Protein AF-0000000076643711 (afdb_homodimer)

Foldseek 3Di:
DVVVVCVLQVDDPLCVVLLVLLLVLLLLLLLLLLLLVVLLVVVLCVQPNDVCVLVLLLVLLVVLVVVLLVLLQVLLADFLLVSLLVVLVVLLVVLVVLLVVVVVVDNVSSSVSNSSSVNSVLQNVLSSLLVVLLQDFLVVLLRSVLSSLLSNLNSNLNSNVVNCCCCPVVVDDSSCSSNVSSVSSNVSNVSSVVSLVSSVVVPFRNCSRHVHNPPDDPPRPVVLVVLQVVQPLSVLLLLLLLLLLLLLLLLVVLLVVQLCVVVVDPVVSVVVVVVLVVVLSVLLSVCSSPPQSVVCLAVNLLRLQQPLLVVLLVLLVVCLVPVHNVSSSVSNSSSSSSVSHSNVSSSSSLCNLPDSSSCSNHSSVSSSNSNSVSNSVSSVVVCCCCVVVVDDSSVSSVVSNVSSVVSNVSSVVSLVSSLVSLLVVLVCVLVVVPVPPPDDPDDQDLVRLVVQCPDPDPVSNLVSLVCCQPPNQLVSDDVVSLLVQCPPPDLSSVLSSLVSCQSNVPDDCLPVLVVQCPPPDLSSVLSSVLSCVRHPDCVVPVDDVLVVLLCQCVDPDLSSNLSSLQNCLPPNDPVSLVSDDLVSLVCLQPDDDVCNLSSLQSSLSSCLRVPDPVSVVSLVSQCVDPDLNSNLSSLQSQLSNLDCVCLVVLLVCCLPPSNNVSSLVSVLSNAPPCLVVLLVQLLDPVHDPSSNLSSLSSLLSRQDLSSLVSLLVSCVRHALNSNLSSLVSNLSSVVVHPDHDDDQVSLLVSLVVLLLVLLLLVLLLVQCVVVCLDDVLNVVSVVSNVSSLVSNLSSVVNNFPVVLSVSLSSQCPDPRLSSNSSSLVSVSSGDHPSNCQQVSQCSVVSSPVDSGRGPSPNPDDHNVVSLVVQCPHSDPVSVVSSVVSVVVVVVVVVVVVD/DVVVVCVLQVDDPLCVVLLVLLLVLLLLLLLLLLLLQVLLVVVLCVPPNDVCVLVLLLVLLVVLVVVLLVLLVVLLADFLLVSLLVVLVVLLVVLVVLLVVCVVVDNVSSSVSNSSSVLSVLQNVLSSLLVVLLQDFLVVLLRSVLSSLLSNLNSNLNNNVVNCCCCPVVVDDSSCSSNVSSVSSNVSNVSSVVSLVSSVVVPFRNCSRHVHNPPDDPPRPVVLVVLCVVQPLSVLLLLLLLLLLLLLLLLVVLLVVQLCVVDVDPVVSVVVVVVLVVVLSVLLSVCSSPPQSVVCLAVNLLRLQLPLLVVLLVLLVVCLVPVHNVSSSVSNSSSSSSVSHSNVSSSSSLCNLPDSSSCSNHSSVSSSNSNSVSNSVSSVVCCCCCVVVVDDSSRSSVVSNVSSVVSNVSSVVSLVSSLVSLLVVLVCVLVVVPVPPPDDPDDQDLVRLVVQCPDPDPVSNLVSLVCCQPPNQLVSDDVVSLLVQCPPPDLSSVLSSLVSCQSNVPDDCLPVLVVQCPPPDLSSNLSSVLSCVRHPDCVVPVDDVLVVLLCQCVDPDLSSNLSSLQNCLPPNDPVSLVSDDLVSLVCLQPDDDDCNLSSLQSSLSSCLRVPDPVSVVSLVDQCVDPDLNSNLSSLQSQLSNLDCVCLVVLLVCCLPPSNNVSSLVSVLSNAPPCLVVLLVQLLDPVHDPSSNLSSLVSLLSRQDLSSLVSLLVSCVRHALNSNLSSLVSNLSSVVVHPDHDDDQVSLLVSLVVLLLVLLLLVLLLVQCVVVCLDDVLNVVSVVSNVSSLVSNLSSVVNNFPVVLSVSLSSQCPDPRLSSLSSSLVSVSSGDHPSNCQQVSQCSVVSSPVDSGRGPSPNPDDHNVVSLVVQCPRSHPVSVVSSVVSVVVVVVVVVVVVD

InterPro domains:
  IPR004667 ADP/ATP carrier protein, bacterial type [PF03219] (101-321)
  IPR004667 ADP/ATP carrier protein, bacterial type [PTHR31187] (108-447)
  IPR011989 Armadillo-like helical [G3DSA:1.25.10.10] (424-734)
  IPR016024 Armadillo-type fold [SSF48371] (447-737)
  IPR036259 MFS transporter superfamily [SSF103473] (24-198)

Structure (mmCIF, N/CA/C/O backbone):
data_AF-0000000076643711-model_v1
#
loop_
_entity.id
_entity.type
_entity.pdbx_description
1 polymer 'ADP,ATP carrier protein'
#
loop_
_atom_site.group_PDB
_atom_site.id
_atom_site.type_symbol
_atom_site.label_atom_id
_atom_site.label_alt_id
_atom_site.label_comp_id
_atom_site.label_asym_id
_atom_site.label_entity_id
_atom_site.label_seq_id
_atom_site.pdbx_PDB_ins_code
_atom_site.Cartn_x
_atom_site.Cartn_y
_atom_site.Cartn_z
_atom_site.occupancy
_atom_site.B_iso_or_equiv
_atom_site.auth_seq_id
_atom_site.auth_comp_id
_atom_site.auth_asym_id
_atom_site.auth_atom_id
_atom_site.pdbx_PDB_model_num
ATOM 1 N N . MET A 1 1 ? 31.766 14.672 27.469 1 31.98 1 MET A N 1
ATOM 2 C CA . MET A 1 1 ? 31.703 15.93 26.719 1 31.98 1 MET A CA 1
ATOM 3 C C . MET A 1 1 ? 32.156 15.711 25.281 1 31.98 1 MET A C 1
ATOM 5 O O . MET A 1 1 ? 31.531 16.266 24.359 1 31.98 1 MET A O 1
ATOM 9 N N . LYS A 1 2 ? 33.25 15.008 25.172 1 39.78 2 LYS A N 1
ATOM 10 C CA . LYS A 1 2 ? 33.781 14.734 23.828 1 39.78 2 LYS A CA 1
ATOM 11 C C . LYS A 1 2 ? 32.812 13.883 23.031 1 39.78 2 LYS A C 1
ATOM 13 O O . LYS A 1 2 ? 32.594 14.125 21.828 1 39.78 2 LYS A O 1
ATOM 18 N N . GLU A 1 3 ? 32.312 12.898 23.656 1 43 3 GLU A N 1
ATOM 19 C CA . GLU A 1 3 ? 31.359 11.992 22.984 1 43 3 GLU A CA 1
ATOM 20 C C . GLU A 1 3 ? 30.062 12.719 22.641 1 43 3 GLU A C 1
ATOM 22 O O . GLU A 1 3 ? 29.469 12.469 21.594 1 43 3 GLU A O 1
ATOM 27 N N . TYR A 1 4 ? 29.656 13.531 23.531 1 40.56 4 TYR A N 1
ATOM 28 C CA . TYR A 1 4 ? 28.438 14.305 23.328 1 40.56 4 TYR A CA 1
ATOM 29 C C . TYR A 1 4 ? 28.625 15.352 22.234 1 40.56 4 TYR A C 1
ATOM 31 O O . TYR A 1 4 ? 27.734 15.555 21.406 1 40.56 4 TYR A O 1
ATOM 39 N N . LEU A 1 5 ? 29.812 16.031 22.297 1 45.66 5 LEU A N 1
ATOM 40 C CA . LEU A 1 5 ? 30.125 16.984 21.25 1 45.66 5 LEU A CA 1
ATOM 41 C C . LEU A 1 5 ? 30.25 16.297 19.906 1 45.66 5 LEU A C 1
ATOM 43 O O . LEU A 1 5 ? 29.844 16.859 18.875 1 45.66 5 LEU A O 1
ATOM 47 N N . HIS A 1 6 ? 30.734 15.188 19.969 1 49.84 6 HIS A N 1
ATOM 48 C CA . HIS A 1 6 ? 30.859 14.43 18.734 1 49.84 6 HIS A CA 1
ATOM 49 C C . HIS A 1 6 ? 29.5 14.078 18.156 1 49.84 6 HIS A C 1
ATOM 51 O O . HIS A 1 6 ? 29.359 13.93 16.938 1 49.84 6 HIS A O 1
ATOM 57 N N . SER A 1 7 ? 28.625 13.938 19.062 1 50.66 7 SER A N 1
ATOM 58 C CA . SER A 1 7 ? 27.297 13.555 18.609 1 50.66 7 SER A CA 1
ATOM 59 C C . SER A 1 7 ? 26.562 14.727 17.953 1 50.66 7 SER A C 1
ATOM 61 O O . SER A 1 7 ? 25.812 14.547 17 1 50.66 7 SER A O 1
ATOM 63 N N . ILE A 1 8 ? 26.844 15.883 18.453 1 53.5 8 ILE A N 1
ATOM 64 C CA . ILE A 1 8 ? 26.188 17.078 17.953 1 53.5 8 ILE A CA 1
ATOM 65 C C . ILE A 1 8 ? 26.891 17.547 16.672 1 53.5 8 ILE A C 1
ATOM 67 O O . ILE A 1 8 ? 26.234 18.062 15.758 1 53.5 8 ILE A O 1
ATOM 71 N N . ILE A 1 9 ? 28.266 17.281 16.656 1 59.06 9 ILE A N 1
ATOM 72 C CA . ILE A 1 9 ? 29.094 17.703 15.531 1 59.06 9 ILE A CA 1
ATOM 73 C C . ILE A 1 9 ? 29.391 16.5 14.633 1 59.06 9 ILE A C 1
ATOM 75 O O . ILE A 1 9 ? 30.141 15.602 15.023 1 59.06 9 ILE A O 1
ATOM 79 N N . ASP A 1 10 ? 28.594 16.203 13.789 1 61.78 10 ASP A N 1
ATOM 80 C CA . ASP A 1 10 ? 28.75 15.062 12.891 1 61.78 10 ASP A CA 1
ATOM 81 C C . ASP A 1 10 ? 30 15.227 12.023 1 61.78 10 ASP A C 1
ATOM 83 O O . ASP A 1 10 ? 29.922 15.312 10.797 1 61.78 10 ASP A O 1
ATOM 87 N N . ILE A 1 11 ? 31.172 15.461 12.664 1 68 11 ILE A N 1
ATOM 88 C CA . ILE A 1 11 ? 32.406 15.516 11.914 1 68 11 ILE A CA 1
ATOM 89 C C . ILE A 1 11 ? 33.062 14.133 11.883 1 68 11 ILE A C 1
ATOM 91 O O . ILE A 1 11 ? 33.219 13.492 12.922 1 68 11 ILE A O 1
ATOM 95 N N . LYS A 1 12 ? 33.25 13.695 10.781 1 68.69 12 LYS A N 1
ATOM 96 C CA . LYS A 1 12 ? 33.844 12.367 10.617 1 68.69 12 LYS A CA 1
ATOM 97 C C . LYS A 1 12 ? 35.344 12.414 10.781 1 68.69 12 LYS A C 1
ATOM 99 O O . LYS A 1 12 ? 35.938 13.492 10.766 1 68.69 12 LYS A O 1
ATOM 104 N N . GLN A 1 13 ? 35.938 11.297 11 1 64.19 13 GLN A N 1
ATOM 105 C CA . GLN A 1 13 ? 37.375 11.219 11.242 1 64.19 13 GLN A CA 1
ATOM 106 C C . GLN A 1 13 ? 38.188 11.672 10.016 1 64.19 13 GLN A C 1
ATOM 108 O O . GLN A 1 13 ? 37.875 11.266 8.898 1 64.19 13 GLN A O 1
ATOM 113 N N . GLY A 1 14 ? 39 12.641 10.086 1 66.69 14 GLY A N 1
ATOM 114 C CA . GLY A 1 14 ? 39.844 13.164 9.023 1 66.69 14 GLY A CA 1
ATOM 115 C C . GLY A 1 14 ? 39.438 14.555 8.562 1 66.69 14 GLY A C 1
ATOM 116 O O . GLY A 1 14 ? 40.25 15.289 8.008 1 66.69 14 GLY A O 1
ATOM 117 N N . GLU A 1 15 ? 38.281 14.812 8.82 1 76 15 GLU A N 1
ATOM 118 C CA . GLU A 1 15 ? 37.781 16.109 8.367 1 76 15 GLU A CA 1
ATOM 119 C C . GLU A 1 15 ? 37.906 17.156 9.461 1 76 15 GLU A C 1
ATOM 121 O O . GLU A 1 15 ? 37.688 18.344 9.219 1 76 15 GLU A O 1
ATOM 126 N N . GLY A 1 16 ? 38.312 16.703 10.516 1 79 16 GLY A N 1
ATOM 127 C CA . GLY A 1 16 ? 38.25 17.562 11.688 1 79 16 GLY A CA 1
ATOM 128 C C . GLY A 1 16 ? 39.219 18.734 11.617 1 79 16 GLY A C 1
ATOM 129 O O . GLY A 1 16 ? 38.844 19.859 11.945 1 79 16 GLY A O 1
ATOM 130 N N . LYS A 1 17 ? 40.312 18.422 11.125 1 83.5 17 LYS A N 1
ATOM 131 C CA . LYS A 1 17 ? 41.312 19.484 11.102 1 83.5 17 LYS A CA 1
ATOM 132 C C . LYS A 1 17 ? 40.938 20.562 10.094 1 83.5 17 LYS A C 1
ATOM 134 O O . LYS A 1 17 ? 41 21.75 10.414 1 83.5 17 LYS A O 1
ATOM 139 N N . LEU A 1 18 ? 40.594 20.203 9 1 86.12 18 LEU A N 1
ATOM 140 C CA . LEU A 1 18 ? 40.219 21.156 7.969 1 86.12 18 LEU A CA 1
ATOM 141 C C . LEU A 1 18 ? 38.969 21.922 8.375 1 86.12 18 LEU A C 1
ATOM 143 O O . LEU A 1 18 ? 38.906 23.141 8.211 1 86.12 18 LEU A O 1
ATOM 147 N N . ALA A 1 19 ? 38.062 21.234 8.883 1 88.25 19 ALA A N 1
ATOM 148 C CA . ALA A 1 19 ? 36.844 21.859 9.352 1 88.25 19 ALA A CA 1
ATOM 149 C C . ALA A 1 19 ? 37.125 22.828 10.492 1 88.25 19 ALA A C 1
ATOM 151 O O . ALA A 1 19 ? 36.531 23.922 10.547 1 88.25 19 ALA A O 1
ATOM 152 N N . GLY A 1 20 ? 37.969 22.406 11.344 1 88.38 20 GLY A N 1
ATOM 153 C CA . GLY A 1 20 ? 38.312 23.281 12.453 1 88.38 20 GLY A CA 1
ATOM 154 C C . GLY A 1 20 ? 39 24.562 12.008 1 88.38 20 GLY A C 1
ATOM 155 O O . GLY A 1 20 ? 38.688 25.641 12.531 1 88.38 20 GLY A O 1
ATOM 156 N N . LEU A 1 21 ? 39.844 24.484 11.117 1 90.25 21 LEU A N 1
ATOM 157 C CA . LEU A 1 21 ? 40.5 25.672 10.586 1 90.25 21 LEU A CA 1
ATOM 158 C C . LEU A 1 21 ? 39.5 26.594 9.891 1 90.25 21 LEU A C 1
ATOM 160 O O . LEU A 1 21 ? 39.594 27.812 10.016 1 90.25 21 LEU A O 1
ATOM 164 N N . MET A 1 22 ? 38.656 26.047 9.203 1 91.25 22 MET A N 1
ATOM 165 C CA . MET A 1 22 ? 37.656 26.844 8.516 1 91.25 22 MET A CA 1
ATOM 166 C C . MET A 1 22 ? 36.719 27.516 9.516 1 91.25 22 MET A C 1
ATOM 168 O O . MET A 1 22 ? 36.25 28.625 9.297 1 91.25 22 MET A O 1
ATOM 172 N N . ILE A 1 23 ? 36.438 26.812 10.555 1 91.38 23 ILE A N 1
ATOM 173 C CA . ILE A 1 23 ? 35.625 27.359 11.625 1 91.38 23 ILE A CA 1
ATOM 174 C C . ILE A 1 23 ? 36.312 28.578 12.227 1 91.38 23 ILE A C 1
ATOM 176 O O . ILE A 1 23 ? 35.719 29.641 12.406 1 91.38 23 ILE A O 1
ATOM 180 N N . LEU A 1 24 ? 37.5 28.406 12.461 1 91.5 24 LEU A N 1
ATOM 181 C CA . LEU A 1 24 ? 38.281 29.5 13.016 1 91.5 24 LEU A CA 1
ATOM 182 C C . LEU A 1 24 ? 38.375 30.672 12.039 1 91.5 24 LEU A C 1
ATOM 184 O O . LEU A 1 24 ? 38.281 31.828 12.438 1 91.5 24 LEU A O 1
ATOM 188 N N . TYR A 1 25 ? 38.562 30.359 10.875 1 92 25 TYR A N 1
ATOM 189 C CA . TYR A 1 25 ? 38.656 31.375 9.836 1 92 25 TYR A CA 1
ATOM 190 C C . TYR A 1 25 ? 37.375 32.188 9.766 1 92 25 TYR A C 1
ATOM 192 O O . TYR A 1 25 ? 37.406 33.438 9.789 1 92 25 TYR A O 1
ATOM 200 N N . ASN A 1 26 ? 36.281 31.562 9.719 1 92.12 26 ASN A N 1
ATOM 201 C CA . ASN A 1 26 ? 35 32.281 9.641 1 92.12 26 ASN A CA 1
ATOM 202 C C . ASN A 1 26 ? 34.75 33.062 10.914 1 92.12 26 ASN A C 1
ATOM 204 O O . ASN A 1 26 ? 34.156 34.156 10.852 1 92.12 26 ASN A O 1
ATOM 208 N N . PHE A 1 27 ? 35.094 32.5 11.969 1 91.88 27 PHE A N 1
ATOM 209 C CA . PHE A 1 27 ? 34.938 33.188 13.25 1 91.88 27 PHE A CA 1
ATOM 210 C C . PHE A 1 27 ? 35.688 34.5 13.25 1 91.88 27 PHE A C 1
ATOM 212 O O . PHE A 1 27 ? 35.125 35.531 13.594 1 91.88 27 PHE A O 1
ATOM 219 N N . ILE A 1 28 ? 36.844 34.469 12.805 1 92.06 28 ILE A N 1
ATOM 220 C CA . ILE A 1 28 ? 37.719 35.656 12.812 1 92.06 28 ILE A CA 1
ATOM 221 C C . ILE A 1 28 ? 37.188 36.656 11.797 1 92.06 28 ILE A C 1
ATOM 223 O O . ILE A 1 28 ? 37.188 37.875 12.062 1 92.06 28 ILE A O 1
ATOM 227 N N . LEU A 1 29 ? 36.781 36.25 10.711 1 91.56 29 LEU A N 1
ATOM 228 C CA . LEU A 1 29 ? 36.25 37.156 9.688 1 91.56 29 LEU A CA 1
ATOM 229 C C . LEU A 1 29 ? 35.062 37.938 10.203 1 91.56 29 LEU A C 1
ATOM 231 O O . LEU A 1 29 ? 34.938 39.125 9.992 1 91.56 29 LEU A O 1
ATOM 235 N N . LEU A 1 30 ? 34.25 37.25 10.922 1 89.25 30 LEU A N 1
ATOM 236 C CA . LEU A 1 30 ? 33.031 37.906 11.398 1 89.25 30 LEU A CA 1
ATOM 237 C C . LEU A 1 30 ? 33.312 38.781 12.602 1 89.25 30 LEU A C 1
ATOM 239 O O . LEU A 1 30 ? 32.656 39.781 12.828 1 89.25 30 LEU A O 1
ATOM 243 N N . VAL A 1 31 ? 34.312 38.406 13.305 1 87.75 31 VAL A N 1
ATOM 244 C CA . VAL A 1 31 ? 34.75 39.312 14.375 1 87.75 31 VAL A CA 1
ATOM 245 C C . VAL A 1 31 ? 35.188 40.656 13.789 1 87.75 31 VAL A C 1
ATOM 247 O O . VAL A 1 31 ? 34.812 41.688 14.297 1 87.75 31 VAL A O 1
ATOM 250 N N . THR A 1 32 ? 35.969 40.594 12.789 1 89.25 32 THR A N 1
ATOM 251 C CA . THR A 1 32 ? 36.438 41.812 12.148 1 89.25 32 THR A CA 1
ATOM 252 C C . THR A 1 32 ? 35.281 42.625 11.586 1 89.25 32 THR A C 1
ATOM 254 O O . THR A 1 32 ? 35.25 43.844 11.703 1 89.25 32 THR A O 1
ATOM 257 N N . LEU A 1 33 ? 34.344 42 11.039 1 87.12 33 LEU A N 1
ATOM 258 C CA . LEU A 1 33 ? 33.219 42.656 10.438 1 87.12 33 LEU A CA 1
ATOM 259 C C . LEU A 1 33 ? 32.375 43.375 11.5 1 87.12 33 LEU A C 1
ATOM 261 O O . LEU A 1 33 ? 32 44.531 11.312 1 87.12 33 LEU A O 1
ATOM 265 N N . TYR A 1 34 ? 32.188 42.781 12.586 1 84.19 34 TYR A N 1
ATOM 266 C CA . TYR A 1 34 ? 31.297 43.344 13.594 1 84.19 34 TYR A CA 1
ATOM 267 C C . TYR A 1 34 ? 32.062 44.281 14.531 1 84.19 34 TYR A C 1
ATOM 269 O O . TYR A 1 34 ? 31.484 44.875 15.438 1 84.19 34 TYR A O 1
ATOM 277 N N . LEU A 1 35 ? 33.281 44.344 14.289 1 83.12 35 LEU A N 1
ATOM 278 C CA . LEU A 1 35 ? 34.094 45.438 14.867 1 83.12 35 LEU A CA 1
ATOM 279 C C . LEU A 1 35 ? 33.969 46.719 14.055 1 83.12 35 LEU A C 1
ATOM 281 O O . LEU A 1 35 ? 33.875 47.812 14.625 1 83.12 35 LEU A O 1
ATOM 285 N N . LEU A 1 36 ? 33.781 46.594 12.797 1 84.19 36 LEU A N 1
ATOM 286 C CA . LEU A 1 36 ? 33.812 47.719 11.883 1 84.19 36 LEU A CA 1
ATOM 287 C C . LEU A 1 36 ? 32.406 48.312 11.703 1 84.19 36 LEU A C 1
ATOM 289 O O . LEU A 1 36 ? 32.25 49.5 11.477 1 84.19 36 LEU A O 1
ATOM 293 N N . LYS A 1 37 ? 31.422 47.5 11.789 1 80.81 37 LYS A N 1
ATOM 294 C CA . LYS A 1 37 ? 30.062 47.938 11.5 1 80.81 37 LYS A CA 1
ATOM 295 C C . LYS A 1 37 ? 29.609 49 12.484 1 80.81 37 LYS A C 1
ATOM 297 O O . LYS A 1 37 ? 29.109 50.062 12.078 1 80.81 37 LYS A O 1
ATOM 302 N N . PRO A 1 38 ? 29.797 48.781 13.773 1 72.81 38 PRO A N 1
ATOM 303 C CA . PRO A 1 38 ? 29.391 49.844 14.703 1 72.81 38 PRO A CA 1
ATOM 304 C C . PRO A 1 38 ? 30.188 51.125 14.523 1 72.81 38 PRO A C 1
ATOM 306 O O . PRO A 1 38 ? 29.641 52.219 14.703 1 72.81 38 PRO A O 1
ATOM 309 N N . VAL A 1 39 ? 31.359 51 14.156 1 75.31 39 VAL A N 1
ATOM 310 C CA . VAL A 1 39 ? 32.219 52.188 13.938 1 75.31 39 VAL A CA 1
ATOM 311 C C . VAL A 1 39 ? 31.703 52.969 12.742 1 75.31 39 VAL A C 1
ATOM 313 O O . VAL A 1 39 ? 31.594 54.219 12.805 1 75.31 39 VAL A O 1
ATOM 316 N N . ARG A 1 40 ? 31.375 52.281 11.781 1 79.62 40 ARG A N 1
ATOM 317 C CA . ARG A 1 40 ? 30.844 52.906 10.57 1 79.62 40 ARG A CA 1
ATOM 318 C C . ARG A 1 40 ? 29.531 53.625 10.867 1 79.62 40 ARG A C 1
ATOM 320 O O . ARG A 1 40 ? 29.359 54.781 10.477 1 79.62 40 ARG A O 1
ATOM 327 N N . ASP A 1 41 ? 28.719 53 11.508 1 73.88 41 ASP A N 1
ATOM 328 C CA . ASP A 1 41 ? 27.391 53.562 11.781 1 73.88 41 ASP A CA 1
ATOM 329 C C . ASP A 1 41 ? 27.484 54.75 12.727 1 73.88 41 ASP A C 1
ATOM 331 O O . ASP A 1 41 ? 26.828 55.75 12.508 1 73.88 41 ASP A O 1
ATOM 335 N N . SER A 1 42 ? 28.266 54.625 13.781 1 69.62 42 SER A N 1
ATOM 336 C CA . SER A 1 42 ? 28.406 55.688 14.766 1 69.62 42 SER A CA 1
ATOM 337 C C . SER A 1 42 ? 29.031 56.938 14.141 1 69.62 42 SER A C 1
ATOM 339 O O . SER A 1 42 ? 28.531 58.031 14.32 1 69.62 42 SER A O 1
ATOM 341 N N . LEU A 1 43 ? 30.016 56.75 13.422 1 73.12 43 LEU A N 1
ATOM 342 C CA . LEU A 1 43 ? 30.703 57.875 12.82 1 73.12 43 LEU A CA 1
ATOM 343 C C . LEU A 1 43 ? 29.812 58.562 11.789 1 73.12 43 LEU A C 1
ATOM 345 O O . LEU A 1 43 ? 29.797 59.781 11.688 1 73.12 43 LEU A O 1
ATOM 349 N N . PHE A 1 44 ? 29.062 57.812 11.078 1 75.5 44 PHE A N 1
ATOM 350 C CA . PHE A 1 44 ? 28.203 58.375 10.039 1 75.5 44 PHE A CA 1
ATOM 351 C C . PHE A 1 44 ? 27.016 59.094 10.656 1 75.5 44 PHE A C 1
ATOM 353 O O . PHE A 1 44 ? 26.688 60.219 10.25 1 75.5 44 PHE A O 1
ATOM 360 N N . LEU A 1 45 ? 26.484 58.562 11.656 1 67.44 45 LEU A N 1
ATOM 361 C CA . LEU A 1 45 ? 25.281 59.125 12.258 1 67.44 45 LEU A CA 1
ATOM 362 C C . LEU A 1 45 ? 25.625 60.375 13.047 1 67.44 45 LEU A C 1
ATOM 364 O O . LEU A 1 45 ? 24.844 61.344 13.031 1 67.44 45 LEU A O 1
ATOM 368 N N . VAL A 1 46 ? 26.672 60.312 13.727 1 65.88 46 VAL A N 1
ATOM 369 C CA . VAL A 1 46 ? 27.047 61.438 14.57 1 65.88 46 VAL A CA 1
ATOM 370 C C . VAL A 1 46 ? 27.469 62.625 13.695 1 65.88 46 VAL A C 1
ATOM 372 O O . VAL A 1 46 ? 27.094 63.781 13.984 1 65.88 46 VAL A O 1
ATOM 375 N N . GLU A 1 47 ? 28.047 62.344 12.641 1 70.94 47 GLU A N 1
ATOM 376 C CA . GLU A 1 47 ? 28.609 63.438 11.859 1 70.94 47 GLU A CA 1
ATOM 377 C C . GLU A 1 47 ? 27.656 63.906 10.773 1 70.94 47 GLU A C 1
ATOM 379 O O . GLU A 1 47 ? 27.562 65.125 10.5 1 70.94 47 GLU A O 1
ATOM 384 N N . LEU A 1 48 ? 26.953 63.031 10.133 1 71.75 48 LEU A N 1
ATOM 385 C CA . LEU A 1 48 ? 26.141 63.406 8.969 1 71.75 48 LEU A CA 1
ATOM 386 C C . LEU A 1 48 ? 24.656 63.281 9.281 1 71.75 48 LEU A C 1
ATOM 388 O O . LEU A 1 48 ? 23.828 63.938 8.617 1 71.75 48 LEU A O 1
ATOM 392 N N . GLY A 1 49 ? 24.328 62.562 10.234 1 60.47 49 GLY A N 1
ATOM 393 C CA . GLY A 1 49 ? 22.938 62.438 10.617 1 60.47 49 GLY A CA 1
ATOM 394 C C . GLY A 1 49 ? 22.219 61.312 9.906 1 60.47 49 GLY A C 1
ATOM 395 O O . GLY A 1 49 ? 22.75 60.75 8.945 1 60.47 49 GLY A O 1
ATOM 396 N N . SER A 1 50 ? 21.031 60.906 10.258 1 62.72 50 SER A N 1
ATOM 397 C CA . SER A 1 50 ? 20.25 59.781 9.797 1 62.72 50 SER A CA 1
ATOM 398 C C . SER A 1 50 ? 19.562 60.062 8.469 1 62.72 50 SER A C 1
ATOM 400 O O . SER A 1 50 ? 19.234 59.156 7.719 1 62.72 50 SER A O 1
ATOM 402 N N . ARG A 1 51 ? 19.359 61.188 8.148 1 55.34 51 ARG A N 1
ATOM 403 C CA . ARG A 1 51 ? 18.609 61.594 6.957 1 55.34 51 ARG A CA 1
ATOM 404 C C . ARG A 1 51 ? 19.375 61.219 5.688 1 55.34 51 ARG A C 1
ATOM 406 O O . ARG A 1 51 ? 18.781 61.062 4.625 1 55.34 51 ARG A O 1
ATOM 413 N N . GLN A 1 52 ? 20.641 61.094 5.844 1 66.44 52 GLN A N 1
ATOM 414 C CA . GLN A 1 52 ? 21.453 60.844 4.652 1 66.44 52 GLN A CA 1
ATOM 415 C C . GLN A 1 52 ? 21.672 59.344 4.426 1 66.44 52 GLN A C 1
ATOM 417 O O . GLN A 1 52 ? 22.344 58.969 3.471 1 66.44 52 GLN A O 1
ATOM 422 N N . LEU A 1 53 ? 21.047 58.562 5.133 1 66.75 53 LEU A N 1
ATOM 423 C CA . LEU A 1 53 ? 21.25 57.125 5.066 1 66.75 53 LEU A CA 1
ATOM 424 C C . LEU A 1 53 ? 20.781 56.562 3.73 1 66.75 53 LEU A C 1
ATOM 426 O O . LEU A 1 53 ? 21.453 55.719 3.123 1 66.75 53 LEU A O 1
ATOM 430 N N . PRO A 1 54 ? 19.594 57 3.217 1 62.25 54 PRO A N 1
ATOM 431 C CA . PRO A 1 54 ? 19.156 56.438 1.931 1 62.25 54 PRO A CA 1
ATOM 432 C C . PRO A 1 54 ? 20.141 56.719 0.799 1 62.25 54 PRO A C 1
ATOM 434 O O . PRO A 1 54 ? 20.312 55.906 -0.097 1 62.25 54 PRO A O 1
ATOM 437 N N . LEU A 1 55 ? 20.734 57.812 0.979 1 66.94 55 LEU A N 1
ATOM 438 C CA . LEU A 1 55 ? 21.703 58.188 -0.049 1 66.94 55 LEU A CA 1
ATOM 439 C C . LEU A 1 55 ? 22.906 57.25 -0.019 1 66.94 55 LEU A C 1
ATOM 441 O O . LEU A 1 55 ? 23.438 56.875 -1.068 1 66.94 55 LEU A O 1
ATOM 445 N N . VAL A 1 56 ? 23.234 56.938 1.123 1 74.06 56 VAL A N 1
ATOM 446 C CA . VAL A 1 56 ? 24.406 56.062 1.237 1 74.06 56 VAL A CA 1
ATOM 447 C C . VAL A 1 56 ? 24.078 54.656 0.711 1 74.06 56 VAL A C 1
ATOM 449 O O . VAL A 1 56 ? 24.922 54 0.122 1 74.06 56 VAL A O 1
ATOM 452 N N . PHE A 1 57 ? 22.906 54.188 0.791 1 69.19 57 PHE A N 1
ATOM 453 C CA . PHE A 1 57 ? 22.484 52.875 0.29 1 69.19 57 PHE A CA 1
ATOM 454 C C . PHE A 1 57 ? 22.516 52.875 -1.233 1 69.19 57 PHE A C 1
ATOM 456 O O . PHE A 1 57 ? 22.953 51.875 -1.836 1 69.19 57 PHE A O 1
ATOM 463 N N . MET A 1 58 ? 22.047 53.938 -1.732 1 71.94 58 MET A N 1
ATOM 464 C CA . MET A 1 58 ? 22.031 54.031 -3.189 1 71.94 58 MET A CA 1
ATOM 465 C C . MET A 1 58 ? 23.453 54.062 -3.742 1 71.94 58 MET A C 1
ATOM 467 O O . MET A 1 58 ? 23.75 53.406 -4.746 1 71.94 58 MET A O 1
ATOM 471 N N . LEU A 1 59 ? 24.266 54.781 -2.994 1 76 59 LEU A N 1
ATOM 472 C CA . LEU A 1 59 ? 25.641 54.875 -3.443 1 76 59 LEU A CA 1
ATOM 473 C C . LEU A 1 59 ? 26.375 53.562 -3.309 1 76 59 LEU A C 1
ATOM 475 O O . LEU A 1 59 ? 27.219 53.219 -4.137 1 76 59 LEU A O 1
ATOM 479 N N . THR A 1 60 ? 26.031 52.875 -2.299 1 78.88 60 THR A N 1
ATOM 480 C CA . THR A 1 60 ? 26.625 51.562 -2.109 1 78.88 60 THR A CA 1
ATOM 481 C C . THR A 1 60 ? 26.234 50.625 -3.246 1 78.88 60 THR A C 1
ATOM 483 O O . THR A 1 60 ? 27.078 49.875 -3.756 1 78.88 60 THR A O 1
ATOM 486 N N . ALA A 1 61 ? 25 50.656 -3.727 1 76.62 61 ALA A N 1
ATOM 487 C CA . ALA A 1 61 ? 24.5 49.812 -4.801 1 76.62 61 ALA A CA 1
ATOM 488 C C . ALA A 1 61 ? 25.234 50.094 -6.109 1 76.62 61 ALA A C 1
ATOM 490 O O . ALA A 1 61 ? 25.516 49.156 -6.879 1 76.62 61 ALA A O 1
ATOM 491 N N . LEU A 1 62 ? 25.562 51.281 -6.223 1 78 62 LEU A N 1
ATOM 492 C CA . LEU A 1 62 ? 26.234 51.656 -7.457 1 78 62 LEU A CA 1
ATOM 493 C C . LEU A 1 62 ? 27.719 51.281 -7.406 1 78 62 LEU A C 1
ATOM 495 O O . LEU A 1 62 ? 28.297 50.906 -8.422 1 78 62 LEU A O 1
ATOM 499 N N . ALA A 1 63 ? 28.281 51.375 -6.23 1 82.06 63 ALA A N 1
ATOM 500 C CA . ALA A 1 63 ? 29.703 51.094 -6.09 1 82.06 63 ALA A CA 1
ATOM 501 C C . ALA A 1 63 ? 30.016 49.625 -6.203 1 82.06 63 ALA A C 1
ATOM 503 O O . ALA A 1 63 ? 31.141 49.219 -6.539 1 82.06 63 ALA A O 1
ATOM 504 N N . VAL A 1 64 ? 29.094 48.844 -5.996 1 81.75 64 VAL A N 1
ATOM 505 C CA . VAL A 1 64 ? 29.281 47.406 -5.961 1 81.75 64 VAL A CA 1
ATOM 506 C C . VAL A 1 64 ? 29.484 46.875 -7.379 1 81.75 64 VAL A C 1
ATOM 508 O O . VAL A 1 64 ? 30.203 45.906 -7.586 1 81.75 64 VAL A O 1
ATOM 511 N N . ILE A 1 65 ? 28.969 47.469 -8.383 1 77.56 65 ILE A N 1
ATOM 512 C CA . ILE A 1 65 ? 28.984 47 -9.766 1 77.56 65 ILE A CA 1
ATOM 513 C C . ILE A 1 65 ? 30.422 46.938 -10.273 1 77.56 65 ILE A C 1
ATOM 515 O O . ILE A 1 65 ? 30.922 45.875 -10.648 1 77.56 65 ILE A O 1
ATOM 519 N N . PRO A 1 66 ? 31.094 48.031 -10.141 1 79.62 66 PRO A N 1
ATOM 520 C CA . PRO A 1 66 ? 32.469 48 -10.656 1 79.62 66 PRO A CA 1
ATOM 521 C C . PRO A 1 66 ? 33.375 47.094 -9.828 1 79.62 66 PRO A C 1
ATOM 523 O O . PRO A 1 66 ? 34.25 46.438 -10.375 1 79.62 66 PRO A O 1
ATOM 526 N N . ILE A 1 67 ? 33.125 46.969 -8.586 1 82 67 ILE A N 1
ATOM 527 C CA . ILE A 1 67 ? 33.969 46.156 -7.715 1 82 67 ILE A CA 1
ATOM 528 C C . ILE A 1 67 ? 33.75 44.688 -8.031 1 82 67 ILE A C 1
ATOM 530 O O . ILE A 1 67 ? 34.719 43.906 -8.07 1 82 67 ILE A O 1
ATOM 534 N N . SER A 1 68 ? 32.562 44.375 -8.266 1 81.44 68 SER A N 1
ATOM 535 C CA . SER A 1 68 ? 32.25 43 -8.578 1 81.44 68 SER A CA 1
ATOM 536 C C . SER A 1 68 ? 32.812 42.562 -9.93 1 81.44 68 SER A C 1
ATOM 538 O O . SER A 1 68 ? 33.281 41.438 -10.094 1 81.44 68 SER A O 1
ATOM 540 N N . MET A 1 69 ? 32.812 43.438 -10.836 1 78.62 69 MET A N 1
ATOM 541 C CA . MET A 1 69 ? 33.375 43.156 -12.148 1 78.62 69 MET A CA 1
ATOM 542 C C . MET A 1 69 ? 34.875 42.969 -12.07 1 78.62 69 MET A C 1
ATOM 544 O O . MET A 1 69 ? 35.469 42.094 -12.734 1 78.62 69 MET A O 1
ATOM 548 N N . ALA A 1 70 ? 35.406 43.781 -11.289 1 80.31 70 ALA A N 1
ATOM 549 C CA . ALA A 1 70 ? 36.844 43.688 -11.109 1 80.31 70 ALA A CA 1
ATOM 550 C C . ALA A 1 70 ? 37.25 42.375 -10.438 1 80.31 70 ALA A C 1
ATOM 552 O O . ALA A 1 70 ? 38.219 41.75 -10.812 1 80.31 70 ALA A O 1
ATOM 553 N N . TYR A 1 71 ? 36.5 42.062 -9.508 1 82.5 71 TYR A N 1
ATOM 554 C CA . TYR A 1 71 ? 36.719 40.812 -8.812 1 82.5 71 TYR A CA 1
ATOM 555 C C . TYR A 1 71 ? 36.625 39.625 -9.773 1 82.5 71 TYR A C 1
ATOM 557 O O . TYR A 1 71 ? 37.469 38.719 -9.742 1 82.5 71 TYR A O 1
ATOM 565 N N . SER A 1 72 ? 35.625 39.625 -10.594 1 78.69 72 SER A N 1
ATOM 566 C CA . SER A 1 72 ? 35.375 38.531 -11.531 1 78.69 72 SER A CA 1
ATOM 567 C C . SER A 1 72 ? 36.531 38.406 -12.523 1 78.69 72 SER A C 1
ATOM 569 O O . SER A 1 72 ? 36.938 37.281 -12.852 1 78.69 72 SER A O 1
ATOM 571 N N . ARG A 1 73 ? 37.031 39.5 -12.883 1 75.81 73 ARG A N 1
ATOM 572 C CA . ARG A 1 73 ? 38.125 39.469 -13.828 1 75.81 73 ARG A CA 1
ATOM 573 C C . ARG A 1 73 ? 39.406 38.938 -13.18 1 75.81 73 ARG A C 1
ATOM 575 O O . ARG A 1 73 ? 40.156 38.219 -13.812 1 75.81 73 ARG A O 1
ATOM 582 N N . PHE A 1 74 ? 39.5 39.312 -12.023 1 79.62 74 PHE A N 1
ATOM 583 C CA . PHE A 1 74 ? 40.656 38.875 -11.281 1 79.62 74 PHE A CA 1
ATOM 584 C C . PHE A 1 74 ? 40.594 37.375 -11 1 79.62 74 PHE A C 1
ATOM 586 O O . PHE A 1 74 ? 41.625 36.688 -11.078 1 79.62 74 PHE A O 1
ATOM 593 N N . SER A 1 75 ? 39.531 36.875 -10.758 1 79.31 75 SER A N 1
ATOM 594 C CA . SER A 1 75 ? 39.344 35.5 -10.336 1 79.31 75 SER A CA 1
ATOM 595 C C . SER A 1 75 ? 39.531 34.531 -11.508 1 79.31 75 SER A C 1
ATOM 597 O O . SER A 1 75 ? 39.875 33.344 -11.312 1 79.31 75 SER A O 1
ATOM 599 N N . ASN A 1 76 ? 39.344 34.969 -12.719 1 73.81 76 ASN A N 1
ATOM 600 C CA . ASN A 1 76 ? 39.438 34.094 -13.891 1 73.81 76 ASN A CA 1
ATOM 601 C C . ASN A 1 76 ? 40.875 33.656 -14.172 1 73.81 76 ASN A C 1
ATOM 603 O O . ASN A 1 76 ? 41.094 32.562 -14.68 1 73.81 76 ASN A O 1
ATOM 607 N N . ASN A 1 77 ? 41.75 34.469 -13.727 1 72.62 77 ASN A N 1
ATOM 608 C CA . ASN A 1 77 ? 43.125 34.219 -14.18 1 72.62 77 ASN A CA 1
ATOM 609 C C . ASN A 1 77 ? 44 33.656 -13.062 1 72.62 77 ASN A C 1
ATOM 611 O O . ASN A 1 77 ? 45.156 33.312 -13.289 1 72.62 77 ASN A O 1
ATOM 615 N N . VAL A 1 78 ? 43.438 33.531 -11.938 1 77.81 78 VAL A N 1
ATOM 616 C CA . VAL A 1 78 ? 44.281 33.125 -10.805 1 77.81 78 VAL A CA 1
ATOM 617 C C . VAL A 1 78 ? 43.594 32.031 -10.016 1 77.81 78 VAL A C 1
ATOM 619 O O . VAL A 1 78 ? 42.375 31.844 -10.109 1 77.81 78 VAL A O 1
ATOM 622 N N . SER A 1 79 ? 44.438 31.25 -9.406 1 80.31 79 SER A N 1
ATOM 623 C CA . SER A 1 79 ? 43.906 30.188 -8.562 1 80.31 79 SER A CA 1
ATOM 624 C C . SER A 1 79 ? 43.125 30.766 -7.371 1 80.31 79 SER A C 1
ATOM 626 O O . SER A 1 79 ? 43.344 31.922 -6.988 1 80.31 79 SER A O 1
ATOM 628 N N . LEU A 1 80 ? 42.219 30.031 -6.895 1 82.25 80 LEU A N 1
ATOM 629 C CA . LEU A 1 80 ? 41.312 30.469 -5.848 1 82.25 80 LEU A CA 1
ATOM 630 C C . LEU A 1 80 ? 42.094 30.906 -4.605 1 82.25 80 LEU A C 1
ATOM 632 O O . LEU A 1 80 ? 41.75 31.922 -3.988 1 82.25 80 LEU A O 1
ATOM 636 N N . GLY A 1 81 ? 43.125 30.188 -4.234 1 79.81 81 GLY A N 1
ATOM 637 C CA . GLY A 1 81 ? 43.938 30.547 -3.066 1 79.81 81 GLY A CA 1
ATOM 638 C C . GLY A 1 81 ? 44.594 31.906 -3.193 1 79.81 81 GLY A C 1
ATOM 639 O O . GLY A 1 81 ? 44.594 32.688 -2.254 1 79.81 81 GLY A O 1
ATOM 640 N N . TRP A 1 82 ? 44.906 32.219 -4.277 1 81 82 TRP A N 1
ATOM 641 C CA . TRP A 1 82 ? 45.625 33.469 -4.527 1 81 82 TRP A CA 1
ATOM 642 C C . TRP A 1 82 ? 44.625 34.625 -4.625 1 81 82 TRP A C 1
ATOM 644 O O . TRP A 1 82 ? 44.938 35.75 -4.227 1 81 82 TRP A O 1
ATOM 654 N N . VAL A 1 83 ? 43.562 34.312 -5.125 1 84.44 83 VAL A N 1
ATOM 655 C CA . VAL A 1 83 ? 42.531 35.344 -5.191 1 84.44 83 VAL A CA 1
ATOM 656 C C . VAL A 1 83 ? 42.125 35.781 -3.779 1 84.44 83 VAL A C 1
ATOM 658 O O . VAL A 1 83 ? 42.062 36.969 -3.484 1 84.44 83 VAL A O 1
ATOM 661 N N . ILE A 1 84 ? 42 34.812 -2.936 1 88.12 84 ILE A N 1
ATOM 662 C CA . ILE A 1 84 ? 41.562 35.094 -1.575 1 88.12 84 ILE A CA 1
ATOM 663 C C . ILE A 1 84 ? 42.656 35.906 -0.845 1 88.12 84 ILE A C 1
ATOM 665 O O . ILE A 1 84 ? 42.344 36.906 -0.197 1 88.12 84 ILE A O 1
ATOM 669 N N . ASN A 1 85 ? 43.844 35.531 -1.015 1 86.69 85 ASN A N 1
ATOM 670 C CA . ASN A 1 85 ? 44.906 36.25 -0.362 1 86.69 85 ASN A CA 1
ATOM 671 C C . ASN A 1 85 ? 45.094 37.656 -0.949 1 86.69 85 ASN A C 1
ATOM 673 O O . ASN A 1 85 ? 45.344 38.625 -0.216 1 86.69 85 ASN A O 1
ATOM 677 N N . GLY A 1 86 ? 44.969 37.719 -2.207 1 85.56 86 GLY A N 1
ATOM 678 C CA . GLY A 1 86 ? 45.094 39.031 -2.848 1 85.56 86 GLY A CA 1
ATOM 679 C C . GLY A 1 86 ? 44.031 40 -2.422 1 85.56 86 GLY A C 1
ATOM 680 O O . GLY A 1 86 ? 44.312 41.156 -2.104 1 85.56 86 GLY A O 1
ATOM 681 N N . VAL A 1 87 ? 42.844 39.594 -2.395 1 88.25 87 VAL A N 1
ATOM 682 C CA . VAL A 1 87 ? 41.75 40.469 -2.008 1 88.25 87 VAL A CA 1
ATOM 683 C C . VAL A 1 87 ? 41.875 40.812 -0.531 1 88.25 87 VAL A C 1
ATOM 685 O O . VAL A 1 87 ? 41.594 41.969 -0.145 1 88.25 87 VAL A O 1
ATOM 688 N N . THR A 1 88 ? 42.281 39.875 0.301 1 90.12 88 THR A N 1
ATOM 689 C CA . THR A 1 88 ? 42.469 40.156 1.723 1 90.12 88 THR A CA 1
ATOM 690 C C . THR A 1 88 ? 43.531 41.219 1.942 1 90.12 88 THR A C 1
ATOM 692 O O . THR A 1 88 ? 43.375 42.125 2.76 1 90.12 88 THR A O 1
ATOM 695 N N . LEU A 1 89 ? 44.531 41.125 1.197 1 89.31 89 LEU A N 1
ATOM 696 C CA . LEU A 1 89 ? 45.625 42.094 1.297 1 89.31 89 LEU A CA 1
ATOM 697 C C . LEU A 1 89 ? 45.125 43.469 0.82 1 89.31 89 LEU A C 1
ATOM 699 O O . LEU A 1 89 ? 45.469 44.5 1.417 1 89.31 89 LEU A O 1
ATOM 703 N N . PHE A 1 90 ? 44.406 43.438 -0.207 1 89.56 90 PHE A N 1
ATOM 704 C CA . PHE A 1 90 ? 43.844 44.656 -0.733 1 89.56 90 PHE A CA 1
ATOM 705 C C . PHE A 1 90 ? 42.938 45.312 0.292 1 89.56 90 PHE A C 1
ATOM 707 O O . PHE A 1 90 ? 43 46.531 0.523 1 89.56 90 PHE A O 1
ATOM 714 N N . LEU A 1 91 ? 42.125 44.594 0.947 1 90.94 91 LEU A N 1
ATOM 715 C CA . LEU A 1 91 ? 41.188 45.094 1.935 1 90.94 91 LEU A CA 1
ATOM 716 C C . LEU A 1 91 ? 41.938 45.594 3.178 1 90.94 91 LEU A C 1
ATOM 718 O O . LEU A 1 91 ? 41.562 46.625 3.771 1 90.94 91 LEU A O 1
ATOM 722 N N . THR A 1 92 ? 42.969 44.906 3.537 1 90.25 92 THR A N 1
ATOM 723 C CA . THR A 1 92 ? 43.781 45.312 4.676 1 90.25 92 THR A CA 1
ATOM 724 C C . THR A 1 92 ? 44.469 46.656 4.387 1 90.25 92 THR A C 1
ATOM 726 O O . THR A 1 92 ? 44.469 47.562 5.23 1 90.25 92 THR A O 1
ATOM 729 N N . ALA A 1 93 ? 44.906 46.781 3.227 1 90.31 93 ALA A N 1
ATOM 730 C CA . ALA A 1 93 ? 45.531 48.031 2.822 1 90.31 93 ALA A CA 1
ATOM 731 C C . ALA A 1 93 ? 44.531 49.188 2.803 1 90.31 93 ALA A C 1
ATOM 733 O O . ALA A 1 93 ? 44.875 50.312 3.238 1 90.31 93 ALA A O 1
ATOM 734 N N . ASN A 1 94 ? 43.375 48.969 2.348 1 91.25 94 ASN A N 1
ATOM 735 C CA . ASN A 1 94 ? 42.344 49.969 2.322 1 91.25 94 ASN A CA 1
ATOM 736 C C . ASN A 1 94 ? 41.969 50.438 3.73 1 91.25 94 ASN A C 1
ATOM 738 O O . ASN A 1 94 ? 41.75 51.625 3.953 1 91.25 94 ASN A O 1
ATOM 742 N N . LEU A 1 95 ? 41.969 49.5 4.629 1 90.19 95 LEU A N 1
ATOM 743 C CA . LEU A 1 95 ? 41.625 49.844 5.996 1 90.19 95 LEU A CA 1
ATOM 744 C C . LEU A 1 95 ? 42.688 50.75 6.621 1 90.19 95 LEU A C 1
ATOM 746 O O . LEU A 1 95 ? 42.344 51.719 7.336 1 90.19 95 LEU A O 1
ATOM 750 N N . VAL A 1 96 ? 43.906 50.5 6.293 1 88.12 96 VAL A N 1
ATOM 751 C CA . VAL A 1 96 ? 45 51.312 6.82 1 88.12 96 VAL A CA 1
ATOM 752 C C . VAL A 1 96 ? 44.938 52.719 6.188 1 88.12 96 VAL A C 1
ATOM 754 O O . VAL A 1 96 ? 45.125 53.719 6.875 1 88.12 96 VAL A O 1
ATOM 757 N N . ILE A 1 97 ? 44.594 52.75 4.945 1 88.94 97 ILE A N 1
ATOM 758 C CA . ILE A 1 97 ? 44.5 54 4.227 1 88.94 97 ILE A CA 1
ATOM 759 C C . ILE A 1 97 ? 43.312 54.812 4.766 1 88.94 97 ILE A C 1
ATOM 761 O O . ILE A 1 97 ? 43.438 56.031 4.984 1 88.94 97 ILE A O 1
ATOM 765 N N . ILE A 1 98 ? 42.25 54.188 5.008 1 88.75 98 ILE A N 1
ATOM 766 C CA . ILE A 1 98 ? 41.062 54.844 5.508 1 88.75 98 ILE A CA 1
ATOM 767 C C . ILE A 1 98 ? 41.312 55.375 6.922 1 88.75 98 ILE A C 1
ATOM 769 O O . ILE A 1 98 ? 40.875 56.469 7.281 1 88.75 98 ILE A O 1
ATOM 773 N N . TRP A 1 99 ? 42 54.562 7.719 1 84.69 99 TRP A N 1
ATOM 774 C CA . TRP A 1 99 ? 42.375 55 9.062 1 84.69 99 TRP A CA 1
ATOM 775 C C . TRP A 1 99 ? 43.188 56.281 9.008 1 84.69 99 TRP A C 1
ATOM 777 O O . TRP A 1 99 ? 42.969 57.219 9.797 1 84.69 99 TRP A O 1
ATOM 787 N N . TRP A 1 100 ? 44.031 56.312 7.984 1 83.69 100 TRP A N 1
ATOM 788 C CA . TRP A 1 100 ? 44.875 57.5 7.824 1 83.69 100 TRP A CA 1
ATOM 789 C C . TRP A 1 100 ? 44.094 58.688 7.328 1 83.69 100 TRP A C 1
ATOM 791 O O . TRP A 1 100 ? 44.281 59.812 7.777 1 83.69 100 TRP A O 1
ATOM 801 N N . LEU A 1 101 ? 43.125 58.531 6.586 1 83.5 101 LEU A N 1
ATOM 802 C CA . LEU A 1 101 ? 42.344 59.594 5.961 1 83.5 101 LEU A CA 1
ATOM 803 C C . LEU A 1 101 ? 41.312 60.156 6.938 1 83.5 101 LEU A C 1
ATOM 805 O O . LEU A 1 101 ? 40.938 61.344 6.855 1 83.5 101 LEU A O 1
ATOM 809 N N . VAL A 1 102 ? 40.781 59.406 7.809 1 77.94 102 VAL A N 1
ATOM 810 C CA . VAL A 1 102 ? 39.75 59.812 8.727 1 77.94 102 VAL A CA 1
ATOM 811 C C . VAL A 1 102 ? 40.281 60.875 9.68 1 77.94 102 VAL A C 1
ATOM 813 O O . VAL A 1 102 ? 39.5 61.688 10.219 1 77.94 102 VAL A O 1
ATOM 816 N N . ARG A 1 103 ? 41.5 61.031 9.727 1 71.31 103 ARG A N 1
ATOM 817 C CA . ARG A 1 103 ? 42.125 62.062 10.555 1 71.31 103 ARG A CA 1
ATOM 818 C C . ARG A 1 103 ? 41.875 63.438 9.969 1 71.31 103 ARG A C 1
ATOM 820 O O . ARG A 1 103 ? 41.906 64.438 10.695 1 71.31 103 ARG A O 1
ATOM 827 N N . ALA A 1 104 ? 41.594 63.531 8.734 1 75 104 ALA A N 1
ATOM 828 C CA . ALA A 1 104 ? 41.375 64.812 8.047 1 75 104 ALA A CA 1
ATOM 829 C C . ALA A 1 104 ? 39.938 65.312 8.297 1 75 104 ALA A C 1
ATOM 831 O O . ALA A 1 104 ? 39.625 66.5 8.047 1 75 104 ALA A O 1
ATOM 832 N N . ASP A 1 105 ? 39.125 64.688 9.055 1 70 105 ASP A N 1
ATOM 833 C CA . ASP A 1 105 ? 37.75 65.062 9.508 1 70 105 ASP A CA 1
ATOM 834 C C . ASP A 1 105 ? 36.938 65.625 8.367 1 70 105 ASP A C 1
ATOM 836 O O . ASP A 1 105 ? 36.406 66.75 8.484 1 70 105 ASP A O 1
ATOM 840 N N . SER A 1 106 ? 36.875 65 7.188 1 78.94 106 SER A N 1
ATOM 841 C CA . SER A 1 106 ? 36.062 65.438 6.059 1 78.94 106 SER A CA 1
ATOM 842 C C . SER A 1 106 ? 34.75 64.625 5.988 1 78.94 106 SER A C 1
ATOM 844 O O . SER A 1 106 ? 34.75 63.406 6.324 1 78.94 106 SER A O 1
ATOM 846 N N . PRO A 1 107 ? 33.688 65.25 5.594 1 78.94 107 PRO A N 1
ATOM 847 C CA . PRO A 1 107 ? 32.375 64.562 5.516 1 78.94 107 PRO A CA 1
ATOM 848 C C . PRO A 1 107 ? 32.375 63.438 4.461 1 78.94 107 PRO A C 1
ATOM 850 O O . PRO A 1 107 ? 31.688 62.438 4.641 1 78.94 107 PRO A O 1
ATOM 853 N N . VAL A 1 108 ? 33.031 63.531 3.445 1 81.31 108 VAL A N 1
ATOM 854 C CA . VAL A 1 108 ? 33.062 62.594 2.342 1 81.31 108 VAL A CA 1
ATOM 855 C C . VAL A 1 108 ? 33.656 61.281 2.809 1 81.31 108 VAL A C 1
ATOM 857 O O . VAL A 1 108 ? 33.312 60.188 2.301 1 81.31 108 VAL A O 1
ATOM 860 N N . LEU A 1 109 ? 34.438 61.344 3.777 1 83.31 109 LEU A N 1
ATOM 861 C CA . LEU A 1 109 ? 35.125 60.156 4.266 1 83.31 109 LEU A CA 1
ATOM 862 C C . LEU A 1 109 ? 34.188 59.219 5.016 1 83.31 109 LEU A C 1
ATOM 864 O O . LEU A 1 109 ? 34.344 58 5.02 1 83.31 109 LEU A O 1
ATOM 868 N N . TYR A 1 110 ? 33.156 59.844 5.566 1 80.81 110 TYR A N 1
ATOM 869 C CA . TYR A 1 110 ? 32.188 59.031 6.277 1 80.81 110 TYR A CA 1
ATOM 870 C C . TYR A 1 110 ? 31.297 58.281 5.305 1 80.81 110 TYR A C 1
ATOM 872 O O . TYR A 1 110 ? 30.906 57.125 5.57 1 80.81 110 TYR A O 1
ATOM 880 N N . TYR A 1 111 ? 31.047 58.906 4.18 1 82.69 111 TYR A N 1
ATOM 881 C CA . TYR A 1 111 ? 30.344 58.188 3.125 1 82.69 111 TYR A CA 1
ATOM 882 C C . TYR A 1 111 ? 31.188 57.031 2.598 1 82.69 111 TYR A C 1
ATOM 884 O O . TYR A 1 111 ? 30.672 55.906 2.416 1 82.69 111 TYR A O 1
ATOM 892 N N . LEU A 1 112 ? 32.375 57.25 2.432 1 84.81 112 LEU A N 1
ATOM 893 C CA . LEU A 1 112 ? 33.281 56.25 1.876 1 84.81 112 LEU A CA 1
ATOM 894 C C . LEU A 1 112 ? 33.469 55.062 2.84 1 84.81 112 LEU A C 1
ATOM 896 O O . LEU A 1 112 ? 33.531 53.906 2.414 1 84.81 112 LEU A O 1
ATOM 900 N N . LEU A 1 113 ? 33.562 55.406 4.094 1 85.75 113 LEU A N 1
ATOM 901 C CA . LEU A 1 113 ? 33.719 54.344 5.09 1 85.75 113 LEU A CA 1
ATOM 902 C C . LEU A 1 113 ? 32.5 53.469 5.145 1 85.75 113 LEU A C 1
ATOM 904 O O . LEU A 1 113 ? 32.594 52.25 5.254 1 85.75 113 LEU A O 1
ATOM 908 N N . TYR A 1 114 ? 31.359 54.125 5.055 1 82.56 114 TYR A N 1
ATOM 909 C CA . TYR A 1 114 ? 30.109 53.344 5.082 1 82.56 114 TYR A CA 1
ATOM 910 C C . TYR A 1 114 ? 30.016 52.438 3.875 1 82.56 114 TYR A C 1
ATOM 912 O O . TYR A 1 114 ? 29.688 51.25 4.02 1 82.56 114 TYR A O 1
ATOM 920 N N . ILE A 1 115 ? 30.297 52.875 2.77 1 85.06 115 ILE A N 1
ATOM 921 C CA . ILE A 1 115 ? 30.219 52.125 1.532 1 85.06 115 ILE A CA 1
ATOM 922 C C . ILE A 1 115 ? 31.25 51 1.558 1 85.06 115 ILE A C 1
ATOM 924 O O . ILE A 1 115 ? 30.953 49.844 1.208 1 85.06 115 ILE A O 1
ATOM 928 N N . TRP A 1 116 ? 32.406 51.312 1.995 1 88.38 116 TRP A N 1
ATOM 929 C CA . TRP A 1 116 ? 33.5 50.344 2.027 1 88.38 116 TRP A CA 1
ATOM 930 C C . TRP A 1 116 ? 33.156 49.188 2.965 1 88.38 116 TRP A C 1
ATOM 932 O O . TRP A 1 116 ? 33.375 48.031 2.617 1 88.38 116 TRP A O 1
ATOM 942 N N . VAL A 1 117 ? 32.656 49.5 4.121 1 86.31 117 VAL A N 1
ATOM 943 C CA . VAL A 1 117 ? 32.344 48.469 5.082 1 86.31 117 VAL A CA 1
ATOM 944 C C . VAL A 1 117 ? 31.203 47.594 4.562 1 86.31 117 VAL A C 1
ATOM 946 O O . VAL A 1 117 ? 31.172 46.375 4.781 1 86.31 117 VAL A O 1
ATOM 949 N N . SER A 1 118 ? 30.328 48.188 3.822 1 82.25 118 SER A N 1
ATOM 950 C CA . SER A 1 118 ? 29.219 47.438 3.242 1 82.25 118 SER A CA 1
ATOM 951 C C . SER A 1 118 ? 29.719 46.438 2.186 1 82.25 118 SER A C 1
ATOM 953 O O . SER A 1 118 ? 29.266 45.312 2.131 1 82.25 118 SER A O 1
ATOM 955 N N . ILE A 1 119 ? 30.562 46.812 1.483 1 86.06 119 ILE A N 1
ATOM 956 C CA . ILE A 1 119 ? 31.109 45.969 0.435 1 86.06 119 ILE A CA 1
ATOM 957 C C . ILE A 1 119 ? 32.031 44.906 1.056 1 86.06 119 ILE A C 1
ATOM 959 O O . ILE A 1 119 ? 32 43.75 0.65 1 86.06 119 ILE A O 1
ATOM 963 N N . TYR A 1 120 ? 32.844 45.375 2.004 1 88.25 120 TYR A N 1
ATOM 964 C CA . TYR A 1 120 ? 33.719 44.469 2.742 1 88.25 120 TYR A CA 1
ATOM 965 C C . TYR A 1 120 ? 32.938 43.312 3.332 1 88.25 120 TYR A C 1
ATOM 967 O O . TYR A 1 120 ? 33.375 42.156 3.232 1 88.25 120 TYR A O 1
ATOM 975 N N . SER A 1 121 ? 31.859 43.562 3.82 1 84.56 121 SER A N 1
ATOM 976 C CA . SER A 1 121 ? 31.047 42.562 4.5 1 84.56 121 SER A CA 1
ATOM 977 C C . SER A 1 121 ? 30.625 41.469 3.545 1 84.56 121 SER A C 1
ATOM 979 O O . SER A 1 121 ? 30.812 40.281 3.844 1 84.56 121 SER A O 1
ATOM 981 N N . ILE A 1 122 ? 30.203 41.75 2.422 1 84.5 122 ILE A N 1
ATOM 982 C CA . ILE A 1 122 ? 29.672 40.75 1.474 1 84.5 122 ILE A CA 1
ATOM 983 C C . ILE A 1 122 ? 30.828 40.062 0.777 1 84.5 122 ILE A C 1
ATOM 985 O O . ILE A 1 122 ? 30.766 38.844 0.543 1 84.5 122 ILE A O 1
ATOM 989 N N . LEU A 1 123 ? 31.812 40.75 0.563 1 86.56 123 LEU A N 1
ATOM 990 C CA . LEU A 1 123 ? 32.938 40.188 -0.162 1 86.56 123 LEU A CA 1
ATOM 991 C C . LEU A 1 123 ? 33.625 39.094 0.657 1 86.56 123 LEU A C 1
ATOM 993 O O . LEU A 1 123 ? 33.938 38.031 0.141 1 86.56 123 LEU A O 1
ATOM 997 N N . ILE A 1 124 ? 33.906 39.375 1.866 1 87.75 124 ILE A N 1
ATOM 998 C CA . ILE A 1 124 ? 34.625 38.438 2.689 1 87.75 124 ILE A CA 1
ATOM 999 C C . ILE A 1 124 ? 33.781 37.188 2.943 1 87.75 124 ILE A C 1
ATOM 1001 O O . ILE A 1 124 ? 34.281 36.062 2.992 1 87.75 124 ILE A O 1
ATOM 1005 N N . THR A 1 125 ? 32.531 37.406 3.107 1 86.56 125 THR A N 1
ATOM 1006 C CA . THR A 1 125 ? 31.641 36.281 3.334 1 86.56 125 THR A CA 1
ATOM 1007 C C . THR A 1 125 ? 31.531 35.406 2.078 1 86.56 125 THR A C 1
ATOM 1009 O O . THR A 1 125 ? 31.547 34.188 2.158 1 86.56 125 THR A O 1
ATOM 1012 N N . SER A 1 126 ? 31.406 36.062 1.009 1 86.94 126 SER A N 1
ATOM 1013 C CA . SER A 1 126 ? 31.297 35.312 -0.25 1 86.94 126 SER A CA 1
ATOM 1014 C C . SER A 1 126 ? 32.562 34.531 -0.547 1 86.94 126 SER A C 1
ATOM 1016 O O . SER A 1 126 ? 32.469 33.375 -1.021 1 86.94 126 SER A O 1
ATOM 1018 N N . GLN A 1 127 ? 33.625 35.094 -0.28 1 87.25 127 GLN A N 1
ATOM 1019 C CA . GLN A 1 127 ? 34.906 34.406 -0.509 1 87.25 127 GLN A CA 1
ATOM 1020 C C . GLN A 1 127 ? 35.031 33.188 0.407 1 87.25 127 GLN A C 1
ATOM 1022 O O . GLN A 1 127 ? 35.562 32.156 0 1 87.25 127 GLN A O 1
ATOM 1027 N N . PHE A 1 128 ? 34.688 33.312 1.568 1 89.69 128 PHE A N 1
ATOM 1028 C CA . PHE A 1 128 ? 34.75 32.219 2.516 1 89.69 128 PHE A CA 1
ATOM 1029 C C . PHE A 1 128 ? 33.938 31.031 2.01 1 89.69 128 PHE A C 1
ATOM 1031 O O . PHE A 1 128 ? 34.406 29.891 2.039 1 89.69 128 PHE A O 1
ATOM 1038 N N . TRP A 1 129 ? 32.812 31.312 1.554 1 86.44 129 TRP A N 1
ATOM 1039 C CA . TRP A 1 129 ? 31.938 30.219 1.125 1 86.44 129 TRP A CA 1
ATOM 1040 C C . TRP A 1 129 ? 32.406 29.609 -0.185 1 86.44 129 TRP A C 1
ATOM 1042 O O . TRP A 1 129 ? 32.25 28.422 -0.424 1 86.44 129 TRP A O 1
ATOM 1052 N N . LEU A 1 130 ? 32.938 30.469 -0.939 1 86.31 130 LEU A N 1
ATOM 1053 C CA . LEU A 1 130 ? 33.562 29.938 -2.15 1 86.31 130 LEU A CA 1
ATOM 1054 C C . LEU A 1 130 ? 34.656 28.953 -1.807 1 86.31 130 LEU A C 1
ATOM 1056 O O . LEU A 1 130 ? 34.781 27.906 -2.439 1 86.31 130 LEU A O 1
ATOM 1060 N N . LEU A 1 131 ? 35.438 29.344 -0.894 1 86.69 131 LEU A N 1
ATOM 1061 C CA . LEU A 1 131 ? 36.5 28.453 -0.439 1 86.69 131 LEU A CA 1
ATOM 1062 C C . LEU A 1 131 ? 35.906 27.188 0.168 1 86.69 131 LEU A C 1
ATOM 1064 O O . LEU A 1 131 ? 36.438 26.094 -0.066 1 86.69 131 LEU A O 1
ATOM 1068 N N . SER A 1 132 ? 34.938 27.344 0.897 1 87.94 132 SER A N 1
ATOM 1069 C CA . SER A 1 132 ? 34.281 26.203 1.517 1 87.94 132 SER A CA 1
ATOM 1070 C C . SER A 1 132 ? 33.75 25.234 0.464 1 87.94 132 SER A C 1
ATOM 1072 O O . SER A 1 132 ? 33.844 24.016 0.616 1 87.94 132 SER A O 1
ATOM 1074 N N . ASN A 1 133 ? 33.219 25.75 -0.599 1 85.31 133 ASN A N 1
ATOM 1075 C CA . ASN A 1 133 ? 32.656 24.938 -1.673 1 85.31 133 ASN A CA 1
ATOM 1076 C C . ASN A 1 133 ? 33.75 24.188 -2.434 1 85.31 133 ASN A C 1
ATOM 1078 O O . ASN A 1 133 ? 33.5 23.125 -3.002 1 85.31 133 ASN A O 1
ATOM 1082 N N . ALA A 1 134 ? 34.812 24.719 -2.396 1 82.31 134 ALA A N 1
ATOM 1083 C CA . ALA A 1 134 ? 35.938 24.078 -3.096 1 82.31 134 ALA A CA 1
ATOM 1084 C C . ALA A 1 134 ? 36.531 22.969 -2.254 1 82.31 134 ALA A C 1
ATOM 1086 O O . ALA A 1 134 ? 37.062 21.984 -2.795 1 82.31 134 ALA A O 1
ATOM 1087 N N . LEU A 1 135 ? 36.438 23.109 -1.005 1 83.19 135 LEU A N 1
ATOM 1088 C CA . LEU A 1 135 ? 37.156 22.188 -0.123 1 83.19 135 LEU A CA 1
ATOM 1089 C C . LEU A 1 135 ? 36.25 21 0.254 1 83.19 135 LEU A C 1
ATOM 1091 O O . LEU A 1 135 ? 36.781 19.906 0.495 1 83.19 135 LEU A O 1
ATOM 1095 N N . PHE A 1 136 ? 35.062 21.172 0.266 1 82.81 136 PHE A N 1
ATOM 1096 C CA . PHE A 1 136 ? 34.188 20.125 0.798 1 82.81 136 PHE A CA 1
ATOM 1097 C C . PHE A 1 136 ? 33.312 19.562 -0.291 1 82.81 136 PHE A C 1
ATOM 1099 O O . PHE A 1 136 ? 32.812 20.297 -1.144 1 82.81 136 PHE A O 1
ATOM 1106 N N . THR A 1 137 ? 33.062 18.297 -0.221 1 78.12 137 THR A N 1
ATOM 1107 C CA . THR A 1 137 ? 32.156 17.609 -1.116 1 78.12 137 THR A CA 1
ATOM 1108 C C . THR A 1 137 ? 30.703 17.844 -0.696 1 78.12 137 THR A C 1
ATOM 1110 O O . THR A 1 137 ? 30.453 18.328 0.412 1 78.12 137 THR A O 1
ATOM 1113 N N . PRO A 1 138 ? 29.859 17.562 -1.611 1 76.81 138 PRO A N 1
ATOM 1114 C CA . PRO A 1 138 ? 28.438 17.812 -1.314 1 76.81 138 PRO A CA 1
ATOM 1115 C C . PRO A 1 138 ? 27.969 17.109 -0.049 1 76.81 138 PRO A C 1
ATOM 1117 O O . PRO A 1 138 ? 27.234 17.688 0.754 1 76.81 138 PRO A O 1
ATOM 1120 N N . ILE A 1 139 ? 28.375 15.969 0.183 1 76.19 139 ILE A N 1
ATOM 1121 C CA . ILE A 1 139 ? 27.938 15.211 1.348 1 76.19 139 ILE A CA 1
ATOM 1122 C C . ILE A 1 139 ? 28.5 15.836 2.619 1 76.19 139 ILE A C 1
ATOM 1124 O O . ILE A 1 139 ? 27.797 15.961 3.625 1 76.19 139 ILE A O 1
ATOM 1128 N N . GLN A 1 140 ? 29.75 16.297 2.555 1 77.12 140 GLN A N 1
ATOM 1129 C CA . GLN A 1 140 ? 30.391 16.938 3.693 1 77.12 140 GLN A CA 1
ATOM 1130 C C . GLN A 1 140 ? 29.797 18.312 3.963 1 77.12 140 GLN A C 1
ATOM 1132 O O . GLN A 1 140 ? 29.641 18.719 5.121 1 77.12 140 GLN A O 1
ATOM 1137 N N . ALA A 1 141 ? 29.469 18.922 2.875 1 81.69 141 ALA A N 1
ATOM 1138 C CA . ALA A 1 141 ? 28.938 20.281 2.977 1 81.69 141 ALA A CA 1
ATOM 1139 C C . ALA A 1 141 ? 27.641 20.297 3.785 1 81.69 141 ALA A C 1
ATOM 1141 O O . ALA A 1 141 ? 27.422 21.203 4.59 1 81.69 141 ALA A O 1
ATOM 1142 N N . LYS A 1 142 ? 26.875 19.312 3.648 1 77.62 142 LYS A N 1
ATOM 1143 C CA . LYS A 1 142 ? 25.594 19.25 4.344 1 77.62 142 LYS A CA 1
ATOM 1144 C C . LYS A 1 142 ? 25.781 19.141 5.855 1 77.62 142 LYS A C 1
ATOM 1146 O O . LYS A 1 142 ? 24.953 19.625 6.629 1 77.62 142 LYS A O 1
ATOM 1151 N N . ARG A 1 143 ? 26.906 18.688 6.199 1 77.25 143 ARG A N 1
ATOM 1152 C CA . ARG A 1 143 ? 27.156 18.5 7.621 1 77.25 143 ARG A CA 1
ATOM 1153 C C . ARG A 1 143 ? 27.984 19.656 8.195 1 77.25 143 ARG A C 1
ATOM 1155 O O . ARG A 1 143 ? 27.688 20.141 9.289 1 77.25 143 ARG A O 1
ATOM 1162 N N . ILE A 1 144 ? 28.906 20.062 7.438 1 82.44 144 ILE A N 1
ATOM 1163 C CA . ILE A 1 144 ? 29.922 20.969 7.949 1 82.44 144 ILE A CA 1
ATOM 1164 C C . ILE A 1 144 ? 29.438 22.406 7.801 1 82.44 144 ILE A C 1
ATOM 1166 O O . ILE A 1 144 ? 29.766 23.266 8.625 1 82.44 144 ILE A O 1
ATOM 1170 N N . PHE A 1 145 ? 28.641 22.734 6.859 1 84.06 145 PHE A N 1
ATOM 1171 C CA . PHE A 1 145 ? 28.25 24.109 6.609 1 84.06 145 PHE A CA 1
ATOM 1172 C C . PHE A 1 145 ? 27.438 24.656 7.777 1 84.06 145 PHE A C 1
ATOM 1174 O O . PHE A 1 145 ? 27.5 25.844 8.078 1 84.06 145 PHE A O 1
ATOM 1181 N N . GLY A 1 146 ? 26.703 23.734 8.375 1 79.5 146 GLY A N 1
ATOM 1182 C CA . GLY A 1 146 ? 26.016 24.188 9.578 1 79.5 146 GLY A CA 1
ATOM 1183 C C . GLY A 1 146 ? 26.953 24.656 10.664 1 79.5 146 GLY A C 1
ATOM 1184 O O . GLY A 1 146 ? 26.688 25.672 11.32 1 79.5 146 GLY A O 1
ATOM 1185 N N . LEU A 1 147 ? 28.016 24.062 10.75 1 82.75 147 LEU A N 1
ATOM 1186 C CA . LEU A 1 147 ? 29 24.422 11.75 1 82.75 147 LEU A CA 1
ATOM 1187 C C . LEU A 1 147 ? 29.719 25.703 11.367 1 82.75 147 LEU A C 1
ATOM 1189 O O . LEU A 1 147 ? 30.062 26.516 12.234 1 82.75 147 LEU A O 1
ATOM 1193 N N . LEU A 1 148 ? 29.906 25.844 10.203 1 87.31 148 LEU A N 1
ATOM 1194 C CA . LEU A 1 148 ? 30.531 27.078 9.727 1 87.31 148 LEU A CA 1
ATOM 1195 C C . LEU A 1 148 ? 29.656 28.281 9.992 1 87.31 148 LEU A C 1
ATOM 1197 O O . LEU A 1 148 ? 30.141 29.344 10.398 1 87.31 148 LEU A O 1
ATOM 1201 N N . SER A 1 149 ? 28.438 28.094 9.75 1 84.19 149 SER A N 1
ATOM 1202 C CA . SER A 1 149 ? 27.5 29.172 10.023 1 84.19 149 SER A CA 1
ATOM 1203 C C . SER A 1 149 ? 27.422 29.469 11.516 1 84.19 149 SER A C 1
ATOM 1205 O O . SER A 1 149 ? 27.25 30.625 11.906 1 84.19 149 SER A O 1
ATOM 1207 N N . LEU A 1 150 ? 27.5 28.5 12.281 1 82.56 150 LEU A N 1
ATOM 1208 C CA . LEU A 1 150 ? 27.531 28.688 13.727 1 82.56 150 LEU A CA 1
ATOM 1209 C C . LEU A 1 150 ? 28.734 29.531 14.141 1 82.56 150 LEU A C 1
ATOM 1211 O O . LEU A 1 150 ? 28.609 30.391 15.016 1 82.56 150 LEU A O 1
ATOM 1215 N N . ALA A 1 151 ? 29.781 29.234 13.555 1 84.88 151 ALA A N 1
ATOM 1216 C CA . ALA A 1 151 ? 31 30 13.836 1 84.88 151 ALA A CA 1
ATOM 1217 C C . ALA A 1 151 ? 30.812 31.469 13.43 1 84.88 151 ALA A C 1
ATOM 1219 O O . ALA A 1 151 ? 31.312 32.375 14.109 1 84.88 151 ALA A O 1
ATOM 1220 N N . ALA A 1 152 ? 30.188 31.688 12.391 1 85.06 152 ALA A N 1
ATOM 1221 C CA . ALA A 1 152 ? 29.938 33.031 11.938 1 85.06 152 ALA A CA 1
ATOM 1222 C C . ALA A 1 152 ? 29.078 33.812 12.945 1 85.06 152 ALA A C 1
ATOM 1224 O O . ALA A 1 152 ? 29.375 34.969 13.273 1 85.06 152 ALA A O 1
ATOM 1225 N N . ILE A 1 153 ? 28.078 33.125 13.414 1 82.75 153 ILE A N 1
ATOM 1226 C CA . ILE A 1 153 ? 27.203 33.75 14.391 1 82.75 153 ILE A CA 1
ATOM 1227 C C . ILE A 1 153 ? 27.984 34.062 15.672 1 82.75 153 ILE A C 1
ATOM 1229 O O . ILE A 1 153 ? 27.891 35.156 16.234 1 82.75 153 ILE A O 1
ATOM 1233 N N . ALA A 1 154 ? 28.734 33.156 16.078 1 83.81 154 ALA A N 1
ATOM 1234 C CA . ALA A 1 154 ? 29.547 33.312 17.281 1 83.81 154 ALA A CA 1
ATOM 1235 C C . ALA A 1 154 ? 30.562 34.438 17.094 1 83.81 154 ALA A C 1
ATOM 1237 O O . ALA A 1 154 ? 30.828 35.219 18.016 1 83.81 154 ALA A O 1
ATOM 1238 N N . GLY A 1 155 ? 31.156 34.531 16.016 1 85.38 155 GLY A N 1
ATOM 1239 C CA . GLY A 1 155 ? 32.094 35.594 15.727 1 85.38 155 GLY A CA 1
ATOM 1240 C C . GLY A 1 155 ? 31.453 36.969 15.727 1 85.38 155 GLY A C 1
ATOM 1241 O O . GLY A 1 155 ? 32.031 37.938 16.25 1 85.38 155 GLY A O 1
ATOM 1242 N N . ALA A 1 156 ? 30.344 37 15.102 1 81.12 156 ALA A N 1
ATOM 1243 C CA . ALA A 1 156 ? 29.609 38.281 15.086 1 81.12 156 ALA A CA 1
ATOM 1244 C C . ALA A 1 156 ? 29.266 38.719 16.5 1 81.12 156 ALA A C 1
ATOM 1246 O O . ALA A 1 156 ? 29.406 39.906 16.828 1 81.12 156 ALA A O 1
ATOM 1247 N N . MET A 1 157 ? 28.875 37.781 17.25 1 80.31 157 MET A N 1
ATOM 1248 C CA . MET A 1 157 ? 28.562 38.094 18.641 1 80.31 157 MET A CA 1
ATOM 1249 C C . MET A 1 157 ? 29.797 38.562 19.391 1 80.31 157 MET A C 1
ATOM 1251 O O . MET A 1 157 ? 29.766 39.562 20.125 1 80.31 157 MET A O 1
ATOM 1255 N N . ALA A 1 158 ? 30.812 37.875 19.188 1 81.81 158 ALA A N 1
ATOM 1256 C CA . ALA A 1 158 ? 32.062 38.219 19.844 1 81.81 158 ALA A CA 1
ATOM 1257 C C . ALA A 1 158 ? 32.562 39.562 19.375 1 81.81 158 ALA A C 1
ATOM 1259 O O . ALA A 1 158 ? 33.062 40.375 20.172 1 81.81 158 ALA A O 1
ATOM 1260 N N . GLY A 1 159 ? 32.531 39.844 18.188 1 82 159 GLY A N 1
ATOM 1261 C CA . GLY A 1 159 ? 32.969 41.125 17.656 1 82 159 GLY A CA 1
ATOM 1262 C C . GLY A 1 159 ? 32.219 42.312 18.25 1 82 159 GLY A C 1
ATOM 1263 O O . GLY A 1 159 ? 32.812 43.312 18.594 1 82 159 GLY A O 1
ATOM 1264 N N . GLY A 1 160 ? 30.953 42.156 18.344 1 75.94 160 GLY A N 1
ATOM 1265 C CA . GLY A 1 160 ? 30.156 43.219 18.969 1 75.94 160 GLY A CA 1
ATOM 1266 C C . GLY A 1 160 ? 30.547 43.469 20.422 1 75.94 160 GLY A C 1
ATOM 1267 O O . GLY A 1 160 ? 30.688 44.625 20.828 1 75.94 160 GLY A O 1
ATOM 1268 N N . GLU A 1 161 ? 30.766 42.438 21.062 1 77.94 161 GLU A N 1
ATOM 1269 C CA . GLU A 1 161 ? 31.125 42.531 22.469 1 77.94 161 GLU A CA 1
ATOM 1270 C C . GLU A 1 161 ? 32.531 43.156 22.625 1 77.94 161 GLU A C 1
ATOM 1272 O O . GLU A 1 161 ? 32.75 43.969 23.516 1 77.94 161 GLU A O 1
ATOM 1277 N N . ILE A 1 162 ? 33.344 42.719 21.812 1 81.25 162 ILE A N 1
ATOM 1278 C CA . ILE A 1 162 ? 34.719 43.219 21.859 1 81.25 162 ILE A CA 1
ATOM 1279 C C . ILE A 1 162 ? 34.719 44.75 21.578 1 81.25 162 ILE A C 1
ATOM 1281 O O . ILE A 1 162 ? 35.406 45.5 22.25 1 81.25 162 ILE A O 1
ATOM 1285 N N . THR A 1 163 ? 33.938 45.125 20.656 1 78.69 163 THR A N 1
ATOM 1286 C CA . THR A 1 163 ? 33.844 46.562 20.328 1 78.69 163 THR A CA 1
ATOM 1287 C C . THR A 1 163 ? 33.312 47.344 21.531 1 78.69 163 THR A C 1
ATOM 1289 O O . THR A 1 163 ? 33.844 48.406 21.859 1 78.69 163 THR A O 1
ATOM 1292 N N . GLY A 1 164 ? 32.344 46.844 22.203 1 75.44 164 GLY A N 1
ATOM 1293 C CA . GLY A 1 164 ? 31.812 47.5 23.375 1 75.44 164 GLY A CA 1
ATOM 1294 C C . GLY A 1 164 ? 32.812 47.656 24.5 1 75.44 164 GLY A C 1
ATOM 1295 O O . GLY A 1 164 ? 32.938 48.75 25.078 1 75.44 164 GLY A O 1
ATOM 1296 N N . VAL A 1 165 ? 33.531 46.625 24.703 1 76.62 165 VAL A N 1
ATOM 1297 C CA . VAL A 1 165 ? 34.5 46.625 25.781 1 76.62 165 VAL A CA 1
ATOM 1298 C C . VAL A 1 165 ? 35.656 47.594 25.438 1 76.62 165 VAL A C 1
ATOM 1300 O O . VAL A 1 165 ? 36.094 48.344 26.297 1 76.62 165 VAL A O 1
ATOM 1303 N N . LEU A 1 166 ? 36.031 47.625 24.234 1 79.75 166 LEU A N 1
ATOM 1304 C CA . LEU A 1 166 ? 37.156 48.469 23.812 1 79.75 166 LEU A CA 1
ATOM 1305 C C . LEU A 1 166 ? 36.781 49.938 23.906 1 79.75 166 LEU A C 1
ATOM 1307 O O . LEU A 1 166 ? 37.594 50.781 24.328 1 79.75 166 LEU A O 1
ATOM 1311 N N . ILE A 1 167 ? 35.562 50.281 23.594 1 74.06 167 ILE A N 1
ATOM 1312 C CA . ILE A 1 167 ? 35.125 51.656 23.609 1 74.06 167 ILE A CA 1
ATOM 1313 C C . ILE A 1 167 ? 34.781 52.094 25.031 1 74.06 167 ILE A C 1
ATOM 1315 O O . ILE A 1 167 ? 35.25 53.125 25.516 1 74.06 167 ILE A O 1
ATOM 1319 N N . ASP A 1 168 ? 34.094 51.344 25.734 1 70.81 168 ASP A N 1
ATOM 1320 C CA . ASP A 1 168 ? 33.531 51.719 27.031 1 70.81 168 ASP A CA 1
ATOM 1321 C C . ASP A 1 168 ? 34.562 51.562 28.141 1 70.81 168 ASP A C 1
ATOM 1323 O O . ASP A 1 168 ? 34.719 52.438 29 1 70.81 168 ASP A O 1
ATOM 1327 N N . GLN A 1 169 ? 35.281 50.438 28.109 1 70.69 169 GLN A N 1
ATOM 1328 C CA . GLN A 1 169 ? 36.156 50.156 29.234 1 70.69 169 GLN A CA 1
ATOM 1329 C C . GLN A 1 169 ? 37.562 50.656 28.969 1 70.69 169 GLN A C 1
ATOM 1331 O O . GLN A 1 169 ? 38.219 51.188 29.875 1 70.69 169 GLN A O 1
ATOM 1336 N N . LEU A 1 170 ? 37.938 50.5 27.719 1 77.19 170 LEU A N 1
ATOM 1337 C CA . LEU A 1 170 ? 39.312 50.875 27.453 1 77.19 170 LEU A CA 1
ATOM 1338 C C . LEU A 1 170 ? 39.406 52.25 26.844 1 77.19 170 LEU A C 1
ATOM 1340 O O . LEU A 1 170 ? 40.5 52.844 26.75 1 77.19 170 LEU A O 1
ATOM 1344 N N . GLY A 1 171 ? 38.312 52.875 26.547 1 72.44 171 GLY A N 1
ATOM 1345 C CA . GLY A 1 171 ? 38.25 54.219 26.047 1 72.44 171 GLY A CA 1
ATOM 1346 C C . GLY A 1 171 ? 38.969 54.406 24.719 1 72.44 171 GLY A C 1
ATOM 1347 O O . GLY A 1 171 ? 39.531 55.469 24.453 1 72.44 171 GLY A O 1
ATOM 1348 N N . VAL A 1 172 ? 38.969 53.438 23.938 1 78.69 172 VAL A N 1
ATOM 1349 C CA . VAL A 1 172 ? 39.656 53.531 22.641 1 78.69 172 VAL A CA 1
ATOM 1350 C C . VAL A 1 172 ? 38.812 54.344 21.672 1 78.69 172 VAL A C 1
ATOM 1352 O O . VAL A 1 172 ? 37.562 54.219 21.641 1 78.69 172 VAL A O 1
ATOM 1355 N N . ASP A 1 173 ? 39.438 55.25 21.047 1 76.69 173 ASP A N 1
ATOM 1356 C CA . ASP A 1 173 ? 38.75 56.062 20.031 1 76.69 173 ASP A CA 1
ATOM 1357 C C . ASP A 1 173 ? 38.281 55.188 18.875 1 76.69 173 ASP A C 1
ATOM 1359 O O . ASP A 1 173 ? 38.969 54.312 18.406 1 76.69 173 ASP A O 1
ATOM 1363 N N . PRO A 1 174 ? 37.062 55.406 18.453 1 77.75 174 PRO A N 1
ATOM 1364 C CA . PRO A 1 174 ? 36.469 54.625 17.359 1 77.75 174 PRO A CA 1
ATOM 1365 C C . PRO A 1 174 ? 37.344 54.625 16.109 1 77.75 174 PRO A C 1
ATOM 1367 O O . PRO A 1 174 ? 37.312 53.656 15.336 1 77.75 174 PRO A O 1
ATOM 1370 N N . ARG A 1 175 ? 38.156 55.562 15.883 1 80.69 175 ARG A N 1
ATOM 1371 C CA . ARG A 1 175 ? 39.031 55.625 14.711 1 80.69 175 ARG A CA 1
ATOM 1372 C C . ARG A 1 175 ? 40.156 54.625 14.781 1 80.69 175 ARG A C 1
ATOM 1374 O O . ARG A 1 175 ? 40.562 54.062 13.766 1 80.69 175 ARG A O 1
ATOM 1381 N N . ASN A 1 176 ? 40.594 54.312 15.945 1 82.75 176 ASN A N 1
ATOM 1382 C CA . ASN A 1 176 ? 41.688 53.375 16.125 1 82.75 176 ASN A CA 1
ATOM 1383 C C . ASN A 1 176 ? 41.25 51.906 15.992 1 82.75 176 ASN A C 1
ATOM 1385 O O . ASN A 1 176 ? 42.062 51 15.867 1 82.75 176 ASN A O 1
ATOM 1389 N N . LEU A 1 177 ? 40 51.75 16.031 1 85.38 177 LEU A N 1
ATOM 1390 C CA . LEU A 1 177 ? 39.438 50.406 15.852 1 85.38 177 LEU A CA 1
ATOM 1391 C C . LEU A 1 177 ? 39.656 49.938 14.414 1 85.38 177 LEU A C 1
ATOM 1393 O O . LEU A 1 177 ? 39.688 48.719 14.148 1 85.38 177 LEU A O 1
ATOM 1397 N N . LEU A 1 178 ? 39.781 50.875 13.492 1 87.81 178 LEU A N 1
ATOM 1398 C CA . LEU A 1 178 ? 40.062 50.531 12.102 1 87.81 178 LEU A CA 1
ATOM 1399 C C . LEU A 1 178 ? 41.406 49.844 11.961 1 87.81 178 LEU A C 1
ATOM 1401 O O . LEU A 1 178 ? 41.594 48.906 11.172 1 87.81 178 LEU A O 1
ATOM 1405 N N . LEU A 1 179 ? 42.312 50.25 12.805 1 87.12 179 LEU A N 1
ATOM 1406 C CA . LEU A 1 179 ? 43.656 49.656 12.766 1 87.12 179 LEU A CA 1
ATOM 1407 C C . LEU A 1 179 ? 43.656 48.281 13.391 1 87.12 179 LEU A C 1
ATOM 1409 O O . LEU A 1 179 ? 44.344 47.375 12.898 1 87.12 179 LEU A O 1
ATOM 1413 N N . ILE A 1 180 ? 42.875 48.125 14.406 1 87.81 180 ILE A N 1
ATOM 1414 C CA . ILE A 1 180 ? 42.781 46.812 15.031 1 87.81 180 ILE A CA 1
ATOM 1415 C C . ILE A 1 180 ? 42.125 45.844 14.055 1 87.81 180 ILE A C 1
ATOM 1417 O O . ILE A 1 180 ? 42.531 44.688 13.93 1 87.81 180 ILE A O 1
ATOM 1421 N N . GLY A 1 181 ? 41.094 46.312 13.422 1 89.31 181 GLY A N 1
ATOM 1422 C CA . GLY A 1 181 ? 40.438 45.5 12.406 1 89.31 181 GLY A CA 1
ATOM 1423 C C . GLY A 1 181 ? 41.375 45.094 11.281 1 89.31 181 GLY A C 1
ATOM 1424 O O . GLY A 1 181 ? 41.344 43.969 10.805 1 89.31 181 GLY A O 1
ATOM 1425 N N . ALA A 1 182 ? 42.25 45.969 10.867 1 90.5 182 ALA A N 1
ATOM 1426 C CA . ALA A 1 182 ? 43.219 45.656 9.82 1 90.5 182 ALA A CA 1
ATOM 1427 C C . ALA A 1 182 ? 44.219 44.594 10.273 1 90.5 182 ALA A C 1
ATOM 1429 O O . ALA A 1 182 ? 44.594 43.719 9.492 1 90.5 182 ALA A O 1
ATOM 1430 N N . ALA A 1 183 ? 44.531 44.688 11.508 1 89.44 183 ALA A N 1
ATOM 1431 C CA . ALA A 1 183 ? 45.5 43.719 12.039 1 89.44 183 ALA A CA 1
ATOM 1432 C C . ALA A 1 183 ? 44.875 42.312 12.102 1 89.44 183 ALA A C 1
ATOM 1434 O O . ALA A 1 183 ? 45.531 41.344 11.766 1 89.44 183 ALA A O 1
ATOM 1435 N N . ILE A 1 184 ? 43.719 42.25 12.492 1 91.75 184 ILE A N 1
ATOM 1436 C CA . ILE A 1 184 ? 43.031 40.969 12.586 1 91.75 184 ILE A CA 1
ATOM 1437 C C . ILE A 1 184 ? 42.812 40.375 11.195 1 91.75 184 ILE A C 1
ATOM 1439 O O . ILE A 1 184 ? 43.062 39.188 10.977 1 91.75 184 ILE A O 1
ATOM 1443 N N . LEU A 1 185 ? 42.406 41.188 10.305 1 91.25 185 LEU A N 1
ATOM 1444 C CA . LEU A 1 185 ? 42.219 40.75 8.93 1 91.25 185 LEU A CA 1
ATOM 1445 C C . LEU A 1 185 ? 43.5 40.25 8.32 1 91.25 185 LEU A C 1
ATOM 1447 O O . LEU A 1 185 ? 43.5 39.25 7.578 1 91.25 185 LEU A O 1
ATOM 1451 N N . PHE A 1 186 ? 44.562 40.906 8.648 1 90.69 186 PHE A N 1
ATOM 1452 C CA . PHE A 1 186 ? 45.844 40.5 8.141 1 90.69 186 PHE A CA 1
ATOM 1453 C C . PHE A 1 186 ? 46.25 39.125 8.68 1 90.69 186 PHE A C 1
ATOM 1455 O O . PHE A 1 186 ? 46.844 38.312 7.977 1 90.69 186 PHE A O 1
ATOM 1462 N N . SER A 1 187 ? 45.844 38.875 9.836 1 89.44 187 SER A N 1
ATOM 1463 C CA . SER A 1 187 ? 46.188 37.594 10.453 1 89.44 187 SER A CA 1
ATOM 1464 C C . SER A 1 187 ? 45.469 36.438 9.742 1 89.44 187 SER A C 1
ATOM 1466 O O . SER A 1 187 ? 45.906 35.281 9.82 1 89.44 187 SER A O 1
ATOM 1468 N N . THR A 1 188 ? 44.438 36.688 9.016 1 90.56 188 THR A N 1
ATOM 1469 C CA . THR A 1 188 ? 43.688 35.656 8.336 1 90.56 188 THR A CA 1
ATOM 1470 C C . THR A 1 188 ? 44.438 35.125 7.125 1 90.56 188 THR A C 1
ATOM 1472 O O . THR A 1 188 ? 44.156 34.031 6.641 1 90.56 188 THR A O 1
ATOM 1475 N N . ILE A 1 189 ? 45.406 35.812 6.652 1 89.69 189 ILE A N 1
ATOM 1476 C CA . ILE A 1 189 ? 46.219 35.375 5.523 1 89.69 189 ILE A CA 1
ATOM 1477 C C . ILE A 1 189 ? 46.969 34.094 5.914 1 89.69 189 ILE A C 1
ATOM 1479 O O . ILE A 1 189 ? 47.094 33.188 5.117 1 89.69 189 ILE A O 1
ATOM 1483 N N . PHE A 1 190 ? 47.375 34.156 7.137 1 88.69 190 PHE A N 1
ATOM 1484 C CA . PHE A 1 190 ? 48.094 33 7.625 1 88.69 190 PHE A CA 1
ATOM 1485 C C . PHE A 1 190 ? 47.188 31.781 7.789 1 88.69 190 PHE A C 1
ATOM 1487 O O . PHE A 1 190 ? 47.594 30.656 7.555 1 88.69 190 PHE A O 1
ATOM 1494 N N . LEU A 1 191 ? 46.094 32.031 8.086 1 90 191 LEU A N 1
ATOM 1495 C CA . LEU A 1 191 ? 45.125 30.953 8.258 1 90 191 LEU A CA 1
ATOM 1496 C C . LEU A 1 191 ? 44.75 30.328 6.91 1 90 191 LEU A C 1
ATOM 1498 O O . LEU A 1 191 ? 44.594 29.109 6.809 1 90 191 LEU A O 1
ATOM 1502 N N . VAL A 1 192 ? 44.594 31.125 5.914 1 89.12 192 VAL A N 1
ATOM 1503 C CA . VAL A 1 192 ? 44.281 30.625 4.582 1 89.12 192 VAL A CA 1
ATOM 1504 C C . VAL A 1 192 ? 45.438 29.781 4.062 1 89.12 192 VAL A C 1
ATOM 1506 O O . VAL A 1 192 ? 45.219 28.766 3.393 1 89.12 192 VAL A O 1
ATOM 1509 N N . TRP A 1 193 ? 46.531 30.203 4.434 1 86.38 193 TRP A N 1
ATOM 1510 C CA . TRP A 1 193 ? 47.719 29.406 4.078 1 86.38 193 TRP A CA 1
ATOM 1511 C C . TRP A 1 193 ? 47.688 28.062 4.781 1 86.38 193 TRP A C 1
ATOM 1513 O O . TRP A 1 193 ? 48 27.031 4.172 1 86.38 193 TRP A O 1
ATOM 1523 N N . ALA A 1 194 ? 47.312 28.047 5.957 1 88.62 194 ALA A N 1
ATOM 1524 C CA . ALA A 1 194 ? 47.219 26.812 6.719 1 88.62 194 ALA A CA 1
ATOM 1525 C C . ALA A 1 194 ? 46.156 25.891 6.141 1 88.62 194 ALA A C 1
ATOM 1527 O O . ALA A 1 194 ? 46.344 24.672 6.098 1 88.62 194 ALA A O 1
ATOM 1528 N N . ILE A 1 195 ? 45.156 26.453 5.699 1 89.44 195 ILE A N 1
ATOM 1529 C CA . ILE A 1 195 ? 44.031 25.688 5.121 1 89.44 195 ILE A CA 1
ATOM 1530 C C . ILE A 1 195 ? 44.469 25.062 3.801 1 89.44 195 ILE A C 1
ATOM 1532 O O . ILE A 1 195 ? 44.219 23.891 3.543 1 89.44 195 ILE A O 1
ATOM 1536 N N . ARG A 1 196 ? 45.125 25.781 3.02 1 85.06 196 ARG A N 1
ATOM 1537 C CA . ARG A 1 196 ? 45.594 25.281 1.735 1 85.06 196 ARG A CA 1
ATOM 1538 C C . ARG A 1 196 ? 46.625 24.156 1.932 1 85.06 196 ARG A C 1
ATOM 1540 O O . ARG A 1 196 ? 46.625 23.172 1.191 1 85.06 196 ARG A O 1
ATOM 1547 N N . ALA A 1 197 ? 47.406 24.328 2.908 1 84.25 197 ALA A N 1
ATOM 1548 C CA . ALA A 1 197 ? 48.406 23.312 3.203 1 84.25 197 ALA A CA 1
ATOM 1549 C C . ALA A 1 197 ? 47.75 22 3.662 1 84.25 197 ALA A C 1
ATOM 1551 O O . ALA A 1 197 ? 48.188 20.922 3.254 1 84.25 197 ALA A O 1
ATOM 1552 N N . GLU A 1 198 ? 46.812 22.25 4.406 1 85.25 198 GLU A N 1
ATOM 1553 C CA . GLU A 1 198 ? 46.094 21.062 4.898 1 85.25 198 GLU A CA 1
ATOM 1554 C C . GLU A 1 198 ? 45.281 20.391 3.787 1 85.25 198 GLU A C 1
ATOM 1556 O O . GLU A 1 198 ? 45.188 19.172 3.744 1 85.25 198 GLU A O 1
ATOM 1561 N N . ALA A 1 199 ? 44.75 21.094 2.955 1 81.88 199 ALA A N 1
ATOM 1562 C CA . ALA A 1 199 ? 43.969 20.578 1.832 1 81.88 199 ALA A CA 1
ATOM 1563 C C . ALA A 1 199 ? 44.844 19.781 0.873 1 81.88 199 ALA A C 1
ATOM 1565 O O . ALA A 1 199 ? 44.406 18.766 0.322 1 81.88 199 ALA A O 1
ATOM 1566 N N . HIS A 1 200 ? 45.969 20.234 0.669 1 74.94 200 HIS A N 1
ATOM 1567 C CA . HIS A 1 200 ? 46.906 19.547 -0.21 1 74.94 200 HIS A CA 1
ATOM 1568 C C . HIS A 1 200 ? 47.312 18.203 0.373 1 74.94 200 HIS A C 1
ATOM 1570 O O . HIS A 1 200 ? 47.562 17.25 -0.369 1 74.94 200 HIS A O 1
ATOM 1576 N N . ARG A 1 201 ? 47.312 18.203 1.517 1 70.25 201 ARG A N 1
ATOM 1577 C CA . ARG A 1 201 ? 47.719 16.953 2.18 1 70.25 201 ARG A CA 1
ATOM 1578 C C . ARG A 1 201 ? 46.594 15.922 2.09 1 70.25 201 ARG A C 1
ATOM 1580 O O . ARG A 1 201 ? 46.844 14.719 1.99 1 70.25 201 ARG A O 1
ATOM 1587 N N . SER A 1 202 ? 45.562 16.453 2.111 1 63.28 202 SER A N 1
ATOM 1588 C CA . SER A 1 202 ? 44.438 15.531 2.051 1 63.28 202 SER A CA 1
ATOM 1589 C C . SER A 1 202 ? 44.062 15.195 0.609 1 63.28 202 SER A C 1
ATOM 1591 O O . SER A 1 202 ? 43.75 16.094 -0.177 1 63.28 202 SER A O 1
ATOM 1593 N N . ALA A 1 203 ? 44.875 14.523 -0.16 1 54.94 203 ALA A N 1
ATOM 1594 C CA . ALA A 1 203 ? 44.938 14.023 -1.529 1 54.94 203 ALA A CA 1
ATOM 1595 C C . ALA A 1 203 ? 43.812 14.555 -2.377 1 54.94 203 ALA A C 1
ATOM 1597 O O . ALA A 1 203 ? 44 14.953 -3.527 1 54.94 203 ALA A O 1
ATOM 1598 N N . GLY A 1 204 ? 42.625 14.289 -2.283 1 53.06 204 GLY A N 1
ATOM 1599 C CA . GLY A 1 204 ? 41.531 14.305 -3.24 1 53.06 204 GLY A CA 1
ATOM 1600 C C . GLY A 1 204 ? 41 15.695 -3.512 1 53.06 204 GLY A C 1
ATOM 1601 O O . GLY A 1 204 ? 40.406 15.945 -4.562 1 53.06 204 GLY A O 1
ATOM 1602 N N . THR A 1 205 ? 41.156 16.688 -2.721 1 54.5 205 THR A N 1
ATOM 1603 C CA . THR A 1 205 ? 40.438 17.953 -2.777 1 54.5 205 THR A CA 1
ATOM 1604 C C . THR A 1 205 ? 41.312 19.031 -3.422 1 54.5 205 THR A C 1
ATOM 1606 O O . THR A 1 205 ? 40.812 20.094 -3.812 1 54.5 205 THR A O 1
ATOM 1609 N N . ALA A 1 206 ? 42.656 18.812 -3.648 1 51.75 206 ALA A N 1
ATOM 1610 C CA . ALA A 1 206 ? 43.656 19.781 -4.098 1 51.75 206 ALA A CA 1
ATOM 1611 C C . ALA A 1 206 ? 43.375 20.219 -5.527 1 51.75 206 ALA A C 1
ATOM 1613 O O . ALA A 1 206 ? 43.625 21.375 -5.879 1 51.75 206 ALA A O 1
ATOM 1614 N N . GLU A 1 207 ? 42.812 19.344 -6.25 1 54.81 207 GLU A N 1
ATOM 1615 C CA . GLU A 1 207 ? 42.688 19.688 -7.664 1 54.81 207 GLU A CA 1
ATOM 1616 C C . GLU A 1 207 ? 41.719 20.844 -7.867 1 54.81 207 GLU A C 1
ATOM 1618 O O . GLU A 1 207 ? 41.875 21.656 -8.773 1 54.81 207 GLU A O 1
ATOM 1623 N N . SER A 1 208 ? 40.781 20.953 -6.996 1 55.78 208 SER A N 1
ATOM 1624 C CA . SER A 1 208 ? 39.719 21.938 -7.207 1 55.78 208 SER A CA 1
ATOM 1625 C C . SER A 1 208 ? 40.219 23.344 -6.855 1 55.78 208 SER A C 1
ATOM 1627 O O . SER A 1 208 ? 39.781 24.328 -7.453 1 55.78 208 SER A O 1
ATOM 1629 N N . ILE A 1 209 ? 41.094 23.375 -5.898 1 57.91 209 ILE A N 1
ATOM 1630 C CA . ILE A 1 209 ? 41.594 24.672 -5.465 1 57.91 209 ILE A CA 1
ATOM 1631 C C . ILE A 1 209 ? 42.625 25.172 -6.469 1 57.91 209 ILE A C 1
ATOM 1633 O O . ILE A 1 209 ? 42.75 26.391 -6.703 1 57.91 209 ILE A O 1
ATOM 1637 N N . GLU A 1 210 ? 43.375 24.234 -7.109 1 54.81 210 GLU A N 1
ATOM 1638 C CA . GLU A 1 210 ? 44.469 24.625 -8 1 54.81 210 GLU A CA 1
ATOM 1639 C C . GLU A 1 210 ? 44.031 24.5 -9.469 1 54.81 210 GLU A C 1
ATOM 1641 O O . GLU A 1 210 ? 44.875 24.609 -10.367 1 54.81 210 GLU A O 1
ATOM 1646 N N . SER A 1 211 ? 42.812 24.172 -9.789 1 52 211 SER A N 1
ATOM 1647 C CA . SER A 1 211 ? 42.5 24 -11.203 1 52 211 SER A CA 1
ATOM 1648 C C . SER A 1 211 ? 43.062 25.141 -12.047 1 52 211 SER A C 1
ATOM 1650 O O . SER A 1 211 ? 42.875 26.312 -11.695 1 52 211 SER A O 1
ATOM 1652 N N . GLN A 1 212 ? 43.938 24.859 -12.914 1 48.53 212 GLN A N 1
ATOM 1653 C CA . GLN A 1 212 ? 44.688 25.688 -13.852 1 48.53 212 GLN A CA 1
ATOM 1654 C C . GLN A 1 212 ? 43.75 26.531 -14.703 1 48.53 212 GLN A C 1
ATOM 1656 O O . GLN A 1 212 ? 42.656 26.094 -15.062 1 48.53 212 GLN A O 1
ATOM 1661 N N . PRO A 1 213 ? 44.031 27.859 -14.805 1 47.75 213 PRO A N 1
ATOM 1662 C CA . PRO A 1 213 ? 43.312 28.812 -15.672 1 47.75 213 PRO A CA 1
ATOM 1663 C C . PRO A 1 213 ? 43.094 28.266 -17.078 1 47.75 213 PRO A C 1
ATOM 1665 O O . PRO A 1 213 ? 44 27.672 -17.672 1 47.75 213 PRO A O 1
ATOM 1668 N N . GLU A 1 214 ? 42.125 27.672 -17.5 1 46.88 214 GLU A N 1
ATOM 1669 C CA . GLU A 1 214 ? 42 27.5 -18.953 1 46.88 214 GLU A CA 1
ATOM 1670 C C . GLU A 1 214 ? 41.844 28.844 -19.641 1 46.88 214 GLU A C 1
ATOM 1672 O O . GLU A 1 214 ? 41.031 29.672 -19.219 1 46.88 214 GLU A O 1
ATOM 1677 N N . PRO A 1 215 ? 42.719 29.375 -20.531 1 41.69 215 PRO A N 1
ATOM 1678 C CA . PRO A 1 215 ? 42.719 30.656 -21.234 1 41.69 215 PRO A CA 1
ATOM 1679 C C . PRO A 1 215 ? 41.406 30.938 -21.938 1 41.69 215 PRO A C 1
ATOM 1681 O O . PRO A 1 215 ? 41.344 30.891 -23.172 1 41.69 215 PRO A O 1
ATOM 1684 N N . GLU A 1 216 ? 40.25 30.562 -21.609 1 42.75 216 GLU A N 1
ATOM 1685 C CA . GLU A 1 216 ? 39.25 30.875 -22.625 1 42.75 216 GLU A CA 1
ATOM 1686 C C . GLU A 1 216 ? 39.156 32.375 -22.828 1 42.75 216 GLU A C 1
ATOM 1688 O O . GLU A 1 216 ? 39.531 33.188 -21.953 1 42.75 216 GLU A O 1
ATOM 1693 N N . ASN A 1 217 ? 38.594 32.969 -24.094 1 41.12 217 ASN A N 1
ATOM 1694 C CA . ASN A 1 217 ? 38.438 34.25 -24.75 1 41.12 217 ASN A CA 1
ATOM 1695 C C . ASN A 1 217 ? 37.844 35.281 -23.797 1 41.12 217 ASN A C 1
ATOM 1697 O O . ASN A 1 217 ? 36.906 35 -23.062 1 41.12 217 ASN A O 1
ATOM 1701 N N . PRO A 1 218 ? 38.375 36.625 -23.688 1 39.84 218 PRO A N 1
ATOM 1702 C CA . PRO A 1 218 ? 38.312 37.781 -22.797 1 39.84 218 PRO A CA 1
ATOM 1703 C C . PRO A 1 218 ? 36.906 38.406 -22.734 1 39.84 218 PRO A C 1
ATOM 1705 O O . PRO A 1 218 ? 36.719 39.469 -22.109 1 39.84 218 PRO A O 1
ATOM 1708 N N . GLY A 1 219 ? 36.062 38.5 -23.797 1 41.91 219 GLY A N 1
ATOM 1709 C CA . GLY A 1 219 ? 35 39.5 -23.75 1 41.91 219 GLY A CA 1
ATOM 1710 C C . GLY A 1 219 ? 34.094 39.344 -22.547 1 41.91 219 GLY A C 1
ATOM 1711 O O . GLY A 1 219 ? 33.062 38.656 -22.609 1 41.91 219 GLY A O 1
ATOM 1712 N N . TYR A 1 220 ? 34.406 39.531 -21.234 1 43.03 220 TYR A N 1
ATOM 1713 C CA . TYR A 1 220 ? 34.344 38.906 -19.922 1 43.03 220 TYR A CA 1
ATOM 1714 C C . TYR A 1 220 ? 33.062 39.312 -19.203 1 43.03 220 TYR A C 1
ATOM 1716 O O . TYR A 1 220 ? 32.406 38.469 -18.547 1 43.03 220 TYR A O 1
ATOM 1724 N N . GLY A 1 221 ? 32.719 40.625 -19.188 1 46.72 221 GLY A N 1
ATOM 1725 C CA . GLY A 1 221 ? 31.516 41.094 -18.5 1 46.72 221 GLY A CA 1
ATOM 1726 C C . GLY A 1 221 ? 30.234 40.469 -19.062 1 46.72 221 GLY A C 1
ATOM 1727 O O . GLY A 1 221 ? 29.375 40.031 -18.312 1 46.72 221 GLY A O 1
ATOM 1728 N N . LYS A 1 222 ? 30.016 40.656 -20.375 1 49.44 222 LYS A N 1
ATOM 1729 C CA . LYS A 1 222 ? 28.859 40.125 -21.094 1 49.44 222 LYS A CA 1
ATOM 1730 C C . LYS A 1 222 ? 28.75 38.625 -20.953 1 49.44 222 LYS A C 1
ATOM 1732 O O . LYS A 1 222 ? 27.656 38.062 -20.875 1 49.44 222 LYS A O 1
ATOM 1737 N N . LEU A 1 223 ? 29.812 38.094 -20.703 1 55.5 223 LEU A N 1
ATOM 1738 C CA . LEU A 1 223 ? 29.875 36.625 -20.656 1 55.5 223 LEU A CA 1
ATOM 1739 C C . LEU A 1 223 ? 29.406 36.094 -19.297 1 55.5 223 LEU A C 1
ATOM 1741 O O . LEU A 1 223 ? 28.766 35.062 -19.219 1 55.5 223 LEU A O 1
ATOM 1745 N N . LEU A 1 224 ? 29.672 36.938 -18.344 1 59.97 224 LEU A N 1
ATOM 1746 C CA . LEU A 1 224 ? 29.234 36.562 -17.016 1 59.97 224 LEU A CA 1
ATOM 1747 C C . LEU A 1 224 ? 27.719 36.562 -16.922 1 59.97 224 LEU A C 1
ATOM 1749 O O . LEU A 1 224 ? 27.125 35.594 -16.406 1 59.97 224 LEU A O 1
ATOM 1753 N N . PHE A 1 225 ? 27.25 37.688 -17.438 1 67 225 PHE A N 1
ATOM 1754 C CA . PHE A 1 225 ? 25.797 37.812 -17.391 1 67 225 PHE A CA 1
ATOM 1755 C C . PHE A 1 225 ? 25.156 36.75 -18.266 1 67 225 PHE A C 1
ATOM 1757 O O . PHE A 1 225 ? 24.109 36.188 -17.906 1 67 225 PHE A O 1
ATOM 1764 N N . ASN A 1 226 ? 25.875 36.469 -19.25 1 69 226 ASN A N 1
ATOM 1765 C CA . ASN A 1 226 ? 25.344 35.438 -20.141 1 69 226 ASN A CA 1
ATOM 1766 C C . ASN A 1 226 ? 25.406 34.062 -19.516 1 69 226 ASN A C 1
ATOM 1768 O O . ASN A 1 226 ? 24.5 33.25 -19.688 1 69 226 ASN A O 1
ATOM 1772 N N . ASP A 1 227 ? 26.438 33.875 -18.75 1 74.5 227 ASP A N 1
ATOM 1773 C CA . ASP A 1 227 ? 26.578 32.594 -18.078 1 74.5 227 ASP A CA 1
ATOM 1774 C C . ASP A 1 227 ? 25.484 32.375 -17.031 1 74.5 227 ASP A C 1
ATOM 1776 O O . ASP A 1 227 ? 24.953 31.281 -16.875 1 74.5 227 ASP A O 1
ATOM 1780 N N . ILE A 1 228 ? 25.25 33.406 -16.469 1 79.12 228 ILE A N 1
ATOM 1781 C CA . ILE A 1 228 ? 24.25 33.344 -15.406 1 79.12 228 ILE A CA 1
ATOM 1782 C C . ILE A 1 228 ? 22.859 33.188 -16.016 1 79.12 228 ILE A C 1
ATOM 1784 O O . ILE A 1 228 ? 22.062 32.344 -15.539 1 79.12 228 ILE A O 1
ATOM 1788 N N . ILE A 1 229 ? 22.688 33.844 -17.078 1 75.81 229 ILE A N 1
ATOM 1789 C CA . ILE A 1 229 ? 21.359 33.844 -17.688 1 75.81 229 ILE A CA 1
ATOM 1790 C C . ILE A 1 229 ? 21.125 32.5 -18.406 1 75.81 229 ILE A C 1
ATOM 1792 O O . ILE A 1 229 ? 19.984 32.031 -18.516 1 75.81 229 ILE A O 1
ATOM 1796 N N . THR A 1 230 ? 22.188 31.922 -18.75 1 75.75 230 THR A N 1
ATOM 1797 C CA . THR A 1 230 ? 22.062 30.672 -19.484 1 75.75 230 THR A CA 1
ATOM 1798 C C . THR A 1 230 ? 21.797 29.516 -18.531 1 75.75 230 THR A C 1
ATOM 1800 O O . THR A 1 230 ? 21.203 28.5 -18.922 1 75.75 230 THR A O 1
ATOM 1803 N N . SER A 1 231 ? 22.234 29.734 -17.312 1 81.88 231 SER A N 1
ATOM 1804 C CA . SER A 1 231 ? 21.969 28.688 -16.344 1 81.88 231 SER A CA 1
ATOM 1805 C C . SER A 1 231 ? 20.656 28.922 -15.602 1 81.88 231 SER A C 1
ATOM 1807 O O . SER A 1 231 ? 20.516 29.891 -14.867 1 81.88 231 SER A O 1
ATOM 1809 N N . ARG A 1 232 ? 19.75 28.125 -15.844 1 83.5 232 ARG A N 1
ATOM 1810 C CA . ARG A 1 232 ? 18.453 28.234 -15.188 1 83.5 232 ARG A CA 1
ATOM 1811 C C . ARG A 1 232 ? 18.594 28.188 -13.672 1 83.5 232 ARG A C 1
ATOM 1813 O O . ARG A 1 232 ? 17.906 28.906 -12.953 1 83.5 232 ARG A O 1
ATOM 1820 N N . HIS A 1 233 ? 19.516 27.359 -13.188 1 88.38 233 HIS A N 1
ATOM 1821 C CA . HIS A 1 233 ? 19.703 27.172 -11.75 1 88.38 233 HIS A CA 1
ATOM 1822 C C . HIS A 1 233 ? 20.266 28.453 -11.109 1 88.38 233 HIS A C 1
ATOM 1824 O O . HIS A 1 233 ? 19.781 28.875 -10.055 1 88.38 233 HIS A O 1
ATOM 1830 N N . LEU A 1 234 ? 21.188 29.125 -11.68 1 88.56 234 LEU A N 1
ATOM 1831 C CA . LEU A 1 234 ? 21.766 30.344 -11.141 1 88.56 234 LEU A CA 1
ATOM 1832 C C . LEU A 1 234 ? 20.75 31.484 -11.172 1 88.56 234 LEU A C 1
ATOM 1834 O O . LEU A 1 234 ? 20.719 32.312 -10.258 1 88.56 234 LEU A O 1
ATOM 1838 N N . MET A 1 235 ? 19.922 31.453 -12.109 1 87.88 235 MET A N 1
ATOM 1839 C CA . MET A 1 235 ? 18.875 32.469 -12.195 1 87.88 235 MET A CA 1
ATOM 1840 C C . MET A 1 235 ? 17.891 32.312 -11.047 1 87.88 235 MET A C 1
ATOM 1842 O O . MET A 1 235 ? 17.422 33.312 -10.492 1 87.88 235 MET A O 1
ATOM 1846 N N . LEU A 1 236 ? 17.594 31.141 -10.836 1 89.06 236 LEU A N 1
ATOM 1847 C CA . LEU A 1 236 ? 16.656 30.906 -9.742 1 89.06 236 LEU A CA 1
ATOM 1848 C C . LEU A 1 236 ? 17.266 31.297 -8.398 1 89.06 236 LEU A C 1
ATOM 1850 O O . LEU A 1 236 ? 16.578 31.859 -7.551 1 89.06 236 LEU A O 1
ATOM 1854 N N . ILE A 1 237 ? 18.547 31.031 -8.281 1 89.5 237 ILE A N 1
ATOM 1855 C CA . ILE A 1 237 ? 19.234 31.422 -7.047 1 89.5 237 ILE A CA 1
ATOM 1856 C C . ILE A 1 237 ? 19.219 32.938 -6.918 1 89.5 237 ILE A C 1
ATOM 1858 O O . ILE A 1 237 ? 18.922 33.469 -5.848 1 89.5 237 ILE A O 1
ATOM 1862 N N . MET A 1 238 ? 19.469 33.594 -7.988 1 88.38 238 MET A N 1
ATOM 1863 C CA . MET A 1 238 ? 19.453 35.062 -8.008 1 88.38 238 MET A CA 1
ATOM 1864 C C . MET A 1 238 ? 18.062 35.594 -7.645 1 88.38 238 MET A C 1
ATOM 1866 O O . MET A 1 238 ? 17.953 36.562 -6.902 1 88.38 238 MET A O 1
ATOM 1870 N N . GLY A 1 239 ? 17.094 35 -8.172 1 87.81 239 GLY A N 1
ATOM 1871 C CA . GLY A 1 239 ? 15.727 35.375 -7.871 1 87.81 239 GLY A CA 1
ATOM 1872 C C . GLY A 1 239 ? 15.367 35.219 -6.406 1 87.81 239 GLY A C 1
ATOM 1873 O O . GLY A 1 239 ? 14.742 36.125 -5.82 1 87.81 239 GLY A O 1
ATOM 1874 N N . ILE A 1 240 ? 15.797 34.219 -5.848 1 90.69 240 ILE A N 1
ATOM 1875 C CA . ILE A 1 240 ? 15.484 33.938 -4.449 1 90.69 240 ILE A CA 1
ATOM 1876 C C . ILE A 1 240 ? 16.219 34.938 -3.557 1 90.69 240 ILE A C 1
ATOM 1878 O O . ILE A 1 240 ? 15.641 35.438 -2.588 1 90.69 240 ILE A O 1
ATOM 1882 N N . ILE A 1 241 ? 17.453 35.219 -3.885 1 89.38 241 ILE A N 1
ATOM 1883 C CA . ILE A 1 241 ? 18.234 36.156 -3.1 1 89.38 241 ILE A CA 1
ATOM 1884 C C . ILE A 1 241 ? 17.625 37.562 -3.223 1 89.38 241 ILE A C 1
ATOM 1886 O O . ILE A 1 241 ? 17.453 38.25 -2.221 1 89.38 241 ILE A O 1
ATOM 1890 N N . ALA A 1 242 ? 17.219 37.906 -4.371 1 88.94 242 ALA A N 1
ATOM 1891 C CA . ALA A 1 242 ? 16.625 39.219 -4.621 1 88.94 242 ALA A CA 1
ATOM 1892 C C . ALA A 1 242 ? 15.32 39.375 -3.846 1 88.94 242 ALA A C 1
ATOM 1894 O O . ALA A 1 242 ? 15.133 40.375 -3.143 1 88.94 242 ALA A O 1
ATOM 1895 N N . LEU A 1 243 ? 14.523 38.438 -3.961 1 90.75 243 LEU A N 1
ATOM 1896 C CA . LEU A 1 243 ? 13.227 38.5 -3.289 1 90.75 243 LEU A CA 1
ATOM 1897 C C . LEU A 1 243 ? 13.398 38.5 -1.774 1 90.75 243 LEU A C 1
ATOM 1899 O O . LEU A 1 243 ? 12.633 39.125 -1.053 1 90.75 243 LEU A O 1
ATOM 1903 N N . SER A 1 244 ? 14.336 37.75 -1.377 1 91.19 244 SER A N 1
ATOM 1904 C CA . SER A 1 244 ? 14.617 37.719 0.054 1 91.19 244 SER A CA 1
ATOM 1905 C C . SER A 1 244 ? 15.062 39.062 0.579 1 91.19 244 SER A C 1
ATOM 1907 O O . SER A 1 244 ? 14.539 39.531 1.59 1 91.19 244 SER A O 1
ATOM 1909 N N . VAL A 1 245 ? 15.891 39.719 -0.158 1 87.5 245 VAL A N 1
ATOM 1910 C CA . VAL A 1 245 ? 16.422 41 0.274 1 87.5 245 VAL A CA 1
ATOM 1911 C C . VAL A 1 245 ? 15.344 42.094 0.193 1 87.5 245 VAL A C 1
ATOM 1913 O O . VAL A 1 245 ? 15.188 42.906 1.115 1 87.5 245 VAL A O 1
ATOM 1916 N N . ILE A 1 246 ? 14.602 42.062 -0.783 1 87.81 246 ILE A N 1
ATOM 1917 C CA . ILE A 1 246 ? 13.547 43.031 -0.963 1 87.81 246 ILE A CA 1
ATOM 1918 C C . ILE A 1 246 ? 12.508 42.906 0.149 1 87.81 246 ILE A C 1
ATOM 1920 O O . ILE A 1 246 ? 12.148 43.875 0.802 1 87.81 246 ILE A O 1
ATOM 1924 N N . SER A 1 247 ? 12.078 41.719 0.355 1 90.94 247 SER A N 1
ATOM 1925 C CA . SER A 1 247 ? 11.055 41.469 1.364 1 90.94 247 SER A CA 1
ATOM 1926 C C . SER A 1 247 ? 11.555 41.844 2.76 1 90.94 247 SER A C 1
ATOM 1928 O O . SER A 1 247 ? 10.844 42.469 3.541 1 90.94 247 SER A O 1
ATOM 1930 N N . THR A 1 248 ? 12.766 41.469 3.025 1 88.12 248 THR A N 1
ATOM 1931 C CA . THR A 1 248 ? 13.297 41.656 4.367 1 88.12 248 THR A CA 1
ATOM 1932 C C . THR A 1 248 ? 13.602 43.156 4.598 1 88.12 248 THR A C 1
ATOM 1934 O O . THR A 1 248 ? 13.531 43.625 5.727 1 88.12 248 THR A O 1
ATOM 1937 N N . THR A 1 249 ? 13.852 43.844 3.529 1 82 249 THR A N 1
ATOM 1938 C CA . THR A 1 249 ? 14.086 45.281 3.645 1 82 249 THR A CA 1
ATOM 1939 C C . THR A 1 249 ? 12.789 46 3.982 1 82 249 THR A C 1
ATOM 1941 O O . THR A 1 249 ? 12.773 46.906 4.816 1 82 249 THR A O 1
ATOM 1944 N N . ILE A 1 250 ? 11.828 45.625 3.414 1 85.12 250 ILE A N 1
ATOM 1945 C CA . ILE A 1 250 ? 10.539 46.25 3.693 1 85.12 250 ILE A CA 1
ATOM 1946 C C . ILE A 1 250 ? 10.094 45.875 5.113 1 85.12 250 ILE A C 1
ATOM 1948 O O . ILE A 1 250 ? 9.586 46.75 5.84 1 85.12 250 ILE A O 1
ATOM 1952 N N . ILE A 1 251 ? 10.32 44.688 5.5 1 87.56 251 ILE A N 1
ATOM 1953 C CA . ILE A 1 251 ? 9.984 44.281 6.855 1 87.56 251 ILE A CA 1
ATOM 1954 C C . ILE A 1 251 ? 10.805 45.062 7.867 1 87.56 251 ILE A C 1
ATOM 1956 O O . ILE A 1 251 ? 10.289 45.469 8.906 1 87.56 251 ILE A O 1
ATOM 1960 N N . ASP A 1 252 ? 11.992 45.281 7.562 1 81.62 252 ASP A N 1
ATOM 1961 C CA . ASP A 1 252 ? 12.875 46.094 8.422 1 81.62 252 ASP A CA 1
ATOM 1962 C C . ASP A 1 252 ? 12.352 47.5 8.562 1 81.62 252 ASP A C 1
ATOM 1964 O O . ASP A 1 252 ? 12.344 48.062 9.664 1 81.62 252 ASP A O 1
ATOM 1968 N N . TYR A 1 253 ? 11.898 48.062 7.523 1 77.75 253 TYR A N 1
ATOM 1969 C CA . TYR A 1 253 ? 11.32 49.375 7.543 1 77.75 253 TYR A CA 1
ATOM 1970 C C . TYR A 1 253 ? 10.07 49.438 8.414 1 77.75 253 TYR A C 1
ATOM 1972 O O . TYR A 1 253 ? 9.891 50.344 9.211 1 77.75 253 TYR A O 1
ATOM 1980 N N . GLN A 1 254 ? 9.312 48.469 8.195 1 82.94 254 GLN A N 1
ATOM 1981 C CA . GLN A 1 254 ? 8.094 48.406 8.992 1 82.94 254 GLN A CA 1
ATOM 1982 C C . GLN A 1 254 ? 8.414 48.344 10.477 1 82.94 254 GLN A C 1
ATOM 1984 O O . GLN A 1 254 ? 7.793 49.031 11.289 1 82.94 254 GLN A O 1
ATOM 1989 N N . PHE A 1 255 ? 9.359 47.562 10.836 1 83.88 255 PHE A N 1
ATOM 1990 C CA . PHE A 1 255 ? 9.773 47.375 12.219 1 83.88 255 PHE A CA 1
ATOM 1991 C C . PHE A 1 255 ? 10.305 48.688 12.805 1 83.88 255 PHE A C 1
ATOM 1993 O O . PHE A 1 255 ? 9.891 49.094 13.891 1 83.88 255 PHE A O 1
ATOM 2000 N N . LYS A 1 256 ? 11.141 49.312 12.078 1 76.31 256 LYS A N 1
ATOM 2001 C CA . LYS A 1 256 ? 11.758 50.531 12.562 1 76.31 256 LYS A CA 1
ATOM 2002 C C . LYS A 1 256 ? 10.734 51.656 12.688 1 76.31 256 LYS A C 1
ATOM 2004 O O . LYS A 1 256 ? 10.789 52.438 13.625 1 76.31 256 LYS A O 1
ATOM 2009 N N . THR A 1 257 ? 9.797 51.781 11.82 1 75.88 257 THR A N 1
ATOM 2010 C CA . THR A 1 257 ? 8.75 52.781 11.859 1 75.88 257 THR A CA 1
ATOM 2011 C C . THR A 1 257 ? 7.828 52.562 13.047 1 75.88 257 THR A C 1
ATOM 2013 O O . THR A 1 257 ? 7.473 53.5 13.75 1 75.88 257 THR A O 1
ATOM 2016 N N . ILE A 1 258 ? 7.555 51.344 13.219 1 79.62 258 ILE A N 1
ATOM 2017 C CA . ILE A 1 258 ? 6.664 51.031 14.328 1 79.62 258 ILE A CA 1
ATOM 2018 C C . ILE A 1 258 ? 7.398 51.219 15.648 1 79.62 258 ILE A C 1
ATOM 2020 O O . ILE A 1 258 ? 6.828 51.75 16.609 1 79.62 258 ILE A O 1
ATOM 2024 N N . ALA A 1 259 ? 8.641 50.844 15.75 1 76.25 259 ALA A N 1
ATOM 2025 C CA . ALA A 1 259 ? 9.438 51.031 16.953 1 76.25 259 ALA A CA 1
ATOM 2026 C C . ALA A 1 259 ? 9.641 52.5 17.281 1 76.25 259 ALA A C 1
ATOM 2028 O O . ALA A 1 259 ? 9.562 52.906 18.453 1 76.25 259 ALA A O 1
ATOM 2029 N N . SER A 1 260 ? 9.844 53.312 16.297 1 75.75 260 SER A N 1
ATOM 2030 C CA . SER A 1 260 ? 10.055 54.75 16.5 1 75.75 260 SER A CA 1
ATOM 2031 C C . SER A 1 260 ? 8.773 55.438 16.953 1 75.75 260 SER A C 1
ATOM 2033 O O . SER A 1 260 ? 8.82 56.469 17.625 1 75.75 260 SER A O 1
ATOM 2035 N N . ALA A 1 261 ? 7.727 54.844 16.594 1 72.69 261 ALA A N 1
ATOM 2036 C CA . ALA A 1 261 ? 6.441 55.406 17 1 72.69 261 ALA A CA 1
ATOM 2037 C C . ALA A 1 261 ? 6.141 55.125 18.453 1 72.69 261 ALA A C 1
ATOM 2039 O O . ALA A 1 261 ? 5.469 55.906 19.125 1 72.69 261 ALA A O 1
ATOM 2040 N N . VAL A 1 262 ? 6.691 54.094 18.922 1 73.81 262 VAL A N 1
ATOM 2041 C CA . VAL A 1 262 ? 6.418 53.688 20.281 1 73.81 262 VAL A CA 1
ATOM 2042 C C . VAL A 1 262 ? 7.477 54.25 21.219 1 73.81 262 VAL A C 1
ATOM 2044 O O . VAL A 1 262 ? 7.152 54.75 22.312 1 73.81 262 VAL A O 1
ATOM 2047 N N . TYR A 1 263 ? 8.727 54.188 20.859 1 70.88 263 TYR A N 1
ATOM 2048 C CA . TYR A 1 263 ? 9.82 54.75 21.641 1 70.88 263 TYR A CA 1
ATOM 2049 C C . TYR A 1 263 ? 10.25 56.094 21.125 1 70.88 263 TYR A C 1
ATOM 2051 O O . TYR A 1 263 ? 11.055 56.188 20.188 1 70.88 263 TYR A O 1
ATOM 2059 N N . VAL A 1 264 ? 9.805 57.156 21.672 1 60.81 264 VAL A N 1
ATOM 2060 C CA . VAL A 1 264 ? 9.891 58.531 21.156 1 60.81 264 VAL A CA 1
ATOM 2061 C C . VAL A 1 264 ? 11.273 59.094 21.453 1 60.81 264 VAL A C 1
ATOM 2063 O O . VAL A 1 264 ? 11.836 59.812 20.641 1 60.81 264 VAL A O 1
ATOM 2066 N N . THR A 1 265 ? 11.898 58.656 22.594 1 59.34 265 THR A N 1
ATOM 2067 C CA . THR A 1 265 ? 13.195 59.219 22.938 1 59.34 265 THR A CA 1
ATOM 2068 C C . THR A 1 265 ? 14.328 58.375 22.328 1 59.34 265 THR A C 1
ATOM 2070 O O . THR A 1 265 ? 14.227 57.156 22.25 1 59.34 265 THR A O 1
ATOM 2073 N N . ASP A 1 266 ? 15.297 59 21.781 1 57.62 266 ASP A N 1
ATOM 2074 C CA . ASP A 1 266 ? 16.422 58.375 21.125 1 57.62 266 ASP A CA 1
ATOM 2075 C C . ASP A 1 266 ? 17.109 57.375 22.047 1 57.62 266 ASP A C 1
ATOM 2077 O O . ASP A 1 266 ? 17.516 56.281 21.609 1 57.62 266 ASP A O 1
ATOM 2081 N N . ASN A 1 267 ? 17.281 57.656 23.25 1 58.88 267 ASN A N 1
ATOM 2082 C CA . ASN A 1 267 ? 17.938 56.75 24.188 1 58.88 267 ASN A CA 1
ATOM 2083 C C . ASN A 1 267 ? 17.141 55.469 24.422 1 58.88 267 ASN A C 1
ATOM 2085 O O . ASN A 1 267 ? 17.703 54.375 24.469 1 58.88 267 ASN A O 1
ATOM 2089 N N . SER A 1 268 ? 15.852 55.719 24.547 1 67.06 268 SER A N 1
ATOM 2090 C CA . SER A 1 268 ? 15 54.562 24.781 1 67.06 268 SER A CA 1
ATOM 2091 C C . SER A 1 268 ? 14.945 53.656 23.547 1 67.06 268 SER A C 1
ATOM 2093 O O . SER A 1 268 ? 14.93 52.438 23.656 1 67.06 268 SER A O 1
ATOM 2095 N N . LEU A 1 269 ? 14.906 54.25 22.422 1 70 269 LEU A N 1
ATOM 2096 C CA . LEU A 1 269 ? 14.898 53.469 21.188 1 70 269 LEU A CA 1
ATOM 2097 C C . LEU A 1 269 ? 16.203 52.688 21.016 1 70 269 LEU A C 1
ATOM 2099 O O . LEU A 1 269 ? 16.172 51.531 20.609 1 70 269 LEU A O 1
ATOM 2103 N N . THR A 1 270 ? 17.281 53.281 21.375 1 63 270 THR A N 1
ATOM 2104 C CA . THR A 1 270 ? 18.594 52.656 21.25 1 63 270 THR A CA 1
ATOM 2105 C C . THR A 1 270 ? 18.734 51.469 22.219 1 63 270 THR A C 1
ATOM 2107 O O . THR A 1 270 ? 19.297 50.438 21.859 1 63 270 THR A O 1
ATOM 2110 N N . THR A 1 271 ? 18.25 51.594 23.344 1 62.88 271 THR A N 1
ATOM 2111 C CA . THR A 1 271 ? 18.297 50.531 24.328 1 62.88 271 THR A CA 1
ATOM 2112 C C . THR A 1 271 ? 17.422 49.344 23.875 1 62.88 271 THR A C 1
ATOM 2114 O O . THR A 1 271 ? 17.828 48.188 24.016 1 62.88 271 THR A O 1
ATOM 2117 N N . PHE A 1 272 ? 16.312 49.656 23.312 1 71.88 272 PHE A N 1
ATOM 2118 C CA . PHE A 1 272 ? 15.43 48.625 22.812 1 71.88 272 PHE A CA 1
ATOM 2119 C C . PHE A 1 272 ? 16.078 47.875 21.656 1 71.88 272 PHE A C 1
ATOM 2121 O O . PHE A 1 272 ? 16.047 46.656 21.609 1 71.88 272 PHE A O 1
ATOM 2128 N N . MET A 1 273 ? 16.609 48.688 20.812 1 70.25 273 MET A N 1
ATOM 2129 C CA . MET A 1 273 ? 17.234 48.062 19.641 1 70.25 273 MET A CA 1
ATOM 2130 C C . MET A 1 273 ? 18.406 47.188 20.047 1 70.25 273 MET A C 1
ATOM 2132 O O . MET A 1 273 ? 18.594 46.094 19.484 1 70.25 273 MET A O 1
ATOM 2136 N N . GLY A 1 274 ? 19.219 47.531 20.922 1 65.19 274 GLY A N 1
ATOM 2137 C CA . GLY A 1 274 ? 20.328 46.719 21.422 1 65.19 274 GLY A CA 1
ATOM 2138 C C . GLY A 1 274 ? 19.891 45.438 22.047 1 65.19 274 GLY A C 1
ATOM 2139 O O . GLY A 1 274 ? 20.484 44.375 21.781 1 65.19 274 GLY A O 1
ATOM 2140 N N . ARG A 1 275 ? 18.984 45.531 22.812 1 67.5 275 ARG A N 1
ATOM 2141 C CA . ARG A 1 275 ? 18.469 44.312 23.438 1 67.5 275 ARG A CA 1
ATOM 2142 C C . ARG A 1 275 ? 17.859 43.375 22.406 1 67.5 275 ARG A C 1
ATOM 2144 O O . ARG A 1 275 ? 17.984 42.156 22.5 1 67.5 275 ARG A O 1
ATOM 2151 N N . PHE A 1 276 ? 17.188 43.969 21.453 1 76.88 276 PHE A N 1
ATOM 2152 C CA . PHE A 1 276 ? 16.562 43.188 20.406 1 76.88 276 PHE A CA 1
ATOM 2153 C C . PHE A 1 276 ? 17.594 42.406 19.609 1 76.88 276 PHE A C 1
ATOM 2155 O O . PHE A 1 276 ? 17.484 41.188 19.438 1 76.88 276 PHE A O 1
ATOM 2162 N N . TYR A 1 277 ? 18.609 43.031 19.125 1 71.69 277 TYR A N 1
ATOM 2163 C CA . TYR A 1 277 ? 19.609 42.375 18.281 1 71.69 277 TYR A CA 1
ATOM 2164 C C . TYR A 1 277 ? 20.438 41.375 19.094 1 71.69 277 TYR A C 1
ATOM 2166 O O . TYR A 1 277 ? 20.844 40.344 18.562 1 71.69 277 TYR A O 1
ATOM 2174 N N . GLY A 1 278 ? 20.688 41.656 20.297 1 67.94 278 GLY A N 1
ATOM 2175 C CA . GLY A 1 278 ? 21.359 40.688 21.172 1 67.94 278 GLY A CA 1
ATOM 2176 C C . GLY A 1 278 ? 20.578 39.406 21.359 1 67.94 278 GLY A C 1
ATOM 2177 O O . GLY A 1 278 ? 21.141 38.312 21.219 1 67.94 278 GLY A O 1
ATOM 2178 N N . ARG A 1 279 ? 19.422 39.625 21.578 1 74.06 279 ARG A N 1
ATOM 2179 C CA . ARG A 1 279 ? 18.578 38.469 21.812 1 74.06 279 ARG A CA 1
ATOM 2180 C C . ARG A 1 279 ? 18.375 37.656 20.547 1 74.06 279 ARG A C 1
ATOM 2182 O O . ARG A 1 279 ? 18.359 36.438 20.578 1 74.06 279 ARG A O 1
ATOM 2189 N N . VAL A 1 280 ? 18.219 38.375 19.5 1 80.5 280 VAL A N 1
ATOM 2190 C CA . VAL A 1 280 ? 18 37.688 18.219 1 80.5 280 VAL A CA 1
ATOM 2191 C C . VAL A 1 280 ? 19.25 36.875 17.859 1 80.5 280 VAL A C 1
ATOM 2193 O O . VAL A 1 280 ? 19.125 35.781 17.312 1 80.5 280 VAL A O 1
ATOM 2196 N N . SER A 1 281 ? 20.344 37.344 18.172 1 74.25 281 SER A N 1
ATOM 2197 C CA . SER A 1 281 ? 21.578 36.656 17.859 1 74.25 281 SER A CA 1
ATOM 2198 C C . SER A 1 281 ? 21.719 35.375 18.703 1 74.25 281 SER A C 1
ATOM 2200 O O . SER A 1 281 ? 22.203 34.344 18.203 1 74.25 281 SER A O 1
ATOM 2202 N N . VAL A 1 282 ? 21.281 35.5 19.812 1 74.75 282 VAL A N 1
ATOM 2203 C CA . VAL A 1 282 ? 21.328 34.344 20.672 1 74.75 282 VAL A CA 1
ATOM 2204 C C . VAL A 1 282 ? 20.359 33.281 20.141 1 74.75 282 VAL A C 1
ATOM 2206 O O . VAL A 1 282 ? 20.688 32.094 20.109 1 74.75 282 VAL A O 1
ATOM 2209 N N . ILE A 1 283 ? 19.297 33.75 19.688 1 78.69 283 ILE A N 1
ATOM 2210 C CA . ILE A 1 283 ? 18.312 32.812 19.156 1 78.69 283 ILE A CA 1
ATOM 2211 C C . ILE A 1 283 ? 18.828 32.156 17.875 1 78.69 283 ILE A C 1
ATOM 2213 O O . ILE A 1 283 ? 18.656 30.969 17.656 1 78.69 283 ILE A O 1
ATOM 2217 N N . ALA A 1 284 ? 19.406 32.969 17.109 1 80.56 284 ALA A N 1
ATOM 2218 C CA . ALA A 1 284 ? 19.984 32.438 15.875 1 80.56 284 ALA A CA 1
ATOM 2219 C C . ALA A 1 284 ? 21.031 31.375 16.172 1 80.56 284 ALA A C 1
ATOM 2221 O O . ALA A 1 284 ? 21.094 30.359 15.484 1 80.56 284 ALA A O 1
ATOM 2222 N N . LEU A 1 285 ? 21.734 31.562 17.188 1 78.94 285 LEU A N 1
ATOM 2223 C CA . LEU A 1 285 ? 22.781 30.625 17.578 1 78.94 285 LEU A CA 1
ATOM 2224 C C . LEU A 1 285 ? 22.188 29.312 18.047 1 78.94 285 LEU A C 1
ATOM 2226 O O . LEU A 1 285 ? 22.672 28.234 17.688 1 78.94 285 LEU A O 1
ATOM 2230 N N . LEU A 1 286 ? 21.156 29.469 18.703 1 76.81 286 LEU A N 1
ATOM 2231 C CA . LEU A 1 286 ? 20.5 28.266 19.234 1 76.81 286 LEU A CA 1
ATOM 2232 C C . LEU A 1 286 ? 19.812 27.484 18.125 1 76.81 286 LEU A C 1
ATOM 2234 O O . LEU A 1 286 ? 19.891 26.25 18.094 1 76.81 286 LEU A O 1
ATOM 2238 N N . LEU A 1 287 ? 19.219 28.203 17.328 1 78 287 LEU A N 1
ATOM 2239 C CA . LEU A 1 287 ? 18.531 27.547 16.219 1 78 287 LEU A CA 1
ATOM 2240 C C . LEU A 1 287 ? 19.531 26.812 15.328 1 78 287 LEU A C 1
ATOM 2242 O O . LEU A 1 287 ? 19.25 25.703 14.852 1 78 287 LEU A O 1
ATOM 2246 N N . GLN A 1 288 ? 20.609 27.359 15.148 1 76.56 288 GLN A N 1
ATOM 2247 C CA . GLN A 1 288 ? 21.641 26.766 14.305 1 76.56 288 GLN A CA 1
ATOM 2248 C C . GLN A 1 288 ? 22.219 25.5 14.953 1 76.56 288 GLN A C 1
ATOM 2250 O O . GLN A 1 288 ? 22.531 24.531 14.258 1 76.56 288 GLN A O 1
ATOM 2255 N N . LEU A 1 289 ? 22.359 25.578 16.125 1 72.06 289 LEU A N 1
ATOM 2256 C CA . LEU A 1 289 ? 22.969 24.469 16.844 1 72.06 289 LEU A CA 1
ATOM 2257 C C . LEU A 1 289 ? 22.062 23.25 16.875 1 72.06 289 LEU A C 1
ATOM 2259 O O . LEU A 1 289 ? 22.516 22.109 16.703 1 72.06 289 LEU A O 1
ATOM 2263 N N . PHE A 1 290 ? 20.734 23.438 16.969 1 69.88 290 PHE A N 1
ATOM 2264 C CA . PHE A 1 290 ? 19.875 22.297 17.219 1 69.88 290 PHE A CA 1
ATOM 2265 C C . PHE A 1 290 ? 19.094 21.922 15.961 1 69.88 290 PHE A C 1
ATOM 2267 O O . PHE A 1 290 ? 18.703 20.766 15.781 1 69.88 290 PHE A O 1
ATOM 2274 N N . LEU A 1 291 ? 18.797 22.828 15.141 1 69 291 LEU A N 1
ATOM 2275 C CA . LEU A 1 291 ? 17.781 22.547 14.125 1 69 291 LEU A CA 1
ATOM 2276 C C . LEU A 1 291 ? 18.422 22.391 12.75 1 69 291 LEU A C 1
ATOM 2278 O O . LEU A 1 291 ? 17.906 21.656 11.898 1 69 291 LEU A O 1
ATOM 2282 N N . SER A 1 292 ? 19.547 22.875 12.547 1 68.12 292 SER A N 1
ATOM 2283 C CA . SER A 1 292 ? 20 23.031 11.164 1 68.12 292 SER A CA 1
ATOM 2284 C C . SER A 1 292 ? 20.375 21.672 10.562 1 68.12 292 SER A C 1
ATOM 2286 O O . SER A 1 292 ? 19.891 21.312 9.492 1 68.12 292 SER A O 1
ATOM 2288 N N . SER A 1 293 ? 21.109 20.938 11.312 1 67.69 293 SER A N 1
ATOM 2289 C CA . SER A 1 293 ? 21.641 19.703 10.727 1 67.69 293 SER A CA 1
ATOM 2290 C C . SER A 1 293 ? 20.547 18.656 10.57 1 67.69 293 SER A C 1
ATOM 2292 O O . SER A 1 293 ? 20.453 18 9.531 1 67.69 293 SER A O 1
ATOM 2294 N N . THR A 1 294 ? 19.703 18.594 11.484 1 71.5 294 THR A N 1
ATOM 2295 C CA . THR A 1 294 ? 18.688 17.547 11.484 1 71.5 294 THR A CA 1
ATOM 2296 C C . THR A 1 294 ? 17.578 17.859 10.477 1 71.5 294 THR A C 1
ATOM 2298 O O . THR A 1 294 ? 17.047 16.953 9.82 1 71.5 294 THR A O 1
ATOM 2301 N N . PHE A 1 295 ? 17.453 19.125 10.391 1 77.62 295 PHE A N 1
ATOM 2302 C CA . PHE A 1 295 ? 16.391 19.531 9.477 1 77.62 295 PHE A CA 1
ATOM 2303 C C . PHE A 1 295 ? 16.797 19.312 8.031 1 77.62 295 PHE A C 1
ATOM 2305 O O . PHE A 1 295 ? 16.016 18.828 7.219 1 77.62 295 PHE A O 1
ATOM 2312 N N . ILE A 1 296 ? 18.047 19.594 7.777 1 76.31 296 ILE A N 1
ATOM 2313 C CA . ILE A 1 296 ? 18.547 19.453 6.414 1 76.31 296 ILE A CA 1
ATOM 2314 C C . ILE A 1 296 ? 18.641 17.984 6.047 1 76.31 296 ILE A C 1
ATOM 2316 O O . ILE A 1 296 ? 18.375 17.594 4.902 1 76.31 296 ILE A O 1
ATOM 2320 N N . GLU A 1 297 ? 18.859 17.266 6.98 1 72.94 297 GLU A N 1
ATOM 2321 C CA . GLU A 1 297 ? 18.969 15.828 6.734 1 72.94 297 GLU A CA 1
ATOM 2322 C C . GLU A 1 297 ? 17.594 15.227 6.426 1 72.94 297 GLU A C 1
ATOM 2324 O O . GLU A 1 297 ? 17.484 14.336 5.582 1 72.94 297 GLU A O 1
ATOM 2329 N N . ARG A 1 298 ? 16.609 15.742 7.047 1 73.69 298 ARG A N 1
ATOM 2330 C CA . ARG A 1 298 ? 15.273 15.148 6.93 1 73.69 298 ARG A CA 1
ATOM 2331 C C . ARG A 1 298 ? 14.516 15.742 5.746 1 73.69 298 ARG A C 1
ATOM 2333 O O . ARG A 1 298 ? 13.867 15.008 4.988 1 73.69 298 ARG A O 1
ATOM 2340 N N . ARG A 1 299 ? 14.688 17.031 5.625 1 75.81 299 ARG A N 1
ATOM 2341 C CA . ARG A 1 299 ? 13.844 17.672 4.625 1 75.81 299 ARG A CA 1
ATOM 2342 C C . ARG A 1 299 ? 14.664 18.109 3.412 1 75.81 299 ARG A C 1
ATOM 2344 O O . ARG A 1 299 ? 14.102 18.547 2.406 1 75.81 299 ARG A O 1
ATOM 2351 N N . GLY A 1 300 ? 15.938 17.953 3.516 1 74.38 300 GLY A N 1
ATOM 2352 C CA . GLY A 1 300 ? 16.797 18.297 2.391 1 74.38 300 GLY A CA 1
ATOM 2353 C C . GLY A 1 300 ? 17.047 19.781 2.254 1 74.38 300 GLY A C 1
ATOM 2354 O O . GLY A 1 300 ? 16.672 20.562 3.129 1 74.38 300 GLY A O 1
ATOM 2355 N N . VAL A 1 301 ? 17.688 20.156 1.213 1 79.75 301 VAL A N 1
ATOM 2356 C CA . VAL A 1 301 ? 18.078 21.531 0.936 1 79.75 301 VAL A CA 1
ATOM 2357 C C . VAL A 1 301 ? 16.844 22.359 0.588 1 79.75 301 VAL A C 1
ATOM 2359 O O . VAL A 1 301 ? 16.734 23.516 0.989 1 79.75 301 VAL A O 1
ATOM 2362 N N . GLY A 1 302 ? 15.898 21.688 0.021 1 77.25 302 GLY A N 1
ATOM 2363 C CA . GLY A 1 302 ? 14.672 22.375 -0.336 1 77.25 302 GLY A CA 1
ATOM 2364 C C . GLY A 1 302 ? 13.852 22.797 0.87 1 77.25 302 GLY A C 1
ATOM 2365 O O . GLY A 1 302 ? 13.305 23.906 0.899 1 77.25 302 GLY A O 1
ATOM 2366 N N . GLY A 1 303 ? 13.875 22.016 1.827 1 80.12 303 GLY A N 1
ATOM 2367 C CA . GLY A 1 303 ? 13.156 22.359 3.047 1 80.12 303 GLY A CA 1
ATOM 2368 C C . GLY A 1 303 ? 13.766 23.531 3.785 1 80.12 303 GLY A C 1
ATOM 2369 O O . GLY A 1 303 ? 13.047 24.375 4.32 1 80.12 303 GLY A O 1
ATOM 2370 N N . ALA A 1 304 ? 15.031 23.656 3.689 1 81.5 304 ALA A N 1
ATOM 2371 C CA . ALA A 1 304 ? 15.734 24.703 4.406 1 81.5 304 ALA A CA 1
ATOM 2372 C C . ALA A 1 304 ? 15.461 26.078 3.777 1 81.5 304 ALA A C 1
ATOM 2374 O O . ALA A 1 304 ? 15.281 27.062 4.488 1 81.5 304 ALA A O 1
ATOM 2375 N N . VAL A 1 305 ? 15.273 26.094 2.504 1 86 305 VAL A N 1
ATOM 2376 C CA . VAL A 1 305 ? 15.117 27.375 1.807 1 86 305 VAL A CA 1
ATOM 2377 C C . VAL A 1 305 ? 13.656 27.812 1.859 1 86 305 VAL A C 1
ATOM 2379 O O . VAL A 1 305 ? 13.359 29 1.745 1 86 305 VAL A O 1
ATOM 2382 N N . THR A 1 306 ? 12.789 26.891 2.123 1 86.94 306 THR A N 1
ATOM 2383 C CA . THR A 1 306 ? 11.367 27.234 2.107 1 86.94 306 THR A CA 1
ATOM 2384 C C . THR A 1 306 ? 10.883 27.594 3.506 1 86.94 306 THR A C 1
ATOM 2386 O O . THR A 1 306 ? 9.828 28.203 3.658 1 86.94 306 THR A O 1
ATOM 2389 N N . ILE A 1 307 ? 11.656 27.406 4.438 1 85.88 307 ILE A N 1
ATOM 2390 C CA . ILE A 1 307 ? 11.203 27.609 5.809 1 85.88 307 ILE A CA 1
ATOM 2391 C C . ILE A 1 307 ? 11.102 29.094 6.109 1 85.88 307 ILE A C 1
ATOM 2393 O O . ILE A 1 307 ? 10.117 29.562 6.68 1 85.88 307 ILE A O 1
ATOM 2397 N N . LEU A 1 308 ? 12.047 29.906 5.75 1 88.19 308 LEU A N 1
ATOM 2398 C CA . LEU A 1 308 ? 12.086 31.344 6.066 1 88.19 308 LEU A CA 1
ATOM 2399 C C . LEU A 1 308 ? 10.922 32.062 5.414 1 88.19 308 LEU A C 1
ATOM 2401 O O . LEU A 1 308 ? 10.148 32.75 6.102 1 88.19 308 LEU A O 1
ATOM 2405 N N . PRO A 1 309 ? 10.742 31.906 4.18 1 89.12 309 PRO A N 1
ATOM 2406 C CA . PRO A 1 309 ? 9.609 32.625 3.574 1 89.12 309 PRO A CA 1
ATOM 2407 C C . PRO A 1 309 ? 8.266 32.125 4.121 1 89.12 309 PRO A C 1
ATOM 2409 O O . PRO A 1 309 ? 7.32 32.938 4.223 1 89.12 309 PRO A O 1
ATOM 2412 N N . SER A 1 310 ? 8.172 30.984 4.508 1 88.81 310 SER A N 1
ATOM 2413 C CA . SER A 1 310 ? 6.914 30.484 5.059 1 88.81 310 SER A CA 1
ATOM 2414 C C . SER A 1 310 ? 6.629 31.094 6.426 1 88.81 310 SER A C 1
ATOM 2416 O O . SER A 1 310 ? 5.5 31.5 6.703 1 88.81 310 SER A O 1
ATOM 2418 N N . ILE A 1 311 ? 7.652 31.203 7.211 1 87.38 311 ILE A N 1
ATOM 2419 C CA . ILE A 1 311 ? 7.488 31.781 8.539 1 87.38 311 ILE A CA 1
ATOM 2420 C C . ILE A 1 311 ? 7.219 33.281 8.414 1 87.38 311 ILE A C 1
ATOM 2422 O O . ILE A 1 311 ? 6.387 33.812 9.141 1 87.38 311 ILE A O 1
ATOM 2426 N N . LEU A 1 312 ? 7.906 33.906 7.508 1 90.44 312 LEU A N 1
ATOM 2427 C CA . LEU A 1 312 ? 7.715 35.344 7.289 1 90.44 312 LEU A CA 1
ATOM 2428 C C . LEU A 1 312 ? 6.32 35.625 6.742 1 90.44 312 LEU A C 1
ATOM 2430 O O . LEU A 1 312 ? 5.734 36.688 7.035 1 90.44 312 LEU A O 1
ATOM 2434 N N . LEU A 1 313 ? 5.891 34.719 5.957 1 88.19 313 LEU A N 1
ATOM 2435 C CA . LEU A 1 313 ? 4.535 34.875 5.438 1 88.19 313 LEU A CA 1
ATOM 2436 C C . LEU A 1 313 ? 3.516 34.875 6.57 1 88.19 313 LEU A C 1
ATOM 2438 O O . LEU A 1 313 ? 2.621 35.719 6.613 1 88.19 313 LEU A O 1
ATOM 2442 N N . LEU A 1 314 ? 3.746 34 7.414 1 83.12 314 LEU A N 1
ATOM 2443 C CA . LEU A 1 314 ? 2.863 33.938 8.57 1 83.12 314 LEU A CA 1
ATOM 2444 C C . LEU A 1 314 ? 3.006 35.188 9.445 1 83.12 314 LEU A C 1
ATOM 2446 O O . LEU A 1 314 ? 2.01 35.688 9.945 1 83.12 314 LEU A O 1
ATOM 2450 N N . GLY A 1 315 ? 4.191 35.656 9.617 1 82.94 315 GLY A N 1
ATOM 2451 C CA . GLY A 1 315 ? 4.457 36.875 10.398 1 82.94 315 GLY A CA 1
ATOM 2452 C C . GLY A 1 315 ? 3.893 38.125 9.773 1 82.94 315 GLY A C 1
ATOM 2453 O O . GLY A 1 315 ? 3.312 38.969 10.461 1 82.94 315 GLY A O 1
ATOM 2454 N N . SER A 1 316 ? 4.043 38.219 8.508 1 86.75 316 SER A N 1
ATOM 2455 C CA . SER A 1 316 ? 3.555 39.406 7.801 1 86.75 316 SER A CA 1
ATOM 2456 C C . SER A 1 316 ? 2.031 39.438 7.762 1 86.75 316 SER A C 1
ATOM 2458 O O . SER A 1 316 ? 1.424 40.5 7.781 1 86.75 316 SER A O 1
ATOM 2460 N N . ALA A 1 317 ? 1.543 38.281 7.586 1 83.19 317 ALA A N 1
ATOM 2461 C CA . ALA A 1 317 ? 0.087 38.219 7.684 1 83.19 317 ALA A CA 1
ATOM 2462 C C . ALA A 1 317 ? -0.392 38.656 9.062 1 83.19 317 ALA A C 1
ATOM 2464 O O . ALA A 1 317 ? -1.402 39.344 9.188 1 83.19 317 ALA A O 1
ATOM 2465 N N . GLY A 1 318 ? 0.378 38.281 10.016 1 78.94 318 GLY A N 1
ATOM 2466 C CA . GLY A 1 318 ? 0.091 38.75 11.367 1 78.94 318 GLY A CA 1
ATOM 2467 C C . GLY A 1 318 ? 0.22 40.25 11.531 1 78.94 318 GLY A C 1
ATOM 2468 O O . GLY A 1 318 ? -0.613 40.875 12.18 1 78.94 318 GLY A O 1
ATOM 2469 N N . LEU A 1 319 ? 1.231 40.844 10.93 1 82.81 319 LEU A N 1
ATOM 2470 C CA . LEU A 1 319 ? 1.469 42.281 10.992 1 82.81 319 LEU A CA 1
ATOM 2471 C C . LEU A 1 319 ? 0.372 43.031 10.266 1 82.81 319 LEU A C 1
ATOM 2473 O O . LEU A 1 319 ? 0.021 44.156 10.656 1 82.81 319 LEU A O 1
ATOM 2477 N N . PHE A 1 320 ? -0.112 42.5 9.242 1 80.88 320 PHE A N 1
ATOM 2478 C CA . PHE A 1 320 ? -1.191 43.125 8.492 1 80.88 320 PHE A CA 1
ATOM 2479 C C . PHE A 1 320 ? -2.469 43.188 9.32 1 80.88 320 PHE A C 1
ATOM 2481 O O . PHE A 1 320 ? -3.193 44.188 9.289 1 80.88 320 PHE A O 1
ATOM 2488 N N . ILE A 1 321 ? -2.57 42.188 9.922 1 73.5 321 ILE A N 1
ATOM 2489 C CA . ILE A 1 321 ? -3.787 42.094 10.727 1 73.5 321 ILE A CA 1
ATOM 2490 C C . ILE A 1 321 ? -3.645 42.969 11.977 1 73.5 321 ILE A C 1
ATOM 2492 O O . ILE A 1 321 ? -4.574 43.656 12.359 1 73.5 321 ILE A O 1
ATOM 2496 N N . TRP A 1 322 ? -2.348 42.906 12.617 1 63.88 322 TRP A N 1
ATOM 2497 C CA . TRP A 1 322 ? -2.033 43.656 13.828 1 63.88 322 TRP A CA 1
ATOM 2498 C C . TRP A 1 322 ? -0.76 44.469 13.648 1 63.88 322 TRP A C 1
ATOM 2500 O O . TRP A 1 322 ? 0.348 43.938 13.758 1 63.88 322 TRP A O 1
ATOM 2510 N N . THR A 1 323 ? -1.05 45.844 13.359 1 72.94 323 THR A N 1
ATOM 2511 C CA . THR A 1 323 ? 0.126 46.688 13.164 1 72.94 323 THR A CA 1
ATOM 2512 C C . THR A 1 323 ? 0.642 47.219 14.5 1 72.94 323 THR A C 1
ATOM 2514 O O . THR A 1 323 ? 0.146 48.219 15.008 1 72.94 323 THR A O 1
ATOM 2517 N N . GLY A 1 324 ? 1.347 46.344 15.32 1 72.62 324 GLY A N 1
ATOM 2518 C CA . GLY A 1 324 ? 1.92 46.719 16.609 1 72.62 324 GLY A CA 1
ATOM 2519 C C . GLY A 1 324 ? 3.385 46.344 16.734 1 72.62 324 GLY A C 1
ATOM 2520 O O . GLY A 1 324 ? 3.951 45.719 15.836 1 72.62 324 GLY A O 1
ATOM 2521 N N . LEU A 1 325 ? 3.943 46.844 17.734 1 77.94 325 LEU A N 1
ATOM 2522 C CA . LEU A 1 325 ? 5.367 46.625 17.984 1 77.94 325 LEU A CA 1
ATOM 2523 C C . LEU A 1 325 ? 5.684 45.156 18.156 1 77.94 325 LEU A C 1
ATOM 2525 O O . LEU A 1 325 ? 6.707 44.656 17.672 1 77.94 325 LEU A O 1
ATOM 2529 N N . ALA A 1 326 ? 4.906 44.469 18.75 1 73 326 ALA A N 1
ATOM 2530 C CA . ALA A 1 326 ? 5.137 43.031 19 1 73 326 ALA A CA 1
ATOM 2531 C C . ALA A 1 326 ? 5.172 42.25 17.703 1 73 326 ALA A C 1
ATOM 2533 O O . ALA A 1 326 ? 6.047 41.406 17.516 1 73 326 ALA A O 1
ATOM 2534 N N . ALA A 1 327 ? 4.215 42.5 16.812 1 78.31 327 ALA A N 1
ATOM 2535 C CA . ALA A 1 327 ? 4.199 41.812 15.523 1 78.31 327 ALA A CA 1
ATOM 2536 C C . ALA A 1 327 ? 5.441 42.156 14.703 1 78.31 327 ALA A C 1
ATOM 2538 O O . ALA A 1 327 ? 6.008 41.312 14.031 1 78.31 327 ALA A O 1
ATOM 2539 N N . ALA A 1 328 ? 5.738 43.312 14.922 1 80.56 328 ALA A N 1
ATOM 2540 C CA . ALA A 1 328 ? 6.91 43.781 14.18 1 80.56 328 ALA A CA 1
ATOM 2541 C C . ALA A 1 328 ? 8.188 43.125 14.727 1 80.56 328 ALA A C 1
ATOM 2543 O O . ALA A 1 328 ? 9.07 42.75 13.953 1 80.56 328 ALA A O 1
ATOM 2544 N N . VAL A 1 329 ? 8.203 42.969 16 1 80.88 329 VAL A N 1
ATOM 2545 C CA . VAL A 1 329 ? 9.359 42.375 16.641 1 80.88 329 VAL A CA 1
ATOM 2546 C C . VAL A 1 329 ? 9.445 40.875 16.281 1 80.88 329 VAL A C 1
ATOM 2548 O O . VAL A 1 329 ? 10.531 40.375 16 1 80.88 329 VAL A O 1
ATOM 2551 N N . LEU A 1 330 ? 8.43 40.281 16.156 1 81.06 330 LEU A N 1
ATOM 2552 C CA . LEU A 1 330 ? 8.398 38.875 15.844 1 81.06 330 LEU A CA 1
ATOM 2553 C C . LEU A 1 330 ? 8.805 38.625 14.391 1 81.06 330 LEU A C 1
ATOM 2555 O O . LEU A 1 330 ? 9.578 37.719 14.102 1 81.06 330 LEU A O 1
ATOM 2559 N N . VAL A 1 331 ? 8.258 39.375 13.578 1 86.06 331 VAL A N 1
ATOM 2560 C CA . VAL A 1 331 ? 8.555 39.188 12.164 1 86.06 331 VAL A CA 1
ATOM 2561 C C . VAL A 1 331 ? 10.023 39.531 11.891 1 86.06 331 VAL A C 1
ATOM 2563 O O . VAL A 1 331 ? 10.719 38.781 11.227 1 86.06 331 VAL A O 1
ATOM 2566 N N . ARG A 1 332 ? 10.422 40.562 12.469 1 86 332 ARG A N 1
ATOM 2567 C CA . ARG A 1 332 ? 11.805 40.969 12.281 1 86 332 ARG A CA 1
ATOM 2568 C C . ARG A 1 332 ? 12.758 40.031 12.992 1 86 332 ARG A C 1
ATOM 2570 O O . ARG A 1 332 ? 13.844 39.719 12.484 1 86 332 ARG A O 1
ATOM 2577 N N . GLY A 1 333 ? 12.383 39.594 14.102 1 82.56 333 GLY A N 1
ATOM 2578 C CA . GLY A 1 333 ? 13.188 38.625 14.82 1 82.56 333 GLY A CA 1
ATOM 2579 C C . GLY A 1 333 ? 13.344 37.312 14.07 1 82.56 333 GLY A C 1
ATOM 2580 O O . GLY A 1 333 ? 14.445 36.781 13.992 1 82.56 333 GLY A O 1
ATOM 2581 N N . ALA A 1 334 ? 12.32 36.875 13.516 1 86.06 334 ALA A N 1
ATOM 2582 C CA . ALA A 1 334 ? 12.352 35.656 12.719 1 86.06 334 ALA A CA 1
ATOM 2583 C C . ALA A 1 334 ? 13.227 35.844 11.477 1 86.06 334 ALA A C 1
ATOM 2585 O O . ALA A 1 334 ? 13.992 34.938 11.117 1 86.06 334 ALA A O 1
ATOM 2586 N N . ASP A 1 335 ? 13.055 36.938 10.953 1 87.88 335 ASP A N 1
ATOM 2587 C CA . ASP A 1 335 ? 13.859 37.25 9.773 1 87.88 335 ASP A CA 1
ATOM 2588 C C . ASP A 1 335 ? 15.352 37.219 10.094 1 87.88 335 ASP A C 1
ATOM 2590 O O . ASP A 1 335 ? 16.109 36.5 9.43 1 87.88 335 ASP A O 1
ATOM 2594 N N . GLN A 1 336 ? 15.664 37.844 11.164 1 80.62 336 GLN A N 1
ATOM 2595 C CA . GLN A 1 336 ? 17.078 37.969 11.5 1 80.62 336 GLN A CA 1
ATOM 2596 C C . GLN A 1 336 ? 17.641 36.656 12.016 1 80.62 336 GLN A C 1
ATOM 2598 O O . GLN A 1 336 ? 18.797 36.312 11.75 1 80.62 336 GLN A O 1
ATOM 2603 N N . SER A 1 337 ? 16.922 35.938 12.68 1 82.44 337 SER A N 1
ATOM 2604 C CA . SER A 1 337 ? 17.391 34.688 13.25 1 82.44 337 SER A CA 1
ATOM 2605 C C . SER A 1 337 ? 17.547 33.625 12.188 1 82.44 337 SER A C 1
ATOM 2607 O O . SER A 1 337 ? 18.578 32.938 12.109 1 82.44 337 SER A O 1
ATOM 2609 N N . LEU A 1 338 ? 16.594 33.531 11.297 1 85.25 338 LEU A N 1
ATOM 2610 C CA . LEU A 1 338 ? 16.594 32.469 10.312 1 85.25 338 LEU A CA 1
ATOM 2611 C C . LEU A 1 338 ? 17.469 32.812 9.117 1 85.25 338 LEU A C 1
ATOM 2613 O O . LEU A 1 338 ? 18.062 31.938 8.492 1 85.25 338 LEU A O 1
ATOM 2617 N N . LYS A 1 339 ? 17.516 34 8.875 1 82.19 339 LYS A N 1
ATOM 2618 C CA . LYS A 1 339 ? 18.297 34.469 7.734 1 82.19 339 LYS A CA 1
ATOM 2619 C C . LYS A 1 339 ? 19.781 34.156 7.926 1 82.19 339 LYS A C 1
ATOM 2621 O O . LYS A 1 339 ? 20.484 33.781 6.973 1 82.19 339 LYS A O 1
ATOM 2626 N N . HIS A 1 340 ? 20.219 34.125 9.102 1 75.06 340 HIS A N 1
ATOM 2627 C CA . HIS A 1 340 ? 21.641 33.938 9.367 1 75.06 340 HIS A CA 1
ATOM 2628 C C . HIS A 1 340 ? 21.938 32.5 9.781 1 75.06 340 HIS A C 1
ATOM 2630 O O . HIS A 1 340 ? 23.094 32.156 10.039 1 75.06 340 HIS A O 1
ATOM 2636 N N . SER A 1 341 ? 20.938 31.781 9.812 1 80.56 341 SER A N 1
ATOM 2637 C CA . SER A 1 341 ? 21.156 30.391 10.211 1 80.56 341 SER A CA 1
ATOM 2638 C C . SER A 1 341 ? 20.766 29.422 9.094 1 80.56 341 SER A C 1
ATOM 2640 O O . SER A 1 341 ? 21.5 29.281 8.102 1 80.56 341 SER A O 1
ATOM 2642 N N . LEU A 1 342 ? 19.594 29 9.117 1 82 342 LEU A N 1
ATOM 2643 C CA . LEU A 1 342 ? 19.125 27.922 8.234 1 82 342 LEU A CA 1
ATOM 2644 C C . LEU A 1 342 ? 19.078 28.406 6.785 1 82 342 LEU A C 1
ATOM 2646 O O . LEU A 1 342 ? 19.484 27.672 5.871 1 82 342 LEU A O 1
ATOM 2650 N N . ASP A 1 343 ? 18.656 29.578 6.699 1 85.75 343 ASP A N 1
ATOM 2651 C CA . ASP A 1 343 ? 18.531 30.094 5.344 1 85.75 343 ASP A CA 1
ATOM 2652 C C . ASP A 1 343 ? 19.891 30.297 4.691 1 85.75 343 ASP A C 1
ATOM 2654 O O . ASP A 1 343 ? 20.062 30 3.51 1 85.75 343 ASP A O 1
ATOM 2658 N N . ARG A 1 344 ? 20.781 30.734 5.402 1 83.62 344 ARG A N 1
ATOM 2659 C CA . ARG A 1 344 ? 22.125 30.953 4.871 1 83.62 344 ARG A CA 1
ATOM 2660 C C . ARG A 1 344 ? 22.766 29.625 4.457 1 83.62 344 ARG A C 1
ATOM 2662 O O . ARG A 1 344 ? 23.328 29.516 3.363 1 83.62 344 ARG A O 1
ATOM 2669 N N . THR A 1 345 ? 22.672 28.734 5.273 1 82 345 THR A N 1
ATOM 2670 C CA . THR A 1 345 ? 23.219 27.422 4.98 1 82 345 THR A CA 1
ATOM 2671 C C . THR A 1 345 ? 22.562 26.812 3.742 1 82 345 THR A C 1
ATOM 2673 O O . THR A 1 345 ? 23.234 26.281 2.867 1 82 345 THR A O 1
ATOM 2676 N N . GLY A 1 346 ? 21.297 26.938 3.711 1 85.44 346 GLY A N 1
ATOM 2677 C CA . GLY A 1 346 ? 20.562 26.406 2.572 1 85.44 346 GLY A CA 1
ATOM 2678 C C . GLY A 1 346 ? 20.953 27.047 1.257 1 85.44 346 GLY A C 1
ATOM 2679 O O . GLY A 1 346 ? 21.141 26.359 0.25 1 85.44 346 GLY A O 1
ATOM 2680 N N . ARG A 1 347 ? 21.172 28.281 1.306 1 86.81 347 ARG A N 1
ATOM 2681 C CA . ARG A 1 347 ? 21.531 29.031 0.102 1 86.81 347 ARG A CA 1
ATOM 2682 C C . ARG A 1 347 ? 22.922 28.625 -0.397 1 86.81 347 ARG A C 1
ATOM 2684 O O . ARG A 1 347 ? 23.141 28.516 -1.604 1 86.81 347 ARG A O 1
ATOM 2691 N N . GLU A 1 348 ? 23.672 28.406 0.477 1 85.12 348 GLU A N 1
ATOM 2692 C CA . GLU A 1 348 ? 25.031 28.047 0.088 1 85.12 348 GLU A CA 1
ATOM 2693 C C . GLU A 1 348 ? 25.078 26.625 -0.483 1 85.12 348 GLU A C 1
ATOM 2695 O O . GLU A 1 348 ? 25.859 26.344 -1.387 1 85.12 348 GLU A O 1
ATOM 2700 N N . LEU A 1 349 ? 24.281 25.875 0.013 1 84.56 349 LEU A N 1
ATOM 2701 C CA . LEU A 1 349 ? 24.234 24.5 -0.468 1 84.56 349 LEU A CA 1
ATOM 2702 C C . LEU A 1 349 ? 23.703 24.438 -1.895 1 84.56 349 LEU A C 1
ATOM 2704 O O . LEU A 1 349 ? 24.016 23.516 -2.646 1 84.56 349 LEU A O 1
ATOM 2708 N N . LEU A 1 350 ? 22.953 25.406 -2.229 1 85.69 350 LEU A N 1
ATOM 2709 C CA . LEU A 1 350 ? 22.375 25.453 -3.572 1 85.69 350 LEU A CA 1
ATOM 2710 C C . LEU A 1 350 ? 23.484 25.625 -4.621 1 85.69 350 LEU A C 1
ATOM 2712 O O . LEU A 1 350 ? 23.281 25.297 -5.793 1 85.69 350 LEU A O 1
ATOM 2716 N N . PHE A 1 351 ? 24.656 26.062 -4.16 1 86.44 351 PHE A N 1
ATOM 2717 C CA . PHE A 1 351 ? 25.75 26.328 -5.094 1 86.44 351 PHE A CA 1
ATOM 2718 C C . PHE A 1 351 ? 26.625 25.094 -5.254 1 86.44 351 PHE A C 1
ATOM 2720 O O . PHE A 1 351 ? 27.469 25.047 -6.148 1 86.44 351 PHE A O 1
ATOM 2727 N N . VAL A 1 352 ? 26.375 24.125 -4.562 1 80.38 352 VAL A N 1
ATOM 2728 C CA . VAL A 1 352 ? 27.281 22.984 -4.48 1 80.38 352 VAL A CA 1
ATOM 2729 C C . VAL A 1 352 ? 27.297 22.25 -5.812 1 80.38 352 VAL A C 1
ATOM 2731 O O . VAL A 1 352 ? 28.359 21.859 -6.305 1 80.38 352 VAL A O 1
ATOM 2734 N N . PRO A 1 353 ? 26.172 22.062 -6.477 1 79.81 353 PRO A N 1
ATOM 2735 C CA . PRO A 1 353 ? 26.172 21.281 -7.711 1 79.81 353 PRO A CA 1
ATOM 2736 C C . PRO A 1 353 ? 26.75 22.031 -8.898 1 79.81 353 PRO A C 1
ATOM 2738 O O . PRO A 1 353 ? 27.078 21.438 -9.93 1 79.81 353 PRO A O 1
ATOM 2741 N N . VAL A 1 354 ? 26.984 23.281 -8.711 1 83.12 354 VAL A N 1
ATOM 2742 C CA . VAL A 1 354 ? 27.5 24.109 -9.805 1 83.12 354 VAL A CA 1
ATOM 2743 C C . VAL A 1 354 ? 28.984 23.828 -10.016 1 83.12 354 VAL A C 1
ATOM 2745 O O . VAL A 1 354 ? 29.734 23.641 -9.047 1 83.12 354 VAL A O 1
ATOM 2748 N N . GLU A 1 355 ? 29.328 23.797 -11.297 1 81.06 355 GLU A N 1
ATOM 2749 C CA . GLU A 1 355 ? 30.734 23.547 -11.633 1 81.06 355 GLU A CA 1
ATOM 2750 C C . GLU A 1 355 ? 31.641 24.609 -11.039 1 81.06 355 GLU A C 1
ATOM 2752 O O . GLU A 1 355 ? 31.281 25.797 -11.008 1 81.06 355 GLU A O 1
ATOM 2757 N N . MET A 1 356 ? 32.812 24.234 -10.617 1 77.94 356 MET A N 1
ATOM 2758 C CA . MET A 1 356 ? 33.719 25.109 -9.906 1 77.94 356 MET A CA 1
ATOM 2759 C C . MET A 1 356 ? 34.156 26.281 -10.797 1 77.94 356 MET A C 1
ATOM 2761 O O . MET A 1 356 ? 34.281 27.406 -10.328 1 77.94 356 MET A O 1
ATOM 2765 N N . LYS A 1 357 ? 34.281 25.969 -12.016 1 76 357 LYS A N 1
ATOM 2766 C CA . LYS A 1 357 ? 34.719 27.031 -12.93 1 76 357 LYS A CA 1
ATOM 2767 C C . LYS A 1 357 ? 33.656 28.125 -13.031 1 76 357 LYS A C 1
ATOM 2769 O O . LYS A 1 357 ? 34 29.312 -12.992 1 76 357 LYS A O 1
ATOM 2774 N N . LEU A 1 358 ? 32.562 27.719 -13.078 1 78.69 358 LEU A N 1
ATOM 2775 C CA . LEU A 1 358 ? 31.438 28.672 -13.172 1 78.69 358 LEU A CA 1
ATOM 2776 C C . LEU A 1 358 ? 31.188 29.328 -11.828 1 78.69 358 LEU A C 1
ATOM 2778 O O . LEU A 1 358 ? 30.922 30.531 -11.758 1 78.69 358 LEU A O 1
ATOM 2782 N N . LYS A 1 359 ? 31.375 28.688 -10.789 1 82.12 359 LYS A N 1
ATOM 2783 C CA . LYS A 1 359 ? 31.125 29.188 -9.438 1 82.12 359 LYS A CA 1
ATOM 2784 C C . LYS A 1 359 ? 32.125 30.266 -9.055 1 82.12 359 LYS A C 1
ATOM 2786 O O . LYS A 1 359 ? 31.734 31.281 -8.445 1 82.12 359 LYS A O 1
ATOM 2791 N N . LYS A 1 360 ? 33.281 30.031 -9.422 1 78.12 360 LYS A N 1
ATOM 2792 C CA . LYS A 1 360 ? 34.344 30.969 -9.086 1 78.12 360 LYS A CA 1
ATOM 2793 C C . LYS A 1 360 ? 34.094 32.344 -9.68 1 78.12 360 LYS A C 1
ATOM 2795 O O . LYS A 1 360 ? 34.375 33.375 -9.055 1 78.12 360 LYS A O 1
ATOM 2800 N N . ARG A 1 361 ? 33.406 32.312 -10.742 1 77.38 361 ARG A N 1
ATOM 2801 C CA . ARG A 1 361 ? 33.219 33.594 -11.453 1 77.38 361 ARG A CA 1
ATOM 2802 C C . ARG A 1 361 ? 31.875 34.219 -11.125 1 77.38 361 ARG A C 1
ATOM 2804 O O . ARG A 1 361 ? 31.703 35.438 -11.25 1 77.38 361 ARG A O 1
ATOM 2811 N N . THR A 1 362 ? 30.984 33.438 -10.711 1 79.69 362 THR A N 1
ATOM 2812 C CA . THR A 1 362 ? 29.625 33.969 -10.664 1 79.69 362 THR A CA 1
ATOM 2813 C C . THR A 1 362 ? 29.172 34.156 -9.219 1 79.69 362 THR A C 1
ATOM 2815 O O . THR A 1 362 ? 28.375 35.031 -8.93 1 79.69 362 THR A O 1
ATOM 2818 N N . LYS A 1 363 ? 29.641 33.438 -8.273 1 83.81 363 LYS A N 1
ATOM 2819 C CA . LYS A 1 363 ? 29.109 33.469 -6.914 1 83.81 363 LYS A CA 1
ATOM 2820 C C . LYS A 1 363 ? 29.266 34.844 -6.27 1 83.81 363 LYS A C 1
ATOM 2822 O O . LYS A 1 363 ? 28.312 35.406 -5.742 1 83.81 363 LYS A O 1
ATOM 2827 N N . VAL A 1 364 ? 30.453 35.344 -6.332 1 80.62 364 VAL A N 1
ATOM 2828 C CA . VAL A 1 364 ? 30.734 36.625 -5.711 1 80.62 364 VAL A CA 1
ATOM 2829 C C . VAL A 1 364 ? 29.922 37.719 -6.402 1 80.62 364 VAL A C 1
ATOM 2831 O O . VAL A 1 364 ? 29.406 38.625 -5.746 1 80.62 364 VAL A O 1
ATOM 2834 N N . PHE A 1 365 ? 29.828 37.625 -7.625 1 78.5 365 PHE A N 1
ATOM 2835 C CA . PHE A 1 365 ? 29.047 38.594 -8.375 1 78.5 365 PHE A CA 1
ATOM 2836 C C . PHE A 1 365 ? 27.594 38.562 -7.934 1 78.5 365 PHE A C 1
ATOM 2838 O O . PHE A 1 365 ? 27 39.594 -7.676 1 78.5 365 PHE A O 1
ATOM 2845 N N . ILE A 1 366 ? 27.109 37.438 -7.805 1 82.75 366 ILE A N 1
ATOM 2846 C CA . ILE A 1 366 ? 25.703 37.281 -7.438 1 82.75 366 ILE A CA 1
ATOM 2847 C C . ILE A 1 366 ? 25.484 37.812 -6.031 1 82.75 366 ILE A C 1
ATOM 2849 O O . ILE A 1 366 ? 24.547 38.594 -5.801 1 82.75 366 ILE A O 1
ATOM 2853 N N . ASP A 1 367 ? 26.328 37.5 -5.199 1 83.88 367 ASP A N 1
ATOM 2854 C CA . ASP A 1 367 ? 26.156 37.938 -3.812 1 83.88 367 ASP A CA 1
ATOM 2855 C C . ASP A 1 367 ? 26.234 39.438 -3.689 1 83.88 367 ASP A C 1
ATOM 2857 O O . ASP A 1 367 ? 25.391 40.062 -3.049 1 83.88 367 ASP A O 1
ATOM 2861 N N . LEU A 1 368 ? 27.172 39.969 -4.344 1 81.19 368 LEU A N 1
ATOM 2862 C CA . LEU A 1 368 ? 27.422 41.406 -4.238 1 81.19 368 LEU A CA 1
ATOM 2863 C C . LEU A 1 368 ? 26.359 42.188 -4.996 1 81.19 368 LEU A C 1
ATOM 2865 O O . LEU A 1 368 ? 25.734 43.094 -4.441 1 81.19 368 LEU A O 1
ATOM 2869 N N . PHE A 1 369 ? 26.203 41.812 -6.156 1 77.12 369 PHE A N 1
ATOM 2870 C CA . PHE A 1 369 ? 25.328 42.562 -7.043 1 77.12 369 PHE A CA 1
ATOM 2871 C C . PHE A 1 369 ? 23.875 42.406 -6.645 1 77.12 369 PHE A C 1
ATOM 2873 O O . PHE A 1 369 ? 23.125 43.375 -6.582 1 77.12 369 PHE A O 1
ATOM 2880 N N . VAL A 1 370 ? 23.516 41.25 -6.395 1 81.94 370 VAL A N 1
ATOM 2881 C CA . VAL A 1 370 ? 22.094 41 -6.164 1 81.94 370 VAL A CA 1
ATOM 2882 C C . VAL A 1 370 ? 21.703 41.5 -4.773 1 81.94 370 VAL A C 1
ATOM 2884 O O . VAL A 1 370 ? 20.641 42.094 -4.602 1 81.94 370 VAL A O 1
ATOM 2887 N N . ASP A 1 371 ? 22.531 41.25 -3.844 1 82.06 371 ASP A N 1
ATOM 2888 C CA . ASP A 1 371 ? 22.203 41.656 -2.484 1 82.06 371 ASP A CA 1
ATOM 2889 C C . ASP A 1 371 ? 22.078 43.188 -2.387 1 82.06 371 ASP A C 1
ATOM 2891 O O . ASP A 1 371 ? 21.047 43.688 -1.938 1 82.06 371 ASP A O 1
ATOM 2895 N N . ASN A 1 372 ? 23.016 43.875 -2.867 1 79.88 372 ASN A N 1
ATOM 2896 C CA . ASN A 1 372 ? 23 45.312 -2.785 1 79.88 372 ASN A CA 1
ATOM 2897 C C . ASN A 1 372 ? 22.047 45.938 -3.807 1 79.88 372 ASN A C 1
ATOM 2899 O O . ASN A 1 372 ? 21.391 46.938 -3.523 1 79.88 372 ASN A O 1
ATOM 2903 N N . GLY A 1 373 ? 22.016 45.312 -4.938 1 76.88 373 GLY A N 1
ATOM 2904 C CA . GLY A 1 373 ? 21.078 45.781 -5.938 1 76.88 373 GLY A CA 1
ATOM 2905 C C . GLY A 1 373 ? 19.625 45.656 -5.492 1 76.88 373 GLY A C 1
ATOM 2906 O O . GLY A 1 373 ? 18.844 46.594 -5.648 1 76.88 373 GLY A O 1
ATOM 2907 N N . ALA A 1 374 ? 19.391 44.562 -4.93 1 82.62 374 ALA A N 1
ATOM 2908 C CA . ALA A 1 374 ? 18.031 44.344 -4.453 1 82.62 374 ALA A CA 1
ATOM 2909 C C . ALA A 1 374 ? 17.703 45.25 -3.285 1 82.62 374 ALA A C 1
ATOM 2911 O O . ALA A 1 374 ? 16.562 45.719 -3.152 1 82.62 374 ALA A O 1
ATOM 2912 N N . GLN A 1 375 ? 18.688 45.469 -2.496 1 79.94 375 GLN A N 1
ATOM 2913 C CA . GLN A 1 375 ? 18.453 46.375 -1.39 1 79.94 375 GLN A CA 1
ATOM 2914 C C . GLN A 1 375 ? 18.156 47.781 -1.902 1 79.94 375 GLN A C 1
ATOM 2916 O O . GLN A 1 375 ? 17.281 48.469 -1.38 1 79.94 375 GLN A O 1
ATOM 2921 N N . GLY A 1 376 ? 18.922 48.219 -2.863 1 74.69 376 GLY A N 1
ATOM 2922 C CA . GLY A 1 376 ? 18.656 49.5 -3.488 1 74.69 376 GLY A CA 1
ATOM 2923 C C . GLY A 1 376 ? 17.281 49.562 -4.141 1 74.69 376 GLY A C 1
ATOM 2924 O O . GLY A 1 376 ? 16.562 50.562 -3.986 1 74.69 376 GLY A O 1
ATOM 2925 N N . PHE A 1 377 ? 16.984 48.531 -4.695 1 79.5 377 PHE A N 1
ATOM 2926 C CA . PHE A 1 377 ? 15.672 48.469 -5.336 1 79.5 377 PHE A CA 1
ATOM 2927 C C . PHE A 1 377 ? 14.562 48.5 -4.293 1 79.5 377 PHE A C 1
ATOM 2929 O O . PHE A 1 377 ? 13.531 49.156 -4.508 1 79.5 377 PHE A O 1
ATOM 2936 N N . ALA A 1 378 ? 14.758 47.812 -3.277 1 81.81 378 ALA A N 1
ATOM 2937 C CA . ALA A 1 378 ? 13.773 47.812 -2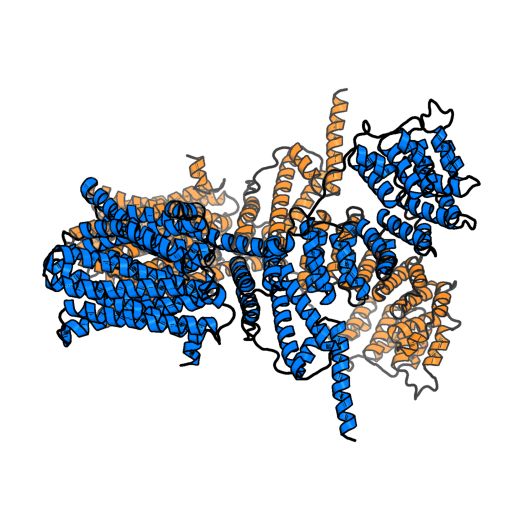.199 1 81.81 378 ALA A CA 1
ATOM 2938 C C . ALA A 1 378 ? 13.594 49.219 -1.631 1 81.81 378 ALA A C 1
ATOM 2940 O O . ALA A 1 378 ? 12.469 49.625 -1.322 1 81.81 378 ALA A O 1
ATOM 2941 N N . GLY A 1 379 ? 14.672 49.969 -1.483 1 75.25 379 GLY A N 1
ATOM 2942 C CA . GLY A 1 379 ? 14.602 51.344 -1.035 1 75.25 379 GLY A CA 1
ATOM 2943 C C . GLY A 1 379 ? 13.797 52.25 -1.966 1 75.25 379 GLY A C 1
ATOM 2944 O O . GLY A 1 379 ? 12.977 53.031 -1.514 1 75.25 379 GLY A O 1
ATOM 2945 N N . LEU A 1 380 ? 14.031 52 -3.197 1 75.31 380 LEU A N 1
ATOM 2946 C CA . LEU A 1 380 ? 13.281 52.75 -4.199 1 75.31 380 LEU A CA 1
ATOM 2947 C C . LEU A 1 380 ? 11.805 52.406 -4.16 1 75.31 380 LEU A C 1
ATOM 2949 O O . LEU A 1 380 ? 10.938 53.281 -4.285 1 75.31 380 LEU A O 1
ATOM 2953 N N . LEU A 1 381 ? 11.609 51.188 -3.984 1 80.56 381 LEU A N 1
ATOM 2954 C CA . LEU A 1 381 ? 10.234 50.719 -3.916 1 80.56 381 LEU A CA 1
ATOM 2955 C C . LEU A 1 381 ? 9.523 51.281 -2.693 1 80.56 381 LEU A C 1
ATOM 2957 O O . LEU A 1 381 ? 8.352 51.656 -2.771 1 80.56 381 LEU A O 1
ATOM 2961 N N . LEU A 1 382 ? 10.219 51.344 -1.646 1 80.25 382 LEU A N 1
ATOM 2962 C CA . LEU A 1 382 ? 9.641 51.906 -0.424 1 80.25 382 LEU A CA 1
ATOM 2963 C C . LEU A 1 382 ? 9.32 53.375 -0.597 1 80.25 382 LEU A C 1
ATOM 2965 O O . LEU A 1 382 ? 8.273 53.844 -0.134 1 80.25 382 LEU A O 1
ATOM 2969 N N . LEU A 1 383 ? 10.203 54.062 -1.241 1 73.88 383 LEU A N 1
ATOM 2970 C CA . LEU A 1 383 ? 9.984 55.5 -1.488 1 73.88 383 LEU A CA 1
ATOM 2971 C C . LEU A 1 383 ? 8.758 55.719 -2.361 1 73.88 383 LEU A C 1
ATOM 2973 O O . LEU A 1 383 ? 7.949 56.594 -2.094 1 73.88 383 LEU A O 1
ATOM 2977 N N . LEU A 1 384 ? 8.68 54.875 -3.301 1 75.06 384 LEU A N 1
ATOM 2978 C CA . LEU A 1 384 ? 7.547 55 -4.215 1 75.06 384 LEU A CA 1
ATOM 2979 C C . LEU A 1 384 ? 6.242 54.625 -3.51 1 75.06 384 LEU A C 1
ATOM 2981 O O . LEU A 1 384 ? 5.234 55.312 -3.68 1 75.06 384 LEU A O 1
ATOM 2985 N N . LEU A 1 385 ? 6.266 53.656 -2.668 1 79.88 385 LEU A N 1
ATOM 2986 C CA . LEU A 1 385 ? 5.051 53.156 -2.031 1 79.88 385 LEU A CA 1
ATOM 2987 C C . LEU A 1 385 ? 4.625 54.062 -0.885 1 79.88 385 LEU A C 1
ATOM 2989 O O . LEU A 1 385 ? 3.43 54.25 -0.637 1 79.88 385 LEU A O 1
ATOM 2993 N N . THR A 1 386 ? 5.52 54.656 -0.118 1 72 386 THR A N 1
ATOM 2994 C CA . THR A 1 386 ? 5.176 55.469 1.038 1 72 386 THR A CA 1
ATOM 2995 C C . THR A 1 386 ? 4.953 56.938 0.624 1 72 386 THR A C 1
ATOM 2997 O O . THR A 1 386 ? 4.039 57.594 1.124 1 72 386 THR A O 1
ATOM 3000 N N . PHE A 1 387 ? 5.766 57.469 -0.197 1 62.44 387 PHE A N 1
ATOM 3001 C CA . PHE A 1 387 ? 5.68 58.875 -0.527 1 62.44 387 PHE A CA 1
ATOM 3002 C C . PHE A 1 387 ? 4.68 59.125 -1.651 1 62.44 387 PHE A C 1
ATOM 3004 O O . PHE A 1 387 ? 3.906 60.094 -1.61 1 62.44 387 PHE A O 1
ATOM 3011 N N . GLN A 1 388 ? 4.715 58.281 -2.586 1 59.47 388 GLN A N 1
ATOM 3012 C CA . GLN A 1 388 ? 3.852 58.531 -3.736 1 59.47 388 GLN A CA 1
ATOM 3013 C C . GLN A 1 388 ? 2.467 57.938 -3.529 1 59.47 388 GLN A C 1
ATOM 3015 O O . GLN A 1 388 ? 1.453 58.594 -3.764 1 59.47 388 GLN A O 1
ATOM 3020 N N . LEU A 1 389 ? 2.465 56.75 -2.979 1 69.69 389 LEU A N 1
ATOM 3021 C CA . LEU A 1 389 ? 1.18 56.062 -2.842 1 69.69 389 LEU A CA 1
ATOM 3022 C C . LEU A 1 389 ? 0.653 56.188 -1.416 1 69.69 389 LEU A C 1
ATOM 3024 O O . LEU A 1 389 ? -0.498 55.844 -1.145 1 69.69 389 LEU A O 1
ATOM 3028 N N . THR A 1 390 ? 1.393 56.812 -0.508 1 69.62 390 THR A N 1
ATOM 3029 C CA . THR A 1 390 ? 1.063 57.094 0.884 1 69.62 390 THR A CA 1
ATOM 3030 C C . THR A 1 390 ? 0.49 55.844 1.565 1 69.62 390 THR A C 1
ATOM 3032 O O . THR A 1 390 ? -0.536 55.938 2.244 1 69.62 390 THR A O 1
ATOM 3035 N N . LEU A 1 391 ? 1.159 54.781 1.246 1 76.38 391 LEU A N 1
ATOM 3036 C CA . LEU A 1 391 ? 0.694 53.562 1.893 1 76.38 391 LEU A CA 1
ATOM 3037 C C . LEU A 1 391 ? 1.091 53.531 3.365 1 76.38 391 LEU A C 1
ATOM 3039 O O . LEU A 1 391 ? 2.188 53.969 3.723 1 76.38 391 LEU A O 1
ATOM 3043 N N . THR A 1 392 ? 0.161 53.094 4.156 1 77.31 392 THR A N 1
ATOM 3044 C CA . THR A 1 392 ? 0.426 52.938 5.582 1 77.31 392 THR A CA 1
ATOM 3045 C C . THR A 1 392 ? 1.263 51.688 5.852 1 77.31 392 THR A C 1
ATOM 3047 O O . THR A 1 392 ? 1.451 50.875 4.965 1 77.31 392 THR A O 1
ATOM 3050 N N . VAL A 1 393 ? 1.884 51.594 6.988 1 79.81 393 VAL A N 1
ATOM 3051 C CA . VAL A 1 393 ? 2.721 50.5 7.418 1 79.81 393 VAL A CA 1
ATOM 3052 C C . VAL A 1 393 ? 1.929 49.188 7.328 1 79.81 393 VAL A C 1
ATOM 3054 O O . VAL A 1 393 ? 2.479 48.156 6.969 1 79.81 393 VAL A O 1
ATOM 3057 N N . GLN A 1 394 ? 0.731 49.281 7.512 1 81.88 394 GLN A N 1
ATOM 3058 C CA . GLN A 1 394 ? -0.146 48.125 7.449 1 81.88 394 GLN A CA 1
ATOM 3059 C C . GLN A 1 394 ? -0.34 47.656 6.008 1 81.88 394 GLN A C 1
ATOM 3061 O O . GLN A 1 394 ? -0.34 46.438 5.734 1 81.88 394 GLN A O 1
ATOM 3066 N N . GLN A 1 395 ? -0.442 48.594 5.145 1 80.94 395 GLN A N 1
ATOM 3067 C CA . GLN A 1 395 ? -0.664 48.25 3.74 1 80.94 395 GLN A CA 1
ATOM 3068 C C . GLN A 1 395 ? 0.607 47.719 3.096 1 80.94 395 GLN A C 1
ATOM 3070 O O . GLN A 1 395 ? 0.542 46.969 2.125 1 80.94 395 GLN A O 1
ATOM 3075 N N . LEU A 1 396 ? 1.667 48.156 3.668 1 85.88 396 LEU A N 1
ATOM 3076 C CA . LEU A 1 396 ? 2.941 47.625 3.18 1 85.88 396 LEU A CA 1
ATOM 3077 C C . LEU A 1 396 ? 3.039 46.125 3.406 1 85.88 396 LEU A C 1
ATOM 3079 O O . LEU A 1 396 ? 3.74 45.438 2.67 1 85.88 396 LEU A O 1
ATOM 3083 N N . SER A 1 397 ? 2.359 45.594 4.359 1 88.06 397 SER A N 1
ATOM 3084 C CA . SER A 1 397 ? 2.371 44.188 4.656 1 88.06 397 SER A CA 1
ATOM 3085 C C . SER A 1 397 ? 1.745 43.375 3.525 1 88.06 397 SER A C 1
ATOM 3087 O O . SER A 1 397 ? 2.129 42.219 3.287 1 88.06 397 SER A O 1
ATOM 3089 N N . LEU A 1 398 ? 0.873 43.969 2.855 1 86 398 LEU A N 1
ATOM 3090 C CA . LEU A 1 398 ? 0.246 43.281 1.73 1 86 398 LEU A CA 1
ATOM 3091 C C . LEU A 1 398 ? 1.24 43.094 0.59 1 86 398 LEU A C 1
ATOM 3093 O O . LEU A 1 398 ? 1.227 42.062 -0.08 1 86 398 LEU A O 1
ATOM 3097 N N . VAL A 1 399 ? 2.033 44.094 0.454 1 85.56 399 VAL A N 1
ATOM 3098 C CA . VAL A 1 399 ? 3.066 44 -0.571 1 85.56 399 VAL A CA 1
ATOM 3099 C C . VAL A 1 399 ? 4.074 42.906 -0.189 1 85.56 399 VAL A C 1
ATOM 3101 O O . VAL A 1 399 ? 4.492 42.125 -1.035 1 85.56 399 VAL A O 1
ATOM 3104 N N . VAL A 1 400 ? 4.371 42.844 1.038 1 90.94 400 VAL A N 1
ATOM 3105 C CA . VAL A 1 400 ? 5.332 41.875 1.529 1 90.94 400 VAL A CA 1
ATOM 3106 C C . VAL A 1 400 ? 4.758 40.469 1.37 1 90.94 400 VAL A C 1
ATOM 3108 O O . VAL A 1 400 ? 5.477 39.531 0.987 1 90.94 400 VAL A O 1
ATOM 3111 N N . ILE A 1 401 ? 3.514 40.344 1.615 1 90 401 ILE A N 1
ATOM 3112 C CA . ILE A 1 401 ? 2.855 39.062 1.479 1 90 401 ILE A CA 1
ATOM 3113 C C . ILE A 1 401 ? 2.938 38.594 0.029 1 90 401 ILE A C 1
ATOM 3115 O O . ILE A 1 401 ? 3.242 37.406 -0.235 1 90 401 ILE A O 1
ATOM 3119 N N . GLY A 1 402 ? 2.672 39.5 -0.865 1 88.5 402 GLY A N 1
ATOM 3120 C CA . GLY A 1 402 ? 2.803 39.156 -2.273 1 88.5 402 GLY A CA 1
ATOM 3121 C C . GLY A 1 402 ? 4.203 38.719 -2.654 1 88.5 402 GLY A C 1
ATOM 3122 O O . GLY A 1 402 ? 4.371 37.719 -3.375 1 88.5 402 GLY A O 1
ATOM 3123 N N . LEU A 1 403 ? 5.164 39.375 -2.146 1 91.69 403 LEU A N 1
ATOM 3124 C CA . LEU A 1 403 ? 6.559 39.031 -2.436 1 91.69 403 LEU A CA 1
ATOM 3125 C C . LEU A 1 403 ? 6.945 37.719 -1.807 1 91.69 403 LEU A C 1
ATOM 3127 O O . LEU A 1 403 ? 7.707 36.938 -2.396 1 91.69 403 LEU A O 1
ATOM 3131 N N . LEU A 1 404 ? 6.398 37.438 -0.717 1 92.44 404 LEU A N 1
ATOM 3132 C CA . LEU A 1 404 ? 6.73 36.219 -0.019 1 92.44 404 LEU A CA 1
ATOM 3133 C C . LEU A 1 404 ? 6.121 35 -0.73 1 92.44 404 LEU A C 1
ATOM 3135 O O . LEU A 1 404 ? 6.734 33.938 -0.785 1 92.44 404 LEU A O 1
ATOM 3139 N N . VAL A 1 405 ? 4.965 35.188 -1.229 1 88.56 405 VAL A N 1
ATOM 3140 C CA . VAL A 1 405 ? 4.344 34.094 -1.997 1 88.56 405 VAL A CA 1
ATOM 3141 C C . VAL A 1 405 ? 5.191 33.781 -3.229 1 88.56 405 VAL A C 1
ATOM 3143 O O . VAL A 1 405 ? 5.438 32.625 -3.545 1 88.56 405 VAL A O 1
ATOM 3146 N N . CYS A 1 406 ? 5.68 34.812 -3.783 1 89.44 406 CYS A N 1
ATOM 3147 C CA . CYS A 1 406 ? 6.57 34.625 -4.926 1 89.44 406 CYS A CA 1
ATOM 3148 C C . CYS A 1 406 ? 7.863 33.938 -4.508 1 89.44 406 CYS A C 1
ATOM 3150 O O . CYS A 1 406 ? 8.391 33.094 -5.242 1 89.44 406 CYS A O 1
ATOM 3152 N N . TRP A 1 407 ? 8.312 34.312 -3.363 1 92.38 407 TRP A N 1
ATOM 3153 C CA . TRP A 1 407 ? 9.531 33.719 -2.818 1 92.38 407 TRP A CA 1
ATOM 3154 C C . TRP A 1 407 ? 9.344 32.25 -2.561 1 92.38 407 TRP A C 1
ATOM 3156 O O . TRP A 1 407 ? 10.211 31.438 -2.9 1 92.38 407 TRP A O 1
ATOM 3166 N N . ILE A 1 408 ? 8.266 31.844 -2.139 1 90.31 408 ILE A N 1
ATOM 3167 C CA . ILE A 1 408 ? 7.988 30.453 -1.843 1 90.31 408 ILE A CA 1
ATOM 3168 C C . ILE A 1 408 ? 7.906 29.656 -3.143 1 90.31 408 ILE A C 1
ATOM 3170 O O . ILE A 1 408 ? 8.438 28.547 -3.234 1 90.31 408 ILE A O 1
ATOM 3174 N N . ILE A 1 409 ? 7.332 30.188 -4.117 1 88 409 ILE A N 1
ATOM 3175 C CA . ILE A 1 409 ? 7.211 29.516 -5.41 1 88 409 ILE A CA 1
ATOM 3176 C C . ILE A 1 409 ? 8.594 29.312 -6.02 1 88 409 ILE A C 1
ATOM 3178 O O . ILE A 1 409 ? 8.914 28.234 -6.512 1 88 409 ILE A O 1
ATOM 3182 N N . LEU A 1 410 ? 9.375 30.297 -5.875 1 88.69 410 LEU A N 1
ATOM 3183 C CA . LEU A 1 410 ? 10.727 30.188 -6.418 1 88.69 410 LEU A CA 1
ATOM 3184 C C . LEU A 1 410 ? 11.555 29.188 -5.625 1 88.69 410 LEU A C 1
ATOM 3186 O O . LEU A 1 410 ? 12.398 28.484 -6.191 1 88.69 410 LEU A O 1
ATOM 3190 N N . ALA A 1 411 ? 11.266 29.156 -4.426 1 89.06 411 ALA A N 1
ATOM 3191 C CA . ALA A 1 411 ? 11.992 28.219 -3.582 1 89.06 411 ALA A CA 1
ATOM 3192 C C . ALA A 1 411 ? 11.672 26.766 -3.959 1 89.06 411 ALA A C 1
ATOM 3194 O O . ALA A 1 411 ? 12.547 25.906 -3.959 1 89.06 411 ALA A O 1
ATOM 3195 N N . LEU A 1 412 ? 10.508 26.484 -4.355 1 86.81 412 LEU A N 1
ATOM 3196 C CA . LEU A 1 412 ? 10.117 25.141 -4.777 1 86.81 412 LEU A CA 1
ATOM 3197 C C . LEU A 1 412 ? 10.727 24.797 -6.129 1 86.81 412 LEU A C 1
ATOM 3199 O O . LEU A 1 412 ? 11.133 23.656 -6.355 1 86.81 412 LEU A O 1
ATOM 3203 N N . TRP A 1 413 ? 10.836 25.844 -6.863 1 86.69 413 TRP A N 1
ATOM 3204 C CA . TRP A 1 413 ? 11.422 25.641 -8.18 1 86.69 413 TRP A CA 1
ATOM 3205 C C . TRP A 1 413 ? 12.922 25.375 -8.07 1 86.69 413 TRP A C 1
ATOM 3207 O O . TRP A 1 413 ? 13.484 24.594 -8.844 1 86.69 413 TRP A O 1
ATOM 3217 N N . VAL A 1 414 ? 13.523 26 -7.207 1 87.5 414 VAL A N 1
ATOM 3218 C CA . VAL A 1 414 ? 14.969 25.875 -7.062 1 87.5 414 VAL A CA 1
ATOM 3219 C C . VAL A 1 414 ? 15.312 24.469 -6.543 1 87.5 414 VAL A C 1
ATOM 3221 O O . VAL A 1 414 ? 16.359 23.922 -6.887 1 87.5 414 VAL A O 1
ATOM 3224 N N . GLN A 1 415 ? 14.516 24.016 -5.809 1 84.12 415 GLN A N 1
ATOM 3225 C CA . GLN A 1 415 ? 14.734 22.656 -5.32 1 84.12 415 GLN A CA 1
ATOM 3226 C C . GLN A 1 415 ? 14.766 21.656 -6.473 1 84.12 415 GLN A C 1
ATOM 3228 O O . GLN A 1 415 ? 15.625 20.766 -6.516 1 84.12 415 GLN A O 1
ATOM 3233 N N . ARG A 1 416 ? 13.875 21.828 -7.348 1 84.81 416 ARG A N 1
ATOM 3234 C CA . ARG A 1 416 ? 13.82 20.938 -8.5 1 84.81 416 ARG A CA 1
ATOM 3235 C C . ARG A 1 416 ? 15.047 21.109 -9.391 1 84.81 416 ARG A C 1
ATOM 3237 O O . ARG A 1 416 ? 15.586 20.125 -9.906 1 84.81 416 ARG A O 1
ATOM 3244 N N . SER A 1 417 ? 15.367 22.297 -9.461 1 85.62 417 SER A N 1
ATOM 3245 C CA . SER A 1 417 ? 16.547 22.578 -10.281 1 85.62 417 SER A CA 1
ATOM 3246 C C . SER A 1 417 ? 17.812 22.016 -9.641 1 85.62 417 SER A C 1
ATOM 3248 O O . SER A 1 417 ? 18.734 21.594 -10.352 1 85.62 417 SER A O 1
ATOM 3250 N N . TYR A 1 418 ? 17.891 22.078 -8.406 1 85.94 418 TYR A N 1
ATOM 3251 C CA . TYR A 1 418 ? 19 21.531 -7.656 1 85.94 418 TYR A CA 1
ATOM 3252 C C . TYR A 1 418 ? 19.188 20.047 -7.969 1 85.94 418 TYR A C 1
ATOM 3254 O O . TYR A 1 418 ? 20.312 19.609 -8.258 1 85.94 418 TYR A O 1
ATOM 3262 N N . VAL A 1 419 ? 18.219 19.328 -8.039 1 84.5 419 VAL A N 1
ATOM 3263 C CA . VAL A 1 419 ? 18.266 17.891 -8.289 1 84.5 419 VAL A CA 1
ATOM 3264 C C . VAL A 1 419 ? 18.641 17.641 -9.75 1 84.5 419 VAL A C 1
ATOM 3266 O O . VAL A 1 419 ? 19.438 16.734 -10.047 1 84.5 419 VAL A O 1
ATOM 3269 N N . ASN A 1 420 ? 18.109 18.453 -10.547 1 84.75 420 ASN A N 1
ATOM 3270 C CA . ASN A 1 420 ? 18.359 18.281 -11.977 1 84.75 420 ASN A CA 1
ATOM 3271 C C . ASN A 1 420 ? 19.812 18.578 -12.32 1 84.75 420 ASN A C 1
ATOM 3273 O O . ASN A 1 420 ? 20.375 17.969 -13.234 1 84.75 420 ASN A O 1
ATOM 3277 N N . GLU A 1 421 ? 20.359 19.484 -11.602 1 85.38 421 GLU A N 1
ATOM 3278 C CA . GLU A 1 421 ? 21.766 19.797 -11.836 1 85.38 421 GLU A CA 1
ATOM 3279 C C . GLU A 1 421 ? 22.656 18.609 -11.492 1 85.38 421 GLU A C 1
ATOM 3281 O O . GLU A 1 421 ? 23.625 18.312 -12.195 1 85.38 421 GLU A O 1
ATOM 3286 N N . PHE A 1 422 ? 22.375 17.984 -10.516 1 84.19 422 PHE A N 1
ATOM 3287 C CA . PHE A 1 422 ? 23.141 16.797 -10.156 1 84.19 422 PHE A CA 1
ATOM 3288 C C . PHE A 1 422 ? 22.938 15.68 -11.18 1 84.19 422 PHE A C 1
ATOM 3290 O O . PHE A 1 422 ? 23.875 14.969 -11.531 1 84.19 422 PHE A O 1
ATOM 3297 N N . ARG A 1 423 ? 21.734 15.539 -11.555 1 85.62 423 ARG A N 1
ATOM 3298 C CA . ARG A 1 423 ? 21.406 14.531 -12.555 1 85.62 423 ARG A CA 1
ATOM 3299 C C . ARG A 1 423 ? 22.234 14.727 -13.82 1 85.62 423 ARG A C 1
ATOM 3301 O O . ARG A 1 423 ? 22.859 13.781 -14.32 1 85.62 423 ARG A O 1
ATOM 3308 N N . GLU A 1 424 ? 22.25 15.945 -14.242 1 83.5 424 GLU A N 1
ATOM 3309 C CA . GLU A 1 424 ? 22.969 16.266 -15.469 1 83.5 424 GLU A CA 1
ATOM 3310 C C . GLU A 1 424 ? 24.469 16.078 -15.289 1 83.5 424 GLU A C 1
ATOM 3312 O O . GLU A 1 424 ? 25.156 15.594 -16.188 1 83.5 424 GLU A O 1
ATOM 3317 N N . SER A 1 425 ? 24.906 16.453 -14.18 1 82.75 425 SER A N 1
ATOM 3318 C CA . SER A 1 425 ? 26.328 16.328 -13.898 1 82.75 425 SER A CA 1
ATOM 3319 C C . SER A 1 425 ? 26.75 14.859 -13.883 1 82.75 425 SER A C 1
ATOM 3321 O O . SER A 1 425 ? 27.75 14.492 -14.492 1 82.75 425 SER A O 1
ATOM 3323 N N . VAL A 1 426 ? 26 14.062 -13.305 1 84.38 426 VAL A N 1
ATOM 3324 C CA . VAL A 1 426 ? 26.312 12.641 -13.203 1 84.38 426 VAL A CA 1
ATOM 3325 C C . VAL A 1 426 ? 26.188 11.984 -14.578 1 84.38 426 VAL A C 1
ATOM 3327 O O . VAL A 1 426 ? 27.062 11.203 -14.977 1 84.38 426 VAL A O 1
ATOM 3330 N N . GLU A 1 427 ? 25.156 12.305 -15.25 1 84.75 427 GLU A N 1
ATOM 3331 C CA . GLU A 1 427 ? 24.938 11.734 -16.578 1 84.75 427 GLU A CA 1
ATOM 3332 C C . GLU A 1 427 ? 26.078 12.086 -17.531 1 84.75 427 GLU A C 1
ATOM 3334 O O . GLU A 1 427 ? 26.562 11.227 -18.266 1 84.75 427 GLU A O 1
ATOM 3339 N N . LYS A 1 428 ? 26.484 13.281 -17.453 1 81.25 428 LYS A N 1
ATOM 3340 C CA . LYS A 1 428 ? 27.547 13.75 -18.328 1 81.25 428 LYS A CA 1
ATOM 3341 C C . LYS A 1 428 ? 28.875 13.062 -17.984 1 81.25 428 LYS A C 1
ATOM 3343 O O . LYS A 1 428 ? 29.594 12.633 -18.891 1 81.25 428 LYS A O 1
ATOM 3348 N N . GLN A 1 429 ? 29.141 12.898 -16.766 1 79 429 GLN A N 1
ATOM 3349 C CA . GLN A 1 429 ? 30.406 12.328 -16.344 1 79 429 GLN A CA 1
ATOM 3350 C C . GLN A 1 429 ? 30.453 10.82 -16.609 1 79 429 GLN A C 1
ATOM 3352 O O . GLN A 1 429 ? 31.516 10.273 -16.906 1 79 429 GLN A O 1
ATOM 3357 N N . VAL A 1 430 ? 29.328 10.25 -16.531 1 79.31 430 VAL A N 1
ATOM 3358 C CA . VAL A 1 430 ? 29.25 8.812 -16.75 1 79.31 430 VAL A CA 1
ATOM 3359 C C . VAL A 1 430 ? 29.312 8.5 -18.25 1 79.31 430 VAL A C 1
ATOM 3361 O O . VAL A 1 430 ? 29.953 7.539 -18.672 1 79.31 430 VAL A O 1
ATOM 3364 N N . ASN A 1 431 ? 28.531 9.234 -19.109 1 73.25 431 ASN A N 1
ATOM 3365 C CA . ASN A 1 431 ? 28.484 9.016 -20.547 1 73.25 431 ASN A CA 1
ATOM 3366 C C . ASN A 1 431 ? 29.781 9.445 -21.219 1 73.25 431 ASN A C 1
ATOM 3368 O O . ASN A 1 431 ? 30.156 8.906 -22.266 1 73.25 431 ASN A O 1
ATOM 3372 N N . ASP A 1 432 ? 30.328 10.508 -20.906 1 64.88 432 ASP A N 1
ATOM 3373 C CA . ASP A 1 432 ? 31.625 10.922 -21.453 1 64.88 432 ASP A CA 1
ATOM 3374 C C . ASP A 1 432 ? 32.656 9.812 -21.344 1 64.88 432 ASP A C 1
ATOM 3376 O O . ASP A 1 432 ? 33.5 9.648 -22.219 1 64.88 432 ASP A O 1
ATOM 3380 N N . ASN A 1 433 ? 32.406 9.008 -20.531 1 56.09 433 ASN A N 1
ATOM 3381 C CA . ASN A 1 433 ? 33.312 7.887 -20.438 1 56.09 433 ASN A CA 1
ATOM 3382 C C . ASN A 1 433 ? 33 6.805 -21.453 1 56.09 433 ASN A C 1
ATOM 3384 O O . ASN A 1 433 ? 33.906 6.098 -21.922 1 56.09 433 ASN A O 1
ATOM 3388 N N . HIS A 1 434 ? 31.719 6.652 -22.016 1 51.34 434 HIS A N 1
ATOM 3389 C CA . HIS A 1 434 ? 31.375 5.562 -22.906 1 51.34 434 HIS A CA 1
ATOM 3390 C C . HIS A 1 434 ? 31.219 6.059 -24.344 1 51.34 434 HIS A C 1
ATOM 3392 O O . HIS A 1 434 ? 30.984 5.266 -25.266 1 51.34 434 HIS A O 1
ATOM 3398 N N . ALA A 1 435 ? 30.891 7.23 -24.781 1 45.22 435 ALA A N 1
ATOM 3399 C CA . ALA A 1 435 ? 30.641 7.695 -26.141 1 45.22 435 ALA A CA 1
ATOM 3400 C C . ALA A 1 435 ? 31.703 7.195 -27.109 1 45.22 435 ALA A C 1
ATOM 3402 O O . ALA A 1 435 ? 31.547 7.316 -28.328 1 45.22 435 ALA A O 1
ATOM 3403 N N . GLU A 1 436 ? 32.688 6.676 -26.734 1 40.91 436 GLU A N 1
ATOM 3404 C CA . GLU A 1 436 ? 33.594 6.324 -27.828 1 40.91 436 GLU A CA 1
ATOM 3405 C C . GLU A 1 436 ? 32.969 5.316 -28.781 1 40.91 436 GLU A C 1
ATOM 3407 O O . GLU A 1 436 ? 33.344 5.234 -29.953 1 40.91 436 GLU A O 1
ATOM 3412 N N . THR A 1 437 ? 32.094 4.379 -28.359 1 37.81 437 THR A N 1
ATOM 3413 C CA . THR A 1 437 ? 31.984 3.209 -29.234 1 37.81 437 THR A CA 1
ATOM 3414 C C . THR A 1 437 ? 30.781 3.326 -30.156 1 37.81 437 THR A C 1
ATOM 3416 O O . THR A 1 437 ? 30.469 2.391 -30.906 1 37.81 437 THR A O 1
ATOM 3419 N N . ARG A 1 438 ? 29.734 4.094 -30.094 1 39.84 438 ARG A N 1
ATOM 3420 C CA . ARG A 1 438 ? 28.578 3.893 -30.953 1 39.84 438 ARG A CA 1
ATOM 3421 C C . ARG A 1 438 ? 28.812 4.48 -32.344 1 39.84 438 ARG A C 1
ATOM 3423 O O . ARG A 1 438 ? 28.562 5.668 -32.562 1 39.84 438 ARG A O 1
ATOM 3430 N N . SER A 1 439 ? 29.781 4.172 -32.969 1 37.69 439 SER A N 1
ATOM 3431 C CA . SER A 1 439 ? 29.984 4.688 -34.344 1 37.69 439 SER A CA 1
ATOM 3432 C C . SER A 1 439 ? 28.75 4.461 -35.188 1 37.69 439 SER A C 1
ATOM 3434 O O . SER A 1 439 ? 27.781 3.842 -34.781 1 37.69 439 SER A O 1
ATOM 3436 N N . ASP A 1 440 ? 28.938 3.807 -36.594 1 37.78 440 ASP A N 1
ATOM 3437 C CA . ASP A 1 440 ? 28.75 4.004 -38.031 1 37.78 440 ASP A CA 1
ATOM 3438 C C . ASP A 1 440 ? 27.5 3.275 -38.531 1 37.78 440 ASP A C 1
ATOM 3440 O O . ASP A 1 440 ? 27.578 2.119 -38.938 1 37.78 440 ASP A O 1
ATOM 3444 N N . ASP A 1 441 ? 26.516 3.113 -38 1 42.22 441 ASP A N 1
ATOM 3445 C CA . ASP A 1 441 ? 25.469 2.469 -38.781 1 42.22 441 ASP A CA 1
ATOM 3446 C C . ASP A 1 441 ? 25.141 3.305 -40.031 1 42.22 441 ASP A C 1
ATOM 3448 O O . ASP A 1 441 ? 24.109 4 -40.031 1 42.22 441 ASP A O 1
ATOM 3452 N N . LYS A 1 442 ? 26.062 3.824 -40.75 1 45.75 442 LYS A N 1
ATOM 3453 C CA . LYS A 1 442 ? 25.797 4.551 -42 1 45.75 442 LYS A CA 1
ATOM 3454 C C . LYS A 1 442 ? 25.094 3.664 -43 1 45.75 442 LYS A C 1
ATOM 3456 O O . LYS A 1 442 ? 25.406 2.48 -43.125 1 45.75 442 LYS A O 1
ATOM 3461 N N . LYS A 1 443 ? 24.109 3.99 -43.719 1 56.47 443 LYS A N 1
ATOM 3462 C CA . LYS A 1 443 ? 23.359 3.541 -44.906 1 56.47 443 LYS A CA 1
ATOM 3463 C C . LYS A 1 443 ? 24.297 3.1 -46.031 1 56.47 443 LYS A C 1
ATOM 3465 O O . LYS A 1 443 ? 25.125 3.879 -46.469 1 56.47 443 LYS A O 1
ATOM 3470 N N . ILE A 1 444 ? 24.297 1.812 -46.438 1 60.19 444 ILE A N 1
ATOM 3471 C CA . ILE A 1 444 ? 25.094 1.214 -47.5 1 60.19 444 ILE A CA 1
ATOM 3472 C C . ILE A 1 444 ? 24.562 1.656 -48.844 1 60.19 444 ILE A C 1
ATOM 3474 O O . ILE A 1 444 ? 23.359 1.613 -49.094 1 60.19 444 ILE A O 1
ATOM 3478 N N . SER A 1 445 ? 25.25 2.238 -49.812 1 65.62 445 SER A N 1
ATOM 3479 C CA . SER A 1 445 ? 24.938 2.699 -51.156 1 65.62 445 SER A CA 1
ATOM 3480 C C . SER A 1 445 ? 24.641 1.526 -52.094 1 65.62 445 SER A C 1
ATOM 3482 O O . SER A 1 445 ? 25.062 0.397 -51.844 1 65.62 445 SER A O 1
ATOM 3484 N N . LYS A 1 446 ? 23.844 1.638 -53.375 1 69.5 446 LYS A N 1
ATOM 3485 C CA . LYS A 1 446 ? 23.469 0.624 -54.344 1 69.5 446 LYS A CA 1
ATOM 3486 C C . LYS A 1 446 ? 24.703 -0.06 -54.938 1 69.5 446 LYS A C 1
ATOM 3488 O O . LYS A 1 446 ? 24.703 -1.275 -55.125 1 69.5 446 LYS A O 1
ATOM 3493 N N . SER A 1 447 ? 25.656 0.712 -55.281 1 73.56 447 SER A N 1
ATOM 3494 C CA . SER A 1 447 ? 26.875 0.141 -55.844 1 73.56 447 SER A CA 1
ATOM 3495 C C . SER A 1 447 ? 27.578 -0.762 -54.844 1 73.56 447 SER A C 1
ATOM 3497 O O . SER A 1 447 ? 28.109 -1.812 -55.219 1 73.56 447 SER A O 1
ATOM 3499 N N . GLU A 1 448 ? 27.438 -0.41 -53.688 1 74.38 448 GLU A N 1
ATOM 3500 C CA . GLU A 1 448 ? 28.031 -1.231 -52.656 1 74.38 448 GLU A CA 1
ATOM 3501 C C . GLU A 1 448 ? 27.25 -2.521 -52.438 1 74.38 448 GLU A C 1
ATOM 3503 O O . GLU A 1 448 ? 27.828 -3.574 -52.188 1 74.38 448 GLU A O 1
ATOM 3508 N N . LEU A 1 449 ? 26.016 -2.395 -52.688 1 75.88 449 LEU A N 1
ATOM 3509 C CA . LEU A 1 449 ? 25.172 -3.574 -52.562 1 75.88 449 LEU A CA 1
ATOM 3510 C C . LEU A 1 449 ? 25.547 -4.617 -53.625 1 75.88 449 LEU A C 1
ATOM 3512 O O . LEU A 1 449 ? 25.656 -5.805 -53.312 1 75.88 449 LEU A O 1
ATOM 3516 N N . LEU A 1 450 ? 25.75 -4.176 -54.844 1 78 450 LEU A N 1
ATOM 3517 C CA . LEU A 1 450 ? 26.094 -5.09 -55.938 1 78 450 LEU A CA 1
ATOM 3518 C C . LEU A 1 450 ? 27.469 -5.707 -55.719 1 78 450 LEU A C 1
ATOM 3520 O O . LEU A 1 450 ? 27.672 -6.887 -56 1 78 450 LEU A O 1
ATOM 3524 N N . ARG A 1 451 ? 28.234 -4.941 -55.188 1 79.81 451 ARG A N 1
ATOM 3525 C CA . ARG A 1 451 ? 29.562 -5.449 -54.906 1 79.81 451 ARG A CA 1
ATOM 3526 C C . ARG A 1 451 ? 29.531 -6.48 -53.781 1 79.81 451 ARG A C 1
ATOM 3528 O O . ARG A 1 451 ? 30.234 -7.492 -53.812 1 79.81 451 ARG A O 1
ATOM 3535 N N . ASN A 1 452 ? 28.672 -6.254 -52.844 1 82.56 452 ASN A N 1
ATOM 3536 C CA . ASN A 1 452 ? 28.562 -7.172 -51.719 1 82.56 452 ASN A CA 1
ATOM 3537 C C . ASN A 1 452 ? 27.922 -8.492 -52.156 1 82.56 452 ASN A C 1
ATOM 3539 O O . ASN A 1 452 ? 28.281 -9.555 -51.625 1 82.56 452 ASN A O 1
ATOM 3543 N N . LEU A 1 453 ? 27.094 -8.414 -53.094 1 82.5 453 LEU A N 1
ATOM 3544 C CA . LEU A 1 453 ? 26.438 -9.625 -53.562 1 82.5 453 LEU A CA 1
ATOM 3545 C C . LEU A 1 453 ? 27.391 -10.508 -54.344 1 82.5 453 LEU A C 1
ATOM 3547 O O . LEU A 1 453 ? 27.219 -11.727 -54.406 1 82.5 453 LEU A O 1
ATOM 3551 N N . GLN A 1 454 ? 28.422 -9.875 -54.906 1 78.44 454 GLN A N 1
ATOM 3552 C CA . GLN A 1 454 ? 29.391 -10.625 -55.688 1 78.44 454 GLN A CA 1
ATOM 3553 C C . GLN A 1 454 ? 30.625 -10.977 -54.875 1 78.44 454 GLN A C 1
ATOM 3555 O O . GLN A 1 454 ? 31.625 -11.461 -55.406 1 78.44 454 GLN A O 1
ATOM 3560 N N . SER A 1 455 ? 30.406 -10.781 -53.688 1 80.38 455 SER A N 1
ATOM 3561 C CA . SER A 1 455 ? 31.547 -11.047 -52.812 1 80.38 455 SER A CA 1
ATOM 3562 C C . SER A 1 455 ? 31.781 -12.547 -52.625 1 80.38 455 SER A C 1
ATOM 3564 O O . SER A 1 455 ? 30.844 -13.344 -52.812 1 80.38 455 SER A O 1
ATOM 3566 N N . ARG A 1 456 ? 32.969 -13.023 -52.375 1 80.38 456 ARG A N 1
ATOM 3567 C CA . ARG A 1 456 ? 33.312 -14.422 -52.156 1 80.38 456 ARG A CA 1
ATOM 3568 C C . ARG A 1 456 ? 33.031 -14.836 -50.719 1 80.38 456 ARG A C 1
ATOM 3570 O O . ARG A 1 456 ? 32.938 -16.031 -50.406 1 80.38 456 ARG A O 1
ATOM 3577 N N . ASP A 1 457 ? 32.812 -13.844 -49.906 1 84.5 457 ASP A N 1
ATOM 3578 C CA . ASP A 1 457 ? 32.531 -14.133 -48.5 1 84.5 457 ASP A CA 1
ATOM 3579 C C . ASP A 1 457 ? 31.047 -14.398 -48.281 1 84.5 457 ASP A C 1
ATOM 3581 O O . ASP A 1 457 ? 30.219 -13.531 -48.531 1 84.5 457 ASP A O 1
ATOM 3585 N N . VAL A 1 458 ? 30.75 -15.578 -47.875 1 88.88 458 VAL A N 1
ATOM 3586 C CA . VAL A 1 458 ? 29.359 -16.031 -47.719 1 88.88 458 VAL A CA 1
ATOM 3587 C C . VAL A 1 458 ? 28.641 -15.156 -46.688 1 88.88 458 VAL A C 1
ATOM 3589 O O . VAL A 1 458 ? 27.469 -14.836 -46.875 1 88.88 458 VAL A O 1
ATOM 3592 N N . ARG A 1 459 ? 29.281 -14.578 -45.625 1 85.38 459 ARG A N 1
ATOM 3593 C CA . ARG A 1 459 ? 28.641 -13.789 -44.562 1 85.38 459 ARG A CA 1
ATOM 3594 C C . ARG A 1 459 ? 28.203 -12.43 -45.094 1 85.38 459 ARG A C 1
ATOM 3596 O O . ARG A 1 459 ? 27.125 -11.953 -44.75 1 85.38 459 ARG A O 1
ATOM 3603 N N . THR A 1 460 ? 29 -11.938 -45.875 1 86 460 THR A N 1
ATOM 3604 C CA . THR A 1 460 ? 28.672 -10.641 -46.469 1 86 460 THR A CA 1
ATOM 3605 C C . THR A 1 460 ? 27.5 -10.766 -47.438 1 86 460 THR A C 1
ATOM 3607 O O . THR A 1 460 ? 26.609 -9.898 -47.469 1 86 460 THR A O 1
ATOM 3610 N N . VAL A 1 461 ? 27.531 -11.82 -48.156 1 86.81 461 VAL A N 1
ATOM 3611 C CA . VAL A 1 461 ? 26.453 -12.039 -49.094 1 86.81 461 VAL A CA 1
ATOM 3612 C C . VAL A 1 461 ? 25.125 -12.227 -48.344 1 86.81 461 VAL A C 1
ATOM 3614 O O . VAL A 1 461 ? 24.109 -11.617 -48.688 1 86.81 461 VAL A O 1
ATOM 3617 N N . LEU A 1 462 ? 25.172 -13.078 -47.312 1 88.69 462 LEU A N 1
ATOM 3618 C CA . LEU A 1 462 ? 23.984 -13.375 -46.531 1 88.69 462 LEU A CA 1
ATOM 3619 C C . LEU A 1 462 ? 23.453 -12.117 -45.844 1 88.69 462 LEU A C 1
ATOM 3621 O O . LEU A 1 462 ? 22.25 -11.891 -45.781 1 88.69 462 LEU A O 1
ATOM 3625 N N . HIS A 1 463 ? 24.359 -11.328 -45.312 1 85.31 463 HIS A N 1
ATOM 3626 C CA . HIS A 1 463 ? 23.953 -10.078 -44.688 1 85.31 463 HIS A CA 1
ATOM 3627 C C . HIS A 1 463 ? 23.312 -9.125 -45.688 1 85.31 463 HIS A C 1
ATOM 3629 O O . HIS A 1 463 ? 22.344 -8.445 -45.375 1 85.31 463 HIS A O 1
ATOM 3635 N N . THR A 1 464 ? 23.859 -9.078 -46.844 1 82.12 464 THR A N 1
ATOM 3636 C CA . THR A 1 464 ? 23.312 -8.211 -47.875 1 82.12 464 THR A CA 1
ATOM 3637 C C . THR A 1 464 ? 21.938 -8.688 -48.312 1 82.12 464 THR A C 1
ATOM 3639 O O . THR A 1 464 ? 21.031 -7.867 -48.531 1 82.12 464 THR A O 1
ATOM 3642 N N . LEU A 1 465 ? 21.797 -9.938 -48.406 1 84.75 465 LEU A N 1
ATOM 3643 C CA . LEU A 1 465 ? 20.5 -10.477 -48.781 1 84.75 465 LEU A CA 1
ATOM 3644 C C . LEU A 1 465 ? 19.453 -10.172 -47.719 1 84.75 465 LEU A C 1
ATOM 3646 O O . LEU A 1 465 ? 18.312 -9.844 -48.031 1 84.75 465 LEU A O 1
ATOM 3650 N N . LYS A 1 466 ? 19.859 -10.328 -46.438 1 83.88 466 LYS A N 1
ATOM 3651 C CA . LYS A 1 466 ? 18.953 -10.031 -45.312 1 83.88 466 LYS A CA 1
ATOM 3652 C C . LYS A 1 466 ? 18.547 -8.562 -45.344 1 83.88 466 LYS A C 1
ATOM 3654 O O . LYS A 1 466 ? 17.375 -8.234 -45.062 1 83.88 466 LYS A O 1
ATOM 3659 N N . ASN A 1 467 ? 19.469 -7.695 -45.656 1 77.12 467 ASN A N 1
ATOM 3660 C CA . ASN A 1 467 ? 19.172 -6.27 -45.75 1 77.12 467 ASN A CA 1
ATOM 3661 C C . ASN A 1 467 ? 18.219 -5.965 -46.906 1 77.12 467 ASN A C 1
ATOM 3663 O O . ASN A 1 467 ? 17.344 -5.109 -46.781 1 77.12 467 ASN A O 1
ATOM 3667 N N . LEU A 1 468 ? 18.484 -6.695 -47.938 1 77.75 468 LEU A N 1
ATOM 3668 C CA . LEU A 1 468 ? 17.625 -6.52 -49.094 1 77.75 468 LEU A CA 1
ATOM 3669 C C . LEU A 1 468 ? 16.188 -6.922 -48.781 1 77.75 468 LEU A C 1
ATOM 3671 O O . LEU A 1 468 ? 15.242 -6.281 -49.25 1 77.75 468 LEU A O 1
ATOM 3675 N N . GLU A 1 469 ? 16.031 -7.945 -48.031 1 78 469 GLU A N 1
ATOM 3676 C CA . GLU A 1 469 ? 14.719 -8.445 -47.625 1 78 469 GLU A CA 1
ATOM 3677 C C . GLU A 1 469 ? 14 -7.461 -46.719 1 78 469 GLU A C 1
ATOM 3679 O O . GLU A 1 469 ? 12.797 -7.242 -46.844 1 78 469 GLU A O 1
ATOM 3684 N N . ALA A 1 470 ? 14.734 -6.867 -45.75 1 73.94 470 ALA A N 1
ATOM 3685 C CA . ALA A 1 470 ? 14.148 -6.039 -44.719 1 73.94 470 ALA A CA 1
ATOM 3686 C C . ALA A 1 470 ? 13.891 -4.621 -45.219 1 73.94 470 ALA A C 1
ATOM 3688 O O . ALA A 1 470 ? 12.883 -4 -44.844 1 73.94 470 ALA A O 1
ATOM 3689 N N . ASN A 1 471 ? 14.789 -4.016 -46.031 1 65.94 471 ASN A N 1
ATOM 3690 C CA . ASN A 1 471 ? 14.766 -2.568 -46.188 1 65.94 471 ASN A CA 1
ATOM 3691 C C . ASN A 1 471 ? 14.492 -2.193 -47.656 1 65.94 471 ASN A C 1
ATOM 3693 O O . ASN A 1 471 ? 14.234 -1.029 -47.969 1 65.94 471 ASN A O 1
ATOM 3697 N N . TYR A 1 472 ? 14.523 -3.027 -48.688 1 63.72 472 TYR A N 1
ATOM 3698 C CA . TYR A 1 472 ? 14.555 -2.52 -50.031 1 63.72 472 TYR A CA 1
ATOM 3699 C C . TYR A 1 472 ? 13.234 -2.781 -50.75 1 63.72 472 TYR A C 1
ATOM 3701 O O . TYR A 1 472 ? 12.57 -3.789 -50.5 1 63.72 472 TYR A O 1
ATOM 3709 N N . ASP A 1 473 ? 12.891 -1.741 -51.469 1 65.56 473 ASP A N 1
ATOM 3710 C CA . ASP A 1 473 ? 11.711 -1.838 -52.344 1 65.56 473 ASP A CA 1
ATOM 3711 C C . ASP A 1 473 ? 11.977 -2.762 -53.531 1 65.56 473 ASP A C 1
ATOM 3713 O O . ASP A 1 473 ? 13.117 -2.871 -54 1 65.56 473 ASP A O 1
ATOM 3717 N N . LEU A 1 474 ? 10.953 -3.516 -54.062 1 60.78 474 LEU A N 1
ATOM 3718 C CA . LEU A 1 474 ? 11.008 -4.508 -55.125 1 60.78 474 LEU A CA 1
ATOM 3719 C C . LEU A 1 474 ? 11.68 -3.932 -56.375 1 60.78 474 LEU A C 1
ATOM 3721 O O . LEU A 1 474 ? 12.422 -4.633 -57.062 1 60.78 474 LEU A O 1
ATOM 3725 N N . ARG A 1 475 ? 11.391 -2.629 -56.688 1 60.84 475 ARG A N 1
ATOM 3726 C CA . ARG A 1 475 ? 11.789 -2.02 -57.938 1 60.84 475 ARG A CA 1
ATOM 3727 C C . ARG A 1 475 ? 13.297 -1.805 -58 1 60.84 475 ARG A C 1
ATOM 3729 O O . ARG A 1 475 ? 13.867 -1.672 -59.094 1 60.84 475 ARG A O 1
ATOM 3736 N N . ASP A 1 476 ? 13.953 -1.863 -56.969 1 64.62 476 ASP A N 1
ATOM 3737 C CA . ASP A 1 476 ? 15.367 -1.495 -56.938 1 64.62 476 ASP A CA 1
ATOM 3738 C C . ASP A 1 476 ? 16.25 -2.723 -56.719 1 64.62 476 ASP A C 1
ATOM 3740 O O . ASP A 1 476 ? 17.453 -2.598 -56.531 1 64.62 476 ASP A O 1
ATOM 3744 N N . ILE A 1 477 ? 15.648 -3.873 -56.875 1 67.56 477 ILE A N 1
ATOM 3745 C CA . ILE A 1 477 ? 16.406 -5.09 -56.625 1 67.56 477 ILE A CA 1
ATOM 3746 C C . ILE A 1 477 ? 17.031 -5.602 -57.906 1 67.56 477 ILE A C 1
ATOM 3748 O O . ILE A 1 477 ? 16.328 -5.785 -58.906 1 67.56 477 ILE A O 1
ATOM 3752 N N . PRO A 1 478 ? 18.359 -5.613 -58.031 1 72.88 478 PRO A N 1
ATOM 3753 C CA . PRO A 1 478 ? 18.984 -6.172 -59.219 1 72.88 478 PRO A CA 1
ATOM 3754 C C . PRO A 1 478 ? 18.656 -7.652 -59.438 1 72.88 478 PRO A C 1
ATOM 3756 O O . PRO A 1 478 ? 19.109 -8.492 -58.656 1 72.88 478 PRO A O 1
ATOM 3759 N N . LEU A 1 479 ? 17.938 -8.133 -60.438 1 79.06 479 LEU A N 1
ATOM 3760 C CA . LEU A 1 479 ? 17.438 -9.484 -60.625 1 79.06 479 LEU A CA 1
ATOM 3761 C C . LEU A 1 479 ? 18.5 -10.391 -61.219 1 79.06 479 LEU A C 1
ATOM 3763 O O . LEU A 1 479 ? 18.562 -11.578 -60.906 1 79.06 479 LEU A O 1
ATOM 3767 N N . GLN A 1 480 ? 19.344 -9.844 -62.062 1 80.31 480 GLN A N 1
ATOM 3768 C CA . GLN A 1 480 ? 20.328 -10.664 -62.75 1 80.31 480 GLN A CA 1
ATOM 3769 C C . GLN A 1 480 ? 21.359 -11.234 -61.75 1 80.31 480 GLN A C 1
ATOM 3771 O O . GLN A 1 480 ? 21.594 -12.445 -61.75 1 80.31 480 GLN A O 1
ATOM 3776 N N . PRO A 1 481 ? 21.797 -10.414 -60.938 1 80.81 481 PRO A N 1
ATOM 3777 C CA . PRO A 1 481 ? 22.719 -11 -59.938 1 80.81 481 PRO A CA 1
ATOM 3778 C C . PRO A 1 481 ? 22.047 -11.992 -59 1 80.81 481 PRO A C 1
ATOM 3780 O O . PRO A 1 481 ? 22.656 -12.969 -58.594 1 80.81 481 PRO A O 1
ATOM 3783 N N . LEU A 1 482 ? 20.859 -11.805 -58.75 1 84.5 482 LEU A N 1
ATOM 3784 C CA . LEU A 1 482 ? 20.125 -12.703 -57.844 1 84.5 482 LEU A CA 1
ATOM 3785 C C . LEU A 1 482 ? 19.875 -14.055 -58.531 1 84.5 482 LEU A C 1
ATOM 3787 O O . LEU A 1 482 ? 19.922 -15.094 -57.875 1 84.5 482 LEU A O 1
ATOM 3791 N N . GLU A 1 483 ? 19.688 -14.039 -59.781 1 85.44 483 GLU A N 1
ATOM 3792 C CA . GLU A 1 483 ? 19.484 -15.281 -60.531 1 85.44 483 GLU A CA 1
ATOM 3793 C C . GLU A 1 483 ? 20.75 -16.156 -60.531 1 85.44 483 GLU A C 1
ATOM 3795 O O . GLU A 1 483 ? 20.656 -17.375 -60.438 1 85.44 483 GLU A O 1
ATOM 3800 N N . ARG A 1 484 ? 21.797 -15.539 -60.531 1 82.94 484 ARG A N 1
ATOM 3801 C CA . ARG A 1 484 ? 23.047 -16.266 -60.5 1 82.94 484 ARG A CA 1
ATOM 3802 C C . ARG A 1 484 ? 23.281 -16.891 -59.125 1 82.94 484 ARG A C 1
ATOM 3804 O O . ARG A 1 484 ? 23.922 -17.938 -59 1 82.94 484 ARG A O 1
ATOM 3811 N N . MET A 1 485 ? 22.672 -16.234 -58.188 1 86.5 485 MET A N 1
ATOM 3812 C CA . MET A 1 485 ? 22.859 -16.719 -56.812 1 86.5 485 MET A CA 1
ATOM 3813 C C . MET A 1 485 ? 22.047 -17.984 -56.562 1 86.5 485 MET A C 1
ATOM 3815 O O . MET A 1 485 ? 22.328 -18.734 -55.625 1 86.5 485 MET A O 1
ATOM 3819 N N . LEU A 1 486 ? 21.078 -18.281 -57.406 1 87.44 486 LEU A N 1
ATOM 3820 C CA . LEU A 1 486 ? 20.312 -19.516 -57.281 1 87.44 486 LEU A CA 1
ATOM 3821 C C . LEU A 1 486 ? 21.203 -20.734 -57.562 1 87.44 486 LEU A C 1
ATOM 3823 O O . LEU A 1 486 ? 20.875 -21.844 -57.125 1 87.44 486 LEU A O 1
ATOM 3827 N N . GLY A 1 487 ? 22.344 -20.453 -58.156 1 83.81 487 GLY A N 1
ATOM 3828 C CA . GLY A 1 487 ? 23.297 -21.516 -58.406 1 83.81 487 GLY A CA 1
ATOM 3829 C C . GLY A 1 487 ? 24.562 -21.422 -57.562 1 83.81 487 GLY A C 1
ATOM 3830 O O . GLY A 1 487 ? 25.578 -22.031 -57.906 1 83.81 487 GLY A O 1
ATOM 3831 N N . HIS A 1 488 ? 24.453 -20.672 -56.531 1 87.56 488 HIS A N 1
ATOM 3832 C CA . HIS A 1 488 ? 25.609 -20.484 -55.688 1 87.56 488 HIS A CA 1
ATOM 3833 C C . HIS A 1 488 ? 26.031 -21.797 -55 1 87.56 488 HIS A C 1
ATOM 3835 O O . HIS A 1 488 ? 25.172 -22.625 -54.688 1 87.56 488 HIS A O 1
ATOM 3841 N N . PRO A 1 489 ? 27.234 -22.031 -54.688 1 87 489 PRO A N 1
ATOM 3842 C CA . PRO A 1 489 ? 27.703 -23.281 -54.094 1 87 489 PRO A CA 1
ATOM 3843 C C . PRO A 1 489 ? 27.266 -23.453 -52.656 1 87 489 PRO A C 1
ATOM 3845 O O . PRO A 1 489 ? 27.094 -24.562 -52.156 1 87 489 PRO A O 1
ATOM 3848 N N . ASN A 1 490 ? 27.141 -22.328 -52.094 1 90.25 490 ASN A N 1
ATOM 3849 C CA . ASN A 1 490 ? 26.703 -22.391 -50.688 1 90.25 490 ASN A CA 1
ATOM 3850 C C . ASN A 1 490 ? 25.188 -22.516 -50.562 1 90.25 490 ASN A C 1
ATOM 3852 O O . ASN A 1 490 ? 24.453 -21.734 -51.188 1 90.25 490 ASN A O 1
ATOM 3856 N N . SER A 1 491 ? 24.75 -23.469 -49.844 1 89.38 491 SER A N 1
ATOM 3857 C CA . SER A 1 491 ? 23.328 -23.766 -49.719 1 89.38 491 SER A CA 1
ATOM 3858 C C . SER A 1 491 ? 22.578 -22.641 -49 1 89.38 491 SER A C 1
ATOM 3860 O O . SER A 1 491 ? 21.422 -22.344 -49.312 1 89.38 491 SER A O 1
ATOM 3862 N N . SER A 1 492 ? 23.234 -21.969 -48.031 1 90.69 492 SER A N 1
ATOM 3863 C CA . SER A 1 492 ? 22.594 -20.922 -47.25 1 90.69 492 SER A CA 1
ATOM 3864 C C . SER A 1 492 ? 22.266 -19.719 -48.125 1 90.69 492 SER A C 1
ATOM 3866 O O . SER A 1 492 ? 21.234 -19.047 -47.938 1 90.69 492 SER A O 1
ATOM 3868 N N . VAL A 1 493 ? 23.094 -19.5 -49.125 1 90.31 493 VAL A N 1
ATOM 3869 C CA . VAL A 1 493 ? 22.875 -18.391 -50.062 1 90.31 493 VAL A CA 1
ATOM 3870 C C . VAL A 1 493 ? 21.719 -18.734 -51 1 90.31 493 VAL A C 1
ATOM 3872 O O . VAL A 1 493 ? 20.844 -17.906 -51.25 1 90.31 493 VAL A O 1
ATOM 3875 N N . ARG A 1 494 ? 21.766 -19.953 -51.531 1 90.19 494 ARG A N 1
ATOM 3876 C CA . ARG A 1 494 ? 20.672 -20.375 -52.406 1 90.19 494 ARG A CA 1
ATOM 3877 C C . ARG A 1 494 ? 19.328 -20.281 -51.688 1 90.19 494 ARG A C 1
ATOM 3879 O O . ARG A 1 494 ? 18.344 -19.797 -52.25 1 90.19 494 ARG A O 1
ATOM 3886 N N . LYS A 1 495 ? 19.297 -20.719 -50.406 1 90.38 495 LYS A N 1
ATOM 3887 C CA . LYS A 1 495 ? 18.094 -20.672 -49.594 1 90.38 495 LYS A CA 1
ATOM 3888 C C . LYS A 1 495 ? 17.594 -19.234 -49.438 1 90.38 495 LYS A C 1
ATOM 3890 O O . LYS A 1 495 ? 16.422 -18.953 -49.688 1 90.38 495 LYS A O 1
ATOM 3895 N N . LYS A 1 496 ? 18.453 -18.359 -49 1 90.38 496 LYS A N 1
ATOM 3896 C CA . LYS A 1 496 ? 18.078 -16.984 -48.719 1 90.38 496 LYS A CA 1
ATOM 3897 C C . LYS A 1 496 ? 17.641 -16.266 -50 1 90.38 496 LYS A C 1
ATOM 3899 O O . LYS A 1 496 ? 16.734 -15.438 -49.969 1 90.38 496 LYS A O 1
ATOM 3904 N N . CYS A 1 497 ? 18.219 -16.594 -51.031 1 88.12 497 CYS A N 1
ATOM 3905 C CA . CYS A 1 497 ? 17.828 -16.016 -52.312 1 88.12 497 CYS A CA 1
ATOM 3906 C C . CYS A 1 497 ? 16.422 -16.453 -52.688 1 88.12 497 CYS A C 1
ATOM 3908 O O . CYS A 1 497 ? 15.609 -15.625 -53.094 1 88.12 497 CYS A O 1
ATOM 3910 N N . LEU A 1 498 ? 16.219 -17.719 -52.562 1 89.5 498 LEU A N 1
ATOM 3911 C CA . LEU A 1 498 ? 14.883 -18.234 -52.844 1 89.5 498 LEU A CA 1
ATOM 3912 C C . LEU A 1 498 ? 13.836 -17.562 -51.969 1 89.5 498 LEU A C 1
ATOM 3914 O O . LEU A 1 498 ? 12.75 -17.219 -52.438 1 89.5 498 LEU A O 1
ATOM 3918 N N . GLN A 1 499 ? 14.188 -17.344 -50.75 1 89.56 499 GLN A N 1
ATOM 3919 C CA . GLN A 1 499 ? 13.297 -16.672 -49.781 1 89.56 499 GLN A CA 1
ATOM 3920 C C . GLN A 1 499 ? 13 -15.234 -50.25 1 89.56 499 GLN A C 1
ATOM 3922 O O . GLN A 1 499 ? 11.859 -14.773 -50.156 1 89.56 499 GLN A O 1
ATOM 3927 N N . LEU A 1 500 ? 13.984 -14.68 -50.688 1 87.12 500 LEU A N 1
ATOM 3928 C CA . LEU A 1 500 ? 13.836 -13.312 -51.156 1 87.12 500 LEU A CA 1
ATOM 3929 C C . LEU A 1 500 ? 12.922 -13.266 -52.375 1 87.12 500 LEU A C 1
ATOM 3931 O O . LEU A 1 500 ? 12.07 -12.383 -52.5 1 87.12 500 LEU A O 1
ATOM 3935 N N . PHE A 1 501 ? 13.062 -14.242 -53.312 1 86.56 501 PHE A N 1
ATOM 3936 C CA . PHE A 1 501 ? 12.227 -14.312 -54.5 1 86.56 501 PHE A CA 1
ATOM 3937 C C . PHE A 1 501 ? 10.758 -14.461 -54.125 1 86.56 501 PHE A C 1
ATOM 3939 O O . PHE A 1 501 ? 9.891 -13.852 -54.75 1 86.56 501 PHE A O 1
ATOM 3946 N N . ARG A 1 502 ? 10.547 -15.234 -53.125 1 87.12 502 ARG A N 1
ATOM 3947 C CA . ARG A 1 502 ? 9.172 -15.508 -52.688 1 87.12 502 ARG A CA 1
ATOM 3948 C C . ARG A 1 502 ? 8.586 -14.312 -51.938 1 87.12 502 ARG A C 1
ATOM 3950 O O . ARG A 1 502 ? 7.484 -13.867 -52.25 1 87.12 502 ARG A O 1
ATOM 3957 N N . THR A 1 503 ? 9.297 -13.711 -50.906 1 85.44 503 THR A N 1
ATOM 3958 C CA . THR A 1 503 ? 8.781 -12.688 -50.031 1 85.44 503 THR A CA 1
ATOM 3959 C C . THR A 1 503 ? 8.57 -11.375 -50.781 1 85.44 503 THR A C 1
ATOM 3961 O O . THR A 1 503 ? 7.629 -10.633 -50.469 1 85.44 503 THR A O 1
ATOM 3964 N N . ARG A 1 504 ? 9.414 -11.211 -51.75 1 81.88 504 ARG A N 1
ATOM 3965 C CA . ARG A 1 504 ? 9.297 -9.969 -52.531 1 81.88 504 ARG A CA 1
ATOM 3966 C C . ARG A 1 504 ? 8.469 -10.164 -53.781 1 81.88 504 ARG A C 1
ATOM 3968 O O . ARG A 1 504 ? 8.383 -9.266 -54.625 1 81.88 504 ARG A O 1
ATOM 3975 N N . GLU A 1 505 ? 7.945 -11.383 -54 1 82.81 505 GLU A N 1
ATOM 3976 C CA . GLU A 1 505 ? 6.98 -11.727 -55.031 1 82.81 505 GLU A CA 1
ATOM 3977 C C . GLU A 1 505 ? 7.594 -11.578 -56.438 1 82.81 505 GLU A C 1
ATOM 3979 O O . GLU A 1 505 ? 7.004 -10.938 -57.312 1 82.81 505 GLU A O 1
ATOM 3984 N N . ILE A 1 506 ? 8.734 -12.047 -56.5 1 83.56 506 ILE A N 1
ATOM 3985 C CA . ILE A 1 506 ? 9.367 -12.062 -57.812 1 83.56 506 ILE A CA 1
ATOM 3986 C C . ILE A 1 506 ? 8.875 -13.266 -58.625 1 83.56 506 ILE A C 1
ATOM 3988 O O . ILE A 1 506 ? 9.25 -14.406 -58.344 1 83.56 506 ILE A O 1
ATOM 3992 N N . GLU A 1 507 ? 8.094 -12.992 -59.656 1 81.75 507 GLU A N 1
ATOM 3993 C CA . GLU A 1 507 ? 7.465 -14.062 -60.438 1 81.75 507 GLU A CA 1
ATOM 3994 C C . GLU A 1 507 ? 8.25 -14.367 -61.688 1 81.75 507 GLU A C 1
ATOM 3996 O O . GLU A 1 507 ? 9.156 -13.617 -62.062 1 81.75 507 GLU A O 1
ATOM 4001 N N . GLY A 1 508 ? 8.047 -15.578 -62.375 1 79.44 508 GLY A N 1
ATOM 4002 C CA . GLY A 1 508 ? 8.57 -15.883 -63.688 1 79.44 508 GLY A CA 1
ATOM 4003 C C . GLY A 1 508 ? 9.742 -16.844 -63.656 1 79.44 508 GLY A C 1
ATOM 4004 O O . GLY A 1 508 ? 10.414 -17.047 -64.688 1 79.44 508 GLY A O 1
ATOM 4005 N N . TYR A 1 509 ? 10.016 -17.391 -62.531 1 83.5 509 TYR A N 1
ATOM 4006 C CA . TYR A 1 509 ? 11.188 -18.25 -62.438 1 83.5 509 TYR A CA 1
ATOM 4007 C C . TYR A 1 509 ? 10.812 -19.656 -62 1 83.5 509 TYR A C 1
ATOM 4009 O O . TYR A 1 509 ? 11.602 -20.328 -61.312 1 83.5 509 TYR A O 1
ATOM 4017 N N . ILE A 1 510 ? 9.742 -20.188 -62.25 1 84.19 510 ILE A N 1
ATOM 4018 C CA . ILE A 1 510 ? 9.25 -21.469 -61.75 1 84.19 510 ILE A CA 1
ATOM 4019 C C . ILE A 1 510 ? 10.07 -22.609 -62.375 1 84.19 510 ILE A C 1
ATOM 4021 O O . ILE A 1 510 ? 10.43 -23.562 -61.656 1 84.19 510 ILE A O 1
ATOM 4025 N N . GLU A 1 511 ? 10.43 -22.484 -63.656 1 81.25 511 GLU A N 1
ATOM 4026 C CA . GLU A 1 511 ? 11.172 -23.547 -64.312 1 81.25 511 GLU A CA 1
ATOM 4027 C C . GLU A 1 511 ? 12.594 -23.656 -63.812 1 81.25 511 GLU A C 1
ATOM 4029 O O . GLU A 1 511 ? 13.102 -24.75 -63.594 1 81.25 511 GLU A O 1
ATOM 4034 N N . GLU A 1 512 ? 13.164 -22.516 -63.625 1 84 512 GLU A N 1
ATOM 4035 C CA . GLU A 1 512 ? 14.523 -22.5 -63.094 1 84 512 GLU A CA 1
ATOM 4036 C C . GLU A 1 512 ? 14.562 -23.047 -61.656 1 84 512 GLU A C 1
ATOM 4038 O O . GLU A 1 512 ? 15.469 -23.797 -61.281 1 84 512 GLU A O 1
ATOM 4043 N N . ILE A 1 513 ? 13.523 -22.656 -60.969 1 88.25 513 ILE A N 1
ATOM 4044 C CA . ILE A 1 513 ? 13.508 -23.016 -59.562 1 88.25 513 ILE A CA 1
ATOM 4045 C C . ILE A 1 513 ? 13.031 -24.469 -59.406 1 88.25 513 ILE A C 1
ATOM 4047 O O . ILE A 1 513 ? 13.383 -25.141 -58.438 1 88.25 513 ILE A O 1
ATOM 4051 N N . ALA A 1 514 ? 12.328 -25.031 -60.344 1 83.5 514 ALA A N 1
ATOM 4052 C CA . ALA A 1 514 ? 11.875 -26.422 -60.281 1 83.5 514 ALA A CA 1
ATOM 4053 C C . ALA A 1 514 ? 13.062 -27.391 -60.25 1 83.5 514 ALA A C 1
ATOM 4055 O O . ALA A 1 514 ? 12.969 -28.469 -59.688 1 83.5 514 ALA A O 1
ATOM 4056 N N . ARG A 1 515 ? 14.188 -26.906 -60.781 1 83.5 515 ARG A N 1
ATOM 4057 C CA . ARG A 1 515 ? 15.391 -27.734 -60.781 1 83.5 515 ARG A CA 1
ATOM 4058 C C . ARG A 1 515 ? 15.992 -27.859 -59.375 1 83.5 515 ARG A C 1
ATOM 4060 O O . ARG A 1 515 ? 16.703 -28.812 -59.094 1 83.5 515 ARG A O 1
ATOM 4067 N N . LEU A 1 516 ? 15.641 -26.922 -58.594 1 87.31 516 LEU A N 1
ATOM 4068 C CA . LEU A 1 516 ? 16.219 -26.875 -57.25 1 87.31 516 LEU A CA 1
ATOM 4069 C C . LEU A 1 516 ? 15.445 -27.766 -56.312 1 87.31 516 LEU A C 1
ATOM 4071 O O . LEU A 1 516 ? 15.828 -27.922 -55.125 1 87.31 516 LEU A O 1
ATOM 4075 N N . ILE A 1 517 ? 14.445 -28.469 -56.75 1 82.75 517 ILE A N 1
ATOM 4076 C CA . ILE A 1 517 ? 13.672 -29.406 -55.938 1 82.75 517 ILE A CA 1
ATOM 4077 C C . ILE A 1 517 ? 14.5 -30.656 -55.656 1 82.75 517 ILE A C 1
ATOM 4079 O O . ILE A 1 517 ? 14.219 -31.391 -54.688 1 82.75 517 ILE A O 1
ATOM 4083 N N . GLU A 1 518 ? 15.586 -30.781 -56.406 1 79.25 518 GLU A N 1
ATOM 4084 C CA . GLU A 1 518 ? 16.469 -31.938 -56.188 1 79.25 518 GLU A CA 1
ATOM 4085 C C . GLU A 1 518 ? 17.797 -31.516 -55.594 1 79.25 518 GLU A C 1
ATOM 4087 O O . GLU A 1 518 ? 18.797 -32.219 -55.688 1 79.25 518 GLU A O 1
ATOM 4092 N N . ASP A 1 519 ? 17.766 -30.359 -55.031 1 85.62 519 ASP A N 1
ATOM 4093 C CA . ASP A 1 519 ? 18.969 -29.859 -54.406 1 85.62 519 ASP A CA 1
ATOM 4094 C C . ASP A 1 519 ? 19.391 -30.75 -53.219 1 85.62 519 ASP A C 1
ATOM 4096 O O . ASP A 1 519 ? 18.562 -31.406 -52.625 1 85.62 519 ASP A O 1
ATOM 4100 N N . PRO A 1 520 ? 20.656 -30.797 -52.938 1 81.25 520 PRO A N 1
ATOM 4101 C CA . PRO A 1 520 ? 21.141 -31.625 -51.812 1 81.25 520 PRO A CA 1
ATOM 4102 C C . PRO A 1 520 ? 20.703 -31.078 -50.469 1 81.25 520 PRO A C 1
ATOM 4104 O O . PRO A 1 520 ? 20.547 -31.859 -49.5 1 81.25 520 PRO A O 1
ATOM 4107 N N . SER A 1 521 ? 20.562 -29.812 -50.469 1 84.88 521 SER A N 1
ATOM 4108 C CA . SER A 1 521 ? 20.172 -29.219 -49.188 1 84.88 521 SER A CA 1
ATOM 4109 C C . SER A 1 521 ? 18.656 -29.25 -49.031 1 84.88 521 SER A C 1
ATOM 4111 O O . SER A 1 521 ? 17.922 -28.812 -49.906 1 84.88 521 SER A O 1
ATOM 4113 N N . VAL A 1 522 ? 18.281 -29.766 -47.906 1 80.88 522 VAL A N 1
ATOM 4114 C CA . VAL A 1 522 ? 16.859 -29.906 -47.594 1 80.88 522 VAL A CA 1
ATOM 4115 C C . VAL A 1 522 ? 16.219 -28.516 -47.531 1 80.88 522 VAL A C 1
ATOM 4117 O O . VAL A 1 522 ? 15.102 -28.328 -48 1 80.88 522 VAL A O 1
ATOM 4120 N N . GLU A 1 523 ? 16.828 -27.578 -47.031 1 86.12 523 GLU A N 1
ATOM 4121 C CA . GLU A 1 523 ? 16.281 -26.234 -46.844 1 86.12 523 GLU A CA 1
ATOM 4122 C C . GLU A 1 523 ? 16.062 -25.562 -48.188 1 86.12 523 GLU A C 1
ATOM 4124 O O . GLU A 1 523 ? 15.078 -24.844 -48.375 1 86.12 523 GLU A O 1
ATOM 4129 N N . VAL A 1 524 ? 16.938 -25.859 -49.062 1 89.56 524 VAL A N 1
ATOM 4130 C CA . VAL A 1 524 ? 16.812 -25.281 -50.406 1 89.56 524 VAL A CA 1
ATOM 4131 C C . VAL A 1 524 ? 15.625 -25.922 -51.125 1 89.56 524 VAL A C 1
ATOM 4133 O O . VAL A 1 524 ? 14.836 -25.234 -51.781 1 89.56 524 VAL A O 1
ATOM 4136 N N . ARG A 1 525 ? 15.531 -27.219 -51.031 1 8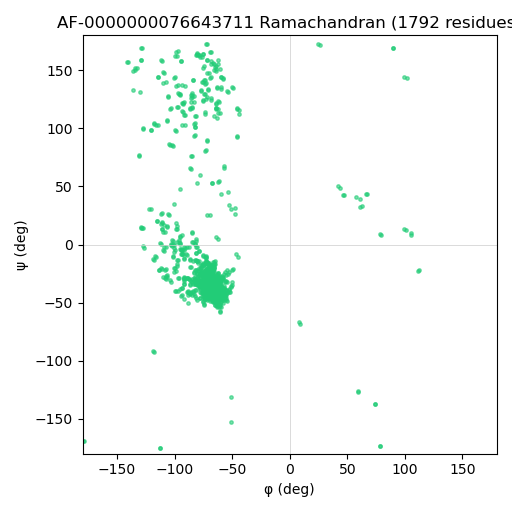7.81 525 ARG A N 1
ATOM 4137 C CA . ARG A 1 525 ? 14.406 -27.922 -51.625 1 87.81 525 ARG A CA 1
ATOM 4138 C C . ARG A 1 525 ? 13.078 -27.375 -51.125 1 87.81 525 ARG A C 1
ATOM 4140 O O . ARG A 1 525 ? 12.148 -27.141 -51.906 1 87.81 525 ARG A O 1
ATOM 4147 N N . LEU A 1 526 ? 13.016 -27.188 -49.812 1 87.75 526 LEU A N 1
ATOM 4148 C CA . LEU A 1 526 ? 11.797 -26.688 -49.188 1 87.75 526 LEU A CA 1
ATOM 4149 C C . LEU A 1 526 ? 11.453 -25.297 -49.719 1 87.75 526 LEU A C 1
ATOM 4151 O O . LEU A 1 526 ? 10.312 -25.031 -50.062 1 87.75 526 LEU A O 1
ATOM 4155 N N . GLU A 1 527 ? 12.438 -24.422 -49.781 1 90.06 527 GLU A N 1
ATOM 4156 C CA . GLU A 1 527 ? 12.18 -23.062 -50.219 1 90.06 527 GLU A CA 1
ATOM 4157 C C . GLU A 1 527 ? 11.789 -23.047 -51.719 1 90.06 527 GLU A C 1
ATOM 4159 O O . GLU A 1 527 ? 10.984 -22.203 -52.125 1 90.06 527 GLU A O 1
ATOM 4164 N N . ALA A 1 528 ? 12.375 -23.891 -52.406 1 89.12 528 ALA A N 1
ATOM 4165 C CA . ALA A 1 528 ? 12 -24 -53.812 1 89.12 528 ALA A CA 1
ATOM 4166 C C . ALA A 1 528 ? 10.555 -24.453 -53.969 1 89.12 528 ALA A C 1
ATOM 4168 O O . ALA A 1 528 ? 9.797 -23.891 -54.75 1 89.12 528 ALA A O 1
ATOM 4169 N N . ALA A 1 529 ? 10.219 -25.469 -53.188 1 86.62 529 ALA A N 1
ATOM 4170 C CA . ALA A 1 529 ? 8.844 -25.953 -53.219 1 86.62 529 ALA A CA 1
ATOM 4171 C C . ALA A 1 529 ? 7.867 -24.859 -52.812 1 86.62 529 ALA A C 1
ATOM 4173 O O . ALA A 1 529 ? 6.793 -24.734 -53.406 1 86.62 529 ALA A O 1
ATOM 4174 N N . ARG A 1 530 ? 8.195 -24.078 -51.875 1 89.25 530 ARG A N 1
ATOM 4175 C CA . ARG A 1 530 ? 7.344 -22.984 -51.375 1 89.25 530 ARG A CA 1
ATOM 4176 C C . ARG A 1 530 ? 7.148 -21.922 -52.469 1 89.25 530 ARG A C 1
ATOM 4178 O O . ARG A 1 530 ? 6.051 -21.391 -52.625 1 89.25 530 ARG A O 1
ATOM 4185 N N . TYR A 1 531 ? 8.25 -21.672 -53.094 1 88.25 531 TYR A N 1
ATOM 4186 C CA . TYR A 1 531 ? 8.156 -20.719 -54.219 1 88.25 531 TYR A CA 1
ATOM 4187 C C . TYR A 1 531 ? 7.191 -21.219 -55.281 1 88.25 531 TYR A C 1
ATOM 4189 O O . TYR A 1 531 ? 6.332 -20.469 -55.75 1 88.25 531 TYR A O 1
ATOM 4197 N N . ILE A 1 532 ? 7.289 -22.438 -55.625 1 85.19 532 ILE A N 1
ATOM 4198 C CA . ILE A 1 532 ? 6.453 -23.031 -56.656 1 85.19 532 ILE A CA 1
ATOM 4199 C C . ILE A 1 532 ? 4.996 -23.047 -56.188 1 85.19 532 ILE A C 1
ATOM 4201 O O . ILE A 1 532 ? 4.094 -22.75 -56.969 1 85.19 532 ILE A O 1
ATOM 4205 N N . TYR A 1 533 ? 4.77 -23.328 -54.906 1 85.31 533 TYR A N 1
ATOM 4206 C CA . TYR A 1 533 ? 3.428 -23.344 -54.344 1 85.31 533 TYR A CA 1
ATOM 4207 C C . TYR A 1 533 ? 2.799 -21.953 -54.406 1 85.31 533 TYR A C 1
ATOM 4209 O O . TYR A 1 533 ? 1.617 -21.812 -54.719 1 85.31 533 TYR A O 1
ATOM 4217 N N . HIS A 1 534 ? 3.559 -20.891 -54.125 1 85.38 534 HIS A N 1
ATOM 4218 C CA . HIS A 1 534 ? 3.062 -19.531 -54.031 1 85.38 534 HIS A CA 1
ATOM 4219 C C . HIS A 1 534 ? 2.684 -18.984 -55.406 1 85.38 534 HIS A C 1
ATOM 4221 O O . HIS A 1 534 ? 1.686 -18.281 -55.531 1 85.38 534 HIS A O 1
ATOM 4227 N N . PHE A 1 535 ? 3.453 -19.406 -56.406 1 83.69 535 PHE A N 1
ATOM 4228 C CA . PHE A 1 535 ? 3.242 -18.781 -57.719 1 83.69 535 PHE A CA 1
ATOM 4229 C C . PHE A 1 535 ? 2.598 -19.781 -58.688 1 83.69 535 PHE A C 1
ATOM 4231 O O . PHE A 1 535 ? 2.432 -19.484 -59.875 1 83.69 535 PHE A O 1
ATOM 4238 N N . TYR A 1 536 ? 2.191 -20.859 -58.031 1 75.5 536 TYR A N 1
ATOM 4239 C CA . TYR A 1 536 ? 1.563 -21.844 -58.906 1 75.5 536 TYR A CA 1
ATOM 4240 C C . TYR A 1 536 ? 0.176 -21.391 -59.344 1 75.5 536 TYR A C 1
ATOM 4242 O O . TYR A 1 536 ? -0.633 -20.969 -58.5 1 75.5 536 TYR A O 1
ATOM 4250 N N . ASP A 1 537 ? -0.04 -21.125 -60.562 1 65.94 537 ASP A N 1
ATOM 4251 C CA . ASP A 1 537 ? -1.314 -20.75 -61.188 1 65.94 537 ASP A CA 1
ATOM 4252 C C . ASP A 1 537 ? -2.016 -21.984 -61.75 1 65.94 537 ASP A C 1
ATOM 4254 O O . ASP A 1 537 ? -1.519 -22.609 -62.688 1 65.94 537 ASP A O 1
ATOM 4258 N N . SER A 1 538 ? -3.086 -22.531 -61.031 1 61.53 538 SER A N 1
ATOM 4259 C CA . SER A 1 538 ? -3.842 -23.703 -61.469 1 61.53 538 SER A CA 1
ATOM 4260 C C . SER A 1 538 ? -4.324 -23.562 -62.906 1 61.53 538 SER A C 1
ATOM 4262 O O . SER A 1 538 ? -4.555 -24.562 -63.594 1 61.53 538 SER A O 1
ATOM 4264 N N . SER A 1 539 ? -4.691 -22.328 -63.312 1 62.06 539 SER A N 1
ATOM 4265 C CA . SER A 1 539 ? -5.172 -22.156 -64.688 1 62.06 539 SER A CA 1
ATOM 4266 C C . SER A 1 539 ? -4.086 -22.5 -65.688 1 62.06 539 SER A C 1
ATOM 4268 O O . SER A 1 539 ? -4.379 -23 -66.75 1 62.06 539 SER A O 1
ATOM 4270 N N . ALA A 1 540 ? -2.834 -22.328 -65.312 1 59.34 540 ALA A N 1
ATOM 4271 C CA . ALA A 1 540 ? -1.734 -22.531 -66.25 1 59.34 540 ALA A CA 1
ATOM 4272 C C . ALA A 1 540 ? -1.213 -23.969 -66.188 1 59.34 540 ALA A C 1
ATOM 4274 O O . ALA A 1 540 ? -0.71 -24.5 -67.188 1 59.34 540 ALA A O 1
ATOM 4275 N N . TYR A 1 541 ? -1.358 -24.5 -65.062 1 58.22 541 TYR A N 1
ATOM 4276 C CA . TYR A 1 541 ? -0.784 -25.844 -64.938 1 58.22 541 TYR A CA 1
ATOM 4277 C C . TYR A 1 541 ? -1.863 -26.875 -64.625 1 58.22 541 TYR A C 1
ATOM 4279 O O . TYR A 1 541 ? -2.85 -26.562 -63.938 1 58.22 541 TYR A O 1
ATOM 4287 N N . GLU A 1 542 ? -2.389 -27.75 -65.5 1 58.72 542 GLU A N 1
ATOM 4288 C CA . GLU A 1 542 ? -3.453 -28.734 -65.5 1 58.72 542 GLU A CA 1
ATOM 4289 C C . GLU A 1 542 ? -3.396 -29.641 -64.25 1 58.72 542 GLU A C 1
ATOM 4291 O O . GLU A 1 542 ? -4.133 -30.625 -64.188 1 58.72 542 GLU A O 1
ATOM 4296 N N . GLY A 1 543 ? -2.844 -29.234 -63.062 1 62.41 543 GLY A N 1
ATOM 4297 C CA . GLY A 1 543 ? -2.838 -30.219 -62 1 62.41 543 GLY A CA 1
ATOM 4298 C C . GLY A 1 543 ? -3.391 -29.688 -60.688 1 62.41 543 GLY A C 1
ATOM 4299 O O . GLY A 1 543 ? -3.275 -28.5 -60.406 1 62.41 543 GLY A O 1
ATOM 4300 N N . ASP A 1 544 ? -4.309 -30.516 -60.156 1 70.12 544 ASP A N 1
ATOM 4301 C CA . ASP A 1 544 ? -4.867 -30.219 -58.844 1 70.12 544 ASP A CA 1
ATOM 4302 C C . ASP A 1 544 ? -3.787 -30.25 -57.75 1 70.12 544 ASP A C 1
ATOM 4304 O O . ASP A 1 544 ? -3.115 -31.266 -57.562 1 70.12 544 ASP A O 1
ATOM 4308 N N . TRP A 1 545 ? -3.453 -29.078 -57.25 1 75.81 545 TRP A N 1
ATOM 4309 C CA . TRP A 1 545 ? -2.387 -28.938 -56.25 1 75.81 545 TRP A CA 1
ATOM 4310 C C . TRP A 1 545 ? -2.57 -29.906 -55.094 1 75.81 545 TRP A C 1
ATOM 4312 O O . TRP A 1 545 ? -1.595 -30.438 -54.562 1 75.81 545 TRP A O 1
ATOM 4322 N N . GLN A 1 546 ? -3.73 -30.219 -54.75 1 82 546 GLN A N 1
ATOM 4323 C CA . GLN A 1 546 ? -3.975 -31.141 -53.656 1 82 546 GLN A CA 1
ATOM 4324 C C . GLN A 1 546 ? -3.475 -32.562 -54 1 82 546 GLN A C 1
ATOM 4326 O O . GLN A 1 546 ? -2.932 -33.25 -53.125 1 82 546 GLN A O 1
ATOM 4331 N N . GLU A 1 547 ? -3.658 -32.781 -55.25 1 83.06 547 GLU A N 1
ATOM 4332 C CA . GLU A 1 547 ? -3.209 -34.094 -55.656 1 83.06 547 GLU A CA 1
ATOM 4333 C C . GLU A 1 547 ? -1.687 -34.188 -55.719 1 83.06 547 GLU A C 1
ATOM 4335 O O . GLU A 1 547 ? -1.093 -35.219 -55.375 1 83.06 547 GLU A O 1
ATOM 4340 N N . ILE A 1 548 ? -1.131 -33.125 -56.125 1 81 548 ILE A N 1
ATOM 4341 C CA . ILE A 1 548 ? 0.325 -33.062 -56.188 1 81 548 ILE A CA 1
ATOM 4342 C C . ILE A 1 548 ? 0.908 -33.219 -54.781 1 81 548 ILE A C 1
ATOM 4344 O O . ILE A 1 548 ? 1.883 -33.938 -54.562 1 81 548 ILE A O 1
ATOM 4348 N N . LEU A 1 549 ? 0.28 -32.625 -53.906 1 87.75 549 LEU A N 1
ATOM 4349 C CA . LEU A 1 549 ? 0.743 -32.688 -52.531 1 87.75 549 LEU A CA 1
ATOM 4350 C C . LEU A 1 549 ? 0.535 -34.062 -51.969 1 87.75 549 LEU A C 1
ATOM 4352 O O . LEU A 1 549 ? 1.395 -34.594 -51.25 1 87.75 549 LEU A O 1
ATOM 4356 N N . ARG A 1 550 ? -0.558 -34.688 -52.281 1 88.06 550 ARG A N 1
ATOM 4357 C CA . ARG A 1 550 ? -0.834 -36.031 -51.812 1 88.06 550 ARG A CA 1
ATOM 4358 C C . ARG A 1 550 ? 0.204 -37.031 -52.312 1 88.06 550 ARG A C 1
ATOM 4360 O O . ARG A 1 550 ? 0.672 -37.906 -51.594 1 88.06 550 ARG A O 1
ATOM 4367 N N . GLU A 1 551 ? 0.501 -36.812 -53.562 1 86.88 551 GLU A N 1
ATOM 4368 C CA . GLU A 1 551 ? 1.508 -37.656 -54.188 1 86.88 551 GLU A CA 1
ATOM 4369 C C . GLU A 1 551 ? 2.893 -37.375 -53.594 1 86.88 551 GLU A C 1
ATOM 4371 O O . GLU A 1 551 ? 3.693 -38.312 -53.438 1 86.88 551 GLU A O 1
ATOM 4376 N N . GLY A 1 552 ? 3.07 -36.188 -53.344 1 87.5 552 GLY A N 1
ATOM 4377 C CA . GLY A 1 552 ? 4.344 -35.812 -52.75 1 87.5 552 GLY A CA 1
ATOM 4378 C C . GLY A 1 552 ? 4.559 -36.406 -51.375 1 87.5 552 GLY A C 1
ATOM 4379 O O . GLY A 1 552 ? 5.672 -36.781 -51.031 1 87.5 552 GLY A O 1
ATOM 4380 N N . LEU A 1 553 ? 3.529 -36.531 -50.594 1 90.31 553 LEU A N 1
ATOM 4381 C CA . LEU A 1 553 ? 3.598 -37.062 -49.219 1 90.31 553 LEU A CA 1
ATOM 4382 C C . LEU A 1 553 ? 3.883 -38.562 -49.219 1 90.31 553 LEU A C 1
ATOM 4384 O O . LEU A 1 553 ? 4.379 -39.094 -48.219 1 90.31 553 LEU A O 1
ATOM 4388 N N . ARG A 1 554 ? 3.588 -39.219 -50.344 1 87.44 554 ARG A N 1
ATOM 4389 C CA . ARG A 1 554 ? 3.797 -40.656 -50.438 1 87.44 554 ARG A CA 1
ATOM 4390 C C . ARG A 1 554 ? 4.859 -41 -51.469 1 87.44 554 ARG A C 1
ATOM 4392 O O . ARG A 1 554 ? 4.914 -42.125 -51.969 1 87.44 554 ARG A O 1
ATOM 4399 N N . HIS A 1 555 ? 5.645 -40.062 -51.781 1 86.31 555 HIS A N 1
ATOM 4400 C CA . HIS A 1 555 ? 6.641 -40.25 -52.844 1 86.31 555 HIS A CA 1
ATOM 4401 C C . HIS A 1 555 ? 7.695 -41.281 -52.406 1 86.31 555 HIS A C 1
ATOM 4403 O O . HIS A 1 555 ? 7.957 -41.469 -51.219 1 86.31 555 HIS A O 1
ATOM 4409 N N . GLN A 1 556 ? 8.289 -41.844 -53.344 1 85.38 556 GLN A N 1
ATOM 4410 C CA . GLN A 1 556 ? 9.305 -42.875 -53.094 1 85.38 556 GLN A CA 1
ATOM 4411 C C . GLN A 1 556 ? 10.578 -42.25 -52.531 1 85.38 556 GLN A C 1
ATOM 4413 O O . GLN A 1 556 ? 11.234 -42.844 -51.656 1 85.38 556 GLN A O 1
ATOM 4418 N N . ASP A 1 557 ? 10.828 -41.031 -52.969 1 85.12 557 ASP A N 1
ATOM 4419 C CA . ASP A 1 557 ? 11.992 -40.312 -52.469 1 85.12 557 ASP A CA 1
ATOM 4420 C C . ASP A 1 557 ? 11.664 -39.594 -51.188 1 85.12 557 ASP A C 1
ATOM 4422 O O . ASP A 1 557 ? 10.797 -38.719 -51.156 1 85.12 557 ASP A O 1
ATOM 4426 N N . VAL A 1 558 ? 12.406 -39.906 -50.188 1 87.75 558 VAL A N 1
ATOM 4427 C CA . VAL A 1 558 ? 12.148 -39.406 -48.844 1 87.75 558 VAL A CA 1
ATOM 4428 C C . VAL A 1 558 ? 12.406 -37.875 -48.812 1 87.75 558 VAL A C 1
ATOM 4430 O O . VAL A 1 558 ? 11.781 -37.156 -48.031 1 87.75 558 VAL A O 1
ATOM 4433 N N . LYS A 1 559 ? 13.273 -37.438 -49.656 1 85.88 559 LYS A N 1
ATOM 4434 C CA . LYS A 1 559 ? 13.578 -36 -49.688 1 85.88 559 LYS A CA 1
ATOM 4435 C C . LYS A 1 559 ? 12.391 -35.188 -50.188 1 85.88 559 LYS A C 1
ATOM 4437 O O . LYS A 1 559 ? 12.125 -34.094 -49.688 1 85.88 559 LYS A O 1
ATOM 4442 N N . ILE A 1 560 ? 11.688 -35.781 -51.062 1 85 560 ILE A N 1
ATOM 4443 C CA . ILE A 1 560 ? 10.5 -35.125 -51.594 1 85 560 ILE A CA 1
ATOM 4444 C C . ILE A 1 560 ? 9.383 -35.188 -50.562 1 85 560 ILE A C 1
ATOM 4446 O O . ILE A 1 560 ? 8.633 -34.219 -50.375 1 85 560 ILE A O 1
ATOM 4450 N N . ARG A 1 561 ? 9.352 -36.312 -49.906 1 87.75 561 ARG A N 1
ATOM 4451 C CA . ARG A 1 561 ? 8.352 -36.438 -48.844 1 87.75 561 ARG A CA 1
ATOM 4452 C C . ARG A 1 561 ? 8.562 -35.375 -47.75 1 87.75 561 ARG A C 1
ATOM 4454 O O . ARG A 1 561 ? 7.617 -34.719 -47.344 1 87.75 561 ARG A O 1
ATOM 4461 N N . ALA A 1 562 ? 9.797 -35.281 -47.375 1 88.94 562 ALA A N 1
ATOM 4462 C CA . ALA A 1 562 ? 10.156 -34.344 -46.312 1 88.94 562 ALA A CA 1
ATOM 4463 C C . ALA A 1 562 ? 9.867 -32.906 -46.75 1 88.94 562 ALA A C 1
ATOM 4465 O O . ALA A 1 562 ? 9.312 -32.125 -45.969 1 88.94 562 ALA A O 1
ATOM 4466 N N . SER A 1 563 ? 10.188 -32.562 -47.969 1 87.75 563 SER A N 1
ATOM 4467 C CA . SER A 1 563 ? 9.969 -31.203 -48.469 1 87.75 563 SER A CA 1
ATOM 4468 C C . SER A 1 563 ? 8.477 -30.891 -48.594 1 87.75 563 SER A C 1
ATOM 4470 O O . SER A 1 563 ? 8.047 -29.766 -48.375 1 87.75 563 SER A O 1
ATOM 4472 N N . THR A 1 564 ? 7.75 -31.891 -49 1 88.69 564 THR A N 1
ATOM 4473 C CA . THR A 1 564 ? 6.309 -31.719 -49.125 1 88.69 564 THR A CA 1
ATOM 4474 C C . THR A 1 564 ? 5.672 -31.484 -47.75 1 88.69 564 THR A C 1
ATOM 4476 O O . THR A 1 564 ? 4.809 -30.609 -47.594 1 88.69 564 THR A O 1
ATOM 4479 N N . LEU A 1 565 ? 6.133 -32.281 -46.812 1 89.88 565 LEU A N 1
ATOM 4480 C CA . LEU A 1 565 ? 5.648 -32.094 -45.469 1 89.88 565 LEU A CA 1
ATOM 4481 C C . LEU A 1 565 ? 5.977 -30.719 -44.938 1 89.88 565 LEU A C 1
ATOM 4483 O O . LEU A 1 565 ? 5.121 -30.047 -44.344 1 89.88 565 LEU A O 1
ATOM 4487 N N . GLY A 1 566 ? 7.133 -30.312 -45.125 1 89.44 566 GLY A N 1
ATOM 4488 C CA . GLY A 1 566 ? 7.551 -28.984 -44.719 1 89.44 566 GLY A CA 1
ATOM 4489 C C . GLY A 1 566 ? 6.754 -27.875 -45.375 1 89.44 566 GLY A C 1
ATOM 4490 O O . GLY A 1 566 ? 6.391 -26.891 -44.719 1 89.44 566 GLY A O 1
ATOM 4491 N N . LEU A 1 567 ? 6.453 -28.062 -46.594 1 88.94 567 LEU A N 1
ATOM 4492 C CA . LEU A 1 567 ? 5.691 -27.078 -47.344 1 88.94 567 LEU A CA 1
ATOM 4493 C C . LEU A 1 567 ? 4.281 -26.938 -46.781 1 88.94 567 LEU A C 1
ATOM 4495 O O . LEU A 1 567 ? 3.807 -25.812 -46.562 1 88.94 567 LEU A O 1
ATOM 4499 N N . ILE A 1 568 ? 3.664 -28 -46.531 1 89.81 568 ILE A N 1
ATOM 4500 C CA . ILE A 1 568 ? 2.299 -27.969 -46 1 89.81 568 ILE A CA 1
ATOM 4501 C C . ILE A 1 568 ? 2.279 -27.328 -44.625 1 89.81 568 ILE A C 1
ATOM 4503 O O . ILE A 1 568 ? 1.355 -26.578 -44.312 1 89.81 568 ILE A O 1
ATOM 4507 N N . THR A 1 569 ? 3.254 -27.578 -43.906 1 90.31 569 THR A N 1
ATOM 4508 C CA . THR A 1 569 ? 3.332 -27.031 -42.531 1 90.31 569 THR A CA 1
ATOM 4509 C C . THR A 1 569 ? 3.488 -25.516 -42.562 1 90.31 569 THR A C 1
ATOM 4511 O O . THR A 1 569 ? 2.836 -24.812 -41.812 1 90.31 569 THR A O 1
ATOM 4514 N N . LYS A 1 570 ? 4.23 -24.953 -43.375 1 87.94 570 LYS A N 1
ATOM 4515 C CA . LYS A 1 570 ? 4.555 -23.531 -43.375 1 87.94 570 LYS A CA 1
ATOM 4516 C C . LYS A 1 570 ? 3.484 -22.719 -44.094 1 87.94 570 LYS A C 1
ATOM 4518 O O . LYS A 1 570 ? 3.07 -21.656 -43.625 1 87.94 570 LYS A O 1
ATOM 4523 N N . ASP A 1 571 ? 2.965 -23.234 -45.219 1 87.81 571 ASP A N 1
ATOM 4524 C CA . ASP A 1 571 ? 2.119 -22.391 -46.062 1 87.81 571 ASP A CA 1
ATOM 4525 C C . ASP A 1 571 ? 0.786 -23.078 -46.344 1 87.81 571 ASP A C 1
ATOM 4527 O O . ASP A 1 571 ? -0.074 -22.5 -47.031 1 87.81 571 ASP A O 1
ATOM 4531 N N . GLY A 1 572 ? 0.566 -24.25 -45.875 1 86.19 572 GLY A N 1
ATOM 4532 C CA . GLY A 1 572 ? -0.609 -25.031 -46.25 1 86.19 572 GLY A CA 1
ATOM 4533 C C . GLY A 1 572 ? -1.899 -24.453 -45.688 1 86.19 572 GLY A C 1
ATOM 4534 O O . GLY A 1 572 ? -1.91 -23.875 -44.594 1 86.19 572 GLY A O 1
ATOM 4535 N N . SER A 1 573 ? -2.941 -24.547 -46.469 1 86.19 573 SER A N 1
ATOM 4536 C CA . SER A 1 573 ? -4.281 -24.172 -46.031 1 86.19 573 SER A CA 1
ATOM 4537 C C . SER A 1 573 ? -4.836 -25.188 -45.031 1 86.19 573 SER A C 1
ATOM 4539 O O . SER A 1 573 ? -4.219 -26.234 -44.781 1 86.19 573 SER A O 1
ATOM 4541 N N . ARG A 1 574 ? -5.918 -24.953 -44.438 1 87.81 574 ARG A N 1
ATOM 4542 C CA . ARG A 1 574 ? -6.543 -25.844 -43.469 1 87.81 574 ARG A CA 1
ATOM 4543 C C . ARG A 1 574 ? -6.863 -27.203 -44.125 1 87.81 574 ARG A C 1
ATOM 4545 O O . ARG A 1 574 ? -6.676 -28.234 -43.469 1 87.81 574 ARG A O 1
ATOM 4552 N N . GLN A 1 575 ? -7.262 -27.125 -45.344 1 86.44 575 GLN A N 1
ATOM 4553 C CA . GLN A 1 575 ? -7.629 -28.344 -46.062 1 86.44 575 GLN A CA 1
ATOM 4554 C C . GLN A 1 575 ? -6.395 -29.203 -46.375 1 86.44 575 GLN A C 1
ATOM 4556 O O . GLN A 1 575 ? -6.438 -30.422 -46.25 1 86.44 575 GLN A O 1
ATOM 4561 N N . GLU A 1 576 ? -5.375 -28.547 -46.719 1 88.75 576 GLU A N 1
ATOM 4562 C CA . GLU A 1 576 ? -4.141 -29.25 -47.062 1 88.75 576 GLU A CA 1
ATOM 4563 C C . GLU A 1 576 ? -3.494 -29.859 -45.812 1 88.75 576 GLU A C 1
ATOM 4565 O O . GLU A 1 576 ? -2.84 -30.891 -45.906 1 88.75 576 GLU A O 1
ATOM 4570 N N . ARG A 1 577 ? -3.625 -29.25 -44.719 1 90.62 577 ARG A N 1
ATOM 4571 C CA . ARG A 1 577 ? -3.078 -29.766 -43.469 1 90.62 577 ARG A CA 1
ATOM 4572 C C . ARG A 1 577 ? -3.795 -31.031 -43.031 1 90.62 577 ARG A C 1
ATOM 4574 O O . ARG A 1 577 ? -3.217 -31.875 -42.344 1 90.62 577 ARG A O 1
ATOM 4581 N N . GLU A 1 578 ? -5.004 -31.141 -43.5 1 89.69 578 GLU A N 1
ATOM 4582 C CA . GLU A 1 578 ? -5.777 -32.312 -43.156 1 89.69 578 GLU A CA 1
ATOM 4583 C C . GLU A 1 578 ? -5.242 -33.562 -43.906 1 89.69 578 GLU A C 1
ATOM 4585 O O . GLU A 1 578 ? -5.543 -34.688 -43.5 1 89.69 578 GLU A O 1
ATOM 4590 N N . LEU A 1 579 ? -4.441 -33.25 -44.906 1 90.19 579 LEU A N 1
ATOM 4591 C CA . LEU A 1 579 ? -3.852 -34.375 -45.656 1 90.19 579 LEU A CA 1
ATOM 4592 C C . LEU A 1 579 ? -2.83 -35.125 -44.781 1 90.19 579 LEU A C 1
ATOM 4594 O O . LEU A 1 579 ? -2.465 -36.25 -45.094 1 90.19 579 LEU A O 1
ATOM 4598 N N . ILE A 1 580 ? -2.35 -34.469 -43.781 1 91.88 580 ILE A N 1
ATOM 4599 C CA . ILE A 1 580 ? -1.381 -35.094 -42.875 1 91.88 580 ILE A CA 1
ATOM 4600 C C . ILE A 1 580 ? -2.109 -35.938 -41.844 1 91.88 580 ILE A C 1
ATOM 4602 O O . ILE A 1 580 ? -2.643 -35.438 -40.875 1 91.88 580 ILE A O 1
ATOM 4606 N N . THR A 1 581 ? -2.074 -37.219 -42 1 90.38 581 THR A N 1
ATOM 4607 C CA . THR A 1 581 ? -2.781 -38.125 -41.094 1 90.38 581 THR A CA 1
ATOM 4608 C C . THR A 1 581 ? -1.832 -38.688 -40.062 1 90.38 581 THR A C 1
ATOM 4610 O O . THR A 1 581 ? -0.614 -38.531 -40.156 1 90.38 581 THR A O 1
ATOM 4613 N N . THR A 1 582 ? -2.371 -39.281 -39.031 1 93.25 582 THR A N 1
ATOM 4614 C CA . THR A 1 582 ? -1.585 -39.875 -37.969 1 93.25 582 THR A CA 1
ATOM 4615 C C . THR A 1 582 ? -0.737 -41.031 -38.5 1 93.25 582 THR A C 1
ATOM 4617 O O . THR A 1 582 ? 0.418 -41.188 -38.094 1 93.25 582 THR A O 1
ATOM 4620 N N . ASP A 1 583 ? -1.31 -41.688 -39.469 1 91.75 583 ASP A N 1
ATOM 4621 C CA . ASP A 1 583 ? -0.593 -42.812 -40.031 1 91.75 583 ASP A CA 1
ATOM 4622 C C . ASP A 1 583 ? 0.643 -42.344 -40.781 1 91.75 583 ASP A C 1
ATOM 4624 O O . ASP A 1 583 ? 1.688 -43 -40.75 1 91.75 583 ASP A O 1
ATOM 4628 N N . LEU A 1 584 ? 0.418 -41.312 -41.5 1 91.12 584 LEU A N 1
ATOM 4629 C CA . LEU A 1 584 ? 1.529 -40.781 -42.25 1 91.12 584 LEU A CA 1
ATOM 4630 C C . LEU A 1 584 ? 2.666 -40.344 -41.344 1 91.12 584 LEU A C 1
ATOM 4632 O O . LEU A 1 584 ? 3.838 -40.594 -41.656 1 91.12 584 LEU A O 1
ATOM 4636 N N . LEU A 1 585 ? 2.395 -39.781 -40.312 1 93.5 585 LEU A N 1
ATOM 4637 C CA . LEU A 1 585 ? 3.393 -39.281 -39.344 1 93.5 585 LEU A CA 1
ATOM 4638 C C . LEU A 1 585 ? 4.09 -40.438 -38.656 1 93.5 585 LEU A C 1
ATOM 4640 O O . LEU A 1 585 ? 5.297 -40.406 -38.406 1 93.5 585 LEU A O 1
ATOM 4644 N N . GLU A 1 586 ? 3.34 -41.469 -38.281 1 93.94 586 GLU A N 1
ATOM 4645 C CA . GLU A 1 586 ? 3.922 -42.656 -37.656 1 93.94 586 GLU A CA 1
ATOM 4646 C C . GLU A 1 586 ? 4.883 -43.375 -38.594 1 93.94 586 GLU A C 1
ATOM 4648 O O . GLU A 1 586 ? 5.953 -43.844 -38.156 1 93.94 586 GLU A O 1
ATOM 4653 N N . SER A 1 587 ? 4.461 -43.406 -39.844 1 91.19 587 SER A N 1
ATOM 4654 C CA . SER A 1 587 ? 5.324 -44.031 -40.844 1 91.19 587 SER A CA 1
ATOM 4655 C C . SER A 1 587 ? 6.617 -43.25 -41.031 1 91.19 587 SER A C 1
ATOM 4657 O O . SER A 1 587 ? 7.691 -43.812 -41.219 1 91.19 587 SER A O 1
ATOM 4659 N N . ALA A 1 588 ? 6.453 -41.969 -41 1 91.31 588 ALA A N 1
ATOM 4660 C CA . ALA A 1 588 ? 7.621 -41.125 -41.156 1 91.31 588 ALA A CA 1
ATOM 4661 C C . ALA A 1 588 ? 8.547 -41.25 -39.938 1 91.31 588 ALA A C 1
ATOM 4663 O O . ALA A 1 588 ? 9.773 -41.219 -40.094 1 91.31 588 ALA A O 1
ATOM 4664 N N . LEU A 1 589 ? 8.023 -41.406 -38.781 1 92.88 589 LEU A N 1
ATOM 4665 C CA . LEU A 1 589 ? 8.781 -41.531 -37.531 1 92.88 589 LEU A CA 1
ATOM 4666 C C . LEU A 1 589 ? 9.57 -42.844 -37.531 1 92.88 589 LEU A C 1
ATOM 4668 O O . LEU A 1 589 ? 10.711 -42.875 -37.062 1 92.88 589 LEU A O 1
ATOM 4672 N N . ASN A 1 590 ? 8.984 -43.906 -38.094 1 91.56 590 ASN A N 1
ATOM 4673 C CA . ASN A 1 590 ? 9.594 -45.219 -38 1 91.56 590 ASN A CA 1
ATOM 4674 C C . ASN A 1 590 ? 10.438 -45.531 -39.25 1 91.56 590 ASN A C 1
ATOM 4676 O O . ASN A 1 590 ? 11.008 -46.625 -39.375 1 91.56 590 ASN A O 1
ATOM 4680 N N . TYR A 1 591 ? 10.586 -44.562 -40.125 1 91.06 591 TYR A N 1
ATOM 4681 C CA . TYR A 1 591 ? 11.359 -44.781 -41.344 1 91.06 591 TYR A CA 1
ATOM 4682 C C . TYR A 1 591 ? 12.844 -44.875 -41.031 1 91.06 591 TYR A C 1
ATOM 4684 O O . TYR A 1 591 ? 13.383 -44.094 -40.25 1 91.06 591 TYR A O 1
ATOM 4692 N N . LYS A 1 592 ? 13.391 -46 -41.531 1 90 592 LYS A N 1
ATOM 4693 C CA . LYS A 1 592 ? 14.828 -46.219 -41.375 1 90 592 LYS A CA 1
ATOM 4694 C C . LYS A 1 592 ? 15.531 -46.219 -42.719 1 90 592 LYS A C 1
ATOM 4696 O O . LYS A 1 592 ? 15.266 -47.094 -43.562 1 90 592 LYS A O 1
ATOM 4701 N N . GLY A 1 593 ? 16.203 -45.219 -43.125 1 87.94 593 GLY A N 1
ATOM 4702 C CA . GLY A 1 593 ? 16.938 -45.125 -44.375 1 87.94 593 GLY A CA 1
ATOM 4703 C C . GLY A 1 593 ? 17.656 -43.781 -44.562 1 87.94 593 GLY A C 1
ATOM 4704 O O . GLY A 1 593 ? 17.906 -43.062 -43.594 1 87.94 593 GLY A O 1
ATOM 4705 N N . GLU A 1 594 ? 18.109 -43.656 -45.781 1 85.56 594 GLU A N 1
ATOM 4706 C CA . GLU A 1 594 ? 18.766 -42.375 -46.094 1 85.56 594 GLU A CA 1
ATOM 4707 C C . GLU A 1 594 ? 17.781 -41.219 -46 1 85.56 594 GLU A C 1
ATOM 4709 O O . GLU A 1 594 ? 16.688 -41.281 -46.562 1 85.56 594 GLU A O 1
ATOM 4714 N N . GLY A 1 595 ? 18.047 -40.344 -45.125 1 86.56 595 GLY A N 1
ATOM 4715 C CA . GLY A 1 595 ? 17.188 -39.156 -44.969 1 86.56 595 GLY A CA 1
ATOM 4716 C C . GLY A 1 595 ? 16.234 -39.281 -43.781 1 86.56 595 GLY A C 1
ATOM 4717 O O . GLY A 1 595 ? 15.273 -38.531 -43.688 1 86.56 595 GLY A O 1
ATOM 4718 N N . GLU A 1 596 ? 16.547 -40.281 -43 1 89.62 596 GLU A N 1
ATOM 4719 C CA . GLU A 1 596 ? 15.656 -40.562 -41.875 1 89.62 596 GLU A CA 1
ATOM 4720 C C . GLU A 1 596 ? 15.625 -39.375 -40.906 1 89.62 596 GLU A C 1
ATOM 4722 O O . GLU A 1 596 ? 14.562 -39 -40.406 1 89.62 596 GLU A O 1
ATOM 4727 N N . LYS A 1 597 ? 16.766 -38.688 -40.75 1 91.19 597 LYS A N 1
ATOM 4728 C CA . LYS A 1 597 ? 16.844 -37.562 -39.812 1 91.19 597 LYS A CA 1
ATOM 4729 C C . LYS A 1 597 ? 16.047 -36.375 -40.344 1 91.19 597 LYS A C 1
ATOM 4731 O O . LYS A 1 597 ? 15.312 -35.719 -39.594 1 91.19 597 LYS A O 1
ATOM 4736 N N . GLU A 1 598 ? 16.125 -36.125 -41.562 1 88.75 598 GLU A N 1
ATOM 4737 C CA . GLU A 1 598 ? 15.406 -35.031 -42.188 1 88.75 598 GLU A CA 1
ATOM 4738 C C . GLU A 1 598 ? 13.898 -35.25 -42.156 1 88.75 598 GLU A C 1
ATOM 4740 O O . GLU A 1 598 ? 13.133 -34.312 -41.938 1 88.75 598 GLU A O 1
ATOM 4745 N N . LEU A 1 599 ? 13.586 -36.469 -42.375 1 90.88 599 LEU A N 1
ATOM 4746 C CA . LEU A 1 599 ? 12.164 -36.812 -42.344 1 90.88 599 LEU A CA 1
ATOM 4747 C C . LEU A 1 599 ? 11.602 -36.625 -40.938 1 90.88 599 LEU A C 1
ATOM 4749 O O . LEU A 1 599 ? 10.5 -36.125 -40.75 1 90.88 599 LEU A O 1
ATOM 4753 N N . ARG A 1 600 ? 12.359 -37.062 -39.938 1 94.19 600 ARG A N 1
ATOM 4754 C CA . ARG A 1 600 ? 11.93 -36.875 -38.531 1 94.19 600 ARG A CA 1
ATOM 4755 C C . ARG A 1 600 ? 11.867 -35.406 -38.156 1 94.19 600 ARG A C 1
ATOM 4757 O O . ARG A 1 600 ? 10.977 -35 -37.406 1 94.19 600 ARG A O 1
ATOM 4764 N N . TYR A 1 601 ? 12.781 -34.688 -38.688 1 92.88 601 TYR A N 1
ATOM 4765 C CA . TYR A 1 601 ? 12.805 -33.25 -38.438 1 92.88 601 TYR A CA 1
ATOM 4766 C C . TYR A 1 601 ? 11.531 -32.594 -38.969 1 92.88 601 TYR A C 1
ATOM 4768 O O . TYR A 1 601 ? 10.898 -31.812 -38.25 1 92.88 601 TYR A O 1
ATOM 4776 N N . GLU A 1 602 ? 11.188 -32.969 -40.125 1 91.5 602 GLU A N 1
ATOM 4777 C CA . GLU A 1 602 ? 10.008 -32.344 -40.75 1 91.5 602 GLU A CA 1
ATOM 4778 C C . GLU A 1 602 ? 8.727 -32.875 -40.094 1 91.5 602 GLU A C 1
ATOM 4780 O O . GLU A 1 602 ? 7.719 -32.156 -40.031 1 91.5 602 GLU A O 1
ATOM 4785 N N . THR A 1 603 ? 8.789 -34.062 -39.656 1 93.75 603 THR A N 1
ATOM 4786 C CA . THR A 1 603 ? 7.656 -34.594 -38.906 1 93.75 603 THR A CA 1
ATOM 4787 C C . THR A 1 603 ? 7.426 -33.781 -37.625 1 93.75 603 THR A C 1
ATOM 4789 O O . THR A 1 603 ? 6.289 -33.438 -37.281 1 93.75 603 THR A O 1
ATOM 4792 N N . ALA A 1 604 ? 8.531 -33.469 -36.969 1 95.19 604 ALA A N 1
ATOM 4793 C CA . ALA A 1 604 ? 8.438 -32.656 -35.781 1 95.19 604 ALA A CA 1
ATOM 4794 C C . ALA A 1 604 ? 7.863 -31.281 -36.125 1 95.19 604 ALA A C 1
ATOM 4796 O O . ALA A 1 604 ? 6.996 -30.766 -35.406 1 95.19 604 ALA A O 1
ATOM 4797 N N . ARG A 1 605 ? 8.25 -30.766 -37.125 1 92.38 605 ARG A N 1
ATOM 4798 C CA . ARG A 1 605 ? 7.762 -29.453 -37.531 1 92.38 605 ARG A CA 1
ATOM 4799 C C . ARG A 1 605 ? 6.273 -29.516 -37.875 1 92.38 605 ARG A C 1
ATOM 4801 O O . ARG A 1 605 ? 5.52 -28.594 -37.531 1 92.38 605 ARG A O 1
ATOM 4808 N N . ALA A 1 606 ? 5.859 -30.516 -38.5 1 92.81 606 ALA A N 1
ATOM 4809 C CA . ALA A 1 606 ? 4.465 -30.672 -38.906 1 92.81 606 ALA A CA 1
ATOM 4810 C C . ALA A 1 606 ? 3.551 -30.797 -37.688 1 92.81 606 ALA A C 1
ATOM 4812 O O . ALA A 1 606 ? 2.41 -30.328 -37.719 1 92.81 606 ALA A O 1
ATOM 4813 N N . LEU A 1 607 ? 4.035 -31.312 -36.688 1 93.75 607 LEU A N 1
ATOM 4814 C CA . LEU A 1 607 ? 3.229 -31.516 -35.469 1 93.75 607 LEU A CA 1
ATOM 4815 C C . LEU A 1 607 ? 2.934 -30.188 -34.781 1 93.75 607 LEU A C 1
ATOM 4817 O O . LEU A 1 607 ? 2.012 -30.094 -33.969 1 93.75 607 LEU A O 1
ATOM 4821 N N . SER A 1 608 ? 3.621 -29.172 -35.094 1 90.88 608 SER A N 1
ATOM 4822 C CA . SER A 1 608 ? 3.336 -27.859 -34.5 1 90.88 608 SER A CA 1
ATOM 4823 C C . SER A 1 608 ? 1.99 -27.328 -34.969 1 90.88 608 SER A C 1
ATOM 4825 O O . SER A 1 608 ? 1.29 -26.641 -34.219 1 90.88 608 SER A O 1
ATOM 4827 N N . VAL A 1 609 ? 1.593 -27.703 -36.125 1 89.75 609 VAL A N 1
ATOM 4828 C CA . VAL A 1 609 ? 0.39 -27.125 -36.719 1 89.75 609 VAL A CA 1
ATOM 4829 C C . VAL A 1 609 ? -0.758 -28.125 -36.625 1 89.75 609 VAL A C 1
ATOM 4831 O O . VAL A 1 609 ? -1.918 -27.734 -36.469 1 89.75 609 VAL A O 1
ATOM 4834 N N . VAL A 1 610 ? -0.436 -29.359 -36.656 1 91.06 610 VAL A N 1
ATOM 4835 C CA . VAL A 1 610 ? -1.502 -30.344 -36.75 1 91.06 610 VAL A CA 1
ATOM 4836 C C . VAL A 1 610 ? -1.575 -31.141 -35.438 1 91.06 610 VAL A C 1
ATOM 4838 O O . VAL A 1 610 ? -2.08 -32.25 -35.438 1 91.06 610 VAL A O 1
ATOM 4841 N N . TYR A 1 611 ? -1.184 -30.625 -34.375 1 90.44 611 TYR A N 1
ATOM 4842 C CA . TYR A 1 611 ? -1.135 -31.359 -33.125 1 90.44 611 TYR A CA 1
ATOM 4843 C C . TYR A 1 611 ? -2.539 -31.625 -32.594 1 90.44 611 TYR A C 1
ATOM 4845 O O . TYR A 1 611 ? -3.396 -30.734 -32.625 1 90.44 611 TYR A O 1
ATOM 4853 N N . GLU A 1 612 ? -2.738 -32.844 -32.219 1 89.06 612 GLU A N 1
ATOM 4854 C CA . GLU A 1 612 ? -3.887 -33.312 -31.438 1 89.06 612 GLU A CA 1
ATOM 4855 C C . GLU A 1 612 ? -3.451 -34.25 -30.297 1 89.06 612 GLU A C 1
ATOM 4857 O O . GLU A 1 612 ? -2.422 -34.906 -30.406 1 89.06 612 GLU A O 1
ATOM 4862 N N . PRO A 1 613 ? -4.16 -34.25 -29.281 1 87.81 613 PRO A N 1
ATOM 4863 C CA . PRO A 1 613 ? -3.768 -35.062 -28.125 1 87.81 613 PRO A CA 1
ATOM 4864 C C . PRO A 1 613 ? -3.574 -36.531 -28.469 1 87.81 613 PRO A C 1
ATOM 4866 O O . PRO A 1 613 ? -2.766 -37.219 -27.828 1 87.81 613 PRO A O 1
ATOM 4869 N N . SER A 1 614 ? -4.27 -36.938 -29.516 1 87.94 614 SER A N 1
ATOM 4870 C CA . SER A 1 614 ? -4.125 -38.312 -29.938 1 87.94 614 SER A CA 1
ATOM 4871 C C . SER A 1 614 ? -2.748 -38.562 -30.531 1 87.94 614 SER A C 1
ATOM 4873 O O . SER A 1 614 ? -2.301 -39.719 -30.609 1 87.94 614 SER A O 1
ATOM 4875 N N . ARG A 1 615 ? -2.047 -37.531 -30.969 1 92.25 615 ARG A N 1
ATOM 4876 C CA . ARG A 1 615 ? -0.739 -37.656 -31.609 1 92.25 615 ARG A CA 1
ATOM 4877 C C . ARG A 1 615 ? 0.383 -37.375 -30.609 1 92.25 615 ARG A C 1
ATOM 4879 O O . ARG A 1 615 ? 1.524 -37.125 -31 1 92.25 615 ARG A O 1
ATOM 4886 N N . ASN A 1 616 ? 0.109 -37.438 -29.344 1 91.44 616 ASN A N 1
ATOM 4887 C CA . ASN A 1 616 ? 1.047 -37.125 -28.266 1 91.44 616 ASN A CA 1
ATOM 4888 C C . ASN A 1 616 ? 2.23 -38.062 -28.266 1 91.44 616 ASN A C 1
ATOM 4890 O O . ASN A 1 616 ? 3.363 -37.656 -27.984 1 91.44 616 ASN A O 1
ATOM 4894 N N . HIS A 1 617 ? 1.966 -39.281 -28.594 1 90.75 617 HIS A N 1
ATOM 4895 C CA . HIS A 1 617 ? 3.002 -40.312 -28.547 1 90.75 617 HIS A CA 1
ATOM 4896 C C . HIS A 1 617 ? 4.07 -40.062 -29.609 1 90.75 617 HIS A C 1
ATOM 4898 O O . HIS A 1 617 ? 5.242 -40.375 -29.391 1 90.75 617 HIS A O 1
ATOM 4904 N N . ILE A 1 618 ? 3.705 -39.438 -30.703 1 94.81 618 ILE A N 1
ATOM 4905 C CA . ILE A 1 618 ? 4.648 -39.156 -31.781 1 94.81 618 ILE A CA 1
ATOM 4906 C C . ILE A 1 618 ? 5.598 -38.062 -31.344 1 94.81 618 ILE A C 1
ATOM 4908 O O . ILE A 1 618 ? 6.816 -38.156 -31.484 1 94.81 618 ILE A O 1
ATOM 4912 N N . LEU A 1 619 ? 5.051 -37.031 -30.812 1 94.75 619 LEU A N 1
ATOM 4913 C CA . LEU A 1 619 ? 5.863 -35.906 -30.359 1 94.75 619 LEU A CA 1
ATOM 4914 C C . LEU A 1 619 ? 6.777 -36.312 -29.219 1 94.75 619 LEU A C 1
ATOM 4916 O O . LEU A 1 619 ? 7.918 -35.844 -29.141 1 94.75 619 LEU A O 1
ATOM 4920 N N . THR A 1 620 ? 6.285 -37.219 -28.328 1 93.69 620 THR A N 1
ATOM 4921 C CA . THR A 1 620 ? 7.098 -37.688 -27.219 1 93.69 620 THR A CA 1
ATOM 4922 C C . THR A 1 620 ? 8.305 -38.469 -27.734 1 93.69 620 THR A C 1
ATOM 4924 O O . THR A 1 620 ? 9.414 -38.312 -27.219 1 93.69 620 THR A O 1
ATOM 4927 N N . ALA A 1 621 ? 8.031 -39.219 -28.734 1 94.94 621 ALA A N 1
ATOM 4928 C CA . ALA A 1 621 ? 9.117 -40 -29.344 1 94.94 621 ALA A CA 1
ATOM 4929 C C . ALA A 1 621 ? 10.148 -39.094 -29.984 1 94.94 621 ALA A C 1
ATOM 4931 O O . ALA A 1 621 ? 11.359 -39.344 -29.891 1 94.94 621 ALA A O 1
ATOM 4932 N N . LEU A 1 622 ? 9.719 -38.031 -30.594 1 96.12 622 LEU A N 1
ATOM 4933 C CA . LEU A 1 622 ? 10.617 -37.094 -31.266 1 96.12 622 LEU A CA 1
ATOM 4934 C C . LEU A 1 622 ? 11.414 -36.281 -30.234 1 96.12 622 LEU A C 1
ATOM 4936 O O . LEU A 1 622 ? 12.555 -35.906 -30.5 1 96.12 622 LEU A O 1
ATOM 4940 N N . LEU A 1 623 ? 10.906 -36.062 -29.109 1 95.88 623 LEU A N 1
ATOM 4941 C CA . LEU A 1 623 ? 11.578 -35.344 -28.031 1 95.88 623 LEU A CA 1
ATOM 4942 C C . LEU A 1 623 ? 12.703 -36.188 -27.438 1 95.88 623 LEU A C 1
ATOM 4944 O O . LEU A 1 623 ? 13.625 -35.625 -26.828 1 95.88 623 LEU A O 1
ATOM 4948 N N . ARG A 1 624 ? 12.562 -37.438 -27.609 1 94.25 624 ARG A N 1
ATOM 4949 C CA . ARG A 1 624 ? 13.594 -38.312 -27.094 1 94.25 624 ARG A CA 1
ATOM 4950 C C . ARG A 1 624 ? 14.469 -38.875 -28.234 1 94.25 624 ARG A C 1
ATOM 4952 O O . ARG A 1 624 ? 15.07 -39.938 -28.094 1 94.25 624 ARG A O 1
ATOM 4959 N N . ASP A 1 625 ? 14.539 -38.156 -29.297 1 94.81 625 ASP A N 1
ATOM 4960 C CA . ASP A 1 625 ? 15.281 -38.594 -30.469 1 94.81 625 ASP A CA 1
ATOM 4961 C C . ASP A 1 625 ? 16.781 -38.531 -30.219 1 94.81 625 ASP A C 1
ATOM 4963 O O . ASP A 1 625 ? 17.25 -37.781 -29.344 1 94.81 625 ASP A O 1
ATOM 4967 N N . SER A 1 626 ? 17.531 -39.25 -30.969 1 92.94 626 SER A N 1
ATOM 4968 C CA . SER A 1 626 ? 18.984 -39.281 -30.828 1 92.94 626 SER A CA 1
ATOM 4969 C C . SER A 1 626 ? 19.641 -38.062 -31.453 1 92.94 626 SER A C 1
ATOM 4971 O O . SER A 1 626 ? 20.719 -37.656 -31.047 1 92.94 626 SER A O 1
ATOM 4973 N N . SER A 1 627 ? 19 -37.5 -32.438 1 94.25 627 SER A N 1
ATOM 4974 C CA . SER A 1 627 ? 19.562 -36.312 -33.125 1 94.25 627 SER A CA 1
ATOM 4975 C C . SER A 1 627 ? 19.203 -35.031 -32.406 1 94.25 627 SER A C 1
ATOM 4977 O O . SER A 1 627 ? 18.016 -34.75 -32.219 1 94.25 627 SER A O 1
ATOM 4979 N N . PRO A 1 628 ? 20.188 -34.219 -32.094 1 95.38 628 PRO A N 1
ATOM 4980 C CA . PRO A 1 628 ? 19.906 -32.969 -31.375 1 95.38 628 PRO A CA 1
ATOM 4981 C C . PRO A 1 628 ? 19.062 -32 -32.219 1 95.38 628 PRO A C 1
ATOM 4983 O O . PRO A 1 628 ? 18.234 -31.281 -31.656 1 95.38 628 PRO A O 1
ATOM 4986 N N . GLU A 1 629 ? 19.203 -32.031 -33.469 1 93.69 629 GLU A N 1
ATOM 4987 C CA . GLU A 1 629 ? 18.438 -31.125 -34.312 1 93.69 629 GLU A CA 1
ATOM 4988 C C . GLU A 1 629 ? 16.953 -31.484 -34.312 1 93.69 629 GLU A C 1
ATOM 4990 O O . GLU A 1 629 ? 16.094 -30.594 -34.281 1 93.69 629 GLU A O 1
ATOM 4995 N N . VAL A 1 630 ? 16.734 -32.781 -34.312 1 95.38 630 VAL A N 1
ATOM 4996 C CA . VAL A 1 630 ? 15.352 -33.25 -34.281 1 95.38 630 VAL A CA 1
ATOM 4997 C C . VAL A 1 630 ? 14.734 -32.906 -32.906 1 95.38 630 VAL A C 1
ATOM 4999 O O . VAL A 1 630 ? 13.594 -32.438 -32.844 1 95.38 630 VAL A O 1
ATOM 5002 N N . VAL A 1 631 ? 15.531 -33.062 -31.891 1 96.69 631 VAL A N 1
ATOM 5003 C CA . VAL A 1 631 ? 15.055 -32.781 -30.547 1 96.69 631 VAL A CA 1
ATOM 5004 C C . VAL A 1 631 ? 14.742 -31.281 -30.422 1 96.69 631 VAL A C 1
ATOM 5006 O O . VAL A 1 631 ? 13.695 -30.906 -29.891 1 96.69 631 VAL A O 1
ATOM 5009 N N . LYS A 1 632 ? 15.617 -30.469 -30.922 1 96.88 632 LYS A N 1
ATOM 5010 C CA . LYS A 1 632 ? 15.406 -29.016 -30.859 1 96.88 632 LYS A CA 1
ATOM 5011 C C . LYS A 1 632 ? 14.125 -28.609 -31.578 1 96.88 632 LYS A C 1
ATOM 5013 O O . LYS A 1 632 ? 13.336 -27.812 -31.047 1 96.88 632 LYS A O 1
ATOM 5018 N N . ARG A 1 633 ? 13.898 -29.188 -32.719 1 94.44 633 ARG A N 1
ATOM 5019 C CA . ARG A 1 633 ? 12.68 -28.891 -33.469 1 94.44 633 ARG A CA 1
ATOM 5020 C C . ARG A 1 633 ? 11.445 -29.406 -32.719 1 94.44 633 ARG A C 1
ATOM 5022 O O . ARG A 1 633 ? 10.406 -28.75 -32.719 1 94.44 633 ARG A O 1
ATOM 5029 N N . ALA A 1 634 ? 11.562 -30.562 -32.188 1 97.06 634 ALA A N 1
ATOM 5030 C CA . ALA A 1 634 ? 10.469 -31.156 -31.406 1 97.06 634 ALA A CA 1
ATOM 5031 C C . ALA A 1 634 ? 10.117 -30.297 -30.203 1 97.06 634 ALA A C 1
ATOM 5033 O O . ALA A 1 634 ? 8.938 -30.172 -29.844 1 97.06 634 ALA A O 1
ATOM 5034 N N . ILE A 1 635 ? 11.133 -29.688 -29.609 1 97.31 635 ILE A N 1
ATOM 5035 C CA . ILE A 1 635 ? 10.914 -28.812 -28.453 1 97.31 635 ILE A CA 1
ATOM 5036 C C . ILE A 1 635 ? 10.086 -27.609 -28.875 1 97.31 635 ILE A C 1
ATOM 5038 O O . ILE A 1 635 ? 9.109 -27.266 -28.203 1 97.31 635 ILE A O 1
ATOM 5042 N N . ILE A 1 636 ? 10.422 -27.078 -29.938 1 96.06 636 ILE A N 1
ATOM 5043 C CA . ILE A 1 636 ? 9.703 -25.906 -30.453 1 96.06 636 ILE A CA 1
ATOM 5044 C C . ILE A 1 636 ? 8.266 -26.297 -30.797 1 96.06 636 ILE A C 1
ATOM 5046 O O . ILE A 1 636 ? 7.324 -25.578 -30.484 1 96.06 636 ILE A O 1
ATOM 5050 N N . SER A 1 637 ? 8.094 -27.422 -31.344 1 95.69 637 SER A N 1
ATOM 5051 C CA . SER A 1 637 ? 6.762 -27.891 -31.703 1 95.69 637 SER A CA 1
ATOM 5052 C C . SER A 1 637 ? 5.914 -28.172 -30.469 1 95.69 637 SER A C 1
ATOM 5054 O O . SER A 1 637 ? 4.711 -27.891 -30.453 1 95.69 637 SER A O 1
ATOM 5056 N N . ALA A 1 638 ? 6.559 -28.719 -29.516 1 95.81 638 ALA A N 1
ATOM 5057 C CA . ALA A 1 638 ? 5.844 -28.922 -28.25 1 95.81 638 ALA A CA 1
ATOM 5058 C C . ALA A 1 638 ? 5.363 -27.609 -27.656 1 95.81 638 ALA A C 1
ATOM 5060 O O . ALA A 1 638 ? 4.234 -27.5 -27.172 1 95.81 638 ALA A O 1
ATOM 5061 N N . GLY A 1 639 ? 6.188 -26.609 -27.734 1 94.94 639 GLY A N 1
ATOM 5062 C CA . GLY A 1 639 ? 5.809 -25.297 -27.266 1 94.94 639 GLY A CA 1
ATOM 5063 C C . GLY A 1 639 ? 4.656 -24.688 -28.047 1 94.94 639 GLY A C 1
ATOM 5064 O O . GLY A 1 639 ? 3.734 -24.109 -27.453 1 94.94 639 GLY A O 1
ATOM 5065 N N . GLU A 1 640 ? 4.652 -24.891 -29.297 1 93.38 640 GLU A N 1
ATOM 5066 C CA . GLU A 1 640 ? 3.617 -24.328 -30.156 1 93.38 640 GLU A CA 1
ATOM 5067 C C . GLU A 1 640 ? 2.293 -25.062 -29.984 1 93.38 640 GLU A C 1
ATOM 5069 O O . GLU A 1 640 ? 1.223 -24.484 -30.156 1 93.38 640 GLU A O 1
ATOM 5074 N N . SER A 1 641 ? 2.352 -26.312 -29.656 1 91.88 641 SER A N 1
ATOM 5075 C CA . SER A 1 641 ? 1.144 -27.094 -29.438 1 91.88 641 SER A CA 1
ATOM 5076 C C . SER A 1 641 ? 0.382 -26.609 -28.219 1 91.88 641 SER A C 1
ATOM 5078 O O . SER A 1 641 ? -0.849 -26.672 -28.172 1 91.88 641 SER A O 1
ATOM 5080 N N . GLY A 1 642 ? 1.125 -26.203 -27.234 1 90.75 642 GLY A N 1
ATOM 5081 C CA . GLY A 1 642 ? 0.52 -25.672 -26.016 1 90.75 642 GLY A CA 1
ATOM 5082 C C . GLY A 1 642 ? 0.004 -26.766 -25.094 1 90.75 642 GLY A C 1
ATOM 5083 O O . GLY A 1 642 ? -0.746 -26.484 -24.156 1 90.75 642 GLY A O 1
ATOM 5084 N N . ASP A 1 643 ? 0.315 -28 -25.406 1 90.88 643 ASP A N 1
ATOM 5085 C CA . ASP A 1 643 ? -0.109 -29.109 -24.547 1 90.88 643 ASP A CA 1
ATOM 5086 C C . ASP A 1 643 ? 0.745 -29.172 -23.281 1 90.88 643 ASP A C 1
ATOM 5088 O O . ASP A 1 643 ? 1.964 -29.344 -23.359 1 90.88 643 ASP A O 1
ATOM 5092 N N . ARG A 1 644 ? 0.138 -29.141 -22.109 1 90.88 644 ARG A N 1
ATOM 5093 C CA . ARG A 1 644 ? 0.837 -29.062 -20.844 1 90.88 644 ARG A CA 1
ATOM 5094 C C . ARG A 1 644 ? 1.517 -30.375 -20.484 1 90.88 644 ARG A C 1
ATOM 5096 O O . ARG A 1 644 ? 2.365 -30.422 -19.594 1 90.88 644 ARG A O 1
ATOM 5103 N N . GLU A 1 645 ? 1.229 -31.375 -21.203 1 88.69 645 GLU A N 1
ATOM 5104 C CA . GLU A 1 645 ? 1.797 -32.688 -20.922 1 88.69 645 GLU A CA 1
ATOM 5105 C C . GLU A 1 645 ? 3.301 -32.719 -21.188 1 88.69 645 GLU A C 1
ATOM 5107 O O . GLU A 1 645 ? 4.023 -33.531 -20.609 1 88.69 645 GLU A O 1
ATOM 5112 N N . PHE A 1 646 ? 3.758 -31.781 -22 1 92.75 646 PHE A N 1
ATOM 5113 C CA . PHE A 1 646 ? 5.16 -31.797 -22.391 1 92.75 646 PHE A CA 1
ATOM 5114 C C . PHE A 1 646 ? 5.988 -30.891 -21.5 1 92.75 646 PHE A C 1
ATOM 5116 O O . PHE A 1 646 ? 7.215 -30.844 -21.609 1 92.75 646 PHE A O 1
ATOM 5123 N N . ILE A 1 647 ? 5.43 -30.188 -20.609 1 92.88 647 ILE A N 1
ATOM 5124 C CA . ILE A 1 647 ? 6.117 -29.172 -19.812 1 92.88 647 ILE A CA 1
ATOM 5125 C C . ILE A 1 647 ? 7.227 -29.828 -18.984 1 92.88 647 ILE A C 1
ATOM 5127 O O . ILE A 1 647 ? 8.344 -29.312 -18.938 1 92.88 647 ILE A O 1
ATOM 5131 N N . HIS A 1 648 ? 6.922 -30.922 -18.391 1 89.31 648 HIS A N 1
ATOM 5132 C CA . HIS A 1 648 ? 7.898 -31.594 -17.531 1 89.31 648 HIS A CA 1
ATOM 5133 C C . HIS A 1 648 ? 9.125 -32.031 -18.328 1 89.31 648 HIS A C 1
ATOM 5135 O O . HIS A 1 648 ? 10.258 -31.844 -17.875 1 89.31 648 HIS A O 1
ATOM 5141 N N . MET A 1 649 ? 8.859 -32.469 -19.5 1 90.56 649 MET A N 1
ATOM 5142 C CA . MET A 1 649 ? 9.953 -32.906 -20.344 1 90.56 649 MET A CA 1
ATOM 5143 C C . MET A 1 649 ? 10.789 -31.719 -20.812 1 90.56 649 MET A C 1
ATOM 5145 O O . MET A 1 649 ? 12.016 -31.797 -20.859 1 90.56 649 MET A O 1
ATOM 5149 N N . LEU A 1 650 ? 10.125 -30.703 -21.141 1 94.88 650 LEU A N 1
ATOM 5150 C CA . LEU A 1 650 ? 10.828 -29.5 -21.578 1 94.88 650 LEU A CA 1
ATOM 5151 C C . LEU A 1 650 ? 11.68 -28.906 -20.469 1 94.88 650 LEU A C 1
ATOM 5153 O O . LEU A 1 650 ? 12.781 -28.422 -20.703 1 94.88 650 LEU A O 1
ATOM 5157 N N . LEU A 1 651 ? 11.227 -29.016 -19.266 1 94.19 651 LEU A N 1
ATOM 5158 C CA . LEU A 1 651 ? 11.953 -28.5 -18.125 1 94.19 651 LEU A CA 1
ATOM 5159 C C . LEU A 1 651 ? 13.211 -29.312 -17.844 1 94.19 651 LEU A C 1
ATOM 5161 O O . LEU A 1 651 ? 14.219 -28.781 -17.375 1 94.19 651 LEU A O 1
ATOM 5165 N N . ASP A 1 652 ? 13.148 -30.562 -18.156 1 92.12 652 ASP A N 1
ATOM 5166 C CA . ASP A 1 652 ? 14.312 -31.422 -17.969 1 92.12 652 ASP A CA 1
ATOM 5167 C C . ASP A 1 652 ? 15.445 -31.016 -18.906 1 92.12 652 ASP A C 1
ATOM 5169 O O . ASP A 1 652 ? 16.625 -31.156 -18.562 1 92.12 652 ASP A O 1
ATOM 5173 N N . TYR A 1 653 ? 15.102 -30.438 -20.016 1 94.81 653 TYR A N 1
ATOM 5174 C CA . TYR A 1 653 ? 16.094 -30.047 -21.016 1 94.81 653 TYR A CA 1
ATOM 5175 C C . TYR A 1 653 ? 16.781 -28.75 -20.609 1 94.81 653 TYR A C 1
ATOM 5177 O O . TYR A 1 653 ? 17.781 -28.359 -21.219 1 94.81 653 TYR A O 1
ATOM 5185 N N . LEU A 1 654 ? 16.359 -28.141 -19.578 1 94.19 654 LEU A N 1
ATOM 5186 C CA . LEU A 1 654 ? 16.984 -26.906 -19.109 1 94.19 654 LEU A CA 1
ATOM 5187 C C . LEU A 1 654 ? 18.359 -27.188 -18.484 1 94.19 654 LEU A C 1
ATOM 5189 O O . LEU A 1 654 ? 19.203 -26.297 -18.422 1 94.19 654 LEU A O 1
ATOM 5193 N N . ASP A 1 655 ? 18.531 -28.344 -18.078 1 91.31 655 ASP A N 1
ATOM 5194 C CA . ASP A 1 655 ? 19.781 -28.719 -17.422 1 91.31 655 ASP A CA 1
ATOM 5195 C C . ASP A 1 655 ? 20.875 -29 -18.453 1 91.31 655 ASP A C 1
ATOM 5197 O O . ASP A 1 655 ? 22.047 -29.031 -18.109 1 91.31 655 ASP A O 1
ATOM 5201 N N . SER A 1 656 ? 20.406 -29.141 -19.688 1 91.75 656 SER A N 1
ATOM 5202 C CA . SER A 1 656 ? 21.375 -29.438 -20.75 1 91.75 656 SER A CA 1
ATOM 5203 C C . SER A 1 656 ? 21.812 -28.172 -21.469 1 91.75 656 SER A C 1
ATOM 5205 O O . SER A 1 656 ? 20.984 -27.375 -21.906 1 91.75 656 SER A O 1
ATOM 5207 N N . GLU A 1 657 ? 23.062 -28 -21.578 1 91.62 657 GLU A N 1
ATOM 5208 C CA . GLU A 1 657 ? 23.594 -26.812 -22.25 1 91.62 657 GLU A CA 1
ATOM 5209 C C . GLU A 1 657 ? 23.219 -26.781 -23.719 1 91.62 657 GLU A C 1
ATOM 5211 O O . GLU A 1 657 ? 22.969 -25.719 -24.297 1 91.62 657 GLU A O 1
ATOM 5216 N N . GLN A 1 658 ? 23.062 -28.031 -24.203 1 93.81 658 GLN A N 1
ATOM 5217 C CA . GLN A 1 658 ? 22.797 -28.141 -25.641 1 93.81 658 GLN A CA 1
ATOM 5218 C C . GLN A 1 658 ? 21.359 -27.719 -25.969 1 93.81 658 GLN A C 1
ATOM 5220 O O . GLN A 1 658 ? 21.109 -27.141 -27.016 1 93.81 658 GLN A O 1
ATOM 5225 N N . TYR A 1 659 ? 20.516 -27.984 -25.078 1 95.69 659 TYR A N 1
ATOM 5226 C CA . TYR A 1 659 ? 19.109 -27.797 -25.391 1 95.69 659 TYR A CA 1
ATOM 5227 C C . TYR A 1 659 ? 18.5 -26.656 -24.562 1 95.69 659 TYR A C 1
ATOM 5229 O O . TYR A 1 659 ? 17.359 -26.266 -24.766 1 95.69 659 TYR A O 1
ATOM 5237 N N . ARG A 1 660 ? 19.281 -26.031 -23.766 1 95.06 660 ARG A N 1
ATOM 5238 C CA . ARG A 1 660 ? 18.797 -25.078 -22.766 1 95.06 660 ARG A CA 1
ATOM 5239 C C . ARG A 1 660 ? 18.094 -23.906 -23.438 1 95.06 660 ARG A C 1
ATOM 5241 O O . ARG A 1 660 ? 16.953 -23.578 -23.094 1 95.06 660 ARG A O 1
ATOM 5248 N N . ARG A 1 661 ? 18.656 -23.297 -24.359 1 94.81 661 ARG A N 1
ATOM 5249 C CA . ARG A 1 661 ? 18.109 -22.125 -25.016 1 94.81 661 ARG A CA 1
ATOM 5250 C C . ARG A 1 661 ? 16.828 -22.453 -25.797 1 94.81 661 ARG A C 1
ATOM 5252 O O . ARG A 1 661 ? 15.859 -21.703 -25.766 1 94.81 661 ARG A O 1
ATOM 5259 N N . THR A 1 662 ? 16.875 -23.578 -26.406 1 96.56 662 THR A N 1
ATOM 5260 C CA . THR A 1 662 ? 15.703 -24 -27.172 1 96.56 662 THR A CA 1
ATOM 5261 C C . THR A 1 662 ? 14.547 -24.359 -26.25 1 96.56 662 THR A C 1
ATOM 5263 O O . THR A 1 662 ? 13.391 -24.047 -26.531 1 96.56 662 THR A O 1
ATOM 5266 N N . ALA A 1 663 ? 14.914 -24.984 -25.172 1 97.06 663 ALA A N 1
ATOM 5267 C CA . ALA A 1 663 ? 13.891 -25.328 -24.188 1 97.06 663 ALA A CA 1
ATOM 5268 C C . ALA A 1 663 ? 13.242 -24.078 -23.609 1 97.06 663 ALA A C 1
ATOM 5270 O O . ALA A 1 663 ? 12.023 -24.031 -23.422 1 97.06 663 ALA A O 1
ATOM 5271 N N . GLN A 1 664 ? 14.055 -23.078 -23.359 1 96.31 664 GLN A N 1
ATOM 5272 C CA . GLN A 1 664 ? 13.523 -21.812 -22.844 1 96.31 664 GLN A CA 1
ATOM 5273 C C . GLN A 1 664 ? 12.57 -21.172 -23.844 1 96.31 664 GLN A C 1
ATOM 5275 O O . GLN A 1 664 ? 11.5 -20.688 -23.469 1 96.31 664 GLN A O 1
ATOM 5280 N N . LYS A 1 665 ? 12.961 -21.219 -25.047 1 95.75 665 LYS A N 1
ATOM 5281 C CA . LYS A 1 665 ? 12.109 -20.672 -26.094 1 95.75 665 LYS A CA 1
ATOM 5282 C C . LYS A 1 665 ? 10.812 -21.453 -26.219 1 95.75 665 LYS A C 1
ATOM 5284 O O . LYS A 1 665 ? 9.727 -20.875 -26.312 1 95.75 665 LYS A O 1
ATOM 5289 N N . GLY A 1 666 ? 10.953 -22.75 -26.234 1 96.75 666 GLY A N 1
ATOM 5290 C CA . GLY A 1 666 ? 9.781 -23.609 -26.312 1 96.75 666 GLY A CA 1
ATOM 5291 C C . GLY A 1 666 ? 8.797 -23.359 -25.172 1 96.75 666 GLY A C 1
ATOM 5292 O O . GLY A 1 666 ? 7.594 -23.25 -25.406 1 96.75 666 GLY A O 1
ATOM 5293 N N . LEU A 1 667 ? 9.281 -23.219 -24.016 1 96.56 667 LEU A N 1
ATOM 5294 C CA . LEU A 1 667 ? 8.438 -22.984 -22.844 1 96.56 667 LEU A CA 1
ATOM 5295 C C . LEU A 1 667 ? 7.805 -21.609 -22.875 1 96.56 667 LEU A C 1
ATOM 5297 O O . LEU A 1 667 ? 6.66 -21.422 -22.453 1 96.56 667 LEU A O 1
ATOM 5301 N N . SER A 1 668 ? 8.516 -20.609 -23.359 1 95.31 668 SER A N 1
ATOM 5302 C CA . SER A 1 668 ? 7.984 -19.266 -23.438 1 95.31 668 SER A CA 1
ATOM 5303 C C . SER A 1 668 ? 6.816 -19.188 -24.422 1 95.31 668 SER A C 1
ATOM 5305 O O . SER A 1 668 ? 5.965 -18.297 -24.297 1 95.31 668 SER A O 1
ATOM 5307 N N . MET A 1 669 ? 6.68 -20.125 -25.312 1 94.94 669 MET A N 1
ATOM 5308 C CA . MET A 1 669 ? 5.637 -20.109 -26.328 1 94.94 669 MET A CA 1
ATOM 5309 C C . MET A 1 669 ? 4.285 -20.484 -25.734 1 94.94 669 MET A C 1
ATOM 5311 O O . MET A 1 669 ? 3.242 -20.219 -26.344 1 94.94 669 MET A O 1
ATOM 5315 N N . TYR A 1 670 ? 4.289 -21.125 -24.516 1 94.44 670 TYR A N 1
ATOM 5316 C CA . TYR A 1 670 ? 3.041 -21.438 -23.828 1 94.44 670 TYR A CA 1
ATOM 5317 C C . TYR A 1 670 ? 2.334 -20.156 -23.391 1 94.44 670 TYR A C 1
ATOM 5319 O O . TYR A 1 670 ? 1.133 -20.172 -23.109 1 94.44 670 TYR A O 1
ATOM 5327 N N . GLY A 1 671 ? 3.092 -19.078 -23.297 1 92.56 671 GLY A N 1
ATOM 5328 C CA . GLY A 1 671 ? 2.51 -17.812 -22.906 1 92.56 671 GLY A CA 1
ATOM 5329 C C . GLY A 1 671 ? 2.16 -17.734 -21.438 1 92.56 671 GLY A C 1
ATOM 5330 O O . GLY A 1 671 ? 2.908 -18.234 -20.594 1 92.56 671 GLY A O 1
ATOM 5331 N N . GLU A 1 672 ? 1.037 -17.203 -21.094 1 92.19 672 GLU A N 1
ATOM 5332 C CA . GLU A 1 672 ? 0.646 -16.953 -19.719 1 92.19 672 GLU A CA 1
ATOM 5333 C C . GLU A 1 672 ? 0.071 -18.219 -19.078 1 92.19 672 GLU A C 1
ATOM 5335 O O . GLU A 1 672 ? -0.17 -18.25 -17.859 1 92.19 672 GLU A O 1
ATOM 5340 N N . ARG A 1 673 ? 0.016 -19.234 -19.766 1 92.81 673 ARG A N 1
ATOM 5341 C CA . ARG A 1 673 ? -0.687 -20.438 -19.328 1 92.81 673 ARG A CA 1
ATOM 5342 C C . ARG A 1 673 ? 0.177 -21.266 -18.391 1 92.81 673 ARG A C 1
ATOM 5344 O O . ARG A 1 673 ? -0.323 -22.156 -17.703 1 92.81 673 ARG A O 1
ATOM 5351 N N . ILE A 1 674 ? 1.497 -20.938 -18.328 1 94.81 674 ILE A N 1
ATOM 5352 C CA . ILE A 1 674 ? 2.338 -21.812 -17.516 1 94.81 674 ILE A CA 1
ATOM 5353 C C . ILE A 1 674 ? 3.145 -20.984 -16.531 1 94.81 674 ILE A C 1
ATOM 5355 O O . ILE A 1 674 ? 4.164 -21.438 -16 1 94.81 674 ILE A O 1
ATOM 5359 N N . LEU A 1 675 ? 2.824 -19.812 -16.344 1 94.56 675 LEU A N 1
ATOM 5360 C CA . LEU A 1 675 ? 3.59 -18.922 -15.477 1 94.56 675 LEU A CA 1
ATOM 5361 C C . LEU A 1 675 ? 3.531 -19.406 -14.023 1 94.56 675 LEU A C 1
ATOM 5363 O O . LEU A 1 675 ? 4.527 -19.328 -13.305 1 94.56 675 LEU A O 1
ATOM 5367 N N . GLY A 1 676 ? 2.396 -19.812 -13.617 1 94.56 676 GLY A N 1
ATOM 5368 C CA . GLY A 1 676 ? 2.293 -20.406 -12.289 1 94.56 676 GLY A CA 1
ATOM 5369 C C . GLY A 1 676 ? 3.141 -21.641 -12.117 1 94.56 676 GLY A C 1
ATOM 5370 O O . GLY A 1 676 ? 3.754 -21.844 -11.062 1 94.56 676 GLY A O 1
ATOM 5371 N N . THR A 1 677 ? 3.217 -22.438 -13.109 1 95.56 677 THR A N 1
ATOM 5372 C CA . THR A 1 677 ? 4.047 -23.641 -13.086 1 95.56 677 THR A CA 1
ATOM 5373 C C . THR A 1 677 ? 5.52 -23.281 -12.93 1 95.56 677 THR A C 1
ATOM 5375 O O . THR A 1 677 ? 6.254 -23.938 -12.188 1 95.56 677 THR A O 1
ATOM 5378 N N . MET A 1 678 ? 5.898 -22.266 -13.656 1 95.75 678 MET A N 1
ATOM 5379 C CA . MET A 1 678 ? 7.273 -21.797 -13.531 1 95.75 678 MET A CA 1
ATOM 5380 C C . MET A 1 678 ? 7.574 -21.359 -12.102 1 95.75 678 MET A C 1
ATOM 5382 O O . MET A 1 678 ? 8.664 -21.609 -11.586 1 95.75 678 MET A O 1
ATOM 5386 N N . PHE A 1 679 ? 6.605 -20.75 -11.5 1 95.75 679 PHE A N 1
ATOM 5387 C CA . PHE A 1 679 ? 6.754 -20.344 -10.102 1 95.75 679 PHE A CA 1
ATOM 5388 C C . PHE A 1 679 ? 7.012 -21.547 -9.211 1 95.75 679 PHE A C 1
ATOM 5390 O O . PHE A 1 679 ? 7.887 -21.5 -8.344 1 95.75 679 PHE A O 1
ATOM 5397 N N . ASP A 1 680 ? 6.234 -22.562 -9.445 1 95.44 680 ASP A N 1
ATOM 5398 C CA . ASP A 1 680 ? 6.355 -23.781 -8.633 1 95.44 680 ASP A CA 1
ATOM 5399 C C . ASP A 1 680 ? 7.766 -24.359 -8.703 1 95.44 680 ASP A C 1
ATOM 5401 O O . ASP A 1 680 ? 8.359 -24.688 -7.68 1 95.44 680 ASP A O 1
ATOM 5405 N N . TYR A 1 681 ? 8.297 -24.406 -9.883 1 94.44 681 TYR A N 1
ATOM 5406 C CA . TYR A 1 681 ? 9.625 -24.984 -10.07 1 94.44 681 TYR A CA 1
ATOM 5407 C C . TYR A 1 681 ? 10.711 -24.031 -9.562 1 94.44 681 TYR A C 1
ATOM 5409 O O . TYR A 1 681 ? 11.734 -24.484 -9.047 1 94.44 681 TYR A O 1
ATOM 5417 N N . LEU A 1 682 ? 10.461 -22.844 -9.648 1 94.69 682 LEU A N 1
ATOM 5418 C CA . LEU A 1 682 ? 11.414 -21.812 -9.234 1 94.69 682 LEU A CA 1
ATOM 5419 C C . LEU A 1 682 ? 11.609 -21.844 -7.719 1 94.69 682 LEU A C 1
ATOM 5421 O O . LEU A 1 682 ? 12.719 -21.656 -7.23 1 94.69 682 LEU A O 1
ATOM 5425 N N . THR A 1 683 ? 10.57 -22.109 -6.988 1 93.12 683 THR A N 1
ATOM 5426 C CA . THR A 1 683 ? 10.602 -21.953 -5.539 1 93.12 683 THR A CA 1
ATOM 5427 C C . THR A 1 683 ? 10.734 -23.312 -4.855 1 93.12 683 THR A C 1
ATOM 5429 O O . THR A 1 683 ? 10.867 -23.391 -3.633 1 93.12 683 THR A O 1
ATOM 5432 N N . ASP A 1 684 ? 10.797 -24.391 -5.629 1 92.19 684 ASP A N 1
ATOM 5433 C CA . ASP A 1 684 ? 10.891 -25.734 -5.082 1 92.19 684 ASP A CA 1
ATOM 5434 C C . ASP A 1 684 ? 12.336 -26.109 -4.777 1 92.19 684 ASP A C 1
ATOM 5436 O O . ASP A 1 684 ? 13.156 -26.219 -5.688 1 92.19 684 ASP A O 1
ATOM 5440 N N . ASP A 1 685 ? 12.633 -26.375 -3.525 1 88.62 685 ASP A N 1
ATOM 5441 C CA . ASP A 1 685 ? 14 -26.672 -3.088 1 88.62 685 ASP A CA 1
ATOM 5442 C C . ASP A 1 685 ? 14.43 -28.062 -3.535 1 88.62 685 ASP A C 1
ATOM 5444 O O . ASP A 1 685 ? 15.617 -28.391 -3.506 1 88.62 685 ASP A O 1
ATOM 5448 N N . GLN A 1 686 ? 13.469 -28.844 -4.02 1 87.88 686 GLN A N 1
ATOM 5449 C CA . GLN A 1 686 ? 13.805 -30.203 -4.465 1 87.88 686 GLN A CA 1
ATOM 5450 C C . GLN A 1 686 ? 14.266 -30.203 -5.922 1 87.88 686 GLN A C 1
ATOM 5452 O O . GLN A 1 686 ? 14.852 -31.172 -6.395 1 87.88 686 GLN A O 1
ATOM 5457 N N . VAL A 1 687 ? 14.047 -29.125 -6.602 1 92.19 687 VAL A N 1
ATOM 5458 C CA . VAL A 1 687 ? 14.508 -28.984 -7.977 1 92.19 687 VAL A CA 1
ATOM 5459 C C . VAL A 1 687 ? 15.961 -28.516 -7.992 1 92.19 687 VAL A C 1
ATOM 5461 O O . VAL A 1 687 ? 16.375 -27.734 -7.133 1 92.19 687 VAL A O 1
ATOM 5464 N N . SER A 1 688 ? 16.719 -29.047 -8.93 1 91.38 688 SER A N 1
ATOM 5465 C CA . SER A 1 688 ? 18.141 -28.703 -9.016 1 91.38 688 SER A CA 1
ATOM 5466 C C . SER A 1 688 ? 18.344 -27.203 -9.195 1 91.38 688 SER A C 1
ATOM 5468 O O . SER A 1 688 ? 17.547 -26.547 -9.852 1 91.38 688 SER A O 1
ATOM 5470 N N . LEU A 1 689 ? 19.406 -26.672 -8.57 1 92.25 689 LEU A N 1
ATOM 5471 C CA . LEU A 1 689 ? 19.703 -25.234 -8.617 1 92.25 689 LEU A CA 1
ATOM 5472 C C . LEU A 1 689 ? 19.953 -24.781 -10.055 1 92.25 689 LEU A C 1
ATOM 5474 O O . LEU A 1 689 ? 19.547 -23.688 -10.445 1 92.25 689 LEU A O 1
ATOM 5478 N N . SER A 1 690 ? 20.578 -25.609 -10.836 1 91.38 690 SER A N 1
ATOM 5479 C CA . SER A 1 690 ? 20.906 -25.266 -12.219 1 91.38 690 SER A CA 1
ATOM 5480 C C . SER A 1 690 ? 19.641 -25.031 -13.039 1 91.38 690 SER A C 1
ATOM 5482 O O . SER A 1 690 ? 19.594 -24.125 -13.875 1 91.38 690 SER A O 1
ATOM 5484 N N . LYS A 1 691 ? 18.656 -25.859 -12.781 1 93.25 691 LYS A N 1
ATOM 5485 C CA . LYS A 1 691 ? 17.375 -25.719 -13.461 1 93.25 691 LYS A CA 1
ATOM 5486 C C . LYS A 1 691 ? 16.656 -24.438 -13.016 1 93.25 691 LYS A C 1
ATOM 5488 O O . LYS A 1 691 ? 16.141 -23.688 -13.844 1 93.25 691 LYS A O 1
ATOM 5493 N N . ARG A 1 692 ? 16.719 -24.188 -11.758 1 94.44 692 ARG A N 1
ATOM 5494 C CA . ARG A 1 692 ? 16.016 -23.047 -11.18 1 94.44 692 ARG A CA 1
ATOM 5495 C C . ARG A 1 692 ? 16.609 -21.734 -11.664 1 94.44 692 ARG A C 1
ATOM 5497 O O . ARG A 1 692 ? 15.891 -20.75 -11.859 1 94.44 692 ARG A O 1
ATOM 5504 N N . LEU A 1 693 ? 17.875 -21.688 -11.898 1 94.38 693 LEU A N 1
ATOM 5505 C CA . LEU A 1 693 ? 18.578 -20.484 -12.328 1 94.38 693 LEU A CA 1
ATOM 5506 C C . LEU A 1 693 ? 18.172 -20.094 -13.742 1 94.38 693 LEU A C 1
ATOM 5508 O O . LEU A 1 693 ? 18.312 -18.922 -14.133 1 94.38 693 LEU A O 1
ATOM 5512 N N . GLN A 1 694 ? 17.562 -21.016 -14.516 1 94.62 694 GLN A N 1
ATOM 5513 C CA . GLN A 1 694 ? 17.234 -20.766 -15.914 1 94.62 694 GLN A CA 1
ATOM 5514 C C . GLN A 1 694 ? 15.781 -20.328 -16.078 1 94.62 694 GLN A C 1
ATOM 5516 O O . GLN A 1 694 ? 15.391 -19.812 -17.125 1 94.62 694 GLN A O 1
ATOM 5521 N N . ILE A 1 695 ? 14.984 -20.469 -15.125 1 96.12 695 ILE A N 1
ATOM 5522 C CA . ILE A 1 695 ? 13.539 -20.297 -15.203 1 96.12 695 ILE A CA 1
ATOM 5523 C C . ILE A 1 695 ? 13.203 -18.812 -15.305 1 96.12 695 ILE A C 1
ATOM 5525 O O . ILE A 1 695 ? 12.32 -18.422 -16.078 1 96.12 695 ILE A O 1
ATOM 5529 N N . PRO A 1 696 ? 13.922 -17.891 -14.555 1 95.56 696 PRO A N 1
ATOM 5530 C CA . PRO A 1 696 ? 13.57 -16.469 -14.641 1 95.56 696 PRO A CA 1
ATOM 5531 C C . PRO A 1 696 ? 13.656 -15.922 -16.062 1 95.56 696 PRO A C 1
ATOM 5533 O O . PRO A 1 696 ? 12.875 -15.055 -16.438 1 95.56 696 PRO A O 1
ATOM 5536 N N . ARG A 1 697 ? 14.477 -16.453 -16.859 1 94.06 697 ARG A N 1
ATOM 5537 C CA . ARG A 1 697 ? 14.586 -16.016 -18.25 1 94.06 697 ARG A CA 1
ATOM 5538 C C . ARG A 1 697 ? 13.32 -16.328 -19.031 1 94.06 697 ARG A C 1
ATOM 5540 O O . ARG A 1 697 ? 12.906 -15.555 -19.891 1 94.06 697 ARG A O 1
ATOM 5547 N N . ILE A 1 698 ? 12.711 -17.438 -18.75 1 95.75 698 ILE A N 1
ATOM 5548 C CA . ILE A 1 698 ? 11.461 -17.828 -19.391 1 95.75 698 ILE A CA 1
ATOM 5549 C C . ILE A 1 698 ? 10.367 -16.812 -19.062 1 95.75 698 ILE A C 1
ATOM 5551 O O . ILE A 1 698 ? 9.586 -16.422 -19.938 1 95.75 698 ILE A O 1
ATOM 5555 N N . LEU A 1 699 ? 10.336 -16.344 -17.906 1 94.06 699 LEU A N 1
ATOM 5556 C CA . LEU A 1 699 ? 9.305 -15.43 -17.453 1 94.06 699 LEU A CA 1
ATOM 5557 C C . LEU A 1 699 ? 9.453 -14.07 -18.125 1 94.06 699 LEU A C 1
ATOM 5559 O O . LEU A 1 699 ? 8.453 -13.422 -18.453 1 94.06 699 LEU A O 1
ATOM 5563 N N . TYR A 1 700 ? 10.594 -13.578 -18.281 1 91.38 700 TYR A N 1
ATOM 5564 C CA . TYR A 1 700 ? 10.695 -12.25 -18.875 1 91.38 700 TYR A CA 1
ATOM 5565 C C . TYR A 1 700 ? 10.492 -12.32 -20.391 1 91.38 700 TYR A C 1
ATOM 5567 O O . TYR A 1 700 ? 10.18 -11.312 -21.031 1 91.38 700 TYR A O 1
ATOM 5575 N N . LEU A 1 701 ? 10.68 -13.562 -20.984 1 92.44 701 LEU A N 1
ATOM 5576 C CA . LEU A 1 701 ? 10.398 -13.711 -22.406 1 92.44 701 LEU A CA 1
ATOM 5577 C C . LEU A 1 701 ? 8.898 -13.594 -22.672 1 92.44 701 LEU A C 1
ATOM 5579 O O . LEU A 1 701 ? 8.492 -13.375 -23.812 1 92.44 701 LEU A O 1
ATOM 5583 N N . ILE A 1 702 ? 8.141 -13.75 -21.641 1 93.12 702 ILE A N 1
ATOM 5584 C CA . ILE A 1 702 ? 6.695 -13.562 -21.734 1 93.12 702 ILE A CA 1
ATOM 5585 C C . ILE A 1 702 ? 6.305 -12.227 -21.109 1 93.12 702 ILE A C 1
ATOM 5587 O O . ILE A 1 702 ? 5.926 -12.172 -19.938 1 93.12 702 ILE A O 1
ATOM 5591 N N . PRO A 1 703 ? 6.367 -11.172 -21.859 1 90.12 703 PRO A N 1
ATOM 5592 C CA . PRO A 1 703 ? 6.133 -9.852 -21.281 1 90.12 703 PRO A CA 1
ATOM 5593 C C . PRO A 1 703 ? 4.668 -9.617 -20.922 1 90.12 703 PRO A C 1
ATOM 5595 O O . PRO A 1 703 ? 3.875 -9.195 -21.766 1 90.12 703 PRO A O 1
ATOM 5598 N N . SER A 1 704 ? 4.27 -9.945 -19.719 1 91.94 704 SER A N 1
ATOM 5599 C CA . SER A 1 704 ? 2.906 -9.75 -19.234 1 91.94 704 SER A CA 1
ATOM 5600 C C . SER A 1 704 ? 2.898 -9.305 -17.781 1 91.94 704 SER A C 1
ATOM 5602 O O . SER A 1 704 ? 3.898 -9.453 -17.078 1 91.94 704 SER A O 1
ATOM 5604 N N . GLN A 1 705 ? 1.805 -8.672 -17.453 1 92.44 705 GLN A N 1
ATOM 5605 C CA . GLN A 1 705 ? 1.655 -8.258 -16.062 1 92.44 705 GLN A CA 1
ATOM 5606 C C . GLN A 1 705 ? 1.624 -9.461 -15.125 1 92.44 705 GLN A C 1
ATOM 5608 O O . GLN A 1 705 ? 2.115 -9.391 -14 1 92.44 705 GLN A O 1
ATOM 5613 N N . VAL A 1 706 ? 1.136 -10.555 -15.531 1 92.12 706 VAL A N 1
ATOM 5614 C CA . VAL A 1 706 ? 1.075 -11.758 -14.719 1 92.12 706 VAL A CA 1
ATOM 5615 C C . VAL A 1 706 ? 2.488 -12.273 -14.438 1 92.12 706 VAL A C 1
ATOM 5617 O O . VAL A 1 706 ? 2.811 -12.641 -13.305 1 92.12 706 VAL A O 1
ATOM 5620 N N . ALA A 1 707 ? 3.262 -12.281 -15.492 1 94.81 707 ALA A N 1
ATOM 5621 C CA . ALA A 1 707 ? 4.652 -12.703 -15.32 1 94.81 707 ALA A CA 1
ATOM 5622 C C . ALA A 1 707 ? 5.375 -11.812 -14.312 1 94.81 707 ALA A C 1
ATOM 5624 O O . ALA A 1 707 ? 6.117 -12.305 -13.461 1 94.81 707 ALA A O 1
ATOM 5625 N N . LEU A 1 708 ? 5.113 -10.523 -14.492 1 93.94 708 LEU A N 1
ATOM 5626 C CA . LEU A 1 708 ? 5.703 -9.57 -13.562 1 93.94 708 LEU A CA 1
ATOM 5627 C C . LEU A 1 708 ? 5.273 -9.867 -12.133 1 93.94 708 LEU A C 1
ATOM 5629 O O . LEU A 1 708 ? 6.098 -9.844 -11.211 1 93.94 708 LEU A O 1
ATOM 5633 N N . ASN A 1 709 ? 4.051 -10.141 -11.906 1 92.19 709 ASN A N 1
ATOM 5634 C CA . ASN A 1 709 ? 3.525 -10.453 -10.578 1 92.19 709 ASN A CA 1
ATOM 5635 C C . ASN A 1 709 ? 4.129 -11.734 -10.023 1 92.19 709 ASN A C 1
ATOM 5637 O O . ASN A 1 709 ? 4.426 -11.828 -8.836 1 92.19 709 ASN A O 1
ATOM 5641 N N . VAL A 1 710 ? 4.324 -12.664 -10.859 1 93.44 710 VAL A N 1
ATOM 5642 C CA . VAL A 1 710 ? 4.902 -13.945 -10.445 1 93.44 710 VAL A CA 1
ATOM 5643 C C . VAL A 1 710 ? 6.352 -13.734 -10.016 1 93.44 710 VAL A C 1
ATOM 5645 O O . VAL A 1 710 ? 6.785 -14.281 -8.992 1 93.44 710 VAL A O 1
ATOM 5648 N N . LEU A 1 711 ? 7.035 -12.992 -10.773 1 94.88 711 LEU A N 1
ATOM 5649 C CA . LEU A 1 711 ? 8.422 -12.695 -10.422 1 94.88 711 LEU A CA 1
ATOM 5650 C C . LEU A 1 711 ? 8.5 -11.977 -9.078 1 94.88 711 LEU A C 1
ATOM 5652 O O . LEU A 1 711 ? 9.336 -12.312 -8.242 1 94.88 711 LEU A O 1
ATOM 5656 N N . GLN A 1 712 ? 7.668 -11.039 -8.891 1 93 712 GLN A N 1
ATOM 5657 C CA . GLN A 1 712 ? 7.656 -10.312 -7.629 1 93 712 GLN A CA 1
ATOM 5658 C C . GLN A 1 712 ? 7.34 -11.242 -6.457 1 93 712 GLN A C 1
ATOM 5660 O O . GLN A 1 712 ? 7.949 -11.125 -5.391 1 93 712 GLN A O 1
ATOM 5665 N N . LEU A 1 713 ? 6.43 -12.117 -6.672 1 91.06 713 LEU A N 1
ATOM 5666 C CA . LEU A 1 713 ? 6.051 -13.062 -5.633 1 91.06 713 LEU A CA 1
ATOM 5667 C C . LEU A 1 713 ? 7.207 -14 -5.301 1 91.06 713 LEU A C 1
ATOM 5669 O O . LEU A 1 713 ? 7.402 -14.367 -4.141 1 91.06 713 LEU A O 1
ATOM 5673 N N . SER A 1 714 ? 7.969 -14.344 -6.27 1 93.69 714 SER A N 1
ATOM 5674 C CA . SER A 1 714 ? 9.055 -15.312 -6.113 1 93.69 714 SER A CA 1
ATOM 5675 C C . SER A 1 714 ? 10.195 -14.727 -5.281 1 93.69 714 SER A C 1
ATOM 5677 O O . SER A 1 714 ? 10.992 -15.477 -4.711 1 93.69 714 SER A O 1
ATOM 5679 N N . LEU A 1 715 ? 10.289 -13.438 -5.168 1 92.44 715 LEU A N 1
ATOM 5680 C CA . LEU A 1 715 ? 11.383 -12.773 -4.473 1 92.44 715 LEU A CA 1
ATOM 5681 C C . LEU A 1 715 ? 11.461 -13.227 -3.016 1 92.44 715 LEU A C 1
ATOM 5683 O O . LEU A 1 715 ? 12.547 -13.312 -2.443 1 92.44 715 LEU A O 1
ATOM 5687 N N . ASN A 1 716 ? 10.344 -13.625 -2.457 1 87.69 716 ASN A N 1
ATOM 5688 C CA . ASN A 1 716 ? 10.289 -13.945 -1.034 1 87.69 716 ASN A CA 1
ATOM 5689 C C . ASN A 1 716 ? 10.531 -15.43 -0.781 1 87.69 716 ASN A C 1
ATOM 5691 O O . ASN A 1 716 ? 10.75 -15.836 0.36 1 87.69 716 ASN A O 1
ATOM 5695 N N . TYR A 1 717 ? 10.57 -16.188 -1.899 1 88.81 717 TYR A N 1
ATOM 5696 C CA . TYR A 1 717 ? 10.562 -17.625 -1.662 1 88.81 717 TYR A CA 1
ATOM 5697 C C . TYR A 1 717 ? 11.695 -18.312 -2.418 1 88.81 717 TYR A C 1
ATOM 5699 O O . TYR A 1 717 ? 11.703 -19.531 -2.561 1 88.81 717 TYR A O 1
ATOM 5707 N N . CYS A 1 718 ? 12.586 -17.547 -2.861 1 91.69 718 CYS A N 1
ATOM 5708 C CA . CYS A 1 718 ? 13.688 -18.141 -3.619 1 91.69 718 CYS A CA 1
ATOM 5709 C C . CYS A 1 718 ? 14.992 -18.047 -2.84 1 91.69 718 CYS A C 1
ATOM 5711 O O . CYS A 1 718 ? 15.133 -17.203 -1.952 1 91.69 718 CYS A O 1
ATOM 5713 N N . ASP A 1 719 ? 15.914 -18.953 -3.242 1 91.81 719 ASP A N 1
ATOM 5714 C CA . ASP A 1 719 ? 17.281 -18.891 -2.725 1 91.81 719 ASP A CA 1
ATOM 5715 C C . ASP A 1 719 ? 18.016 -17.656 -3.246 1 91.81 719 ASP A C 1
ATOM 5717 O O . ASP A 1 719 ? 17.625 -17.078 -4.258 1 91.81 719 ASP A O 1
ATOM 5721 N N . ILE A 1 720 ? 19.109 -17.344 -2.635 1 92.69 720 ILE A N 1
ATOM 5722 C CA . ILE A 1 720 ? 19.797 -16.078 -2.875 1 92.69 720 ILE A CA 1
ATOM 5723 C C . ILE A 1 720 ? 20.312 -16.047 -4.312 1 92.69 720 ILE A C 1
ATOM 5725 O O . ILE A 1 720 ? 20.109 -15.055 -5.02 1 92.69 720 ILE A O 1
ATOM 5729 N N . PRO A 1 721 ? 20.922 -17.094 -4.801 1 92.19 721 PRO A N 1
ATOM 5730 C CA . PRO A 1 721 ? 21.406 -17.016 -6.184 1 92.19 721 PRO A CA 1
ATOM 5731 C C . PRO A 1 721 ? 20.266 -16.891 -7.195 1 92.19 721 PRO A C 1
ATOM 5733 O O . PRO A 1 721 ? 20.406 -16.203 -8.211 1 92.19 721 PRO A O 1
ATOM 5736 N N . VAL A 1 722 ? 19.203 -17.609 -6.953 1 94.69 722 VAL A N 1
ATOM 5737 C CA . VAL A 1 722 ? 18.031 -17.531 -7.832 1 94.69 722 VAL A CA 1
ATOM 5738 C C . VAL A 1 722 ? 17.391 -16.156 -7.727 1 94.69 722 VAL A C 1
ATOM 5740 O O . VAL A 1 722 ? 16.906 -15.609 -8.727 1 94.69 722 VAL A O 1
ATOM 5743 N N . ARG A 1 723 ? 17.453 -15.641 -6.52 1 94.31 723 ARG A N 1
ATOM 5744 C CA . ARG A 1 723 ? 16.875 -14.32 -6.273 1 94.31 723 ARG A CA 1
ATOM 5745 C C . ARG A 1 723 ? 17.562 -13.258 -7.141 1 94.31 723 ARG A C 1
ATOM 5747 O O . ARG A 1 723 ? 16.906 -12.352 -7.652 1 94.31 723 ARG A O 1
ATOM 5754 N N . HIS A 1 724 ? 18.812 -13.359 -7.289 1 94.88 724 HIS A N 1
ATOM 5755 C CA . HIS A 1 724 ? 19.562 -12.438 -8.133 1 94.88 724 HIS A CA 1
ATOM 5756 C C . HIS A 1 724 ? 19.062 -12.484 -9.578 1 94.88 724 HIS A C 1
ATOM 5758 O O . HIS A 1 724 ? 18.875 -11.438 -10.203 1 94.88 724 HIS A O 1
ATOM 5764 N N . GLN A 1 725 ? 18.812 -13.68 -10.07 1 95.44 725 GLN A N 1
ATOM 5765 C CA . GLN A 1 725 ? 18.328 -13.828 -11.438 1 95.44 725 GLN A CA 1
ATOM 5766 C C . GLN A 1 725 ? 16.906 -13.289 -11.578 1 95.44 725 GLN A C 1
ATOM 5768 O O . GLN A 1 725 ? 16.547 -12.742 -12.617 1 95.44 725 GLN A O 1
ATOM 5773 N N . VAL A 1 726 ? 16.156 -13.492 -10.555 1 96.56 726 VAL A N 1
ATOM 5774 C CA . VAL A 1 726 ? 14.781 -12.984 -10.555 1 96.56 726 VAL A CA 1
ATOM 5775 C C . VAL A 1 726 ? 14.797 -11.461 -10.625 1 96.56 726 VAL A C 1
ATOM 5777 O O . VAL A 1 726 ? 14.031 -10.859 -11.391 1 96.56 726 VAL A O 1
ATOM 5780 N N . ILE A 1 727 ? 15.672 -10.82 -9.852 1 95.88 727 ILE A N 1
ATOM 5781 C CA . ILE A 1 727 ? 15.773 -9.367 -9.844 1 95.88 727 ILE A CA 1
ATOM 5782 C C . ILE A 1 727 ? 16.203 -8.875 -11.227 1 95.88 727 ILE A C 1
ATOM 5784 O O . ILE A 1 727 ? 15.664 -7.902 -11.75 1 95.88 727 ILE A O 1
ATOM 5788 N N . LYS A 1 728 ? 17.109 -9.531 -11.812 1 94.62 728 LYS A N 1
ATOM 5789 C CA . LYS A 1 728 ? 17.547 -9.188 -13.164 1 94.62 728 LYS A CA 1
ATOM 5790 C C . LYS A 1 728 ? 16.391 -9.297 -14.156 1 94.62 728 LYS A C 1
ATOM 5792 O O . LYS A 1 728 ? 16.203 -8.422 -15.008 1 94.62 728 LYS A O 1
ATOM 5797 N N . ALA A 1 729 ? 15.656 -10.383 -14 1 95.62 729 ALA A N 1
ATOM 5798 C CA . ALA A 1 729 ? 14.516 -10.602 -14.883 1 95.62 729 ALA A CA 1
ATOM 5799 C C . ALA A 1 729 ? 13.469 -9.508 -14.711 1 95.62 729 ALA A C 1
ATOM 5801 O O . ALA A 1 729 ? 12.844 -9.062 -15.68 1 95.62 729 ALA A O 1
ATOM 5802 N N . LEU A 1 730 ? 13.281 -9.094 -13.516 1 95 730 LEU A N 1
ATOM 5803 C CA . LEU A 1 730 ? 12.328 -8.023 -13.234 1 95 730 LEU A CA 1
ATOM 5804 C C . LEU A 1 730 ? 12.727 -6.738 -13.945 1 95 730 LEU A C 1
ATOM 5806 O O . LEU A 1 730 ? 11.867 -6.027 -14.484 1 95 730 LEU A O 1
ATOM 5810 N N . ASN A 1 731 ? 13.969 -6.438 -13.938 1 93.75 731 ASN A N 1
ATOM 5811 C CA . ASN A 1 731 ? 14.453 -5.234 -14.609 1 93.75 731 ASN A CA 1
ATOM 5812 C C . ASN A 1 731 ? 14.289 -5.336 -16.125 1 93.75 731 ASN A C 1
ATOM 5814 O O . ASN A 1 731 ? 13.914 -4.363 -16.781 1 93.75 731 ASN A O 1
ATOM 5818 N N . LYS A 1 732 ? 14.445 -6.461 -16.641 1 92.38 732 LYS A N 1
ATOM 5819 C CA . LYS A 1 732 ? 14.336 -6.66 -18.078 1 92.38 732 LYS A CA 1
ATOM 5820 C C . LYS A 1 732 ? 12.883 -6.602 -18.531 1 92.38 732 LYS A C 1
ATOM 5822 O O . LYS A 1 732 ? 12.57 -6.027 -19.578 1 92.38 732 LYS A O 1
ATOM 5827 N N . ILE A 1 733 ? 12.039 -7.223 -17.781 1 92.31 733 ILE A N 1
ATOM 5828 C CA . ILE A 1 733 ? 10.625 -7.293 -18.141 1 92.31 733 ILE A CA 1
ATOM 5829 C C . ILE A 1 733 ? 10.008 -5.898 -18.062 1 92.31 733 ILE A C 1
ATOM 5831 O O . ILE A 1 733 ? 9.094 -5.574 -18.828 1 92.31 733 ILE A O 1
ATOM 5835 N N . ARG A 1 734 ? 10.477 -5.109 -17.109 1 89.62 734 ARG A N 1
ATOM 5836 C CA . ARG A 1 734 ? 9.977 -3.748 -16.953 1 89.62 734 ARG A CA 1
ATOM 5837 C C . ARG A 1 734 ? 10.141 -2.949 -18.234 1 89.62 734 ARG A C 1
ATOM 5839 O O . ARG A 1 734 ? 9.289 -2.133 -18.578 1 89.62 734 ARG A O 1
ATOM 5846 N N . LEU A 1 735 ? 11.18 -3.236 -19 1 86.75 735 LEU A N 1
ATOM 5847 C CA . LEU A 1 735 ? 11.484 -2.51 -20.219 1 86.75 735 LEU A CA 1
ATOM 5848 C C . LEU A 1 735 ? 10.547 -2.938 -21.359 1 86.75 735 LEU A C 1
ATOM 5850 O O . LEU A 1 735 ? 10.305 -2.17 -22.281 1 86.75 735 LEU A O 1
ATOM 5854 N N . LYS A 1 736 ? 9.906 -4.07 -21.188 1 89.12 736 LYS A N 1
ATOM 5855 C CA . LYS A 1 736 ? 9.109 -4.637 -22.266 1 89.12 736 LYS A CA 1
ATOM 5856 C C . LYS A 1 736 ? 7.621 -4.344 -22.062 1 89.12 736 LYS A C 1
ATOM 5858 O O . LYS A 1 736 ? 6.832 -4.434 -23 1 89.12 736 LYS A O 1
ATOM 5863 N N . ILE A 1 737 ? 7.293 -4.039 -20.844 1 89.56 737 ILE A N 1
ATOM 5864 C CA . ILE A 1 737 ? 5.891 -3.781 -20.531 1 89.56 737 ILE A CA 1
ATOM 5865 C C . ILE A 1 737 ? 5.625 -2.277 -20.562 1 89.56 737 ILE A C 1
ATOM 5867 O O . ILE A 1 737 ? 6.387 -1.497 -19.984 1 89.56 737 ILE A O 1
ATOM 5871 N N . GLU A 1 738 ? 4.727 -1.746 -21.172 1 82.94 738 GLU A N 1
ATOM 5872 C CA . GLU A 1 738 ? 4.43 -0.327 -21.344 1 82.94 738 GLU A CA 1
ATOM 5873 C C . GLU A 1 738 ? 4.059 0.321 -20.016 1 82.94 738 GLU A C 1
ATOM 5875 O O . GLU A 1 738 ? 4.609 1.361 -19.656 1 82.94 738 GLU A O 1
ATOM 5880 N N . SER A 1 739 ? 3.113 -0.172 -19.203 1 87.5 739 SER A N 1
ATOM 5881 C CA . SER A 1 739 ? 2.709 0.384 -17.922 1 87.5 739 SER A CA 1
ATOM 5882 C C . SER A 1 739 ? 2.668 -0.692 -16.844 1 87.5 739 SER A C 1
ATOM 5884 O O . SER A 1 739 ? 1.592 -1.074 -16.375 1 87.5 739 SER A O 1
ATOM 5886 N N . PRO A 1 740 ? 3.928 -0.977 -16.438 1 90 740 PRO A N 1
ATOM 5887 C CA . PRO A 1 740 ? 3.963 -2.037 -15.43 1 90 740 PRO A CA 1
ATOM 5888 C C . PRO A 1 740 ? 3.49 -1.56 -14.055 1 90 740 PRO A C 1
ATOM 5890 O O . PRO A 1 740 ? 3.723 -0.406 -13.688 1 90 740 PRO A O 1
ATOM 5893 N N . VAL A 1 741 ? 2.768 -2.387 -13.359 1 87.25 741 VAL A N 1
ATOM 5894 C CA . VAL A 1 741 ? 2.314 -2.104 -12 1 87.25 741 VAL A CA 1
ATOM 5895 C C . VAL A 1 741 ? 3.164 -2.883 -11 1 87.25 741 VAL A C 1
ATOM 5897 O O . VAL A 1 741 ? 3.244 -4.109 -11.07 1 87.25 741 VAL A O 1
ATOM 5900 N N . PHE A 1 742 ? 3.873 -2.121 -10.141 1 89.88 742 PHE A N 1
ATOM 5901 C CA . PHE A 1 742 ? 4.715 -2.742 -9.125 1 89.88 742 PHE A CA 1
ATOM 5902 C C . PHE A 1 742 ? 4.125 -2.535 -7.734 1 89.88 742 PHE A C 1
ATOM 5904 O O . PHE A 1 742 ? 3.408 -1.56 -7.5 1 89.88 742 PHE A O 1
ATOM 5911 N N . ASP A 1 743 ? 4.387 -3.547 -6.898 1 87.25 743 ASP A N 1
ATOM 5912 C CA . ASP A 1 743 ? 4.09 -3.379 -5.48 1 87.25 743 ASP A CA 1
ATOM 5913 C C . ASP A 1 743 ? 5.215 -2.631 -4.77 1 87.25 743 ASP A C 1
ATOM 5915 O O . ASP A 1 743 ? 6.199 -3.238 -4.34 1 87.25 743 ASP A O 1
ATOM 5919 N N . GLU A 1 744 ? 5.012 -1.425 -4.539 1 87.31 744 GLU A N 1
ATOM 5920 C CA . GLU A 1 744 ? 6.078 -0.561 -4.039 1 87.31 744 GLU A CA 1
ATOM 5921 C C . GLU A 1 744 ? 6.438 -0.91 -2.598 1 87.31 744 GLU A C 1
ATOM 5923 O O . GLU A 1 744 ? 7.609 -0.884 -2.221 1 87.31 744 GLU A O 1
ATOM 5928 N N . GLU A 1 745 ? 5.496 -1.188 -1.796 1 85.81 745 GLU A N 1
ATOM 5929 C CA . GLU A 1 745 ? 5.777 -1.52 -0.401 1 85.81 745 GLU A CA 1
ATOM 5930 C C . GLU A 1 745 ? 6.621 -2.785 -0.293 1 85.81 745 GLU A C 1
ATOM 5932 O O . GLU A 1 745 ? 7.57 -2.838 0.491 1 85.81 745 GLU A O 1
ATOM 5937 N N . LYS A 1 746 ? 6.246 -3.688 -1.069 1 88.5 746 LYS A N 1
ATOM 5938 C CA . LYS A 1 746 ? 6.996 -4.941 -1.07 1 88.5 746 LYS A CA 1
ATOM 5939 C C . LYS A 1 746 ? 8.43 -4.723 -1.554 1 88.5 746 LYS A C 1
ATOM 5941 O O . LYS A 1 746 ? 9.375 -5.277 -0.987 1 88.5 746 LYS A O 1
ATOM 5946 N N . LEU A 1 747 ? 8.547 -3.98 -2.574 1 92.62 747 LEU A N 1
ATOM 5947 C CA . LEU A 1 747 ? 9.867 -3.713 -3.123 1 92.62 747 LEU A CA 1
ATOM 5948 C C . LEU A 1 747 ? 10.727 -2.953 -2.117 1 92.62 747 LEU A C 1
ATOM 5950 O O . LEU A 1 747 ? 11.93 -3.203 -2.01 1 92.62 747 LEU A O 1
ATOM 5954 N N . GLN A 1 748 ? 10.164 -2.07 -1.356 1 92.5 748 GLN A N 1
ATOM 5955 C CA . GLN A 1 748 ? 10.906 -1.34 -0.335 1 92.5 748 GLN A CA 1
ATOM 5956 C C . GLN A 1 748 ? 11.406 -2.279 0.761 1 92.5 748 GLN A C 1
ATOM 5958 O O . GLN A 1 748 ? 12.531 -2.137 1.242 1 92.5 748 GLN A O 1
ATOM 5963 N N . LYS A 1 749 ? 10.562 -3.201 1.07 1 91.5 749 LYS A N 1
ATOM 5964 C CA . LYS A 1 749 ? 10.977 -4.188 2.062 1 91.5 749 LYS A CA 1
ATOM 5965 C C . LYS A 1 749 ? 12.125 -5.043 1.541 1 91.5 749 LYS A C 1
ATOM 5967 O O . LYS A 1 749 ? 13.055 -5.371 2.289 1 91.5 749 LYS A O 1
ATOM 5972 N N . CYS A 1 750 ? 12.047 -5.344 0.26 1 94 750 CYS A N 1
ATOM 5973 C CA . CYS A 1 750 ? 13.109 -6.141 -0.353 1 94 750 CYS A CA 1
ATOM 5974 C C . CYS A 1 750 ? 14.422 -5.367 -0.39 1 94 750 CYS A C 1
ATOM 5976 O O . CYS A 1 750 ? 15.492 -5.945 -0.207 1 94 750 CYS A O 1
ATOM 5978 N N . VAL A 1 751 ? 14.359 -4.074 -0.595 1 94.81 751 VAL A N 1
ATOM 5979 C CA . VAL A 1 751 ? 15.555 -3.242 -0.591 1 94.81 751 VAL A CA 1
ATOM 5980 C C . VAL A 1 751 ? 16.188 -3.242 0.802 1 94.81 751 VAL A C 1
ATOM 5982 O O . VAL A 1 751 ? 17.406 -3.355 0.942 1 94.81 751 VAL A O 1
ATOM 5985 N N . ARG A 1 752 ? 15.359 -3.139 1.776 1 93.56 752 ARG A N 1
ATOM 5986 C CA . ARG A 1 752 ? 15.852 -3.139 3.148 1 93.56 752 ARG A CA 1
ATOM 5987 C C . ARG A 1 752 ? 16.531 -4.461 3.484 1 93.56 752 ARG A C 1
ATOM 5989 O O . ARG A 1 752 ? 17.594 -4.477 4.113 1 93.56 752 ARG A O 1
ATOM 5996 N N . GLN A 1 753 ? 15.953 -5.531 3.043 1 93.12 753 GLN A N 1
ATOM 5997 C CA . GLN A 1 753 ? 16.516 -6.852 3.297 1 93.12 753 GLN A CA 1
ATOM 5998 C C . GLN A 1 753 ? 17.859 -7.02 2.592 1 93.12 753 GLN A C 1
ATOM 6000 O O . GLN A 1 753 ? 18.812 -7.57 3.162 1 93.12 753 GLN A O 1
ATOM 6005 N N . GLU A 1 754 ? 17.875 -6.543 1.394 1 94.25 754 GLU A N 1
ATOM 6006 C CA . GLU A 1 754 ? 19.125 -6.633 0.637 1 94.25 754 GLU A CA 1
ATOM 6007 C C . GLU A 1 754 ? 20.203 -5.754 1.254 1 94.25 754 GLU A C 1
ATOM 6009 O O . GLU A 1 754 ? 21.375 -6.145 1.301 1 94.25 754 GLU A O 1
ATOM 6014 N N . ALA A 1 755 ? 19.828 -4.582 1.652 1 93.88 755 ALA A N 1
ATOM 6015 C CA . ALA A 1 755 ? 20.781 -3.686 2.301 1 93.88 755 ALA A CA 1
ATOM 6016 C C . ALA A 1 755 ? 21.328 -4.301 3.582 1 93.88 755 ALA A C 1
ATOM 6018 O O . ALA A 1 755 ? 22.516 -4.199 3.865 1 93.88 755 ALA A O 1
ATOM 6019 N N . ARG A 1 756 ? 20.469 -4.902 4.324 1 93.25 756 ARG A N 1
ATOM 6020 C CA . ARG A 1 756 ? 20.906 -5.586 5.535 1 93.25 756 ARG A CA 1
ATOM 6021 C C . ARG A 1 756 ? 21.875 -6.727 5.207 1 93.25 756 ARG A C 1
ATOM 6023 O O . ARG A 1 756 ? 22.906 -6.883 5.859 1 93.25 756 ARG A O 1
ATOM 6030 N N . ARG A 1 757 ? 21.5 -7.488 4.23 1 93.56 757 ARG A N 1
ATOM 6031 C CA . ARG A 1 757 ? 22.359 -8.586 3.812 1 93.56 757 ARG A CA 1
ATOM 6032 C C . ARG A 1 757 ? 23.734 -8.07 3.359 1 93.56 757 ARG A C 1
ATOM 6034 O O . ARG A 1 757 ? 24.766 -8.648 3.701 1 93.56 757 ARG A O 1
ATOM 6041 N N . TYR A 1 758 ? 23.734 -7.043 2.592 1 93.5 758 TYR A N 1
ATOM 6042 C CA . TYR A 1 758 ? 24.984 -6.43 2.135 1 93.5 758 TYR A CA 1
ATOM 6043 C C . TYR A 1 758 ? 25.844 -6.012 3.316 1 93.5 758 TYR A C 1
ATOM 6045 O O . TYR A 1 758 ? 27.047 -6.297 3.348 1 93.5 758 TYR A O 1
ATOM 6053 N N . ALA A 1 759 ? 25.234 -5.359 4.289 1 92.31 759 ALA A N 1
ATOM 6054 C CA . ALA A 1 759 ? 25.969 -4.898 5.465 1 92.31 759 ALA A CA 1
ATOM 6055 C C . ALA A 1 759 ? 26.562 -6.074 6.238 1 92.31 759 ALA A C 1
ATOM 6057 O O . ALA A 1 759 ? 27.719 -6.031 6.656 1 92.31 759 ALA A O 1
ATOM 6058 N N . LEU A 1 760 ? 25.844 -7.09 6.387 1 92.56 760 LEU A N 1
ATOM 6059 C CA . LEU A 1 760 ? 26.281 -8.25 7.148 1 92.56 760 LEU A CA 1
ATOM 6060 C C . LEU A 1 760 ? 27.359 -9.016 6.391 1 92.56 760 LEU A C 1
ATOM 6062 O O . LEU A 1 760 ? 28.297 -9.555 7 1 92.56 760 LEU A O 1
ATOM 6066 N N . LEU A 1 761 ? 27.234 -9.086 5.121 1 93.19 761 LEU A N 1
ATOM 6067 C CA . LEU A 1 761 ? 28.25 -9.734 4.309 1 93.19 761 LEU A CA 1
ATOM 6068 C C . LEU A 1 761 ? 29.562 -8.969 4.379 1 93.19 761 LEU A C 1
ATOM 6070 O O . LEU A 1 761 ? 30.641 -9.578 4.488 1 93.19 761 LEU A O 1
ATOM 6074 N N . LYS A 1 762 ? 29.5 -7.684 4.336 1 91 762 LYS A N 1
ATOM 6075 C CA . LYS A 1 762 ? 30.703 -6.855 4.43 1 91 762 LYS A CA 1
ATOM 6076 C C . LYS A 1 762 ? 31.359 -7.012 5.797 1 91 762 LYS A C 1
ATOM 6078 O O . LYS A 1 762 ? 32.594 -7.086 5.887 1 91 762 LYS A O 1
ATOM 6083 N N . GLN A 1 763 ? 30.547 -7.066 6.766 1 90.31 763 GLN A N 1
ATOM 6084 C CA . GLN A 1 763 ? 31.078 -7.281 8.109 1 90.31 763 GLN A CA 1
ATOM 6085 C C . GLN A 1 763 ? 31.766 -8.641 8.211 1 90.31 763 GLN A C 1
ATOM 6087 O O . GLN A 1 763 ? 32.844 -8.758 8.82 1 90.31 763 GLN A O 1
ATOM 6092 N N . SER A 1 764 ? 31.172 -9.609 7.648 1 91 764 SER A N 1
ATOM 6093 C CA . SER A 1 764 ? 31.719 -10.953 7.676 1 91 764 SER A CA 1
ATOM 6094 C C . SER A 1 764 ? 33.031 -11.023 6.902 1 91 764 SER A C 1
ATOM 6096 O O . SER A 1 764 ? 33.969 -11.734 7.305 1 91 764 SER A O 1
ATOM 6098 N N . GLN A 1 765 ? 33.094 -10.336 5.816 1 90.38 765 GLN A N 1
ATOM 6099 C CA . GLN A 1 765 ? 34.312 -10.297 5.004 1 90.38 765 GLN A CA 1
ATOM 6100 C C . GLN A 1 765 ? 35.469 -9.742 5.797 1 90.38 765 GLN A C 1
ATOM 6102 O O . GLN A 1 765 ? 36.594 -10.289 5.75 1 90.38 765 GLN A O 1
ATOM 6107 N N . VAL A 1 766 ? 35.25 -8.688 6.531 1 86.44 766 VAL A N 1
ATOM 6108 C CA . VAL A 1 766 ? 36.281 -8.023 7.293 1 86.44 766 VAL A CA 1
ATOM 6109 C C . VAL A 1 766 ? 36.781 -8.953 8.398 1 86.44 766 VAL A C 1
ATOM 6111 O O . VAL A 1 766 ? 38 -9.094 8.594 1 86.44 766 VAL A O 1
ATOM 6114 N N . VAL A 1 767 ? 35.906 -9.617 9.023 1 86.69 767 VAL A N 1
ATOM 6115 C CA . VAL A 1 767 ? 36.25 -10.477 10.148 1 86.69 767 VAL A CA 1
ATOM 6116 C C . VAL A 1 767 ? 36.969 -11.727 9.656 1 86.69 767 VAL A C 1
ATOM 6118 O O . VAL A 1 767 ? 37.938 -12.18 10.258 1 86.69 767 VAL A O 1
ATOM 6121 N N . LEU A 1 768 ? 36.562 -12.258 8.586 1 87.69 768 LEU A N 1
ATOM 6122 C CA . LEU A 1 768 ? 37.125 -13.508 8.086 1 87.69 768 LEU A CA 1
ATOM 6123 C C . LEU A 1 768 ? 38.438 -13.273 7.371 1 87.69 768 LEU A C 1
ATOM 6125 O O . LEU A 1 768 ? 39.281 -14.18 7.277 1 87.69 768 LEU A O 1
ATOM 6129 N N . LYS A 1 769 ? 38.562 -12.156 6.789 1 84.94 769 LYS A N 1
ATOM 6130 C CA . LYS A 1 769 ? 39.844 -11.82 6.156 1 84.94 769 LYS A CA 1
ATOM 6131 C C . LYS A 1 769 ? 40.969 -11.797 7.184 1 84.94 769 LYS A C 1
ATOM 6133 O O . LYS A 1 769 ? 42.094 -12.219 6.887 1 84.94 769 LYS A O 1
ATOM 6138 N N . VAL A 1 770 ? 40.594 -11.461 8.391 1 76 770 VAL A N 1
ATOM 6139 C CA . VAL A 1 770 ? 41.594 -11.398 9.469 1 76 770 VAL A CA 1
ATOM 6140 C C . VAL A 1 770 ? 41.938 -12.805 9.922 1 76 770 VAL A C 1
ATOM 6142 O O . VAL A 1 770 ? 43.094 -13.094 10.219 1 76 770 VAL A O 1
ATOM 6145 N N . SER A 1 771 ? 41 -13.734 9.859 1 71.56 771 SER A N 1
ATOM 6146 C CA . SER A 1 771 ? 41.219 -15.062 10.43 1 71.56 771 SER A CA 1
ATOM 6147 C C . SER A 1 771 ? 41.688 -16.047 9.375 1 71.56 771 SER A C 1
ATOM 6149 O O . SER A 1 771 ? 41.906 -17.234 9.672 1 71.56 771 SER A O 1
ATOM 6151 N N . ASP A 1 772 ? 41.906 -15.703 8.133 1 68.94 772 ASP A N 1
ATOM 6152 C CA . ASP A 1 772 ? 42.469 -16.469 7.027 1 68.94 772 ASP A CA 1
ATOM 6153 C C . ASP A 1 772 ? 41.688 -17.734 6.758 1 68.94 772 ASP A C 1
ATOM 6155 O O . ASP A 1 772 ? 42.25 -18.844 6.75 1 68.94 772 ASP A O 1
ATOM 6159 N N . TYR A 1 773 ? 40.375 -17.875 6.762 1 69.5 773 TYR A N 1
ATOM 6160 C CA . TYR A 1 773 ? 39.469 -19.031 6.586 1 69.5 773 TYR A CA 1
ATOM 6161 C C . TYR A 1 773 ? 39.469 -19.484 5.137 1 69.5 773 TYR A C 1
ATOM 6163 O O . TYR A 1 773 ? 38.469 -20.047 4.664 1 69.5 773 TYR A O 1
ATOM 6171 N N . GLY A 1 774 ? 40.375 -19.312 4.348 1 73.5 774 GLY A N 1
ATOM 6172 C CA . GLY A 1 774 ? 40.531 -19.906 3.027 1 73.5 774 GLY A CA 1
ATOM 6173 C C . GLY A 1 774 ? 40.156 -18.969 1.9 1 73.5 774 GLY A C 1
ATOM 6174 O O . GLY A 1 774 ? 39.219 -18.203 2.031 1 73.5 774 GLY A O 1
ATOM 6175 N N . PRO A 1 775 ? 40.781 -18.984 0.859 1 83.19 775 PRO A N 1
ATOM 6176 C CA . PRO A 1 775 ? 40.594 -18.047 -0.246 1 83.19 775 PRO A CA 1
ATOM 6177 C C . PRO A 1 775 ? 39.281 -18.297 -1.024 1 83.19 775 PRO A C 1
ATOM 6179 O O . PRO A 1 775 ? 38.656 -17.344 -1.508 1 83.19 775 PRO A O 1
ATOM 6182 N N . ALA A 1 776 ? 38.812 -19.609 -1.074 1 87 776 ALA A N 1
ATOM 6183 C CA . ALA A 1 776 ? 37.594 -19.906 -1.833 1 87 776 ALA A CA 1
ATOM 6184 C C . ALA A 1 776 ? 36.375 -19.297 -1.17 1 87 776 ALA A C 1
ATOM 6186 O O . ALA A 1 776 ? 35.5 -18.766 -1.853 1 87 776 ALA A O 1
ATOM 6187 N N . LEU A 1 777 ? 36.344 -19.375 0.125 1 89.06 777 LEU A N 1
ATOM 6188 C CA . LEU A 1 777 ? 35.25 -18.797 0.874 1 89.06 777 LEU A CA 1
ATOM 6189 C C . LEU A 1 777 ? 35.219 -17.281 0.739 1 89.06 777 LEU A C 1
ATOM 6191 O O . LEU A 1 777 ? 34.156 -16.688 0.502 1 89.06 777 LEU A O 1
ATOM 6195 N N . LEU A 1 778 ? 36.344 -16.688 0.754 1 89.94 778 LEU A N 1
ATOM 6196 C CA . LEU A 1 778 ? 36.438 -15.234 0.659 1 89.94 778 LEU A CA 1
ATOM 6197 C C . LEU A 1 778 ? 36.094 -14.758 -0.748 1 89.94 778 LEU A C 1
ATOM 6199 O O . LEU A 1 778 ? 35.469 -13.711 -0.916 1 89.94 778 LEU A O 1
ATOM 6203 N N . GLU A 1 779 ? 36.438 -15.523 -1.707 1 91.5 779 GLU A N 1
ATOM 6204 C CA . GLU A 1 779 ? 36.094 -15.164 -3.082 1 91.5 779 GLU A CA 1
ATOM 6205 C C . GLU A 1 779 ? 34.594 -15.203 -3.316 1 91.5 779 GLU A C 1
ATOM 6207 O O . GLU A 1 779 ? 34.031 -14.32 -3.977 1 91.5 779 GLU A O 1
ATOM 6212 N N . GLU A 1 780 ? 33.938 -16.219 -2.791 1 91.75 780 GLU A N 1
ATOM 6213 C CA . GLU A 1 780 ? 32.469 -16.328 -2.945 1 91.75 780 GLU A CA 1
ATOM 6214 C C . GLU A 1 780 ? 31.75 -15.227 -2.195 1 91.75 780 GLU A C 1
ATOM 6216 O O . GLU A 1 780 ? 30.719 -14.719 -2.658 1 91.75 780 GLU A O 1
ATOM 6221 N N . ILE A 1 781 ? 32.344 -14.875 -1.084 1 92.94 781 ILE A N 1
ATOM 6222 C CA . ILE A 1 781 ? 31.766 -13.789 -0.31 1 92.94 781 ILE A CA 1
ATOM 6223 C C . ILE A 1 781 ? 31.891 -12.477 -1.076 1 92.94 781 ILE A C 1
ATOM 6225 O O . ILE A 1 781 ? 30.953 -11.68 -1.134 1 92.94 781 ILE A O 1
ATOM 6229 N N . ASP A 1 782 ? 33 -12.25 -1.687 1 93.19 782 ASP A N 1
ATOM 6230 C CA . ASP A 1 782 ? 33.219 -11.039 -2.469 1 93.19 782 ASP A CA 1
ATOM 6231 C C . ASP A 1 782 ? 32.281 -10.969 -3.66 1 93.19 782 ASP A C 1
ATOM 6233 O O . ASP A 1 782 ? 31.734 -9.906 -3.975 1 93.19 782 ASP A O 1
ATOM 6237 N N . GLU A 1 783 ? 32.094 -12.102 -4.227 1 93.38 783 GLU A N 1
ATOM 6238 C CA . GLU A 1 783 ? 31.156 -12.141 -5.355 1 93.38 783 GLU A CA 1
ATOM 6239 C C . GLU A 1 783 ? 29.734 -11.844 -4.906 1 93.38 783 GLU A C 1
ATOM 6241 O O . GLU A 1 783 ? 28.984 -11.133 -5.59 1 93.38 783 GLU A O 1
ATOM 6246 N N . GLU A 1 784 ? 29.438 -12.383 -3.787 1 93.75 784 GLU A N 1
ATOM 6247 C CA . GLU A 1 784 ? 28.078 -12.164 -3.283 1 93.75 784 GLU A CA 1
ATOM 6248 C C . GLU A 1 784 ? 27.891 -10.719 -2.84 1 93.75 784 GLU A C 1
ATOM 6250 O O . GLU A 1 784 ? 26.781 -10.172 -2.959 1 93.75 784 GLU A O 1
ATOM 6255 N N . ILE A 1 785 ? 28.906 -10.117 -2.33 1 94.06 785 ILE A N 1
ATOM 6256 C CA . ILE A 1 785 ? 28.828 -8.711 -1.956 1 94.06 785 ILE A CA 1
ATOM 6257 C C . ILE A 1 785 ? 28.578 -7.859 -3.199 1 94.06 785 ILE A C 1
ATOM 6259 O O . ILE A 1 785 ? 27.734 -6.961 -3.186 1 94.06 785 ILE A O 1
ATOM 6263 N N . ALA A 1 786 ? 29.266 -8.164 -4.219 1 93.94 786 ALA A N 1
ATOM 6264 C CA . ALA A 1 786 ? 29.094 -7.434 -5.473 1 93.94 786 ALA A CA 1
ATOM 6265 C C . ALA A 1 786 ? 27.672 -7.621 -6.02 1 93.94 786 ALA A C 1
ATOM 6267 O O . ALA A 1 786 ? 27.062 -6.668 -6.508 1 93.94 786 ALA A O 1
ATOM 6268 N N . ARG A 1 787 ? 27.203 -8.836 -5.906 1 94.5 787 ARG A N 1
ATOM 6269 C CA . ARG A 1 787 ? 25.844 -9.117 -6.387 1 94.5 787 ARG A CA 1
ATOM 6270 C C . ARG A 1 787 ? 24.797 -8.398 -5.547 1 94.5 787 ARG A C 1
ATOM 6272 O O . ARG A 1 787 ? 23.844 -7.844 -6.082 1 94.5 787 ARG A O 1
ATOM 6279 N N . SER A 1 788 ? 24.984 -8.484 -4.301 1 94.44 788 SER A N 1
ATOM 6280 C CA . SER A 1 788 ? 24.047 -7.809 -3.404 1 94.44 788 SER A CA 1
ATOM 6281 C C . SER A 1 788 ? 24.047 -6.305 -3.645 1 94.44 788 SER A C 1
ATOM 6283 O O . SER A 1 788 ? 22.984 -5.672 -3.619 1 94.44 788 SER A O 1
ATOM 6285 N N . PHE A 1 789 ? 25.219 -5.781 -3.885 1 93.94 789 PHE A N 1
ATOM 6286 C CA . PHE A 1 789 ? 25.344 -4.359 -4.191 1 93.94 789 PHE A CA 1
ATOM 6287 C C . PHE A 1 789 ? 24.594 -4.02 -5.477 1 93.94 789 PHE A C 1
ATOM 6289 O O . PHE A 1 789 ? 23.844 -3.041 -5.523 1 93.94 789 PHE A O 1
ATOM 6296 N N . GLU A 1 790 ? 24.781 -4.77 -6.383 1 94.75 790 GLU A N 1
ATOM 6297 C CA . GLU A 1 790 ? 24.078 -4.578 -7.648 1 94.75 790 GLU A CA 1
ATOM 6298 C C . GLU A 1 790 ? 22.562 -4.715 -7.473 1 94.75 790 GLU A C 1
ATOM 6300 O O . GLU A 1 790 ? 21.797 -3.947 -8.055 1 94.75 790 GLU A O 1
ATOM 6305 N N . ASN A 1 791 ? 22.141 -5.715 -6.711 1 96 791 ASN A N 1
ATOM 6306 C CA . ASN A 1 791 ? 20.719 -5.965 -6.473 1 96 791 ASN A CA 1
ATOM 6307 C C . ASN A 1 791 ? 20.031 -4.762 -5.828 1 96 791 ASN A C 1
ATOM 6309 O O . ASN A 1 791 ? 18.875 -4.473 -6.121 1 96 791 ASN A O 1
ATOM 6313 N N . ILE A 1 792 ? 20.719 -4.109 -4.961 1 95.06 792 ILE A N 1
ATOM 6314 C CA . ILE A 1 792 ? 20.156 -2.936 -4.309 1 95.06 792 ILE A CA 1
ATOM 6315 C C . ILE A 1 792 ? 19.766 -1.897 -5.359 1 95.06 792 ILE A C 1
ATOM 6317 O O . ILE A 1 792 ? 18.656 -1.377 -5.344 1 95.06 792 ILE A O 1
ATOM 6321 N N . PHE A 1 793 ? 20.625 -1.672 -6.27 1 94.88 793 PHE A N 1
ATOM 6322 C CA . PHE A 1 793 ? 20.375 -0.652 -7.285 1 94.88 793 PHE A CA 1
ATOM 6323 C C . PHE A 1 793 ? 19.344 -1.135 -8.297 1 94.88 793 PHE A C 1
ATOM 6325 O O . PHE A 1 793 ? 18.516 -0.348 -8.781 1 94.88 793 PHE A O 1
ATOM 6332 N N . ARG A 1 794 ? 19.359 -2.357 -8.578 1 94.94 794 ARG A N 1
ATOM 6333 C CA . ARG A 1 794 ? 18.359 -2.896 -9.484 1 94.94 794 ARG A CA 1
ATOM 6334 C C . ARG A 1 794 ? 16.969 -2.791 -8.883 1 94.94 794 ARG A C 1
ATOM 6336 O O . ARG A 1 794 ? 15.992 -2.494 -9.586 1 94.94 794 ARG A O 1
ATOM 6343 N N . LEU A 1 795 ? 16.859 -3.094 -7.645 1 95.81 795 LEU A N 1
ATOM 6344 C CA . LEU A 1 795 ? 15.586 -2.967 -6.957 1 95.81 795 LEU A CA 1
ATOM 6345 C C . LEU A 1 795 ? 15.133 -1.511 -6.914 1 95.81 795 LEU A C 1
ATOM 6347 O O . LEU A 1 795 ? 13.953 -1.218 -7.109 1 95.81 795 LEU A O 1
ATOM 6351 N N . LEU A 1 796 ? 16.109 -0.622 -6.668 1 94.31 796 LEU A N 1
ATOM 6352 C CA . LEU A 1 796 ? 15.789 0.8 -6.676 1 94.31 796 LEU A CA 1
ATOM 6353 C C . LEU A 1 796 ? 15.328 1.247 -8.055 1 94.31 796 LEU A C 1
ATOM 6355 O O . LEU A 1 796 ? 14.469 2.127 -8.172 1 94.31 796 LEU A O 1
ATOM 6359 N N . GLY A 1 797 ? 15.891 0.659 -9.023 1 93.06 797 GLY A N 1
ATOM 6360 C CA . GLY A 1 797 ? 15.508 0.98 -10.391 1 93.06 797 GLY A CA 1
ATOM 6361 C C . GLY A 1 797 ? 14.086 0.581 -10.719 1 93.06 797 GLY A C 1
ATOM 6362 O O . GLY A 1 797 ? 13.5 1.084 -11.68 1 93.06 797 GLY A O 1
ATOM 6363 N N . LEU A 1 798 ? 13.539 -0.309 -9.953 1 93.06 798 LEU A N 1
ATOM 6364 C CA . LEU A 1 798 ? 12.148 -0.723 -10.141 1 93.06 798 LEU A CA 1
ATOM 6365 C C . LEU A 1 798 ? 11.195 0.262 -9.484 1 93.06 798 LEU A C 1
ATOM 6367 O O . LEU A 1 798 ? 10.031 0.369 -9.883 1 93.06 798 LEU A O 1
ATOM 6371 N N . ILE A 1 799 ? 11.648 0.886 -8.438 1 90.44 799 ILE A N 1
ATOM 6372 C CA . ILE A 1 799 ? 10.82 1.818 -7.68 1 90.44 799 ILE A CA 1
ATOM 6373 C C . ILE A 1 799 ? 10.906 3.209 -8.305 1 90.44 799 ILE A C 1
ATOM 6375 O O . ILE A 1 799 ? 9.898 3.9 -8.438 1 90.44 799 ILE A O 1
ATOM 6379 N N . TYR A 1 800 ? 12.156 3.559 -8.688 1 90.94 800 TYR A N 1
ATOM 6380 C CA . TYR A 1 800 ? 12.406 4.887 -9.234 1 90.94 800 TYR A CA 1
ATOM 6381 C C . TYR A 1 800 ? 12.781 4.809 -10.711 1 90.94 800 TYR A C 1
ATOM 6383 O O . TYR A 1 800 ? 12.688 3.746 -11.32 1 90.94 800 TYR A O 1
ATOM 6391 N N . ASN A 1 801 ? 13.141 6 -11.273 1 88.88 801 ASN A N 1
ATOM 6392 C CA . ASN A 1 801 ? 13.523 6.008 -12.68 1 88.88 801 ASN A CA 1
ATOM 6393 C C . ASN A 1 801 ? 14.766 5.152 -12.922 1 88.88 801 ASN A C 1
ATOM 6395 O O . ASN A 1 801 ? 15.82 5.391 -12.328 1 88.88 801 ASN A O 1
ATOM 6399 N N . ALA A 1 802 ? 14.664 4.223 -13.758 1 88.88 802 ALA A N 1
ATOM 6400 C CA . ALA A 1 802 ? 15.703 3.219 -13.969 1 88.88 802 ALA A CA 1
ATOM 6401 C C . ALA A 1 802 ? 16.969 3.855 -14.516 1 88.88 802 ALA A C 1
ATOM 6403 O O . ALA A 1 802 ? 18.078 3.49 -14.109 1 88.88 802 ALA A O 1
ATOM 6404 N N . ASP A 1 803 ? 16.891 4.781 -15.383 1 88.44 803 ASP A N 1
ATOM 6405 C CA . ASP A 1 803 ? 18.062 5.41 -15.984 1 88.44 803 ASP A CA 1
ATOM 6406 C C . ASP A 1 803 ? 18.844 6.215 -14.945 1 88.44 803 ASP A C 1
ATOM 6408 O O . ASP A 1 803 ? 20.078 6.148 -14.914 1 88.44 803 ASP A O 1
ATOM 6412 N N . ASP A 1 804 ? 18.203 6.895 -14.156 1 90.5 804 ASP A N 1
ATOM 6413 C CA . ASP A 1 804 ? 18.844 7.672 -13.102 1 90.5 804 ASP A CA 1
ATOM 6414 C C . ASP A 1 804 ? 19.594 6.766 -12.125 1 90.5 804 ASP A C 1
ATOM 6416 O O . ASP A 1 804 ? 20.75 7.027 -11.789 1 90.5 804 ASP A O 1
ATOM 6420 N N . ILE A 1 805 ? 18.953 5.707 -11.797 1 92.06 805 ILE A N 1
ATOM 6421 C CA . ILE A 1 805 ? 19.547 4.809 -10.812 1 92.06 805 ILE A CA 1
ATOM 6422 C C . ILE A 1 805 ? 20.75 4.086 -11.438 1 92.06 805 ILE A C 1
ATOM 6424 O O . ILE A 1 805 ? 21.75 3.842 -10.758 1 92.06 805 ILE A O 1
ATOM 6428 N N . TYR A 1 806 ? 20.594 3.758 -12.664 1 90.94 806 TYR A N 1
ATOM 6429 C CA . TYR A 1 806 ? 21.703 3.102 -13.344 1 90.94 806 TYR A CA 1
ATOM 6430 C C . TYR A 1 806 ? 22.906 4.023 -13.422 1 90.94 806 TYR A C 1
ATOM 6432 O O . TYR A 1 806 ? 24.047 3.592 -13.211 1 90.94 806 TYR A O 1
ATOM 6440 N N . ASN A 1 807 ? 22.734 5.27 -13.656 1 89.94 807 ASN A N 1
ATOM 6441 C CA . ASN A 1 807 ? 23.828 6.242 -13.688 1 89.94 807 ASN A CA 1
ATOM 6442 C C . ASN A 1 807 ? 24.469 6.418 -12.312 1 89.94 807 ASN A C 1
ATOM 6444 O O . ASN A 1 807 ? 25.688 6.562 -12.211 1 89.94 807 ASN A O 1
ATOM 6448 N N . VAL A 1 808 ? 23.656 6.391 -11.406 1 91.31 808 VAL A N 1
ATOM 6449 C CA . VAL A 1 808 ? 24.156 6.496 -10.039 1 91.31 808 VAL A CA 1
ATOM 6450 C C . VAL A 1 808 ? 25.016 5.27 -9.711 1 91.31 808 VAL A C 1
ATOM 6452 O O . VAL A 1 808 ? 26.078 5.395 -9.109 1 91.31 808 VAL A O 1
ATOM 6455 N N . TYR A 1 809 ? 24.531 4.141 -10.172 1 93.06 809 TYR A N 1
ATOM 6456 C CA . TYR A 1 809 ? 25.266 2.904 -9.938 1 93.06 809 TYR A CA 1
ATOM 6457 C C . TYR A 1 809 ? 26.641 2.959 -10.602 1 93.06 809 TYR A C 1
ATOM 6459 O O . TYR A 1 809 ? 27.656 2.658 -9.969 1 93.06 809 TYR A O 1
ATOM 6467 N N . LYS A 1 810 ? 26.656 3.393 -11.75 1 90.5 810 LYS A N 1
ATOM 6468 C CA . LYS A 1 810 ? 27.922 3.516 -12.477 1 90.5 810 LYS A CA 1
ATOM 6469 C C . LYS A 1 810 ? 28.828 4.566 -11.836 1 90.5 810 LYS A C 1
ATOM 6471 O O . LYS A 1 810 ? 30.047 4.402 -11.789 1 90.5 810 LYS A O 1
ATOM 6476 N N . GLY A 1 811 ? 28.219 5.551 -11.359 1 89.25 811 GLY A N 1
ATOM 6477 C CA . GLY A 1 811 ? 28.984 6.613 -10.719 1 89.25 811 GLY A CA 1
ATOM 6478 C C . GLY A 1 811 ? 29.609 6.184 -9.406 1 89.25 811 GLY A C 1
ATOM 6479 O O . GLY A 1 811 ? 30.766 6.523 -9.133 1 89.25 811 GLY A O 1
ATOM 6480 N N . ILE A 1 812 ? 28.953 5.402 -8.68 1 89.19 812 ILE A N 1
ATOM 6481 C CA . ILE A 1 812 ? 29.438 4.973 -7.379 1 89.19 812 ILE A CA 1
ATOM 6482 C C . ILE A 1 812 ? 30.547 3.932 -7.559 1 89.19 812 ILE A C 1
ATOM 6484 O O . ILE A 1 812 ? 31.453 3.836 -6.738 1 89.19 812 ILE A O 1
ATOM 6488 N N . ARG A 1 813 ? 30.375 3.229 -8.609 1 87.88 813 ARG A N 1
ATOM 6489 C CA . ARG A 1 813 ? 31.375 2.201 -8.875 1 87.88 813 ARG A CA 1
ATOM 6490 C C . ARG A 1 813 ? 32.625 2.803 -9.531 1 87.88 813 ARG A C 1
ATOM 6492 O O . ARG A 1 813 ? 33.625 2.127 -9.672 1 87.88 813 ARG A O 1
ATOM 6499 N N . SER A 1 814 ? 32.562 4.082 -9.773 1 84.94 814 SER A N 1
ATOM 6500 C CA . SER A 1 814 ? 33.688 4.75 -10.406 1 84.94 814 SER A CA 1
ATOM 6501 C C . SER A 1 814 ? 34.844 4.961 -9.414 1 84.94 814 SER A C 1
ATOM 6503 O O . SER A 1 814 ? 34.656 4.758 -8.211 1 84.94 814 SER A O 1
ATOM 6505 N N . ASP A 1 815 ? 36 5.25 -9.867 1 80.88 815 ASP A N 1
ATOM 6506 C CA . ASP A 1 815 ? 37.188 5.441 -9.031 1 80.88 815 ASP A CA 1
ATOM 6507 C C . ASP A 1 815 ? 37.344 6.91 -8.641 1 80.88 815 ASP A C 1
ATOM 6509 O O . ASP A 1 815 ? 38.156 7.242 -7.801 1 80.88 815 ASP A O 1
ATOM 6513 N N . LYS A 1 816 ? 36.438 7.742 -9.148 1 80.81 816 LYS A N 1
ATOM 6514 C CA . LYS A 1 816 ? 36.562 9.164 -8.836 1 80.81 816 LYS A CA 1
ATOM 6515 C C . LYS A 1 816 ? 35.719 9.523 -7.621 1 80.81 816 LYS A C 1
ATOM 6517 O O . LYS A 1 816 ? 34.5 9.359 -7.637 1 80.81 816 LYS A O 1
ATOM 6522 N N . ASN A 1 817 ? 36.312 10.047 -6.594 1 78.69 817 ASN A N 1
ATOM 6523 C CA . ASN A 1 817 ? 35.656 10.383 -5.352 1 78.69 817 ASN A CA 1
ATOM 6524 C C . ASN A 1 817 ? 34.594 11.484 -5.559 1 78.69 817 ASN A C 1
ATOM 6526 O O . ASN A 1 817 ? 33.562 11.477 -4.914 1 78.69 817 ASN A O 1
ATOM 6530 N N . THR A 1 818 ? 34.906 12.367 -6.43 1 78 818 THR A N 1
ATOM 6531 C CA . THR A 1 818 ? 33.969 13.453 -6.688 1 78 818 THR A CA 1
ATOM 6532 C C . THR A 1 818 ? 32.688 12.914 -7.32 1 78 818 THR A C 1
ATOM 6534 O O . THR A 1 818 ? 31.578 13.289 -6.918 1 78 818 THR A O 1
ATOM 6537 N N . LEU A 1 819 ? 32.969 12.031 -8.234 1 83.5 819 LEU A N 1
ATOM 6538 C CA . LEU A 1 819 ? 31.797 11.438 -8.891 1 83.5 819 LEU A CA 1
ATOM 6539 C C . LEU A 1 819 ? 31 10.57 -7.926 1 83.5 819 LEU A C 1
ATOM 6541 O O . LEU A 1 819 ? 29.766 10.547 -7.973 1 83.5 819 LEU A O 1
ATOM 6545 N N . ILE A 1 820 ? 31.656 9.953 -7.051 1 86.94 820 ILE A N 1
ATOM 6546 C CA . ILE A 1 820 ? 30.984 9.117 -6.055 1 86.94 820 ILE A CA 1
ATOM 6547 C C . ILE A 1 820 ? 30.141 10 -5.133 1 86.94 820 ILE A C 1
ATOM 6549 O O . ILE A 1 820 ? 28.969 9.711 -4.891 1 86.94 820 ILE A O 1
ATOM 6553 N N . SER A 1 821 ? 30.766 11.047 -4.738 1 84.19 821 SER A N 1
ATOM 6554 C CA . SER A 1 821 ? 30.062 11.945 -3.822 1 84.19 821 SER A CA 1
ATOM 6555 C C . SER A 1 821 ? 28.859 12.602 -4.496 1 84.19 821 SER A C 1
ATOM 6557 O O . SER A 1 821 ? 27.797 12.742 -3.889 1 84.19 821 SER A O 1
ATOM 6559 N N . GLU A 1 822 ? 29.062 12.977 -5.691 1 84.56 822 GLU A N 1
ATOM 6560 C CA . GLU A 1 822 ? 27.969 13.586 -6.438 1 84.56 822 GLU A CA 1
ATOM 6561 C C . GLU A 1 822 ? 26.844 12.586 -6.676 1 84.56 822 GLU A C 1
ATOM 6563 O O . GLU A 1 822 ? 25.656 12.938 -6.617 1 84.56 822 GLU A O 1
ATOM 6568 N N . SER A 1 823 ? 27.234 11.406 -7 1 88.88 823 SER A N 1
ATOM 6569 C CA . SER A 1 823 ? 26.234 10.367 -7.242 1 88.88 823 SER A CA 1
ATOM 6570 C C . SER A 1 823 ? 25.453 10.047 -5.977 1 88.88 823 SER A C 1
ATOM 6572 O O . SER A 1 823 ? 24.234 9.867 -6.027 1 88.88 823 SER A O 1
ATOM 6574 N N . ILE A 1 824 ? 26.078 10.031 -4.887 1 87.88 824 ILE A N 1
ATOM 6575 C CA . ILE A 1 824 ? 25.422 9.742 -3.619 1 87.88 824 ILE A CA 1
ATOM 6576 C C . ILE A 1 824 ? 24.469 10.883 -3.262 1 87.88 824 ILE A C 1
ATOM 6578 O O . ILE A 1 824 ? 23.359 10.641 -2.779 1 87.88 824 ILE A O 1
ATOM 6582 N N . GLU A 1 825 ? 24.891 12.031 -3.488 1 84.88 825 GLU A N 1
ATOM 6583 C CA . GLU A 1 825 ? 24.031 13.18 -3.225 1 84.88 825 GLU A CA 1
ATOM 6584 C C . GLU A 1 825 ? 22.797 13.172 -4.133 1 84.88 825 GLU A C 1
ATOM 6586 O O . GLU A 1 825 ? 21.688 13.492 -3.695 1 84.88 825 GLU A O 1
ATOM 6591 N N . PHE A 1 826 ? 23.125 12.805 -5.32 1 86.56 826 PHE A N 1
ATOM 6592 C CA . PHE A 1 826 ? 22.016 12.688 -6.262 1 86.56 826 PHE A CA 1
ATOM 6593 C C . PHE A 1 826 ? 21.016 11.641 -5.789 1 86.56 826 PHE A C 1
ATOM 6595 O O . PHE A 1 826 ? 19.812 11.891 -5.773 1 86.56 826 PHE A O 1
ATOM 6602 N N . LEU A 1 827 ? 21.484 10.617 -5.395 1 88.88 827 LEU A N 1
ATOM 6603 C CA . LEU A 1 827 ? 20.625 9.547 -4.902 1 88.88 827 LEU A CA 1
ATOM 6604 C C . LEU A 1 827 ? 19.859 9.984 -3.654 1 88.88 827 LEU A C 1
ATOM 6606 O O . LEU A 1 827 ? 18.688 9.68 -3.504 1 88.88 827 LEU A O 1
ATOM 6610 N N . ASP A 1 828 ? 20.5 10.672 -2.828 1 86.19 828 ASP A N 1
ATOM 6611 C CA . ASP A 1 828 ? 19.906 11.148 -1.578 1 86.19 828 ASP A CA 1
ATOM 6612 C C . ASP A 1 828 ? 18.672 12.008 -1.84 1 86.19 828 ASP A C 1
ATOM 6614 O O . ASP A 1 828 ? 17.734 12 -1.049 1 86.19 828 ASP A O 1
ATOM 6618 N N . ASN A 1 829 ? 18.719 12.617 -2.939 1 82.94 829 ASN A N 1
ATOM 6619 C CA . ASN A 1 829 ? 17.609 13.508 -3.262 1 82.94 829 ASN A CA 1
ATOM 6620 C C . ASN A 1 829 ? 16.516 12.781 -4.047 1 82.94 829 ASN A C 1
ATOM 6622 O O . ASN A 1 829 ? 15.414 13.305 -4.211 1 82.94 829 ASN A O 1
ATOM 6626 N N . LEU A 1 830 ? 16.844 11.664 -4.473 1 84.31 830 LEU A N 1
ATOM 6627 C CA . LEU A 1 830 ? 15.883 10.922 -5.273 1 84.31 830 LEU A CA 1
ATOM 6628 C C . LEU A 1 830 ? 15.039 10.008 -4.398 1 84.31 830 LEU A C 1
ATOM 6630 O O . LEU A 1 830 ? 13.836 9.836 -4.641 1 84.31 830 LEU A O 1
ATOM 6634 N N . ILE A 1 831 ? 15.586 9.5 -3.406 1 87.56 831 ILE A N 1
ATOM 6635 C CA . ILE A 1 831 ? 14.945 8.422 -2.662 1 87.56 831 ILE A CA 1
ATOM 6636 C C . ILE A 1 831 ? 14.172 9 -1.477 1 87.56 831 ILE A C 1
ATOM 6638 O O . ILE A 1 831 ? 14.5 10.086 -0.986 1 87.56 831 ILE A O 1
ATOM 6642 N N . GLU A 1 832 ? 13.211 8.25 -0.994 1 84.94 832 GLU A N 1
ATOM 6643 C CA . GLU A 1 832 ? 12.383 8.633 0.145 1 84.94 832 GLU A CA 1
ATOM 6644 C C . GLU A 1 832 ? 13.102 8.375 1.465 1 84.94 832 GLU A C 1
ATOM 6646 O O . GLU A 1 832 ? 14.102 7.648 1.5 1 84.94 832 GLU A O 1
ATOM 6651 N N . TRP A 1 833 ? 12.602 8.953 2.451 1 81 833 TRP A N 1
ATOM 6652 C CA . TRP A 1 833 ? 13.234 8.906 3.764 1 81 833 TRP A CA 1
ATOM 6653 C C . TRP A 1 833 ? 13.266 7.477 4.305 1 81 833 TRP A C 1
ATOM 6655 O O . TRP A 1 833 ? 14.234 7.07 4.949 1 81 833 TRP A O 1
ATOM 6665 N N . GLU A 1 834 ? 12.305 6.773 4.02 1 83.62 834 GLU A N 1
ATOM 6666 C CA . GLU A 1 834 ? 12.195 5.414 4.543 1 83.62 834 GLU A CA 1
ATOM 6667 C C . GLU A 1 834 ? 13.352 4.543 4.062 1 83.62 834 GLU A C 1
ATOM 6669 O O . GLU A 1 834 ? 13.773 3.623 4.766 1 83.62 834 GLU A O 1
ATOM 6674 N N . ILE A 1 835 ? 13.898 4.836 2.9 1 89.69 835 ILE A N 1
ATOM 6675 C CA . ILE A 1 835 ? 15 4.07 2.33 1 89.69 835 ILE A CA 1
ATOM 6676 C C . ILE A 1 835 ? 16.328 4.758 2.654 1 89.69 835 ILE A C 1
ATOM 6678 O O . ILE A 1 835 ? 17.328 4.09 2.912 1 89.69 835 ILE A O 1
ATOM 6682 N N . LYS A 1 836 ? 16.281 6.02 2.801 1 86.94 836 LYS A N 1
ATOM 6683 C CA . LYS A 1 836 ? 17.469 6.832 3.039 1 86.94 836 LYS A CA 1
ATOM 6684 C C . LYS A 1 836 ? 18.109 6.508 4.391 1 86.94 836 LYS A C 1
ATOM 6686 O O . LYS A 1 836 ? 19.328 6.469 4.516 1 86.94 836 LYS A O 1
ATOM 6691 N N . LYS A 1 837 ? 17.312 6.199 5.258 1 84.88 837 LYS A N 1
ATOM 6692 C CA . LYS A 1 837 ? 17.766 6.031 6.637 1 84.88 837 LYS A CA 1
ATOM 6693 C C . LYS A 1 837 ? 18.766 4.875 6.75 1 84.88 837 LYS A C 1
ATOM 6695 O O . LYS A 1 837 ? 19.703 4.941 7.539 1 84.88 837 LYS A O 1
ATOM 6700 N N . PHE A 1 838 ? 18.641 3.938 5.906 1 88.44 838 PHE A N 1
ATOM 6701 C CA . PHE A 1 838 ? 19.531 2.803 6.074 1 88.44 838 PHE A CA 1
ATOM 6702 C C . PHE A 1 838 ? 20.516 2.711 4.91 1 88.44 838 PHE A C 1
ATOM 6704 O O . PHE A 1 838 ? 21.578 2.096 5.031 1 88.44 838 PHE A O 1
ATOM 6711 N N . LEU A 1 839 ? 20.25 3.246 3.814 1 88.88 839 LEU A N 1
ATOM 6712 C CA . LEU A 1 839 ? 21.094 3.08 2.629 1 88.88 839 LEU A CA 1
ATOM 6713 C C . LEU A 1 839 ? 22.219 4.105 2.605 1 88.88 839 LEU A C 1
ATOM 6715 O O . LEU A 1 839 ? 23.344 3.795 2.203 1 88.88 839 LEU A O 1
ATOM 6719 N N . MET A 1 840 ? 22.016 5.266 3.068 1 85.31 840 MET A N 1
ATOM 6720 C CA . MET A 1 840 ? 22.969 6.359 2.951 1 85.31 840 MET A CA 1
ATOM 6721 C C . MET A 1 840 ? 24.203 6.098 3.814 1 85.31 840 MET A C 1
ATOM 6723 O O . MET A 1 840 ? 25.328 6.273 3.361 1 85.31 840 MET A O 1
ATOM 6727 N N . PRO A 1 841 ? 23.953 5.574 4.973 1 83 841 PRO A N 1
ATOM 6728 C CA . PRO A 1 841 ? 25.156 5.273 5.762 1 83 841 PRO A CA 1
ATOM 6729 C C . PRO A 1 841 ? 26.047 4.227 5.102 1 83 841 PRO A C 1
ATOM 6731 O O . PRO A 1 841 ? 27.266 4.285 5.23 1 83 841 PRO A O 1
ATOM 6734 N N . LEU A 1 842 ? 25.484 3.395 4.43 1 86.56 842 LEU A N 1
ATOM 6735 C CA . LEU A 1 842 ? 26.25 2.344 3.762 1 86.56 842 LEU A CA 1
ATOM 6736 C C . LEU A 1 842 ? 27.078 2.916 2.619 1 86.56 842 LEU A C 1
ATOM 6738 O O . LEU A 1 842 ? 28.234 2.537 2.438 1 86.56 842 LEU A O 1
ATOM 6742 N N . PHE A 1 843 ? 26.562 3.811 1.951 1 85.62 843 PHE A N 1
ATOM 6743 C CA . PHE A 1 843 ? 27.25 4.375 0.8 1 85.62 843 PHE A CA 1
ATOM 6744 C C . PHE A 1 843 ? 28.281 5.402 1.242 1 85.62 843 PHE A C 1
ATOM 6746 O O . PHE A 1 843 ? 29.312 5.574 0.589 1 85.62 843 PHE A O 1
ATOM 6753 N N . GLU A 1 844 ? 27.938 6.023 2.287 1 78.12 844 GLU A N 1
ATOM 6754 C CA . GLU A 1 844 ? 28.906 6.977 2.826 1 78.12 844 GLU A CA 1
ATOM 6755 C C . GLU A 1 844 ? 30.156 6.262 3.342 1 78.12 844 GLU A C 1
ATOM 6757 O O . GLU A 1 844 ? 31.25 6.836 3.35 1 78.12 844 GLU A O 1
ATOM 6762 N N . SER A 1 845 ? 29.938 5.055 3.715 1 77.81 845 SER A N 1
ATOM 6763 C CA . SER A 1 845 ? 31.078 4.277 4.203 1 77.81 845 SER A CA 1
ATOM 6764 C C . SER A 1 845 ? 32.031 3.936 3.072 1 77.81 845 SER A C 1
ATOM 6766 O O . SER A 1 845 ? 33.219 3.641 3.318 1 77.81 845 SER A O 1
ATOM 6768 N N . LEU A 1 846 ? 31.562 4.016 1.974 1 76.94 846 LEU A N 1
ATOM 6769 C CA . LEU A 1 846 ? 32.406 3.742 0.824 1 76.94 846 LEU A CA 1
ATOM 6770 C C . LEU A 1 846 ? 33.438 4.852 0.64 1 76.94 846 LEU A C 1
ATOM 6772 O O . LEU A 1 846 ? 34.531 4.609 0.125 1 76.94 846 LEU A O 1
ATOM 6776 N N . LEU A 1 847 ? 32.969 6.082 1.022 1 72.5 847 LEU A N 1
ATOM 6777 C CA . LEU A 1 847 ? 33.844 7.238 0.877 1 72.5 847 LEU A CA 1
ATOM 6778 C C . LEU A 1 847 ? 34.75 7.398 2.102 1 72.5 847 LEU A C 1
ATOM 6780 O O . LEU A 1 847 ? 35.875 7.84 1.982 1 72.5 847 LEU A O 1
ATOM 6784 N N . SER A 1 848 ? 34.031 6.914 3.195 1 65.94 848 SER A N 1
ATOM 6785 C CA . SER A 1 848 ? 34.781 7.109 4.43 1 65.94 848 SER A CA 1
ATOM 6786 C C . SER A 1 848 ? 35.5 5.836 4.832 1 65.94 848 SER A C 1
ATOM 6788 O O . SER A 1 848 ? 35.156 4.738 4.402 1 65.94 848 SER A O 1
ATOM 6790 N N . SER A 1 849 ? 36.688 5.855 5.234 1 61.59 849 SER A N 1
ATOM 6791 C CA . SER A 1 849 ? 37.469 4.723 5.727 1 61.59 849 SER A CA 1
ATOM 6792 C C . SER A 1 849 ? 36.844 4.133 6.988 1 61.59 849 SER A C 1
ATOM 6794 O O . SER A 1 849 ? 37.375 3.184 7.566 1 61.59 849 SER A O 1
ATOM 6796 N N . GLN A 1 850 ? 35.594 4.699 7.383 1 60.53 850 GLN A N 1
ATOM 6797 C CA . GLN A 1 850 ? 35 4.18 8.602 1 60.53 850 GLN A CA 1
ATOM 6798 C C . GLN A 1 850 ? 33.812 3.258 8.273 1 60.53 850 GLN A C 1
ATOM 6800 O O . GLN A 1 850 ? 33 3.562 7.391 1 60.53 850 GLN A O 1
ATOM 6805 N N . ASN A 1 851 ? 33.844 2.109 8.82 1 65.38 851 ASN A N 1
ATOM 6806 C CA . ASN A 1 851 ? 32.781 1.13 8.609 1 65.38 851 ASN A CA 1
ATOM 6807 C C . ASN A 1 851 ? 31.516 1.508 9.375 1 65.38 851 ASN A C 1
ATOM 6809 O O . ASN A 1 851 ? 31.422 1.277 10.578 1 65.38 851 ASN A O 1
ATOM 6813 N N . ASN A 1 852 ? 30.672 2.447 8.852 1 70.12 852 ASN A N 1
ATOM 6814 C CA . ASN A 1 852 ? 29.375 2.783 9.414 1 70.12 852 ASN A CA 1
ATOM 6815 C C . ASN A 1 852 ? 28.25 2.047 8.688 1 70.12 852 ASN A C 1
ATOM 6817 O O . ASN A 1 852 ? 28.062 2.211 7.484 1 70.12 852 ASN A O 1
ATOM 6821 N N . TYR A 1 853 ? 27.562 1.221 9.5 1 76.69 853 TYR A N 1
ATOM 6822 C CA . TYR A 1 853 ? 26.5 0.421 8.891 1 76.69 853 TYR A CA 1
ATOM 6823 C C . TYR A 1 853 ? 25.125 0.953 9.281 1 76.69 853 TYR A C 1
ATOM 6825 O O . TYR A 1 853 ? 24.109 0.258 9.125 1 76.69 853 TYR A O 1
ATOM 6833 N N . GLY A 1 854 ? 25.094 2.184 9.789 1 74.06 854 GLY A N 1
ATOM 6834 C CA . GLY A 1 854 ? 23.828 2.822 10.094 1 74.06 854 GLY A CA 1
ATOM 6835 C C . GLY A 1 854 ? 22.984 2.051 11.102 1 74.06 854 GLY A C 1
ATOM 6836 O O . GLY A 1 854 ? 23.484 1.694 12.172 1 74.06 854 GLY A O 1
ATOM 6837 N N . PRO A 1 855 ? 21.719 1.777 10.688 1 75.88 855 PRO A N 1
ATOM 6838 C CA . PRO A 1 855 ? 20.812 1.072 11.602 1 75.88 855 PRO A CA 1
ATOM 6839 C C . PRO A 1 855 ? 21.172 -0.403 11.766 1 75.88 855 PRO A C 1
ATOM 6841 O O . PRO A 1 855 ? 20.703 -1.058 12.703 1 75.88 855 PRO A O 1
ATOM 6844 N N . PHE A 1 856 ? 22.016 -0.942 10.852 1 83.31 856 PHE A N 1
ATOM 6845 C CA . PHE A 1 856 ? 22.359 -2.359 10.922 1 83.31 856 PHE A CA 1
ATOM 6846 C C . PHE A 1 856 ? 23.516 -2.596 11.883 1 83.31 856 PHE A C 1
ATOM 6848 O O . PHE A 1 856 ? 23.875 -3.742 12.164 1 83.31 856 PHE A O 1
ATOM 6855 N N . GLU A 1 857 ? 23.906 -1.671 12.633 1 74.25 857 GLU A N 1
ATOM 6856 C CA . GLU A 1 857 ? 24.953 -1.74 13.648 1 74.25 857 GLU A CA 1
ATOM 6857 C C . GLU A 1 857 ? 25.953 -2.855 13.344 1 74.25 857 GLU A C 1
ATOM 6859 O O . GLU A 1 857 ? 25.766 -3.617 12.398 1 74.25 857 GLU A O 1
ATOM 6864 N N . GLN A 1 858 ? 26.969 -2.965 14.023 1 78.31 858 GLN A N 1
ATOM 6865 C CA . GLN A 1 858 ? 27.969 -4.031 13.883 1 78.31 858 GLN A CA 1
ATOM 6866 C C . GLN A 1 858 ? 27.531 -5.285 14.641 1 78.31 858 GLN A C 1
ATOM 6868 O O . GLN A 1 858 ? 27.875 -5.465 15.805 1 78.31 858 GLN A O 1
ATOM 6873 N N . GLN A 1 859 ? 26.906 -6.098 13.898 1 80.31 859 GLN A N 1
ATOM 6874 C CA . GLN A 1 859 ? 26.344 -7.309 14.508 1 80.31 859 GLN A CA 1
ATOM 6875 C C . GLN A 1 859 ? 27.359 -8.445 14.492 1 80.31 859 GLN A C 1
ATOM 6877 O O . GLN A 1 859 ? 27.344 -9.312 15.375 1 80.31 859 GLN A O 1
ATOM 6882 N N . ILE A 1 860 ? 28.234 -8.422 13.508 1 88.69 860 ILE A N 1
ATOM 6883 C CA . ILE A 1 860 ? 29.188 -9.508 13.352 1 88.69 860 ILE A CA 1
ATOM 6884 C C . ILE A 1 860 ? 30.578 -9.039 13.766 1 88.69 860 ILE A C 1
ATOM 6886 O O . ILE A 1 860 ? 31.234 -8.273 13.047 1 88.69 860 ILE A O 1
ATOM 6890 N N . GLN A 1 861 ? 31.031 -9.523 14.961 1 85.44 861 GLN A N 1
ATOM 6891 C CA . GLN A 1 861 ? 32.312 -9.086 15.477 1 85.44 861 GLN A CA 1
ATOM 6892 C C . GLN A 1 861 ? 33.312 -10.25 15.578 1 85.44 861 GLN A C 1
ATOM 6894 O O . GLN A 1 861 ? 34.5 -10.047 15.812 1 85.44 861 GLN A O 1
ATOM 6899 N N . SER A 1 862 ? 32.75 -11.547 15.391 1 86.69 862 SER A N 1
ATOM 6900 C CA . SER A 1 862 ? 33.625 -12.719 15.516 1 86.69 862 SER A CA 1
ATOM 6901 C C . SER A 1 862 ? 33.469 -13.633 14.305 1 86.69 862 SER A C 1
ATOM 6903 O O . SER A 1 862 ? 32.5 -13.555 13.562 1 86.69 862 SER A O 1
ATOM 6905 N N . ALA A 1 863 ? 34.438 -14.406 14.117 1 87.5 863 ALA A N 1
ATOM 6906 C CA . ALA A 1 863 ? 34.469 -15.328 12.992 1 87.5 863 ALA A CA 1
ATOM 6907 C C . ALA A 1 863 ? 33.375 -16.391 13.133 1 87.5 863 ALA A C 1
ATOM 6909 O O . ALA A 1 863 ? 32.75 -16.797 12.141 1 87.5 863 ALA A O 1
ATOM 6910 N N . ASP A 1 864 ? 33.062 -16.734 14.359 1 86.5 864 ASP A N 1
ATOM 6911 C CA . ASP A 1 864 ? 32.031 -17.734 14.594 1 86.5 864 ASP A CA 1
ATOM 6912 C C . ASP A 1 864 ? 30.656 -17.188 14.219 1 86.5 864 ASP A C 1
ATOM 6914 O O . ASP A 1 864 ? 29.828 -17.906 13.633 1 86.5 864 ASP A O 1
ATOM 6918 N N . LYS A 1 865 ? 30.453 -16.016 14.531 1 90.75 865 LYS A N 1
ATOM 6919 C CA . LYS A 1 865 ? 29.172 -15.391 14.18 1 90.75 865 LYS A CA 1
ATOM 6920 C C . LYS A 1 865 ? 29.047 -15.211 12.672 1 90.75 865 LYS A C 1
ATOM 6922 O O . LYS A 1 865 ? 27.953 -15.336 12.117 1 90.75 865 LYS A O 1
ATOM 6927 N N . ALA A 1 866 ? 30.172 -14.891 12.148 1 91.62 866 ALA A N 1
ATOM 6928 C CA . ALA A 1 866 ? 30.156 -14.742 10.695 1 91.62 866 ALA A CA 1
ATOM 6929 C C . ALA A 1 866 ? 29.828 -16.062 10.008 1 91.62 866 ALA A C 1
ATOM 6931 O O . ALA A 1 866 ? 29.016 -16.094 9.078 1 91.62 866 ALA A O 1
ATOM 6932 N N . LEU A 1 867 ? 30.406 -17.125 10.539 1 89.44 867 LEU A N 1
ATOM 6933 C CA . LEU A 1 867 ? 30.172 -18.438 9.945 1 89.44 867 LEU A CA 1
ATOM 6934 C C . LEU A 1 867 ? 28.734 -18.891 10.195 1 89.44 867 LEU A C 1
ATOM 6936 O O . LEU A 1 867 ? 28.125 -19.531 9.336 1 89.44 867 LEU A O 1
ATOM 6940 N N . HIS A 1 868 ? 28.234 -18.578 11.281 1 89.81 868 HIS A N 1
ATOM 6941 C CA . HIS A 1 868 ? 26.844 -18.922 11.57 1 89.81 868 HIS A CA 1
ATOM 6942 C C . HIS A 1 868 ? 25.891 -18.172 10.656 1 89.81 868 HIS A C 1
ATOM 6944 O O . HIS A 1 868 ? 24.906 -18.734 10.172 1 89.81 868 HIS A O 1
ATOM 6950 N N . PHE A 1 869 ? 26.219 -16.922 10.445 1 92.69 869 PHE A N 1
ATOM 6951 C CA . PHE A 1 869 ? 25.391 -16.125 9.547 1 92.69 869 PHE A CA 1
ATOM 6952 C C . PHE A 1 869 ? 25.422 -16.688 8.133 1 92.69 869 PHE A C 1
ATOM 6954 O O . PHE A 1 869 ? 24.375 -16.828 7.492 1 92.69 869 PHE A O 1
ATOM 6961 N N . LEU A 1 870 ? 26.516 -17 7.773 1 91.62 870 LEU A N 1
ATOM 6962 C CA . LEU A 1 870 ? 26.672 -17.516 6.418 1 91.62 870 LEU A CA 1
ATOM 6963 C C . LEU A 1 870 ? 26 -18.891 6.273 1 91.62 870 LEU A C 1
ATOM 6965 O O . LEU A 1 870 ? 25.5 -19.219 5.203 1 91.62 870 LEU A O 1
ATOM 6969 N N . ALA A 1 871 ? 25.938 -19.641 7.301 1 89.38 871 ALA A N 1
ATOM 6970 C CA . ALA A 1 871 ? 25.281 -20.953 7.285 1 89.38 871 ALA A CA 1
ATOM 6971 C C . ALA A 1 871 ? 23.766 -20.797 7.234 1 89.38 871 ALA A C 1
ATOM 6973 O O . ALA A 1 871 ? 23.078 -21.656 6.668 1 89.38 871 ALA A O 1
ATOM 6974 N N . ASP A 1 872 ? 23.312 -19.734 7.734 1 89.12 872 ASP A N 1
ATOM 6975 C CA . ASP A 1 872 ? 21.875 -19.516 7.789 1 89.12 872 ASP A CA 1
ATOM 6976 C C . ASP A 1 872 ? 21.375 -18.812 6.523 1 89.12 872 ASP A C 1
ATOM 6978 O O . ASP A 1 872 ? 20.172 -18.688 6.312 1 89.12 872 ASP A O 1
ATOM 6982 N N . LEU A 1 873 ? 22.328 -18.406 5.738 1 90.94 873 LEU A N 1
ATOM 6983 C CA . LEU A 1 873 ? 21.953 -17.75 4.492 1 90.94 873 LEU A CA 1
ATOM 6984 C C . LEU A 1 873 ? 21.438 -18.766 3.477 1 90.94 873 LEU A C 1
ATOM 6986 O O . LEU A 1 873 ? 21.984 -19.859 3.348 1 90.94 873 LEU A O 1
ATOM 6990 N N . ASP A 1 874 ? 20.344 -18.609 2.857 1 88.06 874 ASP A N 1
ATOM 6991 C CA . ASP A 1 874 ? 19.781 -19.5 1.854 1 88.06 874 ASP A CA 1
ATOM 6992 C C . ASP A 1 874 ? 20.625 -19.5 0.578 1 88.06 874 ASP A C 1
ATOM 6994 O O . ASP A 1 874 ? 20.125 -19.156 -0.496 1 88.06 874 ASP A O 1
ATOM 6998 N N . HIS A 1 875 ? 21.891 -19.75 0.799 1 91.75 875 HIS A N 1
ATOM 6999 C CA . HIS A 1 875 ? 22.859 -19.844 -0.277 1 91.75 875 HIS A CA 1
ATOM 7000 C C . HIS A 1 875 ? 23.531 -21.219 -0.291 1 91.75 875 HIS A C 1
ATOM 7002 O O . HIS A 1 875 ? 24.547 -21.422 0.39 1 91.75 875 HIS A O 1
ATOM 7008 N N . PRO A 1 876 ? 23.062 -22.078 -1.142 1 88.69 876 PRO A N 1
ATOM 7009 C CA . PRO A 1 876 ? 23.531 -23.469 -1.116 1 88.69 876 PRO A CA 1
ATOM 7010 C C . PRO A 1 876 ? 25.047 -23.562 -1.301 1 88.69 876 PRO A C 1
ATOM 7012 O O . PRO A 1 876 ? 25.703 -24.344 -0.607 1 88.69 876 PRO A O 1
ATOM 7015 N N . THR A 1 877 ? 25.703 -22.766 -2.105 1 88.12 877 THR A N 1
ATOM 7016 C CA . THR A 1 877 ? 27.141 -22.828 -2.338 1 88.12 877 THR A CA 1
ATOM 7017 C C . THR A 1 877 ? 27.922 -22.359 -1.1 1 88.12 877 THR A C 1
ATOM 7019 O O . THR A 1 877 ? 28.906 -23 -0.707 1 88.12 877 THR A O 1
ATOM 7022 N N . LEU A 1 878 ? 27.453 -21.328 -0.533 1 90.75 878 LEU A N 1
ATOM 7023 C CA . LEU A 1 878 ? 28.109 -20.797 0.655 1 90.75 878 LEU A CA 1
ATOM 7024 C C . LEU A 1 878 ? 27.938 -21.75 1.839 1 90.75 878 LEU A C 1
ATOM 7026 O O . LEU A 1 878 ? 28.844 -21.906 2.658 1 90.75 878 LEU A O 1
ATOM 7030 N N . GLN A 1 879 ? 26.812 -22.391 1.892 1 90.44 879 GLN A N 1
ATOM 7031 C CA . GLN A 1 879 ? 26.562 -23.344 2.967 1 90.44 879 GLN A CA 1
ATOM 7032 C C . GLN A 1 879 ? 27.5 -24.547 2.873 1 90.44 879 GLN A C 1
ATOM 7034 O O . GLN A 1 879 ? 28.016 -25.016 3.889 1 90.44 879 GLN A O 1
ATOM 7039 N N . GLU A 1 880 ? 27.75 -24.953 1.703 1 88.12 880 GLU A N 1
ATOM 7040 C CA . GLU A 1 880 ? 28.656 -26.078 1.49 1 88.12 880 GLU A CA 1
ATOM 7041 C C . GLU A 1 880 ? 30.094 -25.672 1.837 1 88.12 880 GLU A C 1
ATOM 7043 O O . GLU A 1 880 ? 30.812 -26.438 2.479 1 88.12 880 GLU A O 1
ATOM 7048 N N . LEU A 1 881 ? 30.453 -24.453 1.493 1 89.5 881 LEU A N 1
ATOM 7049 C CA . LEU A 1 881 ? 31.812 -23.984 1.744 1 89.5 881 LEU A CA 1
ATOM 7050 C C . LEU A 1 881 ? 32.031 -23.75 3.232 1 89.5 881 LEU A C 1
ATOM 7052 O O . LEU A 1 881 ? 33.125 -23.984 3.748 1 89.5 881 LEU A O 1
ATOM 7056 N N . VAL A 1 882 ? 31.047 -23.25 3.881 1 90 882 VAL A N 1
ATOM 7057 C CA . VAL A 1 882 ? 31.141 -23 5.316 1 90 882 VAL A CA 1
ATOM 7058 C C . VAL A 1 882 ? 31.266 -24.328 6.062 1 90 882 VAL A C 1
ATOM 7060 O O . VAL A 1 882 ? 32.031 -24.438 7.016 1 90 882 VAL A O 1
ATOM 7063 N N . SER A 1 883 ? 30.531 -25.312 5.609 1 87.38 883 SER A N 1
ATOM 7064 C CA . SER A 1 883 ? 30.609 -26.641 6.227 1 87.38 883 SER A CA 1
ATOM 7065 C C . SER A 1 883 ? 32 -27.234 6.043 1 87.38 883 SER A C 1
ATOM 7067 O O . SER A 1 883 ? 32.531 -27.859 6.965 1 87.38 883 SER A O 1
ATOM 7069 N N . GLU A 1 884 ? 32.594 -26.969 4.996 1 85 884 GLU A N 1
ATOM 7070 C CA . GLU A 1 884 ? 33.938 -27.453 4.738 1 85 884 GLU A CA 1
ATOM 7071 C C . GLU A 1 884 ? 34.969 -26.703 5.598 1 85 884 GLU A C 1
ATOM 7073 O O . GLU A 1 884 ? 35.906 -27.312 6.109 1 85 884 GLU A O 1
ATOM 7078 N N . ALA A 1 885 ? 34.719 -25.438 5.727 1 83.69 885 ALA A N 1
ATOM 7079 C CA . ALA A 1 885 ? 35.656 -24.625 6.512 1 83.69 885 ALA A CA 1
ATOM 7080 C C . ALA A 1 885 ? 35.562 -24.984 7.996 1 83.69 885 ALA A C 1
ATOM 7082 O O . ALA A 1 885 ? 36.594 -25 8.688 1 83.69 885 ALA A O 1
ATOM 7083 N N . ARG A 1 886 ? 34.438 -25.297 8.391 1 82.31 886 ARG A N 1
ATOM 7084 C CA . ARG A 1 886 ? 34.281 -25.703 9.781 1 82.31 886 ARG A CA 1
ATOM 7085 C C . ARG A 1 886 ? 34.906 -27.047 10.047 1 82.31 886 ARG A C 1
ATOM 7087 O O . ARG A 1 886 ? 35.5 -27.281 11.109 1 82.31 886 ARG A O 1
ATOM 7094 N N . GLU A 1 887 ? 34.812 -27.922 9.164 1 80.12 887 GLU A N 1
ATOM 7095 C CA . GLU A 1 887 ? 35.438 -29.234 9.305 1 80.12 887 GLU A CA 1
ATOM 7096 C C . GLU A 1 887 ? 36.938 -29.156 9.312 1 80.12 887 GLU A C 1
ATOM 7098 O O . GLU A 1 887 ? 37.625 -29.859 10.062 1 80.12 887 GLU A O 1
ATOM 7103 N N . ARG A 1 888 ? 37.469 -28.312 8.523 1 76.25 888 ARG A N 1
ATOM 7104 C CA . ARG A 1 888 ? 38.906 -28.141 8.484 1 76.25 888 ARG A CA 1
ATOM 7105 C C . ARG A 1 888 ? 39.438 -27.531 9.797 1 76.25 888 ARG A C 1
ATOM 7107 O O . ARG A 1 888 ? 40.5 -27.906 10.281 1 76.25 888 ARG A O 1
ATOM 7114 N N . ALA A 1 889 ? 38.625 -26.578 10.211 1 71.5 889 ALA A N 1
ATOM 7115 C CA . ALA A 1 889 ? 39.031 -25.938 11.461 1 71.5 889 ALA A CA 1
ATOM 7116 C C . ALA A 1 889 ? 38.969 -26.906 12.633 1 71.5 889 ALA A C 1
ATOM 7118 O O . ALA A 1 889 ? 39.812 -26.875 13.523 1 71.5 889 ALA A O 1
ATOM 7119 N N . ASN A 1 890 ? 38.031 -27.797 12.625 1 64.12 890 ASN A N 1
ATOM 7120 C CA . ASN A 1 890 ? 37.938 -28.812 13.672 1 64.12 890 ASN A CA 1
ATOM 7121 C C . ASN A 1 890 ? 38.938 -29.938 13.453 1 64.12 890 ASN A C 1
ATOM 7123 O O . ASN A 1 890 ? 39.438 -30.531 14.414 1 64.12 890 ASN A O 1
ATOM 7127 N N . GLY A 1 891 ? 39.25 -30.344 12.297 1 58.31 891 GLY A N 1
ATOM 7128 C CA . GLY A 1 891 ? 40.219 -31.391 12.047 1 58.31 891 GLY A CA 1
ATOM 7129 C C . GLY A 1 891 ? 41.656 -30.938 12.336 1 58.31 891 GLY A C 1
ATOM 7130 O O . GLY A 1 891 ? 42.5 -31.75 12.719 1 58.31 891 GLY A O 1
ATOM 7131 N N . GLY A 1 892 ? 42.094 -29.812 12.133 1 51.22 892 GLY A N 1
ATOM 7132 C CA . GLY A 1 892 ? 43.438 -29.375 12.492 1 51.22 892 GLY A CA 1
ATOM 7133 C C . GLY A 1 892 ? 43.656 -29.312 13.984 1 51.22 892 GLY A C 1
ATOM 7134 O O . GLY A 1 892 ? 44.812 -29.359 14.445 1 51.22 892 GLY A O 1
ATOM 7135 N N . GLU A 1 893 ? 42.812 -29.109 14.742 1 45.41 893 GLU A N 1
ATOM 7136 C CA . GLU A 1 893 ? 43 -29.188 16.188 1 45.41 893 GLU A CA 1
ATOM 7137 C C . GLU A 1 893 ? 43.188 -30.625 16.641 1 45.41 893 GLU A C 1
ATOM 7139 O O . GLU A 1 893 ? 43.844 -30.891 17.641 1 45.41 893 GLU A O 1
ATOM 7144 N N . ALA A 1 894 ? 42.781 -31.672 16.016 1 47.38 894 ALA A N 1
ATOM 7145 C CA . ALA A 1 894 ? 43.062 -33.062 16.406 1 47.38 894 ALA A CA 1
ATOM 7146 C C . ALA A 1 894 ? 44.5 -33.438 16.109 1 47.38 894 ALA A C 1
ATOM 7148 O O . ALA A 1 894 ? 45.062 -34.281 16.781 1 47.38 894 ALA A O 1
ATOM 7149 N N . VAL A 1 895 ? 45.25 -33.062 15.18 1 41.41 895 VAL A N 1
ATOM 7150 C CA . VAL A 1 895 ? 46.625 -33.406 14.93 1 41.41 895 VAL A CA 1
ATOM 7151 C C . VAL A 1 895 ? 47.562 -32.625 15.883 1 41.41 895 VAL A C 1
ATOM 7153 O O . VAL A 1 895 ? 48.688 -33.031 16.109 1 41.41 895 VAL A O 1
ATOM 7156 N N . ARG A 1 896 ? 47.188 -31.594 16.359 1 35.28 896 ARG A N 1
ATOM 7157 C CA . ARG A 1 896 ? 48.094 -30.969 17.297 1 35.28 896 ARG A CA 1
ATOM 7158 C C . ARG A 1 896 ? 48.031 -31.656 18.656 1 35.28 896 ARG A C 1
ATOM 7160 O O . ARG A 1 896 ? 48.844 -31.344 19.547 1 35.28 896 ARG A O 1
ATOM 7167 N N . LYS A 1 897 ? 47.031 -32.188 18.844 1 41.22 897 LYS A N 1
ATOM 7168 C CA . LYS A 1 897 ? 47.062 -32.844 20.156 1 41.22 897 LYS A CA 1
ATOM 7169 C C . LYS A 1 897 ? 47.781 -34.188 20.109 1 41.22 897 LYS A C 1
ATOM 7171 O O . LYS A 1 897 ? 47.875 -34.875 21.125 1 41.22 897 LYS A O 1
ATOM 7176 N N . ASP A 1 898 ? 48.125 -34.625 18.969 1 27.19 898 ASP A N 1
ATOM 7177 C CA . ASP A 1 898 ? 49.094 -35.719 19.109 1 27.19 898 ASP A CA 1
ATOM 7178 C C . ASP A 1 898 ? 50.531 -35.188 19.062 1 27.19 898 ASP A C 1
ATOM 7180 O O . ASP A 1 898 ? 50.875 -34.406 18.203 1 27.19 898 ASP A O 1
ATOM 7184 N N . MET B 1 1 ? -33.938 27.141 -6.703 1 31.78 1 MET B N 1
ATOM 7185 C CA . MET B 1 1 ? -33.969 27.281 -5.25 1 31.78 1 MET B CA 1
ATOM 7186 C C . MET B 1 1 ? -34.312 25.953 -4.578 1 31.78 1 MET B C 1
ATOM 7188 O O . MET B 1 1 ? -33.719 25.609 -3.547 1 31.78 1 MET B O 1
ATOM 7192 N N . LYS B 1 2 ? -35.312 25.312 -5.133 1 39.97 2 LYS B N 1
ATOM 7193 C CA . LYS B 1 2 ? -35.75 24.031 -4.582 1 39.97 2 LYS B CA 1
ATOM 7194 C C . LYS B 1 2 ? -34.625 22.984 -4.715 1 39.97 2 LYS B C 1
ATOM 7196 O O . LYS B 1 2 ? -34.406 22.188 -3.797 1 39.97 2 LYS B O 1
ATOM 7201 N N . GLU B 1 3 ? -34.062 22.984 -5.863 1 43.06 3 GLU B N 1
ATOM 7202 C CA . GLU B 1 3 ? -33 22.031 -6.121 1 43.06 3 GLU B CA 1
ATOM 7203 C C . GLU B 1 3 ? -31.766 22.328 -5.27 1 43.06 3 GLU B C 1
ATOM 7205 O O . GLU B 1 3 ? -31.094 21.422 -4.785 1 43.06 3 GLU B O 1
ATOM 7210 N N . TYR B 1 4 ? -31.531 23.562 -5.156 1 40.84 4 TYR B N 1
ATOM 7211 C CA . TYR B 1 4 ? -30.406 24 -4.352 1 40.84 4 TYR B CA 1
ATOM 7212 C C . TYR B 1 4 ? -30.641 23.734 -2.871 1 40.84 4 TYR B C 1
ATOM 7214 O O . TYR B 1 4 ? -29.75 23.297 -2.152 1 40.84 4 TYR B O 1
ATOM 7222 N N . LEU B 1 5 ? -31.906 24.062 -2.441 1 45.5 5 LEU B N 1
ATOM 7223 C CA . LEU B 1 5 ? -32.281 23.766 -1.063 1 45.5 5 LEU B CA 1
ATOM 7224 C C . LEU B 1 5 ? -32.25 22.266 -0.806 1 45.5 5 LEU B C 1
ATOM 7226 O O . LEU B 1 5 ? -31.859 21.828 0.281 1 45.5 5 LEU B O 1
ATOM 7230 N N . HIS B 1 6 ? -32.594 21.609 -1.762 1 49.72 6 HIS B N 1
ATOM 7231 C CA . HIS B 1 6 ? -32.562 20.156 -1.637 1 49.72 6 HIS B CA 1
ATOM 7232 C C . HIS B 1 6 ? -31.141 19.641 -1.477 1 49.72 6 HIS B C 1
ATOM 7234 O O . HIS B 1 6 ? -30.922 18.594 -0.843 1 49.72 6 HIS B O 1
ATOM 7240 N N . SER B 1 7 ? -30.297 20.359 -2.082 1 50.56 7 SER B N 1
ATOM 7241 C CA . SER B 1 7 ? -28.906 19.906 -2.025 1 50.56 7 SER B CA 1
ATOM 7242 C C . SER B 1 7 ? -28.297 20.172 -0.651 1 50.56 7 SER B C 1
ATOM 7244 O O . SER B 1 7 ? -27.484 19.375 -0.168 1 50.56 7 SER B O 1
ATOM 7246 N N . ILE B 1 8 ? -28.734 21.234 -0.049 1 53.41 8 ILE B N 1
ATOM 7247 C CA . ILE B 1 8 ? -28.203 21.609 1.255 1 53.41 8 ILE B CA 1
ATOM 7248 C C . ILE B 1 8 ? -28.875 20.797 2.35 1 53.41 8 ILE B C 1
ATOM 7250 O O . ILE B 1 8 ? -28.266 20.438 3.354 1 53.41 8 ILE B O 1
ATOM 7254 N N . ILE B 1 9 ? -30.234 20.484 2.072 1 59.06 9 ILE B N 1
ATOM 7255 C CA . ILE B 1 9 ? -31.047 19.734 3.029 1 59.06 9 ILE B CA 1
ATOM 7256 C C . ILE B 1 9 ? -31.156 18.281 2.592 1 59.06 9 ILE B C 1
ATOM 7258 O O . ILE B 1 9 ? -31.812 17.969 1.596 1 59.06 9 ILE B O 1
ATOM 7262 N N . ASP B 1 10 ? -30.281 17.516 2.893 1 61.84 10 ASP B N 1
ATOM 7263 C CA . ASP B 1 10 ? -30.281 16.109 2.51 1 61.84 10 ASP B CA 1
ATOM 7264 C C . ASP B 1 10 ? -31.484 15.375 3.082 1 61.84 10 ASP B C 1
ATOM 7266 O O . ASP B 1 10 ? -31.344 14.453 3.891 1 61.84 10 ASP B O 1
ATOM 7270 N N . ILE B 1 11 ? -32.688 15.875 2.816 1 68.31 11 ILE B N 1
ATOM 7271 C CA . ILE B 1 11 ? -33.906 15.172 3.232 1 68.31 11 ILE B CA 1
ATOM 7272 C C . ILE B 1 11 ? -34.375 14.258 2.109 1 68.31 11 ILE B C 1
ATOM 7274 O O . ILE B 1 11 ? -34.531 14.688 0.961 1 68.31 11 ILE B O 1
ATOM 7278 N N . LYS B 1 12 ? -34.469 13.102 2.404 1 68.81 12 LYS B N 1
ATOM 7279 C CA . LYS B 1 12 ? -34.875 12.117 1.408 1 68.81 12 LYS B CA 1
ATOM 7280 C C . LYS B 1 12 ? -36.406 12.117 1.251 1 68.81 12 LYS B C 1
ATOM 7282 O O . LYS B 1 12 ? -37.125 12.672 2.08 1 68.81 12 LYS B O 1
ATOM 7287 N N . GLN B 1 13 ? -36.875 11.562 0.203 1 64.19 13 GLN B N 1
ATOM 7288 C CA . GLN B 1 13 ? -38.281 11.547 -0.095 1 64.19 13 GLN B CA 1
ATOM 7289 C C . GLN B 1 13 ? -39.062 10.75 0.954 1 64.19 13 GLN B C 1
ATOM 7291 O O . GLN B 1 13 ? -38.656 9.648 1.332 1 64.19 13 GLN B O 1
ATOM 7296 N N . GLY B 1 14 ? -40 11.281 1.634 1 67.06 14 GLY B N 1
ATOM 7297 C CA . GLY B 1 14 ? -40.844 10.648 2.637 1 67.06 14 GLY B CA 1
ATOM 7298 C C . GLY B 1 14 ? -40.594 11.148 4.043 1 67.06 14 GLY B C 1
ATOM 7299 O O . GLY B 1 14 ? -41.438 11.047 4.922 1 67.06 14 GLY B O 1
ATOM 7300 N N . GLU B 1 15 ? -39.469 11.641 4.176 1 76.19 15 GLU B N 1
ATOM 7301 C CA . GLU B 1 15 ? -39.094 12.094 5.504 1 76.19 15 GLU B CA 1
ATOM 7302 C C . GLU B 1 15 ? -39.406 13.578 5.684 1 76.19 15 GLU B C 1
ATOM 7304 O O . GLU B 1 15 ? -39.312 14.109 6.797 1 76.19 15 GLU B O 1
ATOM 7309 N N . GLY B 1 16 ? -39.812 14.125 4.672 1 79.12 16 GLY B N 1
ATOM 7310 C CA . GLY B 1 16 ? -39.906 15.57 4.664 1 79.12 16 GLY B CA 1
ATOM 7311 C C . GLY B 1 16 ? -41 16.094 5.578 1 79.12 16 GLY B C 1
ATOM 7312 O O . GLY B 1 16 ? -40.781 17.062 6.312 1 79.12 16 GLY B O 1
ATOM 7313 N N . LYS B 1 17 ? -42.031 15.398 5.559 1 83.69 17 LYS B N 1
ATOM 7314 C CA . LYS B 1 17 ? -43.156 15.891 6.363 1 83.69 17 LYS B CA 1
ATOM 7315 C C . LYS B 1 17 ? -42.844 15.773 7.855 1 83.69 17 LYS B C 1
ATOM 7317 O O . LYS B 1 17 ? -43.062 16.719 8.609 1 83.69 17 LYS B O 1
ATOM 7322 N N . LEU B 1 18 ? -42.406 14.711 8.242 1 86.25 18 LEU B N 1
ATOM 7323 C CA . LEU B 1 18 ? -42.062 14.5 9.648 1 86.25 18 LEU B CA 1
ATOM 7324 C C . LEU B 1 18 ? -40.938 15.406 10.086 1 86.25 18 LEU B C 1
ATOM 7326 O O . LEU B 1 18 ? -41 16 11.164 1 86.25 18 LEU B O 1
ATOM 7330 N N . ALA B 1 19 ? -39.969 15.516 9.289 1 88.38 19 ALA B N 1
ATOM 7331 C CA . ALA B 1 19 ? -38.844 16.391 9.586 1 88.38 19 ALA B CA 1
ATOM 7332 C C . ALA B 1 19 ? -39.312 17.859 9.672 1 88.38 19 ALA B C 1
ATOM 7334 O O . ALA B 1 19 ? -38.844 18.594 10.539 1 88.38 19 ALA B O 1
ATOM 7335 N N . GLY B 1 20 ? -40.156 18.188 8.766 1 88.62 20 GLY B N 1
ATOM 7336 C CA . GLY B 1 20 ? -40.656 19.547 8.773 1 88.62 20 GLY B CA 1
ATOM 7337 C C . GLY B 1 20 ? -41.438 19.875 10.031 1 88.62 20 GLY B C 1
ATOM 7338 O O . GLY B 1 20 ? -41.312 20.969 10.594 1 88.62 20 GLY B O 1
ATOM 7339 N N . LEU B 1 21 ? -42.219 19.031 10.445 1 90.25 21 LEU B N 1
ATOM 7340 C CA . LEU B 1 21 ? -43 19.219 11.664 1 90.25 21 LEU B CA 1
ATOM 7341 C C . LEU B 1 21 ? -42.062 19.328 12.883 1 90.25 21 LEU B C 1
ATOM 7343 O O . LEU B 1 21 ? -42.312 20.141 13.773 1 90.25 21 LEU B O 1
ATOM 7347 N N . MET B 1 22 ? -41.125 18.547 12.906 1 91.38 22 MET B N 1
ATOM 7348 C CA . MET B 1 22 ? -40.188 18.578 14.016 1 91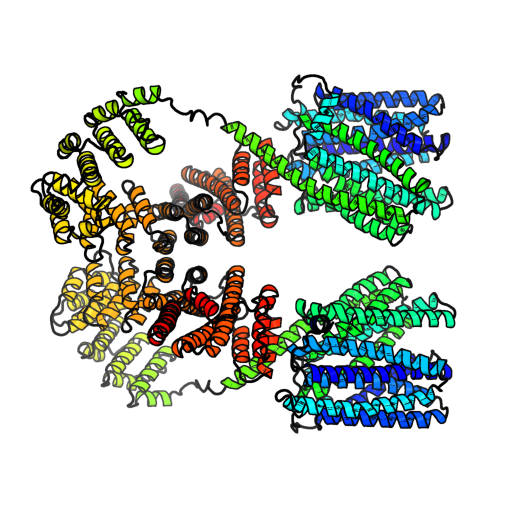.38 22 MET B CA 1
ATOM 7349 C C . MET B 1 22 ? -39.375 19.875 14.008 1 91.38 22 MET B C 1
ATOM 7351 O O . MET B 1 22 ? -39.062 20.406 15.07 1 91.38 22 MET B O 1
ATOM 7355 N N . ILE B 1 23 ? -39.094 20.312 12.844 1 91.38 23 ILE B N 1
ATOM 7356 C CA . ILE B 1 23 ? -38.406 21.594 12.695 1 91.38 23 ILE B CA 1
ATOM 7357 C C . ILE B 1 23 ? -39.25 22.719 13.266 1 91.38 23 ILE B C 1
ATOM 7359 O O . ILE B 1 23 ? -38.781 23.547 14.039 1 91.38 23 ILE B O 1
ATOM 7363 N N . LEU B 1 24 ? -40.406 22.672 12.922 1 91.56 24 LEU B N 1
ATOM 7364 C CA . LEU B 1 24 ? -41.344 23.672 13.406 1 91.56 24 LEU B CA 1
ATOM 7365 C C . LEU B 1 24 ? -41.531 23.562 14.922 1 91.56 24 LEU B C 1
ATOM 7367 O O . LEU B 1 24 ? -41.594 24.578 15.617 1 91.56 24 LEU B O 1
ATOM 7371 N N . TYR B 1 25 ? -41.625 22.453 15.367 1 92.06 25 TYR B N 1
ATOM 7372 C CA . TYR B 1 25 ? -41.75 22.203 16.797 1 92.06 25 TYR B CA 1
ATOM 7373 C C . TYR B 1 25 ? -40.594 22.766 17.578 1 92.06 25 TYR B C 1
ATOM 7375 O O . TYR B 1 25 ? -40.75 23.516 18.547 1 92.06 25 TYR B O 1
ATOM 7383 N N . ASN B 1 26 ? -39.438 22.469 17.156 1 92.19 26 ASN B N 1
ATOM 7384 C CA . ASN B 1 26 ? -38.25 22.969 17.844 1 92.19 26 ASN B CA 1
ATOM 7385 C C . ASN B 1 26 ? -38.125 24.484 17.75 1 92.19 26 ASN B C 1
ATOM 7387 O O . ASN B 1 26 ? -37.656 25.141 18.688 1 92.19 26 ASN B O 1
ATOM 7391 N N . PHE B 1 27 ? -38.469 24.953 16.641 1 92.12 27 PHE B N 1
ATOM 7392 C CA . PHE B 1 27 ? -38.469 26.391 16.422 1 92.12 27 PHE B CA 1
ATOM 7393 C C . PHE B 1 27 ? -39.375 27.094 17.438 1 92.12 27 PHE B C 1
ATOM 7395 O O . PHE B 1 27 ? -38.938 28.047 18.094 1 92.12 27 PHE B O 1
ATOM 7402 N N . ILE B 1 28 ? -40.469 26.594 17.609 1 92.12 28 ILE B N 1
ATOM 7403 C CA . ILE B 1 28 ? -41.469 27.219 18.5 1 92.12 28 ILE B CA 1
ATOM 7404 C C . ILE B 1 28 ? -41.031 27.047 19.953 1 92.12 28 ILE B C 1
ATOM 7406 O O . ILE B 1 28 ? -41.188 27.969 20.75 1 92.12 28 ILE B O 1
ATOM 7410 N N . LEU B 1 29 ? -40.5 25.984 20.281 1 91.69 29 LEU B N 1
ATOM 7411 C CA . LEU B 1 29 ? -40.031 25.75 21.641 1 91.69 29 LEU B CA 1
ATOM 7412 C C . LEU B 1 29 ? -38.969 26.75 22.031 1 91.69 29 LEU B C 1
ATOM 7414 O O . LEU B 1 29 ? -38.969 27.297 23.125 1 91.69 29 LEU B O 1
ATOM 7418 N N . LEU B 1 30 ? -38.094 27.016 21.109 1 89.5 30 LEU B N 1
ATOM 7419 C CA . LEU B 1 30 ? -37 27.906 21.422 1 89.5 30 LEU B CA 1
ATOM 7420 C C . LEU B 1 30 ? -37.469 29.375 21.391 1 89.5 30 LEU B C 1
ATOM 7422 O O . LEU B 1 30 ? -36.906 30.219 22.094 1 89.5 30 LEU B O 1
ATOM 7426 N N . VAL B 1 31 ? -38.438 29.594 20.609 1 87.88 31 VAL B N 1
ATOM 7427 C CA . VAL B 1 31 ? -39.031 30.938 20.656 1 87.88 31 VAL B CA 1
ATOM 7428 C C . VAL B 1 31 ? -39.562 31.203 22.047 1 87.88 31 VAL B C 1
ATOM 7430 O O . VAL B 1 31 ? -39.344 32.281 22.609 1 87.88 31 VAL B O 1
ATOM 7433 N N . THR B 1 32 ? -40.281 30.281 22.562 1 89.19 32 THR B N 1
ATOM 7434 C CA . THR B 1 32 ? -40.875 30.438 23.891 1 89.19 32 THR B CA 1
ATOM 7435 C C . THR B 1 32 ? -39.781 30.594 24.938 1 89.19 32 THR B C 1
ATOM 7437 O O . THR B 1 32 ? -39.875 31.422 25.844 1 89.19 32 THR B O 1
ATOM 7440 N N . LEU B 1 33 ? -38.75 29.891 24.828 1 87.25 33 LEU B N 1
ATOM 7441 C CA . LEU B 1 33 ? -37.656 29.938 25.781 1 87.25 33 LEU B CA 1
ATOM 7442 C C . LEU B 1 33 ? -36.969 31.297 25.766 1 87.25 33 LEU B C 1
ATOM 7444 O O . LEU B 1 33 ? -36.688 31.875 26.828 1 87.25 33 LEU B O 1
ATOM 7448 N N . TYR B 1 34 ? -36.75 31.844 24.656 1 84.44 34 TYR B N 1
ATOM 7449 C CA . TYR B 1 34 ? -36 33.094 24.562 1 84.44 34 TYR B CA 1
ATOM 7450 C C . TYR B 1 34 ? -36.906 34.281 24.703 1 84.44 34 TYR B C 1
ATOM 7452 O O . TYR B 1 34 ? -36.438 35.438 24.688 1 84.44 34 TYR B O 1
ATOM 7460 N N . LEU B 1 35 ? -38.125 34 24.828 1 83.31 35 LEU B N 1
ATOM 7461 C CA . LEU B 1 35 ? -39.062 35 25.297 1 83.31 35 LEU B CA 1
ATOM 7462 C C . LEU B 1 35 ? -39.031 35.125 26.812 1 83.31 35 LEU B C 1
ATOM 7464 O O . LEU B 1 35 ? -39.125 36.25 27.359 1 83.31 35 LEU B O 1
ATOM 7468 N N . LEU B 1 36 ? -38.781 34.062 27.484 1 84.25 36 LEU B N 1
ATOM 7469 C CA . LEU B 1 36 ? -38.906 34 28.938 1 84.25 36 LEU B CA 1
ATOM 7470 C C . LEU B 1 36 ? -37.562 34.344 29.594 1 84.25 36 LEU B C 1
ATOM 7472 O O . LEU B 1 36 ? -37.531 34.906 30.703 1 84.25 36 LEU B O 1
ATOM 7476 N N . LYS B 1 37 ? -36.5 34.062 28.969 1 81.12 37 LYS B N 1
ATOM 7477 C CA . LYS B 1 37 ? -35.156 34.219 29.562 1 81.12 37 LYS B CA 1
ATOM 7478 C C . LYS B 1 37 ? -34.875 35.688 29.859 1 81.12 37 LYS B C 1
ATOM 7480 O O . LYS B 1 37 ? -34.5 36.062 30.969 1 81.12 37 LYS B O 1
ATOM 7485 N N . PRO B 1 38 ? -35.125 36.562 28.891 1 73 38 PRO B N 1
ATOM 7486 C CA . PRO B 1 38 ? -34.875 37.969 29.203 1 73 38 PRO B CA 1
ATOM 7487 C C . PRO B 1 38 ? -35.781 38.531 30.281 1 73 38 PRO B C 1
ATOM 7489 O O . PRO B 1 38 ? -35.375 39.375 31.078 1 73 38 PRO B O 1
ATOM 7492 N N . VAL B 1 39 ? -36.938 38.031 30.359 1 75.38 39 VAL B N 1
ATOM 7493 C CA . VAL B 1 39 ? -37.906 38.469 31.375 1 75.38 39 VAL B CA 1
ATOM 7494 C C . VAL B 1 39 ? -37.406 38.031 32.75 1 75.38 39 VAL B C 1
ATOM 7496 O O . VAL B 1 39 ? -37.438 38.812 33.688 1 75.38 39 VAL B O 1
ATOM 7499 N N . ARG B 1 40 ? -36.969 36.875 32.781 1 79.69 40 ARG B N 1
ATOM 7500 C CA . ARG B 1 40 ? -36.438 36.344 34.031 1 79.69 40 ARG B CA 1
ATOM 7501 C C . ARG B 1 40 ? -35.219 37.125 34.531 1 79.69 40 ARG B C 1
ATOM 7503 O O . ARG B 1 40 ? -35.188 37.531 35.688 1 79.69 40 ARG B O 1
ATOM 7510 N N . ASP B 1 41 ? -34.375 37.344 33.688 1 74 41 ASP B N 1
ATOM 7511 C CA . ASP B 1 41 ? -33.156 38.062 34.031 1 74 41 ASP B CA 1
ATOM 7512 C C . ASP B 1 41 ? -33.438 39.5 34.438 1 74 41 ASP B C 1
ATOM 7514 O O . ASP B 1 41 ? -32.875 40 35.406 1 74 41 ASP B O 1
ATOM 7518 N N . SER B 1 42 ? -34.25 40.188 33.656 1 69.75 42 SER B N 1
ATOM 7519 C CA . SER B 1 42 ? -34.562 41.594 33.906 1 69.75 42 SER B CA 1
ATOM 7520 C C . SER B 1 42 ? -35.281 41.75 35.25 1 69.75 42 SER B C 1
ATOM 7522 O O . SER B 1 42 ? -34.906 42.594 36.062 1 69.75 42 SER B O 1
ATOM 7524 N N . LEU B 1 43 ? -36.219 40.969 35.469 1 73.12 43 LEU B N 1
ATOM 7525 C CA . LEU B 1 43 ? -37 41.062 36.688 1 73.12 43 LEU B CA 1
ATOM 7526 C C . LEU B 1 43 ? -36.125 40.75 37.906 1 73.12 43 LEU B C 1
ATOM 7528 O O . LEU B 1 43 ? -36.25 41.375 38.938 1 73.12 43 LEU B O 1
ATOM 7532 N N . PHE B 1 44 ? -35.281 39.812 37.781 1 75.5 44 PHE B N 1
ATOM 7533 C CA . PHE B 1 44 ? -34.406 39.406 38.875 1 75.5 44 PHE B CA 1
ATOM 7534 C C . PHE B 1 44 ? -33.344 40.469 39.188 1 75.5 44 PHE B C 1
ATOM 7536 O O . PHE B 1 44 ? -33.125 40.812 40.344 1 75.5 44 PHE B O 1
ATOM 7543 N N . LEU B 1 45 ? -32.812 40.969 38.188 1 67.5 45 LEU B N 1
ATOM 7544 C CA . LEU B 1 45 ? -31.719 41.938 38.344 1 67.5 45 LEU B CA 1
ATOM 7545 C C . LEU B 1 45 ? -32.219 43.281 38.875 1 67.5 45 LEU B C 1
ATOM 7547 O O . LEU B 1 45 ? -31.562 43.906 39.688 1 67.5 45 LEU B O 1
ATOM 7551 N N . VAL B 1 46 ? -33.312 43.656 38.344 1 65.88 46 VAL B N 1
ATOM 7552 C CA . VAL B 1 46 ? -33.844 44.969 38.719 1 65.88 46 VAL B CA 1
ATOM 7553 C C . VAL B 1 46 ? -34.344 44.906 40.156 1 65.88 46 VAL B C 1
ATOM 7555 O O . VAL B 1 46 ? -34.125 45.875 40.938 1 65.88 46 VAL B O 1
ATOM 7558 N N . GLU B 1 47 ? -34.812 43.844 40.562 1 70.75 47 GLU B N 1
ATOM 7559 C CA . GLU B 1 47 ? -35.469 43.812 41.844 1 70.75 47 GLU B CA 1
ATOM 7560 C C . GLU B 1 47 ? -34.5 43.312 42.938 1 70.75 47 GLU B C 1
ATOM 7562 O O . GLU B 1 47 ? -34.531 43.812 44.062 1 70.75 47 GLU B O 1
ATOM 7567 N N . LEU B 1 48 ? -33.688 42.344 42.656 1 72 48 LEU B N 1
ATOM 7568 C CA . LEU B 1 48 ? -32.875 41.719 43.688 1 72 48 LEU B CA 1
ATOM 7569 C C . LEU B 1 48 ? -31.391 42.062 43.5 1 72 48 LEU B C 1
ATOM 7571 O O . LEU B 1 48 ? -30.609 42 44.438 1 72 48 LEU B O 1
ATOM 7575 N N . GLY B 1 49 ? -31.031 42.438 42.375 1 60.69 49 GLY B N 1
ATOM 7576 C CA . GLY B 1 49 ? -29.656 42.812 42.125 1 60.69 49 GLY B CA 1
ATOM 7577 C C . GLY B 1 49 ? -28.781 41.656 41.688 1 60.69 49 GLY B C 1
ATOM 7578 O O . GLY B 1 49 ? -29.203 40.5 41.75 1 60.69 49 GLY B O 1
ATOM 7579 N N . SER B 1 50 ? -27.562 41.844 41.219 1 62.81 50 SER B N 1
ATOM 7580 C CA . SER B 1 50 ? -26.641 40.875 40.625 1 62.81 50 SER B CA 1
ATOM 7581 C C . SER B 1 50 ? -25.922 40.062 41.719 1 62.81 50 SER B C 1
ATOM 7583 O O . SER B 1 50 ? -25.438 38.969 41.438 1 62.81 50 SER B O 1
ATOM 7585 N N . ARG B 1 51 ? -25.844 40.5 42.812 1 55.62 51 ARG B N 1
ATOM 7586 C CA . ARG B 1 51 ? -25.078 39.844 43.875 1 55.62 51 ARG B CA 1
ATOM 7587 C C . ARG B 1 51 ? -25.734 38.562 44.312 1 55.62 51 ARG B C 1
ATOM 7589 O O . ARG B 1 51 ? -25.062 37.656 44.844 1 55.62 51 ARG B O 1
ATOM 7596 N N . GLN B 1 52 ? -26.984 38.438 44.031 1 66.12 52 GLN B N 1
ATOM 7597 C CA . GLN B 1 52 ? -27.688 37.281 44.5 1 66.12 52 GLN B CA 1
ATOM 7598 C C . GLN B 1 52 ? -27.734 36.188 43.438 1 66.12 52 GLN B C 1
ATOM 7600 O O . GLN B 1 52 ? -28.312 35.125 43.656 1 66.12 52 GLN B O 1
ATOM 7605 N N . LEU B 1 53 ? -27.078 36.344 42.406 1 67.19 53 LEU B N 1
ATOM 7606 C CA . LEU B 1 53 ? -27.109 35.438 41.281 1 67.19 53 LEU B CA 1
ATOM 7607 C C . LEU B 1 53 ? -26.5 34.094 41.656 1 67.19 53 LEU B C 1
ATOM 7609 O O . LEU B 1 53 ? -27.047 33.031 41.312 1 67.19 53 LEU B O 1
ATOM 7613 N N . PRO B 1 54 ? -25.359 34.062 42.375 1 62.34 54 PRO B N 1
ATOM 7614 C CA . PRO B 1 54 ? -24.797 32.75 42.75 1 62.34 54 PRO B CA 1
ATOM 7615 C C . PRO B 1 54 ? -25.75 31.922 43.594 1 62.34 54 PRO B C 1
ATOM 7617 O O . PRO B 1 54 ? -25.781 30.688 43.438 1 62.34 54 PRO B O 1
ATOM 7620 N N . LEU B 1 55 ? -26.469 32.625 44.312 1 67.06 55 LEU B N 1
ATOM 7621 C CA . LEU B 1 55 ? -27.422 31.922 45.156 1 67.06 55 LEU B CA 1
ATOM 7622 C C . LEU B 1 55 ? -28.516 31.281 44.312 1 67.06 55 LEU B C 1
ATOM 7624 O O . LEU B 1 55 ? -28.953 30.156 44.594 1 67.06 55 LEU B O 1
ATOM 7628 N N . VAL B 1 56 ? -28.875 31.953 43.375 1 74.06 56 VAL B N 1
ATOM 7629 C CA . VAL B 1 56 ? -29.938 31.422 42.531 1 74.06 56 VAL B CA 1
ATOM 7630 C C . VAL B 1 56 ? -29.422 30.203 41.75 1 74.06 56 VAL B C 1
ATOM 7632 O O . VAL B 1 56 ? -30.172 29.25 41.5 1 74.06 56 VAL B O 1
ATOM 7635 N N . PHE B 1 57 ? -28.219 30.125 41.406 1 69.38 57 PHE B N 1
ATOM 7636 C CA . PHE B 1 57 ? -27.641 29 40.688 1 69.38 57 PHE B CA 1
ATOM 7637 C C . PHE B 1 57 ? -27.578 27.75 41.562 1 69.38 57 PHE B C 1
ATOM 7639 O O . PHE B 1 57 ? -27.859 26.641 41.125 1 69.38 57 PHE B O 1
ATOM 7646 N N . MET B 1 58 ? -27.219 28.047 42.75 1 72.12 58 MET B N 1
ATOM 7647 C CA . MET B 1 58 ? -27.141 26.938 43.719 1 72.12 58 MET B CA 1
ATOM 7648 C C . MET B 1 58 ? -28.531 26.359 43.969 1 72.12 58 MET B C 1
ATOM 7650 O O . MET B 1 58 ? -28.703 25.141 44.031 1 72.12 58 MET B O 1
ATOM 7654 N N . LEU B 1 59 ? -29.438 27.297 44.031 1 76.25 59 LEU B N 1
ATOM 7655 C CA . LEU B 1 59 ? -30.812 26.844 44.312 1 76.25 59 LEU B CA 1
ATOM 7656 C C . LEU B 1 59 ? -31.375 26.094 43.125 1 76.25 59 LEU B C 1
ATOM 7658 O O . LEU B 1 59 ? -32.125 25.125 43.312 1 76.25 59 LEU B O 1
ATOM 7662 N N . THR B 1 60 ? -31.031 26.531 42 1 79.25 60 THR B N 1
ATOM 7663 C CA . THR B 1 60 ? -31.484 25.844 40.812 1 79.25 60 THR B CA 1
ATOM 7664 C C . THR B 1 60 ? -30.938 24.422 40.75 1 79.25 60 THR B C 1
ATOM 7666 O O . THR B 1 60 ? -31.656 23.484 40.406 1 79.25 60 THR B O 1
ATOM 7669 N N . ALA B 1 61 ? -29.672 24.188 41.125 1 77.06 61 ALA B N 1
ATOM 7670 C CA . ALA B 1 61 ? -29.031 22.875 41.125 1 77.06 61 ALA B CA 1
ATOM 7671 C C . ALA B 1 61 ? -29.734 21.922 42.094 1 77.06 61 ALA B C 1
ATOM 7673 O O . ALA B 1 61 ? -29.859 20.734 41.812 1 77.06 61 ALA B O 1
ATOM 7674 N N . LEU B 1 62 ? -30.172 22.5 43.094 1 78.31 62 LEU B N 1
ATOM 7675 C CA . LEU B 1 62 ? -30.828 21.672 44.094 1 78.31 62 LEU B CA 1
ATOM 7676 C C . LEU B 1 62 ? -32.25 21.328 43.688 1 78.31 62 LEU B C 1
ATOM 7678 O O . LEU B 1 62 ? -32.719 20.219 43.938 1 78.31 62 LEU B O 1
ATOM 7682 N N . ALA B 1 63 ? -32.875 22.25 43 1 82.31 63 ALA B N 1
ATOM 7683 C CA . ALA B 1 63 ? -34.281 22.062 42.625 1 82.31 63 ALA B CA 1
ATOM 7684 C C . ALA B 1 63 ? -34.406 21.047 41.5 1 82.31 63 ALA B C 1
ATOM 7686 O O . ALA B 1 63 ? -35.469 20.438 41.312 1 82.31 63 ALA B O 1
ATOM 7687 N N . VAL B 1 64 ? -33.438 20.875 40.812 1 82.19 64 VAL B N 1
ATOM 7688 C CA . VAL B 1 64 ? -33.438 20.016 39.625 1 82.19 64 VAL B CA 1
ATOM 7689 C C . VAL B 1 64 ? -33.531 18.562 40.031 1 82.19 64 VAL B C 1
ATOM 7691 O O . VAL B 1 64 ? -34.094 17.734 39.344 1 82.19 64 VAL B O 1
ATOM 7694 N N . ILE B 1 65 ? -33 18.156 41.156 1 77.75 65 ILE B N 1
ATOM 7695 C CA . ILE B 1 65 ? -32.906 16.766 41.594 1 77.75 65 ILE B CA 1
ATOM 7696 C C . ILE B 1 65 ? -34.281 16.172 41.75 1 77.75 65 ILE B C 1
ATOM 7698 O O . ILE B 1 65 ? -34.656 15.188 41.125 1 77.75 65 ILE B O 1
ATOM 7702 N N . PRO B 1 66 ? -35.094 16.844 42.531 1 79.81 66 PRO B N 1
ATOM 7703 C CA . PRO B 1 66 ? -36.438 16.266 42.719 1 79.81 66 PRO B CA 1
ATOM 7704 C C . PRO B 1 66 ? -37.281 16.297 41.438 1 79.81 66 PRO B C 1
ATOM 7706 O O . PRO B 1 66 ? -38.062 15.367 41.188 1 79.81 66 PRO B O 1
ATOM 7709 N N . ILE B 1 67 ? -37.094 17.25 40.625 1 82.19 67 ILE B N 1
ATOM 7710 C CA . ILE B 1 67 ? -37.875 17.375 39.406 1 82.19 67 ILE B CA 1
ATOM 7711 C C . ILE B 1 67 ? -37.469 16.281 38.406 1 82.19 67 ILE B C 1
ATOM 7713 O O . ILE B 1 67 ? -38.312 15.672 37.75 1 82.19 67 ILE B O 1
ATOM 7717 N N . SER B 1 68 ? -36.25 16.031 38.375 1 81.69 68 SER B N 1
ATOM 7718 C CA . SER B 1 68 ? -35.75 15.008 37.469 1 81.69 68 SER B CA 1
ATOM 7719 C C . SER B 1 68 ? -36.188 13.617 37.906 1 81.69 68 SER B C 1
ATOM 7721 O O . SER B 1 68 ? -36.5 12.766 37.094 1 81.69 68 SER B O 1
ATOM 7723 N N . MET B 1 69 ? -36.219 13.398 39.156 1 78.75 69 MET B N 1
ATOM 7724 C CA . MET B 1 69 ? -36.688 12.109 39.656 1 78.75 69 MET B CA 1
ATOM 7725 C C . MET B 1 69 ? -38.156 11.906 39.406 1 78.75 69 MET B C 1
ATOM 7727 O O . MET B 1 69 ? -38.594 10.805 39.062 1 78.75 69 MET B O 1
ATOM 7731 N N . ALA B 1 70 ? -38.844 12.953 39.562 1 80.31 70 ALA B N 1
ATOM 7732 C CA . ALA B 1 70 ? -40.281 12.883 39.281 1 80.31 70 ALA B CA 1
ATOM 7733 C C . ALA B 1 70 ? -40.531 12.602 37.812 1 80.31 70 ALA B C 1
ATOM 7735 O O . ALA B 1 70 ? -41.438 11.812 37.469 1 80.31 70 ALA B O 1
ATOM 7736 N N . TYR B 1 71 ? -39.812 13.234 37.031 1 82.62 71 TYR B N 1
ATOM 7737 C CA . TYR B 1 71 ? -39.938 13.023 35.594 1 82.62 71 TYR B CA 1
ATOM 7738 C C . TYR B 1 71 ? -39.656 11.57 35.219 1 82.62 71 TYR B C 1
ATOM 7740 O O . TYR B 1 71 ? -40.375 10.969 34.438 1 82.62 71 TYR B O 1
ATOM 7748 N N . SER B 1 72 ? -38.625 11.039 35.812 1 78.81 72 SER B N 1
ATOM 7749 C CA . SER B 1 72 ? -38.188 9.672 35.5 1 78.81 72 SER B CA 1
ATOM 7750 C C . SER B 1 72 ? -39.25 8.664 35.906 1 78.81 72 SER B C 1
ATOM 7752 O O . SER B 1 72 ? -39.531 7.699 35.188 1 78.81 72 SER B O 1
ATOM 7754 N N . ARG B 1 73 ? -39.844 8.961 36.969 1 76.06 73 ARG B N 1
ATOM 7755 C CA . ARG B 1 73 ? -40.906 8.078 37.469 1 76.06 73 ARG B CA 1
ATOM 7756 C C . ARG B 1 73 ? -42.125 8.141 36.562 1 76.06 73 ARG B C 1
ATOM 7758 O O . ARG B 1 73 ? -42.781 7.113 36.312 1 76.06 73 ARG B O 1
ATOM 7765 N N . PHE B 1 74 ? -42.344 9.273 36.156 1 79.56 74 PHE B N 1
ATOM 7766 C CA . PHE B 1 74 ? -43.5 9.477 35.312 1 79.56 74 PHE B CA 1
ATOM 7767 C C . PHE B 1 74 ? -43.281 8.836 33.938 1 79.56 74 PHE B C 1
ATOM 7769 O O . PHE B 1 74 ? -44.188 8.242 33.375 1 79.56 74 PHE B O 1
ATOM 7776 N N . SER B 1 75 ? -42.156 8.844 33.469 1 79.56 75 SER B N 1
ATOM 7777 C CA . SER B 1 75 ? -41.844 8.391 32.125 1 79.56 75 SER B CA 1
ATOM 7778 C C . SER B 1 75 ? -41.844 6.867 32.031 1 79.56 75 SER B C 1
ATOM 7780 O O . SER B 1 75 ? -42.062 6.293 30.969 1 79.56 75 SER B O 1
ATOM 7782 N N . ASN B 1 76 ? -41.656 6.168 33.094 1 74.06 76 ASN B N 1
ATOM 7783 C CA . ASN B 1 76 ? -41.562 4.711 33.125 1 74.06 76 ASN B CA 1
ATOM 7784 C C . ASN B 1 76 ? -42.906 4.07 32.844 1 74.06 76 ASN B C 1
ATOM 7786 O O . ASN B 1 76 ? -43 2.996 32.25 1 74.06 76 ASN B O 1
ATOM 7790 N N . ASN B 1 77 ? -43.938 4.781 33.156 1 72.81 77 ASN B N 1
ATOM 7791 C CA . ASN B 1 77 ? -45.219 4.117 33.156 1 72.81 77 ASN B CA 1
ATOM 7792 C C . ASN B 1 77 ? -46.094 4.586 31.984 1 72.81 77 ASN B C 1
ATOM 7794 O O . ASN B 1 77 ? -47.188 4.074 31.781 1 72.81 77 ASN B O 1
ATOM 7798 N N . VAL B 1 78 ? -45.594 5.484 31.25 1 77.94 78 VAL B N 1
ATOM 7799 C CA . VAL B 1 78 ? -46.438 6.066 30.219 1 77.94 78 VAL B CA 1
ATOM 7800 C C . VAL B 1 78 ? -45.688 6.121 28.891 1 77.94 78 VAL B C 1
ATOM 7802 O O . VAL B 1 78 ? -44.438 6.07 28.859 1 77.94 78 VAL B O 1
ATOM 7805 N N . SER B 1 79 ? -46.469 6.066 27.859 1 80.5 79 SER B N 1
ATOM 7806 C CA . SER B 1 79 ? -45.875 6.172 26.547 1 80.5 79 SER B CA 1
ATOM 7807 C C . SER B 1 79 ? -45.25 7.547 26.328 1 80.5 79 SER B C 1
ATOM 7809 O O . SER B 1 79 ? -45.625 8.508 27.016 1 80.5 79 SER B O 1
ATOM 7811 N N . LEU B 1 80 ? -44.281 7.605 25.5 1 82.31 80 LEU B N 1
ATOM 7812 C CA . LEU B 1 80 ? -43.469 8.805 25.297 1 82.31 80 LEU B CA 1
ATOM 7813 C C . LEU B 1 80 ? -44.375 9.977 24.859 1 82.31 80 LEU B C 1
ATOM 7815 O O . LEU B 1 80 ? -44.188 11.102 25.328 1 82.31 80 LEU B O 1
ATOM 7819 N N . GLY B 1 81 ? -45.344 9.734 23.984 1 79.94 81 GLY B N 1
ATOM 7820 C CA . GLY B 1 81 ? -46.219 10.789 23.531 1 79.94 81 GLY B CA 1
ATOM 7821 C C . GLY B 1 81 ? -47.031 11.414 24.641 1 79.94 81 GLY B C 1
ATOM 7822 O O . GLY B 1 81 ? -47.156 12.641 24.719 1 79.94 81 GLY B O 1
ATOM 7823 N N . TRP B 1 82 ? -47.344 10.695 25.516 1 81.12 82 TRP B N 1
ATOM 7824 C CA . TRP B 1 82 ? -48.156 11.156 26.641 1 81.12 82 TRP B CA 1
ATOM 7825 C C . TRP B 1 82 ? -47.312 11.875 27.688 1 81.12 82 TRP B C 1
ATOM 7827 O O . TRP B 1 82 ? -47.75 12.82 28.328 1 81.12 82 TRP B O 1
ATOM 7837 N N . VAL B 1 83 ? -46.188 11.398 27.781 1 84.62 83 VAL B N 1
ATOM 7838 C CA . VAL B 1 83 ? -45.281 12.07 28.703 1 84.62 83 VAL B CA 1
ATOM 7839 C C . VAL B 1 83 ? -45 13.492 28.234 1 84.62 83 VAL B C 1
ATOM 7841 O O . VAL B 1 83 ? -45.062 14.445 29.016 1 84.62 83 VAL B O 1
ATOM 7844 N N . ILE B 1 84 ? -44.812 13.617 26.969 1 88.25 84 ILE B N 1
ATOM 7845 C CA . ILE B 1 84 ? -44.469 14.922 26.406 1 88.25 84 ILE B CA 1
ATOM 7846 C C . ILE B 1 84 ? -45.688 15.859 26.547 1 88.25 84 ILE B C 1
ATOM 7848 O O . ILE B 1 84 ? -45.531 17 26.984 1 88.25 84 ILE B O 1
ATOM 7852 N N . ASN B 1 85 ? -46.812 15.391 26.297 1 86.62 85 ASN B N 1
ATOM 7853 C CA . ASN B 1 85 ? -48 16.219 26.422 1 86.62 85 ASN B CA 1
ATOM 7854 C C . ASN B 1 85 ? -48.312 16.547 27.875 1 86.62 85 ASN B C 1
ATOM 7856 O O . ASN B 1 85 ? -48.719 17.672 28.188 1 86.62 85 ASN B O 1
ATOM 7860 N N . GLY B 1 86 ? -48.094 15.594 28.688 1 85.62 86 GLY B N 1
ATOM 7861 C CA . GLY B 1 86 ? -48.344 15.836 30.094 1 85.62 86 GLY B CA 1
ATOM 7862 C C . GLY B 1 86 ? -47.406 16.875 30.688 1 85.62 86 GLY B C 1
ATOM 7863 O O . GLY B 1 86 ? -47.875 17.781 31.406 1 85.62 86 GLY B O 1
ATOM 7864 N N . VAL B 1 87 ? -46.219 16.797 30.422 1 88.44 87 VAL B N 1
ATOM 7865 C CA . VAL B 1 87 ? -45.219 17.734 30.938 1 88.44 87 VAL B CA 1
ATOM 7866 C C . VAL B 1 87 ? -45.469 19.109 30.344 1 88.44 87 VAL B C 1
ATOM 7868 O O . VAL B 1 87 ? -45.344 20.125 31.047 1 88.44 87 VAL B O 1
ATOM 7871 N N . THR B 1 88 ? -45.844 19.172 29.062 1 90.12 88 THR B N 1
ATOM 7872 C CA . THR B 1 88 ? -46.125 20.453 28.438 1 90.12 88 THR B CA 1
ATOM 7873 C C . THR B 1 88 ? -47.312 21.125 29.078 1 90.12 88 THR B C 1
ATOM 7875 O O . THR B 1 88 ? -47.281 22.344 29.328 1 90.12 88 THR B O 1
ATOM 7878 N N . LEU B 1 89 ? -48.25 20.375 29.391 1 89.19 89 LEU B N 1
ATOM 7879 C CA . LEU B 1 89 ? -49.438 20.922 30.047 1 89.19 89 LEU B CA 1
ATOM 7880 C C . LEU B 1 89 ? -49.094 21.406 31.469 1 89.19 89 LEU B C 1
ATOM 7882 O O . LEU B 1 89 ? -49.562 22.438 31.906 1 89.19 89 LEU B O 1
ATOM 7886 N N . PHE B 1 90 ? -48.312 20.625 32.094 1 89.56 90 PHE B N 1
ATOM 7887 C CA . PHE B 1 90 ? -47.844 21 33.438 1 89.56 90 PHE B CA 1
ATOM 7888 C C . PHE B 1 90 ? -47.062 22.312 33.406 1 89.56 90 PHE B C 1
ATOM 7890 O O . PHE B 1 90 ? -47.312 23.203 34.219 1 89.56 90 PHE B O 1
ATOM 7897 N N . LEU B 1 91 ? -46.25 22.484 32.438 1 91 91 LEU B N 1
ATOM 7898 C CA . LEU B 1 91 ? -45.406 23.688 32.344 1 91 91 LEU B CA 1
ATOM 7899 C C . LEU B 1 91 ? -46.281 24.891 31.938 1 91 91 LEU B C 1
ATOM 7901 O O . LEU B 1 91 ? -46.031 26 32.406 1 91 91 LEU B O 1
ATOM 7905 N N . THR B 1 92 ? -47.25 24.641 31.109 1 90.25 92 THR B N 1
ATOM 7906 C CA . THR B 1 92 ? -48.156 25.719 30.734 1 90.25 92 THR B CA 1
ATOM 7907 C C . THR B 1 92 ? -48.969 26.203 31.938 1 90.25 92 THR B C 1
ATOM 7909 O O . THR B 1 92 ? -49.125 27.406 32.156 1 90.25 92 THR B O 1
ATOM 7912 N N . ALA B 1 93 ? -49.344 25.312 32.719 1 90.44 93 ALA B N 1
ATOM 7913 C CA . ALA B 1 93 ? -50.125 25.641 33.906 1 90.44 93 ALA B CA 1
ATOM 7914 C C . ALA B 1 93 ? -49.25 26.422 34.906 1 90.44 93 ALA B C 1
ATOM 7916 O O . ALA B 1 93 ? -49.719 27.391 35.5 1 90.44 93 ALA B O 1
ATOM 7917 N N . ASN B 1 94 ? -48.031 26.047 35.062 1 91.38 94 ASN B N 1
ATOM 7918 C CA . ASN B 1 94 ? -47.125 26.734 35.938 1 91.38 94 ASN B CA 1
ATOM 7919 C C . ASN B 1 94 ? -46.875 28.172 35.5 1 91.38 94 ASN B C 1
ATOM 7921 O O . ASN B 1 94 ? -46.781 29.078 36.312 1 91.38 94 ASN B O 1
ATOM 7925 N N . LEU B 1 95 ? -46.844 28.344 34.219 1 90.12 95 LEU B N 1
ATOM 7926 C CA . LEU B 1 95 ? -46.594 29.672 33.688 1 90.12 95 LEU B CA 1
ATOM 7927 C C . LEU B 1 95 ? -47.75 30.594 33.969 1 90.12 95 LEU B C 1
ATOM 7929 O O . LEU B 1 95 ? -47.562 31.766 34.344 1 90.12 95 LEU B O 1
ATOM 7933 N N . VAL B 1 96 ? -48.938 30.062 33.906 1 88.12 96 VAL B N 1
ATOM 7934 C CA . VAL B 1 96 ? -50.125 30.844 34.188 1 88.12 96 VAL B CA 1
ATOM 7935 C C . VAL B 1 96 ? -50.219 31.156 35.656 1 88.12 96 VAL B C 1
ATOM 7937 O O . VAL B 1 96 ? -50.531 32.281 36.062 1 88.12 96 VAL B O 1
ATOM 7940 N N . ILE B 1 97 ? -49.781 30.234 36.469 1 89.12 97 ILE B N 1
ATOM 7941 C CA . ILE B 1 97 ? -49.812 30.406 37.906 1 89.12 97 ILE B CA 1
ATOM 7942 C C . ILE B 1 97 ? -48.75 31.453 38.312 1 89.12 97 ILE B C 1
ATOM 7944 O O . ILE B 1 97 ? -49.031 32.312 39.125 1 89.12 97 ILE B O 1
ATOM 7948 N N . ILE B 1 98 ? -47.625 31.375 37.688 1 88.69 98 ILE B N 1
ATOM 7949 C CA . ILE B 1 98 ? -46.562 32.312 38.031 1 88.69 98 ILE B CA 1
ATOM 7950 C C . ILE B 1 98 ? -46.938 33.719 37.562 1 88.69 98 ILE B C 1
ATOM 7952 O O . ILE B 1 98 ? -46.656 34.688 38.25 1 88.69 98 ILE B O 1
ATOM 7956 N N . TRP B 1 99 ? -47.594 33.812 36.406 1 84.69 99 TRP B N 1
ATOM 7957 C CA . TRP B 1 99 ? -48.062 35.094 35.938 1 84.69 99 TRP B CA 1
ATOM 7958 C C . TRP B 1 99 ? -49.031 35.719 36.969 1 84.69 99 TRP B C 1
ATOM 7960 O O . TRP B 1 99 ? -48.938 36.906 37.25 1 84.69 99 TRP B O 1
ATOM 7970 N N . TRP B 1 100 ? -49.812 34.812 37.531 1 83.81 100 TRP B N 1
ATOM 7971 C CA . TRP B 1 100 ? -50.781 35.281 38.531 1 83.81 100 TRP B CA 1
ATOM 7972 C C . TRP B 1 100 ? -50.094 35.688 39.844 1 83.81 100 TRP B C 1
ATOM 7974 O O . TRP B 1 100 ? -50.438 36.688 40.438 1 83.81 100 TRP B O 1
ATOM 7984 N N . LEU B 1 101 ? -49.062 35.094 40.219 1 83.5 101 LEU B N 1
ATOM 7985 C CA . LEU B 1 101 ? -48.375 35.312 41.469 1 83.5 101 LEU B CA 1
ATOM 7986 C C . LEU B 1 101 ? -47.469 36.531 41.406 1 83.5 101 LEU B C 1
ATOM 7988 O O . LEU B 1 101 ? -47.25 37.219 42.438 1 83.5 101 LEU B O 1
ATOM 7992 N N . VAL B 1 102 ? -46.906 36.844 40.312 1 78.12 102 VAL B N 1
ATOM 7993 C CA . VAL B 1 102 ? -45.969 37.938 40.156 1 78.12 102 VAL B CA 1
ATOM 7994 C C . VAL B 1 102 ? -46.688 39.281 40.406 1 78.12 102 VAL B C 1
ATOM 7996 O O . VAL B 1 102 ? -46.031 40.25 40.781 1 78.12 102 VAL B O 1
ATOM 7999 N N . ARG B 1 103 ? -47.938 39.25 40.406 1 71.62 103 ARG B N 1
ATOM 8000 C CA . ARG B 1 103 ? -48.688 40.469 40.688 1 71.62 103 ARG B CA 1
ATOM 8001 C C . ARG B 1 103 ? -48.594 40.844 42.156 1 71.62 103 ARG B C 1
ATOM 8003 O O . ARG B 1 103 ? -48.75 42 42.531 1 71.62 103 ARG B O 1
ATOM 8010 N N . ALA B 1 104 ? -48.25 39.906 43 1 74.94 104 ALA B N 1
ATOM 8011 C CA . ALA B 1 104 ? -48.125 40.156 44.438 1 74.94 104 ALA B CA 1
ATOM 8012 C C . ALA B 1 104 ? -46.781 40.781 44.781 1 74.94 104 ALA B C 1
ATOM 8014 O O . ALA B 1 104 ? -46.594 41.312 45.875 1 74.94 104 ALA B O 1
ATOM 8015 N N . ASP B 1 105 ? -45.938 41.125 43.875 1 70.38 105 ASP B N 1
ATOM 8016 C CA . ASP B 1 105 ? -44.656 41.844 43.969 1 70.38 105 ASP B CA 1
ATOM 8017 C C . ASP B 1 105 ? -43.844 41.375 45.156 1 70.38 105 ASP B C 1
ATOM 8019 O O . ASP B 1 105 ? -43.469 42.188 46.031 1 70.38 105 ASP B O 1
ATOM 8023 N N . SER B 1 106 ? -43.625 40.062 45.375 1 78.94 106 SER B N 1
ATOM 8024 C CA . SER B 1 106 ? -42.812 39.5 46.438 1 78.94 106 SER B CA 1
ATOM 8025 C C . SER B 1 106 ? -41.438 39.094 45.906 1 78.94 106 SER B C 1
ATOM 8027 O O . SER B 1 106 ? -41.312 38.688 44.75 1 78.94 106 SER B O 1
ATOM 8029 N N . PRO B 1 107 ? -40.406 39.281 46.719 1 78.81 107 PRO B N 1
ATOM 8030 C CA . PRO B 1 107 ? -39.031 38.969 46.312 1 78.81 107 PRO B CA 1
ATOM 8031 C C . PRO B 1 107 ? -38.844 37.469 46.062 1 78.81 107 PRO B C 1
ATOM 8033 O O . PRO B 1 107 ? -38.062 37.094 45.156 1 78.81 107 PRO B O 1
ATOM 8036 N N . VAL B 1 108 ? -39.469 36.656 46.688 1 81.5 108 VAL B N 1
ATOM 8037 C CA . VAL B 1 108 ? -39.312 35.188 46.562 1 81.5 108 VAL B CA 1
ATOM 8038 C C . VAL B 1 108 ? -39.781 34.719 45.188 1 81.5 108 VAL B C 1
ATOM 8040 O O . VAL B 1 108 ? -39.281 33.75 44.656 1 81.5 108 VAL B O 1
ATOM 8043 N N . LEU B 1 109 ? -40.625 35.469 44.625 1 83.69 109 LEU B N 1
ATOM 8044 C CA . LEU B 1 109 ? -41.219 35.094 43.344 1 83.69 109 LEU B CA 1
ATOM 8045 C C . LEU B 1 109 ? -40.188 35.25 42.219 1 83.69 109 LEU B C 1
ATOM 8047 O O . LEU B 1 109 ? -40.219 34.5 41.25 1 83.69 109 LEU B O 1
ATOM 8051 N N . TYR B 1 110 ? -39.281 36.156 42.438 1 80.88 110 TYR B N 1
ATOM 8052 C CA . TYR B 1 110 ? -38.25 36.375 41.438 1 80.88 110 TYR B CA 1
ATOM 8053 C C . TYR B 1 110 ? -37.25 35.219 41.469 1 80.88 110 TYR B C 1
ATOM 8055 O O . TYR B 1 110 ? -36.75 34.812 40.406 1 80.88 110 TYR B O 1
ATOM 8063 N N . TYR B 1 111 ? -37 34.719 42.625 1 82.81 111 TYR B N 1
ATOM 8064 C CA . TYR B 1 111 ? -36.188 33.531 42.75 1 82.81 111 TYR B CA 1
ATOM 8065 C C . TYR B 1 111 ? -36.844 32.312 42.062 1 82.81 111 TYR B C 1
ATOM 8067 O O . TYR B 1 111 ? -36.219 31.578 41.312 1 82.81 111 TYR B O 1
ATOM 8075 N N . LEU B 1 112 ? -38.062 32.188 42.281 1 85.12 112 LEU B N 1
ATOM 8076 C CA . LEU B 1 112 ? -38.812 31.062 41.75 1 85.12 112 LEU B CA 1
ATOM 8077 C C . LEU B 1 112 ? -38.906 31.141 40.219 1 85.12 112 LEU B C 1
ATOM 8079 O O . LEU B 1 112 ? -38.844 30.109 39.562 1 85.12 112 LEU B O 1
ATOM 8083 N N . LEU B 1 113 ? -39.125 32.344 39.75 1 85.88 113 LEU B N 1
ATOM 8084 C CA . LEU B 1 113 ? -39.219 32.5 38.312 1 85.88 113 LEU B CA 1
ATOM 8085 C C . LEU B 1 113 ? -37.875 32.156 37.625 1 85.88 113 LEU B C 1
ATOM 8087 O O . LEU B 1 113 ? -37.875 31.5 36.594 1 85.88 113 LEU B O 1
ATOM 8091 N N . TYR B 1 114 ? -36.812 32.562 38.281 1 82.81 114 TYR B N 1
ATOM 8092 C CA . TYR B 1 114 ? -35.5 32.281 37.719 1 82.81 114 TYR B CA 1
ATOM 8093 C C . TYR B 1 114 ? -35.219 30.781 37.719 1 82.81 114 TYR B C 1
ATOM 8095 O O . TYR B 1 114 ? -34.781 30.234 36.688 1 82.81 114 TYR B O 1
ATOM 8103 N N . ILE B 1 115 ? -35.5 30.125 38.719 1 85.38 115 ILE B N 1
ATOM 8104 C CA . ILE B 1 115 ? -35.281 28.688 38.844 1 85.38 115 ILE B CA 1
ATOM 8105 C C . ILE B 1 115 ? -36.188 27.938 37.875 1 85.38 115 ILE B C 1
ATOM 8107 O O . ILE B 1 115 ? -35.75 27.016 37.188 1 85.38 115 ILE B O 1
ATOM 8111 N N . TRP B 1 116 ? -37.406 28.359 37.781 1 88.56 116 TRP B N 1
ATOM 8112 C CA . TRP B 1 116 ? -38.375 27.703 36.938 1 88.56 116 TRP B CA 1
ATOM 8113 C C . TRP B 1 116 ? -37.969 27.812 35.469 1 88.56 116 TRP B C 1
ATOM 8115 O O . TRP B 1 116 ? -38 26.812 34.719 1 88.56 116 TRP B O 1
ATOM 8125 N N . VAL B 1 117 ? -37.531 28.969 35.062 1 86.44 117 VAL B N 1
ATOM 8126 C CA . VAL B 1 117 ? -37.156 29.156 33.656 1 86.44 117 VAL B CA 1
ATOM 8127 C C . VAL B 1 117 ? -35.906 28.359 33.344 1 86.44 117 VAL B C 1
ATOM 8129 O O . VAL B 1 117 ? -35.781 27.828 32.25 1 86.44 117 VAL B O 1
ATOM 8132 N N . SER B 1 118 ? -35.062 28.203 34.312 1 82.44 118 SER B N 1
ATOM 8133 C CA . SER B 1 118 ? -33.875 27.422 34.125 1 82.44 118 SER B CA 1
ATOM 8134 C C . SER B 1 118 ? -34.188 25.938 33.938 1 82.44 118 SER B C 1
ATOM 8136 O O . SER B 1 118 ? -33.594 25.281 33.094 1 82.44 118 SER B O 1
ATOM 8138 N N . ILE B 1 119 ? -35.031 25.5 34.594 1 86.38 119 ILE B N 1
ATOM 8139 C CA . ILE B 1 119 ? -35.406 24.109 34.5 1 86.38 119 ILE B CA 1
ATOM 8140 C C . ILE B 1 119 ? -36.25 23.891 33.25 1 86.38 119 ILE B C 1
ATOM 8142 O O . ILE B 1 119 ? -36.094 22.875 32.562 1 86.38 119 ILE B O 1
ATOM 8146 N N . TYR B 1 120 ? -37.156 24.812 33 1 88.44 120 TYR B N 1
ATOM 8147 C CA . TYR B 1 120 ? -37.969 24.781 31.797 1 88.44 120 TYR B CA 1
ATOM 8148 C C . TYR B 1 120 ? -37.094 24.656 30.547 1 88.44 120 TYR B C 1
ATOM 8150 O O . TYR B 1 120 ? -37.375 23.844 29.656 1 88.44 120 TYR B O 1
ATOM 8158 N N . SER B 1 121 ? -36.062 25.328 30.547 1 84.88 121 SER B N 1
ATOM 8159 C CA . SER B 1 121 ? -35.188 25.359 29.375 1 84.88 121 SER B CA 1
ATOM 8160 C C . SER B 1 121 ? -34.594 23.984 29.078 1 84.88 121 SER B C 1
ATOM 8162 O O . SER B 1 121 ? -34.656 23.516 27.953 1 84.88 121 SER B O 1
ATOM 8164 N N . ILE B 1 122 ? -34.156 23.297 30.016 1 84.75 122 ILE B N 1
ATOM 8165 C CA . ILE B 1 122 ? -33.469 22.031 29.828 1 84.75 122 ILE B CA 1
ATOM 8166 C C . ILE B 1 122 ? -34.5 20.922 29.594 1 84.75 122 ILE B C 1
ATOM 8168 O O . ILE B 1 122 ? -34.281 20.031 28.781 1 84.75 122 ILE B O 1
ATOM 8172 N N . LEU B 1 123 ? -35.531 21.062 30.234 1 86.88 123 LEU B N 1
ATOM 8173 C CA . LEU B 1 123 ? -36.562 20.031 30.156 1 86.88 123 LEU B CA 1
ATOM 8174 C C . LEU B 1 123 ? -37.188 19.969 28.75 1 86.88 123 LEU B C 1
ATOM 8176 O O . LEU B 1 123 ? -37.312 18.891 28.172 1 86.88 123 LEU B O 1
ATOM 8180 N N . ILE B 1 124 ? -37.531 21.078 28.234 1 87.94 124 ILE B N 1
ATOM 8181 C CA . ILE B 1 124 ? -38.188 21.094 26.938 1 87.94 124 ILE B CA 1
ATOM 8182 C C . ILE B 1 124 ? -37.219 20.656 25.844 1 87.94 124 ILE B C 1
ATOM 8184 O O . ILE B 1 124 ? -37.594 19.969 24.906 1 87.94 124 ILE B O 1
ATOM 8188 N N . THR B 1 125 ? -36.031 21.047 26 1 86.81 125 THR B N 1
ATOM 8189 C CA . THR B 1 125 ? -35.031 20.672 25.016 1 86.81 125 THR B CA 1
ATOM 8190 C C . THR B 1 125 ? -34.75 19.172 25.078 1 86.81 125 THR B C 1
ATOM 8192 O O . THR B 1 125 ? -34.625 18.5 24.047 1 86.81 125 THR B O 1
ATOM 8195 N N . SER B 1 126 ? -34.625 18.688 26.234 1 87.25 126 SER B N 1
ATOM 8196 C CA . SER B 1 126 ? -34.375 17.266 26.406 1 87.25 126 SER B CA 1
ATOM 8197 C C . SER B 1 126 ? -35.531 16.422 25.875 1 87.25 126 SER B C 1
ATOM 8199 O O . SER B 1 126 ? -35.281 15.383 25.25 1 87.25 126 SER B O 1
ATOM 8201 N N . GLN B 1 127 ? -36.656 16.859 26.109 1 87.5 127 GLN B N 1
ATOM 8202 C CA . GLN B 1 127 ? -37.844 16.125 25.625 1 87.5 127 GLN B CA 1
ATOM 8203 C C . GLN B 1 127 ? -37.875 16.125 24.094 1 87.5 127 GLN B C 1
ATOM 8205 O O . GLN B 1 127 ? -38.281 15.133 23.484 1 87.5 127 GLN B O 1
ATOM 8210 N N . PHE B 1 128 ? -37.594 17.172 23.531 1 89.81 128 PHE B N 1
ATOM 8211 C CA . PHE B 1 128 ? -37.594 17.266 22.078 1 89.81 128 PHE B CA 1
ATOM 8212 C C . PHE B 1 128 ? -36.625 16.25 21.469 1 89.81 128 PHE B C 1
ATOM 8214 O O . PHE B 1 128 ? -36.969 15.547 20.516 1 89.81 128 PHE B O 1
ATOM 8221 N N . TRP B 1 129 ? -35.531 16.172 22.047 1 87 129 TRP B N 1
ATOM 8222 C CA . TRP B 1 129 ? -34.5 15.289 21.484 1 87 129 TRP B CA 1
ATOM 8223 C C . TRP B 1 129 ? -34.844 13.828 21.75 1 87 129 TRP B C 1
ATOM 8225 O O . TRP B 1 129 ? -34.531 12.953 20.953 1 87 129 TRP B O 1
ATOM 8235 N N . LEU B 1 130 ? -35.438 13.672 22.844 1 86.62 130 LEU B N 1
ATOM 8236 C CA . LEU B 1 130 ? -35.906 12.328 23.109 1 86.62 130 LEU B CA 1
ATOM 8237 C C . LEU B 1 130 ? -36.938 11.898 22.047 1 86.62 130 LEU B C 1
ATOM 8239 O O . LEU B 1 130 ? -36.875 10.766 21.578 1 86.62 130 LEU B O 1
ATOM 8243 N N . LEU B 1 131 ? -37.781 12.773 21.781 1 86.88 131 LEU B N 1
ATOM 8244 C CA . LEU B 1 131 ? -38.75 12.5 20.734 1 86.88 131 LEU B CA 1
ATOM 8245 C C . LEU B 1 131 ? -38.062 12.297 19.391 1 86.88 131 LEU B C 1
ATOM 8247 O O . LEU B 1 131 ? -38.438 11.398 18.625 1 86.88 131 LEU B O 1
ATOM 8251 N N . SER B 1 132 ? -37.156 13.086 19.125 1 88.06 132 SER B N 1
ATOM 8252 C CA . SER B 1 132 ? -36.406 12.969 17.875 1 88.06 132 SER B CA 1
ATOM 8253 C C . SER B 1 132 ? -35.719 11.625 17.766 1 88.06 132 SER B C 1
ATOM 8255 O O . SER B 1 132 ? -35.688 11.016 16.703 1 88.06 132 SER B O 1
ATOM 8257 N N . ASN B 1 133 ? -35.188 11.133 18.859 1 85.56 133 ASN B N 1
ATOM 8258 C CA . ASN B 1 133 ? -34.469 9.859 18.875 1 85.56 133 ASN B CA 1
ATOM 8259 C C . ASN B 1 133 ? -35.438 8.688 18.672 1 85.56 133 ASN B C 1
ATOM 8261 O O . ASN B 1 133 ? -35.031 7.629 18.172 1 85.56 133 ASN B O 1
ATOM 8265 N N . ALA B 1 134 ? -36.562 8.906 19 1 82.5 134 ALA B N 1
ATOM 8266 C CA . ALA B 1 134 ? -37.562 7.852 18.859 1 82.5 134 ALA B CA 1
ATOM 8267 C C . ALA B 1 134 ? -38.094 7.797 17.422 1 82.5 134 ALA B C 1
ATOM 8269 O O . ALA B 1 134 ? -38.438 6.727 16.922 1 82.5 134 ALA B O 1
ATOM 8270 N N . LEU B 1 135 ? -38.062 8.891 16.781 1 83.44 135 LEU B N 1
ATOM 8271 C CA . LEU B 1 135 ? -38.688 8.977 15.484 1 83.44 135 LEU B CA 1
ATOM 8272 C C . LEU B 1 135 ? -37.719 8.672 14.367 1 83.44 135 LEU B C 1
ATOM 8274 O O . LEU B 1 135 ? -38.094 8.164 13.312 1 83.44 135 LEU B O 1
ATOM 8278 N N . PHE B 1 136 ? -36.531 8.93 14.57 1 83.25 136 PHE B N 1
ATOM 8279 C CA . PHE B 1 136 ? -35.594 8.828 13.461 1 83.25 136 PHE B CA 1
ATOM 8280 C C . PHE B 1 136 ? -34.594 7.723 13.711 1 83.25 136 PHE B C 1
ATOM 8282 O O . PHE B 1 136 ? -34.125 7.535 14.844 1 83.25 136 PHE B O 1
ATOM 8289 N N . THR B 1 137 ? -34.219 7.059 12.68 1 78.25 137 THR B N 1
ATOM 8290 C CA . THR B 1 137 ? -33.188 6.035 12.719 1 78.25 137 THR B CA 1
ATOM 8291 C C . THR B 1 137 ? -31.797 6.672 12.742 1 78.25 137 THR B C 1
ATOM 8293 O O . THR B 1 137 ? -31.656 7.867 12.477 1 78.25 137 THR B O 1
ATOM 8296 N N . PRO B 1 138 ? -30.859 5.875 13.125 1 76.88 138 PRO B N 1
ATOM 8297 C CA . PRO B 1 138 ? -29.516 6.418 13.234 1 76.88 138 PRO B CA 1
ATOM 8298 C C . PRO B 1 138 ? -29.031 7.059 11.938 1 76.88 138 PRO B C 1
ATOM 8300 O O . PRO B 1 138 ? -28.406 8.125 11.961 1 76.88 138 PRO B O 1
ATOM 8303 N N . ILE B 1 139 ? -29.297 6.531 10.867 1 76.31 139 ILE B N 1
ATOM 8304 C CA . ILE B 1 139 ? -28.844 7.059 9.586 1 76.31 139 ILE B CA 1
ATOM 8305 C C . ILE B 1 139 ? -29.547 8.383 9.297 1 76.31 139 ILE B C 1
ATOM 8307 O O . ILE B 1 139 ? -28.922 9.336 8.828 1 76.31 139 ILE B O 1
ATOM 8311 N N . GLN B 1 140 ? -30.844 8.461 9.625 1 77.5 140 GLN B N 1
ATOM 8312 C CA . GLN B 1 140 ? -31.609 9.68 9.422 1 77.5 140 GLN B CA 1
ATOM 8313 C C . GLN B 1 140 ? -31.188 10.773 10.398 1 77.5 140 GLN B C 1
ATOM 8315 O O . GLN B 1 140 ? -31.141 11.953 10.039 1 77.5 140 GLN B O 1
ATOM 8320 N N . ALA B 1 141 ? -30.875 10.289 11.547 1 82.06 141 ALA B N 1
ATOM 8321 C CA . ALA B 1 141 ? -30.5 11.234 12.602 1 82.06 141 ALA B CA 1
ATOM 8322 C C . ALA B 1 141 ? -29.266 12.039 12.211 1 82.06 141 ALA B C 1
ATOM 8324 O O . ALA B 1 141 ? -29.188 13.242 12.469 1 82.06 141 ALA B O 1
ATOM 8325 N N . LYS B 1 142 ? -28.375 11.438 11.555 1 77.81 142 LYS B N 1
ATOM 8326 C CA . LYS B 1 142 ? -27.141 12.094 11.164 1 77.81 142 LYS B CA 1
ATOM 8327 C C . LYS B 1 142 ? -27.406 13.219 10.164 1 77.81 142 LYS B C 1
ATOM 8329 O O . LYS B 1 142 ? -26.672 14.219 10.133 1 77.81 142 LYS B O 1
ATOM 8334 N N . ARG B 1 143 ? -28.484 13.102 9.523 1 77.44 143 ARG B N 1
ATOM 8335 C CA . ARG B 1 143 ? -28.797 14.102 8.5 1 77.44 143 ARG B CA 1
ATOM 8336 C C . ARG B 1 143 ? -29.766 15.148 9.031 1 77.44 143 ARG B C 1
ATOM 8338 O O . ARG B 1 143 ? -29.609 16.344 8.781 1 77.44 143 ARG B O 1
ATOM 8345 N N . ILE B 1 144 ? -30.688 14.672 9.766 1 82.81 144 ILE B N 1
ATOM 8346 C CA . ILE B 1 144 ? -31.828 15.508 10.117 1 82.81 144 ILE B CA 1
ATOM 8347 C C . ILE B 1 144 ? -31.516 16.297 11.391 1 82.81 144 ILE B C 1
ATOM 8349 O O . ILE B 1 144 ? -31.984 17.422 11.562 1 82.81 144 ILE B O 1
ATOM 8353 N N . PHE B 1 145 ? -30.703 15.82 12.258 1 84.38 145 PHE B N 1
ATOM 8354 C CA . PHE B 1 145 ? -30.453 16.484 13.531 1 84.38 145 PHE B CA 1
ATOM 8355 C C . PHE B 1 145 ? -29.766 17.828 13.32 1 84.38 145 PHE B C 1
ATOM 8357 O O . PHE B 1 145 ? -29.984 18.766 14.086 1 84.38 145 PHE B O 1
ATOM 8364 N N . GLY B 1 146 ? -28.969 17.844 12.273 1 79.75 146 GLY B N 1
ATOM 8365 C CA . GLY B 1 146 ? -28.406 19.141 11.945 1 79.75 146 GLY B CA 1
ATOM 8366 C C . GLY B 1 146 ? -29.453 20.188 11.617 1 79.75 146 GLY B C 1
ATOM 8367 O O . GLY B 1 146 ? -29.344 21.328 12.047 1 79.75 146 GLY B O 1
ATOM 8368 N N . LEU B 1 147 ? -30.438 19.781 11.031 1 82.81 147 LEU B N 1
ATOM 8369 C CA . LEU B 1 147 ? -31.531 20.688 10.656 1 82.81 147 LEU B CA 1
ATOM 8370 C C . LEU B 1 147 ? -32.375 21.062 11.867 1 82.81 147 LEU B C 1
ATOM 8372 O O . LEU B 1 147 ? -32.844 22.188 11.977 1 82.81 147 LEU B O 1
ATOM 8376 N N . LEU B 1 148 ? -32.5 20.203 12.688 1 87.44 148 LEU B N 1
ATOM 8377 C CA . LEU B 1 148 ? -33.219 20.469 13.906 1 87.44 148 LEU B CA 1
ATOM 8378 C C . LEU B 1 148 ? -32.5 21.5 14.773 1 87.44 148 LEU B C 1
ATOM 8380 O O . LEU B 1 148 ? -33.125 22.391 15.344 1 87.44 148 LEU B O 1
ATOM 8384 N N . SER B 1 149 ? -31.266 21.328 14.828 1 84.38 149 SER B N 1
ATOM 8385 C CA . SER B 1 149 ? -30.469 22.281 15.594 1 84.38 149 SER B CA 1
ATOM 8386 C C . SER B 1 149 ? -30.5 23.672 14.945 1 84.38 149 SER B C 1
ATOM 8388 O O . SER B 1 149 ? -30.484 24.688 15.641 1 84.38 149 SER B O 1
ATOM 8390 N N . LEU B 1 150 ? -30.516 23.688 13.688 1 82.56 150 LEU B N 1
ATOM 8391 C CA . LEU B 1 150 ? -30.641 24.953 12.977 1 82.56 150 LEU B CA 1
ATOM 8392 C C . LEU B 1 150 ? -31.953 25.656 13.336 1 82.56 150 LEU B C 1
ATOM 8394 O O . LEU B 1 150 ? -31.969 26.875 13.516 1 82.56 150 LEU B O 1
ATOM 8398 N N . ALA B 1 151 ? -32.938 24.891 13.383 1 85.31 151 ALA B N 1
ATOM 8399 C CA . ALA B 1 151 ? -34.25 25.438 13.758 1 85.31 151 ALA B CA 1
ATOM 8400 C C . ALA B 1 151 ? -34.188 26 15.18 1 85.31 151 ALA B C 1
ATOM 8402 O O . ALA B 1 151 ? -34.844 27.016 15.469 1 85.31 151 ALA B O 1
ATOM 8403 N N . ALA B 1 152 ? -33.562 25.359 16.016 1 85.56 152 ALA B N 1
ATOM 8404 C CA . ALA B 1 152 ? -33.406 25.828 17.391 1 85.56 152 ALA B CA 1
ATOM 8405 C C . ALA B 1 152 ? -32.719 27.188 17.453 1 85.56 152 ALA B C 1
ATOM 8407 O O . ALA B 1 152 ? -33.156 28.094 18.156 1 85.56 152 ALA B O 1
ATOM 8408 N N . ILE B 1 153 ? -31.672 27.266 16.703 1 82.94 153 ILE B N 1
ATOM 8409 C CA . ILE B 1 153 ? -30.922 28.516 16.672 1 82.94 153 ILE B CA 1
ATOM 8410 C C . ILE B 1 153 ? -31.781 29.625 16.078 1 82.94 153 ILE B C 1
ATOM 8412 O O . ILE B 1 153 ? -31.844 30.734 16.625 1 82.94 153 ILE B O 1
ATOM 8416 N N . ALA B 1 154 ? -32.469 29.344 15.078 1 84 154 ALA B N 1
ATOM 8417 C CA . ALA B 1 154 ? -33.375 30.312 14.453 1 84 154 ALA B CA 1
ATOM 8418 C C . ALA B 1 154 ? -34.469 30.719 15.406 1 84 154 ALA B C 1
ATOM 8420 O O . ALA B 1 154 ? -34.875 31.891 15.461 1 84 154 ALA B O 1
ATOM 8421 N N . GLY B 1 155 ? -35.031 29.828 16.062 1 85.44 155 GLY B N 1
ATOM 8422 C CA . GLY B 1 155 ? -36.062 30.125 17.047 1 85.44 155 GLY B CA 1
ATOM 8423 C C . GLY B 1 155 ? -35.562 31 18.172 1 85.44 155 GLY B C 1
ATOM 8424 O O . GLY B 1 155 ? -36.281 31.922 18.609 1 85.44 155 GLY B O 1
ATOM 8425 N N . ALA B 1 156 ? -34.438 30.656 18.656 1 81.31 156 ALA B N 1
ATOM 8426 C CA . ALA B 1 156 ? -33.844 31.469 19.719 1 81.31 156 ALA B CA 1
ATOM 8427 C C . ALA B 1 156 ? -33.625 32.906 19.25 1 81.31 156 ALA B C 1
ATOM 8429 O O . ALA B 1 156 ? -33.938 33.844 20 1 81.31 156 ALA B O 1
ATOM 8430 N N . MET B 1 157 ? -33.188 33 18.078 1 80.44 157 MET B N 1
ATOM 8431 C CA . MET B 1 157 ? -32.969 34.312 17.516 1 80.44 157 MET B CA 1
ATOM 8432 C C . MET B 1 157 ? -34.312 35.062 17.359 1 80.44 157 MET B C 1
ATOM 8434 O O . MET B 1 157 ? -34.406 36.219 17.703 1 80.44 157 MET B O 1
ATOM 8438 N N . ALA B 1 158 ? -35.219 34.375 16.875 1 81.94 158 ALA B N 1
ATOM 8439 C CA . ALA B 1 158 ? -36.531 34.969 16.688 1 81.94 158 ALA B CA 1
ATOM 8440 C C . ALA B 1 158 ? -37.156 35.344 18.031 1 81.94 158 ALA B C 1
ATOM 8442 O O . ALA B 1 158 ? -37.781 36.406 18.156 1 81.94 158 ALA B O 1
ATOM 8443 N N . GLY B 1 159 ? -37.062 34.562 18.953 1 82.06 159 GLY B N 1
ATOM 8444 C CA . GLY B 1 159 ? -37.625 34.844 20.266 1 82.06 159 GLY B CA 1
ATOM 8445 C C . GLY B 1 159 ? -37.031 36.094 20.906 1 82.06 159 GLY B C 1
ATOM 8446 O O . GLY B 1 159 ? -37.781 36.875 21.484 1 82.06 159 GLY B O 1
ATOM 8447 N N . GLY B 1 160 ? -35.781 36.219 20.812 1 76.12 160 GLY B N 1
ATOM 8448 C CA . GLY B 1 160 ? -35.125 37.406 21.328 1 76.12 160 GLY B CA 1
ATOM 8449 C C . GLY B 1 160 ? -35.625 38.688 20.641 1 76.12 160 GLY B C 1
ATOM 8450 O O . GLY B 1 160 ? -35.906 39.688 21.297 1 76.12 160 GLY B O 1
ATOM 8451 N N . GLU B 1 161 ? -35.75 38.562 19.406 1 78 161 GLU B N 1
ATOM 8452 C CA . GLU B 1 161 ? -36.219 39.719 18.641 1 78 161 GLU B CA 1
ATOM 8453 C C . GLU B 1 161 ? -37.656 40.062 18.953 1 78 161 GLU B C 1
ATOM 8455 O O . GLU B 1 161 ? -38.031 41.219 19.062 1 78 161 GLU B O 1
ATOM 8460 N N . ILE B 1 162 ? -38.406 39.062 19.047 1 81.38 162 ILE B N 1
ATOM 8461 C CA . ILE B 1 162 ? -39.812 39.25 19.359 1 81.38 162 ILE B CA 1
ATOM 8462 C C . ILE B 1 162 ? -39.969 39.906 20.719 1 81.38 162 ILE B C 1
ATOM 8464 O O . ILE B 1 162 ? -40.781 40.812 20.891 1 81.38 162 ILE B O 1
ATOM 8468 N N . THR B 1 163 ? -39.188 39.5 21.641 1 78.88 163 THR B N 1
ATOM 8469 C CA . THR B 1 163 ? -39.219 40.094 22.969 1 78.88 163 THR B CA 1
ATOM 8470 C C . THR B 1 163 ? -38.875 41.562 22.906 1 78.88 163 THR B C 1
ATOM 8472 O O . THR B 1 163 ? -39.531 42.406 23.547 1 78.88 163 THR B O 1
ATOM 8475 N N . GLY B 1 164 ? -37.875 41.938 22.188 1 75.62 164 GLY B N 1
ATOM 8476 C CA . GLY B 1 164 ? -37.469 43.312 22.031 1 75.62 164 GLY B CA 1
ATOM 8477 C C . GLY B 1 164 ? -38.562 44.188 21.438 1 75.62 164 GLY B C 1
ATOM 8478 O O . GLY B 1 164 ? -38.844 45.281 21.938 1 75.62 164 GLY B O 1
ATOM 8479 N N . VAL B 1 165 ? -39.156 43.656 20.438 1 76.69 165 VAL B N 1
ATOM 8480 C CA . VAL B 1 165 ? -40.188 44.406 19.734 1 76.69 165 VAL B CA 1
ATOM 8481 C C . VAL B 1 165 ? -41.406 44.562 20.641 1 76.69 165 VAL B C 1
ATOM 8483 O O . VAL B 1 165 ? -42 45.656 20.703 1 76.69 165 VAL B O 1
ATOM 8486 N N . LEU B 1 166 ? -41.75 43.594 21.359 1 79.94 166 LEU B N 1
ATOM 8487 C CA . LEU B 1 166 ? -42.906 43.625 22.234 1 79.94 166 LEU B CA 1
ATOM 8488 C C . LEU B 1 166 ? -42.719 44.594 23.375 1 79.94 166 LEU B C 1
ATOM 8490 O O . LEU B 1 166 ? -43.625 45.344 23.734 1 79.94 166 LEU B O 1
ATOM 8494 N N . ILE B 1 167 ? -41.531 44.688 23.891 1 74.25 167 ILE B N 1
ATOM 8495 C CA . ILE B 1 167 ? -41.25 45.562 25.016 1 74.25 167 ILE B CA 1
ATOM 8496 C C . ILE B 1 167 ? -41.062 47 24.516 1 74.25 167 ILE B C 1
ATOM 8498 O O . ILE B 1 167 ? -41.656 47.938 25.031 1 74.25 167 ILE B O 1
ATOM 8502 N N . ASP B 1 168 ? -40.312 47.188 23.531 1 71.44 168 ASP B N 1
ATOM 8503 C CA . ASP B 1 168 ? -39.875 48.531 23.109 1 71.44 168 ASP B CA 1
ATOM 8504 C C . ASP B 1 168 ? -40.906 49.188 22.25 1 71.44 168 ASP B C 1
ATOM 8506 O O . ASP B 1 168 ? -41.188 50.375 22.406 1 71.44 168 ASP B O 1
ATOM 8510 N N . GLN B 1 169 ? -41.5 48.438 21.328 1 71 169 GLN B N 1
ATOM 8511 C CA . GLN B 1 169 ? -42.406 49.062 20.375 1 71 169 GLN B CA 1
ATOM 8512 C C . GLN B 1 169 ? -43.844 49 20.844 1 71 169 GLN B C 1
ATOM 8514 O O . GLN B 1 169 ? -44.594 49.969 20.688 1 71 169 GLN B O 1
ATOM 8519 N N . LEU B 1 170 ? -44.125 47.875 21.453 1 77.19 170 LEU B N 1
ATOM 8520 C CA . LEU B 1 170 ? -45.531 47.719 21.828 1 77.19 170 LEU B CA 1
ATOM 8521 C C . LEU B 1 170 ? -45.75 48.031 23.297 1 77.19 170 LEU B C 1
ATOM 8523 O O . LEU B 1 170 ? -46.875 48.156 23.75 1 77.19 170 LEU B O 1
ATOM 8527 N N . GLY B 1 171 ? -44.719 48.25 24.016 1 72.62 171 GLY B N 1
ATOM 8528 C CA . GLY B 1 171 ? -44.781 48.656 25.422 1 72.62 171 GLY B CA 1
ATOM 8529 C C . GLY B 1 171 ? -45.438 47.625 26.312 1 72.62 171 GLY B C 1
ATOM 8530 O O . GLY B 1 171 ? -46.125 48 27.281 1 72.62 171 GLY B O 1
ATOM 8531 N N . VAL B 1 172 ? -45.281 46.438 26.016 1 78.88 172 VAL B N 1
ATOM 8532 C CA . VAL B 1 172 ? -45.906 45.375 26.812 1 78.88 172 VAL B CA 1
ATOM 8533 C C . VAL B 1 172 ? -45.094 45.188 28.094 1 78.88 172 VAL B C 1
ATOM 8535 O O . VAL B 1 172 ? -43.875 45.219 28.078 1 78.88 172 VAL B O 1
ATOM 8538 N N . ASP B 1 173 ? -45.812 45.125 29.141 1 76.75 173 ASP B N 1
ATOM 8539 C CA . ASP B 1 173 ? -45.188 44.875 30.438 1 76.75 173 ASP B CA 1
ATOM 8540 C C . ASP B 1 173 ? -44.531 43.5 30.469 1 76.75 173 ASP B C 1
ATOM 8542 O O . ASP B 1 173 ? -45.094 42.5 29.984 1 76.75 173 ASP B O 1
ATOM 8546 N N . PRO B 1 174 ? -43.312 43.406 30.984 1 77.94 174 PRO B N 1
ATOM 8547 C CA . PRO B 1 174 ? -42.594 42.156 31.047 1 77.94 174 PRO B CA 1
ATOM 8548 C C . PRO B 1 174 ? -43.375 41.062 31.75 1 77.94 174 PRO B C 1
ATOM 8550 O O . PRO B 1 174 ? -43.219 39.875 31.422 1 77.94 174 PRO B O 1
ATOM 8553 N N . ARG B 1 175 ? -44.312 41.344 32.562 1 80.75 175 ARG B N 1
ATOM 8554 C CA . ARG B 1 175 ? -45.125 40.344 33.281 1 80.75 175 ARG B CA 1
ATOM 8555 C C . ARG B 1 175 ? -46.125 39.688 32.344 1 80.75 175 ARG B C 1
ATOM 8557 O O . ARG B 1 175 ? -46.406 38.5 32.469 1 80.75 175 ARG B O 1
ATOM 8564 N N . ASN B 1 176 ? -46.562 40.375 31.375 1 82.88 176 ASN B N 1
ATOM 8565 C CA . ASN B 1 176 ? -47.562 39.844 30.453 1 82.88 176 ASN B CA 1
ATOM 8566 C C . ASN B 1 176 ? -46.938 38.938 29.406 1 82.88 176 ASN B C 1
ATOM 8568 O O . ASN B 1 176 ? -47.656 38.219 28.703 1 82.88 176 ASN B O 1
ATOM 8572 N N . LEU B 1 177 ? -45.688 39 29.312 1 85.69 177 LEU B N 1
ATOM 8573 C CA . LEU B 1 177 ? -45 38.125 28.375 1 85.69 177 LEU B CA 1
ATOM 8574 C C . LEU B 1 177 ? -45.062 36.688 28.844 1 85.69 177 LEU B C 1
ATOM 8576 O O . LEU B 1 177 ? -44.938 35.75 28.031 1 85.69 177 LEU B O 1
ATOM 8580 N N . LEU B 1 178 ? -45.25 36.469 30.141 1 87.88 178 LEU B N 1
ATOM 8581 C CA . LEU B 1 178 ? -45.406 35.125 30.672 1 87.88 178 LEU B CA 1
ATOM 8582 C C . LEU B 1 178 ? -46.688 34.469 30.141 1 87.88 178 LEU B C 1
ATOM 8584 O O . LEU B 1 178 ? -46.688 33.281 29.844 1 87.88 178 LEU B O 1
ATOM 8588 N N . LEU B 1 179 ? -47.656 35.312 29.891 1 87.25 179 LEU B N 1
ATOM 8589 C CA . LEU B 1 179 ? -48.906 34.781 29.375 1 87.25 179 LEU B CA 1
ATOM 8590 C C . LEU B 1 179 ? -48.781 34.469 27.891 1 87.25 179 LEU B C 1
ATOM 8592 O O . LEU B 1 179 ? -49.344 33.469 27.422 1 87.25 179 LEU B O 1
ATOM 8596 N N . ILE B 1 180 ? -48.062 35.281 27.219 1 87.88 180 ILE B N 1
ATOM 8597 C CA . ILE B 1 180 ? -47.844 35 25.797 1 87.88 180 ILE B CA 1
ATOM 8598 C C . ILE B 1 180 ? -47.031 33.719 25.641 1 87.88 180 ILE B C 1
ATOM 8600 O O . ILE B 1 180 ? -47.312 32.906 24.766 1 87.88 180 ILE B O 1
ATOM 8604 N N . GLY B 1 181 ? -46.031 33.594 26.469 1 89.38 181 GLY B N 1
ATOM 8605 C CA . GLY B 1 181 ? -45.25 32.375 26.453 1 89.38 181 GLY B CA 1
ATOM 8606 C C . GLY B 1 181 ? -46.094 31.141 26.75 1 89.38 181 GLY B C 1
ATOM 8607 O O . GLY B 1 181 ? -45.875 30.094 26.125 1 89.38 181 GLY B O 1
ATOM 8608 N N . ALA B 1 182 ? -47 31.219 27.625 1 90.5 182 ALA B N 1
ATOM 8609 C CA . ALA B 1 182 ? -47.875 30.109 27.969 1 90.5 182 ALA B CA 1
ATOM 8610 C C . ALA B 1 182 ? -48.781 29.734 26.781 1 90.5 182 ALA B C 1
ATOM 8612 O O . ALA B 1 182 ? -49 28.547 26.531 1 90.5 182 ALA B O 1
ATOM 8613 N N . ALA B 1 183 ? -49.188 30.734 26.109 1 89.5 183 ALA B N 1
ATOM 8614 C CA . ALA B 1 183 ? -50.062 30.484 24.953 1 89.5 183 ALA B CA 1
ATOM 8615 C C . ALA B 1 183 ? -49.281 29.781 23.828 1 89.5 183 ALA B C 1
ATOM 8617 O O . ALA B 1 183 ? -49.812 28.859 23.219 1 89.5 183 ALA B O 1
ATOM 8618 N N . ILE B 1 184 ? -48.125 30.172 23.594 1 91.88 184 ILE B N 1
ATOM 8619 C CA . ILE B 1 184 ? -47.312 29.562 22.547 1 91.88 184 ILE B CA 1
ATOM 8620 C C . ILE B 1 184 ? -46.969 28.125 22.938 1 91.88 184 ILE B C 1
ATOM 8622 O O . ILE B 1 184 ? -47.062 27.234 22.094 1 91.88 184 ILE B O 1
ATOM 8626 N N . LEU B 1 185 ? -46.625 27.938 24.141 1 91.25 185 LEU B N 1
ATOM 8627 C CA . LEU B 1 185 ? -46.281 26.609 24.625 1 91.25 185 LEU B CA 1
ATOM 8628 C C . LEU B 1 185 ? -47.5 25.672 24.5 1 91.25 185 LEU B C 1
ATOM 8630 O O . LEU B 1 185 ? -47.344 24.5 24.141 1 91.25 185 LEU B O 1
ATOM 8634 N N . PHE B 1 186 ? -48.625 26.219 24.781 1 90.62 186 PHE B N 1
ATOM 8635 C CA . PHE B 1 186 ? -49.844 25.422 24.672 1 90.62 186 PHE B CA 1
ATOM 8636 C C . PHE B 1 186 ? -50.094 25.016 23.219 1 90.62 186 PHE B C 1
ATOM 8638 O O . PHE B 1 186 ? -50.594 23.906 22.969 1 90.62 186 PHE B O 1
ATOM 8645 N N . SER B 1 187 ? -49.75 25.828 22.344 1 89.31 187 SER B N 1
ATOM 8646 C CA . SER B 1 187 ? -49.969 25.531 20.922 1 89.31 187 SER B CA 1
ATOM 8647 C C . SER B 1 187 ? -49.094 24.359 20.469 1 89.31 187 SER B C 1
ATOM 8649 O O . SER B 1 187 ? -49.406 23.672 19.5 1 89.31 187 SER B O 1
ATOM 8651 N N . THR B 1 188 ? -48.062 24.031 21.188 1 90.69 188 THR B N 1
ATOM 8652 C CA . THR B 1 188 ? -47.156 22.953 20.797 1 90.69 188 THR B CA 1
ATOM 8653 C C . THR B 1 188 ? -47.781 21.594 21.062 1 90.69 188 THR B C 1
ATOM 8655 O O . THR B 1 188 ? -47.375 20.594 20.484 1 90.69 188 THR B O 1
ATOM 8658 N N . ILE B 1 189 ? -48.781 21.531 21.828 1 89.69 189 ILE B N 1
ATOM 8659 C CA . ILE B 1 189 ? -49.5 20.266 22.094 1 89.69 189 ILE B CA 1
ATOM 8660 C C . ILE B 1 189 ? -50.125 19.75 20.812 1 89.69 189 ILE B C 1
ATOM 8662 O O . ILE B 1 189 ? -50.094 18.562 20.531 1 89.69 189 ILE B O 1
ATOM 8666 N N . PHE B 1 190 ? -50.594 20.719 20.094 1 88.62 190 PHE B N 1
ATOM 8667 C CA . PHE B 1 190 ? -51.219 20.344 18.828 1 88.62 190 PHE B CA 1
ATOM 8668 C C . PHE B 1 190 ? -50.156 19.859 17.828 1 88.62 190 PHE B C 1
ATOM 8670 O O . PHE B 1 190 ? -50.438 18.969 17.031 1 88.62 190 PHE B O 1
ATOM 8677 N N . LEU B 1 191 ? -49.125 20.375 17.922 1 90.19 191 LEU B N 1
ATOM 8678 C CA . LEU B 1 191 ? -48.031 19.969 17.016 1 90.19 191 LEU B CA 1
ATOM 8679 C C . LEU B 1 191 ? -47.531 18.562 17.344 1 90.19 191 LEU B C 1
ATOM 8681 O O . LEU B 1 191 ? -47.25 17.781 16.438 1 90.19 191 LEU B O 1
ATOM 8685 N N . VAL B 1 192 ? -47.406 18.25 18.578 1 89.25 192 VAL B N 1
ATOM 8686 C CA . VAL B 1 192 ? -46.969 16.922 18.984 1 89.25 192 VAL B CA 1
ATOM 8687 C C . VAL B 1 192 ? -48 15.883 18.547 1 89.25 192 VAL B C 1
ATOM 8689 O O . VAL B 1 192 ? -47.656 14.773 18.156 1 89.25 192 VAL B O 1
ATOM 8692 N N . TRP B 1 193 ? -49.188 16.312 18.594 1 86.44 193 TRP B N 1
ATOM 8693 C CA . TRP B 1 193 ? -50.219 15.43 18.109 1 86.44 193 TRP B CA 1
ATOM 8694 C C . TRP B 1 193 ? -50.094 15.195 16.609 1 86.44 193 TRP B C 1
ATOM 8696 O O . TRP B 1 193 ? -50.25 14.07 16.125 1 86.44 193 TRP B O 1
ATOM 8706 N N . ALA B 1 194 ? -49.781 16.188 15.922 1 88.88 194 ALA B N 1
ATOM 8707 C CA . ALA B 1 194 ? -49.594 16.062 14.477 1 88.88 194 ALA B CA 1
ATOM 8708 C C . ALA B 1 194 ? -48.406 15.18 14.156 1 88.88 194 ALA 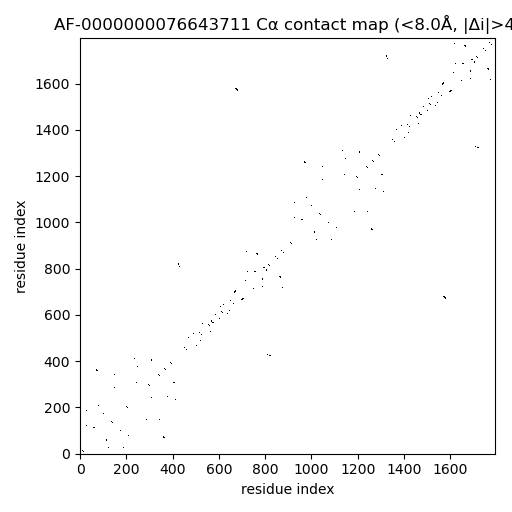B C 1
ATOM 8710 O O . ALA B 1 194 ? -48.438 14.406 13.203 1 88.88 194 ALA B O 1
ATOM 8711 N N . ILE B 1 195 ? -47.438 15.266 14.93 1 89.56 195 ILE B N 1
ATOM 8712 C CA . ILE B 1 195 ? -46.219 14.477 14.742 1 89.56 195 ILE B CA 1
ATOM 8713 C C . ILE B 1 195 ? -46.5 13 15.008 1 89.56 195 ILE B C 1
ATOM 8715 O O . ILE B 1 195 ? -46.094 12.133 14.234 1 89.56 195 ILE B O 1
ATOM 8719 N N . ARG B 1 196 ? -47.188 12.727 16 1 85.12 196 ARG B N 1
ATOM 8720 C CA . ARG B 1 196 ? -47.562 11.352 16.344 1 85.12 196 ARG B CA 1
ATOM 8721 C C . ARG B 1 196 ? -48.438 10.734 15.266 1 85.12 196 ARG B C 1
ATOM 8723 O O . ARG B 1 196 ? -48.281 9.562 14.914 1 85.12 196 ARG B O 1
ATOM 8730 N N . ALA B 1 197 ? -49.312 11.523 14.766 1 84.62 197 ALA B N 1
ATOM 8731 C CA . ALA B 1 197 ? -50.188 11.055 13.719 1 84.62 197 ALA B CA 1
ATOM 8732 C C . ALA B 1 197 ? -49.438 10.727 12.445 1 84.62 197 ALA B C 1
ATOM 8734 O O . ALA B 1 197 ? -49.688 9.703 11.797 1 84.62 197 ALA B O 1
ATOM 8735 N N . GLU B 1 198 ? -48.531 11.562 12.234 1 85.5 198 GLU B N 1
ATOM 8736 C CA . GLU B 1 198 ? -47.719 11.336 11.039 1 85.5 198 GLU B CA 1
ATOM 8737 C C . GLU B 1 198 ? -46.781 10.148 11.219 1 85.5 198 GLU B C 1
ATOM 8739 O O . GLU B 1 198 ? -46.531 9.398 10.266 1 85.5 198 GLU B O 1
ATOM 8744 N N . ALA B 1 199 ? -46.281 9.938 12.312 1 81.88 199 ALA B N 1
ATOM 8745 C CA . ALA B 1 199 ? -45.375 8.828 12.617 1 81.88 199 ALA B CA 1
ATOM 8746 C C . ALA B 1 199 ? -46.125 7.492 12.5 1 81.88 199 ALA B C 1
ATOM 8748 O O . ALA B 1 199 ? -45.531 6.5 12.047 1 81.88 199 ALA B O 1
ATOM 8749 N N . HIS B 1 200 ? -47.281 7.477 12.914 1 75.06 200 HIS B N 1
ATOM 8750 C CA . HIS B 1 200 ? -48.094 6.266 12.828 1 75.06 200 HIS B CA 1
ATOM 8751 C C . HIS B 1 200 ? -48.375 5.895 11.383 1 75.06 200 HIS B C 1
ATOM 8753 O O . HIS B 1 200 ? -48.469 4.711 11.047 1 75.06 200 HIS B O 1
ATOM 8759 N N . ARG B 1 201 ? -48.469 6.809 10.695 1 71.06 201 ARG B N 1
ATOM 8760 C CA . ARG B 1 201 ? -48.719 6.57 9.281 1 71.06 201 ARG B CA 1
ATOM 8761 C C . ARG B 1 201 ? -47.5 6.004 8.57 1 71.06 201 ARG B C 1
ATOM 8763 O O . ARG B 1 2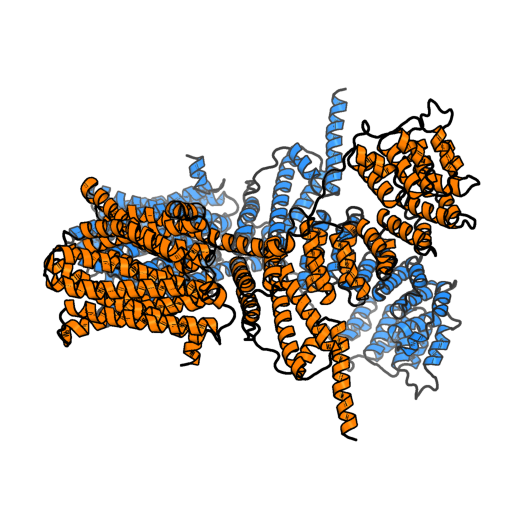01 ? -47.625 5.191 7.656 1 71.06 201 ARG B O 1
ATOM 8770 N N . SER B 1 202 ? -46.531 6.457 9.047 1 63.97 202 SER B N 1
ATOM 8771 C CA . SER B 1 202 ? -45.312 5.988 8.414 1 63.97 202 SER B CA 1
ATOM 8772 C C . SER B 1 202 ? -44.844 4.676 9.023 1 63.97 202 SER B C 1
ATOM 8774 O O . SER B 1 202 ? -44.562 4.609 10.227 1 63.97 202 SER B O 1
ATOM 8776 N N . ALA B 1 203 ? -45.562 3.584 8.914 1 55.31 203 ALA B N 1
ATOM 8777 C CA . ALA B 1 203 ? -45.531 2.186 9.328 1 55.31 203 ALA B CA 1
ATOM 8778 C C . ALA B 1 203 ? -44.375 1.944 10.32 1 55.31 203 ALA B C 1
ATOM 8780 O O . ALA B 1 203 ? -44.562 1.231 11.312 1 55.31 203 ALA B O 1
ATOM 8781 N N . GLY B 1 204 ? -43.156 2.012 10.102 1 53.28 204 GLY B N 1
ATOM 8782 C CA . GLY B 1 204 ? -42.031 1.379 10.742 1 53.28 204 GLY B CA 1
ATOM 8783 C C . GLY B 1 204 ? -41.625 2.033 12.055 1 53.28 204 GLY B C 1
ATOM 8784 O O . GLY B 1 204 ? -41.031 1.396 12.922 1 53.28 204 GLY B O 1
ATOM 8785 N N . THR B 1 205 ? -41.938 3.219 12.375 1 54.53 205 THR B N 1
ATOM 8786 C CA . THR B 1 205 ? -41.375 3.994 13.469 1 54.53 205 THR B CA 1
ATOM 8787 C C . THR B 1 205 ? -42.312 4.023 14.672 1 54.53 205 THR B C 1
ATOM 8789 O O . THR B 1 205 ? -41.906 4.387 15.773 1 54.53 205 THR B O 1
ATOM 8792 N N . ALA B 1 206 ? -43.594 3.545 14.547 1 51.75 206 ALA B N 1
ATOM 8793 C CA . ALA B 1 206 ? -44.656 3.643 15.523 1 51.75 206 ALA B CA 1
ATOM 8794 C C . ALA B 1 206 ? -44.375 2.791 16.75 1 51.75 206 ALA B C 1
ATOM 8796 O O . ALA B 1 206 ? -44.719 3.158 17.875 1 51.75 206 ALA B O 1
ATOM 8797 N N . GLU B 1 207 ? -43.688 1.762 16.516 1 55.09 207 GLU B N 1
ATOM 8798 C CA . GLU B 1 207 ? -43.5 0.847 17.641 1 55.09 207 GLU B CA 1
ATOM 8799 C C . GLU B 1 207 ? -42.656 1.472 18.734 1 55.09 207 GLU B C 1
ATOM 8801 O O . GLU B 1 207 ? -42.844 1.2 19.922 1 55.09 207 GLU B O 1
ATOM 8806 N N . SER B 1 208 ? -41.781 2.34 18.359 1 56.12 208 SER B N 1
ATOM 8807 C CA . SER B 1 208 ? -40.844 2.879 19.328 1 56.12 208 SER B CA 1
ATOM 8808 C C . SER B 1 208 ? -41.5 3.922 20.219 1 56.12 208 SER B C 1
ATOM 8810 O O . SER B 1 208 ? -41.156 4.074 21.391 1 56.12 208 SER B O 1
ATOM 8812 N N . ILE B 1 209 ? -42.438 4.609 19.625 1 58.12 209 ILE B N 1
ATOM 8813 C CA . ILE B 1 209 ? -43.125 5.656 20.375 1 58.12 209 ILE B CA 1
ATOM 8814 C C . ILE B 1 209 ? -44.156 5.035 21.312 1 58.12 209 ILE B C 1
ATOM 8816 O O . ILE B 1 209 ? -44.375 5.543 22.422 1 58.12 209 ILE B O 1
ATOM 8820 N N . GLU B 1 210 ? -44.75 3.869 20.891 1 55.03 210 GLU B N 1
ATOM 8821 C CA . GLU B 1 210 ? -45.812 3.256 21.672 1 55.03 210 GLU B CA 1
ATOM 8822 C C . GLU B 1 210 ? -45.281 2.066 22.484 1 55.03 210 GLU B C 1
ATOM 8824 O O . GLU B 1 210 ? -46.094 1.314 23.062 1 55.03 210 GLU B O 1
ATOM 8829 N N . SER B 1 211 ? -44 1.744 22.469 1 52.38 211 SER B N 1
ATOM 8830 C CA . SER B 1 211 ? -43.594 0.547 23.188 1 52.38 211 SER B CA 1
ATOM 8831 C C . SER B 1 211 ? -44.219 0.486 24.578 1 52.38 211 SER B C 1
ATOM 8833 O O . SER B 1 211 ? -44.188 1.475 25.312 1 52.38 211 SER B O 1
ATOM 8835 N N . GLN B 1 212 ? -45 -0.465 24.828 1 49.12 212 GLN B N 1
ATOM 8836 C CA . GLN B 1 212 ? -45.781 -0.811 26 1 49.12 212 GLN B CA 1
ATOM 8837 C C . GLN B 1 212 ? -44.875 -0.891 27.25 1 49.12 212 GLN B C 1
ATOM 8839 O O . GLN B 1 212 ? -43.719 -1.308 27.156 1 49.12 212 GLN B O 1
ATOM 8844 N N . PRO B 1 213 ? -45.312 -0.244 28.344 1 48.03 213 PRO B N 1
ATOM 8845 C CA . PRO B 1 213 ? -44.656 -0.303 29.656 1 48.03 213 PRO B CA 1
ATOM 8846 C C . PRO B 1 213 ? -44.281 -1.729 30.062 1 48.03 213 PRO B C 1
ATOM 8848 O O . PRO B 1 213 ? -45.094 -2.646 29.906 1 48.03 213 PRO B O 1
ATOM 8851 N N . GLU B 1 214 ? -43.25 -2.322 29.891 1 47.44 214 GLU B N 1
ATOM 8852 C CA . GLU B 1 214 ? -43.031 -3.568 30.625 1 47.44 214 GLU B CA 1
ATOM 8853 C C . GLU B 1 214 ? -42.969 -3.318 32.125 1 47.44 214 GLU B C 1
ATOM 8855 O O . GLU B 1 214 ? -42.312 -2.393 32.594 1 47.44 214 GLU B O 1
ATOM 8860 N N . PRO B 1 215 ? -43.844 -3.834 33.031 1 42.06 215 PRO B N 1
ATOM 8861 C CA . PRO B 1 215 ? -43.938 -3.625 34.469 1 42.06 215 PRO B CA 1
ATOM 8862 C C . PRO B 1 215 ? -42.625 -3.885 35.219 1 42.06 215 PRO B C 1
ATOM 8864 O O . PRO B 1 215 ? -42.344 -5.027 35.562 1 42.06 215 PRO B O 1
ATOM 8867 N N . GLU B 1 216 ? -41.469 -3.652 34.781 1 43.31 216 GLU B N 1
ATOM 8868 C CA . GLU B 1 216 ? -40.438 -4.152 35.656 1 43.31 216 GLU B CA 1
ATOM 8869 C C . GLU B 1 216 ? -40.5 -3.457 37.031 1 43.31 216 GLU B C 1
ATOM 8871 O O . GLU B 1 216 ? -41.031 -2.359 37.156 1 43.31 216 GLU B O 1
ATOM 8876 N N . ASN B 1 217 ? -39.969 -4.109 38.25 1 41.53 217 ASN B N 1
ATOM 8877 C CA . ASN B 1 217 ? -39.969 -3.863 39.688 1 41.53 217 ASN B CA 1
ATOM 8878 C C . ASN B 1 217 ? -39.531 -2.436 40 1 41.53 217 ASN B C 1
ATOM 8880 O O . ASN B 1 217 ? -38.594 -1.916 39.406 1 41.53 217 ASN B O 1
ATOM 8884 N N . PRO B 1 218 ? -40.219 -1.619 40.969 1 40.12 218 PRO B N 1
ATOM 8885 C CA . PRO B 1 218 ? -40.312 -0.22 41.375 1 40.12 218 PRO B CA 1
ATOM 8886 C C . PRO B 1 218 ? -39.031 0.329 41.938 1 40.12 218 PRO B C 1
ATOM 8888 O O . PRO B 1 218 ? -38.969 1.458 42.438 1 40.12 218 PRO B O 1
ATOM 8891 N N . GLY B 1 219 ? -38.125 -0.379 42.688 1 42.41 219 GLY B N 1
ATOM 8892 C CA . GLY B 1 219 ? -37.188 0.352 43.531 1 42.41 219 GLY B CA 1
ATOM 8893 C C . GLY B 1 219 ? -36.344 1.347 42.75 1 42.41 219 GLY B C 1
ATOM 8894 O O . GLY B 1 219 ? -35.25 1.016 42.281 1 42.41 219 GLY B O 1
ATOM 8895 N N . TYR B 1 220 ? -36.781 2.5 42.094 1 43.19 220 TYR B N 1
ATOM 8896 C CA . TYR B 1 220 ? -36.719 3.236 40.844 1 43.19 220 TYR B CA 1
ATOM 8897 C C . TYR B 1 220 ? -35.531 4.191 40.812 1 43.19 220 TYR B C 1
ATOM 8899 O O . TYR B 1 220 ? -34.844 4.316 39.812 1 43.19 220 TYR B O 1
ATOM 8907 N N . GLY B 1 221 ? -35.375 5.031 41.906 1 47.16 221 GLY B N 1
ATOM 8908 C CA . GLY B 1 221 ? -34.281 5.988 41.938 1 47.16 221 GLY B CA 1
ATOM 8909 C C . GLY B 1 221 ? -32.906 5.336 41.875 1 47.16 221 GLY B C 1
ATOM 8910 O O . GLY B 1 221 ? -32.031 5.762 41.094 1 47.16 221 GLY B O 1
ATOM 8911 N N . LYS B 1 222 ? -32.594 4.434 42.844 1 49.97 222 LYS B N 1
ATOM 8912 C CA . LYS B 1 222 ? -31.375 3.662 42.906 1 49.97 222 LYS B CA 1
ATOM 8913 C C . LYS B 1 222 ? -31.109 2.91 41.625 1 49.97 222 LYS B C 1
ATOM 8915 O O . LYS B 1 222 ? -29.953 2.773 41.188 1 49.97 222 LYS B O 1
ATOM 8920 N N . LEU B 1 223 ? -32.156 2.701 40.969 1 54.03 223 LEU B N 1
ATOM 8921 C CA . LEU B 1 223 ? -32.031 1.871 39.781 1 54.03 223 LEU B CA 1
ATOM 8922 C C . LEU B 1 223 ? -31.594 2.699 38.562 1 54.03 223 LEU B C 1
ATOM 8924 O O . LEU B 1 223 ? -30.828 2.221 37.719 1 54.03 223 LEU B O 1
ATOM 8928 N N . LEU B 1 224 ? -32 3.926 38.625 1 60 224 LEU B N 1
ATOM 8929 C CA . LEU B 1 224 ? -31.594 4.816 37.562 1 60 224 LEU B CA 1
ATOM 8930 C C . LEU B 1 224 ? -30.078 5.051 37.594 1 60 224 LEU B C 1
ATOM 8932 O O . LEU B 1 224 ? -29.422 4.957 36.562 1 60 224 LEU B O 1
ATOM 8936 N N . PHE B 1 225 ? -29.719 5.371 38.844 1 67.06 225 PHE B N 1
ATOM 8937 C CA . PHE B 1 225 ? -28.281 5.625 39 1 67.06 225 PHE B CA 1
ATOM 8938 C C . PHE B 1 225 ? -27.484 4.367 38.719 1 67.06 225 PHE B C 1
ATOM 8940 O O . PHE B 1 225 ? -26.406 4.438 38.094 1 67.06 225 PHE B O 1
ATOM 8947 N N . ASN B 1 226 ? -28.125 3.348 39 1 69.25 226 ASN B N 1
ATOM 8948 C CA . ASN B 1 226 ? -27.422 2.088 38.781 1 69.25 226 ASN B CA 1
ATOM 8949 C C . ASN B 1 226 ? -27.375 1.758 37.281 1 69.25 226 ASN B C 1
ATOM 8951 O O . ASN B 1 226 ? -26.359 1.244 36.781 1 69.25 226 ASN B O 1
ATOM 8955 N N . ASP B 1 227 ? -28.406 2.154 36.625 1 74.69 227 ASP B N 1
ATOM 8956 C CA . ASP B 1 227 ? -28.438 1.909 35.188 1 74.69 227 ASP B CA 1
ATOM 8957 C C . ASP B 1 227 ? -27.391 2.756 34.438 1 74.69 227 ASP B C 1
ATOM 8959 O O . ASP B 1 227 ? -26.75 2.287 33.5 1 74.69 227 ASP B O 1
ATOM 8963 N N . ILE B 1 228 ? -27.297 3.846 34.938 1 79.25 228 ILE B N 1
ATOM 8964 C CA . ILE B 1 228 ? -26.359 4.773 34.312 1 79.25 228 ILE B CA 1
ATOM 8965 C C . ILE B 1 228 ? -24.938 4.352 34.625 1 79.25 228 ILE B C 1
ATOM 8967 O O . ILE B 1 228 ? -24.078 4.328 33.75 1 79.25 228 ILE B O 1
ATOM 8971 N N . ILE B 1 229 ? -24.766 3.906 35.812 1 75.94 229 ILE B N 1
ATOM 8972 C CA . ILE B 1 229 ? -23.422 3.566 36.25 1 75.94 229 ILE B CA 1
ATOM 8973 C C . ILE B 1 229 ? -23 2.236 35.625 1 75.94 229 ILE B C 1
ATOM 8975 O O . ILE B 1 229 ? -21.812 1.998 35.406 1 75.94 229 ILE B O 1
ATOM 8979 N N . THR B 1 230 ? -23.969 1.494 35.312 1 76 230 THR B N 1
ATOM 8980 C CA . THR B 1 230 ? -23.656 0.182 34.75 1 76 230 THR B CA 1
ATOM 8981 C C . THR B 1 230 ? -23.312 0.286 33.281 1 76 230 THR B C 1
ATOM 8983 O O . THR B 1 230 ? -22.594 -0.559 32.75 1 76 230 THR B O 1
ATOM 8986 N N . SER B 1 231 ? -23.844 1.341 32.688 1 82 231 SER B N 1
ATOM 8987 C CA . SER B 1 231 ? -23.531 1.527 31.281 1 82 231 SER B CA 1
ATOM 8988 C C . SER B 1 231 ? -22.281 2.402 31.109 1 82 231 SER B C 1
ATOM 8990 O O . SER B 1 231 ? -22.297 3.584 31.453 1 82 231 SER B O 1
ATOM 8992 N N . ARG B 1 232 ? -21.281 1.846 30.672 1 83.81 232 ARG B N 1
ATOM 8993 C CA . ARG B 1 232 ? -20.047 2.582 30.438 1 83.81 232 ARG B CA 1
ATOM 8994 C C . ARG B 1 232 ? -20.266 3.746 29.484 1 83.81 232 ARG B C 1
ATOM 8996 O O . ARG B 1 232 ? -19.703 4.824 29.656 1 83.81 232 ARG B O 1
ATOM 9003 N N . HIS B 1 233 ? -21.125 3.543 28.469 1 88.56 233 HIS B N 1
ATOM 9004 C CA . HIS B 1 233 ? -21.375 4.566 27.469 1 88.56 233 HIS B CA 1
ATOM 9005 C C . HIS B 1 233 ? -22.094 5.77 28.062 1 88.56 233 HIS B C 1
ATOM 9007 O O . HIS B 1 233 ? -21.719 6.914 27.812 1 88.56 233 HIS B O 1
ATOM 9013 N N . LEU B 1 234 ? -23.062 5.598 28.891 1 88.81 234 LEU B N 1
ATOM 9014 C CA . LEU B 1 234 ? -23.812 6.68 29.516 1 88.81 234 LEU B CA 1
ATOM 9015 C C . LEU B 1 234 ? -22.938 7.445 30.5 1 88.81 234 LEU B C 1
ATOM 9017 O O . LEU B 1 234 ? -23.047 8.664 30.625 1 88.81 234 LEU B O 1
ATOM 9021 N N . MET B 1 235 ? -22.031 6.77 31.094 1 88 235 MET B N 1
ATOM 9022 C CA . MET B 1 235 ? -21.109 7.418 32 1 88 235 MET B CA 1
ATOM 9023 C C . MET B 1 235 ? -20.172 8.359 31.266 1 88 235 MET B C 1
ATOM 9025 O O . MET B 1 235 ? -19.859 9.445 31.766 1 88 235 MET B O 1
ATOM 9029 N N . LEU B 1 236 ? -19.766 7.879 30.219 1 89.19 236 LEU B N 1
ATOM 9030 C CA . LEU B 1 236 ? -18.859 8.703 29.422 1 89.19 236 LEU B CA 1
ATOM 9031 C C . LEU B 1 236 ? -19.578 9.945 28.906 1 89.19 236 LEU B C 1
ATOM 9033 O O . LEU B 1 236 ? -19 11.039 28.891 1 89.19 236 LEU B O 1
ATOM 9037 N N . ILE B 1 237 ? -20.844 9.742 28.547 1 89.62 237 ILE B N 1
ATOM 9038 C CA . ILE B 1 237 ? -21.625 10.883 28.078 1 89.62 237 ILE B CA 1
ATOM 9039 C C . ILE B 1 237 ? -21.797 11.883 29.219 1 89.62 237 ILE B C 1
ATOM 9041 O O . ILE B 1 237 ? -21.625 13.086 29.031 1 89.62 237 ILE B O 1
ATOM 9045 N N . MET B 1 238 ? -22.047 11.383 30.375 1 88.5 238 MET B N 1
ATOM 9046 C CA . MET B 1 238 ? -22.203 12.227 31.547 1 88.5 238 MET B CA 1
ATOM 9047 C C . MET B 1 238 ? -20.906 12.984 31.844 1 88.5 238 MET B C 1
ATOM 9049 O O . MET B 1 238 ? -20.938 14.164 32.188 1 88.5 238 MET B O 1
ATOM 9053 N N . GLY B 1 239 ? -19.844 12.328 31.734 1 88.06 239 GLY B N 1
ATOM 9054 C CA . GLY B 1 239 ? -18.547 12.953 31.953 1 88.06 239 GLY B CA 1
ATOM 9055 C C . GLY B 1 239 ? -18.25 14.078 30.969 1 88.06 239 GLY B C 1
ATOM 9056 O O . GLY B 1 239 ? -17.766 15.141 31.375 1 88.06 239 GLY B O 1
ATOM 9057 N N . ILE B 1 240 ? -18.594 13.867 29.781 1 90.81 240 ILE B N 1
ATOM 9058 C CA . ILE B 1 240 ? -18.328 14.859 28.75 1 90.81 240 ILE B CA 1
ATOM 9059 C C . ILE B 1 240 ? -19.219 16.078 28.984 1 90.81 240 ILE B C 1
ATOM 9061 O O . ILE B 1 240 ? -18.766 17.219 28.859 1 90.81 240 ILE B O 1
ATOM 9065 N N . ILE B 1 241 ? -20.469 15.852 29.328 1 89.56 241 ILE B N 1
ATOM 9066 C CA . ILE B 1 241 ? -21.391 16.953 29.578 1 89.56 241 ILE B CA 1
ATOM 9067 C C . ILE B 1 241 ? -20.938 17.75 30.797 1 89.56 241 ILE B C 1
ATOM 9069 O O . ILE B 1 241 ? -20.891 18.969 30.766 1 89.56 241 ILE B O 1
ATOM 9073 N N . ALA B 1 242 ? -20.5 17.062 31.781 1 89.12 242 ALA B N 1
ATOM 9074 C CA . ALA B 1 242 ? -20.047 17.703 33 1 89.12 242 ALA B CA 1
ATOM 9075 C C . ALA B 1 242 ? -18.812 18.562 32.75 1 89.12 242 ALA B C 1
ATOM 9077 O O . ALA B 1 242 ? -18.766 19.734 33.156 1 89.12 242 ALA B O 1
ATOM 9078 N N . LEU B 1 243 ? -17.906 18.016 32.125 1 90.88 243 LEU B N 1
ATOM 9079 C CA . LEU B 1 243 ? -16.672 18.734 31.844 1 90.88 243 LEU B CA 1
ATOM 9080 C C . LEU B 1 243 ? -16.906 19.922 30.922 1 90.88 243 LEU B C 1
ATOM 9082 O O . LEU B 1 243 ? -16.25 20.953 31.047 1 90.88 243 LEU B O 1
ATOM 9086 N N . SER B 1 244 ? -17.781 19.688 30.031 1 91.25 244 SER B N 1
ATOM 9087 C CA . SER B 1 244 ? -18.141 20.781 29.125 1 91.25 244 SER B CA 1
ATOM 9088 C C . SER B 1 244 ? -18.75 21.953 29.875 1 91.25 244 SER B C 1
ATOM 9090 O O . SER B 1 244 ? -18.344 23.094 29.688 1 91.25 244 SER B O 1
ATOM 9092 N N . VAL B 1 245 ? -19.609 21.672 30.812 1 87.69 245 VAL B N 1
ATOM 9093 C CA . VAL B 1 245 ? -20.312 22.703 31.547 1 87.69 245 VAL B CA 1
ATOM 9094 C C . VAL B 1 245 ? -19.359 23.391 32.5 1 87.69 245 VAL B C 1
ATOM 9096 O O . VAL B 1 245 ? -19.344 24.625 32.625 1 87.69 245 VAL B O 1
ATOM 9099 N N . ILE B 1 246 ? -18.562 22.672 33.094 1 88 246 ILE B N 1
ATOM 9100 C CA . ILE B 1 246 ? -17.609 23.234 34.062 1 88 246 ILE B CA 1
ATOM 9101 C C . ILE B 1 246 ? -16.625 24.141 33.344 1 88 246 ILE B C 1
ATOM 9103 O O . ILE B 1 246 ? -16.406 25.281 33.781 1 88 246 ILE B O 1
ATOM 9107 N N . SER B 1 247 ? -16.078 23.672 32.312 1 91.06 247 SER B N 1
ATOM 9108 C CA . SER B 1 247 ? -15.086 24.438 31.578 1 91.06 247 SER B CA 1
ATOM 9109 C C . SER B 1 247 ? -15.695 25.703 30.984 1 91.06 247 SER B C 1
ATOM 9111 O O . SER B 1 247 ? -15.102 26.781 31.078 1 91.06 247 SER B O 1
ATOM 9113 N N . THR B 1 248 ? -16.875 25.578 30.453 1 88.19 248 THR B N 1
ATOM 9114 C CA . THR B 1 248 ? -17.5 26.719 29.797 1 88.19 248 THR B CA 1
ATOM 9115 C C . THR B 1 248 ? -17.984 27.75 30.828 1 88.19 248 THR B C 1
ATOM 9117 O O . THR B 1 248 ? -18.016 28.938 30.547 1 88.19 248 THR B O 1
ATOM 9120 N N . THR B 1 249 ? -18.25 27.266 32 1 82 249 THR B N 1
ATOM 9121 C CA . THR B 1 249 ? -18.641 28.172 33.062 1 82 249 THR B CA 1
ATOM 9122 C C . THR B 1 249 ? -17.453 29.016 33.531 1 82 249 THR B C 1
ATOM 9124 O O . THR B 1 249 ? -17.594 30.219 33.75 1 82 249 THR B O 1
ATOM 9127 N N . ILE B 1 250 ? -16.438 28.438 33.625 1 85.25 250 ILE B N 1
ATOM 9128 C CA . ILE B 1 250 ? -15.234 29.172 34 1 85.25 250 ILE B CA 1
ATOM 9129 C C . ILE B 1 250 ? -14.828 30.141 32.906 1 85.25 250 ILE B C 1
ATOM 9131 O O . ILE B 1 250 ? -14.453 31.281 33.188 1 85.25 250 ILE B O 1
ATOM 9135 N N . ILE B 1 251 ? -14.938 29.734 31.719 1 87.62 251 ILE B N 1
ATOM 9136 C CA . ILE B 1 251 ? -14.625 30.594 30.578 1 87.62 251 ILE B CA 1
ATOM 9137 C C . ILE B 1 251 ? -15.578 31.781 30.562 1 87.62 251 ILE B C 1
ATOM 9139 O O . ILE B 1 251 ? -15.172 32.938 30.312 1 87.62 251 ILE B O 1
ATOM 9143 N N . ASP B 1 252 ? -16.766 31.547 30.859 1 81.69 252 ASP B N 1
ATOM 9144 C CA . ASP B 1 252 ? -17.781 32.594 30.938 1 81.69 252 ASP B CA 1
ATOM 9145 C C . ASP B 1 252 ? -17.422 33.625 32.031 1 81.69 252 ASP B C 1
ATOM 9147 O O . ASP B 1 252 ? -17.531 34.844 31.812 1 81.69 252 ASP B O 1
ATOM 9151 N N . TYR B 1 253 ? -16.984 33.156 33.094 1 77.81 253 TYR B N 1
ATOM 9152 C CA . TYR B 1 253 ? -16.562 34 34.188 1 77.81 253 TYR B CA 1
ATOM 9153 C C . TYR B 1 253 ? -15.367 34.875 33.781 1 77.81 253 TYR B C 1
ATOM 9155 O O . TYR B 1 253 ? -15.336 36.062 34.062 1 77.81 253 TYR B O 1
ATOM 9163 N N . GLN B 1 254 ? -14.5 34.219 33.188 1 83.12 254 GLN B N 1
ATOM 9164 C CA . GLN B 1 254 ? -13.32 34.938 32.75 1 83.12 254 GLN B CA 1
ATOM 9165 C C . GLN B 1 254 ? -13.703 36.062 31.766 1 83.12 254 GLN B C 1
ATOM 9167 O O . GLN B 1 254 ? -13.211 37.188 31.875 1 83.12 254 GLN B O 1
ATOM 9172 N N . PHE B 1 255 ? -14.578 35.781 30.875 1 84.19 255 PHE B N 1
ATOM 9173 C CA . PHE B 1 255 ? -15.039 36.75 29.875 1 84.19 255 PHE B CA 1
ATOM 9174 C C . PHE B 1 255 ? -15.742 37.938 30.531 1 84.19 255 PHE B C 1
ATOM 9176 O O . PHE B 1 255 ? -15.43 39.094 30.25 1 84.19 255 PHE B O 1
ATOM 9183 N N . LYS B 1 256 ? -16.609 37.625 31.422 1 76.38 256 LYS B N 1
ATOM 9184 C CA . LYS B 1 256 ? -17.375 38.656 32.094 1 76.38 256 LYS B CA 1
ATOM 9185 C C . LYS B 1 256 ? -16.484 39.531 32.969 1 76.38 256 LYS B C 1
ATOM 9187 O O . LYS B 1 256 ? -16.688 40.75 33.031 1 76.38 256 LYS B O 1
ATOM 9192 N N . THR B 1 257 ? -15.531 39 33.625 1 75.94 257 THR B N 1
ATOM 9193 C CA . THR B 1 257 ? -14.609 39.75 34.5 1 75.94 257 THR B CA 1
ATOM 9194 C C . THR B 1 257 ? -13.727 40.656 33.656 1 75.94 257 THR B C 1
ATOM 9196 O O . THR B 1 257 ? -13.523 41.844 34 1 75.94 257 THR B O 1
ATOM 9199 N N . ILE B 1 258 ? -13.336 40.125 32.594 1 79.75 258 ILE B N 1
ATOM 9200 C CA . ILE B 1 258 ? -12.469 40.906 31.734 1 79.75 258 ILE B CA 1
ATOM 9201 C C . ILE B 1 258 ? -13.289 42.031 31.062 1 79.75 258 ILE B C 1
ATOM 9203 O O . ILE B 1 258 ? -12.828 43.156 30.953 1 79.75 258 ILE B O 1
ATOM 9207 N N . ALA B 1 259 ? -14.477 41.75 30.625 1 76.38 259 ALA B N 1
ATOM 9208 C CA . ALA B 1 259 ? -15.352 42.719 29.984 1 76.38 259 ALA B CA 1
ATOM 9209 C C . ALA B 1 259 ? -15.734 43.844 30.969 1 76.38 259 ALA B C 1
ATOM 9211 O O . ALA B 1 259 ? -15.766 45 30.594 1 76.38 259 ALA B O 1
ATOM 9212 N N . SER B 1 260 ? -15.969 43.5 32.188 1 75.75 260 SER B N 1
ATOM 9213 C CA . SER B 1 260 ? -16.344 44.469 33.219 1 75.75 260 SER B CA 1
ATOM 9214 C C . SER B 1 260 ? -15.18 45.375 33.562 1 75.75 260 SER B C 1
ATOM 9216 O O . SER B 1 260 ? -15.383 46.531 33.969 1 75.75 260 SER B O 1
ATOM 9218 N N . ALA B 1 261 ? -14.062 44.875 33.375 1 72.75 261 ALA B N 1
ATOM 9219 C CA . ALA B 1 261 ? -12.867 45.656 33.656 1 72.75 261 ALA B CA 1
ATOM 9220 C C . ALA B 1 261 ? -12.617 46.688 32.594 1 72.75 261 ALA B C 1
ATOM 9222 O O . ALA B 1 261 ? -12.078 47.781 32.844 1 72.75 261 ALA B O 1
ATOM 9223 N N . VAL B 1 262 ? -13.078 46.375 31.438 1 73.88 262 VAL B N 1
ATOM 9224 C CA . VAL B 1 262 ? -12.828 47.281 30.312 1 73.88 262 VAL B CA 1
ATOM 9225 C C . VAL B 1 262 ? -13.992 48.25 30.156 1 73.88 262 VAL B C 1
ATOM 9227 O O . VAL B 1 262 ? -13.781 49.438 29.891 1 73.88 262 VAL B O 1
ATOM 9230 N N . TYR B 1 263 ? -15.211 47.781 30.25 1 70.94 263 TYR B N 1
ATOM 9231 C CA . TYR B 1 263 ? -16.406 48.625 30.156 1 70.94 263 TYR B CA 1
ATOM 9232 C C . TYR B 1 263 ? -16.953 48.938 31.531 1 70.94 263 TYR B C 1
ATOM 9234 O O . TYR B 1 263 ? -17.703 48.156 32.125 1 70.94 263 TYR B O 1
ATOM 9242 N N . VAL B 1 264 ? -16.656 50.062 32.062 1 60.84 264 VAL B N 1
ATOM 9243 C CA . VAL B 1 264 ? -16.859 50.469 33.438 1 60.84 264 VAL B CA 1
ATOM 9244 C C . VAL B 1 264 ? -18.312 50.875 33.656 1 60.84 264 VAL B C 1
ATOM 9246 O O . VAL B 1 264 ? -18.906 50.594 34.688 1 60.84 264 VAL B O 1
ATOM 9249 N N . THR B 1 265 ? -18.969 51.438 32.562 1 59.5 265 THR B N 1
ATOM 9250 C CA . THR B 1 265 ? -20.328 51.906 32.75 1 59.5 265 THR B CA 1
ATOM 9251 C C . THR B 1 265 ? -21.328 50.812 32.375 1 59.5 265 THR B C 1
ATOM 9253 O O . THR B 1 265 ? -21.094 50.031 31.453 1 59.5 265 THR B O 1
ATOM 9256 N N . ASP B 1 266 ? -22.328 50.656 33.156 1 57.75 266 ASP B N 1
ATOM 9257 C CA . ASP B 1 266 ? -23.344 49.625 32.969 1 57.75 266 ASP B CA 1
ATOM 9258 C C . ASP B 1 266 ? -23.953 49.688 31.578 1 57.75 266 ASP B C 1
ATOM 9260 O O . ASP B 1 266 ? -24.219 48.656 30.953 1 57.75 266 ASP B O 1
ATOM 9264 N N . ASN B 1 267 ? -24.219 50.781 31.062 1 59.12 267 ASN B N 1
ATOM 9265 C CA . ASN B 1 267 ? -24.828 50.938 29.734 1 59.12 267 ASN B CA 1
ATOM 9266 C C . ASN B 1 267 ? -23.891 50.469 28.641 1 59.12 267 ASN B C 1
ATOM 9268 O O . ASN B 1 267 ? -24.328 49.812 27.688 1 59.12 267 ASN B O 1
ATOM 9272 N N . SER B 1 268 ? -22.641 50.844 28.828 1 67.06 268 SER B N 1
ATOM 9273 C CA . SER B 1 268 ? -21.688 50.438 27.812 1 67.06 268 SER B CA 1
ATOM 9274 C C . SER B 1 268 ? -21.453 48.938 27.828 1 67.06 268 SER B C 1
ATOM 9276 O O . SER B 1 268 ? -21.312 48.312 26.781 1 67.06 268 SER B O 1
ATOM 9278 N N . LEU B 1 269 ? -21.438 48.375 28.969 1 70 269 LEU B N 1
ATOM 9279 C CA . LEU B 1 269 ? -21.266 46.938 29.094 1 70 269 LEU B CA 1
ATOM 9280 C C . LEU B 1 269 ? -22.469 46.188 28.5 1 70 269 LEU B C 1
ATOM 9282 O O . LEU B 1 269 ? -22.297 45.188 27.797 1 70 269 LEU B O 1
ATOM 9286 N N . THR B 1 270 ? -23.625 46.719 28.672 1 62.91 270 THR B N 1
ATOM 9287 C CA . THR B 1 270 ? -24.859 46.125 28.172 1 62.91 270 THR B CA 1
ATOM 9288 C C . THR B 1 270 ? -24.922 46.188 26.656 1 62.91 270 THR B C 1
ATOM 9290 O O . THR B 1 270 ? -25.328 45.219 26 1 62.91 270 THR B O 1
ATOM 9293 N N . THR B 1 271 ? -24.5 47.219 26.109 1 62.81 271 THR B N 1
ATOM 9294 C CA . THR B 1 271 ? -24.469 47.344 24.656 1 62.81 271 THR B CA 1
ATOM 9295 C C . THR B 1 271 ? -23.453 46.406 24.031 1 62.81 271 THR B C 1
ATOM 9297 O O . THR B 1 271 ? -23.719 45.781 23 1 62.81 271 THR B O 1
ATOM 9300 N N . PHE B 1 272 ? -22.359 46.25 24.703 1 71.62 272 PHE B N 1
ATOM 9301 C CA . PHE B 1 272 ? -21.344 45.312 24.219 1 71.62 272 PHE B CA 1
ATOM 9302 C C . PHE B 1 272 ? -21.844 43.875 24.281 1 71.62 272 PHE B C 1
ATOM 9304 O O . PHE B 1 272 ? -21.656 43.125 23.328 1 71.62 272 PHE B O 1
ATOM 9311 N N . MET B 1 273 ? -22.422 43.625 25.391 1 70.44 273 MET B N 1
ATOM 9312 C CA . MET B 1 273 ? -22.891 42.25 25.562 1 70.44 273 MET B CA 1
ATOM 9313 C C . MET B 1 273 ? -23.984 41.938 24.547 1 70.44 273 MET B C 1
ATOM 9315 O O . MET B 1 273 ? -24.016 40.812 24 1 70.44 273 MET B O 1
ATOM 9319 N N . GLY B 1 274 ? -24.875 42.75 24.25 1 65.19 274 GLY B N 1
ATOM 9320 C CA . GLY B 1 274 ? -25.922 42.562 23.25 1 65.19 274 GLY B CA 1
ATOM 9321 C C . GLY B 1 274 ? -25.375 42.344 21.844 1 65.19 274 GLY B C 1
ATOM 9322 O O . GLY B 1 274 ? -25.828 41.438 21.141 1 65.19 274 GLY B O 1
ATOM 9323 N N . ARG B 1 275 ? -24.531 43.094 21.531 1 67.44 275 ARG B N 1
ATOM 9324 C CA . ARG B 1 275 ? -23.906 42.938 20.219 1 67.44 275 ARG B CA 1
ATOM 9325 C C . ARG B 1 275 ? -23.141 41.625 20.125 1 67.44 275 ARG B C 1
ATOM 9327 O O . ARG B 1 275 ? -23.141 41 19.078 1 67.44 275 ARG B O 1
ATOM 9334 N N . PHE B 1 276 ? -22.5 41.281 21.203 1 76.5 276 PHE B N 1
ATOM 9335 C CA . PHE B 1 276 ? -21.719 40.062 21.234 1 76.5 276 PHE B CA 1
ATOM 9336 C C . PHE B 1 276 ? -22.625 38.844 21.031 1 76.5 276 PHE B C 1
ATOM 9338 O O . PHE B 1 276 ? -22.375 38 20.156 1 76.5 276 PHE B O 1
ATOM 9345 N N . TYR B 1 277 ? -23.688 38.719 21.75 1 71.62 277 TYR B N 1
ATOM 9346 C CA . TYR B 1 277 ? -24.562 37.562 21.672 1 71.62 277 TYR B CA 1
ATOM 9347 C C . TYR B 1 277 ? -25.297 37.531 20.344 1 71.62 277 TYR B C 1
ATOM 9349 O O . TYR B 1 277 ? -25.547 36.469 19.797 1 71.62 277 TYR B O 1
ATOM 9357 N N . GLY B 1 278 ? -25.656 38.625 19.828 1 68 278 GLY B N 1
ATOM 9358 C CA . GLY B 1 278 ? -26.266 38.688 18.5 1 68 278 GLY B CA 1
ATOM 9359 C C . GLY B 1 278 ? -25.359 38.188 17.406 1 68 278 GLY B C 1
ATOM 9360 O O . GLY B 1 278 ? -25.766 37.375 16.578 1 68 278 GLY B O 1
ATOM 9361 N N . ARG B 1 279 ? -24.234 38.625 17.531 1 73.69 279 ARG B N 1
ATOM 9362 C CA . ARG B 1 279 ? -23.281 38.219 16.5 1 73.69 279 ARG B CA 1
ATOM 9363 C C . ARG B 1 279 ? -22.906 36.75 16.625 1 73.69 279 ARG B C 1
ATOM 9365 O O . ARG B 1 279 ? -22.75 36.062 15.625 1 73.69 279 ARG B O 1
ATOM 9372 N N . VAL B 1 280 ? -22.797 36.344 17.828 1 80.31 280 VAL B N 1
ATOM 9373 C CA . VAL B 1 280 ? -22.438 34.938 18.062 1 80.31 280 VAL B CA 1
ATOM 9374 C C . VAL B 1 280 ? -23.547 34.031 17.562 1 80.31 280 VAL B C 1
ATOM 9376 O O . VAL B 1 280 ? -23.281 32.938 17.016 1 80.31 280 VAL B O 1
ATOM 9379 N N . SER B 1 281 ? -24.703 34.438 17.672 1 74.06 281 SER B N 1
ATOM 9380 C CA . SER B 1 281 ? -25.844 33.625 17.219 1 74.06 281 SER B CA 1
ATOM 9381 C C . SER B 1 281 ? -25.875 33.531 15.703 1 74.06 281 SER B C 1
ATOM 9383 O O . SER B 1 281 ? -26.219 32.5 15.148 1 74.06 281 SER B O 1
ATOM 9385 N N . VAL B 1 282 ? -25.516 34.562 15.164 1 74.69 282 VAL B N 1
ATOM 9386 C CA . VAL B 1 282 ? -25.469 34.562 13.711 1 74.69 282 VAL B CA 1
ATOM 9387 C C . VAL B 1 282 ? -24.375 33.625 13.227 1 74.69 282 VAL B C 1
ATOM 9389 O O . VAL B 1 282 ? -24.562 32.844 12.281 1 74.69 282 VAL B O 1
ATOM 9392 N N . ILE B 1 283 ? -23.344 33.625 13.953 1 78.69 283 ILE B N 1
ATOM 9393 C CA . ILE B 1 283 ? -22.219 32.75 13.586 1 78.69 283 ILE B CA 1
ATOM 9394 C C . ILE B 1 283 ? -22.609 31.297 13.805 1 78.69 283 ILE B C 1
ATOM 9396 O O . ILE B 1 283 ? -22.281 30.438 12.984 1 78.69 283 ILE B O 1
ATOM 9400 N N . ALA B 1 284 ? -23.234 31.109 14.859 1 80.44 284 ALA B N 1
ATOM 9401 C CA . ALA B 1 284 ? -23.688 29.75 15.156 1 80.44 284 ALA B CA 1
ATOM 9402 C C . ALA B 1 284 ? -24.625 29.234 14.062 1 80.44 284 ALA B C 1
ATOM 9404 O O . ALA B 1 284 ? -24.516 28.078 13.648 1 80.44 284 ALA B O 1
ATOM 9405 N N . LEU B 1 285 ? -25.391 30.078 13.555 1 78.94 285 LEU B N 1
ATOM 9406 C CA . LEU B 1 285 ? -26.344 29.734 12.508 1 78.94 285 LEU B CA 1
ATOM 9407 C C . LEU B 1 285 ? -25.625 29.406 11.211 1 78.94 285 LEU B C 1
ATOM 9409 O O . LEU B 1 285 ? -25.969 28.422 10.539 1 78.94 285 LEU B O 1
ATOM 9413 N N . LEU B 1 286 ? -24.656 30.125 11 1 76.62 286 LEU B N 1
ATOM 9414 C CA . LEU B 1 286 ? -23.906 29.922 9.766 1 76.62 286 LEU B CA 1
ATOM 9415 C C . LEU B 1 286 ? -23.078 28.641 9.836 1 76.62 286 LEU B C 1
ATOM 9417 O O . LEU B 1 286 ? -23.016 27.891 8.867 1 76.62 286 LEU B O 1
ATOM 9421 N N . LEU B 1 287 ? -22.516 28.484 10.945 1 77.94 287 LEU B N 1
ATOM 9422 C CA . LEU B 1 287 ? -21.719 27.281 11.109 1 77.94 287 LEU B CA 1
ATOM 9423 C C . LEU B 1 287 ? -22.578 26.031 10.992 1 77.94 287 LEU B C 1
ATOM 9425 O O . LEU B 1 287 ? -22.156 25.031 10.406 1 77.94 287 LEU B O 1
ATOM 9429 N N . GLN B 1 288 ? -23.703 26.109 11.469 1 76.12 288 GLN B N 1
ATOM 9430 C CA . GLN B 1 288 ? -24.609 24.969 11.43 1 76.12 288 GLN B CA 1
ATOM 9431 C C . GLN B 1 288 ? -25.078 24.688 10.008 1 76.12 288 GLN B C 1
ATOM 9433 O O . GLN B 1 288 ? -25.25 23.531 9.625 1 76.12 288 GLN B O 1
ATOM 9438 N N . LEU B 1 289 ? -25.281 25.656 9.344 1 71.88 289 LEU B N 1
ATOM 9439 C CA . LEU B 1 289 ? -25.812 25.516 7.992 1 71.88 289 LEU B CA 1
ATOM 9440 C C . LEU B 1 289 ? -24.766 24.906 7.059 1 71.88 289 LEU B C 1
ATOM 9442 O O . LEU B 1 289 ? -25.094 24.062 6.227 1 71.88 289 LEU B O 1
ATOM 9446 N N . PHE B 1 290 ? -23.484 25.25 7.242 1 69.19 290 PHE B N 1
ATOM 9447 C CA . PHE B 1 290 ? -22.516 24.859 6.227 1 69.19 290 PHE B CA 1
ATOM 9448 C C . PHE B 1 290 ? -21.625 23.719 6.727 1 69.19 290 PHE B C 1
ATOM 9450 O O . PHE B 1 290 ? -21.109 22.922 5.93 1 69.19 290 PHE B O 1
ATOM 9457 N N . LEU B 1 291 ? -21.406 23.609 7.965 1 68.56 291 LEU B N 1
ATOM 9458 C CA . LEU B 1 291 ? -20.312 22.75 8.406 1 68.56 291 LEU B CA 1
ATOM 9459 C C . LEU B 1 291 ? -20.859 21.484 9.055 1 68.56 291 LEU B C 1
ATOM 9461 O O . LEU B 1 291 ? -20.219 20.422 9 1 68.56 291 LEU B O 1
ATOM 9465 N N . SER B 1 292 ? -22.016 21.484 9.5 1 67.69 292 SER B N 1
ATOM 9466 C CA . SER B 1 292 ? -22.406 20.406 10.414 1 67.69 292 SER B CA 1
ATOM 9467 C C . SER B 1 292 ? -22.594 19.094 9.672 1 67.69 292 SER B C 1
ATOM 9469 O O . SER B 1 292 ? -22.016 18.062 10.047 1 67.69 292 SER B O 1
ATOM 9471 N N . SER B 1 293 ? -23.281 19.172 8.578 1 67.5 293 SER B N 1
ATOM 9472 C CA . SER B 1 293 ? -23.641 17.922 7.918 1 67.5 293 SER B CA 1
ATOM 9473 C C . SER B 1 293 ? -22.438 17.297 7.23 1 67.5 293 SER B C 1
ATOM 9475 O O . SER B 1 293 ? -22.203 16.094 7.332 1 67.5 293 SER B O 1
ATOM 9477 N N . THR B 1 294 ? -21.625 18.094 6.691 1 71.12 294 THR B N 1
ATOM 9478 C CA . THR B 1 294 ? -20.5 17.578 5.914 1 71.12 294 THR B CA 1
ATOM 9479 C C . THR B 1 294 ? -19.391 17.078 6.832 1 71.12 294 THR B C 1
ATOM 9481 O O . THR B 1 294 ? -18.719 16.094 6.527 1 71.12 294 THR B O 1
ATOM 9484 N N . PHE B 1 295 ? -19.391 17.781 7.906 1 77.69 295 PHE B N 1
ATOM 9485 C CA . PHE B 1 295 ? -18.328 17.406 8.836 1 77.69 295 PHE B CA 1
ATOM 9486 C C . PHE B 1 295 ? -18.641 16.062 9.5 1 77.69 295 PHE B C 1
ATOM 9488 O O . PHE B 1 295 ? -17.75 15.227 9.641 1 77.69 295 PHE B O 1
ATOM 9495 N N . ILE B 1 296 ? -19.891 15.898 9.812 1 76.25 296 ILE B N 1
ATOM 9496 C CA . ILE B 1 296 ? -20.297 14.672 10.492 1 76.25 296 ILE B CA 1
ATOM 9497 C C . ILE B 1 296 ? -20.203 13.492 9.523 1 76.25 296 ILE B C 1
ATOM 9499 O O . ILE B 1 296 ? -19.844 12.383 9.922 1 76.25 296 ILE B O 1
ATOM 9503 N N . GLU B 1 297 ? -20.406 13.789 8.375 1 72.88 297 GLU B N 1
ATOM 9504 C CA . GLU B 1 297 ? -20.328 12.734 7.367 1 72.88 297 GLU B CA 1
ATOM 9505 C C . GLU B 1 297 ? -18.891 12.289 7.148 1 72.88 297 GLU B C 1
ATOM 9507 O O . GLU B 1 297 ? -18.625 11.102 6.949 1 72.88 297 GLU B O 1
ATOM 9512 N N . ARG B 1 298 ? -17.984 13.203 7.246 1 73.62 298 ARG B N 1
ATOM 9513 C CA . ARG B 1 298 ? -16.594 12.914 6.922 1 73.62 298 ARG B CA 1
ATOM 9514 C C . ARG B 1 298 ? -15.852 12.398 8.148 1 73.62 298 ARG B C 1
ATOM 9516 O O . ARG B 1 298 ? -15.086 11.438 8.055 1 73.62 298 ARG B O 1
ATOM 9523 N N . ARG B 1 299 ? -16.172 13.039 9.25 1 76 299 ARG B N 1
ATOM 9524 C CA . ARG B 1 299 ? -15.352 12.711 10.414 1 76 299 ARG B CA 1
ATOM 9525 C C . ARG B 1 299 ? -16.156 11.914 11.438 1 76 299 ARG B C 1
ATOM 9527 O O . ARG B 1 299 ? -15.594 11.438 12.438 1 76 299 ARG B O 1
ATOM 9534 N N . GLY B 1 300 ? -17.406 11.75 11.18 1 74.44 300 GLY B N 1
ATOM 9535 C CA . GLY B 1 300 ? -18.234 10.953 12.07 1 74.44 300 GLY B CA 1
ATOM 9536 C C . GLY B 1 300 ? -18.641 11.695 13.328 1 74.44 300 GLY B C 1
ATOM 9537 O O . GLY B 1 300 ? -18.406 12.898 13.445 1 74.44 300 GLY B O 1
ATOM 9538 N N . VAL B 1 301 ? -19.25 11.016 14.211 1 79.75 301 VAL B N 1
ATOM 9539 C CA . VAL B 1 301 ? -19.766 11.562 15.461 1 79.75 301 VAL B CA 1
ATOM 9540 C C . VAL B 1 301 ? -18.609 11.906 16.391 1 79.75 301 VAL B C 1
ATOM 9542 O O . VAL B 1 301 ? -18.656 12.922 17.094 1 79.75 301 VAL B O 1
ATOM 9545 N N . GLY B 1 302 ? -17.578 11.164 16.234 1 77.44 302 GLY B N 1
ATOM 9546 C CA . GLY B 1 302 ? -16.406 11.422 17.078 1 77.44 302 GLY B CA 1
ATOM 9547 C C . GLY B 1 302 ? -15.711 12.727 16.734 1 77.44 302 GLY B C 1
ATOM 9548 O O . GLY B 1 302 ? -15.297 13.461 17.641 1 77.44 302 GLY B O 1
ATOM 9549 N N . GLY B 1 303 ? -15.711 13.047 15.539 1 80.12 303 GLY B N 1
ATOM 9550 C CA . GLY B 1 303 ? -15.117 14.305 15.125 1 80.12 303 GLY B CA 1
ATOM 9551 C C . GLY B 1 303 ? -15.891 15.516 15.594 1 80.12 303 GLY B C 1
ATOM 9552 O O . GLY B 1 303 ? -15.305 16.531 15.984 1 80.12 303 GLY B O 1
ATOM 9553 N N . ALA B 1 304 ? -17.156 15.367 15.68 1 81.56 304 ALA B N 1
ATOM 9554 C CA . ALA B 1 304 ? -18.016 16.484 16.062 1 81.56 304 ALA B CA 1
ATOM 9555 C C . ALA B 1 304 ? -17.859 16.812 17.547 1 81.56 304 ALA B C 1
ATOM 9557 O O . ALA B 1 304 ? -17.828 17.984 17.922 1 81.56 304 ALA B O 1
ATOM 9558 N N . VAL B 1 305 ? -17.594 15.82 18.328 1 86 305 VAL B N 1
ATOM 9559 C CA . VAL B 1 305 ? -17.547 16.031 19.766 1 86 305 VAL B CA 1
ATOM 9560 C C . VAL B 1 305 ? -16.156 16.5 20.188 1 86 305 VAL B C 1
ATOM 9562 O O . VAL B 1 305 ? -15.984 17.141 21.219 1 86 305 VAL B O 1
ATOM 9565 N N . THR B 1 306 ? -15.188 16.25 19.328 1 87 306 THR B N 1
ATOM 9566 C CA . THR B 1 306 ? -13.82 16.594 19.703 1 87 306 THR B CA 1
ATOM 9567 C C . THR B 1 306 ? -13.461 18 19.188 1 87 306 THR B C 1
ATOM 9569 O O . THR B 1 306 ? -12.477 18.594 19.641 1 87 306 THR B O 1
ATOM 9572 N N . ILE B 1 307 ? -14.266 18.547 18.438 1 85.88 307 ILE B N 1
ATOM 9573 C CA . ILE B 1 307 ? -13.906 19.812 17.797 1 85.88 307 ILE B CA 1
ATOM 9574 C C . ILE B 1 307 ? -13.992 20.938 18.828 1 85.88 307 ILE B C 1
ATOM 9576 O O . ILE B 1 307 ? -13.094 21.781 18.906 1 85.88 307 ILE B O 1
ATOM 9580 N N . LEU B 1 308 ? -15 21.016 19.641 1 88.19 308 LEU B N 1
ATOM 9581 C CA . LEU B 1 308 ? -15.219 22.109 20.594 1 88.19 308 LEU B CA 1
ATOM 9582 C C . LEU B 1 308 ? -14.109 22.156 21.625 1 88.19 308 LEU B C 1
ATOM 9584 O O . LEU B 1 308 ? -13.461 23.188 21.812 1 88.19 308 LEU B O 1
ATOM 9588 N N . PRO B 1 309 ? -13.844 21.078 22.25 1 89.19 309 PRO B N 1
ATOM 9589 C CA . PRO B 1 309 ? -12.766 21.141 23.234 1 89.19 309 PRO B CA 1
ATOM 9590 C C . PRO B 1 309 ? -11.406 21.438 22.609 1 89.19 309 PRO B C 1
ATOM 9592 O O . PRO B 1 309 ? -10.57 22.094 23.234 1 89.19 309 PRO B O 1
ATOM 9595 N N . SER B 1 310 ? -11.203 21.094 21.469 1 88.75 310 SER B N 1
ATOM 9596 C CA . SER B 1 310 ? -9.93 21.375 20.812 1 88.75 310 SER B CA 1
ATOM 9597 C C . SER B 1 310 ? -9.789 22.859 20.484 1 88.75 310 SER B C 1
ATOM 9599 O O . SER B 1 310 ? -8.727 23.438 20.719 1 88.75 310 SER B O 1
ATOM 9601 N N . ILE B 1 311 ? -10.867 23.438 20.062 1 87.38 311 ILE B N 1
ATOM 9602 C CA . ILE B 1 311 ? -10.836 24.859 19.75 1 87.38 311 ILE B CA 1
ATOM 9603 C C . ILE B 1 311 ? -10.734 25.672 21.031 1 87.38 311 ILE B C 1
ATOM 9605 O O . ILE B 1 311 ? -10.008 26.672 21.094 1 87.38 311 ILE B O 1
ATOM 9609 N N . LEU B 1 312 ? -11.438 25.25 22.031 1 90.44 312 LEU B N 1
ATOM 9610 C CA . LEU B 1 312 ? -11.391 25.938 23.328 1 90.44 312 LEU B CA 1
ATOM 9611 C C . LEU B 1 312 ? -10.016 25.812 23.953 1 90.44 312 LEU B C 1
ATOM 9613 O O . LEU B 1 312 ? -9.57 26.734 24.656 1 90.44 312 LEU B O 1
ATOM 9617 N N . LEU B 1 313 ? -9.43 24.688 23.703 1 88.19 313 LEU B N 1
ATOM 9618 C CA . LEU B 1 313 ? -8.078 24.516 24.219 1 88.19 313 LEU B CA 1
ATOM 9619 C C . LEU B 1 313 ? -7.121 25.531 23.609 1 88.19 313 LEU B C 1
ATOM 9621 O O . LEU B 1 313 ? -6.336 26.172 24.312 1 88.19 313 LEU B O 1
ATOM 9625 N N . LEU B 1 314 ? -7.297 25.688 22.406 1 83.31 314 LEU B N 1
ATOM 9626 C CA . LEU B 1 314 ? -6.477 26.656 21.703 1 83.31 314 LEU B CA 1
ATOM 9627 C C . LEU B 1 314 ? -6.801 28.078 22.172 1 83.31 314 LEU B C 1
ATOM 9629 O O . LEU B 1 314 ? -5.902 28.906 22.344 1 83.31 314 LEU B O 1
ATOM 9633 N N . GLY B 1 315 ? -8.047 28.375 22.406 1 82.94 315 GLY B N 1
ATOM 9634 C CA . GLY B 1 315 ? -8.484 29.688 22.875 1 82.94 315 GLY B CA 1
ATOM 9635 C C . GLY B 1 315 ? -8.039 29.984 24.297 1 82.94 315 GLY B C 1
ATOM 9636 O O . GLY B 1 315 ? -7.59 31.094 24.594 1 82.94 315 GLY B O 1
ATOM 9637 N N . SER B 1 316 ? -8.125 29 25.109 1 86.94 316 SER B N 1
ATOM 9638 C CA . SER B 1 316 ? -7.734 29.188 26.5 1 86.94 316 SER B CA 1
ATOM 9639 C C . SER B 1 316 ? -6.223 29.328 26.641 1 86.94 316 SER B C 1
ATOM 9641 O O . SER B 1 316 ? -5.746 30.047 27.516 1 86.94 316 SER B O 1
ATOM 9643 N N . ALA B 1 317 ? -5.598 28.562 25.844 1 83.12 317 ALA B N 1
ATOM 9644 C CA . ALA B 1 317 ? -4.152 28.766 25.812 1 83.12 317 ALA B CA 1
ATOM 9645 C C . ALA B 1 317 ? -3.797 30.172 25.375 1 83.12 317 ALA B C 1
ATOM 9647 O O . ALA B 1 317 ? -2.877 30.797 25.922 1 83.12 317 ALA B O 1
ATOM 9648 N N . GLY B 1 318 ? -4.57 30.656 24.469 1 78.88 318 GLY B N 1
ATOM 9649 C CA . GLY B 1 318 ? -4.406 32.031 24.047 1 78.88 318 GLY B CA 1
ATOM 9650 C C . GLY B 1 318 ? -4.715 33.031 25.141 1 78.88 318 GLY B C 1
ATOM 9651 O O . GLY B 1 318 ? -3.992 34.031 25.312 1 78.88 318 GLY B O 1
ATOM 9652 N N . LEU B 1 319 ? -5.75 32.781 25.922 1 82.75 319 LEU B N 1
ATOM 9653 C CA . LEU B 1 319 ? -6.152 33.656 27.031 1 82.75 319 LEU B CA 1
ATOM 9654 C C . LEU B 1 319 ? -5.113 33.656 28.141 1 82.75 319 LEU B C 1
ATOM 9656 O O . LEU B 1 319 ? -4.91 34.656 28.812 1 82.75 319 LEU B O 1
ATOM 9660 N N . PHE B 1 320 ? -4.508 32.562 28.344 1 81.06 320 PHE B N 1
ATOM 9661 C CA . PHE B 1 320 ? -3.469 32.438 29.359 1 81.06 320 PHE B CA 1
ATOM 9662 C C . PHE B 1 320 ? -2.25 33.281 28.984 1 81.06 320 PHE B C 1
ATOM 9664 O O . PHE B 1 320 ? -1.65 33.938 29.844 1 81.06 320 PHE B O 1
ATOM 9671 N N . ILE B 1 321 ? -2.072 33.219 27.844 1 73.56 321 ILE B N 1
ATOM 9672 C CA . ILE B 1 321 ? -0.897 33.938 27.359 1 73.56 321 ILE B CA 1
ATOM 9673 C C . ILE B 1 321 ? -1.202 35.406 27.281 1 73.56 321 ILE B C 1
ATOM 9675 O O . ILE B 1 321 ? -0.381 36.25 27.688 1 73.56 321 ILE B O 1
ATOM 9679 N N . TRP B 1 322 ? -2.51 35.75 26.781 1 64.06 322 TRP B N 1
ATOM 9680 C CA . TRP B 1 322 ? -2.969 37.125 26.641 1 64.06 322 TRP B CA 1
ATOM 9681 C C . TRP B 1 322 ? -4.312 37.344 27.328 1 64.06 322 TRP B C 1
ATOM 9683 O O . TRP B 1 322 ? -5.359 37 26.781 1 64.06 322 TRP B O 1
ATOM 9693 N N . THR B 1 323 ? -4.168 37.938 28.609 1 72.69 323 THR B N 1
ATOM 9694 C CA . THR B 1 323 ? -5.418 38.156 29.328 1 72.69 323 THR B CA 1
ATOM 9695 C C . THR B 1 323 ? -6.055 39.469 28.922 1 72.69 323 THR B C 1
ATOM 9697 O O . THR B 1 323 ? -5.703 40.531 29.453 1 72.69 323 THR B O 1
ATOM 9700 N N . GLY B 1 324 ? -6.707 39.531 27.703 1 72.75 324 GLY B N 1
ATOM 9701 C CA . GLY B 1 324 ? -7.383 40.719 27.203 1 72.75 324 GLY B CA 1
ATOM 9702 C C . GLY B 1 324 ? -8.797 40.438 26.734 1 72.75 324 GLY B C 1
ATOM 9703 O O . GLY B 1 324 ? -9.242 39.312 26.734 1 72.75 324 GLY B O 1
ATOM 9704 N N . LEU B 1 325 ? -9.461 41.469 26.5 1 77.69 325 LEU B N 1
ATOM 9705 C CA . LEU B 1 325 ? -10.867 41.406 26.109 1 77.69 325 LEU B CA 1
ATOM 9706 C C . LEU B 1 325 ? -11.023 40.625 24.797 1 77.69 325 LEU B C 1
ATOM 9708 O O . LEU B 1 325 ? -11.953 39.844 24.641 1 77.69 325 LEU B O 1
ATOM 9712 N N . ALA B 1 326 ? -10.211 40.781 23.938 1 72.62 326 ALA B N 1
ATOM 9713 C CA . ALA B 1 326 ? -10.289 40.125 22.625 1 72.62 326 ALA B CA 1
ATOM 9714 C C . ALA B 1 326 ? -10.172 38.625 22.766 1 72.62 326 ALA B C 1
ATOM 9716 O O . ALA B 1 326 ? -10.938 37.875 22.156 1 72.62 326 ALA B O 1
ATOM 9717 N N . ALA B 1 327 ? -9.203 38.156 23.547 1 78.12 327 ALA B N 1
ATOM 9718 C CA . ALA B 1 327 ? -9.047 36.719 23.781 1 78.12 327 ALA B CA 1
ATOM 9719 C C . ALA B 1 327 ? -10.273 36.125 24.484 1 78.12 327 ALA B C 1
ATOM 9721 O O . ALA B 1 327 ? -10.703 35.031 24.156 1 78.12 327 ALA B O 1
ATOM 9722 N N . ALA B 1 328 ? -10.711 36.938 25.25 1 80.56 328 ALA B N 1
ATOM 9723 C CA . ALA B 1 328 ? -11.891 36.5 26 1 80.56 328 ALA B CA 1
ATOM 9724 C C . ALA B 1 328 ? -13.109 36.406 25.078 1 80.56 328 ALA B C 1
ATOM 9726 O O . ALA B 1 328 ? -13.906 35.469 25.188 1 80.56 328 ALA B O 1
ATOM 9727 N N . VAL B 1 329 ? -13.18 37.344 24.188 1 80.88 329 VAL B N 1
ATOM 9728 C CA . VAL B 1 329 ? -14.297 37.375 23.25 1 80.88 329 VAL B CA 1
ATOM 9729 C C . VAL B 1 329 ? -14.195 36.188 22.281 1 80.88 329 VAL B C 1
ATOM 9731 O O . VAL B 1 329 ? -15.203 35.562 21.969 1 80.88 329 VAL B O 1
ATOM 9734 N N . LEU B 1 330 ? -13.117 35.875 21.938 1 80.94 330 LEU B N 1
ATOM 9735 C CA . LEU B 1 330 ? -12.906 34.781 21 1 80.94 330 LEU B CA 1
ATOM 9736 C C . LEU B 1 330 ? -13.203 33.438 21.641 1 80.94 330 LEU B C 1
ATOM 9738 O O . LEU B 1 330 ? -13.859 32.562 21.047 1 80.94 330 LEU B O 1
ATOM 9742 N N . VAL B 1 331 ? -12.711 33.281 22.766 1 85.94 331 VAL B N 1
ATOM 9743 C CA . VAL B 1 331 ? -12.914 32 23.453 1 85.94 331 VAL B CA 1
ATOM 9744 C C . VAL B 1 331 ? -14.391 31.828 23.781 1 85.94 331 VAL B C 1
ATOM 9746 O O . VAL B 1 331 ? -14.969 30.781 23.531 1 85.94 331 VAL B O 1
ATOM 9749 N N . ARG B 1 332 ? -14.93 32.875 24.25 1 86 332 ARG B N 1
ATOM 9750 C CA . ARG B 1 332 ? -16.344 32.812 24.609 1 86 332 ARG B CA 1
ATOM 9751 C C . ARG B 1 332 ? -17.219 32.719 23.359 1 86 332 ARG B C 1
ATOM 9753 O O . ARG B 1 332 ? -18.234 32 23.359 1 86 332 ARG B O 1
ATOM 9760 N N . GLY B 1 333 ? -16.859 33.375 22.391 1 82.62 333 GLY B N 1
ATOM 9761 C CA . GLY B 1 333 ? -17.578 33.312 21.125 1 82.62 333 GLY B CA 1
ATOM 9762 C C . GLY B 1 333 ? -17.547 31.906 20.516 1 82.62 333 GLY B C 1
ATOM 9763 O O . GLY B 1 333 ? -18.578 31.406 20.062 1 82.62 333 GLY B O 1
ATOM 9764 N N . ALA B 1 334 ? -16.453 31.312 20.562 1 86.12 334 ALA B N 1
ATOM 9765 C CA . ALA B 1 334 ? -16.297 29.938 20.047 1 86.12 334 ALA B CA 1
ATOM 9766 C C . ALA B 1 334 ? -17.125 28.969 20.875 1 86.12 334 ALA B C 1
ATOM 9768 O O . ALA B 1 334 ? -17.766 28.062 20.328 1 86.12 334 ALA B O 1
ATOM 9769 N N . ASP B 1 335 ? -17.062 29.219 22.094 1 88.12 335 ASP B N 1
ATOM 9770 C CA . ASP B 1 335 ? -17.828 28.375 23.016 1 88.12 335 ASP B CA 1
ATOM 9771 C C . ASP B 1 335 ? -19.328 28.453 22.703 1 88.12 335 ASP B C 1
ATOM 9773 O O . ASP B 1 335 ? -19.969 27.422 22.469 1 88.12 335 ASP B O 1
ATOM 9777 N N . GLN B 1 336 ? -19.766 29.641 22.516 1 80.81 336 GLN B N 1
ATOM 9778 C CA . GLN B 1 336 ? -21.203 29.828 22.344 1 80.81 336 GLN B CA 1
ATOM 9779 C C . GLN B 1 336 ? -21.641 29.406 20.938 1 80.81 336 GLN B C 1
ATOM 9781 O O . GLN B 1 336 ? -22.75 28.875 20.766 1 80.81 336 GLN B O 1
ATOM 9786 N N . SER B 1 337 ? -20.875 29.594 20.031 1 82.38 337 SER B N 1
ATOM 9787 C CA . SER B 1 337 ? -21.234 29.266 18.656 1 82.38 337 SER B CA 1
ATOM 9788 C C . SER B 1 337 ? -21.203 27.766 18.422 1 82.38 337 SER B C 1
ATOM 9790 O O . SER B 1 337 ? -22.141 27.203 17.859 1 82.38 337 SER B O 1
ATOM 9792 N N . LEU B 1 338 ? -20.219 27.109 18.953 1 85.31 338 LEU B N 1
ATOM 9793 C CA . LEU B 1 338 ? -20.031 25.688 18.672 1 85.31 338 LEU B CA 1
ATOM 9794 C C . LEU B 1 338 ? -20.891 24.844 19.609 1 85.31 338 LEU B C 1
ATOM 9796 O O . LEU B 1 338 ? -21.344 23.75 19.25 1 85.31 338 LEU B O 1
ATOM 9800 N N . LYS B 1 339 ? -21.047 25.328 20.703 1 82.19 339 LYS B N 1
ATOM 9801 C CA . LYS B 1 339 ? -21.828 24.609 21.719 1 82.19 339 LYS B CA 1
ATOM 9802 C C . LYS B 1 339 ? -23.266 24.406 21.25 1 82.19 339 LYS B C 1
ATOM 9804 O O . LYS B 1 339 ? -23.859 23.359 21.5 1 82.19 339 LYS B O 1
ATOM 9809 N N . HIS B 1 340 ? -23.766 25.281 20.516 1 75.19 340 HIS B N 1
ATOM 9810 C CA . HIS B 1 340 ? -25.156 25.234 20.125 1 75.19 340 HIS B CA 1
ATOM 9811 C C . HIS B 1 340 ? -25.312 24.688 18.719 1 75.19 340 HIS B C 1
ATOM 9813 O O . HIS B 1 340 ? -26.438 24.562 18.203 1 75.19 340 HIS B O 1
ATOM 9819 N N . SER B 1 341 ? -24.25 24.391 18.156 1 80.5 341 SER B N 1
ATOM 9820 C CA . SER B 1 341 ? -24.312 23.875 16.797 1 80.5 341 SER B CA 1
ATOM 9821 C C . SER B 1 341 ? -23.766 22.453 16.719 1 80.5 341 SER B C 1
ATOM 9823 O O . SER B 1 341 ? -24.422 21.5 17.156 1 80.5 341 SER B O 1
ATOM 9825 N N . LEU B 1 342 ? -22.531 22.344 16.438 1 82.06 342 LEU B N 1
ATOM 9826 C CA . LEU B 1 342 ? -21.922 21.062 16.141 1 82.06 342 LEU B CA 1
ATOM 9827 C C . LEU B 1 342 ? -21.844 20.188 17.391 1 82.06 342 LEU B C 1
ATOM 9829 O O . LEU B 1 342 ? -22.109 18.984 17.328 1 82.06 342 LEU B O 1
ATOM 9833 N N . ASP B 1 343 ? -21.562 20.859 18.406 1 85.88 343 ASP B N 1
ATOM 9834 C CA . ASP B 1 343 ? -21.422 20.094 19.641 1 85.88 343 ASP B CA 1
ATOM 9835 C C . ASP B 1 343 ? -22.766 19.547 20.109 1 85.88 343 ASP B C 1
ATOM 9837 O O . ASP B 1 343 ? -22.844 18.406 20.562 1 85.88 343 ASP B O 1
ATOM 9841 N N . ARG B 1 344 ? -23.75 20.281 20 1 83.88 344 ARG B N 1
ATOM 9842 C CA . ARG B 1 344 ? -25.078 19.828 20.406 1 83.88 344 ARG B CA 1
ATOM 9843 C C . ARG B 1 344 ? -25.531 18.641 19.547 1 83.88 344 ARG B C 1
ATOM 9845 O O . ARG B 1 344 ? -26.016 17.641 20.078 1 83.88 344 ARG B O 1
ATOM 9852 N N . THR B 1 345 ? -25.391 18.781 18.359 1 82.31 345 THR B N 1
ATOM 9853 C CA . THR B 1 345 ? -25.766 17.703 17.453 1 82.31 345 THR B CA 1
ATOM 9854 C C . THR B 1 345 ? -24.969 16.438 17.75 1 82.31 345 THR B C 1
ATOM 9856 O O . THR B 1 345 ? -25.531 15.344 17.797 1 82.31 345 THR B O 1
ATOM 9859 N N . GLY B 1 346 ? -23.734 16.625 17.938 1 85.62 346 GLY B N 1
ATOM 9860 C CA . GLY B 1 346 ? -22.891 15.477 18.234 1 85.62 346 GLY B CA 1
ATOM 9861 C C . GLY B 1 346 ? -23.266 14.766 19.516 1 85.62 346 GLY B C 1
ATOM 9862 O O . GLY B 1 346 ? -23.328 13.531 19.547 1 85.62 346 GLY B O 1
ATOM 9863 N N . ARG B 1 347 ? -23.625 15.508 20.453 1 87 347 ARG B N 1
ATOM 9864 C CA . ARG B 1 347 ? -24 14.938 21.734 1 87 347 ARG B CA 1
ATOM 9865 C C . ARG B 1 347 ? -25.312 14.156 21.641 1 87 347 ARG B C 1
ATOM 9867 O O . ARG B 1 347 ? -25.453 13.094 22.266 1 87 347 ARG B O 1
ATOM 9874 N N . GLU B 1 348 ? -26.078 14.648 20.906 1 85.44 348 GLU B N 1
ATOM 9875 C CA . GLU B 1 348 ? -27.359 13.969 20.766 1 85.44 348 GLU B CA 1
ATOM 9876 C C . GLU B 1 348 ? -27.219 12.672 19.969 1 85.44 348 GLU B C 1
ATOM 9878 O O . GLU B 1 348 ? -27.922 11.695 20.234 1 85.44 348 GLU B O 1
ATOM 9883 N N . LEU B 1 349 ? -26.391 12.711 19.109 1 84.81 349 LEU B N 1
ATOM 9884 C CA . LEU B 1 349 ? -26.156 11.516 18.312 1 84.81 349 LEU B CA 1
ATOM 9885 C C . LEU B 1 349 ? -25.547 10.398 19.156 1 84.81 349 LEU B C 1
ATOM 9887 O O . LEU B 1 349 ? -25.719 9.219 18.844 1 84.81 349 LEU B O 1
ATOM 9891 N N . LEU B 1 350 ? -24.891 10.773 20.172 1 86 350 LEU B N 1
ATOM 9892 C CA . LEU B 1 350 ? -24.25 9.789 21.047 1 86 350 LEU B CA 1
ATOM 9893 C C . LEU B 1 350 ? -25.312 8.938 21.75 1 86 350 LEU B C 1
ATOM 9895 O O . LEU B 1 350 ? -25.016 7.828 22.203 1 86 350 LEU B O 1
ATOM 9899 N N . PHE B 1 351 ? -26.547 9.438 21.734 1 86.62 351 PHE B N 1
ATOM 9900 C CA . PHE B 1 351 ? -27.609 8.727 22.453 1 86.62 351 PHE B CA 1
ATOM 9901 C C . PHE B 1 351 ? -28.328 7.773 21.5 1 86.62 351 PHE B C 1
ATOM 9903 O O . PHE B 1 351 ? -29.125 6.934 21.953 1 86.62 351 PHE B O 1
ATOM 9910 N N . VAL B 1 352 ? -28.016 7.781 20.344 1 80.69 352 VAL B N 1
ATOM 9911 C CA . VAL B 1 352 ? -28.781 7.074 19.328 1 80.69 352 VAL B CA 1
ATOM 9912 C C . VAL B 1 352 ? -28.641 5.566 19.531 1 80.69 352 VAL B C 1
ATOM 9914 O O . VAL B 1 352 ? -29.641 4.832 19.438 1 80.69 352 VAL B O 1
ATOM 9917 N N . PRO B 1 353 ? -27.469 5.055 19.844 1 80.25 353 PRO B N 1
ATOM 9918 C CA . PRO B 1 353 ? -27.312 3.602 19.953 1 80.25 353 PRO B CA 1
ATOM 9919 C C . PRO B 1 353 ? -27.922 3.035 21.234 1 80.25 353 PRO B C 1
ATOM 9921 O O . PRO B 1 353 ? -28.125 1.823 21.344 1 80.25 353 PRO B O 1
ATOM 9924 N N . VAL B 1 354 ? -28.297 3.895 22.109 1 83.56 354 VAL B N 1
ATOM 9925 C CA . VAL B 1 354 ? -28.844 3.455 23.391 1 83.56 354 VAL B CA 1
ATOM 9926 C C . VAL B 1 354 ? -30.281 2.957 23.203 1 83.56 354 VAL B C 1
ATOM 9928 O O . VAL B 1 354 ? -31.047 3.537 22.422 1 83.56 354 VAL B O 1
ATOM 9931 N N . GLU B 1 355 ? -30.562 1.873 23.906 1 81.5 355 GLU B N 1
ATOM 9932 C CA . GLU B 1 355 ? -31.906 1.306 23.828 1 81.5 355 GLU B CA 1
ATOM 9933 C C . GLU B 1 355 ? -32.969 2.312 24.281 1 81.5 355 GLU B C 1
ATOM 9935 O O . GLU B 1 355 ? -32.75 3.068 25.234 1 81.5 355 GLU B O 1
ATOM 9940 N N . MET B 1 356 ? -34.094 2.293 23.656 1 78.12 356 MET B N 1
ATOM 9941 C CA . MET B 1 356 ? -35.156 3.277 23.891 1 78.12 356 MET B CA 1
ATOM 9942 C C . MET B 1 356 ? -35.656 3.195 25.312 1 78.12 356 MET B C 1
ATOM 9944 O O . MET B 1 356 ? -35.938 4.223 25.938 1 78.12 356 MET B O 1
ATOM 9948 N N . LYS B 1 357 ? -35.656 2.027 25.797 1 76.25 357 LYS B N 1
ATOM 9949 C CA . LYS B 1 357 ? -36.156 1.86 27.156 1 76.25 357 LYS B CA 1
ATOM 9950 C C . LYS B 1 357 ? -35.25 2.545 28.172 1 76.25 357 LYS B C 1
ATOM 9952 O O . LYS B 1 357 ? -35.719 3.24 29.062 1 76.25 357 LYS B O 1
ATOM 9957 N N . LEU B 1 358 ? -34.094 2.395 27.938 1 79.06 358 LEU B N 1
ATOM 9958 C CA . LEU B 1 358 ? -33.094 3.002 28.812 1 79.06 358 LEU B CA 1
ATOM 9959 C C . LEU B 1 358 ? -33 4.504 28.562 1 79.06 358 LEU B C 1
ATOM 9961 O O . LEU B 1 358 ? -32.875 5.289 29.5 1 79.06 358 LEU B O 1
ATOM 9965 N N . LYS B 1 359 ? -33.188 4.934 27.406 1 82.38 359 LYS B N 1
ATOM 9966 C CA . LYS B 1 359 ? -33.062 6.336 27.016 1 82.38 359 LYS B CA 1
ATOM 9967 C C . LYS B 1 359 ? -34.188 7.172 27.609 1 82.38 359 LYS B C 1
ATOM 9969 O O . LYS B 1 359 ? -33.969 8.289 28.078 1 82.38 359 LYS B O 1
ATOM 9974 N N . LYS B 1 360 ? -35.281 6.598 27.562 1 78.69 360 LYS B N 1
ATOM 9975 C CA . LYS B 1 360 ? -36.469 7.293 28.047 1 78.69 360 LYS B CA 1
ATOM 9976 C C . LYS B 1 360 ? -36.344 7.648 29.516 1 78.69 360 LYS B C 1
ATOM 9978 O O . LYS B 1 360 ? -36.781 8.719 29.953 1 78.69 360 LYS B O 1
ATOM 9983 N N . ARG B 1 361 ? -35.594 6.883 30.172 1 77.56 361 ARG B N 1
ATOM 9984 C CA . ARG B 1 361 ? -35.531 7.074 31.625 1 77.56 361 ARG B CA 1
ATOM 9985 C C . ARG B 1 361 ? -34.281 7.855 32 1 77.56 361 ARG B C 1
ATOM 9987 O O . ARG B 1 361 ? -34.219 8.477 33.062 1 77.56 361 ARG B O 1
ATOM 9994 N N . THR B 1 362 ? -33.312 7.828 31.203 1 80.12 362 THR B N 1
ATOM 9995 C CA . THR B 1 362 ? -32.031 8.32 31.656 1 80.12 362 THR B CA 1
ATOM 9996 C C . THR B 1 362 ? -31.688 9.648 30.984 1 80.12 362 THR B C 1
ATOM 9998 O O . THR B 1 362 ? -31 10.484 31.578 1 80.12 362 THR B O 1
ATOM 10001 N N . LYS B 1 363 ? -32.125 9.93 29.828 1 84.19 363 LYS B N 1
ATOM 10002 C CA . LYS B 1 363 ? -31.656 11.086 29.047 1 84.19 363 LYS B CA 1
ATOM 10003 C C . LYS B 1 363 ? -32 12.391 29.75 1 84.19 363 LYS B C 1
ATOM 10005 O O . LYS B 1 363 ? -31.141 13.25 29.953 1 84.19 363 LYS B O 1
ATOM 10010 N N . VAL B 1 364 ? -33.25 12.523 30.125 1 81.12 364 VAL B N 1
ATOM 10011 C CA . VAL B 1 364 ? -33.688 13.75 30.766 1 81.12 364 VAL B CA 1
ATOM 10012 C C . VAL B 1 364 ? -32.969 13.93 32.094 1 81.12 364 VAL B C 1
ATOM 10014 O O . VAL B 1 364 ? -32.594 15.039 32.469 1 81.12 364 VAL B O 1
ATOM 10017 N N . PHE B 1 365 ? -32.812 12.898 32.75 1 78.56 365 PHE B N 1
ATOM 10018 C CA . PHE B 1 365 ? -32.094 12.953 34.031 1 78.56 365 PHE B CA 1
ATOM 10019 C C . PHE B 1 365 ? -30.672 13.453 33.812 1 78.56 365 PHE B C 1
ATOM 10021 O O . PHE B 1 365 ? -30.219 14.336 34.531 1 78.56 365 PHE B O 1
ATOM 10028 N N . ILE B 1 366 ? -30.078 12.922 32.875 1 83.38 366 ILE B N 1
ATOM 10029 C CA . ILE B 1 366 ? -28.688 13.281 32.625 1 83.38 366 ILE B CA 1
ATOM 10030 C C . ILE B 1 366 ? -28.594 14.75 32.219 1 83.38 366 ILE B C 1
ATOM 10032 O O . ILE B 1 366 ? -27.766 15.492 32.75 1 83.38 366 ILE B O 1
ATOM 10036 N N . ASP B 1 367 ? -29.453 15.148 31.422 1 84.19 367 ASP B N 1
ATOM 10037 C CA . ASP B 1 367 ? -29.391 16.531 30.938 1 84.19 367 ASP B CA 1
ATOM 10038 C C . ASP B 1 367 ? -29.656 17.516 32.062 1 84.19 367 ASP B C 1
ATOM 10040 O O . ASP B 1 367 ? -28.922 18.484 32.25 1 84.19 367 ASP B O 1
ATOM 10044 N N . LEU B 1 368 ? -30.609 17.188 32.812 1 81.5 368 LEU B N 1
ATOM 10045 C CA . LEU B 1 368 ? -31.016 18.094 33.875 1 81.5 368 LEU B CA 1
ATOM 10046 C C . LEU B 1 368 ? -30.016 18.078 35.031 1 81.5 368 LEU B C 1
ATOM 10048 O O . LEU B 1 368 ? -29.531 19.125 35.469 1 81.5 368 LEU B O 1
ATOM 10052 N N . PHE B 1 369 ? -29.75 16.938 35.438 1 77.38 369 PHE B N 1
ATOM 10053 C CA . PHE B 1 369 ? -28.922 16.766 36.625 1 77.38 369 PHE B CA 1
ATOM 10054 C C . PHE B 1 369 ? -27.484 17.156 36.344 1 77.38 369 PHE B C 1
ATOM 10056 O O . PHE B 1 369 ? -26.859 17.859 37.125 1 77.38 369 PHE B O 1
ATOM 10063 N N . VAL B 1 370 ? -27 16.719 35.281 1 82.25 370 VAL B N 1
ATOM 10064 C CA . VAL B 1 370 ? -25.578 16.906 35.031 1 82.25 370 VAL B CA 1
ATOM 10065 C C . VAL B 1 370 ? -25.312 18.359 34.625 1 82.25 370 VAL B C 1
ATOM 10067 O O . VAL B 1 370 ? -24.344 18.984 35.062 1 82.25 370 VAL B O 1
ATOM 10070 N N . ASP B 1 371 ? -26.188 18.875 33.812 1 82.75 371 ASP B N 1
ATOM 10071 C CA . ASP B 1 371 ? -25.984 20.234 33.344 1 82.75 371 ASP B CA 1
ATOM 10072 C C . ASP B 1 371 ? -26.031 21.219 34.531 1 82.75 371 ASP B C 1
ATOM 10074 O O . ASP B 1 371 ? -25.094 22 34.719 1 82.75 371 ASP B O 1
ATOM 10078 N N . ASN B 1 372 ? -27.031 21.125 35.312 1 80.38 372 ASN B N 1
ATOM 10079 C CA . ASN B 1 372 ? -27.188 22.047 36.438 1 80.38 372 ASN B CA 1
ATOM 10080 C C . ASN B 1 372 ? -26.25 21.703 37.562 1 80.38 372 ASN B C 1
ATOM 10082 O O . ASN B 1 372 ? -25.719 22.578 38.25 1 80.38 372 ASN B O 1
ATOM 10086 N N . GLY B 1 373 ? -26.094 20.438 37.75 1 77.44 373 GLY B N 1
ATOM 10087 C CA . GLY B 1 373 ? -25.141 20.016 38.781 1 77.44 373 GLY B CA 1
ATOM 10088 C C . GLY B 1 373 ? -23.719 20.453 38.5 1 77.44 373 GLY B C 1
ATOM 10089 O O . GLY B 1 373 ? -23.031 20.953 39.406 1 77.44 373 GLY B O 1
ATOM 10090 N N . ALA B 1 374 ? -23.391 20.281 37.312 1 83 374 ALA B N 1
ATOM 10091 C CA . ALA B 1 374 ? -22.047 20.688 36.906 1 83 374 ALA B CA 1
ATOM 10092 C C . ALA B 1 374 ? -21.875 22.203 36.969 1 83 374 ALA B C 1
ATOM 10094 O O . ALA B 1 374 ? -20.797 22.703 37.312 1 83 374 ALA B O 1
ATOM 10095 N N . GLN B 1 375 ? -22.922 22.828 36.594 1 80.25 375 GLN B N 1
ATOM 10096 C CA . GLN B 1 375 ? -22.875 24.297 36.688 1 80.25 375 GLN B CA 1
ATOM 10097 C C . GLN B 1 375 ? -22.703 24.75 38.156 1 80.25 375 GLN B C 1
ATOM 10099 O O . GLN B 1 375 ? -21.938 25.656 38.438 1 80.25 375 GLN B O 1
ATOM 10104 N N . GLY B 1 376 ? -23.453 24.141 39.031 1 75 376 GLY B N 1
ATOM 10105 C CA . GLY B 1 376 ? -23.297 24.422 40.438 1 75 376 GLY B CA 1
ATOM 10106 C C . GLY B 1 376 ? -21.906 24.094 40.969 1 75 376 GLY B C 1
ATOM 10107 O O . GLY B 1 376 ? -21.312 24.875 41.719 1 75 376 GLY B O 1
ATOM 10108 N N . PHE B 1 377 ? -21.453 23.094 40.5 1 79.75 377 PHE B N 1
ATOM 10109 C CA . PHE B 1 377 ? -20.109 22.688 40.875 1 79.75 377 PHE B CA 1
ATOM 10110 C C . PHE B 1 377 ? -19.062 23.656 40.375 1 79.75 377 PHE B C 1
ATOM 10112 O O . PHE B 1 377 ? -18.109 23.984 41.062 1 79.75 377 PHE B O 1
ATOM 10119 N N . ALA B 1 378 ? -19.25 24.047 39.188 1 81.88 378 ALA B N 1
ATOM 10120 C CA . ALA B 1 378 ? -18.328 25.016 38.594 1 81.88 378 ALA B CA 1
ATOM 10121 C C . ALA B 1 378 ? -18.344 26.328 39.406 1 81.88 378 ALA B C 1
ATOM 10123 O O . ALA B 1 378 ? -17.297 26.938 39.625 1 81.88 378 ALA B O 1
ATOM 10124 N N . GLY B 1 379 ? -19.516 26.75 39.844 1 75.31 379 GLY B N 1
ATOM 10125 C CA . GLY B 1 379 ? -19.625 27.938 40.688 1 75.31 379 GLY B CA 1
ATOM 10126 C C . GLY B 1 379 ? -18.875 27.797 42 1 75.31 379 GLY B C 1
ATOM 10127 O O . GLY B 1 379 ? -18.172 28.734 42.406 1 75.31 379 GLY B O 1
ATOM 10128 N N . LEU B 1 380 ? -19 26.656 42.531 1 75.56 380 LEU B N 1
ATOM 10129 C CA . LEU B 1 380 ? -18.297 26.391 43.781 1 75.56 380 LEU B CA 1
ATOM 10130 C C . LEU B 1 380 ? -16.781 26.359 43.562 1 75.56 380 LEU B C 1
ATOM 10132 O O . LEU B 1 380 ? -16.016 26.875 44.375 1 75.56 380 LEU B O 1
ATOM 10136 N N . LEU B 1 381 ? -16.453 25.812 42.5 1 80.69 381 LEU B N 1
ATOM 10137 C CA . LEU B 1 381 ? -15.039 25.734 42.156 1 80.69 381 LEU B CA 1
ATOM 10138 C C . LEU B 1 381 ? -14.461 27.125 41.938 1 80.69 381 LEU B C 1
ATOM 10140 O O . LEU B 1 381 ? -13.336 27.422 42.344 1 80.69 381 LEU B O 1
ATOM 10144 N N . LEU B 1 382 ? -15.211 27.938 41.312 1 80.44 382 LEU B N 1
ATOM 10145 C CA . LEU B 1 382 ? -14.773 29.312 41.062 1 80.44 382 LEU B CA 1
ATOM 10146 C C . LEU B 1 382 ? -14.609 30.078 42.375 1 80.44 382 LEU B C 1
ATOM 10148 O O . LEU B 1 382 ? -13.656 30.844 42.531 1 80.44 382 LEU B O 1
ATOM 10152 N N . LEU B 1 383 ? -15.531 29.859 43.281 1 73.94 383 LEU B N 1
ATOM 10153 C CA . LEU B 1 383 ? -15.469 30.516 44.562 1 73.94 383 LEU B CA 1
ATOM 10154 C C . LEU B 1 383 ? -14.227 30.078 45.344 1 73.94 383 LEU B C 1
ATOM 10156 O O . LEU B 1 383 ? -13.539 30.922 45.938 1 73.94 383 LEU B O 1
ATOM 10160 N N . LEU B 1 384 ? -13.992 28.859 45.25 1 75.12 384 LEU B N 1
ATOM 10161 C CA . LEU B 1 384 ? -12.836 28.312 45.938 1 75.12 384 LEU B CA 1
ATOM 10162 C C . LEU B 1 384 ? -11.539 28.812 45.312 1 75.12 384 LEU B C 1
ATOM 10164 O O . LEU B 1 384 ? -10.609 29.203 46.031 1 75.12 384 LEU B O 1
ATOM 10168 N N . LEU B 1 385 ? -11.492 28.906 44.031 1 80.12 385 LEU B N 1
ATOM 10169 C CA . LEU B 1 385 ? -10.266 29.25 43.312 1 80.12 385 LEU B CA 1
ATOM 10170 C C . LEU B 1 385 ? -10.008 30.75 43.406 1 80.12 385 LEU B C 1
ATOM 10172 O O . LEU B 1 385 ? -8.852 31.188 43.469 1 80.12 385 LEU B O 1
ATOM 10176 N N . THR B 1 386 ? -11.008 31.609 43.344 1 72.44 386 THR B N 1
ATOM 10177 C CA . THR B 1 386 ? -10.82 33.062 43.344 1 72.44 386 THR B CA 1
ATOM 10178 C C . THR B 1 386 ? -10.75 33.625 44.75 1 72.44 386 THR B C 1
ATOM 10180 O O . THR B 1 386 ? -9.945 34.5 45.031 1 72.44 386 THR B O 1
ATOM 10183 N N . PHE B 1 387 ? -11.57 33.188 45.625 1 62.84 387 PHE B N 1
ATOM 10184 C CA . PHE B 1 387 ? -11.633 33.75 46.969 1 62.84 387 PHE B CA 1
ATOM 10185 C C . PHE B 1 387 ? -10.609 33.125 47.875 1 62.84 387 PHE B C 1
ATOM 10187 O O . PHE B 1 387 ? -9.961 33.812 48.688 1 62.84 387 PHE B O 1
ATOM 10194 N N . GLN B 1 388 ? -10.492 31.859 47.781 1 60.12 388 GLN B N 1
ATOM 10195 C CA . GLN B 1 388 ? -9.602 31.188 48.719 1 60.12 388 GLN B CA 1
ATOM 10196 C C . GLN B 1 388 ? -8.172 31.141 48.188 1 60.12 388 GLN B C 1
ATOM 10198 O O . GLN B 1 388 ? -7.227 31.453 48.906 1 60.12 388 GLN B O 1
ATOM 10203 N N . LEU B 1 389 ? -8.062 30.891 46.906 1 70.38 389 LEU B N 1
ATOM 10204 C CA . LEU B 1 389 ? -6.723 30.734 46.375 1 70.38 389 LEU B CA 1
ATOM 10205 C C . LEU B 1 389 ? -6.285 32 45.625 1 70.38 389 LEU B C 1
ATOM 10207 O O . LEU B 1 389 ? -5.121 32.125 45.25 1 70.38 389 LEU B O 1
ATOM 10211 N N . THR B 1 390 ? -7.129 33.031 45.531 1 69.75 390 THR B N 1
ATOM 10212 C CA . THR B 1 390 ? -6.902 34.344 44.938 1 69.75 390 THR B CA 1
ATOM 10213 C C . THR B 1 390 ? -6.23 34.219 43.594 1 69.75 390 THR B C 1
ATOM 10215 O O . THR B 1 390 ? -5.254 34.906 43.312 1 69.75 390 THR B O 1
ATOM 10218 N N . LEU B 1 391 ? -6.754 33.25 42.875 1 76.56 391 LEU B N 1
ATOM 10219 C CA . LEU B 1 391 ? -6.184 33.094 41.531 1 76.56 391 LEU B CA 1
ATOM 10220 C C . LEU B 1 391 ? -6.648 34.219 40.625 1 76.56 391 LEU B C 1
ATOM 10222 O O . LEU B 1 391 ? -7.801 34.656 40.688 1 76.56 391 LEU B O 1
ATOM 10226 N N . THR B 1 392 ? -5.723 34.688 39.844 1 77.25 392 THR B N 1
ATOM 10227 C CA . THR B 1 392 ? -6.039 35.719 38.844 1 77.25 392 THR B CA 1
ATOM 10228 C C . THR B 1 392 ? -6.738 35.094 37.625 1 77.25 392 THR B C 1
ATOM 10230 O O . THR B 1 392 ? -6.785 33.875 37.5 1 77.25 392 THR B O 1
ATOM 10233 N N . VAL B 1 393 ? -7.406 35.906 36.844 1 80.12 393 VAL B N 1
ATOM 10234 C CA . VAL B 1 393 ? -8.133 35.5 35.656 1 80.12 393 VAL B CA 1
ATOM 10235 C C . VAL B 1 393 ? -7.191 34.719 34.719 1 80.12 393 VAL B C 1
ATOM 10237 O O . VAL B 1 393 ? -7.598 33.781 34.062 1 80.12 393 VAL B O 1
ATOM 10240 N N . GLN B 1 394 ? -6.02 35.062 34.75 1 81.81 394 GLN B N 1
ATOM 10241 C CA . GLN B 1 394 ? -5.008 34.438 33.906 1 81.81 394 GLN B CA 1
ATOM 10242 C C . GLN B 1 394 ? -4.695 33.031 34.406 1 81.81 394 GLN B C 1
ATOM 10244 O O . GLN B 1 394 ? -4.547 32.094 33.625 1 81.81 394 GLN B O 1
ATOM 10249 N N . GLN B 1 395 ? -4.66 32.906 35.688 1 81.06 395 GLN B N 1
ATOM 10250 C CA . GLN B 1 395 ? -4.336 31.609 36.281 1 81.06 395 GLN B CA 1
ATOM 10251 C C . GLN B 1 395 ? -5.504 30.625 36.156 1 81.06 395 GLN B C 1
ATOM 10253 O O . GLN B 1 395 ? -5.305 29.406 36.125 1 81.06 395 GLN B O 1
ATOM 10258 N N . LEU B 1 396 ? -6.625 31.219 36.094 1 85.88 396 LEU B N 1
ATOM 10259 C CA . LEU B 1 396 ? -7.809 30.391 35.906 1 85.88 396 LEU B CA 1
ATOM 10260 C C . LEU B 1 396 ? -7.75 29.672 34.562 1 85.88 396 LEU B C 1
ATOM 10262 O O . LEU B 1 396 ? -8.328 28.609 34.375 1 85.88 396 LEU B O 1
ATOM 10266 N N . SER B 1 397 ? -7.07 30.219 33.625 1 88.12 397 SER B N 1
ATOM 10267 C CA . SER B 1 397 ? -6.934 29.609 32.281 1 88.12 397 SER B CA 1
ATOM 10268 C C . SER B 1 397 ? -6.164 28.297 32.344 1 88.12 397 SER B C 1
ATOM 10270 O O . SER B 1 397 ? -6.402 27.391 31.562 1 88.12 397 SER B O 1
ATOM 10272 N N . LEU B 1 398 ? -5.332 28.203 33.281 1 86 398 LEU B N 1
ATOM 10273 C CA . LEU B 1 398 ? -4.574 26.969 33.438 1 86 398 LEU B CA 1
ATOM 10274 C C . LEU B 1 398 ? -5.48 25.844 33.906 1 86 398 LEU B C 1
ATOM 10276 O O . LEU B 1 398 ? -5.324 24.688 33.469 1 86 398 LEU B O 1
ATOM 10280 N N . VAL B 1 399 ? -6.371 26.234 34.75 1 85.56 399 VAL B N 1
ATOM 10281 C CA . VAL B 1 399 ? -7.336 25.25 35.219 1 85.56 399 VAL B CA 1
ATOM 10282 C C . VAL B 1 399 ? -8.227 24.797 34.062 1 85.56 399 VAL B C 1
ATOM 10284 O O . VAL B 1 399 ? -8.508 23.609 33.906 1 85.56 399 VAL B O 1
ATOM 10287 N N . VAL B 1 400 ? -8.586 25.719 33.281 1 90.75 400 VAL B N 1
ATOM 10288 C CA . VAL B 1 400 ? -9.453 25.438 32.125 1 90.75 400 VAL B CA 1
ATOM 10289 C C . VAL B 1 400 ? -8.719 24.547 31.141 1 90.75 400 VAL B C 1
ATOM 10291 O O . VAL B 1 400 ? -9.305 23.609 30.578 1 90.75 400 VAL B O 1
ATOM 10294 N N . ILE B 1 401 ? -7.484 24.797 30.969 1 89.94 401 ILE B N 1
ATOM 10295 C CA . ILE B 1 401 ? -6.676 24 30.047 1 89.94 401 ILE B CA 1
ATOM 10296 C C . ILE B 1 401 ? -6.629 22.562 30.531 1 89.94 401 ILE B C 1
ATOM 10298 O O . ILE B 1 401 ? -6.789 21.625 29.75 1 89.94 401 ILE B O 1
ATOM 10302 N N . GLY B 1 402 ? -6.422 22.391 31.812 1 88.56 402 GLY B N 1
ATOM 10303 C CA . GLY B 1 402 ? -6.438 21.062 32.375 1 88.56 402 GLY B CA 1
ATOM 10304 C C . GLY B 1 402 ? -7.758 20.344 32.156 1 88.56 402 GLY B C 1
ATOM 10305 O O . GLY B 1 402 ? -7.777 19.156 31.797 1 88.56 402 GLY B O 1
ATOM 10306 N N . LEU B 1 403 ? -8.82 21.031 32.312 1 91.69 403 LEU B N 1
ATOM 10307 C CA . LEU B 1 403 ? -10.148 20.453 32.156 1 91.69 403 LEU B CA 1
ATOM 10308 C C . LEU B 1 403 ? -10.422 20.125 30.688 1 91.69 403 LEU B C 1
ATOM 10310 O O . LEU B 1 403 ? -11.047 19.109 30.391 1 91.69 403 LEU B O 1
ATOM 10314 N N . LEU B 1 404 ? -9.906 20.922 29.875 1 92.44 404 LEU B N 1
ATOM 10315 C CA . LEU B 1 404 ? -10.133 20.703 28.438 1 92.44 404 LEU B CA 1
ATOM 10316 C C . LEU B 1 404 ? -9.352 19.5 27.938 1 92.44 404 LEU B C 1
ATOM 10318 O O . LEU B 1 404 ? -9.836 18.766 27.078 1 92.44 404 LEU B O 1
ATOM 10322 N N . VAL B 1 405 ? -8.195 19.328 28.438 1 88.44 405 VAL B N 1
ATOM 10323 C CA . VAL B 1 405 ? -7.418 18.141 28.078 1 88.44 405 VAL B CA 1
ATOM 10324 C C . VAL B 1 405 ? -8.156 16.891 28.516 1 88.44 405 VAL B C 1
ATOM 10326 O O . VAL B 1 405 ? -8.25 15.914 27.75 1 88.44 405 VAL B O 1
ATOM 10329 N N . CYS B 1 406 ? -8.734 16.984 29.625 1 89.56 406 CYS B N 1
ATOM 10330 C CA . CYS B 1 406 ? -9.539 15.867 30.109 1 89.56 406 CYS B CA 1
ATOM 10331 C C . CYS B 1 406 ? -10.766 15.656 29.234 1 89.56 406 CYS B C 1
ATOM 10333 O O . CYS B 1 406 ? -11.156 14.516 28.969 1 89.56 406 CYS B O 1
ATOM 10335 N N . TRP B 1 407 ? -11.312 16.734 28.828 1 92.44 407 TRP B N 1
ATOM 10336 C CA . TRP B 1 407 ? -12.484 16.703 27.953 1 92.44 407 TRP B CA 1
ATOM 10337 C C . TRP B 1 407 ? -12.141 16.047 26.625 1 92.44 407 TRP B C 1
ATOM 10339 O O . TRP B 1 407 ? -12.891 15.195 26.125 1 92.44 407 TRP B O 1
ATOM 10349 N N . ILE B 1 408 ? -11.047 16.281 26.125 1 90.31 408 ILE B N 1
ATOM 10350 C CA . ILE B 1 408 ? -10.625 15.719 24.844 1 90.31 408 ILE B CA 1
ATOM 10351 C C . ILE B 1 408 ? -10.383 14.219 25 1 90.31 408 ILE B C 1
ATOM 10353 O O . ILE B 1 408 ? -10.781 13.43 24.125 1 90.31 408 ILE B O 1
ATOM 10357 N N . ILE B 1 409 ? -9.828 13.812 26.031 1 88.25 409 ILE B N 1
ATOM 10358 C CA . ILE B 1 409 ? -9.562 12.398 26.281 1 88.25 409 ILE B CA 1
ATOM 10359 C C . ILE B 1 409 ? -10.883 11.641 26.406 1 88.25 409 ILE B C 1
ATOM 10361 O O . ILE B 1 409 ? -11.047 10.57 25.812 1 88.25 409 ILE B O 1
ATOM 10365 N N . LEU B 1 410 ? -11.781 12.25 27.047 1 88.94 410 LEU B N 1
ATOM 10366 C CA . LEU B 1 410 ? -13.078 11.609 27.219 1 88.94 410 LEU B CA 1
ATOM 10367 C C . LEU B 1 410 ? -13.828 11.555 25.891 1 88.94 410 LEU B C 1
ATOM 10369 O O . LEU B 1 410 ? -14.562 10.594 25.625 1 88.94 410 LEU B O 1
ATOM 10373 N N . ALA B 1 411 ? -13.609 12.531 25.156 1 89.25 411 ALA B N 1
ATOM 10374 C CA . ALA B 1 411 ? -14.266 12.57 23.859 1 89.25 411 ALA B CA 1
ATOM 10375 C C . ALA B 1 411 ? -13.758 11.453 22.953 1 89.25 411 ALA B C 1
ATOM 10377 O O . ALA B 1 411 ? -14.531 10.852 22.219 1 89.25 411 ALA B O 1
ATOM 10378 N N . LEU B 1 412 ? -12.547 11.086 23.047 1 86.88 412 LEU B N 1
ATOM 10379 C CA . LEU B 1 412 ? -11.984 10 22.25 1 86.88 412 LEU B CA 1
ATOM 10380 C C . LEU B 1 412 ? -12.484 8.648 22.75 1 86.88 412 LEU B C 1
ATOM 10382 O O . LEU B 1 412 ? -12.742 7.75 21.953 1 86.88 412 LEU B O 1
ATOM 10386 N N . TRP B 1 413 ? -12.672 8.68 24.016 1 87 413 TRP B N 1
ATOM 10387 C CA . TRP B 1 413 ? -13.164 7.438 24.609 1 87 413 TRP B CA 1
ATOM 10388 C C . TRP B 1 413 ? -14.625 7.203 24.234 1 87 413 TRP B C 1
ATOM 10390 O O . TRP B 1 413 ? -15.047 6.062 24.031 1 87 413 TRP B O 1
ATOM 10400 N N . VAL B 1 414 ? -15.336 8.188 24.188 1 87.69 414 VAL B N 1
ATOM 10401 C CA . VAL B 1 414 ? -16.766 8.062 23.906 1 87.69 414 VAL B CA 1
ATOM 10402 C C . VAL B 1 414 ? -16.969 7.621 22.453 1 87.69 414 VAL B C 1
ATOM 10404 O O . VAL B 1 414 ? -17.922 6.895 22.156 1 87.69 414 VAL B O 1
ATOM 10407 N N . GLN B 1 415 ? -16.172 8.023 21.688 1 84.38 415 GLN B N 1
ATOM 10408 C CA . GLN B 1 415 ? -16.266 7.586 20.297 1 84.38 415 GLN B CA 1
ATOM 10409 C C . GLN B 1 415 ? -16.109 6.07 20.188 1 84.38 415 GLN B C 1
ATOM 10411 O O . GLN B 1 415 ? -16.875 5.422 19.469 1 84.38 415 GLN B O 1
ATOM 10416 N N . ARG B 1 416 ? -15.203 5.578 20.922 1 85 416 ARG B N 1
ATOM 10417 C CA . ARG B 1 416 ? -14.984 4.137 20.891 1 85 416 ARG B CA 1
ATOM 10418 C C . ARG B 1 416 ? -16.172 3.391 21.5 1 85 416 ARG B C 1
ATOM 10420 O O . ARG B 1 416 ? -16.578 2.34 20.984 1 85 416 ARG B O 1
ATOM 10427 N N . SER B 1 417 ? -16.641 4.012 22.469 1 86.06 417 SER B N 1
ATOM 10428 C CA . SER B 1 417 ? -17.781 3.391 23.109 1 86.06 417 SER B CA 1
ATOM 10429 C C . SER B 1 417 ? -19.016 3.428 22.203 1 86.06 417 SER B C 1
ATOM 10431 O O . SER B 1 417 ? -19.828 2.506 22.219 1 86.06 417 SER B O 1
ATOM 10433 N N . TYR B 1 418 ? -19.172 4.449 21.5 1 86.19 418 TYR B N 1
ATOM 10434 C CA . TYR B 1 418 ? -20.25 4.598 20.547 1 86.19 418 TYR B CA 1
ATOM 10435 C C . TYR B 1 418 ? -20.25 3.451 19.547 1 86.19 418 TYR B C 1
ATOM 10437 O O . TYR B 1 418 ? -21.297 2.832 19.297 1 86.19 418 TYR B O 1
ATOM 10445 N N . VAL B 1 419 ? -19.203 3.072 19.062 1 84.94 419 VAL B N 1
ATOM 10446 C CA . VAL B 1 419 ? -19.062 2.016 18.062 1 84.94 419 VAL B CA 1
ATOM 10447 C C . VAL B 1 419 ? -19.328 0.657 18.719 1 84.94 419 VAL B C 1
ATOM 10449 O O . VAL B 1 419 ? -20 -0.197 18.141 1 84.94 419 VAL B O 1
ATOM 10452 N N . ASN B 1 420 ? -18.844 0.553 19.875 1 85.12 420 ASN B N 1
ATOM 10453 C CA . ASN B 1 420 ? -19 -0.713 20.594 1 85.12 420 ASN B CA 1
ATOM 10454 C C . ASN B 1 420 ? -20.469 -0.978 20.938 1 85.12 420 ASN B C 1
ATOM 10456 O O . ASN B 1 420 ? -20.906 -2.129 20.969 1 85.12 420 ASN B O 1
ATOM 10460 N N . GLU B 1 421 ? -21.141 0.073 21.203 1 85.62 421 GLU B N 1
ATOM 10461 C CA . GLU B 1 421 ? -22.547 -0.085 21.516 1 85.62 421 GLU B CA 1
ATOM 10462 C C . GLU B 1 421 ? -23.328 -0.606 20.297 1 85.62 421 GLU B C 1
ATOM 10464 O O . GLU B 1 421 ? -24.219 -1.448 20.438 1 85.62 421 GLU B O 1
ATOM 10469 N N . PHE B 1 422 ? -23.031 -0.151 19.234 1 84.38 422 PHE B N 1
ATOM 10470 C CA . PHE B 1 422 ? -23.672 -0.65 18.031 1 84.38 422 PHE B CA 1
ATOM 10471 C C . PHE B 1 422 ? -23.281 -2.1 17.766 1 84.38 422 PHE B C 1
ATOM 10473 O O . PHE B 1 422 ? -24.125 -2.906 17.344 1 84.38 422 PHE B O 1
ATOM 10480 N N . ARG B 1 423 ? -22.047 -2.354 17.938 1 86 423 ARG B N 1
ATOM 10481 C CA . ARG B 1 423 ? -21.562 -3.717 17.75 1 86 423 ARG B CA 1
ATOM 10482 C C . ARG B 1 423 ? -22.344 -4.699 18.609 1 86 423 ARG B C 1
ATOM 10484 O O . ARG B 1 423 ? -22.828 -5.723 18.125 1 86 423 ARG B O 1
ATOM 10491 N N . GLU B 1 424 ? -22.469 -4.32 19.844 1 83.75 424 GLU B N 1
ATOM 10492 C CA . GLU B 1 424 ? -23.156 -5.191 20.797 1 83.75 424 GLU B CA 1
ATOM 10493 C C . GLU B 1 424 ? -24.641 -5.32 20.453 1 83.75 424 GLU B C 1
ATOM 10495 O O . GLU B 1 424 ? -25.219 -6.406 20.547 1 83.75 424 GLU B O 1
ATOM 10500 N N . SER B 1 425 ? -25.172 -4.258 20.062 1 82.88 425 SER B N 1
ATOM 10501 C CA . SER B 1 425 ? -26.578 -4.27 19.703 1 82.88 425 SER B CA 1
ATOM 10502 C C . SER B 1 425 ? -26.828 -5.172 18.5 1 82.88 425 SER B C 1
ATOM 10504 O O . SER B 1 425 ? -27.75 -5.988 18.516 1 82.88 425 SER B O 1
ATOM 10506 N N . VAL B 1 426 ? -26.031 -5.098 17.547 1 84.5 426 VAL B N 1
ATOM 10507 C CA . VAL B 1 426 ? -26.188 -5.895 16.344 1 84.5 426 VAL B CA 1
ATOM 10508 C C . VAL B 1 426 ? -25.922 -7.363 16.656 1 84.5 426 VAL B C 1
ATOM 10510 O O . VAL B 1 426 ? -26.672 -8.242 16.219 1 84.5 426 VAL B O 1
ATOM 10513 N N . GLU B 1 427 ? -24.891 -7.605 17.375 1 85.06 427 GLU B N 1
ATOM 10514 C CA . GLU B 1 427 ? -24.531 -8.977 17.719 1 85.06 427 GLU B CA 1
ATOM 10515 C C . GLU B 1 427 ? -25.656 -9.656 18.516 1 85.06 427 GLU B C 1
ATOM 10517 O O . GLU B 1 427 ? -26 -10.805 18.234 1 85.06 427 GLU B O 1
ATOM 10522 N N . LYS B 1 428 ? -26.203 -8.938 19.391 1 81.44 428 LYS B N 1
ATOM 10523 C CA . LYS B 1 428 ? -27.266 -9.477 20.234 1 81.44 428 LYS B CA 1
ATOM 10524 C C . LYS B 1 428 ? -28.531 -9.766 19.406 1 81.44 428 LYS B C 1
ATOM 10526 O O . LYS B 1 428 ? -29.141 -10.812 19.562 1 81.44 428 LYS B O 1
ATOM 10531 N N . GLN B 1 429 ? -28.828 -8.922 18.531 1 79.38 429 GLN B N 1
ATOM 10532 C CA . GLN B 1 429 ? -30.047 -9.055 17.734 1 79.38 429 GLN B CA 1
ATOM 10533 C C . GLN B 1 429 ? -29.906 -10.164 16.688 1 79.38 429 GLN B C 1
ATOM 10535 O O . GLN B 1 429 ? -30.875 -10.852 16.375 1 79.38 429 GLN B O 1
ATOM 10540 N N . VAL B 1 430 ? -28.719 -10.312 16.25 1 79.5 430 VAL B N 1
ATOM 10541 C CA . VAL B 1 430 ? -28.469 -11.328 15.234 1 79.5 430 VAL B CA 1
ATOM 10542 C C . VAL B 1 430 ? -28.422 -12.711 15.883 1 79.5 430 VAL B C 1
ATOM 10544 O O . VAL B 1 430 ? -28.922 -13.688 15.328 1 79.5 430 VAL B O 1
ATOM 10547 N N . ASN B 1 431 ? -27.688 -12.867 17.031 1 73.38 431 ASN B N 1
ATOM 10548 C CA . ASN B 1 431 ? -27.531 -14.141 17.719 1 73.38 431 ASN B CA 1
ATOM 10549 C C . ASN B 1 431 ? -28.844 -14.57 18.391 1 73.38 431 ASN B C 1
ATOM 10551 O O . ASN B 1 431 ? -29.09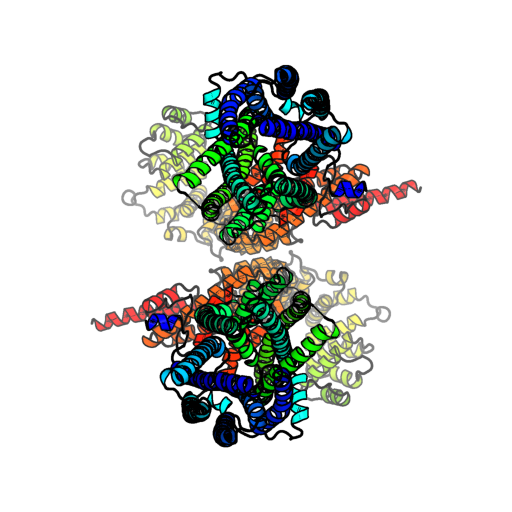4 -15.766 18.562 1 73.38 431 ASN B O 1
ATOM 10555 N N . ASP B 1 432 ? -29.531 -13.758 19 1 65 432 ASP B N 1
ATOM 10556 C CA . ASP B 1 432 ? -30.828 -14.094 19.578 1 65 432 ASP B CA 1
ATOM 10557 C C . ASP B 1 432 ? -31.734 -14.781 18.562 1 65 432 ASP B C 1
ATOM 10559 O O . ASP B 1 432 ? -32.5 -15.672 18.906 1 65 432 ASP B O 1
ATOM 10563 N N . ASN B 1 433 ? -31.453 -14.578 17.453 1 56.5 433 ASN B N 1
ATOM 10564 C CA . ASN B 1 433 ? -32.25 -15.266 16.422 1 56.5 433 ASN B CA 1
ATOM 10565 C C . ASN B 1 433 ? -31.734 -16.688 16.188 1 56.5 433 ASN B C 1
ATOM 10567 O O . ASN B 1 433 ? -32.531 -17.578 15.852 1 56.5 433 ASN B O 1
ATOM 10571 N N . HIS B 1 434 ? -30.391 -17.078 16.469 1 51.53 434 HIS B N 1
ATOM 10572 C CA . HIS B 1 434 ? -29.859 -18.391 16.156 1 51.53 434 HIS B CA 1
ATOM 10573 C C . HIS B 1 434 ? -29.688 -19.234 17.422 1 51.53 434 HIS B C 1
ATOM 10575 O O . HIS B 1 434 ? -29.312 -20.406 17.344 1 51.53 434 HIS B O 1
ATOM 10581 N N . ALA B 1 435 ? -29.5 -18.844 18.656 1 44.88 435 ALA B N 1
ATOM 10582 C CA . ALA B 1 435 ? -29.219 -19.609 19.859 1 44.88 435 ALA B CA 1
ATOM 10583 C C . ALA B 1 435 ? -30.156 -20.812 19.969 1 44.88 435 ALA B C 1
ATOM 10585 O O . ALA B 1 435 ? -29.953 -21.688 20.812 1 44.88 435 ALA B O 1
ATOM 10586 N N . GLU B 1 436 ? -31.078 -20.953 19.219 1 41.28 436 GLU B N 1
ATOM 10587 C CA . GLU B 1 436 ? -31.875 -22.141 19.547 1 41.28 436 GLU B CA 1
ATOM 10588 C C . GLU B 1 436 ? -31.062 -23.422 19.344 1 41.28 436 GLU B C 1
ATOM 10590 O O . GLU B 1 436 ? -31.359 -24.438 19.969 1 41.28 436 GLU B O 1
ATOM 10595 N N . THR B 1 437 ? -30.094 -23.547 18.391 1 38.12 437 THR B N 1
ATOM 10596 C CA . THR B 1 437 ? -29.781 -24.906 17.984 1 38.12 437 THR B CA 1
ATOM 10597 C C . THR B 1 437 ? -28.547 -25.422 18.703 1 38.12 437 THR B C 1
ATOM 10599 O O . THR B 1 437 ? -28.047 -26.516 18.422 1 38.12 437 THR B O 1
ATOM 10602 N N . ARG B 1 438 ? -27.609 -24.766 19.328 1 39.78 438 ARG B N 1
ATOM 10603 C CA . ARG B 1 438 ? -26.391 -25.422 19.766 1 39.78 438 ARG B CA 1
ATOM 10604 C C . ARG B 1 438 ? -26.625 -26.234 21.047 1 39.78 438 ARG B C 1
ATOM 10606 O O . ARG B 1 438 ? -26.609 -25.688 22.141 1 39.78 438 ARG B O 1
ATOM 10613 N N . SER B 1 439 ? -27.453 -27.141 21.031 1 37.59 439 SER B N 1
ATOM 10614 C CA . SER B 1 439 ? -27.656 -28 22.188 1 37.59 439 SER B CA 1
ATOM 10615 C C . SER B 1 439 ? -26.344 -28.578 22.688 1 37.59 439 SER B C 1
ATOM 10617 O O . SER B 1 439 ? -25.328 -28.516 21.984 1 37.59 439 SER B O 1
ATOM 10619 N N . ASP B 1 440 ? -26.344 -29.938 23.438 1 37.81 440 ASP B N 1
ATOM 10620 C CA . ASP B 1 440 ? -25.922 -30.75 24.578 1 37.81 440 ASP B CA 1
ATOM 10621 C C . ASP B 1 440 ? -24.672 -31.547 24.234 1 37.81 440 ASP B C 1
ATOM 10623 O O . ASP B 1 440 ? -24.75 -32.625 23.625 1 37.81 440 ASP B O 1
ATOM 10627 N N . ASP B 1 441 ? -23.703 -31.203 23.734 1 42.28 441 ASP B N 1
ATOM 10628 C CA . ASP B 1 441 ? -22.578 -32.125 23.766 1 42.28 441 ASP B CA 1
ATOM 10629 C C . ASP B 1 441 ? -22.25 -32.594 25.188 1 42.28 441 ASP B C 1
ATOM 10631 O O . ASP B 1 441 ? -21.328 -32.062 25.812 1 42.28 441 ASP B O 1
ATOM 10635 N N . LYS B 1 442 ? -23.203 -32.969 26 1 45.38 442 LYS B N 1
ATOM 10636 C CA . LYS B 1 442 ? -22.969 -33.5 27.344 1 45.38 442 LYS B CA 1
ATOM 10637 C C . LYS B 1 442 ? -22.109 -34.781 27.281 1 45.38 442 LYS B C 1
ATOM 10639 O O . LYS B 1 442 ? -22.266 -35.594 26.391 1 45.38 442 LYS B O 1
ATOM 10644 N N . LYS B 1 443 ? -21.094 -35.062 28.016 1 54.53 443 LYS B N 1
ATOM 10645 C CA . LYS B 1 443 ? -20.234 -36.188 28.391 1 54.53 443 LYS B CA 1
ATOM 10646 C C . LYS B 1 443 ? -21.062 -37.438 28.672 1 54.53 443 LYS B C 1
ATOM 10648 O O . LYS B 1 443 ? -21.953 -37.438 29.531 1 54.53 443 LYS B O 1
ATOM 10653 N N . ILE B 1 444 ? -20.969 -38.5 27.844 1 60.53 444 ILE B N 1
ATOM 10654 C CA . ILE B 1 444 ? -21.656 -39.781 27.969 1 60.53 444 ILE B CA 1
ATOM 10655 C C . ILE B 1 444 ? -21.109 -40.531 29.172 1 60.53 444 ILE B C 1
ATOM 10657 O O . ILE B 1 444 ? -19.891 -40.625 29.344 1 60.53 444 ILE B O 1
ATOM 10661 N N . SER B 1 445 ? -21.812 -41 30.188 1 66.62 445 SER B N 1
ATOM 10662 C CA . SER B 1 445 ? -21.484 -41.781 31.375 1 66.62 445 SER B CA 1
ATOM 10663 C C . SER B 1 445 ? -21.031 -43.188 31.031 1 66.62 445 SER B C 1
ATOM 10665 O O . SER B 1 445 ? -21.328 -43.688 29.938 1 66.62 445 SER B O 1
ATOM 10667 N N . LYS B 1 446 ? -20.172 -44 31.906 1 69.31 446 LYS B N 1
ATOM 10668 C CA . LYS B 1 446 ? -19.641 -45.344 31.719 1 69.31 446 LYS B CA 1
ATOM 10669 C C . LYS B 1 446 ? -20.75 -46.375 31.469 1 69.31 446 LYS B C 1
ATOM 10671 O O . LYS B 1 446 ? -20.609 -47.25 30.625 1 69.31 446 LYS B O 1
ATOM 10676 N N . SER B 1 447 ? -21.781 -46.312 32.25 1 73.81 447 SER B N 1
ATOM 10677 C CA . SER B 1 447 ? -22.891 -47.219 32.094 1 73.81 447 SER B CA 1
ATOM 10678 C C . SER B 1 447 ? -23.547 -47.062 30.719 1 73.81 447 SER B C 1
ATOM 10680 O O . SER B 1 447 ? -23.953 -48.031 30.078 1 73.81 447 SER B O 1
ATOM 10682 N N . GLU B 1 448 ? -23.516 -45.938 30.312 1 74.5 448 GLU B N 1
ATOM 10683 C CA . GLU B 1 448 ? -24.094 -45.656 29 1 74.5 448 GLU B CA 1
ATOM 10684 C C . GLU B 1 448 ? -23.172 -46.156 27.891 1 74.5 448 GLU B C 1
ATOM 10686 O O . GLU B 1 448 ? -23.656 -46.625 26.859 1 74.5 448 GLU B O 1
ATOM 10691 N N . LEU B 1 449 ? -21.969 -46.125 28.188 1 75.88 449 LEU B N 1
ATOM 10692 C CA . LEU B 1 449 ? -21 -46.625 27.219 1 75.88 449 LEU B CA 1
ATOM 10693 C C . LEU B 1 449 ? -21.188 -48.125 27 1 75.88 449 LEU B C 1
ATOM 10695 O O . LEU B 1 449 ? -21.188 -48.594 25.859 1 75.88 449 LEU B O 1
ATOM 10699 N N . LEU B 1 450 ? -21.375 -48.875 28.094 1 78 450 LEU B N 1
ATOM 10700 C CA . LEU B 1 450 ? -21.547 -50.312 28 1 78 450 LEU B CA 1
ATOM 10701 C C . LEU B 1 450 ? -22.859 -50.656 27.312 1 78 450 LEU B C 1
ATOM 10703 O O . LEU B 1 450 ? -22.906 -51.625 26.531 1 78 450 LEU B O 1
ATOM 10707 N N . ARG B 1 451 ? -23.734 -49.875 27.562 1 80 451 ARG B N 1
ATOM 10708 C CA . ARG B 1 451 ? -25.016 -50.094 26.906 1 80 451 ARG B CA 1
ATOM 10709 C C . ARG B 1 451 ? -24.938 -49.812 25.406 1 80 451 ARG B C 1
ATOM 10711 O O . ARG B 1 451 ? -25.516 -50.531 24.609 1 80 451 ARG B O 1
ATOM 10718 N N . ASN B 1 452 ? -24.156 -48.875 25.078 1 82.56 452 ASN B N 1
ATOM 10719 C CA . ASN B 1 452 ? -24 -48.5 23.672 1 82.56 452 ASN B CA 1
ATOM 10720 C C . ASN B 1 452 ? -23.203 -49.562 22.906 1 82.56 452 ASN B C 1
ATOM 10722 O O . ASN B 1 452 ? -23.469 -49.812 21.734 1 82.56 452 ASN B O 1
ATOM 10726 N N . LEU B 1 453 ? -22.344 -50.125 23.578 1 82.62 453 LEU B N 1
ATOM 10727 C CA . LEU B 1 453 ? -21.516 -51.156 22.922 1 82.62 453 LEU B CA 1
ATOM 10728 C C . LEU B 1 453 ? -22.312 -52.406 22.656 1 82.62 453 LEU B C 1
ATOM 10730 O O . LEU B 1 453 ? -22 -53.188 21.734 1 82.62 453 LEU B O 1
ATOM 10734 N N . GLN B 1 454 ? -23.391 -52.594 23.453 1 78.56 454 GLN B N 1
ATOM 10735 C CA . GLN B 1 454 ? -24.219 -53.812 23.281 1 78.56 454 GLN B CA 1
ATOM 10736 C C . GLN B 1 454 ? -25.453 -53.5 22.438 1 78.56 454 GLN B C 1
ATOM 10738 O O . GLN B 1 454 ? -26.359 -54.312 22.344 1 78.56 454 GLN B O 1
ATOM 10743 N N . SER B 1 455 ? -25.344 -52.406 21.891 1 80.5 455 SER B N 1
ATOM 10744 C CA . SER B 1 455 ? -26.5 -52 21.094 1 80.5 455 SER B CA 1
ATOM 10745 C C . SER B 1 455 ? -26.562 -52.781 19.781 1 80.5 455 SER B C 1
ATOM 10747 O O . SER B 1 455 ? -25.547 -53.281 19.312 1 80.5 455 SER B O 1
ATOM 10749 N N . ARG B 1 456 ? -27.719 -52.969 19.188 1 80.62 456 ARG B N 1
ATOM 10750 C CA . ARG B 1 456 ? -27.938 -53.688 17.922 1 80.62 456 ARG B CA 1
ATOM 10751 C C . ARG B 1 456 ? -27.688 -52.75 16.734 1 80.62 456 ARG B C 1
ATOM 10753 O O . ARG B 1 456 ? -27.469 -53.219 15.609 1 80.62 456 ARG B O 1
ATOM 10760 N N . ASP B 1 457 ? -27.625 -51.5 17.031 1 84.88 457 ASP B N 1
ATOM 10761 C CA . ASP B 1 457 ? -27.391 -50.531 15.961 1 84.88 457 ASP B CA 1
ATOM 10762 C C . ASP B 1 457 ? -25.891 -50.344 15.711 1 84.88 457 ASP B C 1
ATOM 10764 O O . ASP B 1 457 ? -25.156 -49.906 16.594 1 84.88 457 ASP B O 1
ATOM 10768 N N . VAL B 1 458 ? -25.484 -50.688 14.547 1 88.94 458 VAL B N 1
ATOM 10769 C CA . VAL B 1 458 ? -24.078 -50.656 14.164 1 88.94 458 VAL B CA 1
ATOM 10770 C C . VAL B 1 458 ? -23.516 -49.25 14.289 1 88.94 458 VAL B C 1
ATOM 10772 O O . VAL B 1 458 ? -22.375 -49.062 14.719 1 88.94 458 VAL B O 1
ATOM 10775 N N . ARG B 1 459 ? -24.266 -48.125 14.047 1 85.69 459 ARG B N 1
ATOM 10776 C CA . ARG B 1 459 ? -23.781 -46.75 14.062 1 85.69 459 ARG B CA 1
ATOM 10777 C C . ARG B 1 459 ? -23.469 -46.312 15.492 1 85.69 459 ARG B C 1
ATOM 10779 O O . ARG B 1 459 ? -22.469 -45.625 15.727 1 85.69 459 ARG B O 1
ATOM 10786 N N . THR B 1 460 ? -24.266 -46.719 16.328 1 86.12 460 THR B N 1
ATOM 10787 C CA . THR B 1 460 ? -24.047 -46.375 17.719 1 86.12 460 THR B CA 1
ATOM 10788 C C . THR B 1 460 ? -22.812 -47.094 18.281 1 86.12 460 THR B C 1
ATOM 10790 O O . THR B 1 460 ? -22.047 -46.5 19.031 1 86.12 460 THR B O 1
ATOM 10793 N N . VAL B 1 461 ? -22.703 -48.281 17.875 1 86.88 461 VAL B N 1
ATOM 10794 C CA . VAL B 1 461 ? -21.547 -49.031 18.344 1 86.88 461 VAL B CA 1
ATOM 10795 C C . VAL B 1 461 ? -20.266 -48.406 17.797 1 86.88 461 VAL B C 1
ATOM 10797 O O . VAL B 1 461 ? -19.297 -48.219 18.547 1 86.88 461 VAL B O 1
ATOM 10800 N N . LEU B 1 462 ? -20.281 -48.125 16.5 1 88.69 462 LEU B N 1
ATOM 10801 C CA . LEU B 1 462 ? -19.109 -47.531 15.859 1 88.69 462 LEU B CA 1
ATOM 10802 C C . LEU B 1 462 ? -18.766 -46.188 16.453 1 88.69 462 LEU B C 1
ATOM 10804 O O . LEU B 1 462 ? -17.594 -45.875 16.672 1 88.69 462 LEU B O 1
ATOM 10808 N N . HIS B 1 463 ? -19.75 -45.406 16.734 1 85.19 463 HIS B N 1
ATOM 10809 C CA . HIS B 1 463 ? -19.531 -44.094 17.359 1 85.19 463 HIS B CA 1
ATOM 10810 C C . HIS B 1 463 ? -18.953 -44.25 18.75 1 85.19 463 HIS B C 1
ATOM 10812 O O . HIS B 1 463 ? -18.062 -43.5 19.156 1 85.19 463 HIS B O 1
ATOM 10818 N N . THR B 1 464 ? -19.422 -45.188 19.453 1 82.25 464 THR B N 1
ATOM 10819 C CA . THR B 1 464 ? -18.922 -45.438 20.797 1 82.25 464 THR B CA 1
ATOM 10820 C C . THR B 1 464 ? -17.469 -45.906 20.766 1 82.25 464 THR B C 1
ATOM 10822 O O . THR B 1 464 ? -16.656 -45.5 21.578 1 82.25 464 THR B O 1
ATOM 10825 N N . LEU B 1 465 ? -17.188 -46.75 19.828 1 84.56 465 LEU B N 1
ATOM 10826 C CA . LEU B 1 465 ? -15.812 -47.219 19.688 1 84.56 465 LEU B CA 1
ATOM 10827 C C . LEU B 1 465 ? -14.875 -46.062 19.344 1 84.56 465 LEU B C 1
ATOM 10829 O O . LEU B 1 465 ? -13.758 -45.969 19.859 1 84.56 465 LEU B O 1
ATOM 10833 N N . LYS B 1 466 ? -15.336 -45.188 18.422 1 83.88 466 LYS B N 1
ATOM 10834 C CA . LYS B 1 466 ? -14.547 -44.031 18.047 1 83.88 466 LYS B CA 1
ATOM 10835 C C . LYS B 1 466 ? -14.297 -43.094 19.25 1 83.88 466 LYS B C 1
ATOM 10837 O O . LYS B 1 466 ? -13.195 -42.562 19.406 1 83.88 466 LYS B O 1
ATOM 10842 N N . ASN B 1 467 ? -15.273 -42.938 20.062 1 77.19 467 ASN B N 1
ATOM 10843 C CA . ASN B 1 467 ? -15.133 -42.156 21.266 1 77.19 467 ASN B CA 1
ATOM 10844 C C . ASN B 1 467 ? -14.164 -42.781 22.266 1 77.19 467 ASN B C 1
ATOM 10846 O O . ASN B 1 467 ? -13.391 -42.062 22.922 1 77.19 467 ASN B O 1
ATOM 10850 N N . LEU B 1 468 ? -14.297 -44.031 22.297 1 77.94 468 LEU B N 1
ATOM 10851 C CA . LEU B 1 468 ? -13.398 -44.781 23.188 1 77.94 468 LEU B CA 1
ATOM 10852 C C . LEU B 1 468 ? -11.945 -44.594 22.75 1 77.94 468 LEU B C 1
ATOM 10854 O O . LEU B 1 468 ? -11.047 -44.469 23.594 1 77.94 468 LEU B O 1
ATOM 10858 N N . GLU B 1 469 ? -11.719 -44.594 21.484 1 78.19 469 GLU B N 1
ATOM 10859 C CA . GLU B 1 469 ? -10.383 -44.438 20.922 1 78.19 469 GLU B CA 1
ATOM 10860 C C . GLU B 1 469 ? -9.828 -43.062 21.188 1 78.19 469 GLU B C 1
ATOM 10862 O O . GLU B 1 469 ? -8.648 -42.906 21.516 1 78.19 469 GLU B O 1
ATOM 10867 N N . ALA B 1 470 ? -10.68 -42 21.047 1 74 470 ALA B N 1
ATOM 10868 C CA . ALA B 1 470 ? -10.242 -40.625 21.109 1 74 470 ALA B CA 1
ATOM 10869 C C . ALA B 1 470 ? -10.117 -40.125 22.562 1 74 470 ALA B C 1
ATOM 10871 O O . ALA B 1 470 ? -9.203 -39.375 22.891 1 74 470 ALA B O 1
ATOM 10872 N N . ASN B 1 471 ? -11.031 -40.5 23.469 1 66.38 471 ASN B N 1
ATOM 10873 C CA . ASN B 1 471 ? -11.148 -39.781 24.734 1 66.38 471 ASN B CA 1
ATOM 10874 C C . ASN B 1 471 ? -10.844 -40.688 25.938 1 66.38 471 ASN B C 1
ATOM 10876 O O . ASN B 1 471 ? -10.711 -40.219 27.062 1 66.38 471 ASN B O 1
ATOM 10880 N N . TYR B 1 472 ? -10.75 -42 25.906 1 64.06 472 TYR B N 1
ATOM 10881 C CA . TYR B 1 472 ? -10.766 -42.781 27.125 1 64.06 472 TYR B CA 1
ATOM 10882 C C . TYR B 1 472 ? -9.383 -43.344 27.438 1 64.06 472 TYR B C 1
ATOM 10884 O O . TYR B 1 472 ? -8.625 -43.688 26.516 1 64.06 472 TYR B O 1
ATOM 10892 N N . ASP B 1 473 ? -9.125 -43.281 28.703 1 65.69 473 ASP B N 1
ATOM 10893 C CA . ASP B 1 473 ? -7.902 -43.875 29.219 1 65.69 473 ASP B CA 1
ATOM 10894 C C . ASP B 1 473 ? -7.992 -45.406 29.188 1 65.69 473 ASP B C 1
ATOM 10896 O O . ASP B 1 473 ? -9.086 -45.969 29.297 1 65.69 473 ASP B O 1
ATOM 10900 N N . LEU B 1 474 ? -6.871 -46.188 28.969 1 61.12 474 LEU B N 1
ATOM 10901 C CA . LEU B 1 474 ? -6.75 -47.625 28.828 1 61.12 474 LEU B CA 1
ATOM 10902 C C . LEU B 1 474 ? -7.41 -48.344 30 1 61.12 474 LEU B C 1
ATOM 10904 O O . LEU B 1 474 ? -8.031 -49.406 29.812 1 61.12 474 LEU B O 1
ATOM 10908 N N . ARG B 1 475 ? -7.262 -47.75 31.234 1 61.09 475 ARG B N 1
ATOM 10909 C CA . ARG B 1 475 ? -7.652 -48.469 32.469 1 61.09 475 ARG B CA 1
ATOM 10910 C C . ARG B 1 475 ? -9.172 -48.531 32.562 1 61.09 475 ARG B C 1
ATOM 10912 O O . ARG B 1 475 ? -9.695 -49.406 33.312 1 61.09 475 ARG B O 1
ATOM 10919 N N . ASP B 1 476 ? -9.867 -47.844 31.875 1 64.94 476 ASP B N 1
ATOM 10920 C CA . ASP B 1 476 ? -11.312 -47.75 32.062 1 64.94 476 ASP B CA 1
ATOM 10921 C C . ASP B 1 476 ? -12.055 -48.406 30.891 1 64.94 476 ASP B C 1
ATOM 10923 O O . ASP B 1 476 ? -13.281 -48.344 30.812 1 64.94 476 ASP B O 1
ATOM 10927 N N . ILE B 1 477 ? -11.32 -49.156 30.109 1 67.75 477 ILE B N 1
ATOM 10928 C CA . ILE B 1 477 ? -11.945 -49.781 28.953 1 67.75 477 ILE B CA 1
ATOM 10929 C C . ILE B 1 477 ? -12.43 -51.188 29.297 1 67.75 477 ILE B C 1
ATOM 10931 O O . ILE B 1 477 ? -11.656 -52 29.797 1 67.75 477 ILE B O 1
ATOM 10935 N N . PRO B 1 478 ? -13.727 -51.406 29.266 1 73.31 478 PRO B N 1
ATOM 10936 C CA . PRO B 1 478 ? -14.211 -52.75 29.516 1 73.31 478 PRO B CA 1
ATOM 10937 C C . PRO B 1 478 ? -13.719 -53.781 28.484 1 73.31 478 PRO B C 1
ATOM 10939 O O . PRO B 1 478 ? -14.133 -53.719 27.312 1 73.31 478 PRO B O 1
ATOM 10942 N N . LEU B 1 479 ? -12.883 -54.781 28.734 1 79.12 479 LEU B N 1
ATOM 10943 C CA . LEU B 1 479 ? -12.211 -55.688 27.812 1 79.12 479 LEU B CA 1
ATOM 10944 C C . LEU B 1 479 ? -13.133 -56.812 27.406 1 79.12 479 LEU B C 1
ATOM 10946 O O . LEU B 1 479 ? -13.086 -57.281 26.266 1 79.12 479 LEU B O 1
ATOM 10950 N N . GLN B 1 480 ? -13.984 -57.25 28.297 1 80.5 480 GLN B N 1
ATOM 10951 C CA . GLN B 1 480 ? -14.828 -58.406 28 1 80.5 480 GLN B CA 1
ATOM 10952 C C . GLN B 1 480 ? -15.836 -58.062 26.891 1 80.5 480 GLN B C 1
ATOM 10954 O O . GLN B 1 480 ? -15.953 -58.812 25.922 1 80.5 480 GLN B O 1
ATOM 10959 N N . PRO B 1 481 ? -16.438 -56.969 27.016 1 80.81 481 PRO B N 1
ATOM 10960 C CA . PRO B 1 481 ? -17.344 -56.625 25.906 1 80.81 481 PRO B CA 1
ATOM 10961 C C . PRO B 1 481 ? -16.609 -56.406 24.594 1 80.81 481 PRO B C 1
ATOM 10963 O O . PRO B 1 481 ? -17.125 -56.719 23.516 1 80.81 481 PRO B O 1
ATOM 10966 N N . LEU B 1 482 ? -15.469 -55.938 24.656 1 84.56 482 LEU B N 1
ATOM 10967 C CA . LEU B 1 482 ? -14.688 -55.688 23.438 1 84.56 482 LEU B CA 1
ATOM 10968 C C . LEU B 1 482 ? -14.258 -57 22.797 1 84.56 482 LEU B C 1
ATOM 10970 O O . LEU B 1 482 ? -14.219 -57.125 21.562 1 84.56 482 LEU B O 1
ATOM 10974 N N . GLU B 1 483 ? -13.992 -57.969 23.578 1 85.44 483 GLU B N 1
ATOM 10975 C CA . GLU B 1 483 ? -13.609 -59.281 23.047 1 85.44 483 GLU B CA 1
ATOM 10976 C C . GLU B 1 483 ? -14.758 -59.938 22.281 1 85.44 483 GLU B C 1
ATOM 10978 O O . GLU B 1 483 ? -14.531 -60.562 21.25 1 85.44 483 GLU B O 1
ATOM 10983 N N . ARG B 1 484 ? -15.875 -59.719 22.719 1 83.12 484 ARG B N 1
ATOM 10984 C CA . ARG B 1 484 ? -17.047 -60.25 22.047 1 83.12 484 ARG B CA 1
ATOM 10985 C C . ARG B 1 484 ? -17.281 -59.562 20.703 1 83.12 484 ARG B C 1
ATOM 10987 O O . ARG B 1 484 ? -17.797 -60.156 19.766 1 83.12 484 ARG B O 1
ATOM 10994 N N . MET B 1 485 ? -16.797 -58.344 20.688 1 86.75 485 MET B N 1
ATOM 10995 C CA . MET B 1 485 ? -17 -57.562 19.469 1 86.75 485 MET B CA 1
ATOM 10996 C C . MET B 1 485 ? -16.078 -58.031 18.359 1 86.75 485 MET B C 1
ATOM 10998 O O . MET B 1 485 ? -16.328 -57.781 17.188 1 86.75 485 MET B O 1
ATOM 11002 N N . LEU B 1 486 ? -15.039 -58.75 18.672 1 87.5 486 LEU B N 1
ATOM 11003 C CA . LEU B 1 486 ? -14.148 -59.312 17.672 1 87.5 486 LEU B CA 1
ATOM 11004 C C . LEU B 1 486 ? -14.867 -60.344 16.812 1 87.5 486 LEU B C 1
ATOM 11006 O O . LEU B 1 486 ? -14.453 -60.625 15.688 1 87.5 486 LEU B O 1
ATOM 11010 N N . GLY B 1 487 ? -16 -60.781 17.328 1 83.81 487 GLY B N 1
ATOM 11011 C CA . GLY B 1 487 ? -16.812 -61.75 16.594 1 83.81 487 GLY B CA 1
ATOM 11012 C C . GLY B 1 487 ? -18.125 -61.156 16.109 1 83.81 487 GLY B C 1
ATOM 11013 O O . GLY B 1 487 ? -19.047 -61.906 15.766 1 83.81 487 GLY B O 1
ATOM 11014 N N . HIS B 1 488 ? -18.188 -59.906 16.078 1 87.62 488 HIS B N 1
ATOM 11015 C CA . HIS B 1 488 ? -19.406 -59.219 15.641 1 87.62 488 HIS B CA 1
ATOM 11016 C C . HIS B 1 488 ? -19.688 -59.531 14.18 1 87.62 488 HIS B C 1
ATOM 11018 O O . HIS B 1 488 ? -18.766 -59.656 13.367 1 87.62 488 HIS B O 1
ATOM 11024 N N . PRO B 1 489 ? -20.906 -59.562 13.727 1 87.19 489 PRO B N 1
ATOM 11025 C CA . PRO B 1 489 ? -21.25 -59.875 12.336 1 87.19 489 PRO B CA 1
ATOM 11026 C C . PRO B 1 489 ? -20.891 -58.781 11.359 1 87.19 489 PRO B C 1
ATOM 11028 O O . PRO B 1 489 ? -20.625 -59.031 10.18 1 87.19 489 PRO B O 1
ATOM 11031 N N . ASN B 1 490 ? -20.906 -57.625 11.906 1 90.19 490 ASN B N 1
ATOM 11032 C CA . ASN B 1 490 ? -20.562 -56.531 11.039 1 90.19 490 ASN B CA 1
ATOM 11033 C C . ASN B 1 490 ? -19.047 -56.344 10.953 1 90.19 490 ASN B C 1
ATOM 11035 O O . ASN B 1 490 ? -18.359 -56.25 11.977 1 90.19 490 ASN B O 1
ATOM 11039 N N . SER B 1 491 ? -18.547 -56.25 9.781 1 89.5 491 SER B N 1
ATOM 11040 C CA . SER B 1 491 ? -17.109 -56.188 9.555 1 89.5 491 SER B CA 1
ATOM 11041 C C . SER B 1 491 ? -16.531 -54.844 10.039 1 89.5 491 SER B C 1
ATOM 11043 O O . SER B 1 491 ? -15.406 -54.781 10.523 1 89.5 491 SER B O 1
ATOM 11045 N N . SER B 1 492 ? -17.312 -53.75 9.945 1 90.62 492 SER B N 1
ATOM 11046 C CA . SER B 1 492 ? -16.828 -52.438 10.352 1 90.62 492 SER B CA 1
ATOM 11047 C C . SER B 1 492 ? -16.594 -52.406 11.859 1 90.62 492 SER B C 1
ATOM 11049 O O . SER B 1 492 ? -15.656 -51.719 12.32 1 90.62 492 SER B O 1
ATOM 11051 N N . VAL B 1 493 ? -17.375 -53.125 12.586 1 90.38 493 VAL B N 1
ATOM 11052 C CA . VAL B 1 493 ? -17.234 -53.188 14.039 1 90.38 493 VAL B CA 1
ATOM 11053 C C . VAL B 1 493 ? -15.992 -54 14.398 1 90.38 493 VAL B C 1
ATOM 11055 O O . VAL B 1 493 ? -15.195 -53.594 15.25 1 90.38 493 VAL B O 1
ATOM 11058 N N . ARG B 1 494 ? -15.867 -55.156 13.75 1 90.25 494 ARG B N 1
ATOM 11059 C CA . ARG B 1 494 ? -14.688 -56 14 1 90.25 494 ARG B CA 1
ATOM 11060 C C . ARG B 1 494 ? -13.406 -55.219 13.719 1 90.25 494 ARG B C 1
ATOM 11062 O O . ARG B 1 494 ? -12.453 -55.281 14.5 1 90.25 494 ARG B O 1
ATOM 11069 N N . LYS B 1 495 ? -13.398 -54.469 12.617 1 90.44 495 LYS B N 1
ATOM 11070 C CA . LYS B 1 495 ? -12.25 -53.656 12.219 1 90.44 495 LYS B CA 1
ATOM 11071 C C . LYS B 1 495 ? -11.93 -52.625 13.281 1 90.44 495 LYS B C 1
ATOM 11073 O O . LYS B 1 495 ? -10.789 -52.5 13.727 1 90.44 495 LYS B O 1
ATOM 11078 N N . LYS B 1 496 ? -12.914 -51.844 13.672 1 90.38 496 LYS B N 1
ATOM 11079 C CA . LYS B 1 496 ? -12.703 -50.75 14.625 1 90.38 496 LYS B CA 1
ATOM 11080 C C . LYS B 1 496 ? -12.266 -51.312 15.984 1 90.38 496 LYS B C 1
ATOM 11082 O O . LYS B 1 496 ? -11.453 -50.688 16.672 1 90.38 496 LYS B O 1
ATOM 11087 N N . CYS B 1 497 ? -12.75 -52.344 16.312 1 88.12 497 CYS B N 1
ATOM 11088 C CA . CYS B 1 497 ? -12.359 -53 17.562 1 88.12 497 CYS B CA 1
ATOM 11089 C C . CYS B 1 497 ? -10.898 -53.406 17.531 1 88.12 497 CYS B C 1
ATOM 11091 O O . CYS B 1 497 ? -10.156 -53.156 18.484 1 88.12 497 CYS B O 1
ATOM 11093 N N . LEU B 1 498 ? -10.555 -54.031 16.453 1 89.38 498 LEU B N 1
ATOM 11094 C CA . LEU B 1 498 ? -9.156 -54.438 16.297 1 89.38 498 LEU B CA 1
ATOM 11095 C C . LEU B 1 498 ? -8.242 -53.219 16.359 1 89.38 498 LEU B C 1
ATOM 11097 O O . LEU B 1 498 ? -7.176 -53.25 16.969 1 89.38 498 LEU B O 1
ATOM 11101 N N . GLN B 1 499 ? -8.68 -52.156 15.766 1 89.56 499 GLN B N 1
ATOM 11102 C CA . GLN B 1 499 ? -7.926 -50.906 15.781 1 89.56 499 GLN B CA 1
ATOM 11103 C C . GLN B 1 499 ? -7.77 -50.375 17.203 1 89.56 499 GLN B C 1
ATOM 11105 O O . GLN B 1 499 ? -6.691 -49.906 17.578 1 89.56 499 GLN B O 1
ATOM 11110 N N . LEU B 1 500 ? -8.773 -50.5 17.859 1 87.12 500 LEU B N 1
ATOM 11111 C CA . LEU B 1 500 ? -8.75 -50.031 19.25 1 87.12 500 LEU B CA 1
ATOM 11112 C C . LEU B 1 500 ? -7.781 -50.875 20.078 1 87.12 500 LEU B C 1
ATOM 11114 O O . LEU B 1 500 ? -7.02 -50.344 20.875 1 87.12 500 LEU B O 1
ATOM 11118 N N . PHE B 1 501 ? -7.754 -52.219 19.844 1 86.62 501 PHE B N 1
ATOM 11119 C CA . PHE B 1 501 ? -6.848 -53.094 20.547 1 86.62 501 PHE B CA 1
ATOM 11120 C C . PHE B 1 501 ? -5.395 -52.719 20.281 1 86.62 501 PHE B C 1
ATOM 11122 O O . PHE B 1 501 ? -4.566 -52.75 21.188 1 86.62 501 PHE B O 1
ATOM 11129 N N . ARG B 1 502 ? -5.156 -52.375 19.078 1 87.06 502 ARG B N 1
ATOM 11130 C CA . ARG B 1 502 ? -3.793 -52.031 18.688 1 87.06 502 ARG B CA 1
ATOM 11131 C C . ARG B 1 502 ? -3.389 -50.656 19.203 1 87.06 502 ARG B C 1
ATOM 11133 O O . ARG B 1 502 ? -2.324 -50.531 19.812 1 87.06 502 ARG B O 1
ATOM 11140 N N . THR B 1 503 ? -4.211 -49.562 19.031 1 85.12 503 THR B N 1
ATOM 11141 C CA . THR B 1 503 ? -3.867 -48.188 19.328 1 85.12 503 THR B CA 1
ATOM 11142 C C . THR B 1 503 ? -3.758 -47.969 20.844 1 85.12 503 THR B C 1
ATOM 11144 O O . THR B 1 503 ? -2.922 -47.188 21.297 1 85.12 503 THR B O 1
ATOM 11147 N N . ARG B 1 504 ? -4.555 -48.781 21.531 1 82.12 504 ARG B N 1
ATOM 11148 C CA . ARG B 1 504 ? -4.535 -48.625 22.984 1 82.12 504 ARG B CA 1
ATOM 11149 C C . ARG B 1 504 ? -3.621 -49.656 23.625 1 82.12 504 ARG B C 1
ATOM 11151 O O . ARG B 1 504 ? -3.586 -49.781 24.859 1 82.12 504 ARG B O 1
ATOM 11158 N N . GLU B 1 505 ? -2.959 -50.5 22.812 1 83 505 GLU B N 1
ATOM 11159 C CA . GLU B 1 505 ? -1.906 -51.406 23.234 1 83 505 GLU B CA 1
ATOM 11160 C C . GLU B 1 505 ? -2.453 -52.5 24.156 1 83 505 GLU B C 1
ATOM 11162 O O . GLU B 1 505 ? -1.878 -52.75 25.219 1 83 505 GLU B O 1
ATOM 11167 N N . ILE B 1 506 ? -3.523 -52.969 23.766 1 83.75 506 ILE B N 1
ATOM 11168 C CA . ILE B 1 506 ? -4.078 -54.094 24.516 1 83.75 506 ILE B CA 1
ATOM 11169 C C . ILE B 1 506 ? -3.418 -55.375 24.062 1 83.75 506 ILE B C 1
ATOM 11171 O O . ILE B 1 506 ? -3.684 -55.875 22.953 1 83.75 506 ILE B O 1
ATOM 11175 N N . GLU B 1 507 ? -2.609 -55.969 24.938 1 81.81 507 GLU B N 1
ATOM 11176 C CA . GLU B 1 507 ? -1.825 -57.125 24.578 1 81.81 507 GLU B CA 1
ATOM 11177 C C . GLU B 1 507 ? -2.502 -58.406 25.062 1 81.81 507 GLU B C 1
ATOM 11179 O O . GLU B 1 507 ? -3.453 -58.375 25.859 1 81.81 507 GLU B O 1
ATOM 11184 N N . GLY B 1 508 ? -2.137 -59.625 24.516 1 79.5 508 GLY B N 1
ATOM 11185 C CA . GLY B 1 508 ? -2.547 -60.938 25.047 1 79.5 508 GLY B CA 1
ATOM 11186 C C . GLY B 1 508 ? -3.607 -61.594 24.203 1 79.5 508 GLY B C 1
ATOM 11187 O O . GLY B 1 508 ? -4.191 -62.594 24.625 1 79.5 508 GLY B O 1
ATOM 11188 N N . TYR B 1 509 ? -3.875 -61.062 23.062 1 83.44 509 TYR B N 1
ATOM 11189 C CA . TYR B 1 509 ? -4.953 -61.656 22.281 1 83.44 509 TYR B CA 1
ATOM 11190 C C . TYR B 1 509 ? -4.453 -62.094 20.906 1 83.44 509 TYR B C 1
ATOM 11192 O O . TYR B 1 509 ? -5.195 -62.062 19.922 1 83.44 509 TYR B O 1
ATOM 11200 N N . ILE B 1 510 ? -3.312 -62.469 20.688 1 84.19 510 ILE B N 1
ATOM 11201 C CA . ILE B 1 510 ? -2.705 -62.812 19.406 1 84.19 510 ILE B CA 1
ATOM 11202 C C . ILE B 1 510 ? -3.363 -64.062 18.828 1 84.19 510 ILE B C 1
ATOM 11204 O O . ILE B 1 510 ? -3.648 -64.125 17.625 1 84.19 510 ILE B O 1
ATOM 11208 N N . GLU B 1 511 ? -3.654 -65.062 19.688 1 81.19 511 GLU B N 1
ATOM 11209 C CA . GLU B 1 511 ? -4.234 -66.312 19.203 1 81.19 511 GLU B CA 1
ATOM 11210 C C . GLU B 1 511 ? -5.668 -66.125 18.734 1 81.19 511 GLU B C 1
ATOM 11212 O O . GLU B 1 511 ? -6.059 -66.625 17.688 1 81.19 511 GLU B O 1
ATOM 11217 N N . GLU B 1 512 ? -6.371 -65.312 19.484 1 84 512 GLU B N 1
ATOM 11218 C CA . GLU B 1 512 ? -7.75 -65.062 19.094 1 84 512 GLU B CA 1
ATOM 11219 C C . GLU B 1 512 ? -7.809 -64.25 17.797 1 84 512 GLU B C 1
ATOM 11221 O O . GLU B 1 512 ? -8.648 -64.5 16.938 1 84 512 GLU B O 1
ATOM 11226 N N . ILE B 1 513 ? -6.852 -63.375 17.75 1 88.19 513 ILE B N 1
ATOM 11227 C CA . ILE B 1 513 ? -6.875 -62.469 16.625 1 88.19 513 ILE B CA 1
ATOM 11228 C C . ILE B 1 513 ? -6.25 -63.125 15.398 1 88.19 513 ILE B C 1
ATOM 11230 O O . ILE B 1 513 ? -6.586 -62.812 14.258 1 88.19 513 ILE B O 1
ATOM 11234 N N . ALA B 1 514 ? -5.438 -64.125 15.547 1 83.62 514 ALA B N 1
ATOM 11235 C CA . ALA B 1 514 ? -4.836 -64.875 14.445 1 83.62 514 ALA B CA 1
ATOM 11236 C C . ALA B 1 514 ? -5.902 -65.562 13.594 1 83.62 514 ALA B C 1
ATOM 11238 O O . ALA B 1 514 ? -5.73 -65.75 12.383 1 83.62 514 ALA B O 1
ATOM 11239 N N . ARG B 1 515 ? -7.051 -65.812 14.219 1 83.69 515 ARG B N 1
ATOM 11240 C CA . ARG B 1 515 ? -8.148 -66.438 13.5 1 83.69 515 ARG B CA 1
ATOM 11241 C C . ARG B 1 515 ? -8.812 -65.5 12.531 1 83.69 515 ARG B C 1
ATOM 11243 O O . ARG B 1 515 ? -9.43 -65.875 11.547 1 83.69 515 ARG B O 1
ATOM 11250 N N . LEU B 1 516 ? -8.609 -64.25 12.82 1 87.56 516 LEU B N 1
ATOM 11251 C CA . LEU B 1 516 ? -9.266 -63.219 12.016 1 87.56 516 LEU B CA 1
ATOM 11252 C C . LEU B 1 516 ? -8.445 -62.906 10.766 1 87.56 516 LEU B C 1
ATOM 11254 O O . LEU B 1 516 ? -8.875 -62.125 9.922 1 87.56 516 LEU B O 1
ATOM 11258 N N . ILE B 1 517 ? -7.363 -63.562 10.523 1 82.94 517 ILE B N 1
ATOM 11259 C CA . ILE B 1 517 ? -6.535 -63.406 9.336 1 82.94 517 ILE B CA 1
ATOM 11260 C C . ILE B 1 517 ? -7.23 -64 8.125 1 82.94 517 ILE B C 1
ATOM 11262 O O . ILE B 1 517 ? -6.926 -63.656 6.98 1 82.94 517 ILE B O 1
ATOM 11266 N N . GLU B 1 518 ? -8.25 -64.812 8.406 1 79.06 518 GLU B N 1
ATOM 11267 C CA . GLU B 1 518 ? -9.008 -65.438 7.316 1 79.06 518 GLU B CA 1
ATOM 11268 C C . GLU B 1 518 ? -10.414 -64.812 7.219 1 79.06 518 GLU B C 1
ATOM 11270 O O . GLU B 1 518 ? -11.312 -65.438 6.652 1 79.06 518 GLU B O 1
ATOM 11275 N N . ASP B 1 519 ? -10.555 -63.719 7.816 1 85.81 519 ASP B N 1
ATOM 11276 C CA . ASP B 1 519 ? -11.844 -63.031 7.766 1 85.81 519 ASP B CA 1
ATOM 11277 C C . ASP B 1 519 ? -12.227 -62.688 6.324 1 85.81 519 ASP B C 1
ATOM 11279 O O . ASP B 1 519 ? -11.359 -62.469 5.48 1 85.81 519 ASP B O 1
ATOM 11283 N N . PRO B 1 520 ? -13.477 -62.625 6.039 1 81.25 520 PRO B N 1
ATOM 11284 C CA . PRO B 1 520 ? -13.922 -62.281 4.684 1 81.25 520 PRO B CA 1
ATOM 11285 C C . PRO B 1 520 ? -13.625 -60.844 4.312 1 81.25 520 PRO B C 1
ATOM 11287 O O . PRO B 1 520 ? -13.445 -60.531 3.137 1 81.25 520 PRO B O 1
ATOM 11290 N N . SER B 1 521 ? -13.633 -60.062 5.328 1 85 521 SER B N 1
ATOM 11291 C CA . SER B 1 521 ? -13.375 -58.656 5.055 1 85 521 SER B CA 1
ATOM 11292 C C . SER B 1 521 ? -11.883 -58.375 5.016 1 85 521 SER B C 1
ATOM 11294 O O . SER B 1 521 ? -11.148 -58.719 5.938 1 85 521 SER B O 1
ATOM 11296 N N . VAL B 1 522 ? -11.523 -57.75 3.951 1 80.94 522 VAL B N 1
ATOM 11297 C CA . VAL B 1 522 ? -10.117 -57.406 3.74 1 80.94 522 VAL B CA 1
ATOM 11298 C C . VAL B 1 522 ? -9.633 -56.469 4.836 1 80.94 522 VAL B C 1
ATOM 11300 O O . VAL B 1 522 ? -8.516 -56.625 5.344 1 80.94 522 VAL B O 1
ATOM 11303 N N . GLU B 1 523 ? -10.375 -55.594 5.23 1 86.25 523 GLU B N 1
ATOM 11304 C CA . GLU B 1 523 ? -9.992 -54.594 6.227 1 86.25 523 GLU B CA 1
ATOM 11305 C C . GLU B 1 523 ? -9.766 -55.219 7.594 1 86.25 523 GLU B C 1
ATOM 11307 O O . GLU B 1 523 ? -8.867 -54.844 8.328 1 86.25 523 GLU B O 1
ATOM 11312 N N . VAL B 1 524 ? -10.562 -56.188 7.836 1 89.69 524 VAL B N 1
ATOM 11313 C CA . VAL B 1 524 ? -10.414 -56.906 9.102 1 89.69 524 VAL B CA 1
ATOM 11314 C C . VAL B 1 524 ? -9.133 -57.719 9.094 1 89.69 524 VAL B C 1
ATOM 11316 O O . VAL B 1 524 ? -8.391 -57.75 10.078 1 89.69 524 VAL B O 1
ATOM 11319 N N . ARG B 1 525 ? -8.906 -58.406 8.008 1 87.88 525 ARG B N 1
ATOM 11320 C CA . ARG B 1 525 ? -7.676 -59.188 7.891 1 87.88 525 ARG B CA 1
ATOM 11321 C C . ARG B 1 525 ? -6.445 -58.312 8.086 1 87.88 525 ARG B C 1
ATOM 11323 O O . ARG B 1 525 ? -5.508 -58.688 8.789 1 87.88 525 ARG B O 1
ATOM 11330 N N . LEU B 1 526 ? -6.469 -57.156 7.449 1 87.94 526 LEU B N 1
ATOM 11331 C CA . LEU B 1 526 ? -5.348 -56.219 7.539 1 87.94 526 LEU B CA 1
ATOM 11332 C C . LEU B 1 526 ? -5.137 -55.75 8.977 1 87.94 526 LEU B C 1
ATOM 11334 O O . LEU B 1 526 ? -4.012 -55.781 9.477 1 87.94 526 LEU B O 1
ATOM 11338 N N . GLU B 1 527 ? -6.211 -55.406 9.656 1 90.19 527 GLU B N 1
ATOM 11339 C CA . GLU B 1 527 ? -6.082 -54.938 11.023 1 90.19 527 GLU B CA 1
ATOM 11340 C C . GLU B 1 527 ? -5.613 -56.062 11.953 1 90.19 527 GLU B C 1
ATOM 11342 O O . GLU B 1 527 ? -4.871 -55.812 12.906 1 90.19 527 GLU B O 1
ATOM 11347 N N . ALA B 1 528 ? -6.059 -57.188 11.672 1 89.19 528 ALA B N 1
ATOM 11348 C CA . ALA B 1 528 ? -5.598 -58.312 12.453 1 89.19 528 ALA B CA 1
ATOM 11349 C C . ALA B 1 528 ? -4.102 -58.562 12.266 1 89.19 528 ALA B C 1
ATOM 11351 O O . ALA B 1 528 ? -3.371 -58.75 13.234 1 89.19 528 ALA B O 1
ATOM 11352 N N . ALA B 1 529 ? -3.705 -58.5 11.008 1 86.69 529 ALA B N 1
ATOM 11353 C CA . ALA B 1 529 ? -2.283 -58.688 10.719 1 86.69 529 ALA B CA 1
ATOM 11354 C C . ALA B 1 529 ? -1.457 -57.594 11.398 1 86.69 529 ALA B C 1
ATOM 11356 O O . ALA B 1 529 ? -0.373 -57.844 11.914 1 86.69 529 ALA B O 1
ATOM 11357 N N . ARG B 1 530 ? -1.917 -56.406 11.43 1 89.31 530 ARG B N 1
ATOM 11358 C CA . ARG B 1 530 ? -1.223 -55.281 12.047 1 89.31 530 ARG B CA 1
ATOM 11359 C C . ARG B 1 530 ? -1.086 -55.469 13.555 1 89.31 530 ARG B C 1
ATOM 11361 O O . ARG B 1 530 ? -0.049 -55.156 14.133 1 89.31 530 ARG B O 1
ATOM 11368 N N . TYR B 1 531 ? -2.168 -55.938 14.086 1 88.25 531 TYR B N 1
ATOM 11369 C CA . TYR B 1 531 ? -2.121 -56.25 15.516 1 88.25 531 TYR B CA 1
ATOM 11370 C C . TYR B 1 531 ? -1.051 -57.281 15.82 1 88.25 531 TYR B C 1
ATOM 11372 O O . TYR B 1 531 ? -0.254 -57.125 16.75 1 88.25 531 TYR B O 1
ATOM 11380 N N . ILE B 1 532 ? -0.996 -58.312 15.039 1 85.06 532 ILE B N 1
ATOM 11381 C CA . ILE B 1 532 ? -0.043 -59.375 15.242 1 85.06 532 ILE B CA 1
ATOM 11382 C C . ILE B 1 532 ? 1.38 -58.875 15.047 1 85.06 532 ILE B C 1
ATOM 11384 O O . ILE B 1 532 ? 2.285 -59.219 15.812 1 85.06 532 ILE B O 1
ATOM 11388 N N . TYR B 1 533 ? 1.572 -58 14.062 1 85.12 533 TYR B N 1
ATOM 11389 C CA . TYR B 1 533 ? 2.875 -57.406 13.781 1 85.12 533 TYR B CA 1
ATOM 11390 C C . TYR B 1 533 ? 3.346 -56.531 14.945 1 85.12 533 TYR B C 1
ATOM 11392 O O . TYR B 1 533 ? 4.52 -56.594 15.328 1 85.12 533 TYR B O 1
ATOM 11400 N N . HIS B 1 534 ? 2.455 -55.781 15.578 1 85.38 534 HIS B N 1
ATOM 11401 C CA . HIS B 1 534 ? 2.789 -54.844 16.641 1 85.38 534 HIS B CA 1
ATOM 11402 C C . HIS B 1 534 ? 3.18 -55.562 17.922 1 85.38 534 HIS B C 1
ATOM 11404 O O . HIS B 1 534 ? 4.102 -55.125 18.625 1 85.38 534 HIS B O 1
ATOM 11410 N N . PHE B 1 535 ? 2.516 -56.688 18.156 1 83.75 535 PHE B N 1
ATOM 11411 C CA . PHE B 1 535 ? 2.73 -57.344 19.438 1 83.75 535 PHE B CA 1
ATOM 11412 C C . PHE B 1 535 ? 3.531 -58.625 19.281 1 83.75 535 PHE B C 1
ATOM 11414 O O . PHE B 1 535 ? 3.738 -59.344 20.234 1 83.75 535 PHE B O 1
ATOM 11421 N N . TYR B 1 536 ? 4.016 -58.688 18.047 1 75.5 536 TYR B N 1
ATOM 11422 C CA . TYR B 1 536 ? 4.793 -59.906 17.828 1 75.5 536 TYR B CA 1
ATOM 11423 C C . TYR B 1 536 ? 6.145 -59.844 18.531 1 75.5 536 TYR B C 1
ATOM 11425 O O . TYR B 1 536 ? 6.859 -58.844 18.406 1 75.5 536 TYR B O 1
ATOM 11433 N N . ASP B 1 537 ? 6.391 -60.625 19.516 1 66.06 537 ASP B N 1
ATOM 11434 C CA . ASP B 1 537 ? 7.648 -60.781 20.234 1 66.06 537 ASP B CA 1
ATOM 11435 C C . ASP B 1 537 ? 8.516 -61.875 19.641 1 66.06 537 ASP B C 1
ATOM 11437 O O . ASP B 1 537 ? 8.141 -63.062 19.688 1 66.06 537 ASP B O 1
ATOM 11441 N N . SER B 1 538 ? 9.594 -61.5 18.844 1 61.78 538 SER B N 1
ATOM 11442 C CA . SER B 1 538 ? 10.5 -62.438 18.203 1 61.78 538 SER B CA 1
ATOM 11443 C C . SER B 1 538 ? 11.039 -63.469 19.219 1 61.78 538 SER B C 1
ATOM 11445 O O . SER B 1 538 ? 11.414 -64.562 18.844 1 61.78 538 SER B O 1
ATO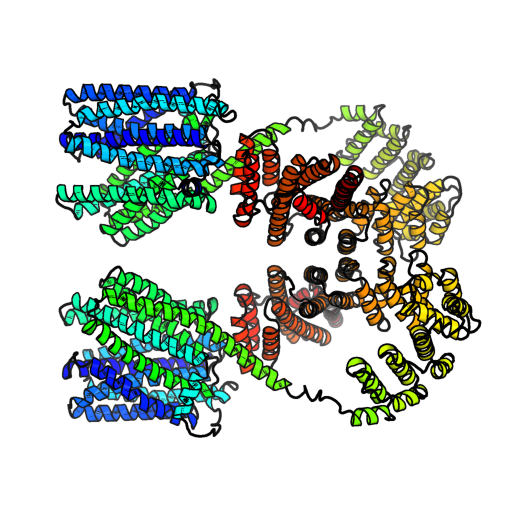M 11447 N N . SER B 1 539 ? 11.289 -63 20.469 1 62.28 539 SER B N 1
ATOM 11448 C CA . SER B 1 539 ? 11.82 -63.938 21.453 1 62.28 539 SER B CA 1
ATOM 11449 C C . SER B 1 539 ? 10.844 -65.062 21.719 1 62.28 539 SER B C 1
ATOM 11451 O O . SER B 1 539 ? 11.25 -66.188 22 1 62.28 539 SER B O 1
ATOM 11453 N N . ALA B 1 540 ? 9.555 -64.812 21.562 1 59.88 540 ALA B N 1
ATOM 11454 C CA . ALA B 1 540 ? 8.539 -65.812 21.906 1 59.88 540 ALA B CA 1
ATOM 11455 C C . ALA B 1 540 ? 8.18 -66.688 20.703 1 59.88 540 ALA B C 1
ATOM 11457 O O . ALA B 1 540 ? 7.797 -67.812 20.859 1 59.88 540 ALA B O 1
ATOM 11458 N N . TYR B 1 541 ? 8.32 -66.062 19.594 1 58.47 541 TYR B N 1
ATOM 11459 C CA . TYR B 1 541 ? 7.887 -66.812 18.422 1 58.47 541 TYR B CA 1
ATOM 11460 C C . TYR B 1 541 ? 9.055 -67.062 17.469 1 58.47 541 TYR B C 1
ATOM 11462 O O . TYR B 1 541 ? 9.969 -66.25 17.359 1 58.47 541 TYR B O 1
ATOM 11470 N N . GLU B 1 542 ? 9.695 -68.25 17.328 1 59 542 GLU B N 1
ATOM 11471 C CA . GLU B 1 542 ? 10.852 -68.75 16.594 1 59 542 GLU B CA 1
ATOM 11472 C C . GLU B 1 542 ? 10.82 -68.312 15.133 1 59 542 GLU B C 1
ATOM 11474 O O . GLU B 1 542 ? 11.617 -68.75 14.32 1 59 542 GLU B O 1
ATOM 11479 N N . GLY B 1 543 ? 10.266 -67.125 14.703 1 62.47 543 GLY B N 1
ATOM 11480 C CA . GLY B 1 543 ? 10.32 -66.875 13.281 1 62.47 543 GLY B CA 1
ATOM 11481 C C . GLY B 1 543 ? 10.727 -65.438 12.953 1 62.47 543 GLY B C 1
ATOM 11482 O O . GLY B 1 543 ? 10.461 -64.5 13.727 1 62.47 543 GLY B O 1
ATOM 11483 N N . ASP B 1 544 ? 11.688 -65.375 11.992 1 70.31 544 ASP B N 1
ATOM 11484 C CA . ASP B 1 544 ? 12.133 -64.062 11.484 1 70.31 544 ASP B CA 1
ATOM 11485 C C . ASP B 1 544 ? 11.008 -63.375 10.758 1 70.31 544 ASP B C 1
ATOM 11487 O O . ASP B 1 544 ? 10.445 -63.906 9.789 1 70.31 544 ASP B O 1
ATOM 11491 N N . TRP B 1 545 ? 10.5 -62.312 11.352 1 75.88 545 TRP B N 1
ATOM 11492 C CA . TRP B 1 545 ? 9.375 -61.562 10.812 1 75.88 545 TRP B CA 1
ATOM 11493 C C . TRP B 1 545 ? 9.602 -61.219 9.344 1 75.88 545 TRP B C 1
ATOM 11495 O O . TRP B 1 545 ? 8.664 -61.219 8.547 1 75.88 545 TRP B O 1
ATOM 11505 N N . GLN B 1 546 ? 10.773 -60.969 8.953 1 82 546 GLN B N 1
ATOM 11506 C CA . GLN B 1 546 ? 11.055 -60.625 7.57 1 82 546 GLN B CA 1
ATOM 11507 C C . GLN B 1 546 ? 10.734 -61.781 6.633 1 82 546 GLN B C 1
ATOM 11509 O O . GLN B 1 546 ? 10.227 -61.594 5.527 1 82 546 GLN B O 1
ATOM 11514 N N . GLU B 1 547 ? 11.016 -62.906 7.211 1 83.06 547 GLU B N 1
ATOM 11515 C CA . GLU B 1 547 ? 10.742 -64.062 6.395 1 83.06 547 GLU B CA 1
ATOM 11516 C C . GLU B 1 547 ? 9.242 -64.375 6.289 1 83.06 547 GLU B C 1
ATOM 11518 O O . GLU B 1 547 ? 8.742 -64.75 5.23 1 83.06 547 GLU B O 1
ATOM 11523 N N . ILE B 1 548 ? 8.602 -64.125 7.316 1 81 548 ILE B N 1
ATOM 11524 C CA . ILE B 1 548 ? 7.156 -64.312 7.324 1 81 548 ILE B CA 1
ATOM 11525 C C . ILE B 1 548 ? 6.512 -63.312 6.332 1 81 548 ILE B C 1
ATOM 11527 O O . ILE B 1 548 ? 5.617 -63.719 5.578 1 81 548 ILE B O 1
ATOM 11531 N N . LEU B 1 549 ? 7.008 -62.219 6.328 1 87.81 549 LEU B N 1
ATOM 11532 C CA . LEU B 1 549 ? 6.477 -61.188 5.418 1 87.81 549 LEU B CA 1
ATOM 11533 C C . LEU B 1 549 ? 6.805 -61.562 3.969 1 87.81 549 LEU B C 1
ATOM 11535 O O . LEU B 1 549 ? 5.973 -61.375 3.078 1 87.81 549 LEU B O 1
ATOM 11539 N N . ARG B 1 550 ? 7.992 -62.062 3.736 1 88.12 550 ARG B N 1
ATOM 11540 C CA . ARG B 1 550 ? 8.391 -62.438 2.389 1 88.12 550 ARG B CA 1
ATOM 11541 C C . ARG B 1 550 ? 7.5 -63.562 1.858 1 88.12 550 ARG B C 1
ATOM 11543 O O . ARG B 1 550 ? 7.082 -63.531 0.7 1 88.12 550 ARG B O 1
ATOM 11550 N N . GLU B 1 551 ? 7.246 -64.438 2.77 1 86.88 551 GLU B N 1
ATOM 11551 C CA . GLU B 1 551 ? 6.379 -65.562 2.396 1 86.88 551 GLU B CA 1
ATOM 11552 C C . GLU B 1 551 ? 4.941 -65.125 2.189 1 86.88 551 GLU B C 1
ATOM 11554 O O . GLU B 1 551 ? 4.242 -65.625 1.305 1 86.88 551 GLU B O 1
ATOM 11559 N N . GLY B 1 552 ? 4.617 -64.188 2.98 1 87.56 552 GLY B N 1
ATOM 11560 C CA . GLY B 1 552 ? 3.277 -63.656 2.85 1 87.56 552 GLY B CA 1
ATOM 11561 C C . GLY B 1 552 ? 3.055 -62.938 1.535 1 87.56 552 GLY B C 1
ATOM 11562 O O . GLY B 1 552 ? 1.972 -63 0.951 1 87.56 552 GLY B O 1
ATOM 11563 N N . LEU B 1 553 ? 4.043 -62.25 1.004 1 90.25 553 LEU B N 1
ATOM 11564 C CA . LEU B 1 553 ? 3.957 -61.5 -0.235 1 90.25 553 LEU B CA 1
ATOM 11565 C C . LEU B 1 553 ? 3.842 -62.438 -1.439 1 90.25 553 LEU B C 1
ATOM 11567 O O . LEU B 1 553 ? 3.355 -62.031 -2.498 1 90.25 553 LEU B O 1
ATOM 11571 N N . ARG B 1 554 ? 4.27 -63.688 -1.268 1 87.5 554 ARG B N 1
ATOM 11572 C CA . ARG B 1 554 ? 4.227 -64.625 -2.365 1 87.5 554 ARG B CA 1
ATOM 11573 C C . ARG B 1 554 ? 3.268 -65.75 -2.059 1 87.5 554 ARG B C 1
ATOM 11575 O O . ARG B 1 554 ? 3.367 -66.875 -2.646 1 87.5 554 ARG B O 1
ATOM 11582 N N . HIS B 1 555 ? 2.402 -65.562 -1.195 1 86.31 555 HIS B N 1
ATOM 11583 C CA . HIS B 1 555 ? 1.493 -66.625 -0.76 1 86.31 555 HIS B CA 1
ATOM 11584 C C . HIS B 1 555 ? 0.535 -67 -1.879 1 86.31 555 HIS B C 1
ATOM 11586 O O . HIS B 1 555 ? 0.231 -66.188 -2.758 1 86.31 555 HIS B O 1
ATOM 11592 N N . GLN B 1 556 ? 0.06 -68.188 -1.812 1 85.44 556 GLN B N 1
ATOM 11593 C CA . GLN B 1 556 ? -0.846 -68.688 -2.836 1 85.44 556 GLN B CA 1
ATOM 11594 C C . GLN B 1 556 ? -2.213 -68 -2.748 1 85.44 556 GLN B C 1
ATOM 11596 O O . GLN B 1 556 ? -2.84 -67.688 -3.771 1 85.44 556 GLN B O 1
ATOM 11601 N N . ASP B 1 557 ? -2.564 -67.688 -1.53 1 85.12 557 ASP B N 1
ATOM 11602 C CA . ASP B 1 557 ? -3.828 -66.938 -1.322 1 85.12 557 ASP B CA 1
ATOM 11603 C C . ASP B 1 557 ? -3.66 -65.438 -1.516 1 85.12 557 ASP B C 1
ATOM 11605 O O . ASP B 1 557 ? -2.891 -64.812 -0.797 1 85.12 557 ASP B O 1
ATOM 11609 N N . VAL B 1 558 ? -4.414 -64.938 -2.389 1 87.75 558 VAL B N 1
ATOM 11610 C CA . VAL B 1 558 ? -4.293 -63.562 -2.777 1 87.75 558 VAL B CA 1
ATOM 11611 C C . VAL B 1 558 ? -4.719 -62.656 -1.618 1 87.75 558 VAL B C 1
ATOM 11613 O O . VAL B 1 558 ? -4.223 -61.531 -1.477 1 87.75 558 VAL B O 1
ATOM 11616 N N . LYS B 1 559 ? -5.578 -63.156 -0.784 1 85.75 559 LYS B N 1
ATOM 11617 C CA . LYS B 1 559 ? -6.047 -62.375 0.352 1 85.75 559 LYS B CA 1
ATOM 11618 C C . LYS B 1 559 ? -4.922 -62.125 1.362 1 85.75 559 LYS B C 1
ATOM 11620 O O . LYS B 1 559 ? -4.809 -61.062 1.94 1 85.75 559 LYS B O 1
ATOM 11625 N N . ILE B 1 560 ? -4.113 -63.094 1.453 1 84.94 560 ILE B N 1
ATOM 11626 C CA . ILE B 1 560 ? -2.977 -63 2.359 1 84.94 560 ILE B CA 1
ATOM 11627 C C . ILE B 1 560 ? -1.92 -62.062 1.749 1 84.94 560 ILE B C 1
ATOM 11629 O O . ILE B 1 560 ? -1.298 -61.281 2.455 1 84.94 560 ILE B O 1
ATOM 11633 N N . ARG B 1 561 ? -1.8 -62.25 0.443 1 87.69 561 ARG B N 1
ATOM 11634 C CA . ARG B 1 561 ? -0.853 -61.375 -0.24 1 87.69 561 ARG B CA 1
ATOM 11635 C C . ARG B 1 561 ? -1.237 -59.906 -0.061 1 87.69 561 ARG B C 1
ATOM 11637 O O . ARG B 1 561 ? -0.393 -59.062 0.282 1 87.69 561 ARG B O 1
ATOM 11644 N N . ALA B 1 562 ? -2.5 -59.656 -0.287 1 88.88 562 ALA B N 1
ATOM 11645 C CA . ALA B 1 562 ? -3.014 -58.312 -0.188 1 88.88 562 ALA B CA 1
ATOM 11646 C C . ALA B 1 562 ? -2.867 -57.75 1.231 1 88.88 562 ALA B C 1
ATOM 11648 O O . ALA B 1 562 ? -2.438 -56.625 1.428 1 88.88 562 ALA B O 1
ATOM 11649 N N . SER B 1 563 ? -3.146 -58.531 2.221 1 87.69 563 SER B N 1
ATOM 11650 C CA . SER B 1 563 ? -3.051 -58.125 3.613 1 87.69 563 SER B CA 1
ATOM 11651 C C . SER B 1 563 ? -1.601 -57.875 4.023 1 87.69 563 SER B C 1
ATOM 11653 O O . SER B 1 563 ? -1.308 -56.969 4.789 1 87.69 563 SER B O 1
ATOM 11655 N N . THR B 1 564 ? -0.748 -58.688 3.506 1 88.62 564 THR B N 1
ATOM 11656 C CA . THR B 1 564 ? 0.67 -58.531 3.805 1 88.62 564 THR B CA 1
ATOM 11657 C C . THR B 1 564 ? 1.203 -57.25 3.195 1 88.62 564 THR B C 1
ATOM 11659 O O . THR B 1 564 ? 1.943 -56.5 3.848 1 88.62 564 THR B O 1
ATOM 11662 N N . LEU B 1 565 ? 0.781 -57.031 1.981 1 89.75 565 LEU B N 1
ATOM 11663 C CA . LEU B 1 565 ? 1.167 -55.781 1.321 1 89.75 565 LEU B CA 1
ATOM 11664 C C . LEU B 1 565 ? 0.658 -54.594 2.098 1 89.75 565 LEU B C 1
ATOM 11666 O O . LEU B 1 565 ? 1.401 -53.625 2.32 1 89.75 565 LEU B O 1
ATOM 11670 N N . GLY B 1 566 ? -0.533 -54.625 2.467 1 89.44 566 GLY B N 1
ATOM 11671 C CA . GLY B 1 566 ? -1.118 -53.562 3.25 1 89.44 566 GLY B CA 1
ATOM 11672 C C . GLY B 1 566 ? -0.417 -53.344 4.574 1 89.44 566 GLY B C 1
ATOM 11673 O O . GLY B 1 566 ? -0.203 -52.188 4.988 1 89.44 566 GLY B O 1
ATOM 11674 N N . LEU B 1 567 ? -0.026 -54.375 5.172 1 88.94 567 LEU B N 1
ATOM 11675 C CA . LEU B 1 567 ? 0.663 -54.312 6.453 1 88.94 567 LEU B CA 1
ATOM 11676 C C . LEU B 1 567 ? 2.016 -53.625 6.312 1 88.94 567 LEU B C 1
ATOM 11678 O O . LEU B 1 567 ? 2.35 -52.719 7.098 1 88.94 567 LEU B O 1
ATOM 11682 N N . ILE B 1 568 ? 2.74 -53.969 5.332 1 89.75 568 ILE B N 1
ATOM 11683 C CA . ILE B 1 568 ? 4.062 -53.406 5.121 1 89.75 568 ILE B CA 1
ATOM 11684 C C . ILE B 1 568 ? 3.932 -51.906 4.809 1 89.75 568 ILE B C 1
ATOM 11686 O O . ILE B 1 568 ? 4.746 -51.094 5.262 1 89.75 568 ILE B O 1
ATOM 11690 N N . THR B 1 569 ? 2.943 -51.594 4.113 1 90.31 569 THR B N 1
ATOM 11691 C CA . THR B 1 569 ? 2.732 -50.188 3.719 1 90.31 569 THR B CA 1
ATOM 11692 C C . THR B 1 569 ? 2.406 -49.344 4.934 1 90.31 569 THR B C 1
ATOM 11694 O O . THR B 1 569 ? 2.932 -48.219 5.078 1 90.31 569 THR B O 1
ATOM 11697 N N . LYS B 1 570 ? 1.655 -49.719 5.82 1 87.94 570 LYS B N 1
ATOM 11698 C CA . LYS B 1 570 ? 1.169 -48.906 6.934 1 87.94 570 LYS B CA 1
ATOM 11699 C C . LYS B 1 570 ? 2.18 -48.875 8.078 1 87.94 570 LYS B C 1
ATOM 11701 O O . LYS B 1 570 ? 2.441 -47.812 8.656 1 87.94 570 LYS B O 1
ATOM 11706 N N . ASP B 1 571 ? 2.824 -50 8.383 1 87.81 571 ASP B N 1
ATOM 11707 C CA . ASP B 1 571 ? 3.613 -50.094 9.602 1 87.81 571 ASP B CA 1
ATOM 11708 C C . ASP B 1 571 ? 5.031 -50.562 9.312 1 87.81 571 ASP B C 1
ATOM 11710 O O . ASP B 1 571 ? 5.859 -50.656 10.227 1 87.81 571 ASP B O 1
ATOM 11714 N N . GLY B 1 572 ? 5.359 -50.875 8.109 1 86.12 572 GLY B N 1
ATOM 11715 C CA . GLY B 1 572 ? 6.633 -51.5 7.781 1 86.12 572 GLY B CA 1
ATOM 11716 C C . GLY B 1 572 ? 7.816 -50.562 7.984 1 86.12 572 GLY B C 1
ATOM 11717 O O . GLY B 1 572 ? 7.703 -49.375 7.789 1 86.12 572 GLY B O 1
ATOM 11718 N N . SER B 1 573 ? 8.906 -51.125 8.422 1 86.25 573 SER B N 1
ATOM 11719 C CA . SER B 1 573 ? 10.164 -50.406 8.531 1 86.25 573 SER B CA 1
ATOM 11720 C C . SER B 1 573 ? 10.773 -50.156 7.156 1 86.25 573 SER B C 1
ATOM 11722 O O . SER B 1 573 ? 10.258 -50.656 6.145 1 86.25 573 SER B O 1
ATOM 11724 N N . ARG B 1 574 ? 11.781 -49.438 7.059 1 87.88 574 ARG B N 1
ATOM 11725 C CA . ARG B 1 574 ? 12.445 -49.125 5.801 1 87.88 574 ARG B CA 1
ATOM 11726 C C . ARG B 1 574 ? 12.953 -50.406 5.121 1 87.88 574 ARG B C 1
ATOM 11728 O O . ARG B 1 574 ? 12.836 -50.562 3.902 1 87.88 574 ARG B O 1
ATOM 11735 N N . GLN B 1 575 ? 13.414 -51.312 5.949 1 86.31 575 GLN B N 1
ATOM 11736 C CA . GLN B 1 575 ? 13.953 -52.562 5.418 1 86.31 575 GLN B CA 1
ATOM 11737 C C . GLN B 1 575 ? 12.844 -53.438 4.867 1 86.31 575 GLN B C 1
ATOM 11739 O O . GLN B 1 575 ? 13.008 -54.062 3.826 1 86.31 575 GLN B O 1
ATOM 11744 N N . GLU B 1 576 ? 11.773 -53.438 5.543 1 88.69 576 GLU B N 1
ATOM 11745 C CA . GLU B 1 576 ? 10.648 -54.281 5.113 1 88.69 576 GLU B CA 1
ATOM 11746 C C . GLU B 1 576 ? 10.008 -53.719 3.848 1 88.69 576 GLU B C 1
ATOM 11748 O O . GLU B 1 576 ? 9.477 -54.469 3.027 1 88.69 576 GLU B O 1
ATOM 11753 N N . ARG B 1 577 ? 10.008 -52.469 3.678 1 90.75 577 ARG B N 1
ATOM 11754 C CA . ARG B 1 577 ? 9.453 -51.844 2.486 1 90.75 577 ARG B CA 1
ATOM 11755 C C . ARG B 1 577 ? 10.289 -52.156 1.252 1 90.75 577 ARG B C 1
ATOM 11757 O O . ARG B 1 577 ? 9.766 -52.188 0.133 1 90.75 577 ARG B O 1
ATOM 11764 N N . GLU B 1 578 ? 11.523 -52.469 1.519 1 89.75 578 GLU B N 1
ATOM 11765 C CA . GLU B 1 578 ? 12.406 -52.812 0.412 1 89.75 578 GLU B CA 1
ATOM 11766 C C . GLU B 1 578 ? 12.047 -54.188 -0.16 1 89.75 578 GLU B C 1
ATOM 11768 O O . GLU B 1 578 ? 12.461 -54.531 -1.272 1 89.75 578 GLU B O 1
ATOM 11773 N N . LEU B 1 579 ? 11.273 -54.906 0.627 1 90.19 579 LEU B N 1
ATOM 11774 C CA . LEU B 1 579 ? 10.852 -56.219 0.163 1 90.19 579 LEU B CA 1
ATOM 11775 C C . LEU B 1 579 ? 9.875 -56.094 -1.002 1 90.19 579 LEU B C 1
ATOM 11777 O O . LEU B 1 579 ? 9.664 -57.062 -1.738 1 90.19 579 LEU B O 1
ATOM 11781 N N . ILE B 1 580 ? 9.273 -54.969 -1.132 1 91.88 580 ILE B N 1
ATOM 11782 C CA . ILE B 1 580 ? 8.328 -54.719 -2.219 1 91.88 580 ILE B CA 1
ATOM 11783 C C . ILE B 1 580 ? 9.094 -54.312 -3.482 1 91.88 580 ILE B C 1
ATOM 11785 O O . ILE B 1 580 ? 9.516 -53.156 -3.625 1 91.88 580 ILE B O 1
ATOM 11789 N N . THR B 1 581 ? 9.211 -55.219 -4.395 1 90.38 581 THR B N 1
ATOM 11790 C CA . THR B 1 581 ? 9.961 -54.969 -5.617 1 90.38 581 THR B CA 1
ATOM 11791 C C . THR B 1 581 ? 9.023 -54.562 -6.758 1 90.38 581 THR B C 1
ATOM 11793 O O . THR B 1 581 ? 7.805 -54.688 -6.637 1 90.38 581 THR B O 1
ATOM 11796 N N . THR B 1 582 ? 9.57 -54.062 -7.812 1 93.31 582 THR B N 1
ATOM 11797 C CA . THR B 1 582 ? 8.797 -53.656 -8.977 1 93.31 582 THR B CA 1
ATOM 11798 C C . THR B 1 582 ? 8.117 -54.844 -9.625 1 93.31 582 THR B C 1
ATOM 11800 O O . THR B 1 582 ? 6.961 -54.75 -10.047 1 93.31 582 THR B O 1
ATOM 11803 N N . ASP B 1 583 ? 8.805 -55.938 -9.516 1 91.75 583 ASP B N 1
ATOM 11804 C CA . ASP B 1 583 ? 8.258 -57.156 -10.117 1 91.75 583 ASP B CA 1
ATOM 11805 C C . ASP B 1 583 ? 7.02 -57.625 -9.352 1 91.75 583 ASP B C 1
ATOM 11807 O O . ASP B 1 583 ? 6.047 -58.062 -9.953 1 91.75 583 ASP B O 1
ATOM 11811 N N . LEU B 1 584 ? 7.172 -57.531 -8.094 1 91.12 584 LEU B N 1
ATOM 11812 C CA . LEU B 1 584 ? 6.051 -57.938 -7.258 1 91.12 584 LEU B CA 1
ATOM 11813 C C . LEU B 1 584 ? 4.824 -57.062 -7.523 1 91.12 584 LEU B C 1
ATOM 11815 O O . LEU B 1 584 ? 3.705 -57.594 -7.617 1 91.12 584 LEU B O 1
ATOM 11819 N N . LEU B 1 585 ? 4.977 -55.875 -7.699 1 93.56 585 LEU B N 1
ATOM 11820 C CA . LEU B 1 585 ? 3.879 -54.938 -7.938 1 93.56 585 LEU B CA 1
ATOM 11821 C C . LEU B 1 585 ? 3.279 -55.156 -9.32 1 93.56 585 LEU B C 1
ATOM 11823 O O . LEU B 1 585 ? 2.061 -55.062 -9.492 1 93.56 585 LEU B O 1
ATOM 11827 N N . GLU B 1 586 ? 4.109 -55.406 -10.32 1 93.94 586 GLU B N 1
ATOM 11828 C CA . GLU B 1 586 ? 3.629 -55.656 -11.68 1 93.94 586 GLU B CA 1
ATOM 11829 C C . GLU B 1 586 ? 2.805 -56.938 -11.742 1 93.94 586 GLU B C 1
ATOM 11831 O O . GLU B 1 586 ? 1.768 -57 -12.406 1 93.94 586 GLU B O 1
ATOM 11836 N N . SER B 1 587 ? 3.301 -57.938 -10.977 1 91.12 587 SER B N 1
ATOM 11837 C CA . SER B 1 587 ? 2.57 -59.188 -10.914 1 91.12 587 SER B CA 1
ATOM 11838 C C . SER B 1 587 ? 1.211 -59 -10.242 1 91.12 587 SER B C 1
ATOM 11840 O O . SER B 1 587 ? 0.219 -59.594 -10.672 1 91.12 587 SER B O 1
ATOM 11842 N N . ALA B 1 588 ? 1.23 -58.219 -9.258 1 91.25 588 ALA B N 1
ATOM 11843 C CA . ALA B 1 588 ? -0.016 -57.938 -8.547 1 91.25 588 ALA B CA 1
ATOM 11844 C C . ALA B 1 588 ? -0.991 -57.188 -9.43 1 91.25 588 ALA B C 1
ATOM 11846 O O . ALA B 1 588 ? -2.199 -57.406 -9.391 1 91.25 588 ALA B O 1
ATOM 11847 N N . LEU B 1 589 ? -0.522 -56.281 -10.242 1 92.81 589 LEU B N 1
ATOM 11848 C CA . LEU B 1 589 ? -1.335 -55.469 -11.133 1 92.81 589 LEU B CA 1
ATOM 11849 C C . LEU B 1 589 ? -1.972 -56.312 -12.227 1 92.81 589 LEU B C 1
ATOM 11851 O O . LEU B 1 589 ? -3.125 -56.094 -12.594 1 92.81 589 LEU B O 1
ATOM 11855 N N . ASN B 1 590 ? -1.237 -57.344 -12.688 1 91.5 590 ASN B N 1
ATOM 11856 C CA . ASN B 1 590 ? -1.694 -58.125 -13.828 1 91.5 590 ASN B CA 1
ATOM 11857 C C . ASN B 1 590 ? -2.428 -59.375 -13.375 1 91.5 590 ASN B C 1
ATOM 11859 O O . ASN B 1 590 ? -2.861 -60.188 -14.203 1 91.5 590 ASN B O 1
ATOM 11863 N N . TYR B 1 591 ? -2.623 -59.531 -12.07 1 91 591 TYR B N 1
ATOM 11864 C CA . TYR B 1 591 ? -3.301 -60.688 -11.547 1 91 591 TYR B CA 1
ATOM 11865 C C . TYR B 1 591 ? -4.781 -60.688 -11.914 1 91 591 TYR B C 1
ATOM 11867 O O . TYR B 1 591 ? -5.449 -59.656 -11.781 1 91 591 TYR B O 1
ATOM 11875 N N . LYS B 1 592 ? -5.164 -61.812 -12.516 1 90 592 LYS B N 1
ATOM 11876 C CA . LYS B 1 592 ? -6.574 -61.969 -12.859 1 90 592 LYS B CA 1
ATOM 11877 C C . LYS B 1 592 ? -7.199 -63.125 -12.102 1 90 592 LYS B C 1
ATOM 11879 O O . LYS B 1 592 ? -6.777 -64.312 -12.266 1 90 592 LYS B O 1
ATOM 11884 N N . GLY B 1 593 ? -7.953 -62.938 -11.086 1 87.81 593 GLY B N 1
ATOM 11885 C CA . GLY B 1 593 ? -8.633 -63.938 -10.305 1 87.81 593 GLY B CA 1
ATOM 11886 C C . GLY B 1 593 ? -9.469 -63.375 -9.18 1 87.81 593 GLY B C 1
ATOM 11887 O O . GLY B 1 593 ? -9.859 -62.188 -9.219 1 87.81 593 GLY B O 1
ATOM 11888 N N . GLU B 1 594 ? -9.883 -64.312 -8.359 1 85.56 594 GLU B N 1
ATOM 11889 C CA . GLU B 1 594 ? -10.648 -63.906 -7.191 1 85.56 594 GLU B CA 1
ATOM 11890 C C . GLU B 1 594 ? -9.812 -63 -6.273 1 85.56 594 GLU B C 1
ATOM 11892 O O . GLU B 1 594 ? -8.68 -63.375 -5.926 1 85.56 594 GLU B O 1
ATOM 11897 N N . GLY B 1 595 ? -10.242 -61.812 -6.133 1 86.5 595 GLY B N 1
ATOM 11898 C CA . GLY B 1 595 ? -9.531 -60.875 -5.254 1 86.5 595 GLY B CA 1
ATOM 11899 C C . GLY B 1 595 ? -8.633 -59.938 -6 1 86.5 595 GLY B C 1
ATOM 11900 O O . GLY B 1 595 ? -7.777 -59.281 -5.398 1 86.5 595 GLY B O 1
ATOM 11901 N N . GLU B 1 596 ? -8.867 -59.938 -7.289 1 89.56 596 GLU B N 1
ATOM 11902 C CA . GLU B 1 596 ? -8.008 -59.094 -8.117 1 89.56 596 GLU B CA 1
ATOM 11903 C C . GLU B 1 596 ? -8.164 -57.594 -7.754 1 89.56 596 GLU B C 1
ATOM 11905 O O . GLU B 1 596 ? -7.184 -56.875 -7.723 1 89.56 596 GLU B O 1
ATOM 11910 N N . LYS B 1 597 ? -9.398 -57.219 -7.398 1 91.12 597 LYS B N 1
ATOM 11911 C CA . LYS B 1 597 ? -9.648 -55.812 -7.055 1 91.12 597 LYS B CA 1
ATOM 11912 C C . LYS B 1 597 ? -8.953 -55.438 -5.75 1 91.12 597 LYS B C 1
ATOM 11914 O O . LYS B 1 597 ? -8.344 -54.375 -5.656 1 91.12 597 LYS B O 1
ATOM 11919 N N . GLU B 1 598 ? -8.984 -56.281 -4.824 1 88.75 598 GLU B N 1
ATOM 11920 C CA . GLU B 1 598 ? -8.367 -56.031 -3.527 1 88.75 598 GLU B CA 1
ATOM 11921 C C . GLU B 1 598 ? -6.848 -55.938 -3.648 1 88.75 598 GLU B C 1
ATOM 11923 O O . GLU B 1 598 ? -6.207 -55.125 -2.988 1 88.75 598 GLU B O 1
ATOM 11928 N N . LEU B 1 599 ? -6.391 -56.812 -4.457 1 90.88 599 LEU B N 1
ATOM 11929 C CA . LEU B 1 599 ? -4.945 -56.812 -4.656 1 90.88 599 LEU B CA 1
ATOM 11930 C C . LEU B 1 599 ? -4.484 -55.531 -5.348 1 90.88 599 LEU B C 1
ATOM 11932 O O . LEU B 1 599 ? -3.467 -54.969 -4.969 1 90.88 599 LEU B O 1
ATOM 11936 N N . ARG B 1 600 ? -5.242 -55.062 -6.328 1 94.12 600 ARG B N 1
ATOM 11937 C CA . ARG B 1 600 ? -4.91 -53.812 -7.008 1 94.12 600 ARG B CA 1
ATOM 11938 C C . ARG B 1 600 ? -5.043 -52.625 -6.062 1 94.12 600 ARG B C 1
ATOM 11940 O O . ARG B 1 600 ? -4.242 -51.688 -6.121 1 94.12 600 ARG B O 1
ATOM 11947 N N . TYR B 1 601 ? -6.004 -52.719 -5.227 1 92.94 601 TYR B N 1
ATOM 11948 C CA . TYR B 1 601 ? -6.199 -51.688 -4.234 1 92.94 601 TYR B CA 1
ATOM 11949 C C . TYR B 1 601 ? -4.988 -51.562 -3.316 1 92.94 601 TYR B C 1
ATOM 11951 O O . TYR B 1 601 ? -4.473 -50.469 -3.094 1 92.94 601 TYR B O 1
ATOM 11959 N N . GLU B 1 602 ? -4.535 -52.656 -2.875 1 91.5 602 GLU B N 1
ATOM 11960 C CA . GLU B 1 602 ? -3.396 -52.656 -1.96 1 91.5 602 GLU B CA 1
ATOM 11961 C C . GLU B 1 602 ? -2.102 -52.312 -2.693 1 91.5 602 GLU B C 1
ATOM 11963 O O . GLU B 1 602 ? -1.186 -51.719 -2.107 1 91.5 602 GLU B O 1
ATOM 11968 N N . THR B 1 603 ? -2.055 -52.688 -3.91 1 93.69 603 THR B N 1
ATOM 11969 C CA . THR B 1 603 ? -0.914 -52.281 -4.723 1 93.69 603 THR B CA 1
ATOM 11970 C C . THR B 1 603 ? -0.85 -50.75 -4.84 1 93.69 603 THR B C 1
ATOM 11972 O O . THR B 1 603 ? 0.221 -50.156 -4.703 1 93.69 603 THR B O 1
ATOM 11975 N N . ALA B 1 604 ? -2.016 -50.188 -5.051 1 95.12 604 ALA B N 1
ATOM 11976 C CA . ALA B 1 604 ? -2.088 -48.719 -5.102 1 95.12 604 ALA B CA 1
ATOM 11977 C C . ALA B 1 604 ? -1.652 -48.094 -3.779 1 95.12 604 ALA B C 1
ATOM 11979 O O . ALA B 1 604 ? -0.892 -47.125 -3.76 1 95.12 604 ALA B O 1
ATOM 11980 N N . ARG B 1 605 ? -2.035 -48.656 -2.791 1 92.38 605 ARG B N 1
ATOM 11981 C CA . ARG B 1 605 ? -1.671 -48.156 -1.469 1 92.38 605 ARG B CA 1
ATOM 11982 C C . ARG B 1 605 ? -0.171 -48.281 -1.229 1 92.38 605 ARG B C 1
ATOM 11984 O O . ARG B 1 605 ? 0.454 -47.375 -0.671 1 92.38 605 ARG B O 1
ATOM 11991 N N . ALA B 1 606 ? 0.38 -49.312 -1.622 1 92.69 606 ALA B N 1
ATOM 11992 C CA . ALA B 1 606 ? 1.804 -49.594 -1.428 1 92.69 606 ALA B CA 1
ATOM 11993 C C . ALA B 1 606 ? 2.658 -48.594 -2.197 1 92.69 606 ALA B C 1
ATOM 11995 O O . ALA B 1 606 ? 3.736 -48.188 -1.74 1 92.69 606 ALA B O 1
ATOM 11996 N N . LEU B 1 607 ? 2.188 -48.156 -3.248 1 93.75 607 LEU B N 1
ATOM 11997 C CA . LEU B 1 607 ? 2.943 -47.219 -4.09 1 93.75 607 LEU B CA 1
ATOM 11998 C C . LEU B 1 607 ? 3.049 -45.844 -3.434 1 93.75 607 LEU B C 1
ATOM 12000 O O . LEU B 1 607 ? 3.91 -45.031 -3.801 1 93.75 607 LEU B O 1
ATOM 12004 N N . SER B 1 608 ? 2.271 -45.562 -2.479 1 90.69 608 SER B N 1
ATOM 12005 C CA . SER B 1 608 ? 2.375 -44.281 -1.777 1 90.69 608 SER B CA 1
ATOM 12006 C C . SER B 1 608 ? 3.676 -44.188 -0.989 1 90.69 608 SER B C 1
ATOM 12008 O O . SER B 1 608 ? 4.262 -43.125 -0.873 1 90.69 608 SER B O 1
ATOM 12010 N N . VAL B 1 609 ? 4.168 -45.281 -0.573 1 89.81 609 VAL B N 1
ATOM 12011 C CA . VAL B 1 609 ? 5.332 -45.281 0.31 1 89.81 609 VAL B CA 1
ATOM 12012 C C . VAL B 1 609 ? 6.578 -45.656 -0.478 1 89.81 609 VAL B C 1
ATOM 12014 O O . VAL B 1 609 ? 7.676 -45.156 -0.203 1 89.81 609 VAL B O 1
ATOM 12017 N N . VAL B 1 610 ? 6.398 -46.469 -1.451 1 91 610 VAL B N 1
ATOM 12018 C CA . VAL B 1 610 ? 7.574 -47 -2.129 1 91 610 VAL B CA 1
ATOM 12019 C C . VAL B 1 610 ? 7.66 -46.438 -3.543 1 91 610 VAL B C 1
ATOM 12021 O O . VAL B 1 610 ? 8.281 -47.031 -4.426 1 91 610 VAL B O 1
ATOM 12024 N N . TYR B 1 611 ? 7.152 -45.312 -3.789 1 90.44 611 TYR B N 1
ATOM 12025 C CA . TYR B 1 611 ? 7.117 -44.75 -5.137 1 90.44 611 TYR B CA 1
ATOM 12026 C C . TYR B 1 611 ? 8.508 -44.344 -5.59 1 90.44 611 TYR B C 1
ATOM 12028 O O . TYR B 1 611 ? 9.266 -43.75 -4.816 1 90.44 611 TYR B O 1
ATOM 12036 N N . GLU B 1 612 ? 8.82 -44.719 -6.785 1 89.06 612 GLU B N 1
ATOM 12037 C CA . GLU B 1 612 ? 9.969 -44.281 -7.559 1 89.06 612 GLU B CA 1
ATOM 12038 C C . GLU B 1 612 ? 9.578 -43.969 -9 1 89.06 612 GLU B C 1
ATOM 12040 O O . GLU B 1 612 ? 8.633 -44.562 -9.531 1 89.06 612 GLU B O 1
ATOM 12045 N N . PRO B 1 613 ? 10.227 -43.094 -9.594 1 87.81 613 PRO B N 1
ATOM 12046 C CA . PRO B 1 613 ? 9.859 -42.688 -10.953 1 87.81 613 PRO B CA 1
ATOM 12047 C C . PRO B 1 613 ? 9.852 -43.875 -11.93 1 87.81 613 PRO B C 1
ATOM 12049 O O . PRO B 1 613 ? 9.094 -43.844 -12.898 1 87.81 613 PRO B O 1
ATOM 12052 N N . SER B 1 614 ? 10.648 -44.875 -11.57 1 87.94 614 SER B N 1
ATOM 12053 C CA . SER B 1 614 ? 10.688 -46.031 -12.43 1 87.94 614 SER B CA 1
ATOM 12054 C C . SER B 1 614 ? 9.383 -46.812 -12.344 1 87.94 614 SER B C 1
ATOM 12056 O O . SER B 1 614 ? 9.07 -47.625 -13.242 1 87.94 614 SER B O 1
ATOM 12058 N N . ARG B 1 615 ? 8.594 -46.625 -11.305 1 92.25 615 ARG B N 1
ATOM 12059 C CA . ARG B 1 615 ? 7.348 -47.344 -11.086 1 92.25 615 ARG B CA 1
ATOM 12060 C C . ARG B 1 615 ? 6.148 -46.531 -11.531 1 92.25 615 ARG B C 1
ATOM 12062 O O . ARG B 1 615 ? 5.008 -46.812 -11.164 1 92.25 615 ARG B O 1
ATOM 12069 N N . ASN B 1 616 ? 6.355 -45.5 -12.312 1 91.38 616 ASN B N 1
ATOM 12070 C CA . ASN B 1 616 ? 5.328 -44.562 -12.766 1 91.38 616 ASN B CA 1
ATOM 12071 C C . ASN B 1 616 ? 4.266 -45.281 -13.609 1 91.38 616 ASN B C 1
ATOM 12073 O O . ASN B 1 616 ? 3.078 -44.938 -13.508 1 91.38 616 ASN B O 1
ATOM 12077 N N . HIS B 1 617 ? 4.688 -46.219 -14.344 1 90.75 617 HIS B N 1
ATOM 12078 C CA . HIS B 1 617 ? 3.773 -46.906 -15.25 1 90.75 617 HIS B CA 1
ATOM 12079 C C . HIS B 1 617 ? 2.746 -47.75 -14.477 1 90.75 617 HIS B C 1
ATOM 12081 O O . HIS B 1 617 ? 1.609 -47.906 -14.922 1 90.75 617 HIS B O 1
ATOM 12087 N N . ILE B 1 618 ? 3.098 -48.188 -13.312 1 94.75 618 ILE B N 1
ATOM 12088 C CA . ILE B 1 618 ? 2.189 -49 -12.492 1 94.75 618 ILE B CA 1
ATOM 12089 C C . ILE B 1 618 ? 1.1 -48.094 -11.914 1 94.75 618 ILE B C 1
ATOM 12091 O O . ILE B 1 618 ? -0.088 -48.406 -11.992 1 94.75 618 ILE B O 1
ATOM 12095 N N . LEU B 1 619 ? 1.496 -47 -11.406 1 94.81 619 LEU B N 1
ATOM 12096 C CA . LEU B 1 619 ? 0.542 -46.062 -10.812 1 94.81 619 LEU B CA 1
ATOM 12097 C C . LEU B 1 619 ? -0.387 -45.5 -11.883 1 94.81 619 LEU B C 1
ATOM 12099 O O . LEU B 1 619 ? -1.576 -45.281 -11.625 1 94.81 619 LEU B O 1
ATOM 12103 N N . THR B 1 620 ? 0.151 -45.25 -13.102 1 93.69 620 THR B N 1
ATOM 12104 C CA . THR B 1 620 ? -0.664 -44.75 -14.195 1 93.69 620 THR B CA 1
ATOM 12105 C C . THR B 1 620 ? -1.743 -45.781 -14.578 1 93.69 620 THR B C 1
ATOM 12107 O O . THR B 1 620 ? -2.893 -45.406 -14.82 1 93.69 620 THR B O 1
ATOM 12110 N N . ALA B 1 621 ? -1.331 -47 -14.562 1 94.88 621 ALA B N 1
ATOM 12111 C CA . ALA B 1 621 ? -2.287 -48.031 -14.883 1 94.88 621 ALA B CA 1
ATOM 12112 C C . ALA B 1 621 ? -3.383 -48.125 -13.82 1 94.88 621 ALA B C 1
ATOM 12114 O O . ALA B 1 621 ? -4.555 -48.344 -14.148 1 94.88 621 ALA B O 1
ATOM 12115 N N . LEU B 1 622 ? -3.041 -47.938 -12.586 1 96.06 622 LEU B N 1
ATOM 12116 C CA . LEU B 1 622 ? -3.998 -48 -11.484 1 96.06 622 LEU B CA 1
ATOM 12117 C C . LEU B 1 622 ? -4.934 -46.812 -11.508 1 96.06 622 LEU B C 1
ATOM 12119 O O . LEU B 1 622 ? -6.098 -46.906 -11.109 1 96.06 622 LEU B O 1
ATOM 12123 N N . LEU B 1 623 ? -4.516 -45.719 -11.992 1 95.88 623 LEU B N 1
ATOM 12124 C CA . LEU B 1 623 ? -5.324 -44.5 -12.094 1 95.88 623 LEU B CA 1
ATOM 12125 C C . LEU B 1 623 ? -6.383 -44.656 -13.18 1 95.88 623 LEU B C 1
ATOM 12127 O O . LEU B 1 623 ? -7.391 -43.938 -13.164 1 95.88 623 LEU B O 1
ATOM 12131 N N . ARG B 1 624 ? -6.094 -45.531 -14.078 1 94.25 624 ARG B N 1
ATOM 12132 C CA . ARG B 1 624 ? -7.051 -45.75 -15.148 1 94.25 624 ARG B CA 1
ATOM 12133 C C . ARG B 1 624 ? -7.793 -47.062 -14.945 1 94.25 624 ARG B C 1
ATOM 12135 O O . ARG B 1 624 ? -8.289 -47.656 -15.906 1 94.25 624 ARG B O 1
ATOM 12142 N N . ASP B 1 625 ? -7.883 -47.5 -13.742 1 94.81 625 ASP B N 1
ATOM 12143 C CA . ASP B 1 625 ? -8.508 -48.781 -13.422 1 94.81 625 ASP B CA 1
ATOM 12144 C C . ASP B 1 625 ? -10.023 -48.719 -13.602 1 94.81 625 ASP B C 1
ATOM 12146 O O . ASP B 1 625 ? -10.609 -47.625 -13.57 1 94.81 625 ASP B O 1
ATOM 12150 N N . SER B 1 626 ? -10.633 -49.812 -13.766 1 92.88 626 SER B N 1
ATOM 12151 C CA . SER B 1 626 ? -12.078 -49.906 -13.969 1 92.88 626 SER B CA 1
ATOM 12152 C C . SER B 1 626 ? -12.836 -49.75 -12.656 1 92.88 626 SER B C 1
ATOM 12154 O O . SER B 1 626 ? -13.977 -49.281 -12.633 1 92.88 626 SER B O 1
ATOM 12156 N N . SER B 1 627 ? -12.219 -50.125 -11.555 1 94.19 627 SER B N 1
ATOM 12157 C CA . SER B 1 627 ? -12.867 -50.031 -10.25 1 94.19 627 SER B CA 1
ATOM 12158 C C . SER B 1 627 ? -12.688 -48.656 -9.625 1 94.19 627 SER B C 1
ATOM 12160 O O . SER B 1 627 ? -11.555 -48.188 -9.438 1 94.19 627 SER B O 1
ATOM 12162 N N . PRO B 1 628 ? -13.781 -48.031 -9.25 1 95.25 628 PRO B N 1
ATOM 12163 C CA . PRO B 1 628 ? -13.672 -46.688 -8.656 1 95.25 628 PRO B CA 1
ATOM 12164 C C . PRO B 1 628 ? -12.891 -46.688 -7.348 1 95.25 628 PRO B C 1
ATOM 12166 O O . PRO B 1 628 ? -12.188 -45.719 -7.051 1 95.25 628 PRO B O 1
ATOM 12169 N N . GLU B 1 629 ? -12.961 -47.719 -6.613 1 93.62 629 GLU B N 1
ATOM 12170 C CA . GLU B 1 629 ? -12.25 -47.781 -5.34 1 93.62 629 GLU B CA 1
ATOM 12171 C C . GLU B 1 629 ? -10.742 -47.812 -5.551 1 93.62 629 GLU B C 1
ATOM 12173 O O . GLU B 1 629 ? -9.992 -47.188 -4.809 1 93.62 629 GLU B O 1
ATOM 12178 N N . VAL B 1 630 ? -10.375 -48.562 -6.547 1 95.38 630 VAL B N 1
ATOM 12179 C CA . VAL B 1 630 ? -8.953 -48.656 -6.875 1 95.38 630 VAL B CA 1
ATOM 12180 C C . VAL B 1 630 ? -8.453 -47.312 -7.395 1 95.38 630 VAL B C 1
ATOM 12182 O O . VAL B 1 630 ? -7.379 -46.844 -7.004 1 95.38 630 VAL B O 1
ATOM 12185 N N . VAL B 1 631 ? -9.297 -46.656 -8.18 1 96.62 631 VAL B N 1
ATOM 12186 C CA . VAL B 1 631 ? -8.93 -45.375 -8.734 1 96.62 631 VAL B CA 1
ATOM 12187 C C . VAL B 1 631 ? -8.789 -44.344 -7.605 1 96.62 631 VAL B C 1
ATOM 12189 O O . VAL B 1 631 ? -7.824 -43.562 -7.566 1 96.62 631 VAL B O 1
ATOM 12192 N N . LYS B 1 632 ? -9.719 -44.344 -6.703 1 96.88 632 LYS B N 1
ATOM 12193 C CA . LYS B 1 632 ? -9.68 -43.406 -5.582 1 96.88 632 LYS B CA 1
ATOM 12194 C C . LYS B 1 632 ? -8.414 -43.594 -4.754 1 96.88 632 LYS B C 1
ATOM 12196 O O . LYS B 1 632 ? -7.75 -42.625 -4.387 1 96.88 632 LYS B O 1
ATOM 12201 N N . ARG B 1 633 ? -8.055 -44.844 -4.512 1 94.38 633 ARG B N 1
ATOM 12202 C CA . ARG B 1 633 ? -6.836 -45.094 -3.752 1 94.38 633 ARG B CA 1
ATOM 12203 C C . ARG B 1 633 ? -5.598 -44.688 -4.543 1 94.38 633 ARG B C 1
ATOM 12205 O O . ARG B 1 633 ? -4.641 -44.156 -3.973 1 94.38 633 ARG B O 1
ATOM 12212 N N . ALA B 1 634 ? -5.625 -44.969 -5.805 1 97.06 634 ALA B N 1
ATOM 12213 C CA . ALA B 1 634 ? -4.512 -44.594 -6.676 1 97.06 634 ALA B CA 1
ATOM 12214 C C . ALA B 1 634 ? -4.324 -43.062 -6.699 1 97.06 634 ALA B C 1
ATOM 12216 O O . ALA B 1 634 ? -3.195 -42.594 -6.738 1 97.06 634 ALA B O 1
ATOM 12217 N N . ILE B 1 635 ? -5.43 -42.344 -6.633 1 97.25 635 ILE B N 1
ATOM 12218 C CA . ILE B 1 635 ? -5.379 -40.875 -6.621 1 97.25 635 ILE B CA 1
ATOM 12219 C C . ILE B 1 635 ? -4.66 -40.406 -5.359 1 97.25 635 ILE B C 1
ATOM 12221 O O . ILE B 1 635 ? -3.77 -39.562 -5.43 1 97.25 635 ILE B O 1
ATOM 12225 N N . ILE B 1 636 ? -4.996 -40.969 -4.309 1 96 636 ILE B N 1
ATOM 12226 C CA . ILE B 1 636 ? -4.383 -40.594 -3.037 1 96 636 ILE B CA 1
ATOM 12227 C C . ILE B 1 636 ? -2.896 -40.969 -3.059 1 96 636 ILE B C 1
ATOM 12229 O O . ILE B 1 636 ? -2.059 -40.156 -2.619 1 96 636 ILE B O 1
ATOM 12233 N N . SER B 1 637 ? -2.572 -42.031 -3.604 1 95.69 637 SER B N 1
ATOM 12234 C CA . SER B 1 637 ? -1.179 -42.469 -3.688 1 95.69 637 SER B CA 1
ATOM 12235 C C . SER B 1 637 ? -0.376 -41.531 -4.602 1 95.69 637 SER B C 1
ATOM 12237 O O . SER B 1 637 ? 0.787 -41.25 -4.32 1 95.69 637 SER B O 1
ATOM 12239 N N . ALA B 1 638 ? -1.005 -41.188 -5.652 1 95.75 638 ALA B N 1
ATOM 12240 C CA . ALA B 1 638 ? -0.344 -40.219 -6.539 1 95.75 638 ALA B CA 1
ATOM 12241 C C . ALA B 1 638 ? -0.048 -38.906 -5.812 1 95.75 638 ALA B C 1
ATOM 12243 O O . ALA B 1 638 ? 1.035 -38.344 -5.965 1 95.75 638 ALA B O 1
ATOM 12244 N N . GLY B 1 639 ? -0.976 -38.469 -5.027 1 94.88 639 GLY B N 1
ATOM 12245 C CA . GLY B 1 639 ? -0.774 -37.281 -4.238 1 94.88 639 GLY B CA 1
ATOM 12246 C C . GLY B 1 639 ? 0.344 -37.406 -3.221 1 94.88 639 GLY B C 1
ATOM 12247 O O . GLY B 1 639 ? 1.157 -36.5 -3.061 1 94.88 639 GLY B O 1
ATOM 12248 N N . GLU B 1 640 ? 0.445 -38.531 -2.621 1 93.38 640 GLU B N 1
ATOM 12249 C CA . GLU B 1 640 ? 1.458 -38.75 -1.597 1 93.38 640 GLU B CA 1
ATOM 12250 C C . GLU B 1 640 ? 2.846 -38.906 -2.217 1 93.38 640 GLU B C 1
ATOM 12252 O O . GLU B 1 640 ? 3.852 -38.562 -1.585 1 93.38 640 GLU B O 1
ATOM 12257 N N . SER B 1 641 ? 2.912 -39.406 -3.412 1 91.75 641 SER B N 1
ATOM 12258 C CA . SER B 1 641 ? 4.188 -39.562 -4.105 1 91.75 641 SER B CA 1
ATOM 12259 C C . SER B 1 641 ? 4.82 -38.188 -4.406 1 91.75 641 SER B C 1
ATOM 12261 O O . SER B 1 641 ? 6.047 -38.062 -4.406 1 91.75 641 SER B O 1
ATOM 12263 N N . GLY B 1 642 ? 3.99 -37.25 -4.711 1 90.62 642 GLY B N 1
ATOM 12264 C CA . GLY B 1 642 ? 4.469 -35.906 -4.988 1 90.62 642 GLY B CA 1
ATOM 12265 C C . GLY B 1 642 ? 5.043 -35.75 -6.383 1 90.62 642 GLY B C 1
ATOM 12266 O O . GLY B 1 642 ? 5.703 -34.75 -6.684 1 90.62 642 GLY B O 1
ATOM 12267 N N . ASP B 1 643 ? 4.883 -36.781 -7.207 1 90.88 643 ASP B N 1
ATOM 12268 C CA . ASP B 1 643 ? 5.375 -36.719 -8.578 1 90.88 643 ASP B CA 1
ATOM 12269 C C . ASP B 1 643 ? 4.469 -35.844 -9.438 1 90.88 643 ASP B C 1
ATOM 12271 O O . ASP B 1 643 ? 3.279 -36.125 -9.594 1 90.88 643 ASP B O 1
ATOM 12275 N N . ARG B 1 644 ? 5.012 -34.812 -10.078 1 90.88 644 ARG B N 1
ATOM 12276 C CA . ARG B 1 644 ? 4.238 -33.812 -10.812 1 90.88 644 ARG B CA 1
ATOM 12277 C C . ARG B 1 644 ? 3.691 -34.406 -12.117 1 90.88 644 ARG B C 1
ATOM 12279 O O . ARG B 1 644 ? 2.807 -33.812 -12.734 1 90.88 644 ARG B O 1
ATOM 12286 N N . GLU B 1 645 ? 4.125 -35.531 -12.469 1 88.69 645 GLU B N 1
ATOM 12287 C CA . GLU B 1 645 ? 3.693 -36.156 -13.719 1 88.69 645 GLU B CA 1
ATOM 12288 C C . GLU B 1 645 ? 2.217 -36.531 -13.664 1 88.69 645 GLU B C 1
ATOM 12290 O O . GLU B 1 645 ? 1.56 -36.656 -14.703 1 88.69 645 GLU B O 1
ATOM 12295 N N . PHE B 1 646 ? 1.709 -36.688 -12.461 1 92.75 646 PHE B N 1
ATOM 12296 C CA . PHE B 1 646 ? 0.342 -37.188 -12.312 1 92.75 646 PHE B CA 1
ATOM 12297 C C . PHE B 1 646 ? -0.633 -36 -12.172 1 92.75 646 PHE B C 1
ATOM 12299 O O . PHE B 1 646 ? -1.85 -36.219 -12.141 1 92.75 646 PHE B O 1
ATOM 12306 N N . ILE B 1 647 ? -0.213 -34.812 -12.117 1 92.88 647 ILE B N 1
ATOM 12307 C CA . ILE B 1 647 ? -1.049 -33.656 -11.828 1 92.88 647 ILE B CA 1
ATOM 12308 C C . ILE B 1 647 ? -2.125 -33.531 -12.898 1 92.88 647 ILE B C 1
ATOM 12310 O O . ILE B 1 647 ? -3.299 -33.312 -12.586 1 92.88 647 ILE B O 1
ATOM 12314 N N . HIS B 1 648 ? -1.735 -33.656 -14.117 1 89.19 648 HIS B N 1
ATOM 12315 C CA . HIS B 1 648 ? -2.678 -33.469 -15.219 1 89.19 648 HIS B CA 1
ATOM 12316 C C . HIS B 1 648 ? -3.803 -34.5 -15.156 1 89.19 648 HIS B C 1
ATOM 12318 O O . HIS B 1 648 ? -4.973 -34.156 -15.352 1 89.19 648 HIS B O 1
ATOM 12324 N N . MET B 1 649 ? -3.42 -35.688 -14.812 1 90.44 649 MET B N 1
ATOM 12325 C CA . MET B 1 649 ? -4.414 -36.75 -14.711 1 90.44 649 MET B CA 1
ATOM 12326 C C . MET B 1 649 ? -5.348 -36.5 -13.523 1 90.44 649 MET B C 1
ATOM 12328 O O . MET B 1 649 ? -6.555 -36.719 -13.625 1 90.44 649 MET B O 1
ATOM 12332 N N . LEU B 1 650 ? -4.793 -36.094 -12.477 1 94.81 650 LEU B N 1
ATOM 12333 C CA . LEU B 1 650 ? -5.602 -35.812 -11.289 1 94.81 650 LEU B CA 1
ATOM 12334 C C . LEU B 1 650 ? -6.574 -34.656 -11.547 1 94.81 650 LEU B C 1
ATOM 12336 O O . LEU B 1 650 ? -7.707 -34.688 -11.07 1 94.81 650 LEU B O 1
ATOM 12340 N N . LEU B 1 651 ? -6.176 -33.719 -12.32 1 94.12 651 LEU B N 1
ATOM 12341 C CA . LEU B 1 651 ? -7.023 -32.562 -12.633 1 94.12 651 LEU B CA 1
ATOM 12342 C C . LEU B 1 651 ? -8.188 -33 -13.523 1 94.12 651 LEU B C 1
ATOM 12344 O O . LEU B 1 651 ? -9.273 -32.406 -13.445 1 94.12 651 LEU B O 1
ATOM 12348 N N . ASP B 1 652 ? -7.961 -33.969 -14.328 1 92.06 652 ASP B N 1
ATOM 12349 C CA . ASP B 1 652 ? -9.031 -34.438 -15.188 1 92.06 652 ASP B CA 1
ATOM 12350 C C . ASP B 1 652 ? -10.148 -35.094 -14.367 1 92.06 652 ASP B C 1
ATOM 12352 O O . ASP B 1 652 ? -11.32 -35.031 -14.75 1 92.06 652 ASP B O 1
ATOM 12356 N N . TYR B 1 653 ? -9.812 -35.594 -13.227 1 94.81 653 TYR B N 1
ATOM 12357 C CA . TYR B 1 653 ? -10.789 -36.281 -12.375 1 94.81 653 TYR B CA 1
ATOM 12358 C C . TYR B 1 653 ? -11.641 -35.25 -11.625 1 94.81 653 TYR B C 1
ATOM 12360 O O . TYR B 1 653 ? -12.641 -35.625 -11 1 94.81 653 TYR B O 1
ATOM 12368 N N . LEU B 1 654 ? -11.359 -34.031 -11.719 1 94.19 654 LEU B N 1
ATOM 12369 C CA . LEU B 1 654 ? -12.148 -33 -11.055 1 94.19 654 LEU B CA 1
ATOM 12370 C C . LEU B 1 654 ? -13.508 -32.812 -11.734 1 94.19 654 LEU B C 1
ATOM 12372 O O . LEU B 1 654 ? -14.453 -32.312 -11.117 1 94.19 654 LEU B O 1
ATOM 12376 N N . ASP B 1 655 ? -13.562 -33.188 -12.914 1 91.25 655 ASP B N 1
ATOM 12377 C CA . ASP B 1 655 ? -14.797 -33.031 -13.672 1 91.25 655 ASP B CA 1
ATOM 12378 C C . ASP B 1 655 ? -15.797 -34.125 -13.328 1 91.25 655 ASP B C 1
ATOM 12380 O O . ASP B 1 655 ? -16.984 -34 -13.617 1 91.25 655 ASP B O 1
ATOM 12384 N N . SER B 1 656 ? -15.25 -35.156 -12.688 1 91.69 656 SER B N 1
ATOM 12385 C CA . SER B 1 656 ? -16.125 -36.281 -12.344 1 91.69 656 SER B CA 1
ATOM 12386 C C . SER B 1 656 ? -16.656 -36.156 -10.922 1 91.69 656 SER B C 1
ATOM 12388 O O . SER B 1 656 ? -15.898 -35.938 -9.977 1 91.69 656 SER B O 1
ATOM 12390 N N . GLU B 1 657 ? -17.906 -36.281 -10.781 1 91.62 657 GLU B N 1
ATOM 12391 C CA . GLU B 1 657 ? -18.531 -36.156 -9.469 1 91.62 657 GLU B CA 1
ATOM 12392 C C . GLU B 1 657 ? -18.078 -37.281 -8.531 1 91.62 657 GLU B C 1
ATOM 12394 O O . GLU B 1 657 ? -17.922 -37.062 -7.332 1 91.62 657 GLU B O 1
ATOM 12399 N N . GLN B 1 658 ? -17.75 -38.375 -9.227 1 93.69 658 GLN B N 1
ATOM 12400 C CA . GLN B 1 658 ? -17.391 -39.562 -8.453 1 93.69 658 GLN B CA 1
ATOM 12401 C C . GLN B 1 658 ? -16.016 -39.406 -7.824 1 93.69 658 GLN B C 1
ATOM 12403 O O . GLN B 1 658 ? -15.766 -39.875 -6.711 1 93.69 658 GLN B O 1
ATOM 12408 N N . TYR B 1 659 ? -15.18 -38.781 -8.516 1 95.62 659 TYR B N 1
ATOM 12409 C CA . TYR B 1 659 ? -13.789 -38.75 -8.094 1 95.62 659 TYR B CA 1
ATOM 12410 C C . TYR B 1 659 ? -13.367 -37.375 -7.652 1 95.62 659 TYR B C 1
ATOM 12412 O O . TYR B 1 659 ? -12.25 -37.156 -7.16 1 95.62 659 TYR B O 1
ATOM 12420 N N . ARG B 1 660 ? -14.242 -36.438 -7.691 1 95.06 660 ARG B N 1
ATOM 12421 C CA . ARG B 1 660 ? -13.93 -35.031 -7.5 1 95.06 660 ARG B CA 1
ATOM 12422 C C . ARG B 1 660 ? -13.32 -34.781 -6.121 1 95.06 660 ARG B C 1
ATOM 12424 O O . ARG B 1 660 ? -12.25 -34.188 -6.008 1 95.06 660 ARG B O 1
ATOM 12431 N N . ARG B 1 661 ? -13.898 -35.219 -5.125 1 94.88 661 ARG B N 1
ATOM 12432 C CA . ARG B 1 661 ? -13.453 -34.969 -3.756 1 94.88 661 ARG B CA 1
ATOM 12433 C C . ARG B 1 661 ? -12.109 -35.656 -3.486 1 94.88 661 ARG B C 1
ATOM 12435 O O . ARG B 1 661 ? -11.234 -35.062 -2.842 1 94.88 661 ARG B O 1
ATOM 12442 N N . THR B 1 662 ? -11.992 -36.812 -4 1 96.56 662 THR B N 1
ATOM 12443 C CA . THR B 1 662 ? -10.742 -37.531 -3.818 1 96.56 662 THR B CA 1
ATOM 12444 C C . THR B 1 662 ? -9.609 -36.875 -4.594 1 96.56 662 THR B C 1
ATOM 12446 O O . THR B 1 662 ? -8.477 -36.812 -4.105 1 96.56 662 THR B O 1
ATOM 12449 N N . ALA B 1 663 ? -9.961 -36.438 -5.758 1 97 663 ALA B N 1
ATOM 12450 C CA . ALA B 1 663 ? -8.961 -35.75 -6.57 1 97 663 ALA B CA 1
ATOM 12451 C C . ALA B 1 663 ? -8.484 -34.469 -5.883 1 97 663 ALA B C 1
ATOM 12453 O O . ALA B 1 663 ? -7.293 -34.156 -5.887 1 97 663 ALA B O 1
ATOM 12454 N N . GLN B 1 664 ? -9.422 -33.781 -5.293 1 96.31 664 GLN B N 1
ATOM 12455 C CA . GLN B 1 664 ? -9.062 -32.562 -4.566 1 96.31 664 GLN B CA 1
ATOM 12456 C C . GLN B 1 664 ? -8.141 -32.875 -3.395 1 96.31 664 GLN B C 1
ATOM 12458 O O . GLN B 1 664 ? -7.148 -32.156 -3.18 1 96.31 664 GLN B O 1
ATOM 12463 N N . LYS B 1 665 ? -8.453 -33.906 -2.73 1 95.75 665 LYS B N 1
ATOM 12464 C CA . LYS B 1 665 ? -7.605 -34.312 -1.612 1 95.75 665 LYS B CA 1
ATOM 12465 C C . LYS B 1 665 ? -6.223 -34.719 -2.094 1 95.75 665 LYS B C 1
ATOM 12467 O O . LYS B 1 665 ? -5.207 -34.344 -1.515 1 95.75 665 LYS B O 1
ATOM 12472 N N . GLY B 1 666 ? -6.215 -35.531 -3.115 1 96.75 666 GLY B N 1
ATOM 12473 C CA . GLY B 1 666 ? -4.949 -35.969 -3.684 1 96.75 666 GLY B CA 1
ATOM 12474 C C . GLY B 1 666 ? -4.07 -34.812 -4.117 1 96.75 666 GLY B C 1
ATOM 12475 O O . GLY B 1 666 ? -2.873 -34.781 -3.82 1 96.75 666 GLY B O 1
ATOM 12476 N N . LEU B 1 667 ? -4.625 -33.844 -4.734 1 96.62 667 LEU B N 1
ATOM 12477 C CA . LEU B 1 667 ? -3.883 -32.656 -5.211 1 96.62 667 LEU B CA 1
ATOM 12478 C C . LEU B 1 667 ? -3.406 -31.812 -4.047 1 96.62 667 LEU B C 1
ATOM 12480 O O . LEU B 1 667 ? -2.316 -31.234 -4.094 1 96.62 667 LEU B O 1
ATOM 12484 N N . SER B 1 668 ? -4.203 -31.703 -3.008 1 95.31 668 SER B N 1
ATOM 12485 C CA . SER B 1 668 ? -3.82 -30.906 -1.852 1 95.31 668 SER B CA 1
ATOM 12486 C C . SER B 1 668 ? -2.613 -31.5 -1.138 1 95.31 668 SER B C 1
ATOM 12488 O O . SER B 1 668 ? -1.876 -30.781 -0.451 1 95.31 668 SER B O 1
ATOM 12490 N N . MET B 1 669 ? -2.316 -32.75 -1.335 1 95 669 MET B N 1
ATOM 12491 C CA . MET B 1 669 ? -1.225 -33.438 -0.653 1 95 669 MET B CA 1
ATOM 12492 C C . MET B 1 669 ? 0.125 -33.031 -1.229 1 95 669 MET B C 1
ATOM 12494 O O . MET B 1 669 ? 1.164 -33.25 -0.603 1 95 669 MET B O 1
ATOM 12498 N N . TYR B 1 670 ? 0.121 -32.438 -2.475 1 94.44 670 TYR B N 1
ATOM 12499 C CA . TYR B 1 670 ? 1.355 -31.938 -3.062 1 94.44 670 TYR B CA 1
ATOM 12500 C C . TYR B 1 670 ? 1.891 -30.75 -2.268 1 94.44 670 TYR B C 1
ATOM 12502 O O . TYR B 1 670 ? 3.066 -30.406 -2.381 1 94.44 670 TYR B O 1
ATOM 12510 N N . GLY B 1 671 ? 1.008 -30.125 -1.515 1 92.56 671 GLY B N 1
ATOM 12511 C CA . GLY B 1 671 ? 1.422 -29 -0.702 1 92.56 671 GLY B CA 1
ATOM 12512 C C . GLY B 1 671 ? 1.681 -27.75 -1.514 1 92.56 671 GLY B C 1
ATOM 12513 O O . GLY B 1 671 ? 0.944 -27.438 -2.455 1 92.56 671 GLY B O 1
ATOM 12514 N N . GLU B 1 672 ? 2.725 -27.031 -1.226 1 92.25 672 GLU B N 1
ATOM 12515 C CA . GLU B 1 672 ? 3.01 -25.734 -1.843 1 92.25 672 GLU B CA 1
ATOM 12516 C C . GLU B 1 672 ? 3.684 -25.906 -3.201 1 92.25 672 GLU B C 1
ATOM 12518 O O . GLU B 1 672 ? 3.857 -24.938 -3.941 1 92.25 672 GLU B O 1
ATOM 12523 N N . ARG B 1 673 ? 3.891 -27.062 -3.588 1 92.81 673 ARG B N 1
ATOM 12524 C CA . ARG B 1 673 ? 4.695 -27.344 -4.77 1 92.81 673 ARG B CA 1
ATOM 12525 C C . ARG B 1 673 ? 3.879 -27.172 -6.047 1 92.81 673 ARG B C 1
ATOM 12527 O O . ARG B 1 673 ? 4.438 -27.109 -7.145 1 92.81 673 ARG B O 1
ATOM 12534 N N . ILE B 1 674 ? 2.527 -27.094 -5.898 1 94.81 674 ILE B N 1
ATOM 12535 C CA . ILE B 1 674 ? 1.744 -27.062 -7.129 1 94.81 674 ILE B CA 1
ATOM 12536 C C . ILE B 1 674 ? 0.794 -25.859 -7.102 1 94.81 674 ILE B C 1
ATOM 12538 O O . ILE B 1 674 ? -0.199 -25.828 -7.832 1 94.81 674 ILE B O 1
ATOM 12542 N N . LEU B 1 675 ? 0.98 -24.984 -6.266 1 94.62 675 LEU B N 1
ATOM 12543 C CA . LEU B 1 675 ? 0.073 -23.844 -6.129 1 94.62 675 LEU B CA 1
ATOM 12544 C C . LEU B 1 675 ? 0.101 -22.984 -7.375 1 94.62 675 LEU B C 1
ATOM 12546 O O . LEU B 1 675 ? -0.938 -22.469 -7.809 1 94.62 675 LEU B O 1
ATOM 12550 N N . GLY B 1 676 ? 1.251 -22.766 -7.883 1 94.62 676 GLY B N 1
ATOM 12551 C CA . GLY B 1 676 ? 1.342 -22.047 -9.141 1 94.62 676 GLY B CA 1
ATOM 12552 C C . GLY B 1 676 ? 0.63 -22.734 -10.281 1 94.62 676 GLY B C 1
ATOM 12553 O O . GLY B 1 676 ? -0.014 -22.094 -11.109 1 94.62 676 GLY B O 1
ATOM 12554 N N . THR B 1 677 ? 0.691 -24.031 -10.328 1 95.62 677 THR B N 1
ATOM 12555 C CA . THR B 1 677 ? 0.003 -24.812 -11.344 1 95.62 677 THR B CA 1
ATOM 12556 C C . THR B 1 677 ? -1.509 -24.641 -11.227 1 95.62 677 THR B C 1
ATOM 12558 O O . THR B 1 677 ? -2.205 -24.516 -12.242 1 95.62 677 THR B O 1
ATOM 12561 N N . MET B 1 678 ? -1.953 -24.641 -10.016 1 95.75 678 MET B N 1
ATOM 12562 C CA . MET B 1 678 ? -3.379 -24.422 -9.789 1 95.75 678 MET B CA 1
ATOM 12563 C C . MET B 1 678 ? -3.805 -23.062 -10.32 1 95.75 678 MET B C 1
ATOM 12565 O O . MET B 1 678 ? -4.887 -22.922 -10.891 1 95.75 678 MET B O 1
ATOM 12569 N N . PHE B 1 679 ? -2.947 -22.109 -10.141 1 95.75 679 PHE B N 1
ATOM 12570 C CA . PHE B 1 679 ? -3.219 -20.781 -10.664 1 95.75 679 PHE B CA 1
ATOM 12571 C C . PHE B 1 679 ? -3.385 -20.812 -12.18 1 95.75 679 PHE B C 1
ATOM 12573 O O . PHE B 1 679 ? -4.305 -20.188 -12.727 1 95.75 679 PHE B O 1
ATOM 12580 N N . ASP B 1 680 ? -2.482 -21.516 -12.805 1 95.5 680 ASP B N 1
ATOM 12581 C CA . ASP B 1 680 ? -2.51 -21.594 -14.266 1 95.5 680 ASP B CA 1
ATOM 12582 C C . ASP B 1 680 ? -3.84 -22.172 -14.758 1 95.5 680 ASP B C 1
ATOM 12584 O O . ASP B 1 680 ? -4.449 -21.609 -15.68 1 95.5 680 ASP B O 1
ATOM 12588 N N . TYR B 1 681 ? -4.305 -23.188 -14.117 1 94.44 681 TYR B N 1
ATOM 12589 C CA . TYR B 1 681 ? -5.543 -23.828 -14.547 1 94.44 681 TYR B CA 1
ATOM 12590 C C . TYR B 1 681 ? -6.754 -22.984 -14.164 1 94.44 681 TYR B C 1
ATOM 12592 O O . TYR B 1 681 ? -7.75 -22.938 -14.891 1 94.44 681 TYR B O 1
ATOM 12600 N N . LEU B 1 682 ? -6.641 -22.312 -13.148 1 94.75 682 LEU B N 1
ATOM 12601 C CA . LEU B 1 682 ? -7.723 -21.484 -12.633 1 94.75 682 LEU B CA 1
ATOM 12602 C C . LEU B 1 682 ? -7.992 -20.312 -13.578 1 94.75 682 LEU B C 1
ATOM 12604 O O . LEU B 1 682 ? -9.148 -19.922 -13.781 1 94.75 682 LEU B O 1
ATOM 12608 N N . THR B 1 683 ? -6.965 -19.766 -14.172 1 93.19 683 THR B N 1
ATOM 12609 C CA . THR B 1 683 ? -7.098 -18.516 -14.93 1 93.19 683 THR B CA 1
ATOM 12610 C C . THR B 1 683 ? -7.109 -18.797 -16.422 1 93.19 683 THR B C 1
ATOM 12612 O O . THR B 1 683 ? -7.289 -17.875 -17.234 1 93.19 683 THR B O 1
ATOM 12615 N N . ASP B 1 684 ? -7.008 -20.062 -16.828 1 92.31 684 ASP B N 1
ATOM 12616 C CA . ASP B 1 684 ? -6.977 -20.438 -18.234 1 92.31 684 ASP B CA 1
ATOM 12617 C C . ASP B 1 684 ? -8.391 -20.578 -18.797 1 92.31 684 ASP B C 1
ATOM 12619 O O . ASP B 1 684 ? -9.141 -21.469 -18.391 1 92.31 684 ASP B O 1
ATOM 12623 N N . ASP B 1 685 ? -8.727 -19.766 -19.766 1 88.69 685 ASP B N 1
ATOM 12624 C CA . ASP B 1 685 ? -10.07 -19.734 -20.344 1 88.69 685 ASP B CA 1
ATOM 12625 C C . ASP B 1 685 ? -10.32 -20.969 -21.219 1 88.69 685 ASP B C 1
ATOM 12627 O O . ASP B 1 685 ? -11.461 -21.266 -21.562 1 88.69 685 ASP B O 1
ATOM 12631 N N . GLN B 1 686 ? -9.25 -21.719 -21.5 1 87.94 686 GLN B N 1
ATOM 12632 C CA . GLN B 1 686 ? -9.414 -22.906 -22.328 1 87.94 686 GLN B CA 1
ATOM 12633 C C . GLN B 1 686 ? -9.789 -24.125 -21.484 1 87.94 686 GLN B C 1
ATOM 12635 O O . GLN B 1 686 ? -10.234 -25.141 -22 1 87.94 686 GLN B O 1
ATOM 12640 N N . VAL B 1 687 ? -9.664 -24.016 -20.203 1 92.19 687 VAL B N 1
ATOM 12641 C CA . VAL B 1 687 ? -10.062 -25.078 -19.281 1 92.19 687 VAL B CA 1
ATOM 12642 C C . VAL B 1 687 ? -11.555 -24.969 -18.984 1 92.19 687 VAL B C 1
ATOM 12644 O O . VAL B 1 687 ? -12.102 -23.875 -18.906 1 92.19 687 VAL B O 1
ATOM 12647 N N . SER B 1 688 ? -12.203 -26.109 -18.891 1 91.38 688 SER B N 1
ATOM 12648 C CA . SER B 1 688 ? -13.641 -26.141 -18.641 1 91.38 688 SER B CA 1
ATOM 12649 C C . SER B 1 688 ? -14 -25.422 -17.359 1 91.38 688 SER B C 1
ATOM 12651 O O . SER B 1 688 ? -13.242 -25.453 -16.375 1 91.38 688 SER B O 1
ATOM 12653 N N . LEU B 1 689 ? -15.141 -24.719 -17.359 1 92.25 689 LEU B N 1
ATOM 12654 C CA . LEU B 1 689 ? -15.594 -23.938 -16.203 1 92.25 689 LEU B CA 1
ATOM 12655 C C . LEU B 1 689 ? -15.828 -24.844 -15 1 92.25 689 LEU B C 1
ATOM 12657 O O . LEU B 1 689 ? -15.531 -24.453 -13.867 1 92.25 689 LEU B O 1
ATOM 12661 N N . SER B 1 690 ? -16.312 -26.031 -15.227 1 91.31 690 SER B N 1
ATOM 12662 C CA . SER B 1 690 ? -16.594 -26.953 -14.141 1 91.31 690 SER B CA 1
ATOM 12663 C C . SER B 1 690 ? -15.32 -27.328 -13.383 1 91.31 690 SER B C 1
ATOM 12665 O O . SER B 1 690 ? -15.336 -27.453 -12.156 1 91.31 690 SER B O 1
ATOM 12667 N N . LYS B 1 691 ? -14.258 -27.516 -14.133 1 93.19 691 LYS B N 1
ATOM 12668 C CA . LYS B 1 691 ? -12.969 -27.828 -13.531 1 93.19 691 LYS B CA 1
ATOM 12669 C C . LYS B 1 691 ? -12.43 -26.641 -12.742 1 93.19 691 LYS B C 1
ATOM 12671 O O . LYS B 1 691 ? -11.969 -26.797 -11.609 1 93.19 691 LYS B O 1
ATOM 12676 N N . ARG B 1 692 ? -12.578 -25.469 -13.297 1 94.44 692 ARG B N 1
ATOM 12677 C CA . ARG B 1 692 ? -12.039 -24.266 -12.695 1 94.44 692 ARG B CA 1
ATOM 12678 C C . ARG B 1 692 ? -12.75 -23.938 -11.391 1 94.44 692 ARG B C 1
ATOM 12680 O O . ARG B 1 692 ? -12.141 -23.422 -10.453 1 94.44 692 ARG B O 1
ATOM 12687 N N . LEU B 1 693 ? -14 -24.234 -11.297 1 94.38 693 LEU B N 1
ATOM 12688 C CA . LEU B 1 693 ? -14.812 -23.953 -10.117 1 94.38 693 LEU B CA 1
ATOM 12689 C C . LEU B 1 693 ? -14.367 -24.797 -8.93 1 94.38 693 LEU B C 1
ATOM 12691 O O . LEU B 1 693 ? -14.617 -24.438 -7.773 1 94.38 693 LEU B O 1
ATOM 12695 N N . GLN B 1 694 ? -13.609 -25.891 -9.172 1 94.62 694 GLN B N 1
ATOM 12696 C CA . GLN B 1 694 ? -13.242 -26.828 -8.109 1 94.62 694 GLN B CA 1
ATOM 12697 C C . GLN B 1 694 ? -11.844 -26.531 -7.586 1 94.62 694 GLN B C 1
ATOM 12699 O O . GLN B 1 694 ? -11.453 -27.016 -6.52 1 94.62 694 GLN B O 1
ATOM 12704 N N . ILE B 1 695 ? -11.094 -25.766 -8.219 1 96.12 695 ILE B N 1
ATOM 12705 C CA . ILE B 1 695 ? -9.672 -25.578 -7.953 1 96.12 695 ILE B CA 1
ATOM 12706 C C . ILE B 1 695 ? -9.492 -24.734 -6.688 1 96.12 695 ILE B C 1
ATOM 12708 O O . ILE B 1 695 ? -8.625 -25.016 -5.863 1 96.12 695 ILE B O 1
ATOM 12712 N N . PRO B 1 696 ? -10.359 -23.672 -6.449 1 95.56 696 PRO B N 1
ATOM 12713 C CA . PRO B 1 696 ? -10.164 -22.859 -5.25 1 95.56 696 PRO B CA 1
ATOM 12714 C C . PRO B 1 696 ? -10.234 -23.672 -3.963 1 95.56 696 PRO B C 1
ATOM 12716 O O . PRO B 1 696 ? -9.531 -23.359 -2.996 1 95.56 696 PRO B O 1
ATOM 12719 N N . ARG B 1 697 ? -10.93 -24.703 -3.939 1 94.12 697 ARG B N 1
ATOM 12720 C CA . ARG B 1 697 ? -11.016 -25.562 -2.762 1 94.12 697 ARG B CA 1
ATOM 12721 C C . ARG B 1 697 ? -9.68 -26.234 -2.473 1 94.12 697 ARG B C 1
ATOM 12723 O O . ARG B 1 697 ? -9.312 -26.422 -1.312 1 94.12 697 ARG B O 1
ATOM 12730 N N . ILE B 1 698 ? -8.969 -26.609 -3.494 1 95.75 698 ILE B N 1
ATOM 12731 C CA . ILE B 1 698 ? -7.656 -27.219 -3.34 1 95.75 698 ILE B CA 1
ATOM 12732 C C . ILE B 1 698 ? -6.699 -26.234 -2.672 1 95.75 698 ILE B C 1
ATOM 12734 O O . ILE B 1 698 ? -5.922 -26.609 -1.793 1 95.75 698 ILE B O 1
ATOM 12738 N N . LEU B 1 699 ? -6.777 -25.031 -3 1 94 699 LEU B N 1
ATOM 12739 C CA . LEU B 1 699 ? -5.887 -24 -2.484 1 94 699 LEU B CA 1
ATOM 12740 C C . LEU B 1 699 ? -6.152 -23.734 -1.005 1 94 699 LEU B C 1
ATOM 12742 O O . LEU B 1 699 ? -5.219 -23.516 -0.233 1 94 699 LEU B O 1
ATOM 12746 N N . TYR B 1 700 ? -7.344 -23.703 -0.584 1 91.5 700 TYR B N 1
ATOM 12747 C CA . TYR B 1 700 ? -7.562 -23.406 0.827 1 91.5 700 TYR B CA 1
ATOM 12748 C C . TYR B 1 700 ? -7.27 -24.625 1.694 1 91.5 700 TYR B C 1
ATOM 12750 O O . TYR B 1 700 ? -7.035 -24.484 2.898 1 91.5 700 TYR B O 1
ATOM 12758 N N . LEU B 1 701 ? -7.27 -25.859 1.058 1 92.44 701 LEU B N 1
ATOM 12759 C CA . LEU B 1 701 ? -6.887 -27.047 1.811 1 92.44 701 LEU B CA 1
ATOM 12760 C C . LEU B 1 701 ? -5.402 -27.016 2.158 1 92.44 701 LEU B C 1
ATOM 12762 O O . LEU B 1 701 ? -4.953 -27.75 3.043 1 92.44 701 LEU B O 1
ATOM 12766 N N . ILE B 1 702 ? -4.688 -26.203 1.459 1 93.12 702 ILE B N 1
ATOM 12767 C CA . ILE B 1 702 ? -3.27 -26 1.74 1 93.12 702 ILE B CA 1
ATOM 12768 C C . ILE B 1 702 ? -3.07 -24.656 2.443 1 93.12 702 ILE B C 1
ATOM 12770 O O . ILE B 1 702 ? -2.771 -23.656 1.798 1 93.12 702 ILE B O 1
ATOM 12774 N N . PRO B 1 703 ? -3.195 -24.641 3.732 1 90.25 703 PRO B N 1
ATOM 12775 C CA . PRO B 1 703 ? -3.143 -23.375 4.453 1 90.25 703 PRO B CA 1
ATOM 12776 C C . PRO B 1 703 ? -1.735 -22.781 4.504 1 90.25 703 PRO B C 1
ATOM 12778 O O . PRO B 1 703 ? -0.951 -23.125 5.395 1 90.25 703 PRO B O 1
ATOM 12781 N N . SER B 1 704 ? -1.362 -21.984 3.543 1 91.94 704 SER B N 1
ATOM 12782 C CA . SER B 1 704 ? -0.061 -21.328 3.482 1 91.94 704 SER B CA 1
ATOM 12783 C C . SER B 1 704 ? -0.185 -19.891 2.957 1 91.94 704 SER B C 1
ATOM 12785 O O . SER B 1 704 ? -1.201 -19.531 2.359 1 91.94 704 SER B O 1
ATOM 12787 N N . GLN B 1 705 ? 0.806 -19.141 3.33 1 92.44 705 GLN B N 1
ATOM 12788 C CA . GLN B 1 705 ? 0.827 -17.781 2.836 1 92.44 705 GLN B CA 1
ATOM 12789 C C . GLN B 1 705 ? 0.942 -17.734 1.314 1 92.44 705 GLN B C 1
ATOM 12791 O O . GLN B 1 705 ? 0.382 -16.859 0.664 1 92.44 705 GLN B O 1
ATOM 12796 N N . VAL B 1 706 ? 1.579 -18.656 0.718 1 92.12 706 VAL B N 1
ATOM 12797 C CA . VAL B 1 706 ? 1.73 -18.719 -0.731 1 92.12 706 VAL B CA 1
ATOM 12798 C C . VAL B 1 706 ? 0.37 -18.953 -1.384 1 92.12 706 VAL B C 1
ATOM 12800 O O . VAL B 1 706 ? 0.028 -18.312 -2.377 1 92.12 706 VAL B O 1
ATOM 12803 N N . ALA B 1 707 ? -0.347 -19.891 -0.806 1 94.88 707 ALA B N 1
ATOM 12804 C CA . ALA B 1 707 ? -1.688 -20.156 -1.317 1 94.88 707 ALA B CA 1
ATOM 12805 C C . ALA B 1 707 ? -2.561 -18.906 -1.256 1 94.88 707 ALA B C 1
ATOM 12807 O O . ALA B 1 707 ? -3.289 -18.609 -2.203 1 94.88 707 ALA B O 1
ATOM 12808 N N . LEU B 1 708 ? -2.439 -18.266 -0.111 1 93.94 708 LEU B N 1
ATOM 12809 C CA . LEU B 1 708 ? -3.186 -17.016 0.058 1 93.94 708 LEU B CA 1
ATOM 12810 C C . LEU B 1 708 ? -2.805 -16 -1.017 1 93.94 708 LEU B C 1
ATOM 12812 O O . LEU B 1 708 ? -3.676 -15.359 -1.598 1 93.94 708 LEU B O 1
ATOM 12816 N N . ASN B 1 709 ? -1.57 -15.844 -1.292 1 92.19 709 ASN B N 1
ATOM 12817 C CA . ASN B 1 709 ? -1.092 -14.914 -2.305 1 92.19 709 ASN B CA 1
ATOM 12818 C C . ASN B 1 709 ? -1.573 -15.305 -3.699 1 92.19 709 ASN B C 1
ATOM 12820 O O . ASN B 1 709 ? -1.924 -14.438 -4.504 1 92.19 709 ASN B O 1
ATOM 12824 N N . VAL B 1 710 ? -1.612 -16.547 -3.961 1 93.44 710 VAL B N 1
ATOM 12825 C CA . VAL B 1 710 ? -2.064 -17.047 -5.258 1 93.44 710 VAL B CA 1
ATOM 12826 C C . VAL B 1 710 ? -3.551 -16.734 -5.438 1 93.44 710 VAL B C 1
ATOM 12828 O O . VAL B 1 710 ? -3.975 -16.297 -6.504 1 93.44 710 VAL B O 1
ATOM 12831 N N . LEU B 1 711 ? -4.273 -16.969 -4.422 1 94.94 711 LEU B N 1
ATOM 12832 C CA . LEU B 1 711 ? -5.699 -16.672 -4.473 1 94.94 711 LEU B CA 1
ATOM 12833 C C . LEU B 1 711 ? -5.934 -15.18 -4.715 1 94.94 711 LEU B C 1
ATOM 12835 O O . LEU B 1 711 ? -6.777 -14.805 -5.531 1 94.94 711 LEU B O 1
ATOM 12839 N N . GLN B 1 712 ? -5.219 -14.391 -4.039 1 93.06 712 GLN B N 1
ATOM 12840 C CA . GLN B 1 712 ? -5.359 -12.945 -4.215 1 93.06 712 GLN B CA 1
ATOM 12841 C C . GLN B 1 712 ? -5.012 -12.531 -5.641 1 93.06 712 GLN B C 1
ATOM 12843 O O . GLN B 1 712 ? -5.684 -11.68 -6.227 1 93.06 712 GLN B O 1
ATOM 12848 N N . LEU B 1 713 ? -3.994 -13.117 -6.156 1 90.88 713 LEU B N 1
ATOM 12849 C CA . LEU B 1 713 ? -3.57 -12.805 -7.52 1 90.88 713 LEU B CA 1
ATOM 12850 C C . LEU B 1 713 ? -4.633 -13.227 -8.531 1 90.88 713 LEU B C 1
ATOM 12852 O O . LEU B 1 713 ? -4.852 -12.539 -9.531 1 90.88 713 LEU B O 1
ATOM 12856 N N . SER B 1 714 ? -5.301 -14.289 -8.266 1 93.75 714 SER B N 1
ATOM 12857 C CA . SER B 1 714 ? -6.277 -14.852 -9.188 1 93.75 714 SER B CA 1
ATOM 12858 C C . SER B 1 714 ? -7.52 -13.977 -9.289 1 93.75 714 SER B C 1
ATOM 12860 O O . SER B 1 714 ? -8.266 -14.055 -10.266 1 93.75 714 SER B O 1
ATOM 12862 N N . LEU B 1 715 ? -7.773 -13.125 -8.336 1 92.44 715 LEU B N 1
ATOM 12863 C CA . LEU B 1 715 ? -8.977 -12.297 -8.281 1 92.44 715 LEU B CA 1
ATOM 12864 C C . LEU B 1 715 ? -9.078 -11.414 -9.523 1 92.44 715 LEU B C 1
ATOM 12866 O O . LEU B 1 715 ? -10.188 -11.133 -9.992 1 92.44 715 LEU B O 1
ATOM 12870 N N . ASN B 1 716 ? -7.949 -11.086 -10.117 1 87.69 716 ASN B N 1
ATOM 12871 C CA . ASN B 1 716 ? -7.945 -10.133 -11.219 1 87.69 716 ASN B CA 1
ATOM 12872 C C . ASN B 1 716 ? -8.023 -10.844 -12.57 1 87.69 716 ASN B C 1
ATOM 12874 O O . ASN B 1 716 ? -8.258 -10.203 -13.602 1 87.69 716 ASN B O 1
ATOM 12878 N N . TYR B 1 717 ? -7.914 -12.188 -12.508 1 88.75 717 TYR B N 1
ATOM 12879 C CA . TYR B 1 717 ? -7.754 -12.852 -13.797 1 88.75 717 TYR B CA 1
ATOM 12880 C C . TYR B 1 717 ? -8.758 -13.992 -13.953 1 88.75 717 TYR B C 1
ATOM 12882 O O . TYR B 1 717 ? -8.617 -14.836 -14.836 1 88.75 717 TYR B O 1
ATOM 12890 N N . CYS B 1 718 ? -9.711 -13.992 -13.141 1 91.56 718 CYS B N 1
ATOM 12891 C CA . CYS B 1 718 ? -10.688 -15.062 -13.211 1 91.56 718 CYS B CA 1
ATOM 12892 C C . CYS B 1 718 ? -12.039 -14.539 -13.68 1 91.56 718 CYS B C 1
ATOM 12894 O O . CYS B 1 718 ? -12.328 -13.344 -13.547 1 91.56 718 CYS B O 1
ATOM 12896 N N . ASP B 1 719 ? -12.836 -15.5 -14.203 1 91.75 719 ASP B N 1
ATOM 12897 C CA . ASP B 1 719 ? -14.227 -15.211 -14.547 1 91.75 719 ASP B CA 1
ATOM 12898 C C . ASP B 1 719 ? -15.062 -14.977 -13.297 1 91.75 719 ASP B C 1
ATOM 12900 O O . ASP B 1 719 ? -14.688 -15.391 -12.203 1 91.75 719 ASP B O 1
ATOM 12904 N N . ILE B 1 720 ? -16.219 -14.43 -13.477 1 92.69 720 ILE B N 1
ATOM 12905 C CA . ILE B 1 720 ? -17.031 -13.945 -12.367 1 92.69 720 ILE B CA 1
ATOM 12906 C C . ILE B 1 720 ? -17.469 -15.117 -11.5 1 92.69 720 ILE B C 1
ATOM 12908 O O . ILE B 1 720 ? -17.344 -15.07 -10.273 1 92.69 720 ILE B O 1
ATOM 12912 N N . PRO B 1 721 ? -17.922 -16.203 -12.086 1 92.12 721 PRO B N 1
ATOM 12913 C CA . PRO B 1 721 ? -18.344 -17.312 -11.219 1 92.12 721 PRO B CA 1
ATOM 12914 C C . PRO B 1 721 ? -17.172 -17.922 -10.445 1 92.12 721 PRO B C 1
ATOM 12916 O O . PRO B 1 721 ? -17.328 -18.328 -9.297 1 92.12 721 PRO B O 1
ATOM 12919 N N . VAL B 1 722 ? -16.047 -18.031 -11.102 1 94.69 722 VAL B N 1
ATOM 12920 C CA . VAL B 1 722 ? -14.852 -18.562 -10.445 1 94.69 722 VAL B CA 1
ATOM 12921 C C . VAL B 1 722 ? -14.375 -17.578 -9.375 1 94.69 722 VAL B C 1
ATOM 12923 O O . VAL B 1 722 ? -13.906 -18 -8.312 1 94.69 722 VAL B O 1
ATOM 12926 N N . ARG B 1 723 ? -14.555 -16.312 -9.688 1 94.31 723 ARG B N 1
ATOM 12927 C CA . ARG B 1 723 ? -14.156 -15.273 -8.75 1 94.31 723 ARG B CA 1
ATOM 12928 C C . ARG B 1 723 ? -14.898 -15.414 -7.43 1 94.31 723 ARG B C 1
ATOM 12930 O O . ARG B 1 723 ? -14.32 -15.211 -6.359 1 94.31 723 ARG B O 1
ATOM 12937 N N . HIS B 1 724 ? -16.125 -15.727 -7.484 1 94.88 724 HIS B N 1
ATOM 12938 C CA . HIS B 1 724 ? -16.938 -15.938 -6.285 1 94.88 724 HIS B CA 1
ATOM 12939 C C . HIS B 1 724 ? -16.359 -17.062 -5.426 1 94.88 724 HIS B C 1
ATOM 12941 O O . HIS B 1 724 ? -16.25 -16.922 -4.207 1 94.88 724 HIS B O 1
ATOM 12947 N N . GLN B 1 725 ? -15.945 -18.141 -6.062 1 95.5 725 GLN B N 1
ATOM 12948 C CA . GLN B 1 725 ? -15.367 -19.266 -5.332 1 95.5 725 GLN B CA 1
ATOM 12949 C C . GLN B 1 725 ? -14.008 -18.891 -4.742 1 95.5 725 GLN B C 1
ATOM 12951 O O . GLN B 1 725 ? -13.656 -19.359 -3.652 1 95.5 725 GLN B O 1
ATOM 12956 N N . VAL B 1 726 ? -13.289 -18.125 -5.465 1 96.56 726 VAL B N 1
ATOM 12957 C CA . VAL B 1 726 ? -11.984 -17.672 -4.988 1 96.56 726 VAL B CA 1
ATOM 12958 C C . VAL B 1 726 ? -12.164 -16.828 -3.73 1 96.56 726 VAL B C 1
ATOM 12960 O O . VAL B 1 726 ? -11.43 -16.984 -2.752 1 96.56 726 VAL B O 1
ATOM 12963 N N . ILE B 1 727 ? -13.148 -15.914 -3.742 1 95.88 727 ILE B N 1
ATOM 12964 C CA . ILE B 1 727 ? -13.414 -15.062 -2.59 1 95.88 727 ILE B CA 1
ATOM 12965 C C . ILE B 1 727 ? -13.828 -15.922 -1.397 1 95.88 727 ILE B C 1
ATOM 12967 O O . ILE B 1 727 ? -13.367 -15.695 -0.275 1 95.88 727 ILE B O 1
ATOM 12971 N N . LYS B 1 728 ? -14.609 -16.891 -1.619 1 94.62 728 LYS B N 1
ATOM 12972 C CA . LYS B 1 728 ? -15 -17.812 -0.56 1 94.62 728 LYS B CA 1
ATOM 12973 C C . LYS B 1 728 ? -13.797 -18.531 0.017 1 94.62 728 LYS B C 1
ATOM 12975 O O . LYS B 1 728 ? -13.672 -18.672 1.235 1 94.62 728 LYS B O 1
ATOM 12980 N N . ALA B 1 729 ? -12.953 -18.969 -0.889 1 95.62 729 ALA B N 1
ATOM 12981 C CA . ALA B 1 729 ? -11.75 -19.672 -0.468 1 95.62 729 ALA B CA 1
ATOM 12982 C C . ALA B 1 729 ? -10.844 -18.766 0.361 1 95.62 729 ALA B C 1
ATOM 12984 O O . ALA B 1 729 ? -10.227 -19.203 1.332 1 95.62 729 ALA B O 1
ATOM 12985 N N . LEU B 1 730 ? -10.773 -17.547 -0.016 1 95 730 LEU B N 1
ATOM 12986 C CA . LEU B 1 730 ? -9.969 -16.578 0.72 1 95 730 LEU B CA 1
ATOM 12987 C C . LEU B 1 730 ? -10.469 -16.422 2.152 1 95 730 LEU B C 1
ATOM 12989 O O . LEU B 1 730 ? -9.672 -16.328 3.088 1 95 730 LEU B O 1
ATOM 12993 N N . ASN B 1 731 ? -11.734 -16.375 2.307 1 93.75 731 ASN B N 1
ATOM 12994 C CA . ASN B 1 731 ? -12.32 -16.266 3.641 1 93.75 731 ASN B CA 1
ATOM 12995 C C . ASN B 1 731 ? -12.062 -17.5 4.48 1 93.75 731 ASN B C 1
ATOM 12997 O O . ASN B 1 731 ? -11.75 -17.406 5.668 1 93.75 731 ASN B O 1
ATOM 13001 N N . LYS B 1 732 ? -12.062 -18.609 3.895 1 92.44 732 LYS B N 1
ATOM 13002 C CA . LYS B 1 732 ? -11.852 -19.859 4.609 1 92.44 732 LYS B CA 1
ATOM 13003 C C . LYS B 1 732 ? -10.383 -20.016 5.012 1 92.44 732 LYS B C 1
ATOM 13005 O O . LYS B 1 732 ? -10.086 -20.469 6.121 1 92.44 732 LYS B O 1
ATOM 13010 N N . ILE B 1 733 ? -9.516 -19.688 4.109 1 92.38 733 ILE B N 1
ATOM 13011 C CA . ILE B 1 733 ? -8.094 -19.875 4.359 1 92.38 733 ILE B CA 1
ATOM 13012 C C . ILE B 1 733 ? -7.637 -18.906 5.457 1 92.38 733 ILE B C 1
ATOM 13014 O O . ILE B 1 733 ? -6.723 -19.219 6.223 1 92.38 733 ILE B O 1
ATOM 13018 N N . ARG B 1 734 ? -8.242 -17.719 5.477 1 89.5 734 ARG B N 1
ATOM 13019 C CA . ARG B 1 734 ? -7.902 -16.734 6.496 1 89.5 734 ARG B CA 1
ATOM 13020 C C . ARG B 1 734 ? -8.094 -17.312 7.895 1 89.5 734 ARG B C 1
ATOM 13022 O O . ARG B 1 734 ? -7.316 -17 8.805 1 89.5 734 ARG B O 1
ATOM 13029 N N . LEU B 1 735 ? -9.031 -18.203 8.07 1 86.69 735 LEU B N 1
ATOM 13030 C CA . LEU B 1 735 ? -9.344 -18.781 9.367 1 86.69 735 LEU B CA 1
ATOM 13031 C C . LEU B 1 735 ? -8.305 -19.828 9.758 1 86.69 735 LEU B C 1
ATOM 13033 O O . LEU B 1 735 ? -8.109 -20.094 10.945 1 86.69 735 LEU B O 1
ATOM 13037 N N . LYS B 1 736 ? -7.566 -20.297 8.789 1 89.12 736 LYS B N 1
ATOM 13038 C CA . LYS B 1 736 ? -6.648 -21.406 9.039 1 89.12 736 LYS B CA 1
ATOM 13039 C C . LYS B 1 736 ? -5.219 -20.906 9.234 1 89.12 736 LYS B C 1
ATOM 13041 O O . LYS B 1 736 ? -4.375 -21.609 9.781 1 89.12 736 LYS B O 1
ATOM 13046 N N . ILE B 1 737 ? -4.984 -19.719 8.758 1 89.62 737 ILE B N 1
ATOM 13047 C CA . ILE B 1 737 ? -3.637 -19.172 8.859 1 89.62 737 ILE B CA 1
ATOM 13048 C C . ILE B 1 737 ? -3.543 -18.266 10.086 1 89.62 737 ILE B C 1
ATOM 13050 O O . ILE B 1 737 ? -4.422 -17.438 10.32 1 89.62 737 ILE B O 1
ATOM 13054 N N . GLU B 1 738 ? -2.674 -18.328 10.938 1 82.94 738 GLU B N 1
ATOM 13055 C CA . GLU B 1 738 ? -2.527 -17.594 12.18 1 82.94 738 GLU B CA 1
ATOM 13056 C C . GLU B 1 738 ? -2.307 -16.109 11.914 1 82.94 738 GLU B C 1
ATOM 13058 O O . GLU B 1 738 ? -2.994 -15.258 12.492 1 82.94 738 GLU B O 1
ATOM 13063 N N . SER B 1 739 ? -1.363 -15.656 11.086 1 87.5 739 SER B N 1
ATOM 13064 C CA . SER B 1 739 ? -1.095 -14.25 10.781 1 87.5 739 SER B CA 1
ATOM 13065 C C . SER B 1 739 ? -0.997 -14.023 9.273 1 87.5 739 SER B C 1
ATOM 13067 O O . SER B 1 739 ? 0.087 -13.766 8.75 1 87.5 739 SER B O 1
ATOM 13069 N N . PRO B 1 740 ? -2.236 -14.023 8.742 1 90 740 PRO B N 1
ATOM 13070 C CA . PRO B 1 740 ? -2.211 -13.852 7.285 1 90 740 PRO B CA 1
ATOM 13071 C C . PRO B 1 740 ? -1.87 -12.422 6.867 1 90 740 PRO B C 1
ATOM 13073 O O . PRO B 1 740 ? -2.25 -11.469 7.551 1 90 740 PRO B O 1
ATOM 13076 N N . VAL B 1 741 ? -1.102 -12.266 5.82 1 87.25 741 VAL B N 1
ATOM 13077 C CA . VAL B 1 741 ? -0.758 -10.969 5.254 1 87.25 741 VAL B CA 1
ATOM 13078 C C . VAL B 1 741 ? -1.57 -10.727 3.984 1 87.25 741 VAL B C 1
ATOM 13080 O O . VAL B 1 741 ? -1.511 -11.516 3.041 1 87.25 741 VAL B O 1
ATOM 13083 N N . PHE B 1 742 ? -2.41 -9.68 4.039 1 90 742 PHE B N 1
ATOM 13084 C CA . PHE B 1 742 ? -3.232 -9.328 2.885 1 90 742 PHE B CA 1
ATOM 13085 C C . PHE B 1 742 ? -2.748 -8.031 2.25 1 90 742 PHE B C 1
ATOM 13087 O O . PHE B 1 742 ? -2.168 -7.18 2.928 1 90 742 PHE B O 1
ATOM 13094 N N . ASP B 1 743 ? -2.93 -7.988 0.923 1 87.44 743 ASP B N 1
ATOM 13095 C CA . ASP B 1 743 ? -2.73 -6.723 0.222 1 87.44 743 ASP B CA 1
ATOM 13096 C C . ASP B 1 743 ? -3.971 -5.84 0.326 1 87.44 743 ASP B C 1
ATOM 13098 O O . ASP B 1 743 ? -4.902 -5.973 -0.47 1 87.44 743 ASP B O 1
ATOM 13102 N N . GLU B 1 744 ? -3.918 -4.926 1.156 1 87.38 744 GLU B N 1
ATOM 13103 C CA . GLU B 1 744 ? -5.098 -4.133 1.483 1 87.38 744 GLU B CA 1
ATOM 13104 C C . GLU B 1 744 ? -5.496 -3.23 0.318 1 87.38 744 GLU B C 1
ATOM 13106 O O . GLU B 1 744 ? -6.684 -3.045 0.047 1 87.38 744 GLU B O 1
ATOM 13111 N N . GLU B 1 745 ? -4.578 -2.646 -0.332 1 85.81 745 GLU B N 1
ATOM 13112 C CA . GLU B 1 745 ? -4.895 -1.762 -1.45 1 85.81 745 GLU B CA 1
ATOM 13113 C C . GLU B 1 745 ? -5.598 -2.521 -2.57 1 85.81 745 GLU B C 1
ATOM 13115 O O . GLU B 1 745 ? -6.578 -2.033 -3.139 1 85.81 745 GLU B O 1
ATOM 13120 N N . LYS B 1 746 ? -5.078 -3.641 -2.799 1 88.56 746 LYS B N 1
ATOM 13121 C CA . LYS B 1 746 ? -5.684 -4.469 -3.838 1 88.56 746 LYS B CA 1
ATOM 13122 C C . LYS B 1 746 ? -7.102 -4.883 -3.455 1 88.56 746 LYS B C 1
ATOM 13124 O O . LYS B 1 746 ? -8.008 -4.863 -4.289 1 88.56 746 LYS B O 1
ATOM 13129 N N . LEU B 1 747 ? -7.25 -5.262 -2.256 1 92.69 747 LEU B N 1
ATOM 13130 C CA . LEU B 1 747 ? -8.562 -5.684 -1.789 1 92.69 747 LEU B CA 1
ATOM 13131 C C . LEU B 1 747 ? -9.555 -4.527 -1.836 1 92.69 747 LEU B C 1
ATOM 13133 O O . LEU B 1 747 ? -10.727 -4.723 -2.172 1 92.69 747 LEU B O 1
ATOM 13137 N N . GLN B 1 748 ? -9.133 -3.332 -1.559 1 92.5 748 GLN B N 1
ATOM 13138 C CA . GLN B 1 748 ? -10.016 -2.168 -1.633 1 92.5 748 GLN B CA 1
ATOM 13139 C C . GLN B 1 748 ? -10.461 -1.907 -3.068 1 92.5 748 GLN B C 1
ATOM 13141 O O . GLN B 1 748 ? -11.625 -1.571 -3.311 1 92.5 748 GLN B O 1
ATOM 13146 N N . LYS B 1 749 ? -9.531 -2.117 -3.941 1 91.5 749 LYS B N 1
ATOM 13147 C CA . LYS B 1 749 ? -9.883 -1.957 -5.348 1 91.5 749 LYS B CA 1
ATOM 13148 C C . LYS B 1 749 ? -10.906 -3.008 -5.785 1 91.5 749 LYS B C 1
ATOM 13150 O O . LYS B 1 749 ? -11.82 -2.709 -6.547 1 91.5 749 LYS B O 1
ATOM 13155 N N . CYS B 1 750 ? -10.727 -4.203 -5.246 1 94 750 CYS B N 1
ATOM 13156 C CA . CYS B 1 750 ? -11.648 -5.281 -5.574 1 94 750 CYS B CA 1
ATOM 13157 C C . CYS B 1 750 ? -13.039 -5 -5.012 1 94 750 CYS B C 1
ATOM 13159 O O . CYS B 1 750 ? -14.047 -5.312 -5.648 1 94 750 CYS B O 1
ATOM 13161 N N . VAL B 1 751 ? -13.117 -4.391 -3.854 1 94.81 751 VAL B N 1
ATOM 13162 C CA . VAL B 1 751 ? -14.406 -4.031 -3.262 1 94.81 751 VAL B CA 1
ATOM 13163 C C . VAL B 1 751 ? -15.102 -2.99 -4.137 1 94.81 751 VAL B C 1
ATOM 13165 O O . VAL B 1 751 ? -16.312 -3.086 -4.383 1 94.81 751 VAL B O 1
ATOM 13168 N N . ARG B 1 752 ? -14.344 -2.057 -4.594 1 93.62 752 ARG B N 1
ATOM 13169 C CA . ARG B 1 752 ? -14.906 -1.019 -5.449 1 93.62 752 ARG B CA 1
ATOM 13170 C C . ARG B 1 752 ? -15.453 -1.611 -6.746 1 93.62 752 ARG B C 1
ATOM 13172 O O . ARG B 1 752 ? -16.531 -1.236 -7.199 1 93.62 752 ARG B O 1
ATOM 13179 N N . GLN B 1 753 ? -14.734 -2.533 -7.297 1 93.12 753 GLN B N 1
ATOM 13180 C CA . GLN B 1 753 ? -15.156 -3.174 -8.539 1 93.12 753 GLN B CA 1
ATOM 13181 C C . GLN B 1 753 ? -16.438 -3.988 -8.328 1 93.12 753 GLN B C 1
ATOM 13183 O O . GLN B 1 753 ? -17.344 -3.959 -9.156 1 93.12 753 GLN B O 1
ATOM 13188 N N . GLU B 1 754 ? -16.438 -4.656 -7.23 1 94.25 754 GLU B N 1
ATOM 13189 C CA . GLU B 1 754 ? -17.609 -5.453 -6.918 1 94.25 754 GLU B CA 1
ATOM 13190 C C . GLU B 1 754 ? -18.828 -4.562 -6.656 1 94.25 754 GLU B C 1
ATOM 13192 O O . GLU B 1 754 ? -19.938 -4.887 -7.066 1 94.25 754 GLU B O 1
ATOM 13197 N N . ALA B 1 755 ? -18.609 -3.512 -5.93 1 93.94 755 ALA B N 1
ATOM 13198 C CA . ALA B 1 755 ? -19.688 -2.57 -5.66 1 93.94 755 ALA B CA 1
ATOM 13199 C C . ALA B 1 755 ? -20.234 -1.977 -6.953 1 93.94 755 ALA B C 1
ATOM 13201 O O . ALA B 1 755 ? -21.453 -1.831 -7.113 1 93.94 755 ALA B O 1
ATOM 13202 N N . ARG B 1 756 ? -19.359 -1.643 -7.832 1 93.31 756 ARG B N 1
ATOM 13203 C CA . ARG B 1 756 ? -19.781 -1.129 -9.133 1 93.31 756 ARG B CA 1
ATOM 13204 C C . ARG B 1 756 ? -20.578 -2.176 -9.898 1 93.31 756 ARG B C 1
ATOM 13206 O O . ARG B 1 756 ? -21.625 -1.864 -10.477 1 93.31 756 ARG B O 1
ATOM 13213 N N . ARG B 1 757 ? -20.078 -3.363 -9.906 1 93.62 757 ARG B N 1
ATOM 13214 C CA . ARG B 1 757 ? -20.781 -4.445 -10.578 1 93.62 757 ARG B CA 1
ATOM 13215 C C . ARG B 1 757 ? -22.172 -4.656 -9.977 1 93.62 757 ARG B C 1
ATOM 13217 O O . ARG B 1 757 ? -23.141 -4.828 -10.703 1 93.62 757 ARG B O 1
ATOM 13224 N N . TYR B 1 758 ? -22.266 -4.652 -8.695 1 93.56 758 TYR B N 1
ATOM 13225 C CA . TYR B 1 758 ? -23.531 -4.789 -8 1 93.56 758 TYR B CA 1
ATOM 13226 C C . TYR B 1 758 ? -24.5 -3.697 -8.43 1 93.56 758 TYR B C 1
ATOM 13228 O O . TYR B 1 758 ? -25.672 -3.979 -8.75 1 93.56 758 TYR B O 1
ATOM 13236 N N . ALA B 1 759 ? -24.031 -2.471 -8.453 1 92.38 759 ALA B N 1
ATOM 13237 C CA . ALA B 1 759 ? -24.875 -1.34 -8.844 1 92.38 759 ALA B CA 1
ATOM 13238 C C . ALA B 1 759 ? -25.375 -1.487 -10.273 1 92.38 759 ALA B C 1
ATOM 13240 O O . ALA B 1 759 ? -26.547 -1.256 -10.562 1 92.38 759 ALA B O 1
ATOM 13241 N N . LEU B 1 760 ? -24.531 -1.899 -11.133 1 92.62 760 LEU B N 1
ATOM 13242 C CA . LEU B 1 760 ? -24.891 -2.027 -12.547 1 92.62 760 LEU B CA 1
ATOM 13243 C C . LEU B 1 760 ? -25.828 -3.207 -12.766 1 92.62 760 LEU B C 1
ATOM 13245 O O . LEU B 1 760 ? -26.734 -3.143 -13.609 1 92.62 760 LEU B O 1
ATOM 13249 N N . LEU B 1 761 ? -25.625 -4.246 -12.047 1 93.25 761 LEU B N 1
ATOM 13250 C CA . LEU B 1 761 ? -26.516 -5.395 -12.141 1 93.25 761 LEU B CA 1
ATOM 13251 C C . LEU B 1 761 ? -27.922 -5.035 -11.648 1 93.25 761 LEU B C 1
ATOM 13253 O O . LEU B 1 761 ? -28.922 -5.426 -12.258 1 93.25 761 LEU B O 1
ATOM 13257 N N . LYS B 1 762 ? -27.984 -4.305 -10.594 1 91 762 LYS B N 1
ATOM 13258 C CA . LYS B 1 762 ? -29.281 -3.871 -10.055 1 91 762 LYS B CA 1
ATOM 13259 C C . LYS B 1 762 ? -30 -2.951 -11.039 1 91 762 LYS B C 1
ATOM 13261 O O . LYS B 1 762 ? -31.219 -3.062 -11.227 1 91 762 LYS B O 1
ATOM 13266 N N . GLN B 1 763 ? -29.234 -2.111 -11.617 1 90.31 763 GLN B N 1
ATOM 13267 C CA . GLN B 1 763 ? -29.828 -1.23 -12.617 1 90.31 763 GLN B CA 1
ATOM 13268 C C . GLN B 1 763 ? -30.359 -2.027 -13.812 1 90.31 763 GLN B C 1
ATOM 13270 O O . GLN B 1 763 ? -31.438 -1.734 -14.328 1 90.31 763 GLN B O 1
ATOM 13275 N N . SER B 1 764 ? -29.609 -2.98 -14.211 1 91.12 764 SER B N 1
ATOM 13276 C CA . SER B 1 764 ? -30 -3.82 -15.336 1 91.12 764 SER B CA 1
ATOM 13277 C C . SER B 1 764 ? -31.25 -4.629 -15 1 91.12 764 SER B C 1
ATOM 13279 O O . SER B 1 764 ? -32.125 -4.824 -15.859 1 91.12 764 SER B O 1
ATOM 13281 N N . GLN B 1 765 ? -31.328 -5.09 -13.805 1 90.44 765 GLN B N 1
ATOM 13282 C CA . GLN B 1 765 ? -32.5 -5.855 -13.359 1 90.44 765 GLN B CA 1
ATOM 13283 C C . GLN B 1 765 ? -33.781 -5.027 -13.453 1 90.44 765 GLN B C 1
ATOM 13285 O O . GLN B 1 765 ? -34.812 -5.512 -13.93 1 90.44 765 GLN B O 1
ATOM 13290 N N . VAL B 1 766 ? -33.688 -3.789 -13.031 1 86.62 766 VAL B N 1
ATOM 13291 C CA . VAL B 1 766 ? -34.844 -2.908 -13.023 1 86.62 766 VAL B CA 1
ATOM 13292 C C . VAL B 1 766 ? -35.312 -2.631 -14.453 1 86.62 766 VAL B C 1
ATOM 13294 O O . VAL B 1 766 ? -36.5 -2.691 -14.75 1 86.62 766 VAL B O 1
ATOM 13297 N N . VAL B 1 767 ? -34.375 -2.428 -15.305 1 86.69 767 VAL B N 1
ATOM 13298 C CA . VAL B 1 767 ? -34.688 -2.07 -16.688 1 86.69 767 VAL B CA 1
ATOM 13299 C C . VAL B 1 767 ? -35.219 -3.291 -17.438 1 86.69 767 VAL B C 1
ATOM 13301 O O . VAL B 1 767 ? -36.188 -3.186 -18.203 1 86.69 767 VAL B O 1
ATOM 13304 N N . LEU B 1 768 ? -34.719 -4.406 -17.203 1 87.75 768 LEU B N 1
ATOM 13305 C CA . LEU B 1 768 ? -35.094 -5.613 -17.922 1 87.75 768 LEU B CA 1
ATOM 13306 C C . LEU B 1 768 ? -36.406 -6.195 -17.391 1 87.75 768 LEU B C 1
ATOM 13308 O O . LEU B 1 768 ? -37.125 -6.898 -18.094 1 87.75 768 LEU B O 1
ATOM 13312 N N . LYS B 1 769 ? -36.594 -6.016 -16.141 1 85 769 LYS B N 1
ATOM 13313 C CA . LYS B 1 769 ? -37.875 -6.465 -15.57 1 85 769 LYS B CA 1
ATOM 13314 C C . LYS B 1 769 ? -39.062 -5.758 -16.234 1 85 769 LYS B C 1
ATOM 13316 O O . LYS B 1 769 ? -40.094 -6.367 -16.453 1 85 769 LYS B O 1
ATOM 13321 N N . VAL B 1 770 ? -38.781 -4.539 -16.656 1 76.44 770 VAL B N 1
ATOM 13322 C CA . VAL B 1 770 ? -39.844 -3.752 -17.312 1 76.44 770 VAL B CA 1
ATOM 13323 C C . VAL B 1 770 ? -40.062 -4.262 -18.734 1 76.44 770 VAL B C 1
ATOM 13325 O O . VAL B 1 770 ? -41.188 -4.332 -19.203 1 76.44 770 VAL B O 1
ATOM 13328 N N . SER B 1 771 ? -39.031 -4.762 -19.391 1 71.62 771 SER B N 1
ATOM 13329 C CA . SER B 1 771 ? -39.125 -5.113 -20.797 1 71.62 771 SER B CA 1
ATOM 13330 C C . SER B 1 771 ? -39.438 -6.594 -20.984 1 71.62 771 SER B C 1
ATOM 13332 O O . SER B 1 771 ? -39.531 -7.078 -22.109 1 71.62 771 SER B O 1
ATOM 13334 N N . ASP B 1 772 ? -39.594 -7.406 -19.969 1 69.12 772 ASP B N 1
ATOM 13335 C CA . ASP B 1 772 ? -40.031 -8.797 -19.938 1 69.12 772 ASP B CA 1
ATOM 13336 C C . ASP B 1 772 ? -39.062 -9.688 -20.734 1 69.12 772 ASP B C 1
ATOM 13338 O O . ASP B 1 772 ? -39.5 -10.422 -21.641 1 69.12 772 ASP B O 1
ATOM 13342 N N . TYR B 1 773 ? -37.75 -9.625 -20.797 1 69.62 773 TYR B N 1
ATOM 13343 C CA . TYR B 1 773 ? -36.719 -10.344 -21.531 1 69.62 773 TYR B CA 1
ATOM 13344 C C . TYR B 1 773 ? -36.594 -11.773 -21.031 1 69.62 773 TYR B C 1
ATOM 13346 O O . TYR B 1 773 ? -35.5 -12.359 -21.094 1 69.62 773 TYR B O 1
ATOM 13354 N N . GLY B 1 774 ? -37.469 -12.406 -20.5 1 73.62 774 GLY B N 1
ATOM 13355 C CA . GLY B 1 774 ? -37.5 -13.828 -20.188 1 73.62 774 GLY B CA 1
ATOM 13356 C C . GLY B 1 774 ? -37.156 -14.125 -18.734 1 73.62 774 GLY B C 1
ATOM 13357 O O . GLY B 1 774 ? -36.281 -13.453 -18.141 1 73.62 774 GLY B O 1
ATOM 13358 N N . PRO B 1 775 ? -37.719 -15.023 -18.156 1 83.25 775 PRO B N 1
ATOM 13359 C CA . PRO B 1 775 ? -37.562 -15.32 -16.719 1 83.25 775 PRO B CA 1
ATOM 13360 C C . PRO B 1 775 ? -36.219 -15.945 -16.375 1 83.25 775 PRO B C 1
ATOM 13362 O O . PRO B 1 775 ? -35.688 -15.695 -15.297 1 83.25 775 PRO B O 1
ATOM 13365 N N . ALA B 1 776 ? -35.594 -16.719 -17.359 1 86.94 776 ALA B N 1
ATOM 13366 C CA . ALA B 1 776 ? -34.312 -17.359 -17.078 1 86.94 776 ALA B CA 1
ATOM 13367 C C . ALA B 1 776 ? -33.188 -16.328 -16.906 1 86.94 776 ALA B C 1
ATOM 13369 O O . ALA B 1 776 ? -32.344 -16.469 -16.031 1 86.94 776 ALA B O 1
ATOM 13370 N N . LEU B 1 777 ? -33.219 -15.352 -17.75 1 89 777 LEU B N 1
ATOM 13371 C CA . LEU B 1 777 ? -32.219 -14.289 -17.688 1 89 777 LEU B CA 1
ATOM 13372 C C . LEU B 1 777 ? -32.375 -13.492 -16.391 1 89 777 LEU B C 1
ATOM 13374 O O . LEU B 1 777 ? -31.375 -13.211 -15.727 1 89 777 LEU B O 1
ATOM 13378 N N . LEU B 1 778 ? -33.562 -13.25 -16.016 1 89.94 778 LEU B N 1
ATOM 13379 C CA . LEU B 1 778 ? -33.812 -12.477 -14.797 1 89.94 778 LEU B CA 1
ATOM 13380 C C . LEU B 1 778 ? -33.438 -13.273 -13.555 1 89.94 778 LEU B C 1
ATOM 13382 O O . LEU B 1 778 ? -32.938 -12.711 -12.578 1 89.94 778 LEU B O 1
ATOM 13386 N N . GLU B 1 779 ? -33.656 -14.523 -13.594 1 91.56 779 GLU B N 1
ATOM 13387 C CA . GLU B 1 779 ? -33.281 -15.375 -12.461 1 91.56 779 GLU B CA 1
ATOM 13388 C C . GLU B 1 779 ? -31.766 -15.414 -12.266 1 91.56 779 GLU B C 1
ATOM 13390 O O . GLU B 1 779 ? -31.281 -15.352 -11.141 1 91.56 779 GLU B O 1
ATOM 13395 N N . GLU B 1 780 ? -31.031 -15.539 -13.352 1 91.81 780 GLU B N 1
ATOM 13396 C CA . GLU B 1 780 ? -29.562 -15.57 -13.273 1 91.81 780 GLU B CA 1
ATOM 13397 C C . GLU B 1 780 ? -29.016 -14.234 -12.797 1 91.81 780 GLU B C 1
ATOM 13399 O O . GLU B 1 780 ? -28.031 -14.195 -12.055 1 91.81 780 GLU B O 1
ATOM 13404 N N . ILE B 1 781 ? -29.703 -13.203 -13.227 1 92.94 781 ILE B N 1
ATOM 13405 C CA . ILE B 1 781 ? -29.281 -11.875 -12.789 1 92.94 781 ILE B CA 1
ATOM 13406 C C . ILE B 1 781 ? -29.516 -11.719 -11.289 1 92.94 781 ILE B C 1
ATOM 13408 O O . ILE B 1 781 ? -28.672 -11.188 -10.57 1 92.94 781 ILE B O 1
ATOM 13412 N N . ASP B 1 782 ? -30.609 -12.195 -10.812 1 93.12 782 ASP B N 1
ATOM 13413 C CA . ASP B 1 782 ? -30.922 -12.117 -9.391 1 93.12 782 ASP B CA 1
ATOM 13414 C C . ASP B 1 782 ? -29.922 -12.922 -8.562 1 93.12 782 ASP B C 1
ATOM 13416 O O . ASP B 1 782 ? -29.5 -12.484 -7.496 1 93.12 782 ASP B O 1
ATOM 13420 N N . GLU B 1 783 ? -29.578 -14.023 -9.094 1 93.38 783 GLU B N 1
ATOM 13421 C CA . GLU B 1 783 ? -28.594 -14.844 -8.398 1 93.38 783 GLU B CA 1
ATOM 13422 C C . GLU B 1 783 ? -27.234 -14.148 -8.352 1 93.38 783 GLU B C 1
ATOM 13424 O O . GLU B 1 783 ? -26.547 -14.188 -7.328 1 93.38 783 GLU B O 1
ATOM 13429 N N . GLU B 1 784 ? -26.938 -13.555 -9.438 1 93.75 784 GLU B N 1
ATOM 13430 C CA . GLU B 1 784 ? -25.641 -12.867 -9.492 1 93.75 784 GLU B CA 1
ATOM 13431 C C . GLU B 1 784 ? -25.641 -11.633 -8.594 1 93.75 784 GLU B C 1
ATOM 13433 O O . GLU B 1 784 ? -24.609 -11.281 -8.023 1 93.75 784 GLU B O 1
ATOM 13438 N N . ILE B 1 785 ? -26.75 -10.977 -8.484 1 94.06 785 ILE B N 1
ATOM 13439 C CA . ILE B 1 785 ? -26.859 -9.836 -7.586 1 94.06 785 ILE B CA 1
ATOM 13440 C C . ILE B 1 785 ? -26.641 -10.289 -6.145 1 94.06 785 ILE B C 1
ATOM 13442 O O . ILE B 1 785 ? -25.906 -9.648 -5.387 1 94.06 785 ILE B O 1
ATOM 13446 N N . ALA B 1 786 ? -27.234 -11.359 -5.812 1 93.94 786 ALA B N 1
ATOM 13447 C CA . ALA B 1 786 ? -27.062 -11.906 -4.469 1 93.94 786 ALA B CA 1
ATOM 13448 C C . ALA B 1 786 ? -25.625 -12.305 -4.203 1 93.94 786 ALA B C 1
ATOM 13450 O O . ALA B 1 786 ? -25.094 -12.055 -3.117 1 93.94 786 ALA B O 1
ATOM 13451 N N . ARG B 1 787 ? -25.016 -12.875 -5.211 1 94.44 787 ARG B N 1
ATOM 13452 C CA . ARG B 1 787 ? -23.609 -13.281 -5.066 1 94.44 787 ARG B CA 1
ATOM 13453 C C . ARG B 1 787 ? -22.703 -12.062 -4.938 1 94.44 787 ARG B C 1
ATOM 13455 O O . ARG B 1 787 ? -21.781 -12.055 -4.113 1 94.44 787 ARG B O 1
ATOM 13462 N N . SER B 1 788 ? -22.953 -11.141 -5.77 1 94.38 788 SER B N 1
ATOM 13463 C CA . SER B 1 788 ? -22.156 -9.922 -5.715 1 94.38 788 SER B CA 1
ATOM 13464 C C . SER B 1 788 ? -22.297 -9.219 -4.371 1 94.38 788 SER B C 1
ATOM 13466 O O . SER B 1 788 ? -21.328 -8.711 -3.82 1 94.38 788 SER B O 1
ATOM 13468 N N . PHE B 1 789 ? -23.516 -9.234 -3.879 1 93.88 789 PHE B N 1
ATOM 13469 C CA . PHE B 1 789 ? -23.781 -8.656 -2.568 1 93.88 789 PHE B CA 1
ATOM 13470 C C . PHE B 1 789 ? -23.016 -9.391 -1.479 1 93.88 789 PHE B C 1
ATOM 13472 O O . PHE B 1 789 ? -22.375 -8.766 -0.631 1 93.88 789 PHE B O 1
ATOM 13479 N N . GLU B 1 790 ? -23.047 -10.57 -1.542 1 94.75 790 GLU B N 1
ATOM 13480 C CA . GLU B 1 790 ? -22.312 -11.391 -0.588 1 94.75 790 GLU B CA 1
ATOM 13481 C C . GLU B 1 790 ? -20.812 -11.164 -0.713 1 94.75 790 GLU B C 1
ATOM 13483 O O . GLU B 1 790 ? -20.109 -11.086 0.293 1 94.75 790 GLU B O 1
ATOM 13488 N N . ASN B 1 791 ? -20.297 -11.109 -1.943 1 95.94 791 ASN B N 1
ATOM 13489 C CA . ASN B 1 791 ? -18.875 -10.914 -2.203 1 95.94 791 ASN B CA 1
ATOM 13490 C C . ASN B 1 791 ? -18.375 -9.609 -1.591 1 95.94 791 ASN B C 1
ATOM 13492 O O . ASN B 1 791 ? -17.234 -9.539 -1.114 1 95.94 791 ASN B O 1
ATOM 13496 N N . ILE B 1 792 ? -19.188 -8.594 -1.636 1 95.06 792 ILE B N 1
ATOM 13497 C CA . ILE B 1 792 ? -18.781 -7.316 -1.059 1 95.06 792 ILE B CA 1
ATOM 13498 C C . ILE B 1 792 ? -18.453 -7.496 0.423 1 95.06 792 ILE B C 1
ATOM 13500 O O . ILE B 1 792 ? -17.406 -7.051 0.894 1 95.06 792 ILE B O 1
ATOM 13504 N N . PHE B 1 793 ? -19.281 -8.188 1.102 1 94.88 793 PHE B N 1
ATOM 13505 C CA . PHE B 1 793 ? -19.094 -8.367 2.537 1 94.88 793 PHE B CA 1
ATOM 13506 C C . PHE B 1 793 ? -17.969 -9.344 2.82 1 94.88 793 PHE B C 1
ATOM 13508 O O . PHE B 1 793 ? -17.219 -9.172 3.785 1 94.88 793 PHE B O 1
ATOM 13515 N N . ARG B 1 794 ? -17.828 -10.297 2.016 1 94.81 794 ARG B N 1
ATOM 13516 C CA . ARG B 1 794 ? -16.719 -11.234 2.189 1 94.81 794 ARG B CA 1
ATOM 13517 C C . ARG B 1 794 ? -15.383 -10.531 1.993 1 94.81 794 ARG B C 1
ATOM 13519 O O . ARG B 1 794 ? -14.422 -10.812 2.711 1 94.81 794 ARG B O 1
ATOM 13526 N N . LEU B 1 795 ? -15.32 -9.711 1.012 1 95.75 795 LEU B N 1
ATOM 13527 C CA . LEU B 1 795 ? -14.102 -8.945 0.775 1 95.75 795 LEU B CA 1
ATOM 13528 C C . LEU B 1 795 ? -13.82 -7.996 1.936 1 95.75 795 LEU B C 1
ATOM 13530 O O . LEU B 1 795 ? -12.672 -7.852 2.357 1 95.75 795 LEU B O 1
ATOM 13534 N N . LEU B 1 796 ? -14.906 -7.383 2.441 1 94.38 796 LEU B N 1
ATOM 13535 C CA . LEU B 1 796 ? -14.75 -6.508 3.598 1 94.38 796 LEU B CA 1
ATOM 13536 C C . LEU B 1 796 ? -14.266 -7.297 4.812 1 94.38 796 LEU B C 1
ATOM 13538 O O . LEU B 1 796 ? -13.508 -6.773 5.637 1 94.38 796 LEU B O 1
ATOM 13542 N N . GLY B 1 797 ? -14.703 -8.477 4.891 1 93.19 797 GLY B N 1
ATOM 13543 C CA . GLY B 1 797 ? -14.289 -9.336 5.988 1 93.19 797 GLY B CA 1
ATOM 13544 C C . GLY B 1 797 ? -12.812 -9.688 5.949 1 93.19 797 GLY B C 1
ATOM 13545 O O . GLY B 1 797 ? -12.242 -10.102 6.961 1 93.19 797 GLY B O 1
ATOM 13546 N N . LEU B 1 798 ? -12.203 -9.531 4.812 1 93.12 798 LEU B N 1
ATOM 13547 C CA . LEU B 1 798 ? -10.773 -9.773 4.68 1 93.12 798 LEU B CA 1
ATOM 13548 C C . LEU B 1 798 ? -9.969 -8.562 5.121 1 93.12 798 LEU B C 1
ATOM 13550 O O . LEU B 1 798 ? -8.805 -8.688 5.512 1 93.12 798 LEU B O 1
ATOM 13554 N N . ILE B 1 799 ? -10.555 -7.398 4.973 1 90.56 799 ILE B N 1
ATOM 13555 C CA . ILE B 1 799 ? -9.883 -6.152 5.312 1 90.56 799 ILE B CA 1
ATOM 13556 C C . ILE B 1 799 ? -10.094 -5.836 6.793 1 90.56 799 ILE B C 1
ATOM 13558 O O . ILE B 1 799 ? -9.164 -5.422 7.484 1 90.56 799 ILE B O 1
ATOM 13562 N N . TYR B 1 800 ? -11.344 -6.078 7.223 1 91.06 800 TYR B N 1
ATOM 13563 C CA . TYR B 1 800 ? -11.711 -5.754 8.594 1 91.06 800 TYR B CA 1
ATOM 13564 C C . TYR B 1 800 ? -11.992 -7.02 9.398 1 91.06 800 TYR B C 1
ATOM 13566 O O . TYR B 1 800 ? -11.766 -8.133 8.914 1 91.06 800 TYR B O 1
ATOM 13574 N N . ASN B 1 801 ? -12.445 -6.82 10.672 1 89.06 801 ASN B N 1
ATOM 13575 C CA . ASN B 1 801 ? -12.758 -7.98 11.5 1 89.06 801 ASN B CA 1
ATOM 13576 C C . ASN B 1 801 ? -13.875 -8.82 10.891 1 89.06 801 ASN B C 1
ATOM 13578 O O . ASN B 1 801 ? -14.977 -8.32 10.656 1 89.06 801 ASN B O 1
ATOM 13582 N N . ALA B 1 802 ? -13.633 -10.008 10.664 1 89 802 ALA B N 1
ATOM 13583 C CA . ALA B 1 802 ? -14.539 -10.891 9.93 1 89 802 ALA B CA 1
ATOM 13584 C C . ALA B 1 802 ? -15.844 -11.094 10.688 1 89 802 ALA B C 1
ATOM 13586 O O . ALA B 1 802 ? -16.922 -11.109 10.086 1 89 802 ALA B O 1
ATOM 13587 N N . ASP B 1 803 ? -15.812 -11.227 11.953 1 88.44 803 ASP B N 1
ATOM 13588 C CA . ASP B 1 803 ? -17.016 -11.469 12.75 1 88.44 803 ASP B CA 1
ATOM 13589 C C . ASP B 1 803 ? -17.938 -10.258 12.719 1 88.44 803 ASP B C 1
ATOM 13591 O O . ASP B 1 803 ? -19.156 -10.406 12.57 1 88.44 803 ASP B O 1
ATOM 13595 N N . ASP B 1 804 ? -17.438 -9.148 12.82 1 90.56 804 ASP B N 1
ATOM 13596 C CA . ASP B 1 804 ? -18.219 -7.922 12.766 1 90.56 804 ASP B CA 1
ATOM 13597 C C . ASP B 1 804 ? -18.906 -7.77 11.414 1 90.56 804 ASP B C 1
ATOM 13599 O O . ASP B 1 804 ? -20.109 -7.469 11.352 1 90.56 804 ASP B O 1
ATOM 13603 N N . ILE B 1 805 ? -18.172 -8.047 10.406 1 92.12 805 ILE B N 1
ATOM 13604 C CA . ILE B 1 805 ? -18.719 -7.863 9.07 1 92.12 805 ILE B CA 1
ATOM 13605 C C . ILE B 1 805 ? -19.781 -8.922 8.797 1 92.12 805 ILE B C 1
ATOM 13607 O O . ILE B 1 805 ? -20.781 -8.641 8.133 1 92.12 805 ILE B O 1
ATOM 13611 N N . TYR B 1 806 ? -19.516 -10.07 9.281 1 91 806 TYR B N 1
ATOM 13612 C CA . TYR B 1 806 ? -20.516 -11.133 9.102 1 91 806 TYR B CA 1
ATOM 13613 C C . TYR B 1 806 ? -21.812 -10.781 9.812 1 91 806 TYR B C 1
ATOM 13615 O O . TYR B 1 806 ? -22.906 -10.984 9.273 1 91 806 TYR B O 1
ATOM 13623 N N . ASN B 1 807 ? -21.766 -10.219 10.945 1 90 807 ASN B N 1
ATOM 13624 C CA . ASN B 1 807 ? -22.953 -9.789 11.688 1 90 807 ASN B CA 1
ATOM 13625 C C . ASN B 1 807 ? -23.688 -8.664 10.961 1 90 807 ASN B C 1
ATOM 13627 O O . ASN B 1 807 ? -24.906 -8.625 10.945 1 90 807 ASN B O 1
ATOM 13631 N N . VAL B 1 808 ? -22.938 -7.859 10.438 1 91.19 808 VAL B N 1
ATOM 13632 C CA . VAL B 1 808 ? -23.531 -6.766 9.68 1 91.19 808 VAL B CA 1
ATOM 13633 C C . VAL B 1 808 ? -24.25 -7.32 8.453 1 91.19 808 VAL B C 1
ATOM 13635 O O . VAL B 1 808 ? -25.359 -6.887 8.133 1 91.19 808 VAL B O 1
ATOM 13638 N N . TYR B 1 809 ? -23.609 -8.305 7.855 1 93.06 809 TYR B N 1
ATOM 13639 C CA . TYR B 1 809 ? -24.203 -8.93 6.684 1 93.06 809 TYR B CA 1
ATOM 13640 C C . TYR B 1 809 ? -25.547 -9.578 7.047 1 93.06 809 TYR B C 1
ATOM 13642 O O . TYR B 1 809 ? -26.547 -9.367 6.371 1 93.06 809 TYR B O 1
ATOM 13650 N N . LYS B 1 810 ? -25.547 -10.242 8.07 1 90.44 810 LYS B N 1
ATOM 13651 C CA . LYS B 1 810 ? -26.781 -10.891 8.531 1 90.44 810 LYS B CA 1
ATOM 13652 C C . LYS B 1 810 ? -27.828 -9.859 8.938 1 90.44 810 LYS B C 1
ATOM 13654 O O . LYS B 1 810 ? -29.016 -10.062 8.703 1 90.44 810 LYS B O 1
ATOM 13659 N N . GLY B 1 811 ? -27.375 -8.836 9.477 1 89.25 811 GLY B N 1
ATOM 13660 C CA . GLY B 1 811 ? -28.281 -7.781 9.898 1 89.25 811 GLY B CA 1
ATOM 13661 C C . GLY B 1 811 ? -28.938 -7.062 8.734 1 89.25 811 GLY B C 1
ATOM 13662 O O . GLY B 1 811 ? -30.141 -6.777 8.766 1 89.25 811 GLY B O 1
ATOM 13663 N N . ILE B 1 812 ? -28.219 -6.863 7.707 1 89.12 812 ILE B N 1
ATOM 13664 C CA . ILE B 1 812 ? -28.734 -6.133 6.551 1 89.12 812 ILE B CA 1
ATOM 13665 C C . ILE B 1 812 ? -29.688 -7.02 5.762 1 89.12 812 ILE B C 1
ATOM 13667 O O . ILE B 1 812 ? -30.625 -6.523 5.141 1 89.12 812 ILE B O 1
ATOM 13671 N N . ARG B 1 813 ? -29.391 -8.258 5.848 1 87.81 813 ARG B N 1
ATOM 13672 C CA . ARG B 1 813 ? -30.25 -9.188 5.129 1 87.81 813 ARG B CA 1
ATOM 13673 C C . ARG B 1 813 ? -31.516 -9.492 5.926 1 87.81 813 ARG B C 1
ATOM 13675 O O . ARG B 1 813 ? -32.438 -10.125 5.41 1 87.81 813 ARG B O 1
ATOM 13682 N N . SER B 1 814 ? -31.594 -8.93 7.094 1 84.94 814 SER B N 1
ATOM 13683 C CA . SER B 1 814 ? -32.75 -9.164 7.938 1 84.94 814 SER B CA 1
ATOM 13684 C C . SER B 1 814 ? -33.969 -8.383 7.445 1 84.94 814 SER B C 1
ATOM 13686 O O . SER B 1 814 ? -33.844 -7.52 6.57 1 84.94 814 SER B O 1
ATOM 13688 N N . ASP B 1 815 ? -35.125 -8.695 7.867 1 80.81 815 ASP B N 1
ATOM 13689 C CA . ASP B 1 815 ? -36.375 -8.047 7.449 1 80.81 815 ASP B CA 1
ATOM 13690 C C . ASP B 1 815 ? -36.719 -6.883 8.375 1 80.81 815 ASP B C 1
ATOM 13692 O O . ASP B 1 815 ? -37.625 -6.109 8.086 1 80.81 815 ASP B O 1
ATOM 13696 N N . LYS B 1 816 ? -35.906 -6.684 9.406 1 81 816 LYS B N 1
ATOM 13697 C CA . LYS B 1 816 ? -36.188 -5.605 10.344 1 81 816 LYS B CA 1
ATOM 13698 C C . LYS B 1 816 ? -35.469 -4.328 9.953 1 81 816 LYS B C 1
ATOM 13700 O O . LYS B 1 816 ? -34.219 -4.301 9.906 1 81 816 LYS B O 1
ATOM 13705 N N . ASN B 1 817 ? -36.188 -3.271 9.719 1 78.69 817 ASN B N 1
ATOM 13706 C CA . ASN B 1 817 ? -35.625 -2.004 9.281 1 78.69 817 ASN B CA 1
ATOM 13707 C C . ASN B 1 817 ? -34.688 -1.406 10.344 1 78.69 817 ASN B C 1
ATOM 13709 O O . ASN B 1 817 ? -33.688 -0.779 10.016 1 78.69 817 ASN B O 1
ATOM 13713 N N . THR B 1 818 ? -35.062 -1.609 11.555 1 78 818 THR B N 1
ATOM 13714 C CA . THR B 1 818 ? -34.219 -1.07 12.625 1 78 818 THR B CA 1
ATOM 13715 C C . THR B 1 818 ? -32.844 -1.751 12.648 1 78 818 THR B C 1
ATOM 13717 O O . THR B 1 818 ? -31.828 -1.085 12.773 1 78 818 THR B O 1
ATOM 13720 N N . LEU B 1 819 ? -32.969 -3.035 12.484 1 83.56 819 LEU B N 1
ATOM 13721 C CA . LEU B 1 819 ? -31.719 -3.787 12.477 1 83.56 819 LEU B CA 1
ATOM 13722 C C . LEU B 1 819 ? -30.891 -3.438 11.25 1 83.56 819 LEU B C 1
ATOM 13724 O O . LEU B 1 819 ? -29.656 -3.354 11.336 1 83.56 819 LEU B O 1
ATOM 13728 N N . ILE B 1 820 ? -31.5 -3.178 10.188 1 87 820 ILE B N 1
ATOM 13729 C CA . ILE B 1 820 ? -30.797 -2.799 8.969 1 87 820 ILE B CA 1
ATOM 13730 C C . ILE B 1 820 ? -30.109 -1.448 9.164 1 87 820 ILE B C 1
ATOM 13732 O O . ILE B 1 820 ? -28.938 -1.297 8.859 1 87 820 ILE B O 1
ATOM 13736 N N . SER B 1 821 ? -30.875 -0.583 9.734 1 84.25 821 SER B N 1
ATOM 13737 C CA . SER B 1 821 ? -30.328 0.759 9.938 1 84.25 821 SER B CA 1
ATOM 13738 C C . SER B 1 821 ? -29.188 0.746 10.945 1 84.25 821 SER B C 1
ATOM 13740 O O . SER B 1 821 ? -28.172 1.426 10.75 1 84.25 821 SER B O 1
ATOM 13742 N N . GLU B 1 822 ? -29.359 -0.016 11.938 1 84.62 822 GLU B N 1
ATOM 13743 C CA . GLU B 1 822 ? -28.297 -0.133 12.938 1 84.62 822 GLU B CA 1
ATOM 13744 C C . GLU B 1 822 ? -27.047 -0.79 12.352 1 84.62 822 GLU B C 1
ATOM 13746 O O . GLU B 1 822 ? -25.922 -0.398 12.672 1 84.62 822 GLU B O 1
ATOM 13751 N N . SER B 1 823 ? -27.281 -1.782 11.586 1 88.94 823 SER B N 1
ATOM 13752 C CA . SER B 1 823 ? -26.172 -2.482 10.961 1 88.94 823 SER B CA 1
ATOM 13753 C C . SER B 1 823 ? -25.422 -1.574 9.992 1 88.94 823 SER B C 1
ATOM 13755 O O . SER B 1 823 ? -24.188 -1.582 9.953 1 88.94 823 SER B O 1
ATOM 13757 N N . ILE B 1 824 ? -26.109 -0.776 9.289 1 87.88 824 ILE B N 1
ATOM 13758 C CA . ILE B 1 824 ? -25.484 0.138 8.336 1 87.88 824 ILE B CA 1
ATOM 13759 C C . ILE B 1 824 ? -24.688 1.204 9.086 1 87.88 824 ILE B C 1
ATOM 13761 O O . ILE B 1 824 ? -23.594 1.571 8.672 1 87.88 824 ILE B O 1
ATOM 13765 N N . GLU B 1 825 ? -25.219 1.646 10.117 1 85.06 825 GLU B N 1
ATOM 13766 C CA . GLU B 1 825 ? -24.516 2.633 10.93 1 85.06 825 GLU B CA 1
ATOM 13767 C C . GLU B 1 825 ? -23.25 2.039 11.539 1 85.06 825 GLU B C 1
ATOM 13769 O O . GLU B 1 825 ? -22.219 2.703 11.602 1 85.06 825 GLU B O 1
ATOM 13774 N N . PHE B 1 826 ? -23.469 0.833 11.938 1 86.75 826 PHE B N 1
ATOM 13775 C CA . PHE B 1 826 ? -22.297 0.138 12.469 1 86.75 826 PHE B CA 1
ATOM 13776 C C . PHE B 1 826 ? -21.203 0.008 11.414 1 86.75 826 PHE B C 1
ATOM 13778 O O . PHE B 1 826 ? -20.047 0.304 11.68 1 86.75 826 PHE B O 1
ATOM 13785 N N . LEU B 1 827 ? -21.594 -0.327 10.344 1 89 827 LEU B N 1
ATOM 13786 C CA . LEU B 1 827 ? -20.641 -0.474 9.242 1 89 827 LEU B CA 1
ATOM 13787 C C . LEU B 1 827 ? -20.016 0.866 8.883 1 89 827 LEU B C 1
ATOM 13789 O O . LEU B 1 827 ? -18.812 0.939 8.625 1 89 827 LEU B O 1
ATOM 13793 N N . ASP B 1 828 ? -20.75 1.871 8.898 1 86.25 828 ASP B N 1
ATOM 13794 C CA . ASP B 1 828 ? -20.297 3.217 8.562 1 86.25 828 ASP B CA 1
ATOM 13795 C C . ASP B 1 828 ? -19.156 3.65 9.477 1 86.25 828 ASP B C 1
ATOM 13797 O O . ASP B 1 828 ? -18.25 4.371 9.047 1 86.25 828 ASP B O 1
ATOM 13801 N N . ASN B 1 829 ? -19.203 3.127 10.625 1 83.31 829 ASN B N 1
ATOM 13802 C CA . ASN B 1 829 ? -18.188 3.518 11.594 1 83.31 829 ASN B CA 1
ATOM 13803 C C . ASN B 1 829 ? -16.969 2.586 11.547 1 83.31 829 ASN B C 1
ATOM 13805 O O . ASN B 1 829 ? -15.93 2.893 12.117 1 83.31 829 ASN B O 1
ATOM 13809 N N . LEU B 1 830 ? -17.156 1.548 10.891 1 84.56 830 LEU B N 1
ATOM 13810 C CA . LEU B 1 830 ? -16.062 0.576 10.828 1 84.56 830 LEU B CA 1
ATOM 13811 C C . LEU B 1 830 ? -15.172 0.829 9.617 1 84.56 830 LEU B C 1
ATOM 13813 O O . LEU B 1 830 ? -13.953 0.667 9.703 1 84.56 830 LEU B O 1
ATOM 13817 N N . ILE B 1 831 ? -15.711 1.257 8.594 1 87.69 831 ILE B N 1
ATOM 13818 C CA . ILE B 1 831 ? -14.992 1.284 7.32 1 87.69 831 ILE B CA 1
ATOM 13819 C C . ILE B 1 831 ? -14.359 2.658 7.117 1 87.69 831 ILE B C 1
ATOM 13821 O O . ILE B 1 831 ? -14.828 3.654 7.672 1 87.69 831 ILE B O 1
ATOM 13825 N N . GLU B 1 832 ? -13.344 2.705 6.281 1 85.06 832 GLU B N 1
ATOM 13826 C CA . GLU B 1 832 ? -12.633 3.936 5.957 1 85.06 832 GLU B CA 1
ATOM 13827 C C . GLU B 1 832 ? -13.383 4.754 4.914 1 85.06 832 GLU B C 1
ATOM 13829 O O . GLU B 1 832 ? -14.297 4.246 4.258 1 85.06 832 GLU B O 1
ATOM 13834 N N . TRP B 1 833 ? -13 5.941 4.812 1 81.12 833 TRP B N 1
ATOM 13835 C CA . TRP B 1 833 ? -13.695 6.891 3.953 1 81.12 833 TRP B CA 1
ATOM 13836 C C . TRP B 1 833 ? -13.594 6.477 2.49 1 81.12 833 TRP B C 1
ATOM 13838 O O . TRP B 1 833 ? -14.547 6.645 1.723 1 81.12 833 TRP B O 1
ATOM 13848 N N . GLU B 1 834 ? -12.555 5.938 2.148 1 83.69 834 GLU B N 1
ATOM 13849 C CA . GLU B 1 834 ? -12.32 5.566 0.756 1 83.69 834 GLU B CA 1
ATOM 13850 C C . GLU B 1 834 ? -13.344 4.539 0.28 1 83.69 834 GLU B C 1
ATOM 13852 O O . GLU B 1 834 ? -13.688 4.504 -0.902 1 83.69 834 GLU B O 1
ATOM 13857 N N . ILE B 1 835 ? -13.859 3.725 1.191 1 89.69 835 ILE B N 1
ATOM 13858 C CA . ILE B 1 835 ? -14.836 2.695 0.856 1 89.69 835 ILE B CA 1
ATOM 13859 C C . ILE B 1 835 ? -16.25 3.215 1.133 1 89.69 835 ILE B C 1
ATOM 13861 O O . ILE B 1 835 ? -17.188 2.916 0.387 1 89.69 8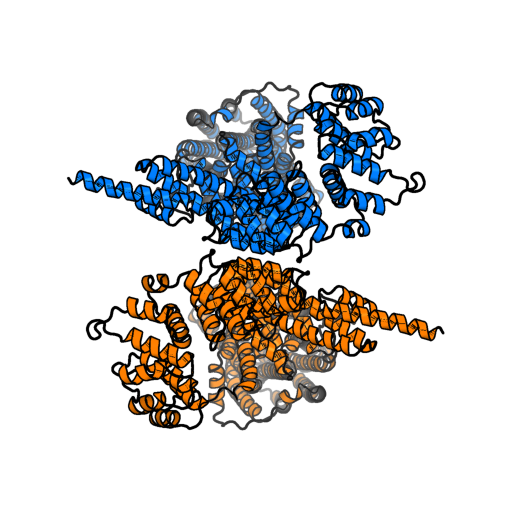35 ILE B O 1
ATOM 13865 N N . LYS B 1 836 ? -16.359 4.078 2.049 1 87 836 LYS B N 1
ATOM 13866 C CA . LYS B 1 836 ? -17.641 4.621 2.486 1 87 836 LYS B CA 1
ATOM 13867 C C . LYS B 1 836 ? -18.297 5.438 1.377 1 87 836 LYS B C 1
ATOM 13869 O O . LYS B 1 836 ? -19.516 5.375 1.193 1 87 836 LYS B O 1
ATOM 13874 N N . LYS B 1 837 ? -17.516 6.043 0.65 1 85 837 LYS B N 1
ATOM 13875 C CA . LYS B 1 837 ? -18.031 6.992 -0.34 1 85 837 LYS B CA 1
ATOM 13876 C C . LYS B 1 837 ? -18.891 6.293 -1.386 1 85 837 LYS B C 1
ATOM 13878 O O . LYS B 1 837 ? -19.875 6.855 -1.861 1 85 837 LYS B O 1
ATOM 13883 N N . PHE B 1 838 ? -18.609 5.074 -1.619 1 88.5 838 PHE B N 1
ATOM 13884 C CA . PHE B 1 838 ? -19.391 4.434 -2.678 1 88.5 838 PHE B CA 1
ATOM 13885 C C . PHE B 1 838 ? -20.281 3.342 -2.107 1 88.5 838 PHE B C 1
ATOM 13887 O O . PHE B 1 838 ? -21.281 2.957 -2.732 1 88.5 838 PHE B O 1
ATOM 13894 N N . LEU B 1 839 ? -20.031 2.805 -1.008 1 89 839 LEU B N 1
ATOM 13895 C CA . LEU B 1 839 ? -20.766 1.666 -0.476 1 89 839 LEU B CA 1
ATOM 13896 C C . LEU B 1 839 ? -22 2.131 0.293 1 89 839 LEU B C 1
ATOM 13898 O O . LEU B 1 839 ? -23.062 1.498 0.223 1 89 839 LEU B O 1
ATOM 13902 N N . MET B 1 840 ? -21.953 3.209 0.951 1 85.44 840 MET B N 1
ATOM 13903 C CA . MET B 1 840 ? -23.031 3.654 1.836 1 85.44 840 MET B CA 1
ATOM 13904 C C . MET B 1 840 ? -24.266 4.051 1.036 1 85.44 840 MET B C 1
ATOM 13906 O O . MET B 1 840 ? -25.391 3.67 1.383 1 85.44 840 MET B O 1
ATOM 13910 N N . PRO B 1 841 ? -24.031 4.699 -0.07 1 83.06 841 PRO B N 1
ATOM 13911 C CA . PRO B 1 841 ? -25.219 5.016 -0.855 1 83.06 841 PRO B CA 1
ATOM 13912 C C . PRO B 1 841 ? -25.953 3.768 -1.347 1 83.06 841 PRO B C 1
ATOM 13914 O O . PRO B 1 841 ? -27.188 3.768 -1.444 1 83.06 841 PRO B O 1
ATOM 13917 N N . LEU B 1 842 ? -25.266 2.807 -1.568 1 86.5 842 LEU B N 1
ATOM 13918 C CA . LEU B 1 842 ? -25.859 1.566 -2.051 1 86.5 842 LEU B CA 1
ATOM 13919 C C . LEU B 1 842 ? -26.688 0.901 -0.956 1 86.5 842 LEU B C 1
ATOM 13921 O O . LEU B 1 842 ? -27.797 0.404 -1.216 1 86.5 842 LEU B O 1
ATOM 13925 N N . PHE B 1 843 ? -26.234 0.954 0.192 1 85.62 843 PHE B N 1
ATOM 13926 C CA . PHE B 1 843 ? -26.922 0.292 1.294 1 85.62 843 PHE B CA 1
ATOM 13927 C C . PHE B 1 843 ? -28.094 1.138 1.79 1 85.62 843 PHE B C 1
ATOM 13929 O O . PHE B 1 843 ? -29.094 0.603 2.266 1 85.62 843 PHE B O 1
ATOM 13936 N N . GLU B 1 844 ? -27.875 2.377 1.676 1 78.19 844 GLU B N 1
ATOM 13937 C CA . GLU B 1 844 ? -28.969 3.262 2.057 1 78.19 844 GLU B CA 1
ATOM 13938 C C . GLU B 1 844 ? -30.156 3.111 1.108 1 78.19 844 GLU B C 1
ATOM 13940 O O . GLU B 1 844 ? -31.312 3.336 1.5 1 78.19 844 GLU B O 1
ATOM 13945 N N . SER B 1 845 ? -29.844 2.725 -0.072 1 77.81 845 SER B N 1
ATOM 13946 C CA . SER B 1 845 ? -30.906 2.525 -1.052 1 77.81 845 SER B CA 1
ATOM 13947 C C . SER B 1 845 ? -31.766 1.316 -0.698 1 77.81 845 SER B C 1
ATOM 13949 O O . SER B 1 845 ? -32.906 1.208 -1.145 1 77.81 845 SER B O 1
ATOM 13951 N N . LEU B 1 846 ? -31.234 0.533 0.058 1 76.94 846 LEU B N 1
ATOM 13952 C CA . LEU B 1 846 ? -31.984 -0.641 0.482 1 76.94 846 LEU B CA 1
ATOM 13953 C C . LEU B 1 846 ? -33.125 -0.247 1.419 1 76.94 846 LEU B C 1
ATOM 13955 O O . LEU B 1 846 ? -34.156 -0.924 1.473 1 76.94 846 LEU B O 1
ATOM 13959 N N . LEU B 1 847 ? -32.812 0.849 2.197 1 72.62 847 LEU B N 1
ATOM 13960 C CA . LEU B 1 847 ? -33.812 1.323 3.16 1 72.62 847 LEU B CA 1
ATOM 13961 C C . LEU B 1 847 ? -34.781 2.297 2.504 1 72.62 847 LEU B C 1
ATOM 13963 O O . LEU B 1 847 ? -35.938 2.334 2.859 1 72.62 847 LEU B O 1
ATOM 13967 N N . SER B 1 848 ? -34.062 2.959 1.499 1 66.19 848 SER B N 1
ATOM 13968 C CA . SER B 1 848 ? -34.906 3.977 0.869 1 66.19 848 SER B CA 1
ATOM 13969 C C . SER B 1 848 ? -35.531 3.461 -0.423 1 66.19 848 SER B C 1
ATOM 13971 O O . SER B 1 848 ? -35.031 2.502 -1.019 1 66.19 848 SER B O 1
ATOM 13973 N N . SER B 1 849 ? -36.719 3.684 -0.718 1 61.56 849 SER B N 1
ATOM 13974 C CA . SER B 1 849 ? -37.375 3.316 -1.96 1 61.56 849 SER B CA 1
ATOM 13975 C C . SER B 1 849 ? -36.781 4.039 -3.154 1 61.56 849 SER B C 1
ATOM 13977 O O . SER B 1 849 ? -37.219 3.879 -4.285 1 61.56 849 SER B O 1
ATOM 13979 N N . GLN B 1 850 ? -35.625 4.816 -2.877 1 60.75 850 GLN B N 1
ATOM 13980 C CA . GLN B 1 850 ? -35.031 5.539 -3.99 1 60.75 850 GLN B CA 1
ATOM 13981 C C . GLN B 1 850 ? -33.719 4.859 -4.449 1 60.75 850 GLN B C 1
ATOM 13983 O O . GLN B 1 850 ? -32.906 4.438 -3.625 1 60.75 850 GLN B O 1
ATOM 13988 N N . ASN B 1 851 ? -33.656 4.59 -5.691 1 65.38 851 ASN B N 1
ATOM 13989 C CA . ASN B 1 851 ? -32.469 3.961 -6.27 1 65.38 851 ASN B CA 1
ATOM 13990 C C . ASN B 1 851 ? -31.312 4.938 -6.355 1 65.38 851 ASN B C 1
ATOM 13992 O O . ASN B 1 851 ? -31.281 5.797 -7.242 1 65.38 851 ASN B O 1
ATOM 13996 N N . ASN B 1 852 ? -30.547 5.176 -5.258 1 69.94 852 ASN B N 1
ATOM 13997 C CA . ASN B 1 852 ? -29.312 5.973 -5.258 1 69.94 852 ASN B CA 1
ATOM 13998 C C . ASN B 1 852 ? -28.078 5.094 -5.355 1 69.94 852 ASN B C 1
ATOM 14000 O O . ASN B 1 852 ? -27.844 4.242 -4.496 1 69.94 852 ASN B O 1
ATOM 14004 N N . TYR B 1 853 ? -27.344 5.34 -6.465 1 76.56 853 TYR B N 1
ATOM 14005 C CA . TYR B 1 853 ? -26.172 4.504 -6.688 1 76.56 853 TYR B CA 1
ATOM 14006 C C . TYR B 1 853 ? -24.891 5.281 -6.41 1 76.56 853 TYR B C 1
ATOM 14008 O O . TYR B 1 853 ? -23.797 4.855 -6.805 1 76.56 853 TYR B O 1
ATOM 14016 N N . GLY B 1 854 ? -25.031 6.418 -5.73 1 74.25 854 GLY B N 1
ATOM 14017 C CA . GLY B 1 854 ? -23.875 7.18 -5.328 1 74.25 854 GLY B CA 1
ATOM 14018 C C . GLY B 1 854 ? -23.016 7.621 -6.496 1 74.25 854 GLY B C 1
ATOM 14019 O O . GLY B 1 854 ? -23.516 8.203 -7.457 1 74.25 854 GLY B O 1
ATOM 14020 N N . PRO B 1 855 ? -21.688 7.281 -6.387 1 75.75 855 PRO B N 1
ATOM 14021 C CA . PRO B 1 855 ? -20.766 7.691 -7.449 1 75.75 855 PRO B CA 1
ATOM 14022 C C . PRO B 1 855 ? -20.953 6.902 -8.742 1 75.75 855 PRO B C 1
ATOM 14024 O O . PRO B 1 855 ? -20.469 7.316 -9.797 1 75.75 855 PRO B O 1
ATOM 14027 N N . PHE B 1 856 ? -21.688 5.746 -8.672 1 83.25 856 PHE B N 1
ATOM 14028 C CA . PHE B 1 856 ? -21.859 4.922 -9.859 1 83.25 856 PHE B CA 1
ATOM 14029 C C . PHE B 1 856 ? -23.031 5.426 -10.695 1 83.25 856 PHE B C 1
ATOM 14031 O O . PHE B 1 856 ? -23.266 4.934 -11.797 1 83.25 856 PHE B O 1
ATOM 14038 N N . GLU B 1 857 ? -23.578 6.527 -10.414 1 74.69 857 GLU B N 1
ATOM 14039 C CA . GLU B 1 857 ? -24.656 7.188 -11.148 1 74.69 857 GLU B CA 1
ATOM 14040 C C . GLU B 1 857 ? -25.5 6.176 -11.914 1 74.69 857 GLU B C 1
ATOM 14042 O O . GLU B 1 857 ? -25.188 4.984 -11.93 1 74.69 857 GLU B O 1
ATOM 14047 N N . GLN B 1 858 ? -26.547 6.527 -12.469 1 78.88 858 GLN B N 1
ATOM 14048 C CA . GLN B 1 858 ? -27.391 5.68 -13.297 1 78.88 858 GLN B CA 1
ATOM 14049 C C . GLN B 1 858 ? -26.859 5.586 -14.727 1 78.88 858 GLN B C 1
ATOM 14051 O O . GLN B 1 858 ? -27.234 6.383 -15.586 1 78.88 858 GLN B O 1
ATOM 14056 N N . GLN B 1 859 ? -26.109 4.57 -14.906 1 81.19 859 GLN B N 1
ATOM 14057 C CA . GLN B 1 859 ? -25.469 4.402 -16.203 1 81.19 859 GLN B CA 1
ATOM 14058 C C . GLN B 1 859 ? -26.344 3.604 -17.156 1 81.19 859 GLN B C 1
ATOM 14060 O O . GLN B 1 859 ? -26.281 3.795 -18.375 1 81.19 859 GLN B O 1
ATOM 14065 N N . ILE B 1 860 ? -27.156 2.729 -16.609 1 88.94 860 ILE B N 1
ATOM 14066 C CA . ILE B 1 860 ? -27.969 1.85 -17.438 1 88.94 860 ILE B CA 1
ATOM 14067 C C . ILE B 1 860 ? -29.422 2.303 -17.391 1 88.94 860 ILE B C 1
ATOM 14069 O O . ILE B 1 860 ? -30.109 2.121 -16.375 1 88.94 860 ILE B O 1
ATOM 14073 N N . GLN B 1 861 ? -29.891 2.908 -18.516 1 85.81 861 GLN B N 1
ATOM 14074 C CA . GLN B 1 861 ? -31.25 3.426 -18.547 1 85.81 861 GLN B CA 1
ATOM 14075 C C . GLN B 1 861 ? -32.094 2.709 -19.594 1 85.81 861 GLN B C 1
ATOM 14077 O O . GLN B 1 861 ? -33.312 2.885 -19.656 1 85.81 861 GLN B O 1
ATOM 14082 N N . SER B 1 862 ? -31.391 1.86 -20.484 1 86.94 862 SER B N 1
ATOM 14083 C CA . SER B 1 862 ? -32.125 1.172 -21.547 1 86.94 862 SER B CA 1
ATOM 14084 C C . SER B 1 862 ? -31.812 -0.324 -21.547 1 86.94 862 SER B C 1
ATOM 14086 O O . SER B 1 862 ? -30.812 -0.759 -20.969 1 86.94 862 SER B O 1
ATOM 14088 N N . ALA B 1 863 ? -32.656 -1.047 -22.109 1 87.56 863 ALA B N 1
ATOM 14089 C CA . ALA B 1 863 ? -32.5 -2.498 -22.172 1 87.56 863 ALA B CA 1
ATOM 14090 C C . ALA B 1 863 ? -31.312 -2.889 -23.031 1 87.56 863 ALA B C 1
ATOM 14092 O O . ALA B 1 863 ? -30.609 -3.854 -22.719 1 87.56 863 ALA B O 1
ATOM 14093 N N . ASP B 1 864 ? -31.047 -2.078 -24.031 1 86.62 864 ASP B N 1
ATOM 14094 C CA . ASP B 1 864 ? -29.922 -2.367 -24.906 1 86.62 864 ASP B CA 1
ATOM 14095 C C . ASP B 1 864 ? -28.594 -2.193 -24.156 1 86.62 864 ASP B C 1
ATOM 14097 O O . ASP B 1 864 ? -27.672 -3 -24.328 1 86.62 864 ASP B O 1
ATOM 14101 N N . LYS B 1 865 ? -28.531 -1.214 -23.406 1 90.88 865 LYS B N 1
ATOM 14102 C CA . LYS B 1 865 ? -27.328 -0.98 -22.625 1 90.88 865 LYS B CA 1
ATOM 14103 C C . LYS B 1 865 ? -27.141 -2.061 -21.562 1 90.88 865 LYS B C 1
ATOM 14105 O O . LYS B 1 865 ? -26 -2.459 -21.281 1 90.88 865 LYS B O 1
ATOM 14110 N N . ALA B 1 866 ? -28.266 -2.428 -21.078 1 91.75 866 ALA B N 1
ATOM 14111 C CA . ALA B 1 866 ? -28.188 -3.494 -20.078 1 91.75 866 ALA B CA 1
ATOM 14112 C C . ALA B 1 866 ? -27.672 -4.789 -20.688 1 91.75 866 ALA B C 1
ATOM 14114 O O . ALA B 1 866 ? -26.812 -5.461 -20.125 1 91.75 866 ALA B O 1
ATOM 14115 N N . LEU B 1 867 ? -28.156 -5.059 -21.891 1 89.56 867 LEU B N 1
ATOM 14116 C CA . LEU B 1 867 ? -27.734 -6.285 -22.562 1 89.56 867 LEU B CA 1
ATOM 14117 C C . LEU B 1 867 ? -26.281 -6.195 -23 1 89.56 867 LEU B C 1
ATOM 14119 O O . LEU B 1 867 ? -25.547 -7.188 -22.953 1 89.56 867 LEU B O 1
ATOM 14123 N N . HIS B 1 868 ? -25.875 -5.09 -23.359 1 89.94 868 HIS B N 1
ATOM 14124 C CA . HIS B 1 868 ? -24.469 -4.902 -23.734 1 89.94 868 HIS B CA 1
ATOM 14125 C C . HIS B 1 868 ? -23.562 -5.078 -22.531 1 89.94 868 HIS B C 1
ATOM 14127 O O . HIS B 1 868 ? -22.5 -5.699 -22.625 1 89.94 868 HIS B O 1
ATOM 14133 N N . PHE B 1 869 ? -24.031 -4.523 -21.422 1 92.44 869 PHE B N 1
ATOM 14134 C CA . PHE B 1 869 ? -23.25 -4.676 -20.203 1 92.44 869 PHE B CA 1
ATOM 14135 C C . PHE B 1 869 ? -23.141 -6.145 -19.812 1 92.44 869 PHE B C 1
ATOM 14137 O O . PHE B 1 869 ? -22.047 -6.621 -19.469 1 92.44 869 PHE B O 1
ATOM 14144 N N . LEU B 1 870 ? -24.156 -6.758 -19.906 1 91.69 870 LEU B N 1
ATOM 14145 C CA . LEU B 1 870 ? -24.172 -8.156 -19.516 1 91.69 870 LEU B CA 1
ATOM 14146 C C . LEU B 1 870 ? -23.359 -9.008 -20.484 1 91.69 870 LEU B C 1
ATOM 14148 O O . LEU B 1 870 ? -22.75 -10.008 -20.078 1 91.69 870 LEU B O 1
ATOM 14152 N N . ALA B 1 871 ? -23.25 -8.633 -21.688 1 89.44 871 ALA B N 1
ATOM 14153 C CA . ALA B 1 871 ? -22.453 -9.352 -22.672 1 89.44 871 ALA B CA 1
ATOM 14154 C C . ALA B 1 871 ? -20.969 -9.133 -22.438 1 89.44 871 ALA B C 1
ATOM 14156 O O . ALA B 1 871 ? -20.156 -10.016 -22.75 1 89.44 871 ALA B O 1
ATOM 14157 N N . ASP B 1 872 ? -20.656 -8.055 -21.875 1 88.94 872 ASP B N 1
ATOM 14158 C CA . ASP B 1 872 ? -19.25 -7.723 -21.641 1 88.94 872 ASP B CA 1
ATOM 14159 C C . ASP B 1 872 ? -18.781 -8.266 -20.297 1 88.94 872 ASP B C 1
ATOM 14161 O O . ASP B 1 872 ? -17.578 -8.211 -20 1 88.94 872 ASP B O 1
ATOM 14165 N N . LEU B 1 873 ? -19.719 -8.75 -19.547 1 91 873 LEU B N 1
ATOM 14166 C CA . LEU B 1 873 ? -19.359 -9.312 -18.25 1 91 873 LEU B CA 1
ATOM 14167 C C . LEU B 1 873 ? -18.672 -10.672 -18.422 1 91 873 LEU B C 1
ATOM 14169 O O . LEU B 1 873 ? -19.109 -11.484 -19.25 1 91 873 LEU B O 1
ATOM 14173 N N . ASP B 1 874 ? -17.578 -10.945 -17.875 1 88.25 874 ASP B N 1
ATOM 14174 C CA . ASP B 1 874 ? -16.859 -12.219 -17.953 1 88.25 874 ASP B CA 1
ATOM 14175 C C . ASP B 1 874 ? -17.625 -13.32 -17.234 1 88.25 874 ASP B C 1
ATOM 14177 O O . ASP B 1 874 ? -17.125 -13.906 -16.266 1 88.25 874 ASP B O 1
ATOM 14181 N N . HIS B 1 875 ? -18.875 -13.43 -17.641 1 91.81 875 HIS B N 1
ATOM 14182 C CA . HIS B 1 875 ? -19.766 -14.453 -17.125 1 91.81 875 HIS B CA 1
ATOM 14183 C C . HIS B 1 875 ? -20.281 -15.352 -18.25 1 91.81 875 HIS B C 1
ATOM 14185 O O . HIS B 1 875 ? -21.297 -15.047 -18.891 1 91.81 875 HIS B O 1
ATOM 14191 N N . PRO B 1 876 ? -19.656 -16.5 -18.391 1 88.81 876 PRO B N 1
ATOM 14192 C CA . PRO B 1 876 ? -19.984 -17.359 -19.531 1 88.81 876 PRO B CA 1
ATOM 14193 C C . PRO B 1 876 ? -21.453 -17.734 -19.594 1 88.81 876 PRO B C 1
ATOM 14195 O O . PRO B 1 876 ? -22.062 -17.719 -20.672 1 88.81 876 PRO B O 1
ATOM 14198 N N . THR B 1 877 ? -22.172 -17.953 -18.5 1 88.19 877 THR B N 1
ATOM 14199 C CA . THR B 1 877 ? -23.578 -18.344 -18.484 1 88.19 877 THR B CA 1
ATOM 14200 C C . THR B 1 877 ? -24.453 -17.172 -18.922 1 88.19 877 THR B C 1
ATOM 14202 O O . THR B 1 877 ? -25.391 -17.328 -19.719 1 88.19 877 THR B O 1
ATOM 14205 N N . LEU B 1 878 ? -24.141 -16.047 -18.406 1 90.81 878 LEU B N 1
ATOM 14206 C CA . LEU B 1 878 ? -24.922 -14.867 -18.75 1 90.81 878 LEU B CA 1
ATOM 14207 C C . LEU B 1 878 ? -24.703 -14.461 -20.203 1 90.81 878 LEU B C 1
ATOM 14209 O O . LEU B 1 878 ? -25.625 -14 -20.875 1 90.81 878 LEU B O 1
ATOM 14213 N N . GLN B 1 879 ? -23.5 -14.68 -20.688 1 90.44 879 GLN B N 1
ATOM 14214 C CA . GLN B 1 879 ? -23.203 -14.367 -22.078 1 90.44 879 GLN B CA 1
ATOM 14215 C C . GLN B 1 879 ? -24 -15.258 -23.031 1 90.44 879 GLN B C 1
ATOM 14217 O O . GLN B 1 879 ? -24.516 -14.789 -24.047 1 90.44 879 GLN B O 1
ATOM 14222 N N . GLU B 1 880 ? -24.125 -16.469 -22.672 1 88 880 GLU B N 1
ATOM 14223 C CA . GLU B 1 880 ? -24.906 -17.406 -23.469 1 88 880 GLU B CA 1
ATOM 14224 C C . GLU B 1 880 ? -26.391 -17.047 -23.453 1 88 880 GLU B C 1
ATOM 14226 O O . GLU B 1 880 ? -27.062 -17.062 -24.5 1 88 880 GLU B O 1
ATOM 14231 N N . LEU B 1 881 ? -26.875 -16.641 -22.297 1 89.38 881 LEU B N 1
ATOM 14232 C CA . LEU B 1 881 ? -28.297 -16.312 -22.156 1 89.38 881 LEU B CA 1
ATOM 14233 C C . LEU B 1 881 ? -28.625 -15 -22.875 1 89.38 881 LEU B C 1
ATOM 14235 O O . LEU B 1 881 ? -29.703 -14.859 -23.438 1 89.38 881 LEU B O 1
ATOM 14239 N N . VAL B 1 882 ? -27.719 -14.07 -22.797 1 90 882 VAL B N 1
ATOM 14240 C CA . VAL B 1 882 ? -27.922 -12.797 -23.484 1 90 882 VAL B CA 1
ATOM 14241 C C . VAL B 1 882 ? -27.938 -13 -24.984 1 90 882 VAL B C 1
ATOM 14243 O O . VAL B 1 882 ? -28.734 -12.398 -25.703 1 90 882 VAL B O 1
ATOM 14246 N N . SER B 1 883 ? -27.062 -13.867 -25.453 1 87.38 883 SER B N 1
ATOM 14247 C CA . SER B 1 883 ? -27.031 -14.172 -26.891 1 87.38 883 SER B CA 1
ATOM 14248 C C . SER B 1 883 ? -28.328 -14.836 -27.344 1 87.38 883 SER B C 1
ATOM 14250 O O . SER B 1 883 ? -28.844 -14.531 -28.422 1 87.38 883 SER B O 1
ATOM 14252 N N . GLU B 1 884 ? -28.875 -15.578 -26.531 1 85 884 GLU B N 1
ATOM 14253 C CA . GLU B 1 884 ? -30.156 -16.219 -26.828 1 85 884 GLU B CA 1
ATOM 14254 C C . GLU B 1 884 ? -31.297 -15.203 -26.828 1 85 884 GLU B C 1
ATOM 14256 O O . GLU B 1 884 ? -32.188 -15.266 -27.672 1 85 884 GLU B O 1
ATOM 14261 N N . ALA B 1 885 ? -31.219 -14.32 -25.875 1 83.69 885 ALA B N 1
ATOM 14262 C CA . ALA B 1 885 ? -32.25 -13.305 -25.75 1 83.69 885 ALA B CA 1
ATOM 14263 C C . ALA B 1 885 ? -32.219 -12.336 -26.922 1 83.69 885 ALA B C 1
ATOM 14265 O O . ALA B 1 885 ? -33.281 -11.914 -27.422 1 83.69 885 ALA B O 1
ATOM 14266 N N . ARG B 1 886 ? -31.094 -12.078 -27.344 1 82.31 886 ARG B N 1
ATOM 14267 C CA . ARG B 1 886 ? -30.938 -11.195 -28.5 1 82.31 886 ARG B CA 1
ATOM 14268 C C . ARG B 1 886 ? -31.438 -11.867 -29.781 1 82.31 886 ARG B C 1
ATOM 14270 O O . ARG B 1 886 ? -32.031 -11.219 -30.625 1 82.31 886 ARG B O 1
ATOM 14277 N N . GLU B 1 887 ? -31.188 -13.086 -29.938 1 80.12 887 GLU B N 1
ATOM 14278 C CA . GLU B 1 887 ? -31.641 -13.828 -31.094 1 80.12 887 GLU B CA 1
ATOM 14279 C C . GLU B 1 887 ? -33.156 -13.945 -31.125 1 80.12 887 GLU B C 1
ATOM 14281 O O . GLU B 1 887 ? -33.781 -13.844 -32.188 1 80.12 887 GLU B O 1
ATOM 14286 N N . ARG B 1 888 ? -33.75 -14.117 -30.016 1 76.31 888 ARG B N 1
ATOM 14287 C CA . ARG B 1 888 ? -35.188 -14.203 -29.938 1 76.31 888 ARG B CA 1
ATOM 14288 C C . ARG B 1 888 ? -35.844 -12.867 -30.266 1 76.31 888 ARG B C 1
ATOM 14290 O O . ARG B 1 888 ? -36.906 -12.828 -30.922 1 76.31 888 ARG B O 1
ATOM 14297 N N . ALA B 1 889 ? -35.188 -11.867 -29.719 1 71.5 889 ALA B N 1
ATOM 14298 C CA . ALA B 1 889 ? -35.75 -10.539 -29.984 1 71.5 889 ALA B CA 1
ATOM 14299 C C . ALA B 1 889 ? -35.625 -10.18 -31.453 1 71.5 889 ALA B C 1
ATOM 14301 O O . ALA B 1 889 ? -36.531 -9.539 -32.031 1 71.5 889 ALA B O 1
ATOM 14302 N N . ASN B 1 890 ? -34.562 -10.625 -32.094 1 64.06 890 ASN B N 1
ATOM 14303 C CA . ASN B 1 890 ? -34.406 -10.383 -33.531 1 64.06 890 ASN B CA 1
ATOM 14304 C C . ASN B 1 890 ? -35.281 -11.336 -34.344 1 64.06 890 ASN B C 1
ATOM 14306 O O . ASN B 1 890 ? -35.75 -10.984 -35.438 1 64.06 890 ASN B O 1
ATOM 14310 N N . GLY B 1 891 ? -35.469 -12.547 -34 1 58.31 891 GLY B N 1
ATOM 14311 C CA . GLY B 1 891 ? -36.312 -13.477 -34.75 1 58.31 891 GLY B CA 1
ATOM 14312 C C . GLY B 1 891 ? -37.781 -13.148 -34.625 1 58.31 891 GLY B C 1
ATOM 14313 O O . GLY B 1 891 ? -38.562 -13.422 -35.562 1 58.31 891 GLY B O 1
ATOM 14314 N N . GLY B 1 892 ? -38.344 -12.688 -33.656 1 51.94 892 GLY B N 1
ATOM 14315 C CA . GLY B 1 892 ? -39.719 -12.289 -33.594 1 51.94 892 GLY B CA 1
ATOM 14316 C C . GLY B 1 892 ? -40.062 -11.102 -34.469 1 51.94 892 GLY B C 1
ATOM 14317 O O . GLY B 1 892 ? -41.188 -10.898 -34.844 1 51.94 892 GLY B O 1
ATOM 14318 N N . GLU B 1 893 ? -39.219 -10.281 -34.719 1 46.19 893 GLU B N 1
ATOM 14319 C CA . GLU B 1 893 ? -39.5 -9.203 -35.656 1 46.19 893 GLU B CA 1
ATOM 14320 C C . GLU B 1 893 ? -39.562 -9.727 -37.094 1 46.19 893 GLU B C 1
ATOM 14322 O O . GLU B 1 893 ? -40.25 -9.164 -37.938 1 46.19 893 GLU B O 1
ATOM 14327 N N . ALA B 1 894 ? -39 -10.805 -37.531 1 47.38 894 ALA B N 1
ATOM 14328 C CA . ALA B 1 894 ? -39.125 -11.344 -38.875 1 47.38 894 ALA B CA 1
ATOM 14329 C C . ALA B 1 894 ? -40.5 -11.984 -39.094 1 47.38 894 ALA B C 1
ATOM 14331 O O . ALA B 1 894 ? -41.031 -11.992 -40.188 1 47.38 894 ALA B O 1
ATOM 14332 N N . VAL B 1 895 ? -41.219 -12.57 -38.219 1 41.12 895 VAL B N 1
ATOM 14333 C CA . VAL B 1 895 ? -42.562 -13.141 -38.438 1 41.12 895 VAL B CA 1
ATOM 14334 C C . VAL B 1 895 ? -43.594 -12.023 -38.469 1 41.12 895 VAL B C 1
ATOM 14336 O O . VAL B 1 895 ? -44.719 -12.219 -38.969 1 41.12 895 VAL B O 1
ATOM 14339 N N . ARG B 1 896 ? -43.344 -10.984 -37.875 1 35.91 896 ARG B N 1
ATOM 14340 C CA . ARG B 1 896 ? -44.406 -9.969 -38 1 35.91 896 ARG B CA 1
ATOM 14341 C C . ARG B 1 896 ? -44.344 -9.289 -39.375 1 35.91 896 ARG B C 1
ATOM 14343 O O . ARG B 1 896 ? -45.219 -8.508 -39.719 1 35.91 896 ARG B O 1
ATOM 14350 N N . LYS B 1 897 ? -43.281 -9.344 -39.875 1 41.41 897 LYS B N 1
ATOM 14351 C CA . LYS B 1 897 ? -43.312 -8.695 -41.188 1 41.41 897 LYS B CA 1
ATOM 14352 C C . LYS B 1 897 ? -43.875 -9.625 -42.25 1 41.41 897 LYS B C 1
ATOM 14354 O O . LYS B 1 897 ? -43.938 -9.25 -43.438 1 41.41 897 LYS B O 1
ATOM 14359 N N . ASP B 1 898 ? -44.094 -10.859 -41.906 1 27.17 898 ASP B N 1
ATOM 14360 C CA . ASP B 1 898 ? -44.906 -11.523 -42.938 1 27.17 898 ASP B CA 1
ATOM 14361 C C . ASP B 1 898 ? -46.375 -11.43 -42.562 1 27.17 898 ASP B C 1
ATOM 14363 O O . ASP B 1 898 ? -46.781 -11.672 -41.406 1 27.17 898 ASP B O 1
#

Radius of gyration: 47.31 Å; Cα contacts (8 Å, |Δi|>4): 2075; chains: 2; bounding box: 100×134×115 Å

Solvent-accessible surface area (backbone atoms only — not comparable to full-atom values): 94042 Å² total; per-residue (Å²): 104,68,68,57,47,46,65,75,43,75,66,54,93,83,46,48,64,63,50,48,51,51,27,51,50,39,19,50,54,26,21,40,46,33,43,47,50,59,43,36,51,52,54,29,40,74,71,68,37,72,85,52,47,66,56,50,45,48,50,34,32,59,56,38,51,62,52,38,53,50,48,34,59,53,42,58,71,42,38,57,69,54,43,53,47,50,51,50,51,51,52,29,50,49,32,52,51,48,45,60,52,58,72,69,72,54,75,67,53,43,55,50,46,42,36,48,52,56,51,50,52,50,49,55,53,42,50,52,49,52,50,48,56,44,64,40,50,65,65,52,39,63,53,48,41,46,51,39,41,44,25,31,50,51,12,33,53,48,12,42,50,52,44,50,46,39,40,71,74,65,61,48,57,68,66,58,48,37,51,53,37,25,52,56,55,52,53,47,50,58,50,52,50,51,49,53,54,52,37,53,66,48,68,83,39,35,58,64,45,56,52,70,62,69,84,72,87,73,78,53,70,68,44,49,55,44,52,39,68,68,32,65,58,53,42,44,51,51,50,45,49,26,43,49,36,26,41,52,47,52,48,49,49,46,30,51,54,44,43,48,69,72,34,77,48,69,67,58,37,50,54,49,50,51,53,49,54,52,51,32,50,51,48,20,47,50,46,33,71,67,44,36,55,59,45,37,70,73,52,30,60,44,45,34,50,38,46,54,40,51,53,45,38,55,28,32,53,45,23,43,76,40,82,45,56,65,37,30,48,50,34,46,39,50,48,58,19,35,50,60,23,43,35,43,45,25,56,55,55,69,53,56,69,50,56,65,75,58,42,66,47,42,49,53,36,47,56,45,43,37,46,36,40,22,41,35,48,33,52,51,47,47,48,47,40,41,71,72,63,57,47,50,73,42,56,48,26,55,55,41,42,56,46,28,54,51,39,42,54,47,34,56,50,40,38,55,38,54,53,48,42,34,50,50,51,46,47,50,62,56,44,70,70,55,66,80,68,80,74,80,86,70,85,82,54,72,70,54,48,57,51,36,62,68,42,88,48,66,66,52,26,49,52,50,50,52,47,47,64,73,72,52,62,73,91,74,56,69,59,68,67,50,59,56,35,65,67,43,89,49,60,69,51,23,27,52,48,43,46,43,35,49,78,63,64,58,79,92,49,57,73,70,39,57,63,35,57,73,42,88,44,65,63,34,16,26,37,31,50,43,40,43,62,72,69,56,50,61,92,77,40,97,56,62,65,68,55,53,50,54,48,29,59,68,39,90,50,51,67,49,18,27,29,41,42,42,35,37,56,76,72,42,51,77,71,56,46,63,69,65,43,72,64,58,50,52,52,43,63,67,46,82,58,87,55,32,64,56,28,36,32,27,48,28,50,32,39,32,76,65,60,46,81,88,50,44,67,58,53,54,52,38,53,66,42,89,48,67,67,34,21,50,40,20,36,41,17,47,15,61,52,56,53,72,83,50,49,66,61,41,55,60,32,42,67,33,82,88,39,23,67,48,26,41,53,13,58,30,57,44,46,79,54,45,48,24,39,50,48,20,51,48,49,34,86,86,48,58,66,68,42,34,56,54,47,39,60,30,43,38,68,32,66,44,72,66,37,52,50,49,48,61,59,41,61,82,53,38,43,52,71,44,33,54,44,37,53,53,27,51,58,54,25,53,74,68,35,90,81,74,85,77,63,59,71,60,50,52,52,50,40,52,51,36,50,48,49,36,51,52,48,53,36,31,49,60,42,35,64,73,68,65,71,49,68,70,56,52,50,53,50,51,51,48,43,52,48,35,54,50,47,41,47,52,51,45,24,70,75,45,64,43,68,61,38,52,47,32,50,54,26,53,70,43,90,45,65,66,46,26,39,47,24,51,50,41,47,62,70,69,53,53,68,85,54,42,64,50,49,48,35,47,57,49,24,72,78,37,96,52,93,41,47,50,82,62,50,87,78,51,85,44,56,66,54,30,50,52,50,46,54,69,39,61,31,73,69,55,31,54,49,50,55,50,46,50,48,52,60,56,52,56,58,59,60,67,71,100,105,67,68,57,48,44,65,75,44,74,67,55,91,81,47,49,63,62,51,48,51,50,28,51,50,39,18,51,54,25,21,40,46,33,43,46,50,60,42,36,51,51,56,30,39,74,71,68,37,74,85,51,47,66,56,49,46,48,50,34,32,58,55,37,52,64,52,36,53,51,49,34,59,53,42,59,70,41,39,56,67,54,44,53,47,49,52,50,50,52,52,31,50,49,32,51,49,48,46,61,51,56,72,68,72,52,74,67,53,43,55,48,47,43,36,48,53,56,49,49,53,49,50,56,53,43,51,51,50,52,52,49,57,44,62,39,51,65,66,49,40,64,52,47,41,46,52,38,41,44,25,31,51,51,13,33,53,48,13,44,50,51,44,49,45,40,40,72,74,65,60,47,57,68,65,58,49,39,52,54,37,26,53,56,55,54,55,46,52,58,50,53,50,51,48,52,55,51,38,53,66,48,69,84,40,35,58,63,45,56,51,71,63,69,87,69,89,72,79,54,69,68,43,48,56,45,50,38,66,68,31,65,59,53,42,42,53,50,50,44,49,27,43,49,35,26,42,51,47,52,48,49,49,45,30,50,54,44,44,48,68,71,34,77,48,70,68,57,38,50,53,50,50,50,53,49,54,53,50,31,49,53,48,21,48,50,46,33,72,67,44,34,55,59,45,37,69,72,52,30,60,45,44,34,51,41,47,56,39,52,52,46,38,54,29,33,53,45,23,43,75,39,80,46,55,65,36,30,48,50,33,48,40,50,48,58,20,35,50,62,24,43,35,43,44,24,55,55,54,67,51,57,69,50,54,65,74,57,42,66,48,42,49,52,36,47,53,45,42,37,46,36,40,22,41,35,47,32,52,52,49,48,48,47,41,42,70,72,62,58,48,49,72,44,56,48,26,55,56,39,42,55,46,28,54,52,39,42,55,46,33,56,49,39,39,54,39,54,55,49,44,33,50,51,50,47,47,50,62,56,43,69,71,56,65,80,69,80,74,80,85,69,85,83,55,72,72,55,48,57,51,35,62,68,42,87,49,66,67,52,27,49,50,49,51,52,46,46,65,75,71,51,62,74,90,75,55,70,59,67,66,51,58,57,37,66,69,42,90,48,59,71,51,24,28,52,48,43,46,42,34,48,80,63,63,59,78,90,50,56,74,70,37,58,63,35,57,72,42,89,44,64,64,34,17,27,37,31,49,44,40,44,62,72,68,56,50,61,90,78,40,96,55,62,63,68,55,53,50,55,49,28,60,68,38,89,49,52,69,50,19,26,30,41,44,42,34,36,56,76,70,40,52,77,71,57,47,64,68,64,42,72,64,58,49,52,52,43,63,68,44,84,58,90,56,32,66,56,28,35,32,29,48,26,51,33,39,32,76,67,59,47,82,90,51,46,67,57,54,53,51,37,54,66,42,90,47,65,68,34,21,50,41,20,36,40,17,48,14,61,51,56,54,72,84,50,49,65,60,41,55,60,33,41,67,34,82,89,40,22,67,49,28,38,52,13,57,31,56,44,47,78,55,45,48,26,41,50,48,20,52,50,50,33,84,87,48,58,66,70,43,34,56,54,47,37,60,30,42,38,69,35,66,45,72,65,36,52,51,50,50,61,60,41,61,81,52,37,43,53,72,43,33,55,44,37,53,53,27,52,58,55,26,53,76,66,34,91,80,75,86,76,65,59,70,60,50,51,51,50,40,51,52,38,51,49,51,37,50,52,47,53,37,29,50,59,42,35,64,73,67,64,72,50,70,68,56,51,50,54,49,52,51,48,42,53,48,35,54,49,48,41,46,52,53,47,26,71,76,46,64,44,68,62,39,52,48,31,51,54,25,53,70,42,91,44,66,65,46,26,40,49,24,51,49,42,47,61,71,69,54,56,68,87,56,44,64,49,50,48,35,46,57,48,24,72,77,38,97,50,92,41,48,49,81,63,48,88,78,50,86,43,57,66,53,31,50,51,51,45,55,69,40,60,32,72,69,53,31,54,48,50,52,51,47,51,49,50,61,57,53,56,56,58,59,67,74,99

Secondary structure (DSSP, 8-state):
-HHHHHHHS-PPTTSHHHHHHHHHHHHHHHHHHHHHHHHHHHHHHHHT-GGGHHHHHHHHHHHHHHHHHHHHHHHHHS-HHHHHHHHHHHHHHHHHHHHHHHTT--HHHHHHHHHHHHHHHHHHHHHHHHHHHHHS-HHHHHHHHHHHHHHHHHHHHHHHHHHHHHHHTS---GGGHHHHHHHHHHHHHHHHHHHHHHHHHSTTTHHHHH-------S-HHHHHHHHHHH-HHHHHHHHHHHHHHHHHHHHHHHHHHHHHHH--SHHHHHHHHHHHHHHHHHHHHHHHHHTHHHHHHHHHHHHHHHHHHHHHHHHHHHHHH--SHHHHHHHHHHHHHHHTTHHHHHHHHTTTTS-HHHHHHHHHHIIIIIHHHHHHHHHHHHHIIIIIS---HHHHHHHHHHHHHHHHHHHHHHHHHHHHHHHHHHHHHHHTTTGGG--------HHHHHHHHT-S-HHHHHHHHHHHHHH--GGG--HHHHHHHTT-SSHHHHHHHHHHHHHTT--S-HHHHHGGGG-SSHHHHHHHHHHHHHH--TTTS-S-HHHHHHHHHT-SSHHHHHHHHHHHHHH--HHHHTT--HHHHHHHHT--STTHHHHHHHHHHHHHHH--GGGHHHHHHHHT-SSHHHHHHHHHHHHHHT-GGGHHHHHHGGG-TTTHHHHHHHHHTTGGGGHHHHHHHHH-TTS-HHHHTTHHHHHHHS-SHHHHHHHHHHTTTS-HHHHHHHHHHHHHHHHH-SS----HHHHHHHHHHHHHHHHHHHHHHHHHHHHT--HHHHHHHHHHHHHHHHHHHHHHHHHS-HHHHHHHHHHHTSS-HHHHHHHHHHHHHHS-HHHHHHHHHHHHHHHSSS---GGG-----SHHHHHHHHHHSS-HHHHHHHHHHHHHHHHHHHHHT-/-HHHHHHHS-PPTTSHHHHHHHHHHHHHHHHHHHHHHHHHHHHHHHHT-GGGHHHHHHHHHHHHHHHHHHHHHHHHHS-HHHHHHHHHHHHHHHHHHHHHHHTT--HHHHHHHHHHHHHHHHHHHHHHHHHHHHHS-HHHHHHHHHHHHHHHHHHHHHHHHHHHHHHHTS---GGGHHHHHHHHHHHHHHHHHHHHHHHHHSTTTHHHHH-------S-HHHHHHHHHHH-HHHHHHHHHHHHHHHHHHHHHHHHHHHHHHH--SHHHHHHHHHHHHHHHHHHHHHHHHHTHHHHHHHHHHHHHHHHHHHHHHHHHHHHHH--SHHHHHHHHHHHHHHHTTHHHHHHHHTTTTS-HHHHHHHHHHIIIIIHHHHHHHHHHHHHIIIIIS---HHHHHHHHHHHHHHHHHHHHHHHHHHHHHHHHHHHHHHHTTTTTS--------HHHHHHHHT-S-HHHHHHHHHHHHHH--GGG--HHHHHHHTT-SSHHHHHHHHHHHHHTT--S-HHHHHGGGG-SSHHHHHHHHHHHHHH--TTTS-S-HHHHHHHHHT-SSHHHHHHHHHHHHHH--HHHHTT--HHHHHHHHT--STTHHHHHHHHHHHHHHH--GGGHHHHHHHHT-SSHHHHHHHHHHHHHHT-GGGHHHHHHGGG-TTTHHHHHHHHHTTGGGGHHHHHHHHH-TTS-HHHHTTHHHHHHHS-SHHHHHHHHHHTTTS-HHHHHHHHHHHHHHHHH-SS----HHHHHHHHHHHHHHHHHHHHHHHHHHHHT--HHHHHHHHHHHHHHHHHHHHHHHHHS-HHHHHHHHHHHTSS-HHHHHHHHHHHHHHS-HHHHHHHHHHHHHHHSSS---GGG-----SHHHHHHHHHHSS-HHHHHHHHHHHHHHHHHHHHHT-

Organism: NCBI:txid1194090

pLDDT: mean 82.23, std 11.94, range [27.17, 97.31]

Sequence (1796 aa):
MKEYLHSIIDIKQGEGKLAGLMILYNFILLVTLYLLKPVRDSLFLVELGSRQLPLVFMLTALAVIPISMAYSRFSNNVSLGWVINGVTLFLTANLVIIWWLVRADSPVLYYLLYIWVSIYSILITSQFWLLSNALFTPIQAKRIFGLLSLAAIAGAMAGGEITGVLIDQLGVDPRNLLLIGAAILFSTIFLVWAIRAEAHRSAGTAESIESQPEPENPGYGKLLFNDIITSRHLMLIMGIIALSVISTTIIDYQFKTIASAVYVTDNSLTTFMGRFYGRVSVIALLLQLFLSSTFIERRGVGGAVTILPSILLLGSAGLFIWTGLAAAVLVRGADQSLKHSLDRTGRELLFVPVEMKLKKRTKVFIDLFVDNGAQGFAGLLLLLLTFQLTLTVQQLSLVVIGLLVCWIILALWVQRSYVNEFRESVEKQVNDNHAETRSDDKKISKSELLRNLQSRDVRTVLHTLKNLEANYDLRDIPLQPLERMLGHPNSSVRKKCLQLFRTREIEGYIEEIARLIEDPSVEVRLEAARYIYHFYDSSAYEGDWQEILREGLRHQDVKIRASTLGLITKDGSRQERELITTDLLESALNYKGEGEKELRYETARALSVVYEPSRNHILTALLRDSSPEVVKRAIISAGESGDREFIHMLLDYLDSEQYRRTAQKGLSMYGERILGTMFDYLTDDQVSLSKRLQIPRILYLIPSQVALNVLQLSLNYCDIPVRHQVIKALNKIRLKIESPVFDEEKLQKCVRQEARRYALLKQSQVVLKVSDYGPALLEEIDEEIARSFENIFRLLGLIYNADDIYNVYKGIRSDKNTLISESIEFLDNLIEWEIKKFLMPLFESLLSSQNNYGPFEQQIQSADKALHFLADLDHPTLQELVSEARERANGGEAVRKDMKEYLHSIIDIKQGEGKLAGLMILYNFILLVTLYLLKPVRDSLFLVELGSRQLPLVFMLTALAVIPISMAYSRFSNNVSLGWVINGVTLFLTANLVIIWWLVRADSPVLYYLLYIWVSIYSILITSQFWLLSNALFTPIQAKRIFGLLSLAAIAGAMAGGEITGVLIDQLGVDPRNLLLIGAAILFSTIFLVWAIRAEAHRSAGTAESIESQPEPENPGYGKLLFNDIITSRHLMLIMGIIALSVISTTIIDYQFKTIASAVYVTDNSLTTFMGRFYGRVSVIALLLQLFLSSTFIERRGVGGAVTILPSILLLGSAGLFIWTGLAAAVLVRGADQSLKHSLDRTGRELLFVPVEMKLKKRTKVFIDLFVDNGAQGFAGLLLLLLTFQLTLTVQQLSLVVIGLLVCWIILALWVQRSYVNEFRESVEKQVNDNHAETRSDDKKISKSELLRNLQSRDVRTVLHTLKNLEANYDLRDIPLQPLERMLGHPNSSVRKKCLQLFRTREIEGYIEEIARLIEDPSVEVRLEAARYIYHFYDSSAYEGDWQEILREGLRHQDVKIRASTLGLITKDGSRQERELITTDLLESALNYKGEGEKELRYETARALSVVYEPSRNHILTALLRDSSPEVVKRAIISAGESGDREFIHMLLDYLDSEQYRRTAQKGLSMYGERILGTMFDYLTDDQVSLSKRLQIPRILYLIPSQVALNVLQLSLNYCDIPVRHQVIKALNKIRLKIESPVFDEEKLQKCVRQEARRYALLKQSQVVLKVSDYGPALLEEIDEEIARSFENIFRLLGLIYNADDIYNVYKGIRSDKNTLISESIEFLDNLIEWEIKKFLMPLFESLLSSQNNYGPFEQQIQSADKALHFLADLDHPTLQELVSEARERANGGEAVRKD

Nearest PDB structures (foldseek):
  9boi-assembly1_A  TM=6.791E-01  e=2.399E-04  Aequorea victoria
  6gv1-assembly1_A  TM=7.011E-01  e=7.542E-04  Escherichia coli K-12
  5c65-assembly2_B  TM=6.617E-01  e=1.510E-03  Homo sapiens
  6wbv-assembly1_A  TM=7.244E-01  e=5.086E-03  Homo sapiens
  8sbe-assembly1_A  TM=6.116E-01  e=5.086E-03  Rattus norvegicus